Protein 5ZRD (pdb70)

Structure (mmCIF, N/CA/C/O backbone):
data_5ZRD
#
_entry.id   5ZRD
#
_cell.length_a   142.914
_cell.length_b   142.914
_cell.length_c   256.756
_cell.angle_alpha   90.000
_cell.angle_beta   90.000
_cell.angle_gamma   120.000
#
_symmetry.space_group_name_H-M   'P 31 2 1'
#
loop_
_entity.id
_entity.type
_entity.pdbx_description
1 polymer Tyrosinase
2 non-polymer 'CITRIC ACID'
3 non-polymer GLYCEROL
4 non-polymer 'COPPER (II) ION'
5 non-polymer 'OXYGEN ATOM'
6 water water
#
loop_
_atom_site.group_PDB
_atom_site.id
_atom_site.type_symbol
_atom_site.label_atom_id
_atom_site.label_alt_id
_atom_site.label_comp_id
_atom_site.label_asym_id
_atom_site.label_entity_id
_atom_site.label_seq_id
_atom_site.pdbx_PDB_ins_code
_atom_site.Cartn_x
_atom_site.Cartn_y
_atom_site.Cartn_z
_atom_site.occupancy
_atom_site.B_iso_or_equiv
_atom_site.auth_seq_id
_atom_site.auth_comp_id
_atom_site.auth_asym_id
_atom_site.auth_atom_id
_atom_site.pdbx_PDB_model_num
ATOM 1 N N . VAL A 1 5 ? 91.197 -34.739 33.759 1.00 76.84 4 VAL A N 1
ATOM 2 C CA . VAL A 1 5 ? 91.491 -35.900 34.660 1.00 80.97 4 VAL A CA 1
ATOM 3 C C . VAL A 1 5 ? 91.679 -37.132 33.755 1.00 88.72 4 VAL A C 1
ATOM 4 O O . VAL A 1 5 ? 92.796 -37.664 33.667 1.00 86.44 4 VAL A O 1
ATOM 8 N N . ASN A 1 6 ? 90.610 -37.553 33.049 1.00 83.64 5 ASN A N 1
ATOM 9 C CA . ASN A 1 6 ? 90.653 -38.724 32.110 1.00 75.04 5 ASN A CA 1
ATOM 10 C C . ASN A 1 6 ? 91.224 -38.303 30.747 1.00 65.27 5 ASN A C 1
ATOM 11 O O . ASN A 1 6 ? 91.127 -37.127 30.342 1.00 61.10 5 ASN A O 1
ATOM 16 N N . ALA A 1 7 ? 91.791 -39.278 30.036 1.00 55.97 6 ALA A N 1
ATOM 17 C CA . ALA A 1 7 ? 92.392 -39.039 28.728 1.00 55.05 6 ALA A CA 1
ATOM 18 C C . ALA A 1 7 ? 91.337 -38.484 27.756 1.00 55.92 6 ALA A C 1
ATOM 19 O O . ALA A 1 7 ? 90.257 -39.060 27.601 1.00 50.29 6 ALA A O 1
ATOM 21 N N . PRO A 1 8 ? 91.653 -37.359 27.086 1.00 54.60 7 PRO A N 1
ATOM 22 C CA . PRO A 1 8 ? 90.642 -36.729 26.207 1.00 51.01 7 PRO A CA 1
ATOM 23 C C . PRO A 1 8 ? 90.218 -37.626 25.032 1.00 41.34 7 PRO A C 1
ATOM 24 O O . PRO A 1 8 ? 91.075 -38.254 24.418 1.00 44.29 7 PRO A O 1
ATOM 28 N N . ARG A 1 9 ? 88.923 -37.671 24.710 1.00 42.44 8 ARG A N 1
ATOM 29 C CA . ARG A 1 9 ? 88.493 -38.077 23.341 1.00 43.03 8 ARG A CA 1
ATOM 30 C C . ARG A 1 9 ? 89.154 -37.188 22.281 1.00 39.84 8 ARG A C 1
ATOM 31 O O . ARG A 1 9 ? 89.377 -35.991 22.507 1.00 41.58 8 ARG A O 1
ATOM 39 N N . VAL A 1 10 ? 89.423 -37.760 21.126 1.00 38.84 9 VAL A N 1
ATOM 40 C CA . VAL A 1 10 ? 90.134 -37.079 20.077 1.00 41.01 9 VAL A CA 1
ATOM 41 C C . VAL A 1 10 ? 89.183 -36.795 18.907 1.00 43.15 9 VAL A C 1
ATOM 42 O O . VAL A 1 10 ? 88.860 -37.692 18.162 1.00 37.86 9 VAL A O 1
ATOM 46 N N . ARG A 1 11 ? 88.797 -35.517 18.761 1.00 43.56 10 ARG A N 1
ATOM 47 C CA . ARG A 1 11 ? 88.137 -34.993 17.553 1.00 37.76 10 ARG A CA 1
ATOM 48 C C . ARG A 1 11 ? 89.135 -35.055 16.408 1.00 35.97 10 ARG A C 1
ATOM 49 O O . ARG A 1 11 ? 90.204 -34.486 16.542 1.00 37.15 10 ARG A O 1
ATOM 57 N N . ARG A 1 12 ? 88.769 -35.729 15.311 1.00 34.48 11 ARG A N 1
ATOM 58 C CA . ARG A 1 12 ? 89.693 -35.956 14.205 1.00 37.15 11 ARG A CA 1
ATOM 59 C C . ARG A 1 12 ? 89.188 -35.300 12.902 1.00 36.17 11 ARG A C 1
ATOM 60 O O . ARG A 1 12 ? 88.008 -34.906 12.744 1.00 32.31 11 ARG A O 1
ATOM 68 N N . SER A 1 13 ? 90.118 -35.153 11.978 1.00 30.93 12 SER A N 1
ATOM 69 C CA . SER A 1 13 ? 89.819 -34.589 10.672 1.00 36.97 12 SER A CA 1
ATOM 70 C C . SER A 1 13 ? 88.879 -35.525 9.897 1.00 37.05 12 SER A C 1
ATOM 71 O O . SER A 1 13 ? 89.173 -36.713 9.765 1.00 38.70 12 SER A O 1
ATOM 74 N N . VAL A 1 14 ? 87.787 -34.966 9.359 1.00 39.13 13 VAL A N 1
ATOM 75 C CA . VAL A 1 14 ? 86.802 -35.726 8.601 1.00 43.17 13 VAL A CA 1
ATOM 76 C C . VAL A 1 14 ? 87.484 -36.367 7.389 1.00 40.38 13 VAL A C 1
ATOM 77 O O . VAL A 1 14 ? 87.156 -37.485 6.996 1.00 42.87 13 VAL A O 1
ATOM 81 N N . ARG A 1 15 ? 88.429 -35.665 6.809 1.00 38.13 14 ARG A N 1
ATOM 82 C CA . ARG A 1 15 ? 89.114 -36.181 5.669 1.00 41.65 14 ARG A CA 1
ATOM 83 C C . ARG A 1 15 ? 89.879 -37.446 6.072 1.00 50.57 14 ARG A C 1
ATOM 84 O O . ARG A 1 15 ? 89.937 -38.414 5.288 1.00 46.41 14 ARG A O 1
ATOM 92 N N . ASP A 1 16 ? 90.470 -37.426 7.268 1.00 48.70 15 ASP A N 1
ATOM 93 C CA . ASP A 1 16 ? 91.202 -38.579 7.770 1.00 51.10 15 ASP A CA 1
ATOM 94 C C . ASP A 1 16 ? 90.247 -39.773 7.994 1.00 49.92 15 ASP A C 1
ATOM 95 O O . ASP A 1 16 ? 90.657 -40.912 7.753 1.00 45.56 15 ASP A O 1
ATOM 100 N N . LEU A 1 17 ? 89.010 -39.523 8.463 1.00 44.91 16 LEU A N 1
ATOM 101 C CA . LEU A 1 17 ? 88.046 -40.604 8.702 1.00 46.12 16 LEU A CA 1
ATOM 102 C C . LEU A 1 17 ? 87.628 -41.245 7.367 1.00 51.30 16 LEU A C 1
ATOM 103 O O . LEU A 1 17 ? 87.316 -42.434 7.320 1.00 46.53 16 LEU A O 1
ATOM 108 N N . GLN A 1 18 ? 87.637 -40.469 6.284 1.00 49.84 17 GLN A N 1
ATOM 109 C CA . GLN A 1 18 ? 87.158 -40.942 5.007 1.00 52.34 17 GLN A CA 1
ATOM 110 C C . GLN A 1 18 ? 88.250 -41.779 4.342 1.00 55.70 17 GLN A C 1
ATOM 111 O O . GLN A 1 18 ? 87.955 -42.639 3.535 1.00 55.94 17 GLN A O 1
ATOM 117 N N . LYS A 1 19 ? 89.496 -41.478 4.656 1.00 55.89 18 LYS A N 1
ATOM 118 C CA . LYS A 1 19 ? 90.628 -42.198 4.107 1.00 55.44 18 LYS A CA 1
ATOM 119 C C . LYS A 1 19 ? 90.731 -43.561 4.803 1.00 55.41 18 LYS A C 1
ATOM 120 O O . LYS A 1 19 ? 90.942 -44.577 4.182 1.00 55.55 18 LYS A O 1
ATOM 126 N N . ARG A 1 20 ? 90.600 -43.559 6.117 1.00 60.24 19 ARG A N 1
ATOM 127 C CA . ARG A 1 20 ? 90.516 -44.803 6.872 1.00 56.82 19 ARG A CA 1
ATOM 128 C C . ARG A 1 20 ? 89.397 -45.680 6.275 1.00 58.75 19 ARG A C 1
ATOM 129 O O . ARG A 1 20 ? 89.658 -46.834 5.934 1.00 60.52 19 ARG A O 1
ATOM 137 N N . TYR A 1 21 ? 88.188 -45.142 6.071 1.00 58.08 20 TYR A N 1
ATOM 138 C CA . TYR A 1 21 ? 87.096 -45.895 5.399 1.00 53.91 20 TYR A CA 1
ATOM 139 C C . TYR A 1 21 ? 87.535 -46.405 4.013 1.00 56.79 20 TYR A C 1
ATOM 140 O O . TYR A 1 21 ? 87.290 -47.556 3.700 1.00 52.77 20 TYR A O 1
ATOM 149 N N . ASP A 1 22 ? 88.125 -45.539 3.176 1.00 61.81 21 ASP A N 1
ATOM 150 C CA . ASP A 1 22 ? 88.540 -45.875 1.820 1.00 60.82 21 ASP A CA 1
ATOM 151 C C . ASP A 1 22 ? 89.471 -47.127 1.883 1.00 73.82 21 ASP A C 1
ATOM 152 O O . ASP A 1 22 ? 89.537 -47.897 0.920 1.00 73.16 21 ASP A O 1
ATOM 157 N N . ASN A 1 23 ? 90.182 -47.324 3.005 1.00 65.47 22 ASN A N 1
ATOM 158 C CA . ASN A 1 23 ? 91.197 -48.372 3.135 1.00 66.38 22 ASN A CA 1
ATOM 159 C C . ASN A 1 23 ? 90.720 -49.511 4.052 1.00 66.00 22 ASN A C 1
ATOM 160 O O . ASN A 1 23 ? 91.545 -50.298 4.511 1.00 74.03 22 ASN A O 1
ATOM 165 N N . GLY A 1 24 ? 89.426 -49.606 4.351 1.00 62.64 23 GLY A N 1
ATOM 166 C CA . GLY A 1 24 ? 88.892 -50.789 5.041 1.00 61.12 23 GLY A CA 1
ATOM 167 C C . GLY A 1 24 ? 88.641 -50.578 6.524 1.00 62.62 23 GLY A C 1
ATOM 168 O O . GLY A 1 24 ? 88.033 -51.452 7.181 1.00 72.29 23 GLY A O 1
ATOM 169 N N . GLU A 1 25 ? 89.061 -49.453 7.082 1.00 58.76 24 GLU A N 1
ATOM 170 C CA . GLU A 1 25 ? 88.670 -49.148 8.475 1.00 61.16 24 GLU A CA 1
ATOM 171 C C . GLU A 1 25 ? 87.461 -48.192 8.446 1.00 58.48 24 GLU A C 1
ATOM 172 O O . GLU A 1 25 ? 87.575 -46.947 8.434 1.00 53.24 24 GLU A O 1
ATOM 178 N N . LYS A 1 26 ? 86.294 -48.819 8.468 1.00 56.03 25 LYS A N 1
ATOM 179 C CA . LYS A 1 26 ? 85.036 -48.162 8.194 1.00 54.11 25 LYS A CA 1
ATOM 180 C C . LYS A 1 26 ? 84.353 -47.778 9.513 1.00 48.56 25 LYS A C 1
ATOM 181 O O . LYS A 1 26 ? 83.578 -46.829 9.522 1.00 41.50 25 LYS A O 1
ATOM 187 N N . LYS A 1 27 ? 84.635 -48.450 10.626 1.00 47.55 26 LYS A N 1
ATOM 188 C CA . LYS A 1 27 ? 83.787 -48.242 11.843 1.00 55.05 26 LYS A CA 1
ATOM 189 C C . LYS A 1 27 ? 83.618 -46.734 12.167 1.00 57.52 26 LYS A C 1
ATOM 190 O O . LYS A 1 27 ? 82.467 -46.273 12.392 1.00 54.68 26 LYS A O 1
ATOM 196 N N . PRO A 1 28 ? 84.732 -45.945 12.215 1.00 51.12 27 PRO A N 1
ATOM 197 C CA . PRO A 1 28 ? 84.673 -44.506 12.571 1.00 51.52 27 PRO A CA 1
ATOM 198 C C . PRO A 1 28 ? 83.679 -43.689 11.716 1.00 51.65 27 PRO A C 1
ATOM 199 O O . PRO A 1 28 ? 82.788 -43.023 12.281 1.00 48.43 27 PRO A O 1
ATOM 203 N N . LEU A 1 29 ? 83.797 -43.744 10.385 1.00 43.40 28 LEU A N 1
ATOM 204 C CA . LEU A 1 29 ? 82.854 -43.023 9.539 1.00 45.33 28 LEU A CA 1
ATOM 205 C C . LEU A 1 29 ? 81.434 -43.563 9.738 1.00 47.15 28 LEU A C 1
ATOM 206 O O . LEU A 1 29 ? 80.491 -42.773 9.815 1.00 42.95 28 LEU A O 1
ATOM 211 N N . GLU A 1 30 ? 81.281 -44.875 9.868 1.00 42.81 29 GLU A N 1
ATOM 212 C CA . GLU A 1 30 ? 79.948 -45.452 10.030 1.00 42.71 29 GLU A CA 1
ATOM 213 C C . GLU A 1 30 ? 79.316 -44.967 11.350 1.00 46.20 29 GLU A C 1
ATOM 214 O O . GLU A 1 30 ? 78.094 -44.631 11.417 1.00 41.49 29 GLU A O 1
ATOM 220 N N . ASP A 1 31 ? 80.106 -44.903 12.414 1.00 44.86 30 ASP A N 1
ATOM 221 C CA . ASP A 1 31 ? 79.527 -44.437 13.695 1.00 50.03 30 ASP A CA 1
ATOM 222 C C . ASP A 1 31 ? 79.010 -42.994 13.582 1.00 47.98 30 ASP A C 1
ATOM 223 O O . ASP A 1 31 ? 77.914 -42.650 14.064 1.00 47.49 30 ASP A O 1
ATOM 228 N N . LEU A 1 32 ? 79.826 -42.150 12.960 1.00 46.96 31 LEU A N 1
ATOM 229 C CA . LEU A 1 32 ? 79.461 -40.759 12.761 1.00 45.93 31 LEU A CA 1
ATOM 230 C C . LEU A 1 32 ? 78.163 -40.684 11.943 1.00 39.11 31 LEU A C 1
ATOM 231 O O . LEU A 1 32 ? 77.212 -40.041 12.381 1.00 32.70 31 LEU A O 1
ATOM 236 N N . VAL A 1 33 ? 78.126 -41.347 10.786 1.00 36.03 32 VAL A N 1
ATOM 237 C CA . VAL A 1 33 ? 76.927 -41.319 9.942 1.00 37.56 32 VAL A CA 1
ATOM 238 C C . VAL A 1 33 ? 75.736 -41.876 10.729 1.00 38.41 32 VAL A C 1
ATOM 239 O O . VAL A 1 33 ? 74.664 -41.265 10.745 1.00 39.39 32 VAL A O 1
ATOM 243 N N . ARG A 1 34 ? 75.934 -42.999 11.419 1.00 43.89 33 ARG A N 1
ATOM 244 C CA . ARG A 1 34 ? 74.835 -43.634 12.141 1.00 41.82 33 ARG A CA 1
ATOM 245 C C . ARG A 1 34 ? 74.298 -42.672 13.194 1.00 36.95 33 ARG A C 1
ATOM 246 O O . ARG A 1 34 ? 73.112 -42.644 13.405 1.00 39.63 33 ARG A O 1
ATOM 254 N N . ALA A 1 35 ? 75.180 -41.917 13.856 1.00 37.39 34 ALA A N 1
ATOM 255 C CA . ALA A 1 35 ? 74.775 -40.937 14.895 1.00 37.23 34 ALA A CA 1
ATOM 256 C C . ALA A 1 35 ? 73.971 -39.786 14.277 1.00 35.50 34 ALA A C 1
ATOM 257 O O . ALA A 1 35 ? 72.995 -39.289 14.864 1.00 38.97 34 ALA A O 1
ATOM 259 N N . TRP A 1 36 ? 74.402 -39.344 13.098 1.00 31.22 35 TRP A N 1
ATOM 260 C CA . TRP A 1 36 ? 73.743 -38.249 12.430 1.00 34.02 35 TRP A CA 1
ATOM 261 C C . TRP A 1 36 ? 72.363 -38.713 11.931 1.00 37.72 35 TRP A C 1
ATOM 262 O O . TRP A 1 36 ? 71.358 -37.966 12.042 1.00 32.47 35 TRP A O 1
ATOM 273 N N . VAL A 1 37 ? 72.288 -39.945 11.405 1.00 37.22 36 VAL A N 1
ATOM 274 C CA . VAL A 1 37 ? 70.960 -40.504 11.051 1.00 39.73 36 VAL A CA 1
ATOM 275 C C . VAL A 1 37 ? 70.064 -40.479 12.299 1.00 38.32 36 VAL A C 1
ATOM 276 O O . VAL A 1 37 ? 68.947 -39.962 12.290 1.00 36.73 36 VAL A O 1
ATOM 280 N N . GLY A 1 38 ? 70.591 -40.949 13.415 1.00 38.53 37 GLY A N 1
ATOM 281 C CA . GLY A 1 38 ? 69.792 -41.006 14.637 1.00 39.81 37 GLY A CA 1
ATOM 282 C C . GLY A 1 38 ? 69.298 -39.652 15.116 1.00 38.05 37 GLY A C 1
ATOM 283 O O . GLY A 1 38 ? 68.124 -39.521 15.489 1.00 45.28 37 GLY A O 1
ATOM 284 N N . ILE A 1 39 ? 70.158 -38.626 15.146 1.00 44.92 38 ILE A N 1
ATOM 285 C CA . ILE A 1 39 ? 69.690 -37.299 15.676 1.00 39.76 38 ILE A CA 1
ATOM 286 C C . ILE A 1 39 ? 68.726 -36.660 14.674 1.00 33.85 38 ILE A C 1
ATOM 287 O O . ILE A 1 39 ? 67.819 -35.925 15.066 1.00 33.29 38 ILE A O 1
ATOM 292 N N . GLN A 1 40 ? 68.881 -36.970 13.390 1.00 32.78 39 GLN A N 1
ATOM 293 C CA . GLN A 1 40 ? 67.943 -36.442 12.376 1.00 34.59 39 GLN A CA 1
ATOM 294 C C . GLN A 1 40 ? 66.574 -37.117 12.530 1.00 39.50 39 GLN A C 1
ATOM 295 O O . GLN A 1 40 ? 65.585 -36.514 12.160 1.00 38.94 39 GLN A O 1
ATOM 301 N N . ALA A 1 41 ? 66.493 -38.316 13.131 1.00 38.28 40 ALA A N 1
ATOM 302 C CA . ALA A 1 41 ? 65.209 -39.028 13.175 1.00 40.28 40 ALA A CA 1
ATOM 303 C C . ALA A 1 41 ? 64.511 -38.788 14.512 1.00 46.20 40 ALA A C 1
ATOM 304 O O . ALA A 1 41 ? 63.395 -39.214 14.685 1.00 53.37 40 ALA A O 1
ATOM 306 N N . LEU A 1 42 ? 65.130 -38.112 15.464 1.00 45.75 41 LEU A N 1
ATOM 307 C CA . LEU A 1 42 ? 64.395 -37.857 16.690 1.00 46.49 41 LEU A CA 1
ATOM 308 C C . LEU A 1 42 ? 63.296 -36.839 16.405 1.00 45.13 41 LEU A C 1
ATOM 309 O O . LEU A 1 42 ? 63.471 -36.008 15.586 1.00 39.81 41 LEU A O 1
ATOM 314 N N . PRO A 1 43 ? 62.163 -36.922 17.102 1.00 50.14 42 PRO A N 1
ATOM 315 C CA . PRO A 1 43 ? 61.129 -35.910 16.914 1.00 48.61 42 PRO A CA 1
ATOM 316 C C . PRO A 1 43 ? 61.645 -34.480 17.153 1.00 50.08 42 PRO A C 1
ATOM 317 O O . PRO A 1 43 ? 62.520 -34.277 17.989 1.00 44.16 42 PRO A O 1
ATOM 321 N N . PRO A 1 44 ? 61.037 -33.496 16.485 1.00 49.68 43 PRO A N 1
ATOM 322 C CA . PRO A 1 44 ? 61.453 -32.097 16.582 1.00 52.10 43 PRO A CA 1
ATOM 323 C C . PRO A 1 44 ? 61.221 -31.453 17.966 1.00 54.62 43 PRO A C 1
ATOM 324 O O . PRO A 1 44 ? 61.884 -30.451 18.289 1.00 50.61 43 PRO A O 1
ATOM 328 N N . SER A 1 45 ? 60.372 -32.035 18.815 1.00 56.36 44 SER A N 1
ATOM 329 C CA . SER A 1 45 ? 60.149 -31.480 20.184 1.00 55.43 44 SER A CA 1
ATOM 330 C C . SER A 1 45 ? 61.245 -31.955 21.153 1.00 48.25 44 SER A C 1
ATOM 331 O O . SER A 1 45 ? 61.235 -31.568 22.286 1.00 43.94 44 SER A O 1
ATOM 334 N N . ASP A 1 46 ? 62.146 -32.826 20.704 1.00 44.71 45 ASP A N 1
ATOM 335 C CA . ASP A 1 46 ? 63.205 -33.386 21.527 1.00 44.60 45 ASP A CA 1
ATOM 336 C C . ASP A 1 46 ? 64.463 -32.453 21.487 1.00 45.91 45 ASP A C 1
ATOM 337 O O . ASP A 1 46 ? 65.015 -32.180 20.414 1.00 38.78 45 ASP A O 1
ATOM 342 N N . PRO A 1 47 ? 64.960 -32.022 22.662 1.00 49.23 46 PRO A N 1
ATOM 343 C CA . PRO A 1 47 ? 66.036 -31.016 22.682 1.00 46.39 46 PRO A CA 1
ATOM 344 C C . PRO A 1 47 ? 67.353 -31.495 22.057 1.00 43.56 46 PRO A C 1
ATOM 345 O O . PRO A 1 47 ? 68.239 -30.683 21.826 1.00 44.90 46 PRO A O 1
ATOM 349 N N . LYS A 1 48 ? 67.451 -32.791 21.785 1.00 39.63 47 LYS A N 1
ATOM 350 C CA . LYS A 1 48 ? 68.607 -33.387 21.131 1.00 39.58 47 LYS A CA 1
ATOM 351 C C . LYS A 1 48 ? 68.343 -33.765 19.653 1.00 35.65 47 LYS A C 1
ATOM 352 O O . LYS A 1 48 ? 69.237 -34.302 18.993 1.00 29.85 47 LYS A O 1
ATOM 358 N N . SER A 1 49 ? 67.141 -33.578 19.120 1.00 36.64 48 SER A N 1
ATOM 359 C CA . SER A 1 49 ? 66.948 -33.758 17.656 1.00 37.48 48 SER A CA 1
ATOM 360 C C . SER A 1 49 ? 67.803 -32.750 16.892 1.00 37.91 48 SER A C 1
ATOM 361 O O . SER A 1 49 ? 68.053 -31.649 17.364 1.00 38.91 48 SER A O 1
ATOM 364 N N . PHE A 1 50 ? 68.163 -33.086 15.673 1.00 41.14 49 PHE A N 1
ATOM 365 C CA . PHE A 1 50 ? 68.904 -32.142 14.874 1.00 37.41 49 PHE A CA 1
ATOM 366 C C . PHE A 1 50 ? 68.083 -30.867 14.640 1.00 38.53 49 PHE A C 1
ATOM 367 O O . PHE A 1 50 ? 68.649 -29.802 14.502 1.00 36.10 49 PHE A O 1
ATOM 375 N N . PHE A 1 51 ? 66.758 -30.971 14.577 1.00 39.66 50 PHE A N 1
ATOM 376 C CA . PHE A 1 51 ? 65.955 -29.812 14.216 1.00 39.08 50 PHE A CA 1
ATOM 377 C C . PHE A 1 51 ? 65.963 -28.773 15.340 1.00 36.63 50 PHE A C 1
ATOM 378 O O . PHE A 1 51 ? 66.005 -27.571 15.107 1.00 33.34 50 PHE A O 1
ATOM 386 N N . ALA A 1 52 ? 65.886 -29.267 16.560 1.00 36.65 51 ALA A N 1
ATOM 387 C CA . ALA A 1 52 ? 65.910 -28.420 17.723 1.00 37.49 51 ALA A CA 1
ATOM 388 C C . ALA A 1 52 ? 67.276 -27.721 17.828 1.00 36.24 51 ALA A C 1
ATOM 389 O O . ALA A 1 52 ? 67.326 -26.508 18.032 1.00 40.29 51 ALA A O 1
ATOM 391 N N . LEU A 1 53 ? 68.343 -28.525 17.689 1.00 34.04 52 LEU A N 1
ATOM 392 C CA . LEU A 1 53 ? 69.760 -28.120 17.803 1.00 34.24 52 LEU A CA 1
ATOM 393 C C . LEU A 1 53 ? 70.064 -27.078 16.730 1.00 32.63 52 LEU A C 1
ATOM 394 O O . LEU A 1 53 ? 70.538 -26.017 17.076 1.00 35.06 52 LEU A O 1
ATOM 399 N N . GLY A 1 54 ? 69.782 -27.400 15.463 1.00 28.87 53 GLY A N 1
ATOM 400 C CA . GLY A 1 54 ? 69.958 -26.449 14.357 1.00 27.69 53 GLY A CA 1
ATOM 401 C C . GLY A 1 54 ? 69.143 -25.198 14.580 1.00 28.73 53 GLY A C 1
ATOM 402 O O . GLY A 1 54 ? 69.598 -24.089 14.281 1.00 41.19 53 GLY A O 1
ATOM 403 N N . GLY A 1 55 ? 67.939 -25.370 15.134 1.00 27.24 54 GLY A N 1
ATOM 404 C CA . GLY A 1 55 ? 67.033 -24.238 15.518 1.00 29.48 54 GLY A CA 1
ATOM 405 C C . GLY A 1 55 ? 67.582 -23.331 16.613 1.00 29.33 54 GLY A C 1
ATOM 406 O O . GLY A 1 55 ? 67.134 -22.173 16.736 1.00 35.23 54 GLY A O 1
ATOM 407 N N . TYR A 1 56 ? 68.550 -23.804 17.405 1.00 30.98 55 TYR A N 1
ATOM 408 C CA . TYR A 1 56 ? 69.063 -22.952 18.500 1.00 34.48 55 TYR A CA 1
ATOM 409 C C . TYR A 1 56 ? 69.833 -21.738 17.930 1.00 34.37 55 TYR A C 1
ATOM 410 O O . TYR A 1 56 ? 69.785 -20.645 18.523 1.00 32.49 55 TYR A O 1
ATOM 419 N N . HIS A 1 57 ? 70.501 -21.917 16.778 1.00 28.89 56 HIS A N 1
ATOM 420 C CA . HIS A 1 57 ? 71.408 -20.958 16.206 1.00 27.43 56 HIS A CA 1
ATOM 421 C C . HIS A 1 57 ? 70.669 -19.662 15.885 1.00 27.93 56 HIS A C 1
ATOM 422 O O . HIS A 1 57 ? 71.027 -18.578 16.361 1.00 28.39 56 HIS A O 1
ATOM 429 N N . GLY A 1 58 ? 69.632 -19.814 15.083 1.00 27.03 57 GLY A N 1
ATOM 430 C CA . GLY A 1 58 ? 68.870 -18.730 14.494 1.00 29.14 57 GLY A CA 1
ATOM 431 C C . GLY A 1 58 ? 67.364 -18.979 14.613 1.00 32.96 57 GLY A C 1
ATOM 432 O O . GLY A 1 58 ? 66.800 -18.915 15.698 1.00 33.89 57 GLY A O 1
ATOM 433 N N . GLU A 1 59 ? 66.720 -19.244 13.478 1.00 32.90 58 GLU A N 1
ATOM 434 C CA . GLU A 1 59 ? 65.312 -19.525 13.448 1.00 32.86 58 GLU A CA 1
ATOM 435 C C . GLU A 1 59 ? 65.100 -20.969 13.891 1.00 30.22 58 GLU A C 1
ATOM 436 O O . GLU A 1 59 ? 65.893 -21.817 13.546 1.00 34.96 58 GLU A O 1
ATOM 442 N N . PRO A 1 60 ? 64.035 -21.269 14.618 1.00 33.77 59 PRO A N 1
ATOM 443 C CA . PRO A 1 60 ? 62.932 -20.369 14.928 1.00 34.67 59 PRO A CA 1
ATOM 444 C C . PRO A 1 60 ? 63.307 -19.345 15.997 1.00 34.55 59 PRO A C 1
ATOM 445 O O . PRO A 1 60 ? 64.035 -19.665 16.955 1.00 40.86 59 PRO A O 1
ATOM 449 N N . PHE A 1 61 ? 62.788 -18.147 15.765 1.00 33.40 60 PHE A N 1
ATOM 450 C CA . PHE A 1 61 ? 63.132 -16.982 16.515 1.00 34.07 60 PHE A CA 1
ATOM 451 C C . PHE A 1 61 ? 62.168 -16.789 17.695 1.00 34.96 60 PHE A C 1
ATOM 452 O O . PHE A 1 61 ? 61.045 -17.172 17.590 1.00 33.58 60 PHE A O 1
ATOM 460 N N . GLN A 1 62 ? 62.643 -16.143 18.770 1.00 34.53 61 GLN A N 1
ATOM 461 C CA . GLN A 1 62 ? 61.823 -15.361 19.662 1.00 36.81 61 GLN A CA 1
ATOM 462 C C . GLN A 1 62 ? 61.859 -13.882 19.255 1.00 34.97 61 GLN A C 1
ATOM 463 O O . GLN A 1 62 ? 62.858 -13.407 18.807 1.00 38.10 61 GLN A O 1
ATOM 469 N N . TYR A 1 63 ? 60.761 -13.165 19.440 1.00 35.08 62 TYR A N 1
ATOM 470 C CA . TYR A 1 63 ? 60.631 -11.810 19.010 1.00 34.86 62 TYR A CA 1
ATOM 471 C C . TYR A 1 63 ? 60.473 -10.873 20.206 1.00 38.09 62 TYR A C 1
ATOM 472 O O . TYR A 1 63 ? 60.136 -11.281 21.303 1.00 36.61 62 TYR A O 1
ATOM 481 N N . ARG A 1 64 ? 60.759 -9.613 19.924 1.00 39.95 63 ARG A N 1
ATOM 482 C CA . ARG A 1 64 ? 60.501 -8.491 20.803 1.00 40.91 63 ARG A CA 1
ATOM 483 C C . ARG A 1 64 ? 59.508 -7.574 20.073 1.00 40.29 63 ARG A C 1
ATOM 484 O O . ARG A 1 64 ? 59.876 -6.553 19.403 1.00 36.25 63 ARG A O 1
ATOM 492 N N . LYS A 1 65 ? 58.240 -7.987 20.187 1.00 42.51 64 LYS A N 1
ATOM 493 C CA . LYS A 1 65 ? 57.131 -7.351 19.486 1.00 43.84 64 LYS A CA 1
ATOM 494 C C . LYS A 1 65 ? 57.124 -5.843 19.758 1.00 39.76 64 LYS A C 1
ATOM 495 O O . LYS A 1 65 ? 56.887 -5.067 18.830 1.00 36.61 64 LYS A O 1
ATOM 501 N N . PRO A 1 66 ? 57.384 -5.422 21.022 1.00 35.04 65 PRO A N 1
ATOM 502 C CA . PRO A 1 66 ? 57.335 -3.981 21.244 1.00 34.99 65 PRO A CA 1
ATOM 503 C C . PRO A 1 66 ? 58.507 -3.275 20.550 1.00 37.11 65 PRO A C 1
ATOM 504 O O . PRO A 1 66 ? 58.329 -2.176 20.046 1.00 42.65 65 PRO A O 1
ATOM 508 N N . VAL A 1 67 ? 59.653 -3.926 20.427 1.00 39.48 66 VAL A N 1
ATOM 509 C CA . VAL A 1 67 ? 60.784 -3.345 19.656 1.00 38.48 66 VAL A CA 1
ATOM 510 C C . VAL A 1 67 ? 60.438 -3.319 18.159 1.00 34.92 66 VAL A C 1
ATOM 511 O O . VAL A 1 67 ? 60.717 -2.323 17.475 1.00 31.75 66 VAL A O 1
ATOM 515 N N . ASP A 1 68 ? 59.913 -4.411 17.623 1.00 36.99 67 ASP A N 1
ATOM 516 C CA . ASP A 1 68 ? 59.617 -4.450 16.165 1.00 37.83 67 ASP A CA 1
ATOM 517 C C . ASP A 1 68 ? 58.741 -3.308 15.730 1.00 40.72 67 ASP A C 1
ATOM 518 O O . ASP A 1 68 ? 58.839 -2.826 14.580 1.00 42.19 67 ASP A O 1
ATOM 523 N N . ALA A 1 69 ? 57.897 -2.859 16.664 1.00 39.92 68 ALA A N 1
ATOM 524 C CA . ALA A 1 69 ? 56.883 -1.846 16.396 1.00 41.52 68 ALA A CA 1
ATOM 525 C C . ALA A 1 69 ? 57.408 -0.422 16.593 1.00 39.71 68 ALA A C 1
ATOM 526 O O . ALA A 1 69 ? 56.684 0.523 16.254 1.00 40.15 68 ALA A O 1
ATOM 528 N N . LEU A 1 70 ? 58.613 -0.243 17.130 1.00 37.76 69 LEU A N 1
ATOM 529 C CA . LEU A 1 70 ? 59.150 1.123 17.376 1.00 40.75 69 LEU A CA 1
ATOM 530 C C . LEU A 1 70 ? 59.312 1.921 16.063 1.00 42.55 69 LEU A C 1
ATOM 531 O O . LEU A 1 70 ? 59.603 1.355 15.012 1.00 39.64 69 LEU A O 1
ATOM 536 N N . PRO A 1 71 ? 59.193 3.268 16.132 1.00 44.05 70 PRO A N 1
ATOM 537 C CA . PRO A 1 71 ? 59.509 4.101 14.983 1.00 43.98 70 PRO A CA 1
ATOM 538 C C . PRO A 1 71 ? 61.006 4.085 14.671 1.00 42.17 70 PRO A C 1
ATOM 539 O O . PRO A 1 71 ? 61.783 3.618 15.488 1.00 44.02 70 PRO A O 1
ATOM 543 N N . GLN A 1 72 ? 61.343 4.670 13.527 1.00 44.20 71 GLN A N 1
ATOM 544 C CA . GLN A 1 72 ? 62.662 4.616 12.855 1.00 47.67 71 GLN A CA 1
ATOM 545 C C . GLN A 1 72 ? 63.773 5.120 13.794 1.00 44.44 71 GLN A C 1
ATOM 546 O O . GLN A 1 72 ? 64.822 4.492 13.875 1.00 42.78 71 GLN A O 1
ATOM 552 N N . ASP A 1 73 ? 63.527 6.224 14.497 1.00 38.40 72 ASP A N 1
ATOM 553 C CA . ASP A 1 73 ? 64.492 6.829 15.391 1.00 44.34 72 ASP A CA 1
ATOM 554 C C . ASP A 1 73 ? 64.645 6.187 16.749 1.00 37.87 72 ASP A C 1
ATOM 555 O O . ASP A 1 73 ? 65.411 6.668 17.546 1.00 35.00 72 ASP A O 1
ATOM 560 N N . ASP A 1 74 ? 63.899 5.128 17.023 1.00 37.62 73 ASP A N 1
ATOM 561 C CA . ASP A 1 74 ? 63.861 4.549 18.351 1.00 34.50 73 ASP A CA 1
ATOM 562 C C . ASP A 1 74 ? 64.261 3.095 18.330 1.00 35.42 73 ASP A C 1
ATOM 563 O O . ASP A 1 74 ? 64.602 2.511 19.381 1.00 35.84 73 ASP A O 1
ATOM 568 N N . ILE A 1 75 ? 64.139 2.493 17.145 1.00 34.39 74 ILE A N 1
ATOM 569 C CA . ILE A 1 75 ? 64.285 1.033 16.948 1.00 33.31 74 ILE A CA 1
ATOM 570 C C . ILE A 1 75 ? 65.788 0.710 16.897 1.00 29.54 74 ILE A C 1
ATOM 571 O O . ILE A 1 75 ? 66.622 1.565 16.564 1.00 28.63 74 ILE A O 1
ATOM 576 N N . TYR A 1 76 ? 66.093 -0.535 17.202 1.00 27.16 75 TYR A N 1
ATOM 577 C CA . TYR A 1 76 ? 67.420 -1.015 17.307 1.00 30.89 75 TYR A CA 1
ATOM 578 C C . TYR A 1 76 ? 67.380 -2.497 16.959 1.00 32.88 75 TYR A C 1
ATOM 579 O O . TYR A 1 76 ? 66.375 -3.154 17.203 1.00 33.85 75 TYR A O 1
ATOM 588 N N . PRO A 1 77 ? 68.454 -2.988 16.346 1.00 36.76 76 PRO A N 1
ATOM 589 C CA . PRO A 1 77 ? 68.530 -4.368 15.901 1.00 31.81 76 PRO A CA 1
ATOM 590 C C . PRO A 1 77 ? 68.685 -5.323 17.084 1.00 30.41 76 PRO A C 1
ATOM 591 O O . PRO A 1 77 ? 69.276 -4.945 18.060 1.00 34.47 76 PRO A O 1
ATOM 595 N N . TYR A 1 78 ? 68.141 -6.526 16.977 1.00 29.96 77 TYR A N 1
ATOM 596 C CA . TYR A 1 78 ? 68.280 -7.567 17.990 1.00 32.44 77 TYR A CA 1
ATOM 597 C C . TYR A 1 78 ? 68.261 -8.923 17.280 1.00 31.94 77 TYR A C 1
ATOM 598 O O . TYR A 1 78 ? 67.926 -8.978 16.094 1.00 30.21 77 TYR A O 1
ATOM 607 N N . TRP A 1 79 ? 68.627 -9.983 18.009 1.00 31.18 78 TRP A N 1
ATOM 608 C CA . TRP A 1 79 ? 68.691 -11.334 17.422 1.00 33.92 78 TRP A CA 1
ATOM 609 C C . TRP A 1 79 ? 67.779 -12.289 18.189 1.00 35.02 78 TRP A C 1
ATOM 610 O O . TRP A 1 79 ? 67.928 -12.441 19.428 1.00 32.66 78 TRP A O 1
ATOM 621 N N . GLY A 1 80 ? 66.881 -12.941 17.430 1.00 31.65 79 GLY A N 1
ATOM 622 C CA . GLY A 1 80 ? 65.898 -13.867 17.979 1.00 31.10 79 GLY A CA 1
ATOM 623 C C . GLY A 1 80 ? 66.442 -15.272 18.074 1.00 31.83 79 GLY A C 1
ATOM 624 O O . GLY A 1 80 ? 65.725 -16.208 18.436 1.00 32.64 79 GLY A O 1
ATOM 625 N N . GLY A 1 81 ? 67.679 -15.466 17.640 1.00 31.93 80 GLY A N 1
ATOM 626 C CA . GLY A 1 81 ? 68.346 -16.748 17.867 1.00 32.03 80 GLY A CA 1
ATOM 627 C C . GLY A 1 81 ? 69.247 -16.625 19.078 1.00 31.65 80 GLY A C 1
ATOM 628 O O . GLY A 1 81 ? 69.344 -15.535 19.655 1.00 34.86 80 GLY A O 1
ATOM 629 N N . TYR A 1 82 ? 69.902 -17.720 19.447 1.00 33.67 81 TYR A N 1
ATOM 630 C CA . TYR A 1 82 ? 70.781 -17.760 20.600 1.00 29.56 81 TYR A CA 1
ATOM 631 C C . TYR A 1 82 ? 72.247 -17.496 20.201 1.00 31.12 81 TYR A C 1
ATOM 632 O O . TYR A 1 82 ? 73.102 -17.188 21.071 1.00 30.81 81 TYR A O 1
ATOM 641 N N . CYS A 1 83 ? 72.620 -17.678 18.921 1.00 27.84 82 CYS A N 1
ATOM 642 C CA . CYS A 1 83 ? 74.025 -17.654 18.593 1.00 24.99 82 CYS A CA 1
ATOM 643 C C . CYS A 1 83 ? 74.540 -16.232 18.838 1.00 27.24 82 CYS A C 1
ATOM 644 O O . CYS A 1 83 ? 73.777 -15.226 18.676 1.00 28.39 82 CYS A O 1
ATOM 647 N N . ASN A 1 84 ? 75.802 -16.167 19.302 1.00 25.27 83 ASN A N 1
ATOM 648 C CA . ASN A 1 84 ? 76.553 -14.929 19.515 1.00 25.57 83 ASN A CA 1
ATOM 649 C C . ASN A 1 84 ? 77.464 -14.666 18.305 1.00 24.79 83 ASN A C 1
ATOM 650 O O . ASN A 1 84 ? 78.291 -15.524 17.951 1.00 23.82 83 ASN A O 1
ATOM 655 N N . HIS A 1 85 ? 77.329 -13.465 17.729 1.00 24.83 84 HIS A N 1
ATOM 656 C CA . HIS A 1 85 ? 78.110 -12.986 16.565 1.00 25.58 84 HIS A CA 1
ATOM 657 C C . HIS A 1 85 ? 78.496 -11.523 16.743 1.00 25.88 84 HIS A C 1
ATOM 658 O O . HIS A 1 85 ? 77.793 -10.764 17.352 1.00 31.29 84 HIS A O 1
ATOM 665 N N . GLY A 1 86 ? 79.632 -11.150 16.223 1.00 27.95 85 GLY A N 1
ATOM 666 C CA . GLY A 1 86 ? 80.157 -9.823 16.400 1.00 28.84 85 GLY A CA 1
ATOM 667 C C . GLY A 1 86 ? 80.379 -9.473 17.865 1.00 29.35 85 GLY A C 1
ATOM 668 O O . GLY A 1 86 ? 80.370 -8.274 18.211 1.00 30.91 85 GLY A O 1
ATOM 669 N N . ASN A 1 87 ? 80.597 -10.459 18.737 1.00 26.87 86 ASN A N 1
ATOM 670 C CA . ASN A 1 87 ? 80.842 -10.118 20.125 1.00 27.57 86 ASN A CA 1
ATOM 671 C C . ASN A 1 87 ? 81.767 -11.161 20.762 1.00 27.05 86 ASN A C 1
ATOM 672 O O . ASN A 1 87 ? 82.060 -12.171 20.161 1.00 28.28 86 ASN A O 1
ATOM 677 N N . VAL A 1 88 ? 82.234 -10.905 21.981 1.00 26.15 87 VAL A N 1
ATOM 678 C CA . VAL A 1 88 ? 83.330 -11.734 22.553 1.00 28.79 87 VAL A CA 1
ATOM 679 C C . VAL A 1 88 ? 82.848 -13.148 22.917 1.00 28.07 87 VAL A C 1
ATOM 680 O O . VAL A 1 88 ? 83.660 -14.025 23.199 1.00 34.91 87 VAL A O 1
ATOM 684 N N . LEU A 1 89 ? 81.558 -13.394 22.908 1.00 29.84 88 LEU A N 1
ATOM 685 C CA . LEU A 1 89 ? 81.047 -14.743 23.144 1.00 30.98 88 LEU A CA 1
ATOM 686 C C . LEU A 1 89 ? 81.053 -15.569 21.850 1.00 32.57 88 LEU A C 1
ATOM 687 O O . LEU A 1 89 ? 80.664 -16.719 21.883 1.00 31.94 88 LEU A O 1
ATOM 692 N N . PHE A 1 90 ? 81.510 -15.034 20.723 1.00 27.66 89 PHE A N 1
ATOM 693 C CA . PHE A 1 90 ? 81.424 -15.830 19.484 1.00 27.95 89 PHE A CA 1
ATOM 694 C C . PHE A 1 90 ? 82.138 -17.196 19.651 1.00 25.28 89 PHE A C 1
ATOM 695 O O . PHE A 1 90 ? 81.581 -18.245 19.343 1.00 26.57 89 PHE A O 1
ATOM 703 N N . PRO A 1 91 ? 83.387 -17.207 20.065 1.00 25.27 90 PRO A N 1
ATOM 704 C CA . PRO A 1 91 ? 84.137 -18.471 20.099 1.00 25.65 90 PRO A CA 1
ATOM 705 C C . PRO A 1 91 ? 83.604 -19.496 21.114 1.00 28.42 90 PRO A C 1
ATOM 706 O O . PRO A 1 91 ? 83.527 -20.686 20.814 1.00 28.84 90 PRO A O 1
ATOM 710 N N . THR A 1 92 ? 83.299 -19.012 22.312 1.00 25.79 91 THR A N 1
ATOM 711 C CA . THR A 1 92 ? 82.907 -19.862 23.403 1.00 29.46 91 THR A CA 1
ATOM 712 C C . THR A 1 92 ? 81.471 -20.356 23.212 1.00 28.98 91 THR A C 1
ATOM 713 O O . THR A 1 92 ? 81.130 -21.439 23.617 1.00 27.73 91 THR A O 1
ATOM 717 N N . TRP A 1 93 ? 80.617 -19.511 22.665 1.00 30.16 92 TRP A N 1
ATOM 718 C CA . TRP A 1 93 ? 79.243 -19.928 22.439 1.00 29.42 92 TRP A CA 1
ATOM 719 C C . TRP A 1 93 ? 79.247 -21.063 21.435 1.00 28.47 92 TRP A C 1
ATOM 720 O O . TRP A 1 93 ? 78.554 -22.060 21.670 1.00 32.22 92 TRP A O 1
ATOM 731 N N . HIS A 1 94 ? 79.984 -20.880 20.333 1.00 27.87 93 HIS A N 1
ATOM 732 C CA . HIS A 1 94 ? 79.988 -21.914 19.298 1.00 28.02 93 HIS A CA 1
ATOM 733 C C . HIS A 1 94 ? 80.711 -23.150 19.817 1.00 28.81 93 HIS A C 1
ATOM 734 O O . HIS A 1 94 ? 80.370 -24.225 19.402 1.00 27.07 93 HIS A O 1
ATOM 741 N N . ARG A 1 95 ? 81.667 -22.993 20.733 1.00 28.98 94 ARG A N 1
ATOM 742 C CA . ARG A 1 95 ? 82.326 -24.153 21.333 1.00 28.58 94 ARG A CA 1
ATOM 743 C C . ARG A 1 95 ? 81.271 -25.032 22.003 1.00 29.02 94 ARG A C 1
ATOM 744 O O . ARG A 1 95 ? 81.285 -26.248 21.817 1.00 33.26 94 ARG A O 1
ATOM 752 N N . MET A 1 96 ? 80.392 -24.415 22.774 1.00 29.13 95 MET A N 1
ATOM 753 C CA . MET A 1 96 ? 79.414 -25.155 23.485 1.00 31.70 95 MET A CA 1
ATOM 754 C C . MET A 1 96 ? 78.368 -25.707 22.506 1.00 34.56 95 MET A C 1
ATOM 755 O O . MET A 1 96 ? 77.854 -26.843 22.692 1.00 31.94 95 MET A O 1
ATOM 760 N N . TYR A 1 97 ? 78.081 -24.943 21.452 1.00 35.22 96 TYR A N 1
ATOM 761 C CA . TYR A 1 97 ? 77.070 -25.369 20.477 1.00 31.44 96 TYR A CA 1
ATOM 762 C C . TYR A 1 97 ? 77.507 -26.686 19.865 1.00 29.41 96 TYR A C 1
ATOM 763 O O . TYR A 1 97 ? 76.708 -27.629 19.769 1.00 30.79 96 TYR A O 1
ATOM 772 N N . VAL A 1 98 ? 78.767 -26.744 19.493 1.00 30.91 97 VAL A N 1
ATOM 773 C CA . VAL A 1 98 ? 79.275 -27.926 18.819 1.00 33.28 97 VAL A CA 1
ATOM 774 C C . VAL A 1 98 ? 79.278 -29.089 19.804 1.00 36.11 97 VAL A C 1
ATOM 775 O O . VAL A 1 98 ? 78.989 -30.230 19.448 1.00 36.63 97 VAL A O 1
ATOM 779 N N . TYR A 1 99 ? 79.688 -28.775 21.022 1.00 40.35 98 TYR A N 1
ATOM 780 C CA . TYR A 1 99 ? 79.805 -29.778 22.059 1.00 40.93 98 TYR A CA 1
ATOM 781 C C . TYR A 1 99 ? 78.421 -30.351 22.352 1.00 35.03 98 TYR A C 1
ATOM 782 O O . TYR A 1 99 ? 78.307 -31.524 22.457 1.00 30.35 98 TYR A O 1
ATOM 791 N N . LYS A 1 100 ? 77.414 -29.487 22.464 1.00 32.79 99 LYS A N 1
ATOM 792 C CA . LYS A 1 100 ? 76.050 -29.897 22.738 1.00 33.19 99 LYS A CA 1
ATOM 793 C C . LYS A 1 100 ? 75.490 -30.788 21.610 1.00 35.99 99 LYS A C 1
ATOM 794 O O . LYS A 1 100 ? 74.781 -31.798 21.871 1.00 34.39 99 LYS A O 1
ATOM 800 N N . LEU A 1 101 ? 75.818 -30.491 20.365 1.00 35.91 100 LEU A N 1
ATOM 801 C CA . LEU A 1 101 ? 75.368 -31.371 19.275 1.00 38.40 100 LEU A CA 1
ATOM 802 C C . LEU A 1 101 ? 76.110 -32.705 19.388 1.00 36.36 100 LEU A C 1
ATOM 803 O O . LEU A 1 101 ? 75.582 -33.750 19.096 1.00 30.08 100 LEU A O 1
ATOM 808 N N . GLU A 1 102 ? 77.370 -32.628 19.748 1.00 36.04 101 GLU A N 1
ATOM 809 C CA . GLU A 1 102 ? 78.135 -33.842 19.942 1.00 37.12 101 GLU A CA 1
ATOM 810 C C . GLU A 1 102 ? 77.523 -34.657 21.098 1.00 40.28 101 GLU A C 1
ATOM 811 O O . GLU A 1 102 ? 77.550 -35.866 21.031 1.00 41.89 101 GLU A O 1
ATOM 817 N N . GLU A 1 103 ? 76.970 -34.025 22.137 1.00 35.67 102 GLU A N 1
ATOM 818 C CA . GLU A 1 103 ? 76.322 -34.797 23.248 1.00 43.26 102 GLU A CA 1
ATOM 819 C C . GLU A 1 103 ? 75.122 -35.570 22.684 1.00 42.45 102 GLU A C 1
ATOM 820 O O . GLU A 1 103 ? 74.905 -36.719 23.048 1.00 45.36 102 GLU A O 1
ATOM 826 N N . ALA A 1 104 ? 74.386 -34.932 21.769 1.00 44.38 103 ALA A N 1
ATOM 827 C CA . ALA A 1 104 ? 73.273 -35.534 21.030 1.00 39.36 103 ALA A CA 1
ATOM 828 C C . ALA A 1 104 ? 73.751 -36.673 20.131 1.00 38.40 103 ALA A C 1
ATOM 829 O O . ALA A 1 104 ? 73.095 -37.701 20.081 1.00 45.20 103 ALA A O 1
ATOM 831 N N . LEU A 1 105 ? 74.844 -36.519 19.408 1.00 34.56 104 LEU A N 1
ATOM 832 C CA . LEU A 1 105 ? 75.274 -37.635 18.582 1.00 39.40 104 LEU A CA 1
ATOM 833 C C . LEU A 1 105 ? 75.564 -38.846 19.495 1.00 42.47 104 LEU A C 1
ATOM 834 O O . LEU A 1 105 ? 75.384 -40.000 19.086 1.00 41.13 104 LEU A O 1
ATOM 839 N N . GLN A 1 106 ? 76.010 -38.571 20.717 1.00 39.49 105 GLN A N 1
ATOM 840 C CA . GLN A 1 106 ? 76.540 -39.600 21.625 1.00 40.72 105 GLN A CA 1
ATOM 841 C C . GLN A 1 106 ? 75.393 -40.416 22.248 1.00 41.23 105 GLN A C 1
ATOM 842 O O . GLN A 1 106 ? 75.574 -41.583 22.628 1.00 45.91 105 GLN A O 1
ATOM 848 N N . SER A 1 107 ? 74.227 -39.791 22.321 1.00 44.31 106 SER A N 1
ATOM 849 C CA . SER A 1 107 ? 72.985 -40.420 22.725 1.00 45.65 106 SER A CA 1
ATOM 850 C C . SER A 1 107 ? 72.536 -41.485 21.715 1.00 44.83 106 SER A C 1
ATOM 851 O O . SER A 1 107 ? 71.754 -42.322 22.084 1.00 46.99 106 SER A O 1
ATOM 854 N N . ILE A 1 108 ? 72.982 -41.428 20.472 1.00 42.90 107 ILE A N 1
ATOM 855 C CA . ILE A 1 108 ? 72.723 -42.459 19.507 1.00 39.17 107 ILE A CA 1
ATOM 856 C C . ILE A 1 108 ? 73.886 -43.445 19.533 1.00 44.76 107 ILE A C 1
ATOM 857 O O . ILE A 1 108 ? 73.676 -44.642 19.673 1.00 46.29 107 ILE A O 1
ATOM 862 N N . VAL A 1 109 ? 75.104 -42.945 19.321 1.00 44.54 108 VAL A N 1
ATOM 863 C CA . VAL A 1 109 ? 76.307 -43.794 19.306 1.00 41.32 108 VAL A CA 1
ATOM 864 C C . VAL A 1 109 ? 77.233 -43.354 20.452 1.00 50.76 108 VAL A C 1
ATOM 865 O O . VAL A 1 109 ? 77.926 -42.338 20.298 1.00 41.68 108 VAL A O 1
ATOM 869 N N . PRO A 1 110 ? 77.287 -44.138 21.577 1.00 51.97 109 PRO A N 1
ATOM 870 C CA . PRO A 1 110 ? 78.098 -43.696 22.733 1.00 46.38 109 PRO A CA 1
ATOM 871 C C . PRO A 1 110 ? 79.586 -43.466 22.422 1.00 44.73 109 PRO A C 1
ATOM 872 O O . PRO A 1 110 ? 80.201 -44.198 21.595 1.00 40.80 109 PRO A O 1
ATOM 876 N N . GLY A 1 111 ? 80.138 -42.400 23.053 1.00 43.47 110 GLY A N 1
ATOM 877 C CA . GLY A 1 111 ? 81.555 -42.021 22.865 1.00 45.82 110 GLY A CA 1
ATOM 878 C C . GLY A 1 111 ? 81.897 -41.650 21.418 1.00 43.88 110 GLY A C 1
ATOM 879 O O . GLY A 1 111 ? 83.082 -41.644 21.047 1.00 45.47 110 GLY A O 1
ATOM 880 N N . VAL A 1 112 ? 80.928 -41.326 20.560 1.00 39.82 111 VAL A N 1
ATOM 881 C CA . VAL A 1 112 ? 81.326 -40.852 19.209 1.00 43.41 111 VAL A CA 1
ATOM 882 C C . VAL A 1 112 ? 81.816 -39.396 19.373 1.00 42.13 111 VAL A C 1
ATOM 883 O O . VAL A 1 112 ? 81.392 -38.676 20.315 1.00 39.34 111 VAL A O 1
ATOM 887 N N . SER A 1 113 ? 82.708 -38.998 18.472 1.00 36.69 112 SER A N 1
ATOM 888 C CA . SER A 1 113 ? 83.296 -37.647 18.420 1.00 41.68 112 SER A CA 1
ATOM 889 C C . SER A 1 113 ? 82.937 -36.940 17.103 1.00 43.64 112 SER A C 1
ATOM 890 O O . SER A 1 113 ? 82.993 -37.516 15.982 1.00 42.80 112 SER A O 1
ATOM 893 N N . MET A 1 114 ? 82.634 -35.660 17.255 1.00 43.57 113 MET A N 1
ATOM 894 C CA . MET A 1 114 ? 82.343 -34.818 16.125 1.00 41.55 113 MET A CA 1
ATOM 895 C C . MET A 1 114 ? 83.667 -34.430 15.469 1.00 38.40 113 MET A C 1
ATOM 896 O O . MET A 1 114 ? 84.477 -33.773 16.091 1.00 40.80 113 MET A O 1
ATOM 901 N N . PRO A 1 115 ? 83.891 -34.842 14.221 1.00 35.82 114 PRO A N 1
ATOM 902 C CA . PRO A 1 115 ? 85.142 -34.479 13.585 1.00 34.42 114 PRO A CA 1
ATOM 903 C C . PRO A 1 115 ? 85.064 -33.066 13.005 1.00 35.64 114 PRO A C 1
ATOM 904 O O . PRO A 1 115 ? 83.991 -32.445 13.066 1.00 34.35 114 PRO A O 1
ATOM 908 N N . PHE A 1 116 ? 86.187 -32.618 12.444 1.00 31.61 115 PHE A N 1
ATOM 909 C CA . PHE A 1 116 ? 86.305 -31.275 11.886 1.00 33.07 115 PHE A CA 1
ATOM 910 C C . PHE A 1 116 ? 86.606 -31.382 10.387 1.00 33.10 115 PHE A C 1
ATOM 911 O O . PHE A 1 116 ? 87.382 -32.220 9.933 1.00 32.84 115 PHE A O 1
ATOM 919 N N . TRP A 1 117 ? 85.963 -30.529 9.614 1.00 33.17 116 TRP A N 1
ATOM 920 C CA . TRP A 1 117 ? 86.408 -30.299 8.245 1.00 31.89 116 TRP A CA 1
ATOM 921 C C . TRP A 1 117 ? 87.629 -29.403 8.301 1.00 31.37 116 TRP A C 1
ATOM 922 O O . TRP A 1 117 ? 87.511 -28.220 8.579 1.00 33.17 116 TRP A O 1
ATOM 933 N N . ASP A 1 118 ? 88.778 -30.004 8.055 1.00 35.89 117 ASP A N 1
ATOM 934 C CA . ASP A 1 118 ? 90.020 -29.275 7.999 1.00 38.00 117 ASP A CA 1
ATOM 935 C C . ASP A 1 118 ? 90.096 -28.433 6.719 1.00 37.29 117 ASP A C 1
ATOM 936 O O . ASP A 1 118 ? 90.581 -28.901 5.690 1.00 34.75 117 ASP A O 1
ATOM 941 N N . GLU A 1 119 ? 89.688 -27.170 6.859 1.00 38.58 118 GLU A N 1
ATOM 942 C CA . GLU A 1 119 ? 89.396 -26.257 5.725 1.00 37.10 118 GLU A CA 1
ATOM 943 C C . GLU A 1 119 ? 90.677 -25.785 5.028 1.00 33.27 118 GLU A C 1
ATOM 944 O O . GLU A 1 119 ? 90.610 -25.296 3.879 1.00 31.77 118 GLU A O 1
ATOM 950 N N . THR A 1 120 ? 91.793 -25.847 5.742 1.00 29.51 119 THR A N 1
ATOM 951 C CA . THR A 1 120 ? 93.071 -25.318 5.276 1.00 30.08 119 THR A CA 1
ATOM 952 C C . THR A 1 120 ? 94.119 -26.428 5.109 1.00 31.12 119 THR A C 1
ATOM 953 O O . THR A 1 120 ? 95.283 -26.141 4.955 1.00 32.70 119 THR A O 1
ATOM 957 N N . ASP A 1 121 ? 93.728 -27.687 5.154 1.00 33.56 120 ASP A N 1
ATOM 958 C CA . ASP A 1 121 ? 94.636 -28.778 4.813 1.00 35.92 120 ASP A CA 1
ATOM 959 C C . ASP A 1 121 ? 94.830 -28.824 3.291 1.00 36.40 120 ASP A C 1
ATOM 960 O O . ASP A 1 121 ? 94.152 -28.112 2.541 1.00 41.04 120 ASP A O 1
ATOM 965 N N . GLU A 1 122 ? 95.729 -29.706 2.872 1.00 36.39 121 GLU A N 1
ATOM 966 C CA . GLU A 1 122 ? 96.172 -29.862 1.489 1.00 41.78 121 GLU A CA 1
ATOM 967 C C . GLU A 1 122 ? 94.991 -30.341 0.623 1.00 37.39 121 GLU A C 1
ATOM 968 O O . GLU A 1 122 ? 94.813 -29.858 -0.513 1.00 32.75 121 GLU A O 1
ATOM 974 N N . TYR A 1 123 ? 94.185 -31.269 1.152 1.00 36.04 122 TYR A N 1
ATOM 975 C CA . TYR A 1 123 ? 93.062 -31.794 0.384 1.00 41.39 122 TYR A CA 1
ATOM 976 C C . TYR A 1 123 ? 92.112 -30.643 -0.000 1.00 39.61 122 TYR A C 1
ATOM 977 O O . TYR A 1 123 ? 91.796 -30.449 -1.201 1.00 38.86 122 TYR A O 1
ATOM 986 N N . THR A 1 124 ? 91.695 -29.871 0.996 1.00 35.80 123 THR A N 1
ATOM 987 C CA . THR A 1 124 ? 90.688 -28.869 0.742 1.00 36.05 123 THR A CA 1
ATOM 988 C C . THR A 1 124 ? 91.265 -27.848 -0.243 1.00 35.79 123 THR A C 1
ATOM 989 O O . THR A 1 124 ? 90.579 -27.421 -1.177 1.00 34.59 123 THR A O 1
ATOM 993 N N . LEU A 1 125 ? 92.527 -27.481 -0.076 1.00 34.15 124 LEU A N 1
ATOM 994 C CA . LEU A 1 125 ? 93.064 -26.464 -0.971 1.00 34.56 124 LEU A CA 1
ATOM 995 C C . LEU A 1 125 ? 93.039 -26.947 -2.426 1.00 38.69 124 LEU A C 1
ATOM 996 O O . LEU A 1 125 ? 92.929 -26.102 -3.341 1.00 36.65 124 LEU A O 1
ATOM 1001 N N . LYS A 1 126 ? 93.236 -28.253 -2.643 1.00 38.57 125 LYS A N 1
ATOM 1002 C CA . LYS A 1 126 ? 93.414 -28.777 -4.007 1.00 43.73 125 LYS A CA 1
ATOM 1003 C C . LYS A 1 126 ? 92.113 -29.386 -4.538 1.00 40.60 125 LYS A C 1
ATOM 1004 O O . LYS A 1 126 ? 92.017 -29.542 -5.714 1.00 40.16 125 LYS A O 1
ATOM 1010 N N . HIS A 1 127 ? 91.149 -29.736 -3.687 1.00 39.02 126 HIS A N 1
ATOM 1011 C CA . HIS A 1 127 ? 89.937 -30.436 -4.143 1.00 42.62 126 HIS A CA 1
ATOM 1012 C C . HIS A 1 127 ? 88.622 -29.924 -3.519 1.00 42.48 126 HIS A C 1
ATOM 1013 O O . HIS A 1 127 ? 87.558 -30.411 -3.887 1.00 39.97 126 HIS A O 1
ATOM 1020 N N . GLY A 1 128 ? 88.655 -28.999 -2.565 1.00 39.62 127 GLY A N 1
ATOM 1021 C CA . GLY A 1 128 ? 87.418 -28.497 -1.977 1.00 41.87 127 GLY A CA 1
ATOM 1022 C C . GLY A 1 128 ? 86.879 -29.416 -0.892 1.00 38.87 127 GLY A C 1
ATOM 1023 O O . GLY A 1 128 ? 87.633 -29.992 -0.128 1.00 40.22 127 GLY A O 1
ATOM 1024 N N . ILE A 1 129 ? 85.574 -29.574 -0.827 1.00 36.33 128 ILE A N 1
ATOM 1025 C CA . ILE A 1 129 ? 84.992 -30.201 0.351 1.00 36.50 128 ILE A CA 1
ATOM 1026 C C . ILE A 1 129 ? 85.141 -31.722 0.235 1.00 37.22 128 ILE A C 1
ATOM 1027 O O . ILE A 1 129 ? 84.869 -32.296 -0.797 1.00 41.16 128 ILE A O 1
ATOM 1032 N N . PRO A 1 130 ? 85.539 -32.377 1.320 1.00 38.68 129 PRO A N 1
ATOM 1033 C CA . PRO A 1 130 ? 85.572 -33.852 1.308 1.00 41.55 129 PRO A CA 1
ATOM 1034 C C . PRO A 1 130 ? 84.233 -34.429 0.833 1.00 38.50 129 PRO A C 1
ATOM 1035 O O . PRO A 1 130 ? 83.198 -33.945 1.291 1.00 40.46 129 PRO A O 1
ATOM 1039 N N . SER A 1 131 ? 84.254 -35.454 -0.027 1.00 40.83 130 SER A N 1
ATOM 1040 C CA . SER A 1 131 ? 82.993 -35.956 -0.654 1.00 42.26 130 SER A CA 1
ATOM 1041 C C . SER A 1 131 ? 82.062 -36.599 0.390 1.00 37.40 130 SER A C 1
ATOM 1042 O O . SER A 1 131 ? 80.866 -36.682 0.151 1.00 38.48 130 SER A O 1
ATOM 1045 N N . ILE A 1 132 ? 82.548 -37.006 1.561 1.00 34.05 131 ILE A N 1
ATOM 1046 C CA . ILE A 1 132 ? 81.607 -37.582 2.558 1.00 34.23 131 ILE A CA 1
ATOM 1047 C C . ILE A 1 132 ? 80.575 -36.521 2.943 1.00 32.20 131 ILE A C 1
ATOM 1048 O O . ILE A 1 132 ? 79.477 -36.888 3.297 1.00 35.22 131 ILE A O 1
ATOM 1053 N N . LEU A 1 133 ? 80.928 -35.231 2.897 1.00 37.83 132 LEU A N 1
ATOM 1054 C CA . LEU A 1 133 ? 79.999 -34.123 3.254 1.00 35.54 132 LEU A CA 1
ATOM 1055 C C . LEU A 1 133 ? 79.124 -33.725 2.059 1.00 34.58 132 LEU A C 1
ATOM 1056 O O . LEU A 1 133 ? 78.178 -32.984 2.258 1.00 37.38 132 LEU A O 1
ATOM 1061 N N . THR A 1 134 ? 79.446 -34.137 0.840 1.00 35.31 133 THR A N 1
ATOM 1062 C CA . THR A 1 134 ? 78.624 -33.710 -0.326 1.00 41.33 133 THR A CA 1
ATOM 1063 C C . THR A 1 134 ? 77.903 -34.875 -1.030 1.00 45.56 133 THR A C 1
ATOM 1064 O O . THR A 1 134 ? 76.896 -34.627 -1.684 1.00 43.67 133 THR A O 1
ATOM 1068 N N . GLN A 1 135 ? 78.384 -36.113 -0.905 1.00 43.17 134 GLN A N 1
ATOM 1069 C CA . GLN A 1 135 ? 77.860 -37.224 -1.724 1.00 47.69 134 GLN A CA 1
ATOM 1070 C C . GLN A 1 135 ? 76.423 -37.578 -1.314 1.00 44.60 134 GLN A C 1
ATOM 1071 O O . GLN A 1 135 ? 76.005 -37.355 -0.153 1.00 41.72 134 GLN A O 1
ATOM 1077 N N . GLU A 1 136 ? 75.717 -38.178 -2.290 1.00 43.70 135 GLU A N 1
ATOM 1078 C CA . GLU A 1 136 ? 74.261 -38.451 -2.253 1.00 44.74 135 GLU A CA 1
ATOM 1079 C C . GLU A 1 136 ? 73.937 -39.579 -1.286 1.00 40.37 135 GLU A C 1
ATOM 1080 O O . GLU A 1 136 ? 72.893 -39.541 -0.630 1.00 38.42 135 GLU A O 1
ATOM 1086 N N . LYS A 1 137 ? 74.838 -40.548 -1.208 1.00 41.84 136 LYS A N 1
ATOM 1087 C CA . LYS A 1 137 ? 74.537 -41.843 -0.606 1.00 48.63 136 LYS A CA 1
ATOM 1088 C C . LYS A 1 137 ? 75.603 -42.256 0.402 1.00 46.09 136 LYS A C 1
ATOM 1089 O O . LYS A 1 137 ? 76.720 -41.733 0.416 1.00 42.75 136 LYS A O 1
ATOM 1095 N N . PHE A 1 138 ? 75.226 -43.229 1.215 1.00 45.05 137 PHE A N 1
ATOM 1096 C CA . PHE A 1 138 ? 76.182 -43.907 2.072 1.00 45.50 137 PHE A CA 1
ATOM 1097 C C . PHE A 1 138 ? 75.729 -45.360 2.293 1.00 49.65 137 PHE A C 1
ATOM 1098 O O . PHE A 1 138 ? 74.528 -45.629 2.396 1.00 46.06 137 PHE A O 1
ATOM 1106 N N . GLU A 1 139 ? 76.684 -46.275 2.438 1.00 54.44 138 GLU A N 1
ATOM 1107 C CA . GLU A 1 139 ? 76.390 -47.672 2.814 1.00 53.51 138 GLU A CA 1
ATOM 1108 C C . GLU A 1 139 ? 76.498 -47.839 4.341 1.00 57.10 138 GLU A C 1
ATOM 1109 O O . GLU A 1 139 ? 77.593 -47.826 4.929 1.00 54.91 138 GLU A O 1
ATOM 1115 N N . LEU A 1 140 ? 75.349 -48.019 4.983 1.00 59.48 139 LEU A N 1
ATOM 1116 C CA . LEU A 1 140 ? 75.297 -48.358 6.395 1.00 60.57 139 LEU A CA 1
ATOM 1117 C C . LEU A 1 140 ? 74.454 -49.630 6.623 1.00 68.14 139 LEU A C 1
ATOM 1118 O O . LEU A 1 140 ? 73.309 -49.706 6.156 1.00 58.12 139 LEU A O 1
ATOM 1123 N N . ASP A 1 141 ? 74.984 -50.603 7.387 1.00 75.88 140 ASP A N 1
ATOM 1124 C CA . ASP A 1 141 ? 74.258 -51.866 7.680 1.00 76.70 140 ASP A CA 1
ATOM 1125 C C . ASP A 1 141 ? 73.898 -52.576 6.358 1.00 84.98 140 ASP A C 1
ATOM 1126 O O . ASP A 1 141 ? 72.733 -52.956 6.150 1.00 84.70 140 ASP A O 1
ATOM 1131 N N . GLY A 1 142 ? 74.877 -52.691 5.451 1.00 87.73 141 GLY A N 1
ATOM 1132 C CA . GLY A 1 142 ? 74.673 -53.190 4.075 1.00 79.29 141 GLY A CA 1
ATOM 1133 C C . GLY A 1 142 ? 73.363 -52.734 3.431 1.00 82.91 141 GLY A C 1
ATOM 1134 O O . GLY A 1 142 ? 72.750 -53.502 2.702 1.00 85.39 141 GLY A O 1
ATOM 1135 N N . LYS A 1 143 ? 72.909 -51.507 3.692 1.00 79.67 142 LYS A N 1
ATOM 1136 C CA . LYS A 1 143 ? 71.823 -50.874 2.916 1.00 80.32 142 LYS A CA 1
ATOM 1137 C C . LYS A 1 143 ? 72.308 -49.502 2.444 1.00 77.90 142 LYS A C 1
ATOM 1138 O O . LYS A 1 143 ? 73.035 -48.808 3.164 1.00 77.47 142 LYS A O 1
ATOM 1144 N N . GLN A 1 144 ? 71.937 -49.129 1.232 1.00 73.92 143 GLN A N 1
ATOM 1145 C CA . GLN A 1 144 ? 72.171 -47.768 0.787 1.00 67.62 143 GLN A CA 1
ATOM 1146 C C . GLN A 1 144 ? 71.225 -46.827 1.538 1.00 64.69 143 GLN A C 1
ATOM 1147 O O . GLN A 1 144 ? 70.051 -47.151 1.677 1.00 63.91 143 GLN A O 1
ATOM 1153 N N . ILE A 1 145 ? 71.741 -45.689 2.035 1.00 55.36 144 ILE A N 1
ATOM 1154 C CA . ILE A 1 145 ? 70.868 -44.624 2.570 1.00 48.26 144 ILE A CA 1
ATOM 1155 C C . ILE A 1 145 ? 71.252 -43.302 1.920 1.00 42.57 144 ILE A C 1
ATOM 1156 O O . ILE A 1 145 ? 72.329 -43.183 1.350 1.00 44.88 144 ILE A O 1
ATOM 1161 N N . ASP A 1 146 ? 70.354 -42.334 2.059 1.00 43.26 145 ASP A N 1
ATOM 1162 C CA . ASP A 1 146 ? 70.672 -40.920 1.837 1.00 46.15 145 ASP A CA 1
ATOM 1163 C C . ASP A 1 146 ? 71.748 -40.495 2.884 1.00 48.49 145 ASP A C 1
ATOM 1164 O O . ASP A 1 146 ? 71.620 -40.801 4.084 1.00 50.85 145 ASP A O 1
ATOM 1169 N N . ASN A 1 147 ? 72.814 -39.850 2.418 1.00 42.89 146 ASN A N 1
ATOM 1170 C CA . ASN A 1 147 ? 73.840 -39.293 3.277 1.00 37.93 146 ASN A CA 1
ATOM 1171 C C . ASN A 1 147 ? 73.204 -38.209 4.158 1.00 37.39 146 ASN A C 1
ATOM 1172 O O . ASN A 1 147 ? 72.791 -37.200 3.656 1.00 39.82 146 ASN A O 1
ATOM 1177 N N . PRO A 1 148 ? 73.110 -38.418 5.475 1.00 36.12 147 PRO A N 1
ATOM 1178 C CA . PRO A 1 148 ? 72.511 -37.383 6.309 1.00 33.81 147 PRO A CA 1
ATOM 1179 C C . PRO A 1 148 ? 73.303 -36.063 6.373 1.00 34.48 147 PRO A C 1
ATOM 1180 O O . PRO A 1 148 ? 72.766 -35.067 6.848 1.00 37.35 147 PRO A O 1
ATOM 1184 N N . LEU A 1 149 ? 74.552 -36.056 5.898 1.00 33.65 148 LEU A N 1
ATOM 1185 C CA . LEU A 1 149 ? 75.458 -34.893 6.016 1.00 34.63 148 LEU A CA 1
ATOM 1186 C C . LEU A 1 149 ? 75.336 -33.934 4.812 1.00 37.24 148 LEU A C 1
ATOM 1187 O O . LEU A 1 149 ? 75.782 -32.792 4.939 1.00 35.92 148 LEU A O 1
ATOM 1192 N N . ARG A 1 150 ? 74.749 -34.353 3.675 1.00 35.80 149 ARG A N 1
ATOM 1193 C CA . ARG A 1 150 ? 74.680 -33.487 2.502 1.00 38.94 149 ARG A CA 1
ATOM 1194 C C . ARG A 1 150 ? 73.622 -32.395 2.678 1.00 37.04 149 ARG A C 1
ATOM 1195 O O . ARG A 1 150 ? 73.749 -31.343 2.079 1.00 36.10 149 ARG A O 1
ATOM 1203 N N . SER A 1 151 ? 72.618 -32.612 3.510 1.00 31.92 150 SER A N 1
ATOM 1204 C CA . SER A 1 151 ? 71.527 -31.667 3.605 1.00 32.47 150 SER A CA 1
ATOM 1205 C C . SER A 1 151 ? 70.565 -32.188 4.658 1.00 32.87 150 SER A C 1
ATOM 1206 O O . SER A 1 151 ? 70.733 -33.294 5.213 1.00 36.53 150 SER A O 1
ATOM 1209 N N . PHE A 1 152 ? 69.559 -31.404 4.931 1.00 33.94 151 PHE A N 1
ATOM 1210 C CA . PHE A 1 152 ? 68.575 -31.832 5.929 1.00 34.07 151 PHE A CA 1
ATOM 1211 C C . PHE A 1 152 ? 67.214 -31.304 5.503 1.00 33.08 151 PHE A C 1
ATOM 1212 O O . PHE A 1 152 ? 67.107 -30.209 4.982 1.00 34.48 151 PHE A O 1
ATOM 1220 N N . VAL A 1 153 ? 66.235 -32.171 5.657 1.00 37.07 152 VAL A N 1
ATOM 1221 C CA . VAL A 1 153 ? 64.862 -31.939 5.284 1.00 34.63 152 VAL A CA 1
ATOM 1222 C C . VAL A 1 153 ? 64.154 -31.555 6.582 1.00 34.59 152 VAL A C 1
ATOM 1223 O O . VAL A 1 153 ? 64.267 -32.251 7.581 1.00 42.03 152 VAL A O 1
ATOM 1227 N N . LEU A 1 154 ? 63.418 -30.474 6.570 1.00 34.76 153 LEU A N 1
ATOM 1228 C CA . LEU A 1 154 ? 62.792 -29.996 7.766 1.00 34.46 153 LEU A CA 1
ATOM 1229 C C . LEU A 1 154 ? 61.593 -30.899 8.100 1.00 39.22 153 LEU A C 1
ATOM 1230 O O . LEU A 1 154 ? 60.776 -31.139 7.236 1.00 36.93 153 LEU A O 1
ATOM 1235 N N . PRO A 1 155 ? 61.496 -31.404 9.351 1.00 40.78 154 PRO A N 1
ATOM 1236 C CA . PRO A 1 155 ? 60.334 -32.238 9.758 1.00 39.98 154 PRO A CA 1
ATOM 1237 C C . PRO A 1 155 ? 59.032 -31.451 9.991 1.00 41.93 154 PRO A C 1
ATOM 1238 O O . PRO A 1 155 ? 57.946 -32.015 9.889 1.00 45.88 154 PRO A O 1
ATOM 1242 N N . VAL A 1 156 ? 59.170 -30.181 10.373 1.00 41.43 155 VAL A N 1
ATOM 1243 C CA . VAL A 1 156 ? 58.081 -29.246 10.511 1.00 38.87 155 VAL A CA 1
ATOM 1244 C C . VAL A 1 156 ? 58.542 -27.954 9.861 1.00 40.32 155 VAL A C 1
ATOM 1245 O O . VAL A 1 156 ? 59.726 -27.809 9.556 1.00 37.53 155 VAL A O 1
ATOM 1249 N N . ALA A 1 157 ? 57.606 -27.034 9.710 1.00 38.71 156 ALA A N 1
ATOM 1250 C CA . ALA A 1 157 ? 57.887 -25.784 9.046 1.00 41.81 156 ALA A CA 1
ATOM 1251 C C . ALA A 1 157 ? 58.534 -24.814 10.037 1.00 38.89 156 ALA A C 1
ATOM 1252 O O . ALA A 1 157 ? 58.284 -24.844 11.209 1.00 38.04 156 ALA A O 1
ATOM 1254 N N . LEU A 1 158 ? 59.391 -23.981 9.505 1.00 39.51 157 LEU A N 1
ATOM 1255 C CA . LEU A 1 158 ? 59.791 -22.779 10.156 1.00 40.03 157 LEU A CA 1
ATOM 1256 C C . LEU A 1 158 ? 58.732 -21.752 9.808 1.00 36.42 157 LEU A C 1
ATOM 1257 O O . LEU A 1 158 ? 58.680 -21.295 8.680 1.00 32.90 157 LEU A O 1
ATOM 1262 N N . SER A 1 159 ? 57.906 -21.415 10.764 1.00 32.88 158 SER A N 1
ATOM 1263 C CA . SER A 1 159 ? 56.831 -20.517 10.459 1.00 36.11 158 SER A CA 1
ATOM 1264 C C . SER A 1 159 ? 56.399 -19.757 11.716 1.00 33.71 158 SER A C 1
ATOM 1265 O O . SER A 1 159 ? 56.235 -20.351 12.737 1.00 36.43 158 SER A O 1
ATOM 1268 N N . ASP A 1 160 ? 56.109 -18.473 11.619 1.00 36.80 159 ASP A N 1
ATOM 1269 C CA . ASP A 1 160 ? 55.547 -17.762 12.778 1.00 39.95 159 ASP A CA 1
ATOM 1270 C C . ASP A 1 160 ? 54.025 -18.018 12.997 1.00 43.07 159 ASP A C 1
ATOM 1271 O O . ASP A 1 160 ? 53.432 -17.606 14.008 1.00 39.06 159 ASP A O 1
ATOM 1276 N N . ARG A 1 161 ? 53.387 -18.689 12.026 1.00 48.17 160 ARG A N 1
ATOM 1277 C CA . ARG A 1 161 ? 51.963 -19.069 12.108 1.00 50.88 160 ARG A CA 1
ATOM 1278 C C . ARG A 1 161 ? 51.138 -17.802 12.379 1.00 43.52 160 ARG A C 1
ATOM 1279 O O . ARG A 1 161 ? 50.286 -17.805 13.239 1.00 46.24 160 ARG A O 1
ATOM 1287 N N . LEU A 1 162 ? 51.448 -16.705 11.704 1.00 39.63 161 LEU A N 1
ATOM 1288 C CA . LEU A 1 162 ? 50.652 -15.494 11.815 1.00 42.33 161 LEU A CA 1
ATOM 1289 C C . LEU A 1 162 ? 49.598 -15.491 10.711 1.00 44.95 161 LEU A C 1
ATOM 1290 O O . LEU A 1 162 ? 49.970 -15.551 9.533 1.00 38.19 161 LEU A O 1
ATOM 1295 N N . PRO A 1 163 ? 48.313 -15.373 11.083 1.00 45.51 162 PRO A N 1
ATOM 1296 C CA . PRO A 1 163 ? 47.230 -15.395 10.093 1.00 46.89 162 PRO A CA 1
ATOM 1297 C C . PRO A 1 163 ? 47.414 -14.271 9.061 1.00 41.24 162 PRO A C 1
ATOM 1298 O O . PRO A 1 163 ? 47.597 -13.105 9.440 1.00 39.88 162 PRO A O 1
ATOM 1302 N N . GLY A 1 164 ? 47.430 -14.660 7.787 1.00 36.33 163 GLY A N 1
ATOM 1303 C CA . GLY A 1 164 ? 47.477 -13.718 6.685 1.00 35.62 163 GLY A CA 1
ATOM 1304 C C . GLY A 1 164 ? 48.887 -13.403 6.221 1.00 36.31 163 GLY A C 1
ATOM 1305 O O . GLY A 1 164 ? 49.045 -12.803 5.157 1.00 34.33 163 GLY A O 1
ATOM 1306 N N . ASP A 1 165 ? 49.918 -13.818 6.985 1.00 36.77 164 ASP A N 1
ATOM 1307 C CA . ASP A 1 165 ? 51.261 -13.323 6.767 1.00 35.96 164 ASP A CA 1
ATOM 1308 C C . ASP A 1 165 ? 52.232 -14.406 6.347 1.00 34.90 164 ASP A C 1
ATOM 1309 O O . ASP A 1 165 ? 52.181 -15.496 6.866 1.00 34.86 164 ASP A O 1
ATOM 1314 N N . GLY A 1 166 ? 53.107 -14.086 5.383 1.00 32.84 165 GLY A N 1
ATOM 1315 C CA . GLY A 1 166 ? 54.270 -14.929 5.026 1.00 33.37 165 GLY A CA 1
ATOM 1316 C C . GLY A 1 166 ? 55.541 -14.091 4.971 1.00 33.15 165 GLY A C 1
ATOM 1317 O O . GLY A 1 166 ? 55.465 -12.924 4.590 1.00 34.22 165 GLY A O 1
ATOM 1318 N N . ASN A 1 167 ? 56.714 -14.611 5.350 1.00 28.50 166 ASN A N 1
ATOM 1319 C CA . ASN A 1 167 ? 57.895 -13.750 5.190 1.00 29.01 166 ASN A CA 1
ATOM 1320 C C . ASN A 1 167 ? 59.132 -14.607 4.889 1.00 28.80 166 ASN A C 1
ATOM 1321 O O . ASN A 1 167 ? 59.057 -15.842 4.905 1.00 25.32 166 ASN A O 1
ATOM 1326 N N . ILE A 1 168 ? 60.272 -13.950 4.663 1.00 27.37 167 ILE A N 1
ATOM 1327 C CA . ILE A 1 168 ? 61.420 -14.637 4.100 1.00 28.34 167 ILE A CA 1
ATOM 1328 C C . ILE A 1 168 ? 62.120 -15.442 5.197 1.00 30.31 167 ILE A C 1
ATOM 1329 O O . ILE A 1 168 ? 62.972 -16.302 4.885 1.00 31.79 167 ILE A O 1
ATOM 1334 N N . TYR A 1 169 ? 61.734 -15.237 6.458 1.00 27.73 168 TYR A N 1
ATOM 1335 C CA . TYR A 1 169 ? 62.180 -16.161 7.492 1.00 30.99 168 TYR A CA 1
ATOM 1336 C C . TYR A 1 169 ? 61.605 -17.561 7.264 1.00 33.36 168 TYR A C 1
ATOM 1337 O O . TYR A 1 169 ? 62.212 -18.532 7.692 1.00 35.96 168 TYR A O 1
ATOM 1346 N N . GLU A 1 170 ? 60.434 -17.658 6.622 1.00 35.99 169 GLU A N 1
ATOM 1347 C CA . GLU A 1 170 ? 59.587 -18.872 6.709 1.00 34.77 169 GLU A CA 1
ATOM 1348 C C . GLU A 1 170 ? 59.995 -19.870 5.644 1.00 33.54 169 GLU A C 1
ATOM 1349 O O . GLU A 1 170 ? 60.376 -19.471 4.517 1.00 34.17 169 GLU A O 1
ATOM 1355 N N . LYS A 1 171 ? 59.921 -21.147 6.038 1.00 31.87 170 LYS A N 1
ATOM 1356 C CA . LYS A 1 171 ? 60.283 -22.246 5.184 1.00 31.81 170 LYS A CA 1
ATOM 1357 C C . LYS A 1 171 ? 59.378 -23.432 5.497 1.00 34.69 170 LYS A C 1
ATOM 1358 O O . LYS A 1 171 ? 59.233 -23.802 6.672 1.00 35.33 170 LYS A O 1
ATOM 1364 N N . PRO A 1 172 ? 58.766 -24.037 4.448 1.00 37.25 171 PRO A N 1
ATOM 1365 C CA . PRO A 1 172 ? 57.760 -25.067 4.696 1.00 37.31 171 PRO A CA 1
ATOM 1366 C C . PRO A 1 172 ? 58.327 -26.398 5.201 1.00 37.82 171 PRO A C 1
ATOM 1367 O O . PRO A 1 172 ? 59.521 -26.707 4.991 1.00 35.56 171 PRO A O 1
ATOM 1371 N N . LYS A 1 173 ? 57.437 -27.197 5.785 1.00 38.75 172 LYS A N 1
ATOM 1372 C CA . LYS A 1 173 ? 57.727 -28.596 6.057 1.00 38.45 172 LYS A CA 1
ATOM 1373 C C . LYS A 1 173 ? 58.216 -29.268 4.780 1.00 36.17 172 LYS A C 1
ATOM 1374 O O . LYS A 1 173 ? 57.674 -28.998 3.719 1.00 39.20 172 LYS A O 1
ATOM 1380 N N . GLY A 1 174 ? 59.242 -30.092 4.880 1.00 30.92 173 GLY A N 1
ATOM 1381 C CA . GLY A 1 174 ? 59.837 -30.723 3.676 1.00 34.71 173 GLY A CA 1
ATOM 1382 C C . GLY A 1 174 ? 60.891 -29.877 2.971 1.00 34.16 173 GLY A C 1
ATOM 1383 O O . GLY A 1 174 ? 61.501 -30.313 2.044 1.00 37.83 173 GLY A O 1
ATOM 1384 N N . TYR A 1 175 ? 61.139 -28.661 3.396 1.00 37.76 174 TYR A N 1
ATOM 1385 C CA . TYR A 1 175 ? 62.198 -27.873 2.790 1.00 36.33 174 TYR A CA 1
ATOM 1386 C C . TYR A 1 175 ? 63.546 -28.596 2.945 1.00 35.56 174 TYR A C 1
ATOM 1387 O O . TYR A 1 175 ? 63.815 -29.113 4.017 1.00 35.86 174 TYR A O 1
ATOM 1396 N N . VAL A 1 176 ? 64.391 -28.618 1.916 1.00 31.64 175 VAL A N 1
ATOM 1397 C CA . VAL A 1 176 ? 65.713 -29.261 2.032 1.00 33.46 175 VAL A CA 1
ATOM 1398 C C . VAL A 1 176 ? 66.801 -28.174 1.935 1.00 34.46 175 VAL A C 1
ATOM 1399 O O . VAL A 1 176 ? 66.743 -27.247 1.112 1.00 33.85 175 VAL A O 1
ATOM 1403 N N . THR A 1 177 ? 67.822 -28.279 2.791 1.00 31.91 176 THR A N 1
ATOM 1404 C CA . THR A 1 177 ? 68.806 -27.225 2.862 1.00 28.47 176 THR A CA 1
ATOM 1405 C C . THR A 1 177 ? 69.579 -27.265 1.560 1.00 30.89 176 THR A C 1
ATOM 1406 O O . THR A 1 177 ? 69.717 -28.379 1.010 1.00 30.67 176 THR A O 1
ATOM 1410 N N . VAL A 1 178 ? 70.052 -26.093 1.108 1.00 29.57 177 VAL A N 1
ATOM 1411 C CA . VAL A 1 178 ? 70.894 -26.027 -0.075 1.00 31.03 177 VAL A CA 1
ATOM 1412 C C . VAL A 1 178 ? 72.144 -25.191 0.181 1.00 30.47 177 VAL A C 1
ATOM 1413 O O . VAL A 1 178 ? 72.151 -24.303 0.977 1.00 32.93 177 VAL A O 1
ATOM 1417 N N . ARG A 1 179 ? 73.153 -25.502 -0.614 1.00 29.69 178 ARG A N 1
ATOM 1418 C CA . ARG A 1 179 ? 74.423 -24.850 -0.687 1.00 30.47 178 ARG A CA 1
ATOM 1419 C C . ARG A 1 179 ? 74.570 -24.238 -2.078 1.00 32.17 178 ARG A C 1
ATOM 1420 O O . ARG A 1 179 ? 73.787 -24.542 -2.990 1.00 29.95 178 ARG A O 1
ATOM 1428 N N . TYR A 1 180 ? 75.530 -23.336 -2.201 1.00 32.42 179 TYR A N 1
ATOM 1429 C CA . TYR A 1 180 ? 75.969 -22.851 -3.481 1.00 31.69 179 TYR A CA 1
ATOM 1430 C C . TYR A 1 180 ? 76.056 -24.046 -4.432 1.00 32.61 179 TYR A C 1
ATOM 1431 O O . TYR A 1 180 ? 76.598 -25.051 -4.044 1.00 30.59 179 TYR A O 1
ATOM 1440 N N . PRO A 1 181 ? 75.543 -23.931 -5.655 1.00 33.41 180 PRO A N 1
ATOM 1441 C CA . PRO A 1 181 ? 75.148 -22.630 -6.280 1.00 32.31 180 PRO A CA 1
ATOM 1442 C C . PRO A 1 181 ? 73.633 -22.417 -6.263 1.00 29.71 180 PRO A C 1
ATOM 1443 O O . PRO A 1 181 ? 73.120 -21.601 -7.016 1.00 30.52 180 PRO A O 1
ATOM 1447 N N . LEU A 1 182 ? 72.940 -23.120 -5.382 1.00 33.14 181 LEU A N 1
ATOM 1448 C CA . LEU A 1 182 ? 71.456 -23.061 -5.296 1.00 33.94 181 LEU A CA 1
ATOM 1449 C C . LEU A 1 182 ? 70.965 -22.011 -4.282 1.00 34.65 181 LEU A C 1
ATOM 1450 O O . LEU A 1 182 ? 71.694 -21.568 -3.369 1.00 29.93 181 LEU A O 1
ATOM 1455 N N . SER A 1 183 ? 69.686 -21.653 -4.464 1.00 32.39 182 SER A N 1
ATOM 1456 C CA . SER A 1 183 ? 68.957 -20.770 -3.602 1.00 31.10 182 SER A CA 1
ATOM 1457 C C . SER A 1 183 ? 67.859 -21.526 -2.845 1.00 32.15 182 SER A C 1
ATOM 1458 O O . SER A 1 183 ? 67.150 -22.409 -3.394 1.00 29.24 182 SER A O 1
ATOM 1461 N N . GLY A 1 184 ? 67.672 -21.156 -1.581 1.00 32.19 183 GLY A N 1
ATOM 1462 C CA . GLY A 1 184 ? 66.519 -21.687 -0.837 1.00 31.09 183 GLY A CA 1
ATOM 1463 C C . GLY A 1 184 ? 65.755 -20.639 -0.049 1.00 27.13 183 GLY A C 1
ATOM 1464 O O . GLY A 1 184 ? 65.207 -20.952 0.975 1.00 27.72 183 GLY A O 1
ATOM 1465 N N . LEU A 1 185 ? 65.634 -19.427 -0.548 1.00 27.93 184 LEU A N 1
ATOM 1466 C CA . LEU A 1 185 ? 64.809 -18.419 0.127 1.00 29.64 184 LEU A CA 1
ATOM 1467 C C . LEU A 1 185 ? 63.411 -18.465 -0.518 1.00 30.61 184 LEU A C 1
ATOM 1468 O O . LEU A 1 185 ? 63.297 -18.232 -1.708 1.00 31.00 184 LEU A O 1
ATOM 1473 N N . VAL A 1 186 ? 62.375 -18.810 0.237 1.00 31.05 185 VAL A N 1
ATOM 1474 C CA . VAL A 1 186 ? 61.099 -19.269 -0.358 1.00 30.39 185 VAL A CA 1
ATOM 1475 C C . VAL A 1 186 ? 59.852 -18.715 0.375 1.00 32.01 185 VAL A C 1
ATOM 1476 O O . VAL A 1 186 ? 58.721 -19.118 0.053 1.00 33.98 185 VAL A O 1
ATOM 1480 N N . GLY A 1 187 ? 59.987 -17.809 1.340 1.00 30.73 186 GLY A N 1
ATOM 1481 C CA . GLY A 1 187 ? 58.868 -17.514 2.224 1.00 33.02 186 GLY A CA 1
ATOM 1482 C C . GLY A 1 187 ? 57.924 -16.444 1.696 1.00 33.73 186 GLY A C 1
ATOM 1483 O O . GLY A 1 187 ? 56.883 -16.241 2.270 1.00 34.82 186 GLY A O 1
ATOM 1484 N N . THR A 1 188 ? 58.306 -15.720 0.652 1.00 34.22 187 THR A N 1
ATOM 1485 C CA . THR A 1 188 ? 57.395 -14.858 -0.053 1.00 36.08 187 THR A CA 1
ATOM 1486 C C . THR A 1 188 ? 57.275 -15.325 -1.509 1.00 37.65 187 THR A C 1
ATOM 1487 O O . THR A 1 188 ? 58.131 -16.065 -2.025 1.00 36.63 187 THR A O 1
ATOM 1491 N N . PRO A 1 189 ? 56.208 -14.881 -2.182 1.00 38.89 188 PRO A N 1
ATOM 1492 C CA . PRO A 1 189 ? 55.998 -15.317 -3.584 1.00 37.22 188 PRO A CA 1
ATOM 1493 C C . PRO A 1 189 ? 57.181 -14.905 -4.467 1.00 36.57 188 PRO A C 1
ATOM 1494 O O . PRO A 1 189 ? 57.654 -15.704 -5.224 1.00 37.20 188 PRO A O 1
ATOM 1498 N N . GLU A 1 190 ? 57.685 -13.696 -4.295 1.00 39.85 189 GLU A N 1
ATOM 1499 C CA . GLU A 1 190 ? 58.777 -13.214 -5.130 1.00 44.64 189 GLU A CA 1
ATOM 1500 C C . GLU A 1 190 ? 60.061 -13.980 -4.768 1.00 43.60 189 GLU A C 1
ATOM 1501 O O . GLU A 1 190 ? 60.762 -14.442 -5.665 1.00 44.74 189 GLU A O 1
ATOM 1507 N N . ALA A 1 191 ? 60.341 -14.208 -3.484 1.00 38.71 190 ALA A N 1
ATOM 1508 C CA . ALA A 1 191 ? 61.577 -14.929 -3.144 1.00 36.45 190 ALA A CA 1
ATOM 1509 C C . ALA A 1 191 ? 61.534 -16.318 -3.787 1.00 34.22 190 ALA A C 1
ATOM 1510 O O . ALA A 1 191 ? 62.526 -16.785 -4.373 1.00 32.99 190 ALA A O 1
ATOM 1512 N N . LEU A 1 192 ? 60.382 -16.958 -3.682 1.00 33.42 191 LEU A N 1
ATOM 1513 C CA . LEU A 1 192 ? 60.192 -18.307 -4.204 1.00 39.52 191 LEU A CA 1
ATOM 1514 C C . LEU A 1 192 ? 60.341 -18.307 -5.730 1.00 40.71 191 LEU A C 1
ATOM 1515 O O . LEU A 1 192 ? 61.049 -19.157 -6.297 1.00 39.64 191 LEU A O 1
ATOM 1520 N N . GLU A 1 193 ? 59.694 -17.346 -6.360 1.00 41.68 192 GLU A N 1
ATOM 1521 C CA . GLU A 1 193 ? 59.799 -17.171 -7.794 1.00 48.44 192 GLU A CA 1
ATOM 1522 C C . GLU A 1 193 ? 61.282 -17.046 -8.180 1.00 46.19 192 GLU A C 1
ATOM 1523 O O . GLU A 1 193 ? 61.737 -17.817 -9.032 1.00 48.41 192 GLU A O 1
ATOM 1529 N N . GLN A 1 194 ? 62.030 -16.134 -7.535 1.00 47.42 193 GLN A N 1
ATOM 1530 C CA . GLN A 1 194 ? 63.474 -15.882 -7.880 1.00 54.67 193 GLN A CA 1
ATOM 1531 C C . GLN A 1 194 ? 64.309 -17.144 -7.628 1.00 48.72 193 GLN A C 1
ATOM 1532 O O . GLN A 1 194 ? 65.188 -17.490 -8.399 1.00 44.07 193 GLN A O 1
ATOM 1538 N N . THR A 1 195 ? 63.998 -17.846 -6.562 1.00 42.07 194 THR A N 1
ATOM 1539 C CA . THR A 1 195 ? 64.637 -19.101 -6.276 1.00 42.74 194 THR A CA 1
ATOM 1540 C C . THR A 1 195 ? 64.435 -20.116 -7.411 1.00 45.19 194 THR A C 1
ATOM 1541 O O . THR A 1 195 ? 65.352 -20.866 -7.723 1.00 45.39 194 THR A O 1
ATOM 1545 N N . LYS A 1 196 ? 63.230 -20.207 -7.968 1.00 49.93 195 LYS A N 1
ATOM 1546 C CA . LYS A 1 196 ? 62.931 -21.245 -8.983 1.00 52.11 195 LYS A CA 1
ATOM 1547 C C . LYS A 1 196 ? 63.653 -20.937 -10.309 1.00 41.72 195 LYS A C 1
ATOM 1548 O O . LYS A 1 196 ? 64.168 -21.839 -10.943 1.00 37.79 195 LYS A O 1
ATOM 1554 N N . ILE A 1 197 ? 63.701 -19.661 -10.674 1.00 40.60 196 ILE A N 1
ATOM 1555 C CA . ILE A 1 197 ? 64.385 -19.181 -11.864 1.00 42.16 196 ILE A CA 1
ATOM 1556 C C . ILE A 1 197 ? 65.879 -19.489 -11.699 1.00 41.09 196 ILE A C 1
ATOM 1557 O O . ILE A 1 197 ? 66.449 -20.246 -12.490 1.00 42.06 196 ILE A O 1
ATOM 1562 N N . HIS A 1 198 ? 66.459 -18.988 -10.606 1.00 39.62 197 HIS A N 1
ATOM 1563 C CA . HIS A 1 198 ? 67.864 -19.208 -10.249 1.00 37.32 197 HIS A CA 1
ATOM 1564 C C . HIS A 1 198 ? 68.215 -20.705 -10.276 1.00 37.54 197 HIS A C 1
ATOM 1565 O O . HIS A 1 198 ? 69.216 -21.121 -10.921 1.00 38.45 197 HIS A O 1
ATOM 1572 N N . ASN A 1 199 ? 67.422 -21.535 -9.621 1.00 35.71 198 ASN A N 1
ATOM 1573 C CA . ASN A 1 199 ? 67.807 -22.949 -9.538 1.00 38.62 198 ASN A CA 1
ATOM 1574 C C . ASN A 1 199 ? 67.656 -23.661 -10.897 1.00 47.65 198 ASN A C 1
ATOM 1575 O O . ASN A 1 199 ? 68.361 -24.645 -11.147 1.00 41.66 198 ASN A O 1
ATOM 1580 N N . ALA A 1 200 ? 66.740 -23.198 -11.760 1.00 50.95 199 ALA A N 1
ATOM 1581 C CA . ALA A 1 200 ? 66.622 -23.769 -13.115 1.00 53.44 199 ALA A CA 1
ATOM 1582 C C . ALA A 1 200 ? 67.979 -23.677 -13.834 1.00 50.22 199 ALA A C 1
ATOM 1583 O O . ALA A 1 200 ? 68.302 -24.561 -14.604 1.00 46.89 199 ALA A O 1
ATOM 1585 N N . LYS A 1 201 ? 68.795 -22.659 -13.531 1.00 45.66 200 LYS A N 1
ATOM 1586 C CA . LYS A 1 201 ? 70.118 -22.535 -14.157 1.00 46.82 200 LYS A CA 1
ATOM 1587 C C . LYS A 1 201 ? 71.124 -23.566 -13.626 1.00 43.93 200 LYS A C 1
ATOM 1588 O O . LYS A 1 201 ? 72.255 -23.549 -14.075 1.00 43.81 200 LYS A O 1
ATOM 1594 N N . PHE A 1 202 ? 70.759 -24.459 -12.702 1.00 46.03 201 PHE A N 1
ATOM 1595 C CA . PHE A 1 202 ? 71.782 -25.288 -12.043 1.00 44.23 201 PHE A CA 1
ATOM 1596 C C . PHE A 1 202 ? 71.235 -26.681 -11.746 1.00 48.85 201 PHE A C 1
ATOM 1597 O O . PHE A 1 202 ? 71.285 -27.131 -10.594 1.00 51.81 201 PHE A O 1
ATOM 1605 N N . PRO A 1 203 ? 70.786 -27.387 -12.798 1.00 54.91 202 PRO A N 1
ATOM 1606 C CA . PRO A 1 203 ? 69.989 -28.622 -12.667 1.00 50.86 202 PRO A CA 1
ATOM 1607 C C . PRO A 1 203 ? 70.765 -29.905 -12.352 1.00 50.49 202 PRO A C 1
ATOM 1608 O O . PRO A 1 203 ? 70.151 -30.881 -12.005 1.00 50.83 202 PRO A O 1
ATOM 1612 N N . LEU A 1 204 ? 72.083 -29.905 -12.508 1.00 56.08 203 LEU A N 1
ATOM 1613 C CA . LEU A 1 204 ? 72.882 -31.131 -12.440 1.00 54.07 203 LEU A CA 1
ATOM 1614 C C . LEU A 1 204 ? 73.652 -31.188 -11.115 1.00 52.23 203 LEU A C 1
ATOM 1615 O O . LEU A 1 204 ? 74.679 -30.510 -10.972 1.00 50.74 203 LEU A O 1
ATOM 1620 N N . PRO A 1 205 ? 73.186 -32.009 -10.162 1.00 49.73 204 PRO A N 1
ATOM 1621 C CA . PRO A 1 205 ? 73.886 -32.255 -8.899 1.00 51.56 204 PRO A CA 1
ATOM 1622 C C . PRO A 1 205 ? 75.417 -32.357 -9.022 1.00 54.21 204 PRO A C 1
ATOM 1623 O O . PRO A 1 205 ? 76.105 -31.704 -8.238 1.00 57.24 204 PRO A O 1
ATOM 1627 N N . GLU A 1 206 ? 75.951 -33.131 -9.977 1.00 49.75 205 GLU A N 1
ATOM 1628 C CA . GLU A 1 206 ? 77.398 -33.393 -9.982 1.00 55.86 205 GLU A CA 1
ATOM 1629 C C . GLU A 1 206 ? 78.125 -32.104 -10.372 1.00 50.08 205 GLU A C 1
ATOM 1630 O O . GLU A 1 206 ? 79.168 -31.805 -9.825 1.00 54.96 205 GLU A O 1
ATOM 1636 N N . LYS A 1 207 ? 77.563 -31.359 -11.311 1.00 46.02 206 LYS A N 1
ATOM 1637 C CA . LYS A 1 207 ? 78.167 -30.122 -11.770 1.00 43.95 206 LYS A CA 1
ATOM 1638 C C . LYS A 1 207 ? 78.147 -29.083 -10.629 1.00 41.86 206 LYS A C 1
ATOM 1639 O O . LYS A 1 207 ? 79.130 -28.340 -10.414 1.00 38.80 206 LYS A O 1
ATOM 1645 N N . ASN A 1 208 ? 77.032 -29.070 -9.887 1.00 37.97 207 ASN A N 1
ATOM 1646 C CA . ASN A 1 208 ? 76.820 -28.201 -8.743 1.00 36.30 207 ASN A CA 1
ATOM 1647 C C . ASN A 1 208 ? 77.939 -28.425 -7.715 1.00 36.46 207 ASN A C 1
ATOM 1648 O O . ASN A 1 208 ? 78.572 -27.477 -7.326 1.00 32.76 207 ASN A O 1
ATOM 1653 N N . THR A 1 209 ? 78.205 -29.679 -7.340 1.00 37.99 208 THR A N 1
ATOM 1654 C CA . THR A 1 209 ? 79.310 -30.051 -6.434 1.00 40.93 208 THR A CA 1
ATOM 1655 C C . THR A 1 209 ? 80.675 -29.608 -6.980 1.00 42.35 208 THR A C 1
ATOM 1656 O O . THR A 1 209 ? 81.564 -29.206 -6.207 1.00 42.77 208 THR A O 1
ATOM 1660 N N . GLU A 1 210 ? 80.871 -29.714 -8.287 1.00 42.50 209 GLU A N 1
ATOM 1661 C CA . GLU A 1 210 ? 82.137 -29.206 -8.894 1.00 47.16 209 GLU A CA 1
ATOM 1662 C C . GLU A 1 210 ? 82.227 -27.687 -8.706 1.00 41.60 209 GLU A C 1
ATOM 1663 O O . GLU A 1 210 ? 83.284 -27.175 -8.298 1.00 42.62 209 GLU A O 1
ATOM 1669 N N . LEU A 1 211 ? 81.135 -26.983 -9.005 1.00 37.18 210 LEU A N 1
ATOM 1670 C CA . LEU A 1 211 ? 81.121 -25.541 -8.846 1.00 37.48 210 LEU A CA 1
ATOM 1671 C C . LEU A 1 211 ? 81.405 -25.161 -7.383 1.00 33.82 210 LEU A C 1
ATOM 1672 O O . LEU A 1 211 ? 82.165 -24.193 -7.107 1.00 34.14 210 LEU A O 1
ATOM 1677 N N . LEU A 1 212 ? 80.808 -25.897 -6.447 1.00 30.65 211 LEU A N 1
ATOM 1678 C CA . LEU A 1 212 ? 80.971 -25.553 -5.045 1.00 32.06 211 LEU A CA 1
ATOM 1679 C C . LEU A 1 212 ? 82.441 -25.796 -4.679 1.00 32.34 211 LEU A C 1
ATOM 1680 O O . LEU A 1 212 ? 83.069 -24.975 -4.031 1.00 33.83 211 LEU A O 1
ATOM 1685 N N . ASN A 1 213 ? 83.009 -26.893 -5.136 1.00 33.38 212 ASN A N 1
ATOM 1686 C CA . ASN A 1 213 ? 84.352 -27.249 -4.672 1.00 36.50 212 ASN A CA 1
ATOM 1687 C C . ASN A 1 213 ? 85.332 -26.211 -5.204 1.00 36.85 212 ASN A C 1
ATOM 1688 O O . ASN A 1 213 ? 86.270 -25.746 -4.525 1.00 41.44 212 ASN A O 1
ATOM 1693 N N . SER A 1 214 ? 85.025 -25.772 -6.398 1.00 36.33 213 SER A N 1
ATOM 1694 C CA . SER A 1 214 ? 85.886 -24.829 -7.074 1.00 33.93 213 SER A CA 1
ATOM 1695 C C . SER A 1 214 ? 85.793 -23.435 -6.413 1.00 32.38 213 SER A C 1
ATOM 1696 O O . SER A 1 214 ? 86.809 -22.741 -6.233 1.00 34.54 213 SER A O 1
ATOM 1699 N N . ASN A 1 215 ? 84.576 -23.019 -6.041 1.00 29.79 214 ASN A N 1
ATOM 1700 C CA . ASN A 1 215 ? 84.355 -21.784 -5.245 1.00 28.86 214 ASN A CA 1
ATOM 1701 C C . ASN A 1 215 ? 85.102 -21.910 -3.915 1.00 29.85 214 ASN A C 1
ATOM 1702 O O . ASN A 1 215 ? 85.829 -21.000 -3.543 1.00 30.17 214 ASN A O 1
ATOM 1707 N N . VAL A 1 216 ? 85.030 -23.056 -3.250 1.00 30.64 215 VAL A N 1
ATOM 1708 C CA . VAL A 1 216 ? 85.698 -23.130 -1.972 1.00 34.35 215 VAL A CA 1
ATOM 1709 C C . VAL A 1 216 ? 87.204 -22.989 -2.205 1.00 38.06 215 VAL A C 1
ATOM 1710 O O . VAL A 1 216 ? 87.888 -22.312 -1.408 1.00 31.49 215 VAL A O 1
ATOM 1714 N N . ARG A 1 217 ? 87.720 -23.577 -3.300 1.00 38.64 216 ARG A N 1
ATOM 1715 C CA . ARG A 1 217 ? 89.200 -23.523 -3.534 1.00 37.39 216 ARG A CA 1
ATOM 1716 C C . ARG A 1 217 ? 89.669 -22.084 -3.818 1.00 37.80 216 ARG A C 1
ATOM 1717 O O . ARG A 1 217 ? 90.763 -21.665 -3.412 1.00 39.05 216 ARG A O 1
ATOM 1725 N N . ALA A 1 218 ? 88.835 -21.338 -4.532 1.00 37.64 217 ALA A N 1
ATOM 1726 C CA . ALA A 1 218 ? 89.144 -19.964 -4.940 1.00 36.13 217 ALA A CA 1
ATOM 1727 C C . ALA A 1 218 ? 89.144 -19.053 -3.714 1.00 33.88 217 ALA A C 1
ATOM 1728 O O . ALA A 1 218 ? 89.991 -18.221 -3.574 1.00 34.73 217 ALA A O 1
ATOM 1730 N N . TRP A 1 219 ? 88.129 -19.178 -2.882 1.00 34.93 218 TRP A N 1
ATOM 1731 C CA . TRP A 1 219 ? 88.080 -18.436 -1.628 1.00 34.48 218 TRP A CA 1
ATOM 1732 C C . TRP A 1 219 ? 89.329 -18.721 -0.788 1.00 32.69 218 TRP A C 1
ATOM 1733 O O . TRP A 1 219 ? 89.955 -17.794 -0.263 1.00 30.06 218 TRP A O 1
ATOM 1744 N N . LEU A 1 220 ? 89.695 -19.996 -0.668 1.00 34.02 219 LEU A N 1
ATOM 1745 C CA . LEU A 1 220 ? 90.896 -20.362 0.119 1.00 33.48 219 LEU A CA 1
ATOM 1746 C C . LEU A 1 220 ? 92.174 -19.803 -0.522 1.00 32.92 219 LEU A C 1
ATOM 1747 O O . LEU A 1 220 ? 93.047 -19.261 0.165 1.00 31.42 219 LEU A O 1
ATOM 1752 N N . LYS A 1 221 ? 92.271 -19.929 -1.837 1.00 37.19 220 LYS A N 1
ATOM 1753 C CA . LYS A 1 221 ? 93.402 -19.382 -2.552 1.00 38.69 220 LYS A CA 1
ATOM 1754 C C . LYS A 1 221 ? 93.458 -17.857 -2.432 1.00 33.27 220 LYS A C 1
ATOM 1755 O O . LYS A 1 221 ? 94.499 -17.348 -2.102 1.00 32.53 220 LYS A O 1
ATOM 1761 N N . GLY A 1 222 ? 92.357 -17.136 -2.685 1.00 32.10 221 GLY A N 1
ATOM 1762 C CA . GLY A 1 222 ? 92.416 -15.658 -2.854 1.00 34.66 221 GLY A CA 1
ATOM 1763 C C . GLY A 1 222 ? 92.575 -15.250 -4.323 1.00 41.74 221 GLY A C 1
ATOM 1764 O O . GLY A 1 222 ? 92.842 -14.087 -4.660 1.00 40.37 221 GLY A O 1
ATOM 1765 N N . ASP A 1 223 ? 92.383 -16.219 -5.217 1.00 50.58 222 ASP A N 1
ATOM 1766 C CA . ASP A 1 223 ? 92.443 -16.006 -6.659 1.00 62.65 222 ASP A CA 1
ATOM 1767 C C . ASP A 1 223 ? 91.791 -17.244 -7.301 1.00 62.91 222 ASP A C 1
ATOM 1768 O O . ASP A 1 223 ? 91.432 -18.156 -6.536 1.00 56.12 222 ASP A O 1
ATOM 1773 N N . SER A 1 224 ? 91.618 -17.292 -8.640 1.00 61.25 223 SER A N 1
ATOM 1774 C CA . SER A 1 224 ? 91.088 -18.533 -9.284 1.00 63.96 223 SER A CA 1
ATOM 1775 C C . SER A 1 224 ? 92.113 -19.654 -9.068 1.00 66.78 223 SER A C 1
ATOM 1776 O O . SER A 1 224 ? 93.331 -19.421 -9.208 1.00 59.78 223 SER A O 1
ATOM 1779 N N . PRO A 1 225 ? 91.627 -20.866 -8.727 1.00 69.96 224 PRO A N 1
ATOM 1780 C CA . PRO A 1 225 ? 92.509 -21.987 -8.353 1.00 76.20 224 PRO A CA 1
ATOM 1781 C C . PRO A 1 225 ? 93.325 -22.553 -9.537 1.00 82.48 224 PRO A C 1
ATOM 1782 O O . PRO A 1 225 ? 92.756 -22.901 -10.591 1.00 67.53 224 PRO A O 1
ATOM 1786 N N . THR A 1 226 ? 94.653 -22.610 -9.352 1.00 91.31 225 THR A N 1
ATOM 1787 C CA . THR A 1 226 ? 95.598 -23.207 -10.316 1.00 93.50 225 THR A CA 1
ATOM 1788 C C . THR A 1 226 ? 95.776 -24.694 -9.982 1.00 91.67 225 THR A C 1
ATOM 1789 O O . THR A 1 226 ? 95.819 -25.037 -8.797 1.00 75.06 225 THR A O 1
ATOM 1793 N N . PRO A 1 227 ? 95.905 -25.571 -11.017 1.00 100.92 226 PRO A N 1
ATOM 1794 C CA . PRO A 1 227 ? 96.321 -26.969 -10.807 1.00 96.16 226 PRO A CA 1
ATOM 1795 C C . PRO A 1 227 ? 97.831 -26.989 -10.514 1.00 92.52 226 PRO A C 1
ATOM 1796 O O . PRO A 1 227 ? 98.513 -26.019 -10.845 1.00 86.34 226 PRO A O 1
ATOM 1800 N N . GLY A 1 228 ? 98.334 -28.063 -9.894 1.00 89.05 227 GLY A N 1
ATOM 1801 C CA . GLY A 1 228 ? 99.735 -28.161 -9.431 1.00 86.35 227 GLY A CA 1
ATOM 1802 C C . GLY A 1 228 ? 99.797 -28.068 -7.916 1.00 90.83 227 GLY A C 1
ATOM 1803 O O . GLY A 1 228 ? 98.945 -28.638 -7.232 1.00 87.80 227 GLY A O 1
ATOM 1804 N N . ASP A 1 229 ? 100.784 -27.347 -7.380 1.00 94.53 228 ASP A N 1
ATOM 1805 C CA . ASP A 1 229 ? 100.667 -26.811 -6.005 1.00 95.59 228 ASP A CA 1
ATOM 1806 C C . ASP A 1 229 ? 99.493 -25.772 -5.924 1.00 95.00 228 ASP A C 1
ATOM 1807 O O . ASP A 1 229 ? 99.237 -24.979 -6.868 1.00 75.75 228 ASP A O 1
ATOM 1812 N N . PRO A 1 230 ? 98.764 -25.780 -4.790 1.00 97.92 229 PRO A N 1
ATOM 1813 C CA . PRO A 1 230 ? 97.575 -24.910 -4.668 1.00 88.73 229 PRO A CA 1
ATOM 1814 C C . PRO A 1 230 ? 97.915 -23.405 -4.654 1.00 75.15 229 PRO A C 1
ATOM 1815 O O . PRO A 1 230 ? 97.150 -22.616 -5.216 1.00 67.42 229 PRO A O 1
ATOM 1819 N N . ASP A 1 231 ? 99.058 -23.054 -4.037 1.00 62.87 230 ASP A N 1
ATOM 1820 C CA . ASP A 1 231 ? 99.601 -21.679 -3.910 1.00 65.04 230 ASP A CA 1
ATOM 1821 C C . ASP A 1 231 ? 98.641 -20.653 -3.298 1.00 49.52 230 ASP A C 1
ATOM 1822 O O . ASP A 1 231 ? 98.112 -19.833 -4.003 1.00 45.58 230 ASP A O 1
ATOM 1827 N N . PRO A 1 232 ? 98.414 -20.711 -1.980 1.00 44.19 231 PRO A N 1
ATOM 1828 C CA . PRO A 1 232 ? 97.548 -19.681 -1.394 1.00 41.11 231 PRO A CA 1
ATOM 1829 C C . PRO A 1 232 ? 98.237 -18.308 -1.420 1.00 39.42 231 PRO A C 1
ATOM 1830 O O . PRO A 1 232 ? 99.372 -18.195 -0.971 1.00 41.57 231 PRO A O 1
ATOM 1834 N N . THR A 1 233 ? 97.564 -17.308 -1.986 1.00 34.73 232 THR A N 1
ATOM 1835 C CA . THR A 1 233 ? 97.964 -15.897 -1.871 1.00 32.93 232 THR A CA 1
ATOM 1836 C C . THR A 1 233 ? 97.728 -15.401 -0.435 1.00 37.33 232 THR A C 1
ATOM 1837 O O . THR A 1 233 ? 97.208 -16.139 0.440 1.00 39.47 232 THR A O 1
ATOM 1841 N N . ARG A 1 234 ? 98.095 -14.141 -0.214 1.00 37.36 233 ARG A N 1
ATOM 1842 C CA . ARG A 1 234 ? 98.000 -13.466 1.089 1.00 43.66 233 ARG A CA 1
ATOM 1843 C C . ARG A 1 234 ? 96.577 -12.935 1.301 1.00 39.35 233 ARG A C 1
ATOM 1844 O O . ARG A 1 234 ? 96.306 -12.420 2.358 1.00 36.27 233 ARG A O 1
ATOM 1852 N N . ASN A 1 235 ? 95.695 -13.035 0.314 1.00 37.97 234 ASN A N 1
ATOM 1853 C CA . ASN A 1 235 ? 94.342 -12.475 0.429 1.00 39.54 234 ASN A CA 1
ATOM 1854 C C . ASN A 1 235 ? 93.253 -13.507 0.727 1.00 36.42 234 ASN A C 1
ATOM 1855 O O . ASN A 1 235 ? 92.113 -13.098 0.971 1.00 39.15 234 ASN A O 1
ATOM 1860 N N . GLY A 1 236 ? 93.552 -14.788 0.577 1.00 32.83 235 GLY A N 1
ATOM 1861 C CA . GLY A 1 236 ? 92.531 -15.821 0.631 1.00 34.88 235 GLY A CA 1
ATOM 1862 C C . GLY A 1 236 ? 92.140 -16.193 2.065 1.00 35.73 235 GLY A C 1
ATOM 1863 O O . GLY A 1 236 ? 92.632 -15.622 3.023 1.00 31.26 235 GLY A O 1
ATOM 1864 N N . VAL A 1 237 ? 91.230 -17.157 2.194 1.00 35.82 236 VAL A N 1
ATOM 1865 C CA . VAL A 1 237 ? 90.788 -17.589 3.501 1.00 35.11 236 VAL A CA 1
ATOM 1866 C C . VAL A 1 237 ? 91.926 -18.326 4.202 1.00 33.25 236 VAL A C 1
ATOM 1867 O O . VAL A 1 237 ? 92.006 -18.277 5.415 1.00 31.34 236 VAL A O 1
ATOM 1871 N N . TYR A 1 238 ? 92.810 -18.966 3.444 1.00 28.07 237 TYR A N 1
ATOM 1872 C CA . TYR A 1 238 ? 93.926 -19.647 4.060 1.00 30.73 237 TYR A CA 1
ATOM 1873 C C . TYR A 1 238 ? 94.794 -18.660 4.855 1.00 31.61 237 TYR A C 1
ATOM 1874 O O . TYR A 1 238 ? 95.065 -18.849 6.098 1.00 27.67 237 TYR A O 1
ATOM 1883 N N . ALA A 1 239 ? 95.219 -17.614 4.152 1.00 29.58 238 ALA A N 1
ATOM 1884 C CA . ALA A 1 239 ? 95.971 -16.520 4.782 1.00 32.66 238 ALA A CA 1
ATOM 1885 C C . ALA A 1 239 ? 95.201 -15.931 5.971 1.00 32.08 238 ALA A C 1
ATOM 1886 O O . ALA A 1 239 ? 95.822 -15.557 6.954 1.00 29.10 238 ALA A O 1
ATOM 1888 N N . LYS A 1 240 ? 93.887 -15.736 5.832 1.00 29.19 239 LYS A N 1
ATOM 1889 C CA . LYS A 1 240 ? 93.144 -15.080 6.898 1.00 32.20 239 LYS A CA 1
ATOM 1890 C C . LYS A 1 240 ? 93.124 -15.965 8.163 1.00 29.90 239 LYS A C 1
ATOM 1891 O O . LYS A 1 240 ? 93.233 -15.468 9.267 1.00 26.29 239 LYS A O 1
ATOM 1897 N N . TYR A 1 241 ? 93.030 -17.292 8.007 1.00 29.82 240 TYR A N 1
ATOM 1898 C CA . TYR A 1 241 ? 93.071 -18.224 9.151 1.00 28.60 240 TYR A CA 1
ATOM 1899 C C . TYR A 1 241 ? 94.459 -18.218 9.806 1.00 29.23 240 TYR A C 1
ATOM 1900 O O . TYR A 1 241 ? 94.562 -18.190 11.030 1.00 25.66 240 TYR A O 1
ATOM 1909 N N . VAL A 1 242 ? 95.519 -18.178 8.998 1.00 29.73 241 VAL A N 1
ATOM 1910 C CA . VAL A 1 242 ? 96.894 -18.052 9.520 1.00 30.28 241 VAL A CA 1
ATOM 1911 C C . VAL A 1 242 ? 97.012 -16.753 10.314 1.00 31.47 241 VAL A C 1
ATOM 1912 O O . VAL A 1 242 ? 97.436 -16.777 11.471 1.00 32.38 241 VAL A O 1
ATOM 1916 N N . ARG A 1 243 ? 96.552 -15.642 9.755 1.00 35.00 242 ARG A N 1
ATOM 1917 C CA . ARG A 1 243 ? 96.582 -14.338 10.482 1.00 36.12 242 ARG A CA 1
ATOM 1918 C C . ARG A 1 243 ? 95.891 -14.432 11.852 1.00 34.92 242 ARG A C 1
ATOM 1919 O O . ARG A 1 243 ? 96.377 -13.835 12.838 1.00 35.95 242 ARG A O 1
ATOM 1927 N N . CYS A 1 244 ? 94.719 -15.087 11.919 1.00 31.82 243 CYS A N 1
ATOM 1928 C CA . CYS A 1 244 ? 93.944 -15.012 13.153 1.00 28.92 243 CYS A CA 1
ATOM 1929 C C . CYS A 1 244 ? 94.725 -15.662 14.298 1.00 29.14 243 CYS A C 1
ATOM 1930 O O . CYS A 1 244 ? 94.573 -15.224 15.438 1.00 27.32 243 CYS A O 1
ATOM 1933 N N . LEU A 1 245 ? 95.646 -16.584 13.977 1.00 29.58 244 LEU A N 1
ATOM 1934 C CA . LEU A 1 245 ? 96.405 -17.314 14.998 1.00 31.76 244 LEU A CA 1
ATOM 1935 C C . LEU A 1 245 ? 97.408 -16.381 15.681 1.00 32.46 244 LEU A C 1
ATOM 1936 O O . LEU A 1 245 ? 97.886 -16.701 16.768 1.00 36.59 244 LEU A O 1
ATOM 1941 N N . SER A 1 246 ? 97.649 -15.222 15.103 1.00 32.87 245 SER A N 1
ATOM 1942 C CA . SER A 1 246 ? 98.555 -14.218 15.686 1.00 36.20 245 SER A CA 1
ATOM 1943 C C . SER A 1 246 ? 97.769 -13.103 16.389 1.00 32.91 245 SER A C 1
ATOM 1944 O O . SER A 1 246 ? 98.368 -12.106 16.790 1.00 31.66 245 SER A O 1
ATOM 1947 N N . ALA A 1 247 ? 96.458 -13.173 16.455 1.00 31.34 246 ALA A N 1
ATOM 1948 C CA . ALA A 1 247 ? 95.757 -12.050 17.090 1.00 33.25 246 ALA A CA 1
ATOM 1949 C C . ALA A 1 247 ? 96.274 -11.910 18.528 1.00 32.07 246 ALA A C 1
ATOM 1950 O O . ALA A 1 247 ? 96.436 -12.893 19.188 1.00 32.07 246 ALA A O 1
ATOM 1952 N N . PRO A 1 248 ? 96.589 -10.682 18.968 1.00 31.28 247 PRO A N 1
ATOM 1953 C CA . PRO A 1 248 ? 97.357 -10.512 20.200 1.00 30.86 247 PRO A CA 1
ATOM 1954 C C . PRO A 1 248 ? 96.600 -10.730 21.515 1.00 33.25 247 PRO A C 1
ATOM 1955 O O . PRO A 1 248 ? 97.229 -10.833 22.548 1.00 37.07 247 PRO A O 1
ATOM 1959 N N . ASN A 1 249 ? 95.283 -10.708 21.526 1.00 34.97 248 ASN A N 1
ATOM 1960 C CA . ASN A 1 249 ? 94.564 -10.957 22.779 1.00 30.40 248 ASN A CA 1
ATOM 1961 C C . ASN A 1 249 ? 93.203 -11.574 22.424 1.00 32.22 248 ASN A C 1
ATOM 1962 O O . ASN A 1 249 ? 92.776 -11.505 21.282 1.00 33.63 248 ASN A O 1
ATOM 1967 N N . TYR A 1 250 ? 92.522 -12.133 23.405 1.00 30.47 249 TYR A N 1
ATOM 1968 C CA . TYR A 1 250 ? 91.284 -12.833 23.201 1.00 30.73 249 TYR A CA 1
ATOM 1969 C C . TYR A 1 250 ? 90.192 -11.862 22.722 1.00 29.91 249 TYR A C 1
ATOM 1970 O O . TYR A 1 250 ? 89.414 -12.190 21.849 1.00 28.49 249 TYR A O 1
ATOM 1979 N N . THR A 1 251 ? 90.131 -10.675 23.273 1.00 30.10 250 THR A N 1
ATOM 1980 C CA . THR A 1 251 ? 89.075 -9.751 22.845 1.00 30.96 250 THR A CA 1
ATOM 1981 C C . THR A 1 251 ? 89.091 -9.592 21.313 1.00 30.45 250 THR A C 1
ATOM 1982 O O . THR A 1 251 ? 88.045 -9.764 20.687 1.00 29.74 250 THR A O 1
ATOM 1986 N N . VAL A 1 252 ? 90.244 -9.349 20.690 1.00 28.50 251 VAL A N 1
ATOM 1987 C CA . VAL A 1 252 ? 90.233 -9.012 19.288 1.00 29.53 251 VAL A CA 1
ATOM 1988 C C . VAL A 1 252 ? 90.358 -10.278 18.447 1.00 30.53 251 VAL A C 1
ATOM 1989 O O . VAL A 1 252 ? 90.019 -10.254 17.256 1.00 27.27 251 VAL A O 1
ATOM 1993 N N . PHE A 1 253 ? 90.806 -11.374 19.078 1.00 29.26 252 PHE A N 1
ATOM 1994 C CA . PHE A 1 253 ? 90.753 -12.656 18.438 1.00 26.74 252 PHE A CA 1
ATOM 1995 C C . PHE A 1 253 ? 89.295 -13.079 18.233 1.00 27.90 252 PHE A C 1
ATOM 1996 O O . PHE A 1 253 ? 88.969 -13.732 17.236 1.00 26.39 252 PHE A O 1
ATOM 2004 N N . SER A 1 254 ? 88.436 -12.706 19.180 1.00 28.45 253 SER A N 1
ATOM 2005 C CA . SER A 1 254 ? 87.142 -13.325 19.308 1.00 26.81 253 SER A CA 1
ATOM 2006 C C . SER A 1 254 ? 86.169 -12.876 18.214 1.00 28.75 253 SER A C 1
ATOM 2007 O O . SER A 1 254 ? 85.301 -13.649 17.898 1.00 28.88 253 SER A O 1
ATOM 2010 N N . ASN A 1 255 ? 86.249 -11.668 17.667 1.00 28.95 254 ASN A N 1
ATOM 2011 C CA . ASN A 1 255 ? 85.066 -11.159 16.940 1.00 29.99 254 ASN A CA 1
ATOM 2012 C C . ASN A 1 255 ? 85.399 -9.936 16.074 1.00 29.34 254 ASN A C 1
ATOM 2013 O O . ASN A 1 255 ? 86.361 -9.233 16.325 1.00 35.07 254 ASN A O 1
ATOM 2018 N N . THR A 1 256 ? 84.536 -9.662 15.106 1.00 27.37 255 THR A N 1
ATOM 2019 C CA . THR A 1 256 ? 84.771 -8.615 14.095 1.00 25.64 255 THR A CA 1
ATOM 2020 C C . THR A 1 256 ? 84.589 -7.217 14.674 1.00 24.67 255 THR A C 1
ATOM 2021 O O . THR A 1 256 ? 85.192 -6.258 14.171 1.00 27.34 255 THR A O 1
ATOM 2025 N N . THR A 1 257 ? 83.734 -7.049 15.667 1.00 23.76 256 THR A N 1
ATOM 2026 C CA . THR A 1 257 ? 83.533 -5.682 16.197 1.00 25.03 256 THR A CA 1
ATOM 2027 C C . THR A 1 257 ? 84.809 -5.252 16.940 1.00 27.43 256 THR A C 1
ATOM 2028 O O . THR A 1 257 ? 85.363 -4.147 16.711 1.00 28.77 256 THR A O 1
ATOM 2032 N N . SER A 1 258 ? 85.262 -6.108 17.846 1.00 27.56 257 SER A N 1
ATOM 2033 C CA . SER A 1 258 ? 86.467 -5.804 18.626 1.00 26.74 257 SER A CA 1
ATOM 2034 C C . SER A 1 258 ? 87.662 -5.568 17.683 1.00 25.48 257 SER A C 1
ATOM 2035 O O . SER A 1 258 ? 88.393 -4.607 17.835 1.00 23.77 257 SER A O 1
ATOM 2038 N N . ALA A 1 259 ? 87.834 -6.419 16.692 1.00 24.28 258 ALA A N 1
ATOM 2039 C CA . ALA A 1 259 ? 89.010 -6.347 15.839 1.00 25.20 258 ALA A CA 1
ATOM 2040 C C . ALA A 1 259 ? 88.988 -5.029 15.034 1.00 26.04 258 ALA A C 1
ATOM 2041 O O . ALA A 1 259 ? 89.979 -4.361 14.900 1.00 26.79 258 ALA A O 1
ATOM 2043 N N . SER A 1 260 ? 87.824 -4.633 14.550 1.00 28.63 259 SER A N 1
ATOM 2044 C CA . SER A 1 260 ? 87.698 -3.431 13.725 1.00 31.84 259 SER A CA 1
ATOM 2045 C C . SER A 1 260 ? 88.170 -2.200 14.512 1.00 30.90 259 SER A C 1
ATOM 2046 O O . SER A 1 260 ? 88.991 -1.365 13.988 1.00 29.90 259 SER A O 1
ATOM 2049 N N . VAL A 1 261 ? 87.697 -2.100 15.751 1.00 28.62 260 VAL A N 1
ATOM 2050 C CA . VAL A 1 261 ? 88.018 -0.944 16.575 1.00 30.48 260 VAL A CA 1
ATOM 2051 C C . VAL A 1 261 ? 89.513 -0.995 16.948 1.00 28.50 260 VAL A C 1
ATOM 2052 O O . VAL A 1 261 ? 90.238 0.041 16.916 1.00 27.25 260 VAL A O 1
ATOM 2056 N N . TRP A 1 262 ? 89.998 -2.179 17.277 1.00 28.17 261 TRP A N 1
ATOM 2057 C CA . TRP A 1 262 ? 91.437 -2.363 17.515 1.00 29.37 261 TRP A CA 1
ATOM 2058 C C . TRP A 1 262 ? 92.236 -1.893 16.287 1.00 28.04 261 TRP A C 1
ATOM 2059 O O . TRP A 1 262 ? 93.260 -1.206 16.412 1.00 28.14 261 TRP A O 1
ATOM 2070 N N . ASN A 1 263 ? 91.800 -2.300 15.103 1.00 29.03 262 ASN A N 1
ATOM 2071 C CA . ASN A 1 263 ? 92.499 -1.930 13.875 1.00 30.02 262 ASN A CA 1
ATOM 2072 C C . ASN A 1 263 ? 92.406 -0.411 13.619 1.00 34.13 262 ASN A C 1
ATOM 2073 O O . ASN A 1 263 ? 93.231 0.135 12.877 1.00 34.76 262 ASN A O 1
ATOM 2078 N N . SER A 1 264 ? 91.409 0.292 14.173 1.00 33.11 263 SER A N 1
ATOM 2079 C CA . SER A 1 264 ? 91.327 1.751 13.953 1.00 35.63 263 SER A CA 1
ATOM 2080 C C . SER A 1 264 ? 92.204 2.505 14.968 1.00 36.14 263 SER A C 1
ATOM 2081 O O . SER A 1 264 ? 92.396 3.677 14.778 1.00 37.38 263 SER A O 1
ATOM 2084 N N . SER A 1 265 ? 92.758 1.846 15.995 1.00 33.37 264 SER A N 1
ATOM 2085 C CA . SER A 1 265 ? 93.414 2.517 17.134 1.00 28.75 264 SER A CA 1
ATOM 2086 C C . SER A 1 265 ? 94.812 1.948 17.407 1.00 30.67 264 SER A C 1
ATOM 2087 O O . SER A 1 265 ? 95.414 2.332 18.397 1.00 37.78 264 SER A O 1
ATOM 2090 N N . ASN A 1 266 ? 95.292 1.003 16.593 1.00 30.81 265 ASN A N 1
ATOM 2091 C CA . ASN A 1 266 ? 96.593 0.341 16.745 1.00 32.06 265 ASN A CA 1
ATOM 2092 C C . ASN A 1 266 ? 97.218 0.155 15.360 1.00 34.81 265 ASN A C 1
ATOM 2093 O O . ASN A 1 266 ? 96.519 -0.072 14.389 1.00 30.51 265 ASN A O 1
ATOM 2098 N N . PRO A 1 267 ? 98.534 0.249 15.272 1.00 40.54 266 PRO A N 1
ATOM 2099 C CA . PRO A 1 267 ? 99.175 0.006 13.973 1.00 40.30 266 PRO A CA 1
ATOM 2100 C C . PRO A 1 267 ? 99.124 -1.476 13.568 1.00 36.28 266 PRO A C 1
ATOM 2101 O O . PRO A 1 267 ? 99.115 -2.345 14.412 1.00 31.91 266 PRO A O 1
ATOM 2105 N N . GLY A 1 268 ? 99.063 -1.742 12.265 1.00 40.14 267 GLY A N 1
ATOM 2106 C CA . GLY A 1 268 ? 98.930 -3.105 11.772 1.00 35.14 267 GLY A CA 1
ATOM 2107 C C . GLY A 1 268 ? 97.477 -3.525 11.677 1.00 36.58 267 GLY A C 1
ATOM 2108 O O . GLY A 1 268 ? 96.560 -2.703 11.897 1.00 32.29 267 GLY A O 1
ATOM 2109 N N . LEU A 1 269 ? 97.283 -4.813 11.403 1.00 32.48 268 LEU A N 1
ATOM 2110 C CA . LEU A 1 269 ? 95.987 -5.393 11.127 1.00 33.88 268 LEU A CA 1
ATOM 2111 C C . LEU A 1 269 ? 95.859 -6.670 11.934 1.00 32.77 268 LEU A C 1
ATOM 2112 O O . LEU A 1 269 ? 96.646 -7.583 11.731 1.00 32.40 268 LEU A O 1
ATOM 2117 N N . VAL A 1 270 ? 94.873 -6.747 12.817 1.00 35.97 269 VAL A N 1
ATOM 2118 C CA . VAL A 1 270 ? 94.552 -8.039 13.416 1.00 35.02 269 VAL A CA 1
ATOM 2119 C C . VAL A 1 270 ? 93.320 -8.631 12.718 1.00 32.66 269 VAL A C 1
ATOM 2120 O O . VAL A 1 270 ? 92.434 -7.922 12.254 1.00 31.12 269 VAL A O 1
ATOM 2124 N N . THR A 1 271 ? 93.299 -9.951 12.666 1.00 33.77 270 THR A N 1
ATOM 2125 C CA . THR A 1 271 ? 92.215 -10.699 12.091 1.00 32.06 270 THR A CA 1
ATOM 2126 C C . THR A 1 271 ? 91.624 -11.626 13.158 1.00 31.31 270 THR A C 1
ATOM 2127 O O . THR A 1 271 ? 92.321 -12.502 13.631 1.00 27.32 270 THR A O 1
ATOM 2131 N N . PRO A 1 272 ? 90.345 -11.449 13.487 1.00 29.76 271 PRO A N 1
ATOM 2132 C CA . PRO A 1 272 ? 89.635 -12.319 14.385 1.00 31.69 271 PRO A CA 1
ATOM 2133 C C . PRO A 1 272 ? 89.309 -13.657 13.711 1.00 31.68 271 PRO A C 1
ATOM 2134 O O . PRO A 1 272 ? 89.167 -13.746 12.474 1.00 31.20 271 PRO A O 1
ATOM 2138 N N . VAL A 1 273 ? 89.180 -14.697 14.517 1.00 28.30 272 VAL A N 1
ATOM 2139 C CA . VAL A 1 273 ? 88.837 -15.984 13.946 1.00 27.09 272 VAL A CA 1
ATOM 2140 C C . VAL A 1 273 ? 87.470 -15.896 13.253 1.00 26.95 272 VAL A C 1
ATOM 2141 O O . VAL A 1 273 ? 87.201 -16.654 12.334 1.00 27.64 272 VAL A O 1
ATOM 2145 N N . GLU A 1 274 ? 86.616 -14.975 13.708 1.00 26.35 273 GLU A N 1
ATOM 2146 C CA . GLU A 1 274 ? 85.278 -14.798 13.160 1.00 27.26 273 GLU A CA 1
ATOM 2147 C C . GLU A 1 274 ? 85.311 -14.448 11.656 1.00 27.60 273 GLU A C 1
ATOM 2148 O O . GLU A 1 274 ? 84.334 -14.707 10.964 1.00 26.45 273 GLU A O 1
ATOM 2154 N N . SER A 1 275 ? 86.397 -13.840 11.200 1.00 27.44 274 SER A N 1
ATOM 2155 C CA . SER A 1 275 ? 86.504 -13.292 9.845 1.00 28.44 274 SER A CA 1
ATOM 2156 C C . SER A 1 275 ? 86.587 -14.415 8.801 1.00 28.90 274 SER A C 1
ATOM 2157 O O . SER A 1 275 ? 85.725 -14.534 7.959 1.00 29.58 274 SER A O 1
ATOM 2160 N N . PRO A 1 276 ? 87.632 -15.237 8.849 1.00 29.86 275 PRO A N 1
ATOM 2161 C CA . PRO A 1 276 ? 87.726 -16.350 7.932 1.00 29.11 275 PRO A CA 1
ATOM 2162 C C . PRO A 1 276 ? 86.535 -17.302 8.044 1.00 30.92 275 PRO A C 1
ATOM 2163 O O . PRO A 1 276 ? 86.105 -17.895 7.028 1.00 29.78 275 PRO A O 1
ATOM 2167 N N . HIS A 1 277 ? 86.006 -17.410 9.260 1.00 32.34 276 HIS A N 1
ATOM 2168 C CA . HIS A 1 277 ? 84.749 -18.129 9.538 1.00 28.67 276 HIS A CA 1
ATOM 2169 C C . HIS A 1 277 ? 83.620 -17.589 8.655 1.00 27.37 276 HIS A C 1
ATOM 2170 O O . HIS A 1 277 ? 82.977 -18.353 7.947 1.00 25.90 276 HIS A O 1
ATOM 2177 N N . ASN A 1 278 ? 83.400 -16.286 8.730 1.00 27.49 277 ASN A N 1
ATOM 2178 C CA . ASN A 1 278 ? 82.457 -15.586 7.872 1.00 27.12 277 ASN A CA 1
ATOM 2179 C C . ASN A 1 278 ? 82.673 -15.986 6.404 1.00 27.29 277 ASN A C 1
ATOM 2180 O O . ASN A 1 278 ? 81.688 -16.312 5.704 1.00 29.54 277 ASN A O 1
ATOM 2185 N N . ASP A 1 279 ? 83.924 -16.016 5.948 1.00 26.75 278 ASP A N 1
ATOM 2186 C CA . ASP A 1 279 ? 84.212 -16.352 4.535 1.00 29.39 278 ASP A CA 1
ATOM 2187 C C . ASP A 1 279 ? 83.643 -17.705 4.132 1.00 30.92 278 ASP A C 1
ATOM 2188 O O . ASP A 1 279 ? 83.071 -17.841 3.045 1.00 33.27 278 ASP A O 1
ATOM 2193 N N . ILE A 1 280 ? 83.778 -18.702 5.010 1.00 28.88 279 ILE A N 1
ATOM 2194 C CA . ILE A 1 280 ? 83.454 -20.064 4.671 1.00 26.91 279 ILE A CA 1
ATOM 2195 C C . ILE A 1 280 ? 81.931 -20.141 4.568 1.00 27.87 279 ILE A C 1
ATOM 2196 O O . ILE A 1 280 ? 81.411 -20.781 3.697 1.00 30.13 279 ILE A O 1
ATOM 2201 N N . HIS A 1 281 ? 81.226 -19.517 5.488 1.00 27.45 280 HIS A N 1
ATOM 2202 C CA . HIS A 1 281 ? 79.808 -19.399 5.380 1.00 26.60 280 HIS A CA 1
ATOM 2203 C C . HIS A 1 281 ? 79.415 -18.793 4.024 1.00 27.79 280 HIS A C 1
ATOM 2204 O O . HIS A 1 281 ? 78.487 -19.246 3.427 1.00 26.96 280 HIS A O 1
ATOM 2211 N N . LEU A 1 282 ? 80.048 -17.709 3.579 1.00 27.35 281 LEU A N 1
ATOM 2212 C CA . LEU A 1 282 ? 79.578 -17.085 2.368 1.00 28.90 281 LEU A CA 1
ATOM 2213 C C . LEU A 1 282 ? 79.919 -17.959 1.149 1.00 28.89 281 LEU A C 1
ATOM 2214 O O . LEU A 1 282 ? 79.154 -18.033 0.210 1.00 30.21 281 LEU A O 1
ATOM 2219 N N . ALA A 1 283 ? 81.077 -18.588 1.133 1.00 30.07 282 ALA A N 1
ATOM 2220 C CA . ALA A 1 283 ? 81.469 -19.427 0.002 1.00 26.84 282 ALA A CA 1
ATOM 2221 C C . ALA A 1 283 ? 80.502 -20.611 -0.138 1.00 31.34 282 ALA A C 1
ATOM 2222 O O . ALA A 1 283 ? 79.896 -20.852 -1.199 1.00 32.52 282 ALA A O 1
ATOM 2224 N N . VAL A 1 284 ? 80.336 -21.350 0.951 1.00 32.15 283 VAL A N 1
ATOM 2225 C CA . VAL A 1 284 ? 79.442 -22.488 0.978 1.00 28.94 283 VAL A CA 1
ATOM 2226 C C . VAL A 1 284 ? 77.986 -22.040 0.799 1.00 29.91 283 VAL A C 1
ATOM 2227 O O . VAL A 1 284 ? 77.175 -22.774 0.237 1.00 35.09 283 VAL A O 1
ATOM 2231 N N . GLY A 1 285 ? 77.629 -20.859 1.288 1.00 30.15 284 GLY A N 1
ATOM 2232 C CA . GLY A 1 285 ? 76.207 -20.415 1.352 1.00 29.11 284 GLY A CA 1
ATOM 2233 C C . GLY A 1 285 ? 75.770 -19.461 0.231 1.00 30.20 284 GLY A C 1
ATOM 2234 O O . GLY A 1 285 ? 74.662 -18.894 0.328 1.00 28.97 284 GLY A O 1
ATOM 2235 N N . GLY A 1 286 ? 76.602 -19.228 -0.794 1.00 29.70 285 GLY A N 1
ATOM 2236 C CA . GLY A 1 286 ? 76.110 -18.708 -2.087 1.00 32.40 285 GLY A CA 1
ATOM 2237 C C . GLY A 1 286 ? 76.909 -17.584 -2.745 1.00 31.55 285 GLY A C 1
ATOM 2238 O O . GLY A 1 286 ? 76.484 -17.098 -3.823 1.00 34.09 285 GLY A O 1
ATOM 2239 N N . PHE A 1 287 ? 78.033 -17.138 -2.173 1.00 32.91 286 PHE A N 1
ATOM 2240 C CA . PHE A 1 287 ? 78.847 -16.081 -2.798 1.00 30.89 286 PHE A CA 1
ATOM 2241 C C . PHE A 1 287 ? 80.032 -16.676 -3.585 1.00 35.13 286 PHE A C 1
ATOM 2242 O O . PHE A 1 287 ? 80.915 -17.392 -3.030 1.00 33.24 286 PHE A O 1
ATOM 2250 N N . ASP A 1 288 ? 80.027 -16.398 -4.887 1.00 37.18 287 ASP A N 1
ATOM 2251 C CA . ASP A 1 288 ? 81.159 -16.617 -5.799 1.00 42.62 287 ASP A CA 1
ATOM 2252 C C . ASP A 1 288 ? 82.310 -15.765 -5.342 1.00 43.28 287 ASP A C 1
ATOM 2253 O O . ASP A 1 288 ? 82.082 -14.576 -5.199 1.00 41.81 287 ASP A O 1
ATOM 2258 N N . TYR A 1 289 ? 83.536 -16.286 -5.125 1.00 46.45 288 TYR A N 1
ATOM 2259 C CA . TYR A 1 289 ? 84.677 -15.345 -4.811 1.00 51.77 288 TYR A CA 1
ATOM 2260 C C . TYR A 1 289 ? 84.774 -14.268 -5.904 1.00 53.86 288 TYR A C 1
ATOM 2261 O O . TYR A 1 289 ? 85.093 -13.097 -5.616 1.00 57.56 288 TYR A O 1
ATOM 2270 N N . GLY A 1 290 ? 84.471 -14.672 -7.138 1.00 54.38 289 GLY A N 1
ATOM 2271 C CA . GLY A 1 290 ? 84.228 -13.729 -8.220 1.00 63.12 289 GLY A CA 1
ATOM 2272 C C . GLY A 1 290 ? 85.513 -13.023 -8.597 1.00 67.63 289 GLY A C 1
ATOM 2273 O O . GLY A 1 290 ? 86.603 -13.587 -8.448 1.00 63.74 289 GLY A O 1
ATOM 2274 N N . GLY A 1 291 ? 85.397 -11.788 -9.064 1.00 76.30 290 GLY A N 1
ATOM 2275 C CA . GLY A 1 291 ? 86.584 -11.046 -9.459 1.00 73.90 290 GLY A CA 1
ATOM 2276 C C . GLY A 1 291 ? 86.405 -9.539 -9.358 1.00 82.20 290 GLY A C 1
ATOM 2277 O O . GLY A 1 291 ? 85.926 -8.981 -8.334 1.00 66.66 290 GLY A O 1
ATOM 2278 N N . ASP A 1 292 ? 86.743 -8.920 -10.491 1.00 91.93 291 ASP A N 1
ATOM 2279 C CA . ASP A 1 292 ? 87.169 -7.530 -10.637 1.00 84.50 291 ASP A CA 1
ATOM 2280 C C . ASP A 1 292 ? 86.026 -6.513 -10.960 1.00 78.97 291 ASP A C 1
ATOM 2281 O O . ASP A 1 292 ? 86.251 -5.289 -11.052 1.00 63.76 291 ASP A O 1
ATOM 2286 N N . GLU A 1 293 ? 84.812 -7.052 -11.112 1.00 80.18 292 GLU A N 1
ATOM 2287 C CA . GLU A 1 293 ? 83.590 -6.306 -11.498 1.00 81.03 292 GLU A CA 1
ATOM 2288 C C . GLU A 1 293 ? 83.328 -5.142 -10.529 1.00 81.01 292 GLU A C 1
ATOM 2289 O O . GLU A 1 293 ? 83.939 -5.040 -9.456 1.00 74.77 292 GLU A O 1
ATOM 2295 N N . ILE A 1 294 ? 82.417 -4.256 -10.933 1.00 82.44 293 ILE A N 1
ATOM 2296 C CA . ILE A 1 294 ? 82.081 -3.047 -10.152 1.00 80.81 293 ILE A CA 1
ATOM 2297 C C . ILE A 1 294 ? 81.202 -3.476 -8.964 1.00 70.83 293 ILE A C 1
ATOM 2298 O O . ILE A 1 294 ? 81.370 -2.998 -7.841 1.00 60.27 293 ILE A O 1
ATOM 2303 N N . GLY A 1 295 ? 80.293 -4.406 -9.229 1.00 69.83 294 GLY A N 1
ATOM 2304 C CA . GLY A 1 295 ? 79.374 -4.952 -8.235 1.00 70.32 294 GLY A CA 1
ATOM 2305 C C . GLY A 1 295 ? 78.651 -6.172 -8.785 1.00 71.99 294 GLY A C 1
ATOM 2306 O O . GLY A 1 295 ? 78.706 -6.425 -9.987 1.00 85.08 294 GLY A O 1
ATOM 2307 N N . GLN A 1 296 ? 77.961 -6.914 -7.921 1.00 68.25 295 GLN A N 1
ATOM 2308 C CA . GLN A 1 296 ? 77.451 -8.247 -8.249 1.00 66.08 295 GLN A CA 1
ATOM 2309 C C . GLN A 1 296 ? 76.385 -8.655 -7.224 1.00 61.13 295 GLN A C 1
ATOM 2310 O O . GLN A 1 296 ? 76.511 -8.384 -6.027 1.00 49.06 295 GLN A O 1
ATOM 2316 N N . ILE A 1 297 ? 75.364 -9.339 -7.721 1.00 57.04 296 ILE A N 1
ATOM 2317 C CA . ILE A 1 297 ? 74.307 -9.912 -6.917 1.00 49.94 296 ILE A CA 1
ATOM 2318 C C . ILE A 1 297 ? 74.606 -11.399 -6.734 1.00 48.51 296 ILE A C 1
ATOM 2319 O O . ILE A 1 297 ? 74.781 -12.099 -7.726 1.00 46.31 296 ILE A O 1
ATOM 2324 N N . ALA A 1 298 ? 74.674 -11.872 -5.487 1.00 42.94 297 ALA A N 1
ATOM 2325 C CA . ALA A 1 298 ? 74.749 -13.307 -5.202 1.00 39.60 297 ALA A CA 1
ATOM 2326 C C . ALA A 1 298 ? 73.330 -13.850 -4.973 1.00 40.62 297 ALA A C 1
ATOM 2327 O O . ALA A 1 298 ? 72.799 -13.859 -3.811 1.00 36.33 297 ALA A O 1
ATOM 2329 N N . GLY A 1 299 ? 72.752 -14.369 -6.067 1.00 37.82 298 GLY A N 1
ATOM 2330 C CA . GLY A 1 299 ? 71.388 -14.916 -6.074 1.00 33.33 298 GLY A CA 1
ATOM 2331 C C . GLY A 1 299 ? 71.300 -16.322 -5.498 1.00 34.55 298 GLY A C 1
ATOM 2332 O O . GLY A 1 299 ? 70.177 -16.824 -5.317 1.00 38.12 298 GLY A O 1
ATOM 2333 N N . ALA A 1 300 ? 72.445 -16.970 -5.191 1.00 33.76 299 ALA A N 1
ATOM 2334 C CA . ALA A 1 300 ? 72.409 -18.283 -4.511 1.00 31.21 299 ALA A CA 1
ATOM 2335 C C . ALA A 1 300 ? 72.182 -18.113 -2.994 1.00 28.93 299 ALA A C 1
ATOM 2336 O O . ALA A 1 300 ? 73.100 -17.969 -2.207 1.00 26.85 299 ALA A O 1
ATOM 2338 N N . ASN A 1 301 ? 70.932 -18.118 -2.590 1.00 27.74 300 ASN A N 1
ATOM 2339 C CA . ASN A 1 301 ? 70.582 -17.807 -1.200 1.00 29.59 300 ASN A CA 1
ATOM 2340 C C . ASN A 1 301 ? 70.556 -19.107 -0.374 1.00 28.70 300 ASN A C 1
ATOM 2341 O O . ASN A 1 301 ? 69.508 -19.551 0.140 1.00 29.14 300 ASN A O 1
ATOM 2346 N N . GLY A 1 302 ? 71.726 -19.692 -0.235 1.00 25.06 301 GLY A N 1
ATOM 2347 C CA . GLY A 1 302 ? 71.883 -20.945 0.485 1.00 28.92 301 GLY A CA 1
ATOM 2348 C C . GLY A 1 302 ? 71.784 -20.766 1.992 1.00 27.34 301 GLY A C 1
ATOM 2349 O O . GLY A 1 302 ? 71.955 -19.682 2.516 1.00 25.48 301 GLY A O 1
ATOM 2350 N N . ASP A 1 303 ? 71.480 -21.838 2.695 1.00 27.77 302 ASP A N 1
ATOM 2351 C CA . ASP A 1 303 ? 71.190 -21.687 4.096 1.00 30.07 302 ASP A CA 1
ATOM 2352 C C . ASP A 1 303 ? 72.391 -21.169 4.887 1.00 28.18 302 ASP A C 1
ATOM 2353 O O . ASP A 1 303 ? 72.230 -20.309 5.733 1.00 28.08 302 ASP A O 1
ATOM 2358 N N . MET A 1 304 ? 73.588 -21.637 4.546 1.00 30.64 303 MET A N 1
ATOM 2359 C CA . MET A 1 304 ? 74.841 -21.275 5.240 1.00 30.16 303 MET A CA 1
ATOM 2360 C C . MET A 1 304 ? 75.202 -19.787 5.054 1.00 28.91 303 MET A C 1
ATOM 2361 O O . MET A 1 304 ? 76.045 -19.283 5.772 1.00 29.25 303 MET A O 1
ATOM 2366 N N . GLY A 1 305 ? 74.572 -19.078 4.117 1.00 29.63 304 GLY A N 1
ATOM 2367 C CA . GLY A 1 305 ? 75.003 -17.745 3.706 1.00 26.13 304 GLY A CA 1
ATOM 2368 C C . GLY A 1 305 ? 74.584 -16.633 4.642 1.00 28.72 304 GLY A C 1
ATOM 2369 O O . GLY A 1 305 ? 75.086 -15.542 4.494 1.00 28.13 304 GLY A O 1
ATOM 2370 N N . GLU A 1 306 ? 73.675 -16.913 5.584 1.00 27.40 305 GLU A N 1
ATOM 2371 C CA . GLU A 1 306 ? 73.152 -15.970 6.539 1.00 26.25 305 GLU A CA 1
ATOM 2372 C C . GLU A 1 306 ? 72.913 -16.740 7.856 1.00 30.45 305 GLU A C 1
ATOM 2373 O O . GLU A 1 306 ? 72.887 -17.988 7.887 1.00 28.16 305 GLU A O 1
ATOM 2379 N N . ASN A 1 307 ? 72.749 -16.028 8.961 1.00 27.30 306 ASN A N 1
ATOM 2380 C CA . ASN A 1 307 ? 72.717 -16.700 10.226 1.00 28.63 306 ASN A CA 1
ATOM 2381 C C . ASN A 1 307 ? 71.332 -17.343 10.442 1.00 31.78 306 ASN A C 1
ATOM 2382 O O . ASN A 1 307 ? 71.169 -18.189 11.316 1.00 29.89 306 ASN A O 1
ATOM 2387 N N . ASN A 1 308 ? 70.336 -16.985 9.632 1.00 33.38 307 ASN A N 1
ATOM 2388 C CA . ASN A 1 308 ? 68.929 -17.359 9.911 1.00 30.39 307 ASN A CA 1
ATOM 2389 C C . ASN A 1 308 ? 68.756 -18.879 10.024 1.00 29.39 307 ASN A C 1
ATOM 2390 O O . ASN A 1 308 ? 68.235 -19.368 11.017 1.00 25.52 307 ASN A O 1
ATOM 2395 N N . THR A 1 309 ? 69.233 -19.622 9.027 1.00 30.07 308 THR A N 1
ATOM 2396 C CA . THR A 1 309 ? 69.011 -21.065 8.967 1.00 30.24 308 THR A CA 1
ATOM 2397 C C . THR A 1 309 ? 70.304 -21.828 8.666 1.00 30.74 308 THR A C 1
ATOM 2398 O O . THR A 1 309 ? 70.276 -23.022 8.402 1.00 32.61 308 THR A O 1
ATOM 2402 N N . ALA A 1 310 ? 71.455 -21.194 8.761 1.00 33.14 309 ALA A N 1
ATOM 2403 C CA . ALA A 1 310 ? 72.730 -21.918 8.544 1.00 29.40 309 ALA A CA 1
ATOM 2404 C C . ALA A 1 310 ? 72.840 -23.142 9.453 1.00 27.33 309 ALA A C 1
ATOM 2405 O O . ALA A 1 310 ? 73.441 -24.144 9.096 1.00 25.49 309 ALA A O 1
ATOM 2407 N N . GLY A 1 311 ? 72.312 -23.041 10.661 1.00 32.55 310 GLY A N 1
ATOM 2408 C CA . GLY A 1 311 ? 72.423 -24.170 11.606 1.00 33.27 310 GLY A CA 1
ATOM 2409 C C . GLY A 1 311 ? 71.660 -25.409 11.144 1.00 33.19 310 GLY A C 1
ATOM 2410 O O . GLY A 1 311 ? 71.882 -26.475 11.696 1.00 30.09 310 GLY A O 1
ATOM 2411 N N . MET A 1 312 ? 70.785 -25.296 10.136 1.00 32.55 311 MET A N 1
ATOM 2412 C CA . MET A 1 312 ? 70.017 -26.470 9.675 1.00 30.01 311 MET A CA 1
ATOM 2413 C C . MET A 1 312 ? 70.835 -27.245 8.651 1.00 28.53 311 MET A C 1
ATOM 2414 O O . MET A 1 312 ? 70.448 -28.325 8.295 1.00 30.12 311 MET A O 1
ATOM 2419 N N . ASP A 1 313 ? 71.939 -26.707 8.171 1.00 28.70 312 ASP A N 1
ATOM 2420 C CA . ASP A 1 313 ? 72.794 -27.466 7.262 1.00 30.10 312 ASP A CA 1
ATOM 2421 C C . ASP A 1 313 ? 73.864 -28.215 8.060 1.00 30.05 312 ASP A C 1
ATOM 2422 O O . ASP A 1 313 ? 74.688 -27.587 8.686 1.00 32.35 312 ASP A O 1
ATOM 2427 N N . PRO A 1 314 ? 73.884 -29.552 7.997 1.00 34.05 313 PRO A N 1
ATOM 2428 C CA . PRO A 1 314 ? 74.853 -30.363 8.768 1.00 33.85 313 PRO A CA 1
ATOM 2429 C C . PRO A 1 314 ? 76.306 -29.879 8.658 1.00 33.84 313 PRO A C 1
ATOM 2430 O O . PRO A 1 314 ? 77.064 -30.077 9.642 1.00 30.92 313 PRO A O 1
ATOM 2434 N N . ILE A 1 315 ? 76.673 -29.247 7.520 1.00 30.92 314 ILE A N 1
ATOM 2435 C CA . ILE A 1 315 ? 78.046 -28.807 7.292 1.00 31.38 314 ILE A CA 1
ATOM 2436 C C . ILE A 1 315 ? 78.376 -27.692 8.279 1.00 30.33 314 ILE A C 1
ATOM 2437 O O . ILE A 1 315 ? 79.557 -27.447 8.561 1.00 29.98 314 ILE A O 1
ATOM 2442 N N . PHE A 1 316 ? 77.355 -26.977 8.732 1.00 29.12 315 PHE A N 1
ATOM 2443 C CA . PHE A 1 316 ? 77.590 -25.977 9.788 1.00 29.90 315 PHE A CA 1
ATOM 2444 C C . PHE A 1 316 ? 78.477 -26.536 10.907 1.00 28.84 315 PHE A C 1
ATOM 2445 O O . PHE A 1 316 ? 79.379 -25.872 11.347 1.00 32.88 315 PHE A O 1
ATOM 2453 N N . PHE A 1 317 ? 78.267 -27.767 11.315 1.00 31.01 316 PHE A N 1
ATOM 2454 C CA . PHE A 1 317 ? 78.903 -28.291 12.536 1.00 30.69 316 PHE A CA 1
ATOM 2455 C C . PHE A 1 317 ? 80.318 -28.794 12.237 1.00 33.99 316 PHE A C 1
ATOM 2456 O O . PHE A 1 317 ? 81.211 -28.676 13.101 1.00 31.86 316 PHE A O 1
ATOM 2464 N N . PHE A 1 318 ? 80.535 -29.308 11.031 1.00 30.24 317 PHE A N 1
ATOM 2465 C CA . PHE A 1 318 ? 81.882 -29.728 10.610 1.00 29.30 317 PHE A CA 1
ATOM 2466 C C . PHE A 1 318 ? 82.806 -28.501 10.501 1.00 31.48 317 PHE A C 1
ATOM 2467 O O . PHE A 1 318 ? 83.998 -28.535 10.841 1.00 31.17 317 PHE A O 1
ATOM 2475 N N . HIS A 1 319 ? 82.235 -27.420 9.986 1.00 30.92 318 HIS A N 1
ATOM 2476 C CA . HIS A 1 319 ? 82.906 -26.158 9.831 1.00 30.04 318 HIS A CA 1
ATOM 2477 C C . HIS A 1 319 ? 83.238 -25.550 11.199 1.00 30.21 318 HIS A C 1
ATOM 2478 O O . HIS A 1 319 ? 84.366 -25.129 11.440 1.00 29.41 318 HIS A O 1
ATOM 2485 N N . HIS A 1 320 ? 82.227 -25.464 12.039 1.00 29.10 319 HIS A N 1
ATOM 2486 C CA . HIS A 1 320 ? 82.375 -24.888 13.335 1.00 32.75 319 HIS A CA 1
ATOM 2487 C C . HIS A 1 320 ? 83.243 -25.746 14.247 1.00 33.11 319 HIS A C 1
ATOM 2488 O O . HIS A 1 320 ? 83.803 -25.204 15.187 1.00 34.04 319 HIS A O 1
ATOM 2495 N N . CYS A 1 321 ? 83.430 -27.017 13.941 1.00 35.17 320 CYS A N 1
ATOM 2496 C CA . CYS A 1 321 ? 84.370 -27.819 14.722 1.00 35.61 320 CYS A CA 1
ATOM 2497 C C . CYS A 1 321 ? 85.795 -27.413 14.304 1.00 34.70 320 CYS A C 1
ATOM 2498 O O . CYS A 1 321 ? 86.732 -27.321 15.130 1.00 26.95 320 CYS A O 1
ATOM 2501 N N . ASN A 1 322 ? 85.940 -27.059 13.027 1.00 31.98 321 ASN A N 1
AT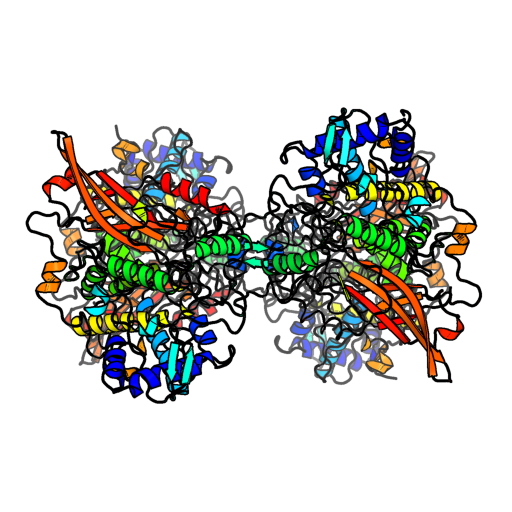OM 2502 C CA . ASN A 1 322 ? 87.230 -26.531 12.594 1.00 32.08 321 ASN A CA 1
ATOM 2503 C C . ASN A 1 322 ? 87.492 -25.138 13.193 1.00 28.92 321 ASN A C 1
ATOM 2504 O O . ASN A 1 322 ? 88.599 -24.831 13.518 1.00 29.92 321 ASN A O 1
ATOM 2509 N N . VAL A 1 323 ? 86.488 -24.300 13.320 1.00 28.18 322 VAL A N 1
ATOM 2510 C CA . VAL A 1 323 ? 86.670 -22.994 13.883 1.00 30.62 322 VAL A CA 1
ATOM 2511 C C . VAL A 1 323 ? 87.072 -23.150 15.358 1.00 30.76 322 VAL A C 1
ATOM 2512 O O . VAL A 1 323 ? 87.846 -22.357 15.916 1.00 29.72 322 VAL A O 1
ATOM 2516 N N . ASP A 1 324 ? 86.525 -24.177 15.995 1.00 33.32 323 ASP A N 1
ATOM 2517 C CA . ASP A 1 324 ? 86.795 -24.423 17.414 1.00 33.75 323 ASP A CA 1
ATOM 2518 C C . ASP A 1 324 ? 88.210 -24.930 17.564 1.00 34.82 323 ASP A C 1
ATOM 2519 O O . ASP A 1 324 ? 88.883 -24.588 18.510 1.00 30.89 323 ASP A O 1
ATOM 2524 N N . ARG A 1 325 ? 88.656 -25.744 16.614 1.00 31.17 324 ARG A N 1
ATOM 2525 C CA . ARG A 1 325 ? 90.031 -26.210 16.610 1.00 33.50 324 ARG A CA 1
ATOM 2526 C C . ARG A 1 325 ? 91.008 -25.033 16.464 1.00 34.36 324 ARG A C 1
ATOM 2527 O O . ARG A 1 325 ? 92.065 -24.981 17.139 1.00 37.86 324 ARG A O 1
ATOM 2535 N N . MET A 1 326 ? 90.663 -24.080 15.608 1.00 34.43 325 MET A N 1
ATOM 2536 C CA . MET A 1 326 ? 91.508 -22.871 15.421 1.00 31.54 325 MET A CA 1
ATOM 2537 C C . MET A 1 326 ? 91.522 -22.063 16.728 1.00 27.67 325 MET A C 1
ATOM 2538 O O . MET A 1 326 ? 92.556 -21.583 17.154 1.00 27.48 325 MET A O 1
ATOM 2543 N N . PHE A 1 327 ? 90.380 -21.931 17.360 1.00 25.89 326 PHE A N 1
ATOM 2544 C CA . PHE A 1 327 ? 90.309 -21.295 18.675 1.00 27.34 326 PHE A CA 1
ATOM 2545 C C . PHE A 1 327 ? 91.253 -22.016 19.650 1.00 30.54 326 PHE A C 1
ATOM 2546 O O . PHE A 1 327 ? 91.966 -21.377 20.410 1.00 33.82 326 PHE A O 1
ATOM 2554 N N . TRP A 1 328 ? 91.293 -23.341 19.601 1.00 31.57 327 TRP A N 1
ATOM 2555 C CA . TRP A 1 328 ? 92.113 -24.136 20.535 1.00 34.60 327 TRP A CA 1
ATOM 2556 C C . TRP A 1 328 ? 93.610 -23.997 20.192 1.00 32.40 327 TRP A C 1
ATOM 2557 O O . TRP A 1 328 ? 94.446 -23.886 21.091 1.00 31.56 327 TRP A O 1
ATOM 2568 N N . VAL A 1 329 ? 93.929 -23.972 18.899 1.00 28.78 328 VAL A N 1
ATOM 2569 C CA . VAL A 1 329 ? 95.290 -23.717 18.466 1.00 30.28 328 VAL A CA 1
ATOM 2570 C C . VAL A 1 329 ? 95.763 -22.334 18.922 1.00 29.69 328 VAL A C 1
ATOM 2571 O O . VAL A 1 329 ? 96.882 -22.216 19.329 1.00 29.34 328 VAL A O 1
ATOM 2575 N N . TRP A 1 330 ? 94.914 -21.310 18.852 1.00 30.65 329 TRP A N 1
ATOM 2576 C CA . TRP A 1 330 ? 95.286 -19.992 19.245 1.00 28.84 329 TRP A CA 1
ATOM 2577 C C . TRP A 1 330 ? 95.528 -19.998 20.754 1.00 30.06 329 TRP A C 1
ATOM 2578 O O . TRP A 1 330 ? 96.430 -19.315 21.225 1.00 26.71 329 TRP A O 1
ATOM 2589 N N . GLN A 1 331 ? 94.682 -20.718 21.483 1.00 32.33 330 GLN A N 1
ATOM 2590 C CA . GLN A 1 331 ? 94.820 -20.808 22.965 1.00 32.65 330 GLN A CA 1
ATOM 2591 C C . GLN A 1 331 ? 96.180 -21.417 23.278 1.00 33.92 330 GLN A C 1
ATOM 2592 O O . GLN A 1 331 ? 96.883 -20.876 24.088 1.00 29.08 330 GLN A O 1
ATOM 2598 N N . LYS A 1 332 ? 96.573 -22.441 22.521 1.00 38.51 331 LYS A N 1
ATOM 2599 C CA . LYS A 1 332 ? 97.861 -23.159 22.758 1.00 38.95 331 LYS A CA 1
ATOM 2600 C C . LYS A 1 332 ? 99.059 -22.282 22.373 1.00 40.46 331 LYS A C 1
ATOM 2601 O O . LYS A 1 332 ? 99.993 -22.156 23.152 1.00 37.55 331 LYS A O 1
ATOM 2607 N N . GLN A 1 333 ? 99.031 -21.705 21.160 1.00 38.89 332 GLN A N 1
ATOM 2608 C CA . GLN A 1 333 ? 100.138 -20.923 20.649 1.00 33.23 332 GLN A CA 1
ATOM 2609 C C . GLN A 1 333 ? 100.267 -19.620 21.450 1.00 32.50 332 GLN A C 1
ATOM 2610 O O . GLN A 1 333 ? 101.315 -19.031 21.371 1.00 33.66 332 GLN A O 1
ATOM 2616 N N . THR A 1 334 ? 99.272 -19.147 22.210 1.00 29.57 333 THR A N 1
ATOM 2617 C CA . THR A 1 334 ? 99.403 -17.817 22.807 1.00 32.06 333 THR A CA 1
ATOM 2618 C C . THR A 1 334 ? 99.322 -17.868 24.335 1.00 30.40 333 THR A C 1
ATOM 2619 O O . THR A 1 334 ? 99.340 -16.820 24.954 1.00 30.36 333 THR A O 1
ATOM 2623 N N . GLY A 1 335 ? 99.148 -19.040 24.929 1.00 32.85 334 GLY A N 1
ATOM 2624 C CA . GLY A 1 335 ? 99.175 -19.168 26.377 1.00 33.89 334 GLY A CA 1
ATOM 2625 C C . GLY A 1 335 ? 97.815 -19.030 27.013 1.00 33.34 334 GLY A C 1
ATOM 2626 O O . GLY A 1 335 ? 97.754 -18.727 28.213 1.00 34.61 334 GLY A O 1
ATOM 2627 N N . HIS A 1 336 ? 96.734 -19.332 26.274 1.00 32.29 335 HIS A N 1
ATOM 2628 C CA . HIS A 1 336 ? 95.376 -19.108 26.814 1.00 34.59 335 HIS A CA 1
ATOM 2629 C C . HIS A 1 336 ? 94.586 -20.416 26.925 1.00 34.01 335 HIS A C 1
ATOM 2630 O O . HIS A 1 336 ? 93.362 -20.368 26.904 1.00 31.75 335 HIS A O 1
ATOM 2637 N N . THR A 1 337 ? 95.257 -21.562 27.060 1.00 33.59 336 THR A N 1
ATOM 2638 C CA . THR A 1 337 ? 94.539 -22.822 27.297 1.00 37.09 336 THR A CA 1
ATOM 2639 C C . THR A 1 337 ? 93.805 -22.805 28.645 1.00 36.08 336 THR A C 1
ATOM 2640 O O . THR A 1 337 ? 92.802 -23.543 28.768 1.00 34.71 336 THR A O 1
ATOM 2644 N N . ASP A 1 338 ? 94.213 -21.975 29.615 1.00 34.42 337 ASP A N 1
ATOM 2645 C CA . ASP A 1 338 ? 93.508 -22.017 30.923 1.00 36.20 337 ASP A CA 1
ATOM 2646 C C . ASP A 1 338 ? 92.986 -20.698 31.429 1.00 39.30 337 ASP A C 1
ATOM 2647 O O . ASP A 1 338 ? 92.378 -20.627 32.477 1.00 42.81 337 ASP A O 1
ATOM 2652 N N . ARG A 1 339 ? 93.198 -19.630 30.705 1.00 44.83 338 ARG A N 1
ATOM 2653 C CA . ARG A 1 339 ? 92.623 -18.371 31.118 1.00 45.27 338 ARG A CA 1
ATOM 2654 C C . ARG A 1 339 ? 92.374 -17.535 29.869 1.00 41.59 338 ARG A C 1
ATOM 2655 O O . ARG A 1 339 ? 93.106 -17.616 28.875 1.00 39.14 338 ARG A O 1
ATOM 2663 N N . LEU A 1 340 ? 91.307 -16.774 29.969 1.00 37.43 339 LEU A N 1
ATOM 2664 C CA . LEU A 1 340 ? 90.947 -15.787 28.998 1.00 42.76 339 LEU A CA 1
ATOM 2665 C C . LEU A 1 340 ? 90.711 -14.494 29.770 1.00 41.87 339 LEU A C 1
ATOM 2666 O O . LEU A 1 340 ? 90.386 -14.528 30.956 1.00 47.66 339 LEU A O 1
ATOM 2671 N N . ASP A 1 341 ? 90.876 -13.381 29.094 1.00 42.01 340 ASP A N 1
ATOM 2672 C CA . ASP A 1 341 ? 90.458 -12.123 29.639 1.00 46.30 340 ASP A CA 1
ATOM 2673 C C . ASP A 1 341 ? 89.766 -11.379 28.496 1.00 44.68 340 ASP A C 1
ATOM 2674 O O . ASP A 1 341 ? 90.009 -11.635 27.336 1.00 42.28 340 ASP A O 1
ATOM 2679 N N . ILE A 1 342 ? 88.907 -10.459 28.887 1.00 44.20 341 ILE A N 1
ATOM 2680 C CA . ILE A 1 342 ? 88.130 -9.634 28.046 1.00 39.95 341 ILE A CA 1
ATOM 2681 C C . ILE A 1 342 ? 88.326 -8.195 28.512 1.00 40.90 341 ILE A C 1
ATOM 2682 O O . ILE A 1 342 ? 88.289 -7.932 29.690 1.00 41.80 341 ILE A O 1
ATOM 2687 N N . ILE A 1 343 ? 88.592 -7.274 27.594 1.00 40.59 342 ILE A N 1
ATOM 2688 C CA . ILE A 1 343 ? 88.725 -5.864 27.965 1.00 35.43 342 ILE A CA 1
ATOM 2689 C C . ILE A 1 343 ? 87.356 -5.301 28.305 1.00 35.28 342 ILE A C 1
ATOM 2690 O O . ILE A 1 343 ? 86.512 -5.211 27.428 1.00 36.67 342 ILE A O 1
ATOM 2695 N N . ARG A 1 344 ? 87.150 -4.914 29.557 1.00 41.77 343 ARG A N 1
ATOM 2696 C CA . ARG A 1 344 ? 85.841 -4.431 29.998 1.00 46.62 343 ARG A CA 1
ATOM 2697 C C . ARG A 1 344 ? 85.402 -3.248 29.119 1.00 39.25 343 ARG A C 1
ATOM 2698 O O . ARG A 1 344 ? 86.112 -2.280 28.942 1.00 42.99 343 ARG A O 1
ATOM 2706 N N . ASN A 1 345 ? 84.228 -3.367 28.555 1.00 34.10 344 ASN A N 1
ATOM 2707 C CA . ASN A 1 345 ? 83.509 -2.283 27.880 1.00 33.60 344 ASN A CA 1
ATOM 2708 C C . ASN A 1 345 ? 84.126 -1.953 26.520 1.00 32.41 344 ASN A C 1
ATOM 2709 O O . ASN A 1 345 ? 83.773 -0.897 25.949 1.00 29.72 344 ASN A O 1
ATOM 2714 N N . TYR A 1 346 ? 85.018 -2.817 26.024 1.00 26.67 345 TYR A N 1
ATOM 2715 C CA . TYR A 1 346 ? 85.520 -2.708 24.672 1.00 30.62 345 TYR A CA 1
ATOM 2716 C C . TYR A 1 346 ? 84.394 -3.040 23.684 1.00 29.78 345 TYR A C 1
ATOM 2717 O O . TYR A 1 346 ? 83.586 -3.890 23.941 1.00 31.93 345 TYR A O 1
ATOM 2726 N N . PRO A 1 347 ? 84.371 -2.375 22.534 1.00 30.47 346 PRO A N 1
ATOM 2727 C CA . PRO A 1 347 ? 83.373 -2.748 21.539 1.00 31.63 346 PRO A CA 1
ATOM 2728 C C . PRO A 1 347 ? 83.458 -4.254 21.292 1.00 30.05 346 PRO A C 1
ATOM 2729 O O . PRO A 1 347 ? 84.562 -4.786 21.165 1.00 31.33 346 PRO A O 1
ATOM 2733 N N . GLY A 1 348 ? 82.302 -4.907 21.227 1.00 31.42 347 GLY A N 1
ATOM 2734 C CA . GLY A 1 348 ? 82.238 -6.383 21.191 1.00 31.52 347 GLY A CA 1
ATOM 2735 C C . GLY A 1 348 ? 81.827 -6.971 22.541 1.00 29.80 347 GLY A C 1
ATOM 2736 O O . GLY A 1 348 ? 81.508 -8.130 22.602 1.00 29.04 347 GLY A O 1
ATOM 2737 N N . THR A 1 349 ? 81.813 -6.178 23.608 1.00 31.17 348 THR A N 1
ATOM 2738 C CA . THR A 1 349 ? 81.463 -6.696 24.949 1.00 33.73 348 THR A CA 1
ATOM 2739 C C . THR A 1 349 ? 80.073 -6.221 25.355 1.00 34.05 348 THR A C 1
ATOM 2740 O O . THR A 1 349 ? 79.729 -6.357 26.522 1.00 36.27 348 THR A O 1
ATOM 2744 N N . ASN A 1 350 ? 79.294 -5.707 24.401 1.00 35.92 349 ASN A N 1
ATOM 2745 C CA . ASN A 1 350 ? 77.940 -5.307 24.682 1.00 33.45 349 ASN A CA 1
ATOM 2746 C C . ASN A 1 350 ? 76.882 -6.127 23.908 1.00 36.61 349 ASN A C 1
ATOM 2747 O O . ASN A 1 350 ? 76.989 -6.466 22.713 1.00 32.60 349 ASN A O 1
ATOM 2752 N N . ALA A 1 351 ? 75.792 -6.406 24.603 1.00 31.69 350 ALA A N 1
ATOM 2753 C CA . ALA A 1 351 ? 74.660 -7.051 23.999 1.00 32.05 350 ALA A CA 1
ATOM 2754 C C . ALA A 1 351 ? 74.134 -6.242 22.810 1.00 32.39 350 ALA A C 1
ATOM 2755 O O . ALA A 1 351 ? 73.530 -6.838 21.889 1.00 27.52 350 ALA A O 1
ATOM 2757 N N . SER A 1 352 ? 74.301 -4.917 22.822 1.00 31.37 351 SER A N 1
ATOM 2758 C CA . SER A 1 352 ? 73.749 -4.074 21.741 1.00 34.72 351 SER A CA 1
ATOM 2759 C C . SER A 1 352 ? 74.601 -4.206 20.475 1.00 33.90 351 SER A C 1
ATOM 2760 O O . SER A 1 352 ? 74.182 -3.772 19.426 1.00 41.71 351 SER A O 1
ATOM 2763 N N . ASP A 1 353 ? 75.802 -4.740 20.595 1.00 35.44 352 ASP A N 1
ATOM 2764 C CA . ASP A 1 353 ? 76.742 -4.732 19.509 1.00 38.18 352 ASP A CA 1
ATOM 2765 C C . ASP A 1 353 ? 76.341 -5.648 18.392 1.00 37.70 352 ASP A C 1
ATOM 2766 O O . ASP A 1 353 ? 75.830 -6.746 18.599 1.00 36.73 352 ASP A O 1
ATOM 2771 N N . SER A 1 354 ? 76.626 -5.171 17.198 1.00 38.33 353 SER A N 1
ATOM 2772 C CA . SER A 1 354 ? 76.496 -5.943 15.977 1.00 36.82 353 SER A CA 1
ATOM 2773 C C . SER A 1 354 ? 75.042 -6.426 15.762 1.00 32.49 353 SER A C 1
ATOM 2774 O O . SER A 1 354 ? 74.180 -5.630 15.437 1.00 40.69 353 SER A O 1
ATOM 2777 N N . GLN A 1 355 ? 74.778 -7.720 15.921 1.00 27.72 354 GLN A N 1
ATOM 2778 C CA . GLN A 1 355 ? 73.465 -8.360 15.736 1.00 28.47 354 GLN A CA 1
ATOM 2779 C C . GLN A 1 355 ? 72.426 -7.871 16.762 1.00 31.74 354 GLN A C 1
ATOM 2780 O O . GLN A 1 355 ? 71.231 -8.008 16.540 1.00 28.66 354 GLN A O 1
ATOM 2786 N N . GLY A 1 356 ? 72.875 -7.354 17.909 1.00 32.24 355 GLY A N 1
ATOM 2787 C CA . GLY A 1 356 ? 71.958 -6.918 18.934 1.00 29.74 355 GLY A CA 1
ATOM 2788 C C . GLY A 1 356 ? 71.666 -8.049 19.893 1.00 29.96 355 GLY A C 1
ATOM 2789 O O . GLY A 1 356 ? 72.153 -9.148 19.700 1.00 29.81 355 GLY A O 1
ATOM 2790 N N . PRO A 1 357 ? 70.884 -7.772 20.945 1.00 29.94 356 PRO A N 1
ATOM 2791 C CA . PRO A 1 357 ? 70.723 -8.687 22.041 1.00 27.59 356 PRO A CA 1
ATOM 2792 C C . PRO A 1 357 ? 69.965 -9.968 21.676 1.00 29.75 356 PRO A C 1
ATOM 2793 O O . PRO A 1 357 ? 69.001 -9.977 20.906 1.00 33.09 356 PRO A O 1
ATOM 2797 N N . THR A 1 358 ? 70.466 -11.064 22.217 1.00 32.08 357 THR A N 1
ATOM 2798 C CA . THR A 1 358 ? 69.838 -12.354 22.088 1.00 31.95 357 THR A CA 1
ATOM 2799 C C . THR A 1 358 ? 68.731 -12.457 23.153 1.00 36.11 357 THR A C 1
ATOM 2800 O O . THR A 1 358 ? 68.666 -11.622 24.035 1.00 36.47 357 THR A O 1
ATOM 2804 N N . PRO A 1 359 ? 67.821 -13.433 23.040 1.00 34.96 358 PRO A N 1
ATOM 2805 C CA . PRO A 1 359 ? 66.660 -13.551 23.939 1.00 39.15 358 PRO A CA 1
ATOM 2806 C C . PRO A 1 359 ? 67.002 -13.443 25.434 1.00 35.14 358 PRO A C 1
ATOM 2807 O O . PRO A 1 359 ? 67.918 -14.092 25.888 1.00 36.35 358 PRO A O 1
ATOM 2811 N N . GLY A 1 360 ? 66.305 -12.568 26.144 1.00 37.68 359 GLY A N 1
ATOM 2812 C CA . GLY A 1 360 ? 66.500 -12.365 27.585 1.00 40.97 359 GLY A CA 1
ATOM 2813 C C . GLY A 1 360 ? 67.588 -11.333 27.908 1.00 47.83 359 GLY A C 1
ATOM 2814 O O . GLY A 1 360 ? 67.747 -11.001 29.073 1.00 42.46 359 GLY A O 1
ATOM 2815 N N . PHE A 1 361 ? 68.371 -10.859 26.919 1.00 41.33 360 PHE A N 1
ATOM 2816 C CA . PHE A 1 361 ? 69.337 -9.810 27.143 1.00 38.48 360 PHE A CA 1
ATOM 2817 C C . PHE A 1 361 ? 68.663 -8.478 26.877 1.00 39.02 360 PHE A C 1
ATOM 2818 O O . PHE A 1 361 ? 67.738 -8.408 26.087 1.00 47.00 360 PHE A O 1
ATOM 2826 N N . ALA A 1 362 ? 69.167 -7.455 27.560 1.00 38.33 361 ALA A N 1
ATOM 2827 C CA . ALA A 1 362 ? 68.707 -6.095 27.412 1.00 40.22 361 ALA A CA 1
ATOM 2828 C C . ALA A 1 362 ? 69.761 -5.270 26.677 1.00 38.80 361 ALA A C 1
ATOM 2829 O O . ALA A 1 362 ? 70.926 -5.570 26.763 1.00 44.70 361 ALA A O 1
ATOM 2831 N N . PRO A 1 363 ? 69.340 -4.236 25.958 1.00 41.65 362 PRO A N 1
ATOM 2832 C CA . PRO A 1 363 ? 70.242 -3.253 25.383 1.00 41.71 362 PRO A CA 1
ATOM 2833 C C . PRO A 1 363 ? 71.228 -2.740 26.435 1.00 39.88 362 PRO A C 1
ATOM 2834 O O . PRO A 1 363 ? 70.880 -2.579 27.583 1.00 42.35 362 PRO A O 1
ATOM 2838 N N . GLY A 1 364 ? 72.465 -2.521 26.041 1.00 43.32 363 GLY A N 1
ATOM 2839 C CA . GLY A 1 364 ? 73.439 -1.988 26.991 1.00 40.28 363 GLY A CA 1
ATOM 2840 C C . GLY A 1 364 ? 74.036 -3.038 27.914 1.00 40.18 363 GLY A C 1
ATOM 2841 O O . GLY A 1 364 ? 75.053 -2.781 28.545 1.00 37.16 363 GLY A O 1
ATOM 2842 N N . GLU A 1 365 ? 73.474 -4.238 27.965 1.00 37.80 364 GLU A N 1
ATOM 2843 C CA . GLU A 1 365 ? 73.938 -5.222 28.915 1.00 36.47 364 GLU A CA 1
ATOM 2844 C C . GLU A 1 365 ? 75.350 -5.715 28.555 1.00 39.18 364 GLU A C 1
ATOM 2845 O O . GLU A 1 365 ? 75.718 -5.940 27.387 1.00 39.70 364 GLU A O 1
ATOM 2851 N N . SER A 1 366 ? 76.148 -5.933 29.593 1.00 40.12 365 SER A N 1
ATOM 2852 C CA . SER A 1 366 ? 77.530 -6.334 29.427 1.00 38.86 365 SER A CA 1
ATOM 2853 C C . SER A 1 366 ? 77.618 -7.844 29.196 1.00 37.61 365 SER A C 1
ATOM 2854 O O . SER A 1 366 ? 76.952 -8.622 29.870 1.00 43.20 365 SER A O 1
ATOM 2857 N N . LEU A 1 367 ? 78.470 -8.225 28.239 1.00 36.23 366 LEU A N 1
ATOM 2858 C CA . LEU A 1 367 ? 78.858 -9.586 27.995 1.00 34.30 366 LEU A CA 1
ATOM 2859 C C . LEU A 1 367 ? 80.273 -9.798 28.533 1.00 35.95 366 LEU A C 1
ATOM 2860 O O . LEU A 1 367 ? 81.183 -8.985 28.249 1.00 37.20 366 LEU A O 1
ATOM 2865 N N . ASN A 1 368 ? 80.454 -10.907 29.256 1.00 34.61 367 ASN A N 1
ATOM 2866 C CA . ASN A 1 368 ? 81.740 -11.249 29.870 1.00 38.29 367 ASN A CA 1
ATOM 2867 C C . ASN A 1 368 ? 81.847 -12.784 30.041 1.00 36.44 367 ASN A C 1
ATOM 2868 O O . ASN A 1 368 ? 81.040 -13.537 29.477 1.00 35.87 367 ASN A O 1
ATOM 2873 N N . LEU A 1 369 ? 82.837 -13.271 30.787 1.00 35.24 368 LEU A N 1
ATOM 2874 C CA . LEU A 1 369 ? 83.112 -14.744 30.847 1.00 38.48 368 LEU A CA 1
ATOM 2875 C C . LEU A 1 369 ? 82.096 -15.458 31.742 1.00 38.86 368 LEU A C 1
ATOM 2876 O O . LEU A 1 369 ? 82.042 -16.691 31.761 1.00 41.45 368 LEU A O 1
ATOM 2881 N N . THR A 1 370 ? 81.300 -14.653 32.444 1.00 39.93 369 THR A N 1
ATOM 2882 C CA . THR A 1 370 ? 80.231 -15.047 33.369 1.00 41.05 369 THR A CA 1
ATOM 2883 C C . THR A 1 370 ? 78.893 -15.160 32.631 1.00 38.40 369 THR A C 1
ATOM 2884 O O . THR A 1 370 ? 77.952 -15.733 33.149 1.00 36.51 369 THR A O 1
ATOM 2888 N N . THR A 1 371 ? 78.782 -14.562 31.447 1.00 40.33 370 THR A N 1
ATOM 2889 C CA . THR A 1 371 ? 77.481 -14.498 30.769 1.00 36.81 370 THR A CA 1
ATOM 2890 C C . THR A 1 371 ? 77.042 -15.913 30.382 1.00 33.28 370 THR A C 1
ATOM 2891 O O . THR A 1 371 ? 77.821 -16.654 29.790 1.00 30.04 370 THR A O 1
ATOM 2895 N N . PRO A 1 372 ? 75.793 -16.284 30.739 1.00 33.75 371 PRO A N 1
ATOM 2896 C CA . PRO A 1 372 ? 75.113 -17.503 30.311 1.00 34.64 371 PRO A CA 1
ATOM 2897 C C . PRO A 1 372 ? 75.224 -17.684 28.788 1.00 36.76 371 PRO A C 1
ATOM 2898 O O . PRO A 1 372 ? 74.919 -16.742 28.027 1.00 33.42 371 PRO A O 1
ATOM 2902 N N . LEU A 1 373 ? 75.684 -18.848 28.366 1.00 34.37 372 LEU A N 1
ATOM 2903 C CA . LEU A 1 373 ? 75.690 -19.205 26.944 1.00 36.35 372 LEU A CA 1
ATOM 2904 C C . LEU A 1 373 ? 74.403 -19.975 26.646 1.00 35.41 372 LEU A C 1
ATOM 2905 O O . LEU A 1 373 ? 74.444 -21.171 26.426 1.00 32.01 372 LEU A O 1
ATOM 2910 N N . ASN A 1 374 ? 73.283 -19.249 26.651 1.00 38.44 373 ASN A N 1
ATOM 2911 C CA . ASN A 1 374 ? 71.932 -19.815 26.447 1.00 37.87 373 ASN A CA 1
ATOM 2912 C C . ASN A 1 374 ? 71.837 -20.502 25.081 1.00 42.62 373 ASN A C 1
ATOM 2913 O O . ASN A 1 374 ? 72.403 -20.030 24.115 1.00 44.34 373 ASN A O 1
ATOM 2918 N N . PRO A 1 375 ? 71.132 -21.614 24.986 1.00 42.41 374 PRO A N 1
ATOM 2919 C CA . PRO A 1 375 ? 70.344 -22.237 26.056 1.00 39.78 374 PRO A CA 1
ATOM 2920 C C . PRO A 1 375 ? 71.022 -23.445 26.732 1.00 41.07 374 PRO A C 1
ATOM 2921 O O . PRO A 1 375 ? 70.345 -24.297 27.330 1.00 42.78 374 PRO A O 1
ATOM 2925 N N . PHE A 1 376 ? 72.342 -23.511 26.630 1.00 39.09 375 PHE A N 1
ATOM 2926 C CA . PHE A 1 376 ? 73.104 -24.675 27.055 1.00 42.20 375 PHE A CA 1
ATOM 2927 C C . PHE A 1 376 ? 73.200 -24.752 28.587 1.00 43.71 375 PHE A C 1
ATOM 2928 O O . PHE A 1 376 ? 73.556 -23.777 29.240 1.00 37.52 375 PHE A O 1
ATOM 2936 N N . LYS A 1 377 ? 72.926 -25.947 29.126 1.00 47.16 376 LYS A N 1
ATOM 2937 C CA . LYS A 1 377 ? 72.816 -26.178 30.573 1.00 48.22 376 LYS A CA 1
ATOM 2938 C C . LYS A 1 377 ? 73.707 -27.352 30.990 1.00 44.18 376 LYS A C 1
ATOM 2939 O O . LYS A 1 377 ? 73.853 -28.309 30.247 1.00 40.67 376 LYS A O 1
ATOM 2945 N N . LYS A 1 378 ? 74.334 -27.241 32.164 1.00 44.56 377 LYS A N 1
ATOM 2946 C CA . LYS A 1 378 ? 75.049 -28.398 32.772 1.00 55.11 377 LYS A CA 1
ATOM 2947 C C . LYS A 1 378 ? 74.018 -29.401 33.328 1.00 52.76 377 LYS A C 1
ATOM 2948 O O . LYS A 1 378 ? 72.839 -29.066 33.425 1.00 45.20 377 LYS A O 1
ATOM 2954 N N . ALA A 1 379 ? 74.447 -30.621 33.682 1.00 61.30 378 ALA A N 1
ATOM 2955 C CA . ALA A 1 379 ? 73.578 -31.632 34.378 1.00 58.91 378 ALA A CA 1
ATOM 2956 C C . ALA A 1 379 ? 72.830 -30.994 35.559 1.00 57.54 378 ALA A C 1
ATOM 2957 O O . ALA A 1 379 ? 71.685 -31.304 35.800 1.00 58.09 378 ALA A O 1
ATOM 2959 N N . SER A 1 380 ? 73.474 -30.080 36.283 1.00 59.64 379 SER A N 1
ATOM 2960 C CA . SER A 1 380 ? 72.832 -29.326 37.362 1.00 61.72 379 SER A CA 1
ATOM 2961 C C . SER A 1 380 ? 71.500 -28.705 36.925 1.00 62.64 379 SER A C 1
ATOM 2962 O O . SER A 1 380 ? 70.683 -28.439 37.780 1.00 68.32 379 SER A O 1
ATOM 2965 N N . GLY A 1 381 ? 71.325 -28.383 35.638 1.00 60.08 380 GLY A N 1
ATOM 2966 C CA . GLY A 1 381 ? 70.274 -27.450 35.184 1.00 58.79 380 GLY A CA 1
ATOM 2967 C C . GLY A 1 381 ? 70.768 -26.003 35.171 1.00 57.61 380 GLY A C 1
ATOM 2968 O O . GLY A 1 381 ? 70.028 -25.068 34.863 1.00 54.68 380 GLY A O 1
ATOM 2969 N N . GLU A 1 382 ? 72.042 -25.814 35.480 1.00 60.23 381 GLU A N 1
ATOM 2970 C CA . GLU A 1 382 ? 72.661 -24.479 35.515 1.00 65.23 381 GLU A CA 1
ATOM 2971 C C . GLU A 1 382 ? 73.260 -24.142 34.129 1.00 56.56 381 GLU A C 1
ATOM 2972 O O . GLU A 1 382 ? 73.834 -24.997 33.420 1.00 46.49 381 GLU A O 1
ATOM 2978 N N . ALA A 1 383 ? 73.129 -22.866 33.760 1.00 49.01 382 ALA A N 1
ATOM 2979 C CA . ALA A 1 383 ? 73.588 -22.360 32.482 1.00 43.46 382 ALA A CA 1
ATOM 2980 C C . ALA A 1 383 ? 75.117 -22.464 32.369 1.00 40.32 382 ALA A C 1
ATOM 2981 O O . ALA A 1 383 ? 75.856 -21.995 33.232 1.00 41.42 382 ALA A O 1
ATOM 2983 N N . TYR A 1 384 ? 75.593 -23.091 31.305 1.00 37.49 383 TYR A N 1
ATOM 2984 C CA . TYR A 1 384 ? 77.006 -22.951 30.915 1.00 35.58 383 TYR A CA 1
ATOM 2985 C C . TYR A 1 384 ? 77.363 -21.469 30.726 1.00 35.75 383 TYR A C 1
ATOM 2986 O O . TYR A 1 384 ? 76.531 -20.670 30.285 1.00 37.94 383 TYR A O 1
ATOM 2995 N N . THR A 1 385 ? 78.609 -21.135 31.091 1.00 38.19 384 THR A N 1
ATOM 2996 C CA . THR A 1 385 ? 79.274 -19.880 30.785 1.00 38.16 384 THR A CA 1
ATOM 2997 C C . THR A 1 385 ? 80.594 -20.176 30.078 1.00 33.94 384 THR A C 1
ATOM 2998 O O . THR A 1 385 ? 81.033 -21.309 30.021 1.00 33.02 384 THR A O 1
ATOM 3002 N N . SER A 1 386 ? 81.225 -19.112 29.599 1.00 34.80 385 SER A N 1
ATOM 3003 C CA . SER A 1 386 ? 82.518 -19.199 28.984 1.00 37.68 385 SER A CA 1
ATOM 3004 C C . SER A 1 386 ? 83.536 -19.781 29.973 1.00 39.77 385 SER A C 1
ATOM 3005 O O . SER A 1 386 ? 84.487 -20.428 29.542 1.00 39.24 385 SER A O 1
ATOM 3008 N N . GLU A 1 387 ? 83.328 -19.579 31.278 1.00 44.13 386 GLU A N 1
ATOM 3009 C CA . GLU A 1 387 ? 84.327 -19.976 32.308 1.00 47.38 386 GLU A CA 1
ATOM 3010 C C . GLU A 1 387 ? 84.376 -21.507 32.371 1.00 41.07 386 GLU A C 1
ATOM 3011 O O . GLU A 1 387 ? 85.403 -22.065 32.658 1.00 36.83 386 GLU A O 1
ATOM 3017 N N . ASP A 1 388 ? 83.276 -22.157 31.991 1.00 38.28 387 ASP A N 1
ATOM 3018 C CA . ASP A 1 388 ? 83.158 -23.603 31.937 1.00 35.63 387 ASP A CA 1
ATOM 3019 C C . ASP A 1 388 ? 83.767 -24.283 30.700 1.00 37.89 387 ASP A C 1
ATOM 3020 O O . ASP A 1 388 ? 83.783 -25.511 30.691 1.00 37.32 387 ASP A O 1
ATOM 3025 N N . CYS A 1 389 ? 84.277 -23.542 29.687 1.00 36.90 388 CYS A N 1
ATOM 3026 C CA . CYS A 1 389 ? 84.774 -24.201 28.415 1.00 38.13 388 CYS A CA 1
ATOM 3027 C C . CYS A 1 389 ? 86.032 -23.524 27.862 1.00 37.93 388 CYS A C 1
ATOM 3028 O O . CYS A 1 389 ? 86.303 -23.495 26.620 1.00 41.25 388 CYS A O 1
ATOM 3031 N N . ILE A 1 390 ? 86.875 -23.067 28.778 1.00 35.54 389 ILE A N 1
ATOM 3032 C CA . ILE A 1 390 ? 88.173 -22.529 28.366 1.00 34.82 389 ILE A CA 1
ATOM 3033 C C . ILE A 1 390 ? 89.103 -23.679 27.943 1.00 33.54 389 ILE A C 1
ATOM 3034 O O . ILE A 1 390 ? 89.727 -23.664 26.868 1.00 31.19 389 ILE A O 1
ATOM 3039 N N . ASN A 1 391 ? 89.187 -24.707 28.757 1.00 34.40 390 ASN A N 1
ATOM 3040 C CA . ASN A 1 391 ? 90.128 -25.748 28.479 1.00 34.13 390 ASN A CA 1
ATOM 3041 C C . ASN A 1 391 ? 89.346 -26.973 28.028 1.00 35.25 390 ASN A C 1
ATOM 3042 O O . ASN A 1 391 ? 88.702 -27.636 28.859 1.00 33.53 390 ASN A O 1
ATOM 3047 N N . ILE A 1 392 ? 89.419 -27.280 26.739 1.00 31.85 391 ILE A N 1
ATOM 3048 C CA . ILE A 1 392 ? 88.571 -28.358 26.251 1.00 36.66 391 ILE A CA 1
ATOM 3049 C C . ILE A 1 392 ? 88.987 -29.713 26.877 1.00 37.39 391 ILE A C 1
ATOM 3050 O O . ILE A 1 392 ? 88.129 -30.568 27.010 1.00 33.46 391 ILE A O 1
ATOM 3055 N N . GLU A 1 393 ? 90.268 -29.940 27.202 1.00 39.18 392 GLU A N 1
ATOM 3056 C CA . GLU A 1 393 ? 90.742 -31.250 27.727 1.00 40.58 392 GLU A CA 1
ATOM 3057 C C . GLU A 1 393 ? 90.306 -31.391 29.201 1.00 40.44 392 GLU A C 1
ATOM 3058 O O . GLU A 1 393 ? 89.581 -32.320 29.548 1.00 41.39 392 GLU A O 1
ATOM 3064 N N . ARG A 1 394 ? 90.594 -30.396 30.030 1.00 40.38 393 ARG A N 1
ATOM 3065 C CA . ARG A 1 394 ? 90.310 -30.472 31.485 1.00 40.01 393 ARG A CA 1
ATOM 3066 C C . ARG A 1 394 ? 88.833 -30.256 31.786 1.00 40.03 393 ARG A C 1
ATOM 3067 O O . ARG A 1 394 ? 88.363 -30.807 32.756 1.00 43.85 393 ARG A O 1
ATOM 3075 N N . GLN A 1 395 ? 88.101 -29.435 31.037 1.00 42.54 394 GLN A N 1
ATOM 3076 C CA . GLN A 1 395 ? 86.711 -29.165 31.446 1.00 38.11 394 GLN A CA 1
ATOM 3077 C C . GLN A 1 395 ? 85.694 -29.947 30.585 1.00 38.02 394 GLN A C 1
ATOM 3078 O O . GLN A 1 395 ? 84.576 -30.190 31.054 1.00 43.46 394 GLN A O 1
ATOM 3084 N N . LEU A 1 396 ? 86.005 -30.315 29.341 1.00 35.31 395 LEU A N 1
ATOM 3085 C CA . LEU A 1 396 ? 84.974 -30.900 28.436 1.00 39.39 395 LEU A CA 1
ATOM 3086 C C . LEU A 1 396 ? 85.372 -32.319 27.972 1.00 37.88 395 LEU A C 1
ATOM 3087 O O . LEU A 1 396 ? 84.583 -33.004 27.330 1.00 38.82 395 LEU A O 1
ATOM 3092 N N . GLY A 1 397 ? 86.585 -32.766 28.264 1.00 37.72 396 GLY A N 1
ATOM 3093 C CA . GLY A 1 397 ? 86.934 -34.167 28.073 1.00 39.49 396 GLY A CA 1
ATOM 3094 C C . GLY A 1 397 ? 87.336 -34.487 26.637 1.00 43.24 396 GLY A C 1
ATOM 3095 O O . GLY A 1 397 ? 87.262 -35.653 26.252 1.00 44.49 396 GLY A O 1
ATOM 3096 N N . PHE A 1 398 ? 87.779 -33.502 25.832 1.00 39.65 397 PHE A N 1
ATOM 3097 C CA . PHE A 1 398 ? 88.201 -33.811 24.441 1.00 36.81 397 PHE A CA 1
ATOM 3098 C C . PHE A 1 398 ? 89.344 -32.885 23.994 1.00 35.66 397 PHE A C 1
ATOM 3099 O O . PHE A 1 398 ? 89.639 -31.866 24.605 1.00 33.48 397 PHE A O 1
ATOM 3107 N N . THR A 1 399 ? 89.967 -33.288 22.911 1.00 34.36 398 THR A N 1
ATOM 3108 C CA . THR A 1 399 ? 91.054 -32.581 22.316 1.00 33.48 398 THR A CA 1
ATOM 3109 C C . THR A 1 399 ? 90.936 -32.703 20.791 1.00 34.54 398 THR A C 1
ATOM 3110 O O . THR A 1 399 ? 90.078 -33.437 20.268 1.00 34.60 398 THR A O 1
ATOM 3114 N N . TYR A 1 400 ? 91.803 -31.988 20.094 1.00 35.32 399 TYR A N 1
ATOM 3115 C CA . TYR A 1 400 ? 91.815 -31.959 18.642 1.00 35.01 399 TYR A CA 1
ATOM 3116 C C . TYR A 1 400 ? 93.003 -32.804 18.230 1.00 36.53 399 TYR A C 1
ATOM 3117 O O . TYR A 1 400 ? 94.073 -32.643 18.754 1.00 36.32 399 TYR A O 1
ATOM 3126 N N . GLY A 1 401 ? 92.755 -33.736 17.336 1.00 38.04 400 GLY A N 1
ATOM 3127 C CA . GLY A 1 401 ? 93.834 -34.424 16.719 1.00 41.46 400 GLY A CA 1
ATOM 3128 C C . GLY A 1 401 ? 94.661 -33.456 15.908 1.00 41.49 400 GLY A C 1
ATOM 3129 O O . GLY A 1 401 ? 94.418 -32.281 15.930 1.00 38.74 400 GLY A O 1
ATOM 3130 N N . PRO A 1 402 ? 95.640 -33.974 15.201 1.00 46.08 401 PRO A N 1
ATOM 3131 C CA . PRO A 1 402 ? 96.494 -33.169 14.370 1.00 47.38 401 PRO A CA 1
ATOM 3132 C C . PRO A 1 402 ? 95.780 -32.664 13.109 1.00 45.09 401 PRO A C 1
ATOM 3133 O O . PRO A 1 402 ? 95.003 -33.400 12.495 1.00 52.70 401 PRO A O 1
ATOM 3137 N N . GLY A 1 403 ? 96.083 -31.431 12.720 1.00 43.88 402 GLY A N 1
ATOM 3138 C CA . GLY A 1 403 ? 95.639 -30.903 11.443 1.00 40.46 402 GLY A CA 1
ATOM 3139 C C . GLY A 1 403 ? 96.393 -29.652 11.049 1.00 39.61 402 GLY A C 1
ATOM 3140 O O . GLY A 1 403 ? 97.288 -29.200 11.758 1.00 38.81 402 GLY A O 1
ATOM 3141 N N . SER A 1 404 ? 95.995 -29.086 9.921 1.00 35.79 403 SER A N 1
ATOM 3142 C CA . SER A 1 404 ? 96.686 -27.958 9.315 1.00 34.75 403 SER A CA 1
ATOM 3143 C C . SER A 1 404 ? 96.833 -26.800 10.322 1.00 35.40 403 SER A C 1
ATOM 3144 O O . SER A 1 404 ? 95.944 -26.530 11.144 1.00 39.80 403 SER A O 1
ATOM 3147 N N . LEU A 1 405 ? 97.972 -26.129 10.245 1.00 34.87 404 LEU A N 1
ATOM 3148 C CA . LEU A 1 405 ? 98.248 -24.886 10.939 1.00 35.62 404 LEU A CA 1
ATOM 3149 C C . LEU A 1 405 ? 98.423 -25.079 12.451 1.00 34.26 404 LEU A C 1
ATOM 3150 O O . LEU A 1 405 ? 98.408 -24.071 13.181 1.00 35.54 404 LEU A O 1
ATOM 3155 N N . ASP A 1 406 ? 98.617 -26.284 12.953 1.00 32.86 405 ASP A N 1
ATOM 3156 C CA . ASP A 1 406 ? 98.913 -26.426 14.402 1.00 37.40 405 ASP A CA 1
ATOM 3157 C C . ASP A 1 406 ? 100.167 -25.602 14.832 1.00 37.83 405 ASP A C 1
ATOM 3158 O O . ASP A 1 406 ? 100.252 -25.074 15.941 1.00 40.04 405 ASP A O 1
ATOM 3163 N N . ASP A 1 407 ? 101.132 -25.482 13.941 1.00 41.57 406 ASP A N 1
ATOM 3164 C CA . ASP A 1 407 ? 102.442 -24.973 14.307 1.00 46.57 406 ASP A CA 1
ATOM 3165 C C . ASP A 1 407 ? 102.738 -23.660 13.565 1.00 46.95 406 ASP A C 1
ATOM 3166 O O . ASP A 1 407 ? 102.541 -23.576 12.360 1.00 47.71 406 ASP A O 1
ATOM 3171 N N . ALA A 1 408 ? 103.197 -22.660 14.319 1.00 53.86 407 ALA A N 1
ATOM 3172 C CA . ALA A 1 408 ? 103.771 -21.409 13.815 1.00 51.64 407 ALA A CA 1
ATOM 3173 C C . ALA A 1 408 ? 105.112 -21.741 13.174 1.00 54.35 407 ALA A C 1
ATOM 3174 O O . ALA A 1 408 ? 105.996 -22.169 13.889 1.00 62.84 407 ALA A O 1
ATOM 3176 N N . THR A 1 409 ? 105.230 -21.595 11.861 1.00 51.00 408 THR A N 1
ATOM 3177 C CA . THR A 1 409 ? 106.474 -21.899 11.144 1.00 57.79 408 THR A CA 1
ATOM 3178 C C . THR A 1 409 ? 106.993 -20.642 10.423 1.00 63.96 408 THR A C 1
ATOM 3179 O O . THR A 1 409 ? 106.328 -19.599 10.418 1.00 69.57 408 THR A O 1
ATOM 3183 N N . PRO A 1 410 ? 108.181 -20.746 9.789 1.00 64.51 409 PRO A N 1
ATOM 3184 C CA . PRO A 1 410 ? 108.739 -19.634 9.019 1.00 59.44 409 PRO A CA 1
ATOM 3185 C C . PRO A 1 410 ? 108.002 -19.432 7.686 1.00 52.58 409 PRO A C 1
ATOM 3186 O O . PRO A 1 410 ? 107.829 -18.302 7.252 1.00 48.57 409 PRO A O 1
ATOM 3190 N N . GLU A 1 411 ? 107.575 -20.525 7.076 1.00 55.59 410 GLU A N 1
ATOM 3191 C CA . GLU A 1 411 ? 106.859 -20.498 5.813 1.00 64.52 410 GLU A CA 1
ATOM 3192 C C . GLU A 1 411 ? 105.577 -19.663 5.966 1.00 64.00 410 GLU A C 1
ATOM 3193 O O . GLU A 1 411 ? 105.164 -18.984 5.035 1.00 58.90 410 GLU A O 1
ATOM 3199 N N . LEU A 1 412 ? 104.954 -19.724 7.145 1.00 59.47 411 LEU A N 1
ATOM 3200 C CA . LEU A 1 412 ? 103.682 -19.053 7.389 1.00 57.21 411 LEU A CA 1
ATOM 3201 C C . LEU A 1 412 ? 103.919 -17.577 7.737 1.00 59.83 411 LEU A C 1
ATOM 3202 O O . LEU A 1 412 ? 103.124 -16.753 7.293 1.00 55.48 411 LEU A O 1
ATOM 3207 N N . LYS A 1 413 ? 104.932 -17.269 8.575 1.00 60.68 412 LYS A N 1
ATOM 3208 C CA . LYS A 1 413 ? 105.424 -15.879 8.854 1.00 61.72 412 LYS A CA 1
ATOM 3209 C C . LYS A 1 413 ? 105.538 -15.039 7.572 1.00 57.32 412 LYS A C 1
ATOM 3210 O O . LYS A 1 413 ? 105.127 -13.873 7.515 1.00 52.89 412 LYS A O 1
ATOM 3216 N N . SER A 1 414 ? 106.151 -15.635 6.566 1.00 50.74 413 SER A N 1
ATOM 3217 C CA . SER A 1 414 ? 106.522 -14.916 5.409 1.00 52.55 413 SER A CA 1
ATOM 3218 C C . SER A 1 414 ? 105.313 -14.768 4.492 1.00 54.67 413 SER A C 1
ATOM 3219 O O . SER A 1 414 ? 105.189 -13.750 3.814 1.00 55.91 413 SER A O 1
ATOM 3222 N N . LEU A 1 415 ? 104.428 -15.751 4.452 1.00 54.22 414 LEU A N 1
ATOM 3223 C CA . LEU A 1 415 ? 103.230 -15.566 3.642 1.00 51.37 414 LEU A CA 1
ATOM 3224 C C . LEU A 1 415 ? 102.517 -14.273 4.065 1.00 51.87 414 LEU A C 1
ATOM 3225 O O . LEU A 1 415 ? 102.015 -13.559 3.209 1.00 56.87 414 LEU A O 1
ATOM 3230 N N . LEU A 1 416 ? 102.508 -13.984 5.375 1.00 47.81 415 LEU A N 1
ATOM 3231 C CA . LEU A 1 416 ? 101.939 -12.761 5.969 1.00 54.25 415 LEU A CA 1
ATOM 3232 C C . LEU A 1 416 ? 102.885 -11.543 5.866 1.00 54.48 415 LEU A C 1
ATOM 3233 O O . LEU A 1 416 ? 102.499 -10.441 6.288 1.00 56.71 415 LEU A O 1
ATOM 3238 N N . ALA A 1 417 ? 104.126 -11.709 5.420 1.00 45.34 416 ALA A N 1
ATOM 3239 C CA . ALA A 1 417 ? 105.113 -10.608 5.428 1.00 45.03 416 ALA A CA 1
ATOM 3240 C C . ALA A 1 417 ? 104.869 -9.662 4.249 1.00 40.40 416 ALA A C 1
ATOM 3241 O O . ALA A 1 417 ? 104.587 -10.081 3.114 1.00 41.52 416 ALA A O 1
ATOM 3243 N N . VAL A 1 418 ? 105.066 -8.391 4.532 1.00 41.10 417 VAL A N 1
ATOM 3244 C CA . VAL A 1 418 ? 105.100 -7.380 3.487 1.00 38.86 417 VAL A CA 1
ATOM 3245 C C . VAL A 1 418 ? 106.345 -7.622 2.623 1.00 38.19 417 VAL A C 1
ATOM 3246 O O . VAL A 1 418 ? 107.461 -7.527 3.121 1.00 38.05 417 VAL A O 1
ATOM 3250 N N . PRO A 1 419 ? 106.166 -7.950 1.336 1.00 37.95 418 PRO A N 1
ATOM 3251 C CA . PRO A 1 419 ? 107.334 -8.000 0.455 1.00 42.09 418 PRO A CA 1
ATOM 3252 C C . PRO A 1 419 ? 108.117 -6.679 0.553 1.00 48.68 418 PRO A C 1
ATOM 3253 O O . PRO A 1 419 ? 107.481 -5.624 0.619 1.00 48.74 418 PRO A O 1
ATOM 3257 N N . SER A 1 420 ? 109.460 -6.745 0.577 1.00 51.06 419 SER A N 1
ATOM 3258 C CA . SER A 1 420 ? 110.342 -5.553 0.665 1.00 52.39 419 SER A CA 1
ATOM 3259 C C . SER A 1 420 ? 110.053 -4.580 -0.495 1.00 44.19 419 SER A C 1
ATOM 3260 O O . SER A 1 420 ? 110.003 -4.985 -1.651 1.00 38.26 419 SER A O 1
ATOM 3263 N N . GLY A 1 421 ? 109.881 -3.300 -0.160 1.00 44.88 420 GLY A N 1
ATOM 3264 C CA . GLY A 1 421 ? 109.540 -2.240 -1.114 1.00 43.35 420 GLY A CA 1
ATOM 3265 C C . GLY A 1 421 ? 108.044 -2.109 -1.349 1.00 43.76 420 GLY A C 1
ATOM 3266 O O . GLY A 1 421 ? 107.610 -1.177 -2.004 1.00 49.04 420 GLY A O 1
ATOM 3267 N N . ASN A 1 422 ? 107.242 -3.043 -0.839 1.00 41.91 421 ASN A N 1
ATOM 3268 C CA . ASN A 1 422 ? 105.796 -2.936 -0.940 1.00 39.39 421 ASN A CA 1
ATOM 3269 C C . ASN A 1 422 ? 105.276 -2.149 0.282 1.00 34.93 421 ASN A C 1
ATOM 3270 O O . ASN A 1 422 ? 106.003 -1.973 1.254 1.00 35.09 421 ASN A O 1
ATOM 3275 N N . SER A 1 423 ? 104.065 -1.602 0.235 1.00 35.33 422 SER A N 1
ATOM 3276 C CA . SER A 1 423 ? 103.612 -0.659 1.331 1.00 34.24 422 SER A CA 1
ATOM 3277 C C . SER A 1 423 ? 103.338 -1.403 2.641 1.00 34.65 422 SER A C 1
ATOM 3278 O O . SER A 1 423 ? 102.715 -2.469 2.630 1.00 34.01 422 SER A O 1
ATOM 3281 N N . THR A 1 424 ? 103.746 -0.807 3.752 1.00 33.73 423 THR A N 1
ATOM 3282 C CA . THR A 1 424 ? 103.468 -1.327 5.069 1.00 36.18 423 THR A CA 1
ATOM 3283 C C . THR A 1 424 ? 102.223 -0.656 5.672 1.00 41.32 423 THR A C 1
ATOM 3284 O O . THR A 1 424 ? 101.937 -0.864 6.864 1.00 38.07 423 THR A O 1
ATOM 3288 N N . LYS A 1 425 ? 101.513 0.151 4.866 1.00 37.96 424 LYS A N 1
ATOM 3289 C CA . LYS A 1 425 ? 100.415 1.008 5.336 1.00 34.32 424 LYS A CA 1
ATOM 3290 C C . LYS A 1 425 ? 99.069 0.272 5.225 1.00 34.54 424 LYS A C 1
ATOM 3291 O O . LYS A 1 425 ? 98.972 -0.821 4.618 1.00 31.15 424 LYS A O 1
ATOM 3297 N N . LYS A 1 426 ? 98.020 0.887 5.791 1.00 31.10 425 LYS A N 1
ATOM 3298 C CA . LYS A 1 426 ? 96.725 0.286 5.692 1.00 32.80 425 LYS A CA 1
ATOM 3299 C C . LYS A 1 426 ? 95.709 1.290 5.168 1.00 30.02 425 LYS A C 1
ATOM 3300 O O . LYS A 1 426 ? 95.842 2.466 5.401 1.00 27.65 425 LYS A O 1
ATOM 3306 N N . LEU A 1 427 ? 94.699 0.752 4.478 1.00 30.74 426 LEU A N 1
ATOM 3307 C CA . LEU A 1 427 ? 93.577 1.520 3.929 1.00 31.36 426 LEU A CA 1
ATOM 3308 C C . LEU A 1 427 ? 92.375 1.398 4.870 1.00 33.49 426 LEU A C 1
ATOM 3309 O O . LEU A 1 427 ? 91.954 0.287 5.184 1.00 30.64 426 LEU A O 1
ATOM 3314 N N . THR A 1 428 ? 91.797 2.522 5.269 1.00 33.32 427 THR A N 1
ATOM 3315 C CA . THR A 1 428 ? 90.575 2.511 6.001 1.00 31.19 427 THR A CA 1
ATOM 3316 C C . THR A 1 428 ? 89.467 2.984 5.048 1.00 32.93 427 THR A C 1
ATOM 3317 O O . THR A 1 428 ? 89.563 4.041 4.442 1.00 34.34 427 THR A O 1
ATOM 3321 N N . VAL A 1 429 ? 88.426 2.184 4.932 1.00 32.22 428 VAL A N 1
ATOM 3322 C CA . VAL A 1 429 ? 87.286 2.495 4.102 1.00 38.21 428 VAL A CA 1
ATOM 3323 C C . VAL A 1 429 ? 86.109 2.814 5.023 1.00 37.47 428 VAL A C 1
ATOM 3324 O O . VAL A 1 429 ? 85.745 1.995 5.858 1.00 35.68 428 VAL A O 1
ATOM 3328 N N . THR A 1 430 ? 85.541 4.001 4.833 1.00 42.54 429 THR A N 1
ATOM 3329 C CA . THR A 1 430 ? 84.333 4.416 5.543 1.00 51.00 429 THR A CA 1
ATOM 3330 C C . THR A 1 430 ? 83.323 4.968 4.535 1.00 59.84 429 THR A C 1
ATOM 3331 O O . THR A 1 430 ? 83.519 6.002 3.962 1.00 62.38 429 THR A O 1
ATOM 3335 N N . GLY A 1 431 ? 82.279 4.206 4.287 1.00 88.77 430 GLY A N 1
ATOM 3336 C CA . GLY A 1 431 ? 81.029 4.745 3.786 1.00 98.97 430 GLY A CA 1
ATOM 3337 C C . GLY A 1 431 ? 79.987 4.602 4.870 1.00 103.03 430 GLY A C 1
ATOM 3338 O O . GLY A 1 431 ? 79.024 3.861 4.704 1.00 101.23 430 GLY A O 1
ATOM 3339 N N . ILE A 1 432 ? 80.250 5.287 5.990 1.00 116.96 431 ILE A N 1
ATOM 3340 C CA . ILE A 1 432 ? 79.480 5.166 7.258 1.00 129.57 431 ILE A CA 1
ATOM 3341 C C . ILE A 1 432 ? 77.976 5.363 6.979 1.00 128.66 431 ILE A C 1
ATOM 3342 O O . ILE A 1 432 ? 77.134 4.826 7.708 1.00 119.36 431 ILE A O 1
ATOM 3347 N N . ASP A 1 433 ? 77.636 6.107 5.923 1.00 132.60 432 ASP A N 1
ATOM 3348 C CA . ASP A 1 433 ? 76.233 6.359 5.548 1.00 131.30 432 ASP A CA 1
ATOM 3349 C C . ASP A 1 433 ? 75.440 5.169 4.926 1.00 130.41 432 ASP A C 1
ATOM 3350 O O . ASP A 1 433 ? 76.010 4.188 4.436 1.00 113.01 432 ASP A O 1
ATOM 3355 N N . ARG A 1 434 ? 74.108 5.327 4.974 1.00 147.79 433 ARG A N 1
ATOM 3356 C CA . ARG A 1 434 ? 73.061 4.347 4.589 1.00 135.48 433 ARG A CA 1
ATOM 3357 C C . ARG A 1 434 ? 73.256 3.062 5.407 1.00 125.86 433 ARG A C 1
ATOM 3358 O O . ARG A 1 434 ? 72.987 3.091 6.609 1.00 113.19 433 ARG A O 1
ATOM 3366 N N . ALA A 1 435 ? 73.736 1.980 4.780 1.00 125.58 434 ALA A N 1
ATOM 3367 C CA . ALA A 1 435 ? 73.731 0.613 5.353 1.00 132.31 434 ALA A CA 1
ATOM 3368 C C . ALA A 1 435 ? 72.298 0.148 5.685 1.00 138.60 434 ALA A C 1
ATOM 3369 O O . ALA A 1 435 ? 72.014 -0.177 6.839 1.00 156.09 434 ALA A O 1
ATOM 3371 N N . GLN A 1 436 ? 71.412 0.076 4.677 1.00 133.18 435 GLN A N 1
ATOM 3372 C CA . GLN A 1 436 ? 69.999 -0.361 4.853 1.00 119.68 435 GLN A CA 1
ATOM 3373 C C . GLN A 1 436 ? 69.784 -1.710 4.153 1.00 110.01 435 GLN A C 1
ATOM 3374 O O . GLN A 1 436 ? 68.981 -1.813 3.218 1.00 100.82 435 GLN A O 1
ATOM 3380 N N . ILE A 1 437 ? 70.428 -2.749 4.693 1.00 94.76 436 ILE A N 1
ATOM 3381 C CA . ILE A 1 437 ? 70.850 -3.916 3.904 1.00 87.74 436 ILE A CA 1
ATOM 3382 C C . ILE A 1 437 ? 70.123 -5.208 4.351 1.00 74.59 436 ILE A C 1
ATOM 3383 O O . ILE A 1 437 ? 69.842 -5.458 5.528 1.00 80.98 436 ILE A O 1
ATOM 3388 N N . GLN A 1 438 ? 69.857 -6.035 3.350 1.00 51.51 437 GLN A N 1
ATOM 3389 C CA . GLN A 1 438 ? 69.188 -7.297 3.438 1.00 42.78 437 GLN A CA 1
ATOM 3390 C C . GLN A 1 438 ? 70.242 -8.395 3.206 1.00 39.86 437 GLN A C 1
ATOM 3391 O O . GLN A 1 438 ? 70.792 -8.513 2.100 1.00 37.85 437 GLN A O 1
ATOM 3397 N N . GLY A 1 439 ? 70.599 -9.170 4.228 1.00 30.94 438 GLY A N 1
ATOM 3398 C CA . GLY A 1 439 ? 71.462 -10.329 4.020 1.00 29.50 438 GLY A CA 1
ATOM 3399 C C . GLY A 1 439 ? 72.963 -10.025 4.060 1.00 30.15 438 GLY A C 1
ATOM 3400 O O . GLY A 1 439 ? 73.391 -8.888 4.200 1.00 27.55 438 GLY A O 1
ATOM 3401 N N . SER A 1 440 ? 73.762 -11.068 3.866 1.00 28.74 439 SER A N 1
ATOM 3402 C CA . SER A 1 440 ? 75.227 -11.000 3.952 1.00 30.88 439 SER A CA 1
ATOM 3403 C C . SER A 1 440 ? 75.790 -10.250 2.744 1.00 31.08 439 SER A C 1
ATOM 3404 O O . SER A 1 440 ? 75.073 -10.090 1.742 1.00 33.56 439 SER A O 1
ATOM 3407 N N . PHE A 1 441 ? 77.040 -9.774 2.851 1.00 30.03 440 PHE A N 1
ATOM 3408 C CA . PHE A 1 441 ? 77.692 -9.043 1.749 1.00 29.30 440 PHE A CA 1
ATOM 3409 C C . PHE A 1 441 ? 79.215 -9.051 1.903 1.00 28.91 440 PHE A C 1
ATOM 3410 O O . PHE A 1 441 ? 79.760 -9.300 2.967 1.00 26.54 440 PHE A O 1
ATOM 3418 N N . ILE A 1 442 ? 79.885 -8.842 0.768 1.00 31.64 441 ILE A N 1
ATOM 3419 C CA . ILE A 1 442 ? 81.323 -8.835 0.695 1.00 31.77 441 ILE A CA 1
ATOM 3420 C C . ILE A 1 442 ? 81.771 -7.474 0.167 1.00 34.75 441 ILE A C 1
ATOM 3421 O O . ILE A 1 442 ? 81.127 -6.920 -0.709 1.00 30.00 441 ILE A O 1
ATOM 3426 N N . MET A 1 443 ? 82.841 -6.943 0.777 1.00 37.28 442 MET A N 1
ATOM 3427 C CA . MET A 1 443 ? 83.546 -5.768 0.301 1.00 37.13 442 MET A CA 1
ATOM 3428 C C . MET A 1 443 ? 84.889 -6.253 -0.253 1.00 39.08 442 MET A C 1
ATOM 3429 O O . MET A 1 443 ? 85.572 -7.008 0.426 1.00 40.73 442 MET A O 1
ATOM 3434 N N . LYS A 1 444 ? 85.205 -5.878 -1.494 1.00 36.05 443 LYS A N 1
ATOM 3435 C CA . LYS A 1 444 ? 86.469 -6.213 -2.155 1.00 36.25 443 LYS A CA 1
ATOM 3436 C C . LYS A 1 444 ? 87.157 -4.893 -2.501 1.00 37.64 443 LYS A C 1
ATOM 3437 O O . LYS A 1 444 ? 86.514 -4.008 -3.044 1.00 40.89 443 LYS A O 1
ATOM 3443 N N . ALA A 1 445 ? 88.402 -4.701 -2.090 1.00 38.38 444 ALA A N 1
ATOM 3444 C CA . ALA A 1 445 ? 89.041 -3.392 -2.262 1.00 35.18 444 ALA A CA 1
ATOM 3445 C C . ALA A 1 445 ? 90.099 -3.486 -3.362 1.00 35.75 444 ALA A C 1
ATOM 3446 O O . ALA A 1 445 ? 90.804 -4.484 -3.457 1.00 38.89 444 ALA A O 1
ATOM 3448 N N . TYR A 1 446 ? 90.178 -2.436 -4.179 1.00 39.43 445 TYR A N 1
ATOM 3449 C CA . TYR A 1 446 ? 91.133 -2.333 -5.278 1.00 38.98 445 TYR A CA 1
ATOM 3450 C C . TYR A 1 446 ? 91.828 -0.965 -5.269 1.00 36.40 445 TYR A C 1
ATOM 3451 O O . TYR A 1 446 ? 91.265 0.069 -4.887 1.00 35.59 445 TYR A O 1
ATOM 3460 N N . ALA A 1 447 ? 93.061 -0.968 -5.741 1.00 37.70 446 ALA A N 1
ATOM 3461 C CA . ALA A 1 447 ? 93.783 0.277 -6.037 1.00 40.66 446 ALA A CA 1
ATOM 3462 C C . ALA A 1 447 ? 94.235 0.250 -7.512 1.00 42.93 446 ALA A C 1
ATOM 3463 O O . ALA A 1 447 ? 94.806 -0.751 -8.012 1.00 36.30 446 ALA A O 1
ATOM 3465 N N . SER A 1 448 ? 93.941 1.315 -8.235 1.00 42.51 447 SER A N 1
ATOM 3466 C CA . SER A 1 448 ? 94.462 1.396 -9.594 1.00 49.67 447 SER A CA 1
ATOM 3467 C C . SER A 1 448 ? 95.363 2.634 -9.743 1.00 51.28 447 SER A C 1
ATOM 3468 O O . SER A 1 448 ? 95.067 3.723 -9.193 1.00 42.08 447 SER A O 1
ATOM 3471 N N . VAL A 1 449 ? 96.489 2.414 -10.438 1.00 47.07 448 VAL A N 1
ATOM 3472 C CA . VAL A 1 449 ? 97.440 3.466 -10.732 1.00 52.41 448 VAL A CA 1
ATOM 3473 C C . VAL A 1 449 ? 97.708 3.496 -12.244 1.00 54.91 448 VAL A C 1
ATOM 3474 O O . VAL A 1 449 ? 98.030 2.494 -12.879 1.00 51.35 448 VAL A O 1
ATOM 3478 N N . THR A 1 450 ? 97.526 4.693 -12.781 1.00 59.59 449 THR A N 1
ATOM 3479 C CA . THR A 1 450 ? 97.743 5.036 -14.161 1.00 62.07 449 THR A CA 1
ATOM 3480 C C . THR A 1 450 ? 99.110 5.720 -14.272 1.00 64.46 449 THR A C 1
ATOM 3481 O O . THR A 1 450 ? 99.254 6.845 -13.822 1.00 57.38 449 THR A O 1
ATOM 3485 N N . ASP A 1 451 ? 100.106 5.018 -14.822 1.00 71.14 450 ASP A N 1
ATOM 3486 C CA . ASP A 1 451 ? 101.444 5.593 -15.122 1.00 75.22 450 ASP A CA 1
ATOM 3487 C C . ASP A 1 451 ? 101.343 6.676 -16.242 1.00 72.09 450 ASP A C 1
ATOM 3488 O O . ASP A 1 451 ? 100.242 7.120 -16.600 1.00 74.39 450 ASP A O 1
ATOM 3493 N N . ALA A 1 452 ? 102.475 7.084 -16.805 1.00 77.79 451 ALA A N 1
ATOM 3494 C CA . ALA A 1 452 ? 102.515 8.231 -17.744 1.00 84.69 451 ALA A CA 1
ATOM 3495 C C . ALA A 1 452 ? 101.884 7.877 -19.100 1.00 87.10 451 ALA A C 1
ATOM 3496 O O . ALA A 1 452 ? 101.201 8.720 -19.706 1.00 79.61 451 ALA A O 1
ATOM 3498 N N . ASN A 1 453 ? 102.093 6.638 -19.560 1.00 82.54 452 ASN A N 1
ATOM 3499 C CA . ASN A 1 453 ? 101.696 6.218 -20.910 1.00 84.73 452 ASN A CA 1
ATOM 3500 C C . ASN A 1 453 ? 100.167 6.077 -21.007 1.00 85.56 452 ASN A C 1
ATOM 3501 O O . ASN A 1 453 ? 99.616 5.942 -22.107 1.00 81.29 452 ASN A O 1
ATOM 3506 N N . GLY A 1 454 ? 99.482 6.129 -19.869 1.00 81.27 453 GLY A N 1
ATOM 3507 C CA . GLY A 1 454 ? 98.055 5.856 -19.817 1.00 81.20 453 GLY A CA 1
ATOM 3508 C C . GLY A 1 454 ? 97.769 4.385 -19.540 1.00 74.33 453 GLY A C 1
ATOM 3509 O O . GLY A 1 454 ? 96.628 3.952 -19.712 1.00 70.51 453 GLY A O 1
ATOM 3510 N N . LYS A 1 455 ? 98.784 3.625 -19.105 1.00 62.40 454 LYS A N 1
ATOM 3511 C CA . LYS A 1 455 ? 98.610 2.201 -18.750 1.00 72.51 454 LYS A CA 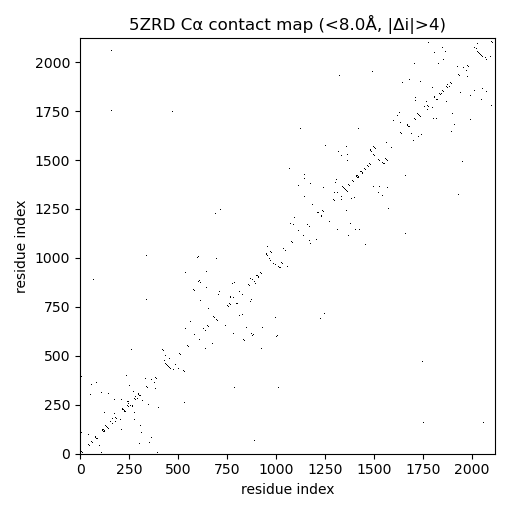1
ATOM 3512 C C . LYS A 1 455 ? 98.214 2.045 -17.261 1.00 68.90 454 LYS A C 1
ATOM 3513 O O . LYS A 1 455 ? 99.036 2.309 -16.359 1.00 52.54 454 LYS A O 1
ATOM 3519 N N . THR A 1 456 ? 96.975 1.564 -17.021 1.00 63.45 455 THR A N 1
ATOM 3520 C CA . THR A 1 456 ? 96.404 1.336 -15.667 1.00 62.76 455 THR A CA 1
ATOM 3521 C C . THR A 1 456 ? 96.797 -0.058 -15.142 1.00 57.77 455 THR A C 1
ATOM 3522 O O . THR A 1 456 ? 96.561 -1.061 -15.804 1.00 57.73 455 THR A O 1
ATOM 3526 N N . ARG A 1 457 ? 97.431 -0.092 -13.962 1.00 55.69 456 ARG A N 1
ATOM 3527 C CA . ARG A 1 457 ? 97.624 -1.323 -13.158 1.00 57.27 456 ARG A CA 1
ATOM 3528 C C . ARG A 1 457 ? 96.566 -1.382 -12.042 1.00 55.40 456 ARG A C 1
ATOM 3529 O O . ARG A 1 457 ? 96.299 -0.373 -11.376 1.00 50.72 456 ARG A O 1
ATOM 3537 N N . GLU A 1 458 ? 95.989 -2.559 -11.815 1.00 51.63 457 GLU A N 1
ATOM 3538 C CA . GLU A 1 458 ? 95.056 -2.766 -10.697 1.00 49.05 457 GLU A CA 1
ATOM 3539 C C . GLU A 1 458 ? 95.668 -3.625 -9.575 1.00 45.69 457 GLU A C 1
ATOM 3540 O O . GLU A 1 458 ? 96.166 -4.717 -9.805 1.00 43.98 457 GLU A O 1
ATOM 3546 N N . TYR A 1 459 ? 95.586 -3.147 -8.338 1.00 40.48 458 TYR A N 1
ATOM 3547 C CA . TYR A 1 459 ? 96.029 -3.967 -7.221 1.00 40.61 458 TYR A CA 1
ATOM 3548 C C . TYR A 1 459 ? 94.797 -4.449 -6.437 1.00 39.72 458 TYR A C 1
ATOM 3549 O O . TYR A 1 459 ? 93.923 -3.654 -6.071 1.00 37.45 458 TYR A O 1
ATOM 3558 N N . TYR A 1 460 ? 94.719 -5.759 -6.214 1.00 38.30 459 TYR A N 1
ATOM 3559 C CA . TYR A 1 460 ? 93.663 -6.338 -5.401 1.00 39.53 459 TYR A CA 1
ATOM 3560 C C . TYR A 1 460 ? 94.123 -6.307 -3.949 1.00 33.36 459 TYR A C 1
ATOM 3561 O O . TYR A 1 460 ? 95.115 -6.921 -3.645 1.00 36.09 459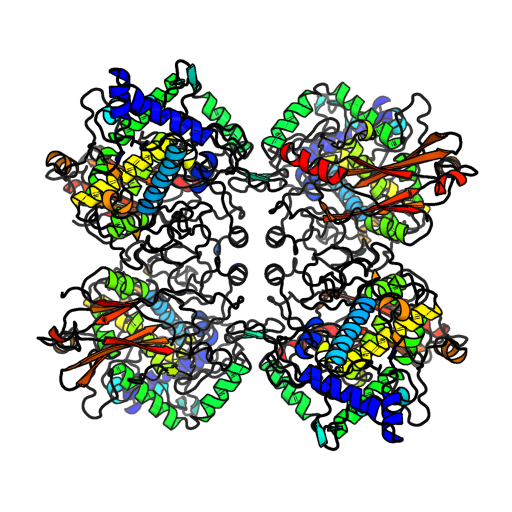 TYR A O 1
ATOM 3570 N N . LEU A 1 461 ? 93.429 -5.566 -3.081 1.00 33.63 460 LEU A N 1
ATOM 3571 C CA . LEU A 1 461 ? 93.892 -5.388 -1.666 1.00 31.72 460 LEU A CA 1
ATOM 3572 C C . LEU A 1 461 ? 93.277 -6.422 -0.711 1.00 33.12 460 LEU A C 1
ATOM 3573 O O . LEU A 1 461 ? 93.771 -6.591 0.395 1.00 31.40 460 LEU A O 1
ATOM 3578 N N . GLY A 1 462 ? 92.179 -7.068 -1.113 1.00 34.98 461 GLY A N 1
ATOM 3579 C CA . GLY A 1 462 ? 91.576 -8.133 -0.329 1.00 37.94 461 GLY A CA 1
ATOM 3580 C C . GLY A 1 462 ? 90.060 -8.018 -0.225 1.00 37.16 461 GLY A C 1
ATOM 3581 O O . GLY A 1 462 ? 89.458 -7.169 -0.882 1.00 36.26 461 GLY A O 1
ATOM 3582 N N . HIS A 1 463 ? 89.465 -8.930 0.573 1.00 32.45 462 HIS A N 1
ATOM 3583 C CA . HIS A 1 463 ? 88.026 -9.010 0.824 1.00 29.68 462 HIS A CA 1
ATOM 3584 C C . HIS A 1 463 ? 87.717 -8.876 2.335 1.00 29.36 462 HIS A C 1
ATOM 3585 O O . HIS A 1 463 ? 88.559 -9.058 3.199 1.00 27.78 462 HIS A O 1
ATOM 3592 N N . LYS A 1 464 ? 86.474 -8.525 2.612 1.00 30.24 463 LYS A N 1
ATOM 3593 C CA . LYS A 1 464 ? 85.884 -8.560 3.921 1.00 32.44 463 LYS A CA 1
ATOM 3594 C C . LYS A 1 464 ? 84.462 -9.095 3.761 1.00 31.08 463 LYS A C 1
ATOM 3595 O O . LYS A 1 464 ? 83.674 -8.537 3.020 1.00 29.66 463 LYS A O 1
ATOM 3601 N N . SER A 1 465 ? 84.181 -10.155 4.511 1.00 29.68 464 SER A N 1
ATOM 3602 C CA . SER A 1 465 ? 82.922 -10.839 4.525 1.00 28.86 464 SER A CA 1
ATOM 3603 C C . SER A 1 465 ? 82.098 -10.384 5.735 1.00 28.70 464 SER A C 1
ATOM 3604 O O . SER A 1 465 ? 82.495 -10.589 6.867 1.00 31.99 464 SER A O 1
ATOM 3607 N N . ILE A 1 466 ? 80.941 -9.805 5.489 1.00 28.65 465 ILE A N 1
ATOM 3608 C CA . ILE A 1 466 ? 79.978 -9.491 6.552 1.00 29.47 465 ILE A CA 1
ATOM 3609 C C . ILE A 1 466 ? 78.868 -10.556 6.518 1.00 31.61 465 ILE A C 1
ATOM 3610 O O . ILE A 1 466 ? 77.925 -10.534 5.682 1.00 29.94 465 ILE A O 1
ATOM 3615 N N . LEU A 1 467 ? 79.014 -11.530 7.389 1.00 28.62 466 LEU A N 1
ATOM 3616 C CA . LEU A 1 467 ? 77.975 -12.532 7.589 1.00 29.91 466 LEU A CA 1
ATOM 3617 C C . LEU A 1 467 ? 76.864 -11.874 8.371 1.00 30.59 466 LEU A C 1
ATOM 3618 O O . LEU A 1 467 ? 77.104 -11.419 9.483 1.00 28.03 466 LEU A O 1
ATOM 3623 N N . SER A 1 468 ? 75.707 -11.771 7.756 1.00 31.69 467 SER A N 1
ATOM 3624 C CA . SER A 1 468 ? 74.634 -11.074 8.411 1.00 31.12 467 SER A CA 1
ATOM 3625 C C . SER A 1 468 ? 73.386 -11.966 8.394 1.00 32.42 467 SER A C 1
ATOM 3626 O O . SER A 1 468 ? 73.492 -13.189 8.522 1.00 30.22 467 SER A O 1
ATOM 3629 N N . ARG A 1 469 ? 72.226 -11.380 8.177 1.00 35.39 468 ARG A N 1
ATOM 3630 C CA . ARG A 1 469 ? 70.962 -12.046 8.448 1.00 34.72 468 ARG A CA 1
ATOM 3631 C C . ARG A 1 469 ? 69.919 -11.535 7.446 1.00 31.94 468 ARG A C 1
ATOM 3632 O O . ARG A 1 469 ? 70.043 -10.388 6.968 1.00 26.96 468 ARG A O 1
ATOM 3640 N N . TRP A 1 470 ? 68.916 -12.341 7.113 1.00 29.43 469 TRP A N 1
ATOM 3641 C CA . TRP A 1 470 ? 67.749 -11.787 6.451 1.00 33.07 469 TRP A CA 1
ATOM 3642 C C . TRP A 1 470 ? 66.949 -10.988 7.477 1.00 31.73 469 TRP A C 1
ATOM 3643 O O . TRP A 1 470 ? 66.866 -11.431 8.608 1.00 29.14 469 TRP A O 1
ATOM 3654 N N . ASN A 1 471 ? 66.321 -9.892 7.052 1.00 34.64 470 ASN A N 1
ATOM 3655 C CA . ASN A 1 471 ? 65.479 -9.057 7.919 1.00 39.95 470 ASN A CA 1
ATOM 3656 C C . ASN A 1 471 ? 64.066 -8.878 7.372 1.00 39.52 470 ASN A C 1
ATOM 3657 O O . ASN A 1 471 ? 63.872 -8.575 6.190 1.00 40.47 470 ASN A O 1
ATOM 3662 N N . VAL A 1 472 ? 63.117 -8.992 8.284 1.00 39.12 471 VAL A N 1
ATOM 3663 C CA . VAL A 1 472 ? 61.719 -8.608 8.059 1.00 43.22 471 VAL A CA 1
ATOM 3664 C C . VAL A 1 472 ? 61.415 -7.406 8.950 1.00 39.91 471 VAL A C 1
ATOM 3665 O O . VAL A 1 472 ? 61.457 -7.535 10.165 1.00 37.86 471 VAL A O 1
ATOM 3669 N N . VAL A 1 473 ? 61.098 -6.284 8.351 1.00 46.75 472 VAL A N 1
ATOM 3670 C CA . VAL A 1 473 ? 60.985 -5.039 9.099 1.00 55.17 472 VAL A CA 1
ATOM 3671 C C . VAL A 1 473 ? 59.618 -4.389 8.847 1.00 57.88 472 VAL A C 1
ATOM 3672 O O . VAL A 1 473 ? 59.125 -4.369 7.698 1.00 50.82 472 VAL A O 1
ATOM 3676 N N . GLN A 1 474 ? 59.060 -3.802 9.914 1.00 57.63 473 GLN A N 1
ATOM 3677 C CA . GLN A 1 474 ? 57.696 -3.267 9.906 1.00 63.86 473 GLN A CA 1
ATOM 3678 C C . GLN A 1 474 ? 57.607 -1.825 9.372 1.00 63.46 473 GLN A C 1
ATOM 3679 O O . GLN A 1 474 ? 56.493 -1.376 9.170 1.00 69.34 473 GLN A O 1
ATOM 3685 N N . CYS A 1 475 ? 58.691 -1.086 9.147 1.00 65.03 474 CYS A N 1
ATOM 3686 C CA . CYS A 1 475 ? 58.587 0.269 8.538 1.00 74.84 474 CYS A CA 1
ATOM 3687 C C . CYS A 1 475 ? 59.432 0.311 7.253 1.00 82.86 474 CYS A C 1
ATOM 3688 O O . CYS A 1 475 ? 60.518 -0.258 7.223 1.00 100.17 474 CYS A O 1
ATOM 3691 N N . ALA A 1 476 ? 58.939 0.949 6.181 1.00 88.62 475 ALA A N 1
ATOM 3692 C CA . ALA A 1 476 ? 59.665 0.984 4.872 1.00 101.06 475 ALA A CA 1
ATOM 3693 C C . ALA A 1 476 ? 60.941 1.840 4.968 1.00 112.40 475 ALA A C 1
ATOM 3694 O O . ALA A 1 476 ? 61.829 1.742 4.110 1.00 105.05 475 ALA A O 1
ATOM 3696 N N . ASN A 1 477 ? 61.037 2.641 6.032 1.00 123.19 476 ASN A N 1
ATOM 3697 C CA . ASN A 1 477 ? 62.039 3.708 6.184 1.00 124.50 476 ASN A CA 1
ATOM 3698 C C . ASN A 1 477 ? 63.371 3.176 6.751 1.00 125.80 476 ASN A C 1
ATOM 3699 O O . ASN A 1 477 ? 64.416 3.433 6.144 1.00 108.00 476 ASN A O 1
ATOM 3704 N N . CYS A 1 478 ? 63.348 2.483 7.909 1.00 135.82 477 CYS A N 1
ATOM 3705 C CA . CYS A 1 478 ? 64.580 2.060 8.673 1.00 128.63 477 CYS A CA 1
ATOM 3706 C C . CYS A 1 478 ? 64.629 0.533 8.842 1.00 122.65 477 CYS A C 1
ATOM 3707 O O . CYS A 1 478 ? 63.861 -0.065 9.618 1.00 105.38 477 CYS A O 1
ATOM 3710 N N . LEU A 1 479 ? 65.586 -0.067 8.139 1.00 120.62 478 LEU A N 1
ATOM 3711 C CA . LEU A 1 479 ? 65.913 -1.484 8.274 1.00 117.64 478 LEU A CA 1
ATOM 3712 C C . LEU A 1 479 ? 66.787 -1.683 9.530 1.00 122.82 478 LEU A C 1
ATOM 3713 O O . LEU A 1 479 ? 66.304 -2.229 10.531 1.00 122.29 478 LEU A O 1
ATOM 3718 N N . THR A 1 480 ? 68.040 -1.206 9.492 1.00 123.08 479 THR A N 1
ATOM 3719 C CA . THR A 1 480 ? 69.007 -1.264 10.628 1.00 123.84 479 THR A CA 1
ATOM 3720 C C . THR A 1 480 ? 70.281 -0.499 10.226 1.00 121.68 479 THR A C 1
ATOM 3721 O O . THR A 1 480 ? 71.075 -1.017 9.446 1.00 110.83 479 THR A O 1
ATOM 3725 N N . HIS A 1 481 ? 70.484 0.721 10.746 1.00 119.22 480 HIS A N 1
ATOM 3726 C CA . HIS A 1 481 ? 71.561 1.621 10.251 1.00 119.87 480 HIS A CA 1
ATOM 3727 C C . HIS A 1 481 ? 72.925 1.245 10.854 1.00 121.27 480 HIS A C 1
ATOM 3728 O O . HIS A 1 481 ? 73.045 1.050 12.073 1.00 105.89 480 HIS A O 1
ATOM 3735 N N . LEU A 1 482 ? 73.954 1.179 9.992 1.00 121.79 481 LEU A N 1
ATOM 3736 C CA . LEU A 1 482 ? 75.274 0.624 10.373 1.00 117.94 481 LEU A CA 1
ATOM 3737 C C . LEU A 1 482 ? 76.426 1.415 9.715 1.00 112.51 481 LEU A C 1
ATOM 3738 O O . LEU A 1 482 ? 76.361 1.850 8.540 1.00 80.65 481 LEU A O 1
ATOM 3743 N N . ASP A 1 483 ? 77.464 1.626 10.543 1.00 106.92 482 ASP A N 1
ATOM 3744 C CA . ASP A 1 483 ? 78.815 2.051 10.142 1.00 92.69 482 ASP A CA 1
ATOM 3745 C C . ASP A 1 483 ? 79.418 1.010 9.198 1.00 77.50 482 ASP A C 1
ATOM 3746 O O . ASP A 1 483 ? 79.648 -0.137 9.597 1.00 84.01 482 ASP A O 1
ATOM 3751 N N . ILE A 1 484 ? 79.691 1.397 7.960 1.00 62.57 483 ILE A N 1
ATOM 3752 C CA . ILE A 1 484 ? 80.637 0.635 7.147 1.00 60.61 483 ILE A CA 1
ATOM 3753 C C . ILE A 1 484 ? 82.051 1.116 7.527 1.00 50.39 483 ILE A C 1
ATOM 3754 O O . ILE A 1 484 ? 82.420 2.259 7.265 1.00 51.16 483 ILE A O 1
ATOM 3759 N N . VAL A 1 485 ? 82.831 0.277 8.184 1.00 42.66 484 VAL A N 1
ATOM 3760 C CA . VAL A 1 485 ? 84.250 0.584 8.390 1.00 45.32 484 VAL A CA 1
ATOM 3761 C C . VAL A 1 485 ? 85.043 -0.695 8.114 1.00 39.72 484 VAL A C 1
ATOM 3762 O O . VAL A 1 485 ? 84.720 -1.715 8.636 1.00 39.54 484 VAL A O 1
ATOM 3766 N N . ALA A 1 486 ? 86.021 -0.632 7.222 1.00 36.86 485 ALA A N 1
ATOM 3767 C CA . ALA A 1 486 ? 86.754 -1.814 6.811 1.00 36.75 485 ALA A CA 1
ATOM 3768 C C . ALA A 1 486 ? 88.216 -1.419 6.618 1.00 38.75 485 ALA A C 1
ATOM 3769 O O . ALA A 1 486 ? 88.468 -0.328 6.120 1.00 37.93 485 ALA A O 1
ATOM 3771 N N . HIS A 1 487 ? 89.151 -2.276 7.029 1.00 33.96 486 HIS A N 1
ATOM 3772 C CA . HIS A 1 487 ? 90.552 -2.005 6.812 1.00 34.58 486 HIS A CA 1
ATOM 3773 C C . HIS A 1 487 ? 91.140 -3.034 5.846 1.00 37.27 486 HIS A C 1
ATOM 3774 O O . HIS A 1 487 ? 90.716 -4.189 5.835 1.00 37.32 486 HIS A O 1
ATOM 3781 N N . PHE A 1 488 ? 92.145 -2.604 5.071 1.00 36.56 487 PHE A N 1
ATOM 3782 C CA . PHE A 1 488 ? 92.797 -3.496 4.110 1.00 33.77 487 PHE A CA 1
ATOM 3783 C C . PHE A 1 488 ? 94.283 -3.193 4.125 1.00 32.08 487 PHE A C 1
ATOM 3784 O O . PHE A 1 488 ? 94.666 -2.041 4.234 1.00 33.56 487 PHE A O 1
ATOM 3792 N N . PRO A 1 489 ? 95.105 -4.242 4.070 1.00 33.50 488 PRO A N 1
ATOM 3793 C CA . PRO A 1 489 ? 96.518 -3.990 3.813 1.00 34.49 488 PRO A CA 1
ATOM 3794 C C . PRO A 1 489 ? 96.696 -3.375 2.415 1.00 31.72 488 PRO A C 1
ATOM 3795 O O . PRO A 1 489 ? 95.902 -3.630 1.508 1.00 30.56 488 PRO A O 1
ATOM 3799 N N . LEU A 1 490 ? 97.733 -2.571 2.279 1.00 37.42 489 LEU A N 1
ATOM 3800 C CA . LEU A 1 490 ? 98.218 -2.050 0.976 1.00 38.49 489 LEU A CA 1
ATOM 3801 C C . LEU A 1 490 ? 99.508 -2.782 0.560 1.00 38.35 489 LEU A C 1
ATOM 3802 O O . LEU A 1 490 ? 100.215 -2.336 -0.339 1.00 37.21 489 LEU A O 1
ATOM 3807 N N . SER A 1 491 ? 99.765 -3.956 1.140 1.00 36.64 490 SER A N 1
ATOM 3808 C CA . SER A 1 491 ? 100.983 -4.731 0.915 1.00 37.18 490 SER A CA 1
ATOM 3809 C C . SER A 1 491 ? 101.029 -5.331 -0.498 1.00 37.95 490 SER A C 1
ATOM 3810 O O . SER A 1 491 ? 102.046 -5.875 -0.854 1.00 34.81 490 SER A O 1
ATOM 3813 N N . ALA A 1 492 ? 99.927 -5.337 -1.254 1.00 36.50 491 ALA A N 1
ATOM 3814 C CA . ALA A 1 492 ? 100.022 -5.781 -2.627 1.00 40.29 491 ALA A CA 1
ATOM 3815 C C . ALA A 1 492 ? 100.756 -4.708 -3.445 1.00 40.05 491 ALA A C 1
ATOM 3816 O O . ALA A 1 492 ? 101.177 -5.012 -4.527 1.00 40.38 491 ALA A O 1
ATOM 3818 N N . MET A 1 493 ? 100.941 -3.486 -2.941 1.00 43.69 492 MET A N 1
ATOM 3819 C CA . MET A 1 493 ? 101.458 -2.464 -3.843 1.00 41.18 492 MET A CA 1
ATOM 3820 C C . MET A 1 493 ? 102.826 -1.924 -3.411 1.00 40.90 492 MET A C 1
ATOM 3821 O O . MET A 1 493 ? 103.208 -1.924 -2.245 1.00 39.34 492 MET A O 1
ATOM 3826 N N . PRO A 1 494 ? 103.602 -1.495 -4.424 1.00 43.81 493 PRO A N 1
ATOM 3827 C CA . PRO A 1 494 ? 104.859 -0.793 -4.209 1.00 40.67 493 PRO A CA 1
ATOM 3828 C C . PRO A 1 494 ? 104.611 0.449 -3.346 1.00 36.25 493 PRO A C 1
ATOM 3829 O O . PRO A 1 494 ? 103.615 1.143 -3.530 1.00 31.59 493 PRO A O 1
ATOM 3833 N N . ALA A 1 495 ? 105.494 0.681 -2.383 1.00 37.92 494 ALA A N 1
ATOM 3834 C CA . ALA A 1 495 ? 105.245 1.677 -1.356 1.00 37.24 494 ALA A CA 1
ATOM 3835 C C . ALA A 1 495 ? 105.047 3.057 -1.993 1.00 39.12 494 ALA A C 1
ATOM 3836 O O . ALA A 1 495 ? 104.179 3.825 -1.571 1.00 42.56 494 ALA A O 1
ATOM 3838 N N . ASP A 1 496 ? 105.842 3.353 -3.009 1.00 37.01 495 ASP A N 1
ATOM 3839 C CA . ASP A 1 496 ? 105.831 4.644 -3.636 1.00 36.40 495 ASP A CA 1
ATOM 3840 C C . ASP A 1 496 ? 104.620 4.839 -4.531 1.00 35.35 495 ASP A C 1
ATOM 3841 O O . ASP A 1 496 ? 104.312 5.952 -4.905 1.00 39.86 495 ASP A O 1
ATOM 3846 N N . ASP A 1 497 ? 103.920 3.773 -4.884 1.00 36.67 496 ASP A N 1
ATOM 3847 C CA . ASP A 1 497 ? 102.702 3.883 -5.681 1.00 36.09 496 ASP A CA 1
ATOM 3848 C C . ASP A 1 497 ? 101.443 4.283 -4.880 1.00 36.87 496 ASP A C 1
ATOM 3849 O O . ASP A 1 497 ? 100.435 4.678 -5.479 1.00 37.37 496 ASP A O 1
ATOM 3854 N N . VAL A 1 498 ? 101.483 4.219 -3.544 1.00 36.71 497 VAL A N 1
ATOM 3855 C CA . VAL A 1 498 ? 100.277 4.506 -2.739 1.00 35.33 497 VAL A CA 1
ATOM 3856 C C . VAL A 1 498 ? 99.725 5.891 -3.055 1.00 34.67 497 VAL A C 1
ATOM 3857 O O . VAL A 1 498 ? 98.530 6.001 -3.307 1.00 34.88 497 VAL A O 1
ATOM 3861 N N . PRO A 1 499 ? 100.575 6.933 -3.076 1.00 37.56 498 PRO A N 1
ATOM 3862 C CA . PRO A 1 499 ? 100.012 8.257 -3.337 1.00 36.02 498 PRO A CA 1
ATOM 3863 C C . PRO A 1 499 ? 99.384 8.420 -4.728 1.00 36.57 498 PRO A C 1
ATOM 3864 O O . PRO A 1 499 ? 98.611 9.317 -4.904 1.00 39.79 498 PRO A O 1
ATOM 3868 N N . LYS A 1 500 ? 99.676 7.558 -5.678 1.00 35.22 499 LYS A N 1
ATOM 3869 C CA . LYS A 1 500 ? 99.121 7.720 -7.004 1.00 40.10 499 LYS A CA 1
ATOM 3870 C C . LYS A 1 500 ? 97.857 6.864 -7.186 1.00 44.46 499 LYS A C 1
ATOM 3871 O O . LYS A 1 500 ? 97.343 6.765 -8.308 1.00 43.00 499 LYS A O 1
ATOM 3877 N N . ALA A 1 501 ? 97.362 6.238 -6.117 1.00 40.51 500 ALA A N 1
ATOM 3878 C CA . ALA A 1 501 ? 96.328 5.192 -6.249 1.00 41.83 500 ALA A CA 1
ATOM 3879 C C . ALA A 1 501 ? 94.931 5.805 -6.193 1.00 41.01 500 ALA A C 1
ATOM 3880 O O . ALA A 1 501 ? 94.686 6.780 -5.453 1.00 38.45 500 ALA A O 1
ATOM 3882 N N . LYS A 1 502 ? 94.064 5.275 -7.061 1.00 43.07 501 LYS A N 1
ATOM 3883 C CA . LYS A 1 502 ? 92.633 5.551 -6.996 1.00 48.27 501 LYS A CA 1
ATOM 3884 C C . LYS A 1 502 ? 91.977 4.279 -6.462 1.00 43.04 501 LYS A C 1
ATOM 3885 O O . LYS A 1 502 ? 92.174 3.198 -7.011 1.00 36.19 501 LYS A O 1
ATOM 3891 N N . PHE A 1 503 ? 91.322 4.423 -5.319 1.00 38.34 502 PHE A N 1
ATOM 3892 C CA . PHE A 1 503 ? 90.768 3.290 -4.609 1.00 39.49 502 PHE A CA 1
ATOM 3893 C C . PHE A 1 503 ? 89.291 3.119 -4.976 1.00 37.91 502 PHE A C 1
ATOM 3894 O O . PHE A 1 503 ? 88.592 4.079 -5.214 1.00 40.05 502 PHE A O 1
ATOM 3902 N N . ARG A 1 504 ? 88.828 1.873 -4.941 1.00 39.19 503 ARG A N 1
ATOM 3903 C CA . ARG A 1 504 ? 87.404 1.590 -5.037 1.00 41.68 503 ARG A CA 1
ATOM 3904 C C . ARG A 1 504 ? 87.094 0.319 -4.233 1.00 40.93 503 ARG A C 1
ATOM 3905 O O . ARG A 1 504 ? 87.969 -0.510 -4.003 1.00 35.21 503 ARG A O 1
ATOM 3913 N N . VAL A 1 505 ? 85.829 0.156 -3.853 1.00 46.12 504 VAL A N 1
ATOM 3914 C CA . VAL A 1 505 ? 85.368 -1.082 -3.251 1.00 46.92 504 VAL A CA 1
ATOM 3915 C C . VAL A 1 505 ? 84.254 -1.641 -4.138 1.00 41.48 504 VAL A C 1
ATOM 3916 O O . VAL A 1 505 ? 83.391 -0.925 -4.524 1.00 39.27 504 VAL A O 1
ATOM 3920 N N . GLU A 1 506 ? 84.303 -2.924 -4.414 1.00 40.04 505 GLU A N 1
ATOM 3921 C CA . GLU A 1 506 ? 83.244 -3.682 -5.071 1.00 43.02 505 GLU A CA 1
ATOM 3922 C C . GLU A 1 506 ? 82.428 -4.342 -3.951 1.00 44.91 505 GLU A C 1
ATOM 3923 O O . GLU A 1 506 ? 82.992 -5.075 -3.128 1.00 47.73 505 GLU A O 1
ATOM 3929 N N . PHE A 1 507 ? 81.133 -4.039 -3.881 1.00 42.83 506 PHE A N 1
ATOM 3930 C CA . PHE A 1 507 ? 80.215 -4.775 -3.017 1.00 39.40 506 PHE A CA 1
ATOM 3931 C C . PHE A 1 507 ? 79.619 -5.971 -3.758 1.00 41.35 506 PHE A C 1
ATOM 3932 O O . PHE A 1 507 ? 79.206 -5.862 -4.917 1.00 46.88 506 PHE A O 1
ATOM 3940 N N . ILE A 1 508 ? 79.605 -7.117 -3.099 1.00 36.65 507 ILE A N 1
ATOM 3941 C CA . ILE A 1 508 ? 78.863 -8.244 -3.602 1.00 39.77 507 ILE A CA 1
ATOM 3942 C C . ILE A 1 508 ? 77.770 -8.552 -2.576 1.00 39.74 507 ILE A C 1
ATOM 3943 O O . ILE A 1 508 ? 78.088 -8.886 -1.430 1.00 37.25 507 ILE A O 1
ATOM 3948 N N . HIS A 1 509 ? 76.511 -8.441 -2.981 1.00 35.27 508 HIS A N 1
ATOM 3949 C CA . HIS A 1 509 ? 75.439 -8.435 -2.015 1.00 40.17 508 HIS A CA 1
ATOM 3950 C C . HIS A 1 509 ? 74.252 -9.262 -2.521 1.00 38.26 508 HIS A C 1
ATOM 3951 O O . HIS A 1 509 ? 74.223 -9.708 -3.658 1.00 34.38 508 HIS A O 1
ATOM 3958 N N . ARG A 1 510 ? 73.288 -9.483 -1.646 1.00 36.00 509 ARG A N 1
ATOM 3959 C CA . ARG A 1 510 ? 72.094 -10.260 -2.014 1.00 38.19 509 ARG A CA 1
ATOM 3960 C C . ARG A 1 510 ? 71.118 -9.423 -2.862 1.00 40.88 509 ARG A C 1
ATOM 3961 O O . ARG A 1 510 ? 70.268 -9.973 -3.578 1.00 44.95 509 ARG A O 1
ATOM 3969 N N . GLY A 1 511 ? 71.210 -8.106 -2.773 1.00 50.90 510 GLY A N 1
ATOM 3970 C CA . GLY A 1 511 ? 70.235 -7.198 -3.429 1.00 78.10 510 GLY A CA 1
ATOM 3971 C C . GLY A 1 511 ? 68.777 -7.559 -3.129 1.00 89.62 510 GLY A C 1
ATOM 3972 O O . GLY A 1 511 ? 67.963 -7.652 -4.052 1.00 85.84 510 GLY A O 1
ATOM 3973 N N . GLY A 1 512 ? 68.447 -7.780 -1.852 1.00 95.78 511 GLY A N 1
ATOM 3974 C CA . GLY A 1 512 ? 67.080 -8.137 -1.436 1.00 106.84 511 GLY A CA 1
ATOM 3975 C C . GLY A 1 512 ? 66.750 -9.618 -1.623 1.00 120.25 511 GLY A C 1
ATOM 3976 O O . GLY A 1 512 ? 65.861 -10.147 -0.936 1.00 112.03 511 GLY A O 1
ATOM 3977 N N . GLY A 1 513 ? 67.432 -10.300 -2.550 1.00 132.80 512 GLY A N 1
ATOM 3978 C CA . GLY A 1 513 ? 67.106 -11.692 -2.908 1.00 139.29 512 GLY A CA 1
ATOM 3979 C C . GLY A 1 513 ? 65.785 -11.793 -3.659 1.00 153.51 512 GLY A C 1
ATOM 3980 O O . GLY A 1 513 ? 65.167 -12.866 -3.691 1.00 138.42 512 GLY A O 1
ATOM 3981 N N . VAL A 1 514 ? 65.377 -10.679 -4.284 1.00 164.98 513 VAL A N 1
ATOM 3982 C CA . VAL A 1 514 ? 64.005 -10.471 -4.794 1.00 162.23 513 VAL A CA 1
ATOM 3983 C C . VAL A 1 514 ? 64.064 -9.515 -6.006 1.00 166.12 513 VAL A C 1
ATOM 3984 O O . VAL A 1 514 ? 65.117 -8.920 -6.258 1.00 161.77 513 VAL A O 1
ATOM 3988 N N . PRO A 1 515 ? 62.954 -9.374 -6.789 1.00 169.52 514 PRO A N 1
ATOM 3989 C CA . PRO A 1 515 ? 62.843 -8.377 -7.877 1.00 166.13 514 PRO A CA 1
ATOM 3990 C C . PRO A 1 515 ? 62.119 -7.070 -7.497 1.00 169.64 514 PRO A C 1
ATOM 3991 O O . PRO A 1 515 ? 62.027 -6.165 -8.330 1.00 164.69 514 PRO A O 1
ATOM 3995 N N . SER A 1 516 ? 61.608 -6.978 -6.266 1.00 169.76 515 SER A N 1
ATOM 3996 C CA . SER A 1 516 ? 60.984 -5.755 -5.735 1.00 162.93 515 SER A CA 1
ATOM 3997 C C . SER A 1 516 ? 61.999 -4.959 -4.897 1.00 167.32 515 SER A C 1
ATOM 3998 O O . SER A 1 516 ? 61.681 -3.868 -4.411 1.00 158.24 515 SER A O 1
ATOM 4001 N N . ALA A 1 517 ? 63.208 -5.510 -4.731 1.00 169.05 516 ALA A N 1
ATOM 4002 C CA . ALA A 1 517 ? 64.290 -4.884 -3.953 1.00 160.86 516 ALA A CA 1
ATOM 4003 C C . ALA A 1 517 ? 65.614 -4.959 -4.730 1.00 161.81 516 ALA A C 1
ATOM 4004 O O . ALA A 1 517 ? 66.690 -5.001 -4.125 1.00 160.37 516 ALA A O 1
ATOM 4006 N N . ALA A 1 518 ? 65.531 -4.971 -6.065 1.00 162.56 517 ALA A N 1
ATOM 4007 C CA . ALA A 1 518 ? 66.710 -4.987 -6.947 1.00 158.44 517 ALA A CA 1
ATOM 4008 C C . ALA A 1 518 ? 66.771 -3.702 -7.793 1.00 163.63 517 ALA A C 1
ATOM 4009 O O . ALA A 1 518 ? 67.591 -3.608 -8.711 1.00 167.04 517 ALA A O 1
ATOM 4011 N N . LYS A 1 519 ? 65.908 -2.723 -7.491 1.00 165.35 518 LYS A N 1
ATOM 4012 C CA . LYS A 1 519 ? 65.922 -1.393 -8.142 1.00 155.96 518 LYS A CA 1
ATOM 4013 C C . LYS A 1 519 ? 66.455 -0.338 -7.153 1.00 159.37 518 LYS A C 1
ATOM 4014 O O . LYS A 1 519 ? 66.723 0.803 -7.547 1.00 171.69 518 LYS A O 1
ATOM 4020 N N . ALA A 1 520 ? 66.597 -0.715 -5.874 1.00 150.13 519 ALA A N 1
ATOM 4021 C CA . ALA A 1 520 ? 67.280 0.098 -4.859 1.00 144.89 519 ALA A CA 1
ATOM 4022 C C . ALA A 1 520 ? 68.609 -0.570 -4.470 1.00 157.22 519 ALA A C 1
ATOM 4023 O O . ALA A 1 520 ? 69.143 -0.305 -3.390 1.00 157.94 519 ALA A O 1
ATOM 4025 N N . ALA A 1 521 ? 69.128 -1.437 -5.347 1.00 166.98 520 ALA A N 1
ATOM 4026 C CA . ALA A 1 521 ? 70.433 -2.100 -5.165 1.00 163.10 520 ALA A CA 1
ATOM 4027 C C . ALA A 1 521 ? 71.380 -1.787 -6.341 1.00 171.91 520 ALA A C 1
ATOM 4028 O O . ALA A 1 521 ? 72.596 -1.741 -6.138 1.00 161.27 520 ALA A O 1
ATOM 4030 N N . ILE A 1 522 ? 70.846 -1.582 -7.559 1.00 184.49 521 ILE A N 1
ATOM 4031 C CA . ILE A 1 522 ? 71.640 -1.116 -8.736 1.00 179.54 521 ILE A CA 1
ATOM 4032 C C . ILE A 1 522 ? 71.995 0.370 -8.552 1.00 182.98 521 ILE A C 1
ATOM 4033 O O . ILE A 1 522 ? 73.111 0.786 -8.882 1.00 173.42 521 ILE A O 1
ATOM 4038 N N . ASP A 1 523 ? 71.041 1.163 -8.047 1.00 181.35 522 ASP A N 1
ATOM 4039 C CA . ASP A 1 523 ? 71.145 2.634 -8.025 1.00 168.47 522 ASP A CA 1
ATOM 4040 C C . ASP A 1 523 ? 71.355 3.283 -6.617 1.00 165.40 522 ASP A C 1
ATOM 4041 O O . ASP A 1 523 ? 71.527 4.509 -6.546 1.00 162.67 522 ASP A O 1
ATOM 4046 N N . LYS A 1 524 ? 71.339 2.495 -5.523 1.00 155.29 523 LYS A N 1
ATOM 4047 C CA . LYS A 1 524 ? 71.658 3.013 -4.152 1.00 145.29 523 LYS A CA 1
ATOM 4048 C C . LYS A 1 524 ? 73.018 2.480 -3.657 1.00 143.33 523 LYS A C 1
ATOM 4049 O O . LYS A 1 524 ? 73.607 3.102 -2.773 1.00 147.33 523 LYS A O 1
ATOM 4055 N N . VAL A 1 525 ? 73.519 1.348 -4.176 1.00 136.20 524 VAL A N 1
ATOM 4056 C CA . VAL A 1 525 ? 74.926 0.915 -3.929 1.00 123.02 524 VAL A CA 1
ATOM 4057 C C . VAL A 1 525 ? 75.865 1.713 -4.850 1.00 117.84 524 VAL A C 1
ATOM 4058 O O . VAL A 1 525 ? 77.028 1.911 -4.503 1.00 115.66 524 VAL A O 1
ATOM 4062 N N . SER A 1 526 ? 75.357 2.163 -6.010 1.00 117.37 525 SER A N 1
ATOM 4063 C CA . SER A 1 526 ? 76.099 3.015 -6.982 1.00 111.79 525 SER A CA 1
ATOM 4064 C C . SER A 1 526 ? 76.055 4.504 -6.592 1.00 112.44 525 SER A C 1
ATOM 4065 O O . SER A 1 526 ? 76.862 5.283 -7.107 1.00 94.92 525 SER A O 1
ATOM 4068 N N . ALA A 1 527 ? 75.095 4.902 -5.741 1.00 123.55 526 ALA A N 1
ATOM 4069 C CA . ALA A 1 527 ? 75.034 6.258 -5.140 1.00 123.35 526 ALA A CA 1
ATOM 4070 C C . ALA A 1 527 ? 75.464 6.188 -3.664 1.00 125.57 526 ALA A C 1
ATOM 4071 O O . ALA A 1 527 ? 74.724 6.605 -2.766 1.00 112.81 526 ALA A O 1
ATOM 4073 N N . LEU A 1 528 ? 76.664 5.636 -3.445 1.00 127.50 527 LEU A N 1
ATOM 4074 C CA . LEU A 1 528 ? 77.340 5.530 -2.132 1.00 115.10 527 LEU A CA 1
ATOM 4075 C C . LEU A 1 528 ? 78.837 5.778 -2.369 1.00 108.68 527 LEU A C 1
ATOM 4076 O O . LEU A 1 528 ? 79.513 4.935 -2.964 1.00 107.05 527 LEU A O 1
ATOM 4081 N N . GLN A 1 529 ? 79.328 6.952 -1.966 1.00 103.74 528 GLN A N 1
ATOM 4082 C CA . GLN A 1 529 ? 80.743 7.329 -2.167 1.00 101.38 528 GLN A CA 1
ATOM 4083 C C . GLN A 1 529 ? 81.515 6.993 -0.882 1.00 87.50 528 GLN A C 1
ATOM 4084 O O . GLN A 1 529 ? 81.361 7.663 0.146 1.00 87.10 528 GLN A O 1
ATOM 4090 N N . PRO A 1 530 ? 82.331 5.932 -0.918 1.00 73.66 529 PRO A N 1
ATOM 4091 C CA . PRO A 1 530 ? 83.103 5.627 0.277 1.00 66.75 529 PRO A CA 1
ATOM 4092 C C . PRO A 1 530 ? 84.220 6.661 0.451 1.00 56.80 529 PRO A C 1
ATOM 4093 O O . PRO A 1 530 ? 84.696 7.225 -0.528 1.00 63.73 529 PRO A O 1
ATOM 4097 N N . LYS A 1 531 ? 84.586 6.926 1.688 1.00 54.42 530 LYS A N 1
ATOM 4098 C CA . LYS A 1 531 ? 85.797 7.670 1.996 1.00 55.08 530 LYS A CA 1
ATOM 4099 C C . LYS A 1 531 ? 86.935 6.666 2.153 1.00 46.29 530 LYS A C 1
ATOM 4100 O O . LYS A 1 531 ? 86.763 5.594 2.717 1.00 44.73 530 LYS A O 1
ATOM 4106 N N . PHE A 1 532 ? 88.096 7.063 1.698 1.00 43.78 531 PHE A N 1
ATOM 4107 C CA . PHE A 1 532 ? 89.283 6.277 1.809 1.00 41.17 531 PHE A CA 1
ATOM 4108 C C . PHE A 1 532 ? 90.354 7.056 2.566 1.00 43.30 531 PHE A C 1
ATOM 4109 O O . PHE A 1 532 ? 90.597 8.195 2.252 1.00 43.48 531 PHE A O 1
ATOM 4117 N N . GLU A 1 533 ? 91.048 6.396 3.480 1.00 41.19 532 GLU A N 1
ATOM 4118 C CA . GLU A 1 533 ? 92.075 7.043 4.266 1.00 41.43 532 GLU A CA 1
ATOM 4119 C C . GLU A 1 533 ? 93.243 6.063 4.388 1.00 37.52 532 GLU A C 1
ATOM 4120 O O . GLU A 1 533 ? 93.049 4.856 4.470 1.00 33.79 532 GLU A O 1
ATOM 4126 N N . VAL A 1 534 ? 94.446 6.606 4.388 1.00 37.66 533 VAL A N 1
ATOM 4127 C CA . VAL A 1 534 ? 95.671 5.840 4.365 1.00 36.75 533 VAL A CA 1
ATOM 4128 C C . VAL A 1 534 ? 96.452 6.210 5.614 1.00 40.92 533 VAL A C 1
ATOM 4129 O O . VAL A 1 534 ? 96.665 7.392 5.854 1.00 37.20 533 VAL A O 1
ATOM 4133 N N . SER A 1 535 ? 96.869 5.194 6.367 1.00 39.41 534 SER A N 1
ATOM 4134 C CA . SER A 1 535 ? 97.623 5.372 7.598 1.00 42.81 534 SER A CA 1
ATOM 4135 C C . SER A 1 535 ? 99.070 5.824 7.343 1.00 48.61 534 SER A C 1
ATOM 4136 O O . SER A 1 535 ? 99.553 5.935 6.206 1.00 46.99 534 SER A O 1
ATOM 4139 N N . ASP A 1 536 ? 99.760 6.018 8.466 1.00 57.77 535 ASP A N 1
ATOM 4140 C CA . ASP A 1 536 ? 101.214 6.012 8.540 1.00 64.66 535 ASP A CA 1
ATOM 4141 C C . ASP A 1 536 ? 101.758 4.614 8.244 1.00 63.88 535 ASP A C 1
ATOM 4142 O O . ASP A 1 536 ? 101.101 3.589 8.508 1.00 59.37 535 ASP A O 1
ATOM 4147 N N . LYS A 1 537 ? 102.970 4.599 7.702 1.00 63.08 536 LYS A N 1
ATOM 4148 C CA . LYS A 1 537 ? 103.844 3.413 7.704 1.00 70.32 536 LYS A CA 1
ATOM 4149 C C . LYS A 1 537 ? 104.114 2.957 9.154 1.00 69.48 536 LYS A C 1
ATOM 4150 O O . LYS A 1 537 ? 103.962 3.730 10.130 1.00 72.69 536 LYS A O 1
ATOM 4156 N N . LEU A 1 538 ? 104.539 1.699 9.284 1.00 67.92 537 LEU A N 1
ATOM 4157 C CA . LEU A 1 538 ? 104.493 0.945 10.550 1.00 74.18 537 LEU A CA 1
ATOM 4158 C C . LEU A 1 538 ? 105.359 1.603 11.649 1.00 76.21 537 LEU A C 1
ATOM 4159 O O . LEU A 1 538 ? 106.575 1.834 11.517 1.00 68.18 537 LEU A O 1
ATOM 4164 N N . ALA B 1 7 ? 94.263 41.140 19.721 1.00 102.15 6 ALA B N 1
ATOM 4165 C CA . ALA B 1 7 ? 93.507 39.993 20.306 1.00 112.45 6 ALA B CA 1
ATOM 4166 C C . ALA B 1 7 ? 92.101 39.900 19.681 1.00 111.13 6 ALA B C 1
ATOM 4167 O O . ALA B 1 7 ? 91.753 40.623 18.729 1.00 100.05 6 ALA B O 1
ATOM 4169 N N . PRO B 1 8 ? 91.305 38.947 20.177 1.00 99.61 7 PRO B N 1
ATOM 4170 C CA . PRO B 1 8 ? 89.856 39.015 20.182 1.00 89.16 7 PRO B CA 1
ATOM 4171 C C . PRO B 1 8 ? 89.412 39.281 21.636 1.00 75.87 7 PRO B C 1
ATOM 4172 O O . PRO B 1 8 ? 90.258 39.595 22.498 1.00 78.13 7 PRO B O 1
ATOM 4176 N N . ARG B 1 9 ? 88.118 39.189 21.925 1.00 58.40 8 ARG B N 1
ATOM 4177 C CA . ARG B 1 9 ? 87.640 39.451 23.284 1.00 54.77 8 ARG B CA 1
ATOM 4178 C C . ARG B 1 9 ? 88.323 38.485 24.258 1.00 49.62 8 ARG B C 1
ATOM 4179 O O . ARG B 1 9 ? 88.660 37.354 23.898 1.00 47.49 8 ARG B O 1
ATOM 4187 N N . VAL B 1 10 ? 88.451 38.921 25.499 1.00 41.30 9 VAL B N 1
ATOM 4188 C CA . VAL B 1 10 ? 89.187 38.180 26.476 1.00 41.43 9 VAL B CA 1
ATOM 4189 C C . VAL B 1 10 ? 88.238 37.783 27.610 1.00 48.15 9 VAL B C 1
ATOM 4190 O O . VAL B 1 10 ? 87.809 38.648 28.396 1.00 49.01 9 VAL B O 1
ATOM 4194 N N . ARG B 1 11 ? 87.913 36.490 27.711 1.00 42.28 10 ARG B N 1
ATOM 4195 C CA . ARG B 1 11 ? 87.227 36.030 28.896 1.00 41.40 10 ARG B CA 1
ATOM 4196 C C . ARG B 1 11 ? 88.215 36.048 30.072 1.00 38.04 10 ARG B C 1
ATOM 4197 O O . ARG B 1 11 ? 89.320 35.564 29.930 1.00 42.87 10 ARG B O 1
ATOM 4205 N N . ARG B 1 12 ? 87.792 36.532 31.241 1.00 37.36 11 ARG B N 1
ATOM 4206 C CA . ARG B 1 12 ? 88.674 36.675 32.390 1.00 36.04 11 ARG B CA 1
ATOM 4207 C C . ARG B 1 12 ? 88.067 35.998 33.609 1.00 34.12 11 ARG B C 1
ATOM 4208 O O . ARG B 1 12 ? 86.888 35.656 33.667 1.00 36.50 11 ARG B O 1
ATOM 4216 N N . SER B 1 13 ? 88.914 35.841 34.593 1.00 33.45 12 SER B N 1
ATOM 4217 C CA . SER B 1 13 ? 88.546 35.257 35.830 1.00 39.48 12 SER B CA 1
ATOM 4218 C C . SER B 1 13 ? 87.503 36.118 36.579 1.00 45.86 12 SER B C 1
ATOM 4219 O O . SER B 1 13 ? 87.719 37.292 36.823 1.00 49.10 12 SER B O 1
ATOM 4222 N N . VAL B 1 14 ? 86.398 35.533 37.021 1.00 47.14 13 VAL B N 1
ATOM 4223 C CA . VAL B 1 14 ? 85.380 36.316 37.737 1.00 49.34 13 VAL B CA 1
ATOM 4224 C C . VAL B 1 14 ? 85.972 36.865 39.049 1.00 51.37 13 VAL B C 1
ATOM 4225 O O . VAL B 1 14 ? 85.560 37.942 39.540 1.00 50.11 13 VAL B O 1
ATOM 4229 N N . ARG B 1 15 ? 86.933 36.151 39.627 1.00 48.91 14 ARG B N 1
ATOM 4230 C CA . ARG B 1 15 ? 87.618 36.650 40.819 1.00 50.59 14 ARG B CA 1
ATOM 4231 C C . ARG B 1 15 ? 88.370 37.940 40.465 1.00 52.88 14 ARG B C 1
ATOM 4232 O O . ARG B 1 15 ? 88.447 38.858 41.266 1.00 49.55 14 ARG B O 1
ATOM 4240 N N . ASP B 1 16 ? 88.922 38.000 39.259 1.00 57.11 15 ASP B N 1
ATOM 4241 C CA . ASP B 1 16 ? 89.696 39.153 38.844 1.00 58.10 15 ASP B CA 1
ATOM 4242 C C . ASP B 1 16 ? 88.716 40.321 38.803 1.00 58.40 15 ASP B C 1
ATOM 4243 O O . ASP B 1 16 ? 89.003 41.379 39.354 1.00 55.00 15 ASP B O 1
ATOM 4248 N N . LEU B 1 17 ? 87.533 40.095 38.235 1.00 53.69 16 LEU B N 1
ATOM 4249 C CA . LEU B 1 17 ? 86.550 41.165 38.034 1.00 50.94 16 LEU B CA 1
ATOM 4250 C C . LEU B 1 17 ? 86.006 41.661 39.378 1.00 49.74 16 LEU B C 1
ATOM 4251 O O . LEU B 1 17 ? 85.649 42.811 39.504 1.00 60.39 16 LEU B O 1
ATOM 4256 N N . GLN B 1 18 ? 85.999 40.804 40.381 1.00 56.30 17 GLN B N 1
ATOM 4257 C CA . GLN B 1 18 ? 85.546 41.165 41.723 1.00 59.71 17 GLN B CA 1
ATOM 4258 C C . GLN B 1 18 ? 86.643 41.955 42.460 1.00 66.65 17 GLN B C 1
ATOM 4259 O O . GLN B 1 18 ? 86.305 42.877 43.186 1.00 67.21 17 GLN B O 1
ATOM 4265 N N . LYS B 1 19 ? 87.931 41.617 42.295 1.00 69.09 18 LYS B N 1
ATOM 4266 C CA . LYS B 1 19 ? 89.044 42.382 42.935 1.00 67.82 18 LYS B CA 1
ATOM 4267 C C . LYS B 1 19 ? 89.090 43.821 42.393 1.00 67.93 18 LYS B C 1
ATOM 4268 O O . LYS B 1 19 ? 89.328 44.765 43.168 1.00 57.07 18 LYS B O 1
ATOM 4274 N N . ARG B 1 20 ? 88.891 43.950 41.071 1.00 60.26 19 ARG B N 1
ATOM 4275 C CA . ARG B 1 20 ? 88.936 45.215 40.324 1.00 62.90 19 ARG B CA 1
ATOM 4276 C C . ARG B 1 20 ? 87.745 46.101 40.757 1.00 68.88 19 ARG B C 1
ATOM 4277 O O . ARG B 1 20 ? 87.926 47.285 41.021 1.00 72.68 19 ARG B O 1
ATOM 4285 N N . TYR B 1 21 ? 86.540 45.544 40.881 1.00 66.80 20 TYR B N 1
ATOM 4286 C CA . TYR B 1 21 ? 85.374 46.292 41.411 1.00 65.20 20 TYR B CA 1
ATOM 4287 C C . TYR B 1 21 ? 85.632 46.768 42.852 1.00 66.16 20 TYR B C 1
ATOM 4288 O O . TYR B 1 21 ? 85.181 47.842 43.216 1.00 69.35 20 TYR B O 1
ATOM 4297 N N . ASP B 1 22 ? 86.307 45.965 43.677 1.00 63.99 21 ASP B N 1
ATOM 4298 C CA . ASP B 1 22 ? 86.627 46.337 45.067 1.00 64.17 21 ASP B CA 1
ATOM 4299 C C . ASP B 1 22 ? 87.754 47.399 45.104 1.00 69.18 21 ASP B C 1
ATOM 4300 O O . ASP B 1 22 ? 88.019 47.987 46.151 1.00 68.07 21 ASP B O 1
ATOM 4305 N N . ASN B 1 23 ? 88.410 47.631 43.964 1.00 68.43 22 ASN B N 1
ATOM 4306 C CA . ASN B 1 23 ? 89.537 48.566 43.865 1.00 70.08 22 ASN B CA 1
ATOM 4307 C C . ASN B 1 23 ? 89.102 49.804 43.077 1.00 67.51 22 ASN B C 1
ATOM 4308 O O . ASN B 1 23 ? 89.952 50.540 42.537 1.00 65.57 22 ASN B O 1
ATOM 4313 N N . GLY B 1 24 ? 87.787 49.986 42.973 1.00 62.12 23 GLY B N 1
ATOM 4314 C CA . GLY B 1 24 ? 87.240 51.158 42.341 1.00 60.94 23 GLY B CA 1
ATOM 4315 C C . GLY B 1 24 ? 86.961 50.991 40.858 1.00 56.34 23 GLY B C 1
ATOM 4316 O O . GLY B 1 24 ? 86.226 51.817 40.317 1.00 73.36 23 GLY B O 1
ATOM 4317 N N . GLU B 1 25 ? 87.513 49.998 40.164 1.00 55.12 24 GLU B N 1
ATOM 4318 C CA . GLU B 1 25 ? 87.135 49.798 38.741 1.00 59.00 24 GLU B CA 1
ATOM 4319 C C . GLU B 1 25 ? 85.925 48.857 38.683 1.00 61.84 24 GLU B C 1
ATOM 4320 O O . GLU B 1 25 ? 86.064 47.628 38.754 1.00 62.17 24 GLU B O 1
ATOM 4326 N N . LYS B 1 26 ? 84.750 49.469 38.542 1.00 67.15 25 LYS B N 1
ATOM 4327 C CA . LYS B 1 26 ? 83.461 48.818 38.814 1.00 65.19 25 LYS B CA 1
ATOM 4328 C C . LYS B 1 26 ? 82.813 48.360 37.508 1.00 55.41 25 LYS B C 1
ATOM 4329 O O . LYS B 1 26 ? 82.112 47.369 37.518 1.00 55.35 25 LYS B O 1
ATOM 4335 N N . LYS B 1 27 ? 83.062 49.058 36.404 1.00 58.76 26 LYS B N 1
ATOM 4336 C CA . LYS B 1 27 ? 82.264 48.897 35.168 1.00 64.37 26 LYS B CA 1
ATOM 4337 C C . LYS B 1 27 ? 82.239 47.437 34.659 1.00 69.40 26 LYS B C 1
ATOM 4338 O O . LYS B 1 27 ? 81.163 46.956 34.245 1.00 61.29 26 LYS B O 1
ATOM 4344 N N . PRO B 1 28 ? 83.405 46.724 34.626 1.00 76.89 27 PRO B N 1
ATOM 4345 C CA . PRO B 1 28 ? 83.489 45.330 34.056 1.00 67.02 27 PRO B CA 1
ATOM 4346 C C . PRO B 1 28 ? 82.476 44.360 34.688 1.00 54.68 27 PRO B C 1
ATOM 4347 O O . PRO B 1 28 ? 81.675 43.732 33.981 1.00 45.78 27 PRO B O 1
ATOM 4351 N N . LEU B 1 29 ? 82.498 44.300 36.012 1.00 47.44 28 LEU B N 1
ATOM 4352 C CA . LEU B 1 29 ? 81.539 43.525 36.759 1.00 50.59 28 LEU B CA 1
ATOM 4353 C C . LEU B 1 29 ? 80.123 44.100 36.596 1.00 59.91 28 LEU B C 1
ATOM 4354 O O . LEU B 1 29 ? 79.130 43.353 36.563 1.00 65.37 28 LEU B O 1
ATOM 4359 N N . GLU B 1 30 ? 80.006 45.427 36.544 1.00 60.56 29 GLU B N 1
ATOM 4360 C CA . GLU B 1 30 ? 78.692 46.024 36.461 1.00 56.08 29 GLU B CA 1
ATOM 4361 C C . GLU B 1 30 ? 78.093 45.627 35.114 1.00 48.74 29 GLU B C 1
ATOM 4362 O O . GLU B 1 30 ? 76.932 45.296 35.054 1.00 45.26 29 GLU B O 1
ATOM 4368 N N . ASP B 1 31 ? 78.896 45.650 34.054 1.00 49.88 30 ASP B N 1
ATOM 4369 C CA . ASP B 1 31 ? 78.426 45.223 32.738 1.00 50.37 30 ASP B CA 1
ATOM 4370 C C . ASP B 1 31 ? 77.940 43.750 32.804 1.00 53.02 30 ASP B C 1
ATOM 4371 O O . ASP B 1 31 ? 76.928 43.384 32.166 1.00 51.33 30 ASP B O 1
ATOM 4376 N N . LEU B 1 32 ? 78.660 42.906 33.559 1.00 48.98 31 LEU B N 1
ATOM 4377 C CA . LEU B 1 32 ? 78.312 41.491 33.624 1.00 51.26 31 LEU B CA 1
ATOM 4378 C C . LEU B 1 32 ? 76.941 41.302 34.284 1.00 50.12 31 LEU B C 1
ATOM 4379 O O . LEU B 1 32 ? 76.053 40.590 33.728 1.00 43.28 31 LEU B O 1
ATOM 4384 N N . VAL B 1 33 ? 76.795 41.888 35.475 1.00 45.58 32 VAL B N 1
ATOM 4385 C CA . VAL B 1 33 ? 75.545 41.743 36.208 1.00 46.11 32 VAL B CA 1
ATOM 4386 C C . VAL B 1 33 ? 74.379 42.318 35.383 1.00 49.38 32 VAL B C 1
ATOM 4387 O O . VAL B 1 33 ? 73.318 41.704 35.289 1.00 45.31 32 VAL B O 1
ATOM 4391 N N . ARG B 1 34 ? 74.591 43.467 34.761 1.00 49.83 33 ARG B N 1
ATOM 4392 C CA . ARG B 1 34 ? 73.584 44.095 33.886 1.00 55.78 33 ARG B CA 1
ATOM 4393 C C . ARG B 1 34 ? 73.141 43.086 32.817 1.00 51.57 33 ARG B C 1
ATOM 4394 O O . ARG B 1 34 ? 71.933 42.893 32.574 1.00 50.47 33 ARG B O 1
ATOM 4402 N N . ALA B 1 35 ? 74.113 42.425 32.179 1.00 55.08 34 ALA B N 1
ATOM 4403 C CA . ALA B 1 35 ? 73.797 41.503 31.055 1.00 50.04 34 ALA B CA 1
ATOM 4404 C C . ALA B 1 35 ? 72.934 40.335 31.545 1.00 48.43 34 ALA B C 1
ATOM 4405 O O . ALA B 1 35 ? 72.023 39.873 30.827 1.00 47.38 34 ALA B O 1
ATOM 4407 N N . TRP B 1 36 ? 73.214 39.909 32.775 1.00 40.99 35 TRP B N 1
ATOM 4408 C CA . TRP B 1 36 ? 72.563 38.774 33.362 1.00 47.88 35 TRP B CA 1
ATOM 4409 C C . TRP B 1 36 ? 71.127 39.118 33.782 1.00 54.51 35 TRP B C 1
ATOM 4410 O O . TRP B 1 36 ? 70.252 38.248 33.650 1.00 50.25 35 TRP B O 1
ATOM 4421 N N . VAL B 1 37 ? 70.861 40.335 34.288 1.00 56.35 36 VAL B N 1
ATOM 4422 C CA . VAL B 1 37 ? 69.478 40.666 34.656 1.00 52.64 36 VAL B CA 1
ATOM 4423 C C . VAL B 1 37 ? 68.642 40.782 33.373 1.00 50.84 36 VAL B C 1
ATOM 4424 O O . VAL B 1 37 ? 67.521 40.245 33.307 1.00 49.40 36 VAL B O 1
ATOM 4428 N N . GLY B 1 38 ? 69.209 41.411 32.346 1.00 50.89 37 GLY B N 1
ATOM 4429 C CA . GLY B 1 38 ? 68.582 41.441 31.028 1.00 48.31 37 GLY B CA 1
ATOM 4430 C C . GLY B 1 38 ? 68.096 40.067 30.570 1.00 51.96 37 GLY B C 1
ATOM 4431 O O . GLY B 1 38 ? 66.905 39.898 30.253 1.00 52.91 37 GLY B O 1
ATOM 4432 N N . ILE B 1 39 ? 68.974 39.055 30.531 1.00 49.44 38 ILE B N 1
ATOM 4433 C CA . ILE B 1 39 ? 68.528 37.766 29.957 1.00 44.10 38 ILE B CA 1
ATOM 4434 C C . ILE B 1 39 ? 67.628 37.035 30.960 1.00 38.50 38 ILE B C 1
ATOM 4435 O O . ILE B 1 39 ? 66.764 36.314 30.537 1.00 37.41 38 ILE B O 1
ATOM 4440 N N . GLN B 1 40 ? 67.747 37.277 32.262 1.00 39.63 39 GLN B N 1
ATOM 4441 C CA . GLN B 1 40 ? 66.807 36.675 33.206 1.00 44.61 39 GLN B CA 1
ATOM 4442 C C . GLN B 1 40 ? 65.402 37.303 33.035 1.00 49.02 39 GLN B C 1
ATOM 4443 O O . GLN B 1 40 ? 64.418 36.660 33.391 1.00 54.75 39 GLN B O 1
ATOM 4449 N N . ALA B 1 41 ? 65.280 38.527 32.491 1.00 51.38 40 ALA B N 1
ATOM 4450 C CA . ALA B 1 41 ? 63.986 39.251 32.397 1.00 48.47 40 ALA B CA 1
ATOM 4451 C C . ALA B 1 41 ? 63.304 39.014 31.039 1.00 52.36 40 ALA B C 1
ATOM 4452 O O . ALA B 1 41 ? 62.090 39.197 30.913 1.00 43.12 40 ALA B O 1
ATOM 4454 N N . LEU B 1 42 ? 64.054 38.621 30.013 1.00 50.22 41 LEU B N 1
ATOM 4455 C CA . LEU B 1 42 ? 63.409 38.293 28.741 1.00 53.20 41 LEU B CA 1
ATOM 4456 C C . LEU B 1 42 ? 62.294 37.236 28.950 1.00 53.46 41 LEU B C 1
ATOM 4457 O O . LEU B 1 42 ? 62.330 36.401 29.868 1.00 54.69 41 LEU B O 1
ATOM 4462 N N . PRO B 1 43 ? 61.248 37.272 28.111 1.00 53.14 42 PRO B N 1
ATOM 4463 C CA . PRO B 1 43 ? 60.182 36.304 28.356 1.00 52.00 42 PRO B CA 1
ATOM 4464 C C . PRO B 1 43 ? 60.635 34.859 28.062 1.00 50.01 42 PRO B C 1
ATOM 4465 O O . PRO B 1 43 ? 61.509 34.630 27.248 1.00 48.93 42 PRO B O 1
ATOM 4469 N N . PRO B 1 44 ? 59.993 33.875 28.677 1.00 50.43 43 PRO B N 1
ATOM 4470 C CA . PRO B 1 44 ? 60.452 32.502 28.506 1.00 48.43 43 PRO B CA 1
ATOM 4471 C C . PRO B 1 44 ? 60.427 31.939 27.070 1.00 55.33 43 PRO B C 1
ATOM 4472 O O . PRO B 1 44 ? 61.119 30.963 26.784 1.00 54.79 43 PRO B O 1
ATOM 4476 N N . SER B 1 45 ? 59.687 32.541 26.155 1.00 55.02 44 SER B N 1
ATOM 4477 C CA . SER B 1 45 ? 59.627 32.046 24.778 1.00 47.92 44 SER B CA 1
ATOM 4478 C C . SER B 1 45 ? 60.705 32.714 23.922 1.00 50.40 44 SER B C 1
ATOM 4479 O O . SER B 1 45 ? 60.838 32.397 22.730 1.00 47.38 44 SER B O 1
ATOM 4482 N N . ASP B 1 46 ? 61.436 33.672 24.489 1.00 46.22 45 ASP B N 1
ATOM 4483 C CA . ASP B 1 46 ? 62.584 34.212 23.764 1.00 49.27 45 ASP B CA 1
ATOM 4484 C C . ASP B 1 46 ? 63.753 33.182 23.899 1.00 46.54 45 ASP B C 1
ATOM 4485 O O . ASP B 1 46 ? 64.158 32.830 25.023 1.00 45.81 45 ASP B O 1
ATOM 4490 N N . PRO B 1 47 ? 64.312 32.721 22.760 1.00 47.83 46 PRO B N 1
ATOM 4491 C CA . PRO B 1 47 ? 65.461 31.791 22.784 1.00 49.12 46 PRO B CA 1
ATOM 4492 C C . PRO B 1 47 ? 66.749 32.365 23.418 1.00 48.16 46 PRO B C 1
ATOM 4493 O O . PRO B 1 47 ? 67.718 31.629 23.596 1.00 48.18 46 PRO B O 1
ATOM 4497 N N . LYS B 1 48 ? 66.787 33.668 23.719 1.00 47.16 47 LYS B N 1
ATOM 4498 C CA . LYS B 1 48 ? 67.907 34.280 24.384 1.00 42.23 47 LYS B CA 1
ATOM 4499 C C . LYS B 1 48 ? 67.536 34.528 25.855 1.00 39.66 47 LYS B C 1
ATOM 4500 O O . LYS B 1 48 ? 68.332 35.073 26.610 1.00 36.82 47 LYS B O 1
ATOM 4506 N N . SER B 1 49 ? 66.337 34.180 26.294 1.00 40.64 48 SER B N 1
ATOM 4507 C CA . SER B 1 49 ? 66.075 34.323 27.758 1.00 43.83 48 SER B CA 1
ATOM 4508 C C . SER B 1 49 ? 66.906 33.287 28.516 1.00 42.49 48 SER B C 1
ATOM 4509 O O . SER B 1 49 ? 67.256 32.267 27.950 1.00 44.96 48 SER B O 1
ATOM 4512 N N . PHE B 1 50 ? 67.168 33.532 29.785 1.00 40.00 49 PHE B N 1
ATOM 4513 C CA . PHE B 1 50 ? 67.914 32.577 30.544 1.00 40.74 49 PHE B CA 1
ATOM 4514 C C . PHE B 1 50 ? 67.121 31.276 30.719 1.00 40.90 49 PHE B C 1
ATOM 4515 O O . PHE B 1 50 ? 67.700 30.172 30.759 1.00 40.08 49 PHE B O 1
ATOM 4523 N N . PHE B 1 51 ? 65.808 31.399 30.845 1.00 37.20 50 PHE B N 1
ATOM 4524 C CA . PHE B 1 51 ? 64.976 30.220 31.062 1.00 38.52 50 PHE B CA 1
ATOM 4525 C C . PHE B 1 51 ? 65.071 29.291 29.840 1.00 39.55 50 PHE B C 1
ATOM 4526 O O . PHE B 1 51 ? 65.102 28.070 30.007 1.00 37.10 50 PHE B O 1
ATOM 4534 N N . ALA B 1 52 ? 65.071 29.846 28.626 1.00 34.86 51 ALA B N 1
ATOM 4535 C CA . ALA B 1 52 ? 65.138 28.974 27.430 1.00 39.64 51 ALA B CA 1
ATOM 4536 C C . ALA B 1 52 ? 66.542 28.346 27.322 1.00 38.95 51 ALA B C 1
ATOM 4537 O O . ALA B 1 52 ? 66.661 27.170 26.980 1.00 39.83 51 ALA B O 1
ATOM 4539 N N . LEU B 1 53 ? 67.576 29.157 27.579 1.00 39.38 52 LEU B N 1
ATOM 4540 C CA . LEU B 1 53 ? 68.984 28.729 27.494 1.00 42.52 52 LEU B CA 1
ATOM 4541 C C . LEU B 1 53 ? 69.235 27.603 28.517 1.00 37.23 52 LEU B C 1
ATOM 4542 O O . LEU B 1 53 ? 69.675 26.552 28.123 1.00 38.08 52 LEU B O 1
ATOM 4547 N N . GLY B 1 54 ? 68.883 27.803 29.785 1.00 33.61 53 GLY B N 1
ATOM 4548 C CA . GLY B 1 54 ? 69.048 26.800 30.833 1.00 35.24 53 GLY B CA 1
ATOM 4549 C C . GLY B 1 54 ? 68.289 25.528 30.519 1.00 34.45 53 GLY B C 1
ATOM 4550 O O . GLY B 1 54 ? 68.729 24.425 30.865 1.00 38.15 53 GLY B O 1
ATOM 4551 N N . GLY B 1 55 ? 67.155 25.699 29.829 1.00 34.65 54 GLY B N 1
ATOM 4552 C CA . GLY B 1 55 ? 66.244 24.593 29.500 1.00 33.56 54 GLY B CA 1
ATOM 4553 C C . GLY B 1 55 ? 66.760 23.719 28.370 1.00 36.63 54 GLY B C 1
ATOM 4554 O O . GLY B 1 55 ? 66.269 22.569 28.192 1.00 43.02 54 GLY B O 1
ATOM 4555 N N . TYR B 1 56 ? 67.719 24.246 27.597 1.00 34.92 55 TYR B N 1
ATOM 4556 C CA . TYR B 1 56 ? 68.307 23.492 26.516 1.00 38.13 55 TYR B CA 1
ATOM 4557 C C . TYR B 1 56 ? 69.159 22.323 27.037 1.00 41.51 55 TYR B C 1
ATOM 4558 O O . TYR B 1 56 ? 69.214 21.282 26.365 1.00 38.73 55 TYR B O 1
ATOM 4567 N N . HIS B 1 57 ? 69.827 22.521 28.184 1.00 34.83 56 HIS B N 1
ATOM 4568 C CA . HIS B 1 57 ? 70.712 21.535 28.785 1.00 32.62 56 HIS B CA 1
ATOM 4569 C C . HIS B 1 57 ? 69.991 20.207 28.975 1.00 35.41 56 HIS B C 1
ATOM 4570 O O . HIS B 1 57 ? 70.360 19.158 28.406 1.00 32.40 56 HIS B O 1
ATOM 4577 N N . GLY B 1 58 ? 68.950 20.277 29.778 1.00 37.64 57 GLY B N 1
ATOM 4578 C CA . GLY B 1 58 ? 68.189 19.116 30.158 1.00 36.90 57 GLY B CA 1
ATOM 4579 C C . GLY B 1 58 ? 66.711 19.384 30.023 1.00 38.09 57 GLY B C 1
ATOM 4580 O O . GLY B 1 58 ? 66.175 19.432 28.891 1.00 41.04 57 GLY B O 1
ATOM 4581 N N . GLU B 1 59 ? 66.057 19.556 31.179 1.00 38.04 58 GLU B N 1
ATOM 4582 C CA . GLU B 1 59 ? 64.612 19.831 31.221 1.00 37.79 58 GLU B CA 1
ATOM 4583 C C . GLU B 1 59 ? 64.381 21.287 30.786 1.00 35.91 58 GLU B C 1
ATOM 4584 O O . GLU B 1 59 ? 65.204 22.143 31.147 1.00 42.02 58 GLU B O 1
ATOM 4590 N N . PRO B 1 60 ? 63.294 21.592 30.054 1.00 35.34 59 PRO B N 1
ATOM 4591 C CA . PRO B 1 60 ? 62.197 20.643 29.691 1.00 36.11 59 PRO B CA 1
ATOM 4592 C C . PRO B 1 60 ? 62.571 19.578 28.652 1.00 35.49 59 PRO B C 1
ATOM 4593 O O . PRO B 1 60 ? 63.190 19.902 27.671 1.00 34.90 59 PRO B O 1
ATOM 4597 N N . PHE B 1 61 ? 62.121 18.354 28.869 1.00 34.50 60 PHE B N 1
ATOM 4598 C CA . PHE B 1 61 ? 62.541 17.224 28.082 1.00 37.73 60 PHE B CA 1
ATOM 4599 C C . PHE B 1 61 ? 61.604 17.000 26.886 1.00 36.68 60 PHE B C 1
ATOM 4600 O O . PHE B 1 61 ? 60.381 17.142 26.974 1.00 38.96 60 PHE B O 1
ATOM 4608 N N . GLN B 1 62 ? 62.181 16.571 25.781 1.00 36.55 61 GLN B N 1
ATOM 4609 C CA . GLN B 1 62 ? 61.441 15.858 24.757 1.00 35.80 61 GLN B CA 1
ATOM 4610 C C . GLN B 1 62 ? 61.481 14.353 25.049 1.00 34.22 61 GLN B C 1
ATOM 4611 O O . GLN B 1 62 ? 62.511 13.802 25.398 1.00 42.60 61 GLN B O 1
ATOM 4617 N N . TYR B 1 63 ? 60.359 13.697 24.865 1.00 32.76 62 TYR B N 1
ATOM 4618 C CA . TYR B 1 63 ? 60.208 12.325 25.229 1.00 37.17 62 TYR B CA 1
ATOM 4619 C C . TYR B 1 63 ? 60.201 11.474 23.959 1.00 36.60 62 TYR B C 1
ATOM 4620 O O . TYR B 1 63 ? 60.064 12.014 22.902 1.00 36.55 62 TYR B O 1
ATOM 4629 N N . ARG B 1 64 ? 60.456 10.173 24.122 1.00 38.51 63 ARG B N 1
ATOM 4630 C CA . ARG B 1 64 ? 60.172 9.136 23.159 1.00 39.53 63 ARG B CA 1
ATOM 4631 C C . ARG B 1 64 ? 59.171 8.180 23.816 1.00 39.12 63 ARG B C 1
ATOM 4632 O O . ARG B 1 64 ? 59.565 7.218 24.510 1.00 39.26 63 ARG B O 1
ATOM 4640 N N . LYS B 1 65 ? 57.872 8.432 23.626 1.00 44.18 64 LYS B N 1
ATOM 4641 C CA . LYS B 1 65 ? 56.846 7.663 24.366 1.00 45.92 64 LYS B CA 1
ATOM 4642 C C . LYS B 1 65 ? 56.921 6.158 24.042 1.00 42.91 64 LYS B C 1
ATOM 4643 O O . LYS B 1 65 ? 56.809 5.316 24.931 1.00 47.55 64 LYS B O 1
ATOM 4649 N N . PRO B 1 66 ? 57.134 5.791 22.777 1.00 43.25 65 PRO B N 1
ATOM 4650 C CA . PRO B 1 66 ? 57.242 4.353 22.496 1.00 41.23 65 PRO B CA 1
ATOM 4651 C C . PRO B 1 66 ? 58.350 3.660 23.312 1.00 41.45 65 PRO B C 1
ATOM 4652 O O . PRO B 1 66 ? 58.155 2.552 23.828 1.00 43.13 65 PRO B O 1
ATOM 4656 N N . VAL B 1 67 ? 59.475 4.345 23.491 1.00 42.91 66 VAL B N 1
ATOM 4657 C CA . VAL B 1 67 ? 60.618 3.798 24.275 1.00 39.90 66 VAL B CA 1
ATOM 4658 C C . VAL B 1 67 ? 60.231 3.750 25.758 1.00 38.93 66 VAL B C 1
ATOM 4659 O O . VAL B 1 67 ? 60.541 2.761 26.442 1.00 35.01 66 VAL B O 1
ATOM 4663 N N . ASP B 1 68 ? 59.543 4.801 26.239 1.00 38.28 67 ASP B N 1
ATOM 4664 C CA . ASP B 1 68 ? 59.140 4.860 27.670 1.00 46.95 67 ASP B CA 1
ATOM 4665 C C . ASP B 1 68 ? 58.230 3.714 28.053 1.00 44.53 67 ASP B C 1
ATOM 4666 O O . ASP B 1 68 ? 58.262 3.246 29.201 1.00 41.05 67 ASP B O 1
ATOM 4671 N N . ALA B 1 69 ? 57.454 3.240 27.068 1.00 44.79 68 ALA B N 1
ATOM 4672 C CA . ALA B 1 69 ? 56.507 2.124 27.269 1.00 45.54 68 ALA B CA 1
ATOM 4673 C C . ALA B 1 69 ? 57.174 0.735 27.196 1.00 42.34 68 ALA B C 1
ATOM 4674 O O . ALA B 1 69 ? 56.505 -0.235 27.570 1.00 42.28 68 ALA B O 1
ATOM 4676 N N . LEU B 1 70 ? 58.423 0.579 26.720 1.00 38.02 69 LEU B N 1
ATOM 4677 C CA . LEU B 1 70 ? 58.998 -0.787 26.485 1.00 39.06 69 LEU B CA 1
ATOM 4678 C C . LEU B 1 70 ? 59.121 -1.550 27.802 1.00 40.54 69 LEU B C 1
ATOM 4679 O O . LEU B 1 70 ? 59.344 -0.941 28.833 1.00 47.75 69 LEU B O 1
ATOM 4684 N N . PRO B 1 71 ? 59.023 -2.891 27.759 1.00 42.08 70 PRO B N 1
ATOM 4685 C CA . PRO B 1 71 ? 59.218 -3.677 28.983 1.00 45.16 70 PRO B CA 1
ATOM 4686 C C . PRO B 1 71 ? 60.668 -3.738 29.457 1.00 49.16 70 PRO B C 1
ATOM 4687 O O . PRO B 1 71 ? 61.569 -3.370 28.715 1.00 48.56 70 PRO B O 1
ATOM 4691 N N . GLN B 1 72 ? 60.827 -4.290 30.659 1.00 57.42 71 GLN B N 1
ATOM 4692 C CA . GLN B 1 72 ? 62.095 -4.404 31.378 1.00 60.73 71 GLN B CA 1
ATOM 4693 C C . GLN B 1 72 ? 63.252 -4.729 30.407 1.00 55.04 71 GLN B C 1
ATOM 4694 O O . GLN B 1 72 ? 64.252 -4.016 30.367 1.00 55.51 71 GLN B O 1
ATOM 4700 N N . ASP B 1 73 ? 63.139 -5.797 29.632 1.00 48.71 72 ASP B N 1
ATOM 4701 C CA . ASP B 1 73 ? 64.251 -6.268 28.775 1.00 49.94 72 ASP B CA 1
ATOM 4702 C C . ASP B 1 73 ? 64.487 -5.512 27.456 1.00 38.26 72 ASP B C 1
ATOM 4703 O O . ASP B 1 73 ? 65.447 -5.758 26.809 1.00 34.67 72 ASP B O 1
ATOM 4708 N N . ASP B 1 74 ? 63.592 -4.647 27.023 1.00 36.30 73 ASP B N 1
ATOM 4709 C CA . ASP B 1 74 ? 63.690 -4.021 25.718 1.00 34.47 73 ASP B CA 1
ATOM 4710 C C . ASP B 1 74 ? 64.095 -2.576 25.853 1.00 36.30 73 ASP B C 1
ATOM 4711 O O . ASP B 1 74 ? 64.430 -1.917 24.870 1.00 29.12 73 ASP B O 1
ATOM 4716 N N . ILE B 1 75 ? 64.057 -2.052 27.081 1.00 40.47 74 ILE B N 1
ATOM 4717 C CA . ILE B 1 75 ? 64.073 -0.592 27.256 1.00 36.46 74 ILE B CA 1
ATOM 4718 C C . ILE B 1 75 ? 65.537 -0.159 27.248 1.00 32.55 74 ILE B C 1
ATOM 4719 O O . ILE B 1 75 ? 66.394 -0.942 27.600 1.00 30.68 74 ILE B O 1
ATOM 4724 N N . TYR B 1 76 ? 65.788 1.079 26.848 1.00 32.35 75 TYR B N 1
ATOM 4725 C CA . TYR B 1 76 ? 67.126 1.651 26.939 1.00 35.71 75 TYR B CA 1
ATOM 4726 C C . TYR B 1 76 ? 67.054 3.106 27.414 1.00 33.24 75 TYR B C 1
ATOM 4727 O O . TYR B 1 76 ? 66.061 3.794 27.194 1.00 34.82 75 TYR B O 1
ATOM 4736 N N . PRO B 1 77 ? 68.160 3.591 27.978 1.00 33.80 76 PRO B N 1
ATOM 4737 C CA . PRO B 1 77 ? 68.276 5.019 28.327 1.00 32.81 76 PRO B CA 1
ATOM 4738 C C . PRO B 1 77 ? 68.401 5.980 27.134 1.00 31.18 76 PRO B C 1
ATOM 4739 O O . PRO B 1 77 ? 69.069 5.708 26.131 1.00 33.42 76 PRO B O 1
ATOM 4743 N N . TYR B 1 78 ? 67.820 7.139 27.290 1.00 31.69 77 TYR B N 1
ATOM 4744 C CA . TYR B 1 78 ? 68.037 8.217 26.357 1.00 34.68 77 TYR B CA 1
ATOM 4745 C C . TYR B 1 78 ? 67.902 9.513 27.148 1.00 33.78 77 TYR B C 1
ATOM 4746 O O . TYR B 1 78 ? 67.464 9.466 28.296 1.00 28.33 77 TYR B O 1
ATOM 4755 N N . TRP B 1 79 ? 68.197 10.625 26.488 1.00 33.09 78 TRP B N 1
ATOM 4756 C CA . TRP B 1 79 ? 68.251 11.919 27.128 1.00 34.16 78 TRP B CA 1
ATOM 4757 C C . TRP B 1 79 ? 67.334 12.889 26.387 1.00 36.21 78 TRP B C 1
ATOM 4758 O O . TRP B 1 79 ? 67.494 13.092 25.162 1.00 34.18 78 TRP B O 1
ATOM 4769 N N . GLY B 1 80 ? 66.405 13.489 27.165 1.00 34.48 79 GLY B N 1
ATOM 4770 C CA . GLY B 1 80 ? 65.405 14.418 26.664 1.00 34.02 79 GLY B CA 1
ATOM 4771 C C . GLY B 1 80 ? 65.957 15.822 26.537 1.00 35.20 79 GLY B C 1
ATOM 4772 O O . GLY B 1 80 ? 65.278 16.718 26.018 1.00 36.31 79 GLY B O 1
ATOM 4773 N N . GLY B 1 81 ? 67.188 16.044 26.985 1.00 32.28 80 GLY B N 1
ATOM 4774 C CA . GLY B 1 81 ? 67.816 17.346 26.744 1.00 34.37 80 GLY B CA 1
ATOM 4775 C C . GLY B 1 81 ? 68.763 17.294 25.562 1.00 36.13 80 GLY B C 1
ATOM 4776 O O . GLY B 1 81 ? 68.994 16.206 24.988 1.00 39.80 80 GLY B O 1
ATOM 4777 N N . TYR B 1 82 ? 69.354 18.450 25.246 1.00 33.53 81 TYR B N 1
ATOM 4778 C CA . TYR B 1 82 ? 70.311 18.539 24.185 1.00 33.13 81 TYR B CA 1
ATOM 4779 C C . TYR B 1 82 ? 71.754 18.326 24.673 1.00 35.39 81 TYR B C 1
ATOM 4780 O O . TYR B 1 82 ? 72.659 18.131 23.835 1.00 36.17 81 TYR B O 1
ATOM 4789 N N . CYS B 1 83 ? 72.047 18.392 25.963 1.00 34.14 82 CYS B N 1
ATOM 4790 C CA . CYS B 1 83 ? 73.487 18.376 26.318 1.00 34.10 82 CYS B CA 1
ATOM 4791 C C . CYS B 1 83 ? 74.077 16.981 26.077 1.00 33.98 82 CYS B C 1
ATOM 4792 O O . CYS B 1 83 ? 73.406 15.962 26.248 1.00 36.84 82 CYS B O 1
ATOM 4795 N N . ASN B 1 84 ? 75.342 16.966 25.661 1.00 33.14 83 ASN B N 1
ATOM 4796 C CA . ASN B 1 84 ? 76.095 15.730 25.392 1.00 30.48 83 ASN B CA 1
ATOM 4797 C C . ASN B 1 84 ? 76.984 15.428 26.593 1.00 29.28 83 ASN B C 1
ATOM 4798 O O . ASN B 1 84 ? 77.812 16.259 26.957 1.00 33.66 83 ASN B O 1
ATOM 4803 N N . HIS B 1 85 ? 76.818 14.253 27.177 1.00 27.57 84 HIS B N 1
ATOM 4804 C CA . HIS B 1 85 ? 77.534 13.823 28.356 1.00 27.12 84 HIS B CA 1
ATOM 4805 C C . HIS B 1 85 ? 78.036 12.405 28.111 1.00 30.67 84 HIS B C 1
ATOM 4806 O O . HIS B 1 85 ? 77.296 11.572 27.588 1.00 30.70 84 HIS B O 1
ATOM 4813 N N . GLY B 1 86 ? 79.260 12.113 28.534 1.00 31.12 85 GLY B N 1
ATOM 4814 C CA . GLY B 1 86 ? 79.755 10.751 28.421 1.00 30.27 85 GLY B CA 1
ATOM 4815 C C . GLY B 1 86 ? 80.019 10.359 26.981 1.00 27.32 85 GLY B C 1
ATOM 4816 O O . GLY B 1 86 ? 80.020 9.179 26.676 1.00 25.16 85 GLY B O 1
ATOM 4817 N N . ASN B 1 87 ? 80.292 11.345 26.134 1.00 25.54 86 ASN B N 1
ATOM 4818 C CA . ASN B 1 87 ? 80.577 11.076 24.745 1.00 28.43 86 ASN B CA 1
ATOM 4819 C C . ASN B 1 87 ? 81.524 12.163 24.216 1.00 27.56 86 ASN B C 1
ATOM 4820 O O . ASN B 1 87 ? 81.818 13.169 24.889 1.00 29.93 86 ASN B O 1
ATOM 4825 N N . VAL B 1 88 ? 82.003 11.959 23.004 1.00 27.26 87 VAL B N 1
ATOM 4826 C CA . VAL B 1 88 ? 83.092 12.790 22.436 1.00 28.62 87 VAL B CA 1
ATOM 4827 C C . VAL B 1 88 ? 82.614 14.229 22.161 1.00 27.01 87 VAL B C 1
ATOM 4828 O O . VAL B 1 88 ? 83.459 15.130 21.967 1.00 30.71 87 VAL B O 1
ATOM 4832 N N . LEU B 1 89 ? 81.304 14.505 22.208 1.00 28.14 88 LEU B N 1
ATOM 4833 C CA . LEU B 1 89 ? 80.821 15.890 22.004 1.00 28.63 88 LEU B CA 1
ATOM 4834 C C . LEU B 1 89 ? 80.697 16.654 23.340 1.00 28.91 88 LEU B C 1
ATOM 4835 O O . LEU B 1 89 ? 80.334 17.848 23.309 1.00 27.03 88 LEU B O 1
ATOM 4840 N N . PHE B 1 90 ? 81.014 16.052 24.498 1.00 26.21 89 PHE B N 1
ATOM 4841 C CA . PHE B 1 90 ? 80.903 16.830 25.769 1.00 27.30 89 PHE B CA 1
ATOM 4842 C C . PHE B 1 90 ? 81.672 18.156 25.684 1.00 26.98 89 PHE B C 1
ATOM 4843 O O . PHE B 1 90 ? 81.117 19.186 25.991 1.00 28.54 89 PHE B O 1
ATOM 4851 N N . PRO B 1 91 ? 82.952 18.147 25.261 1.00 28.44 90 PRO B N 1
ATOM 4852 C CA . PRO B 1 91 ? 83.700 19.391 25.306 1.00 28.26 90 PRO B CA 1
ATOM 4853 C C . PRO B 1 91 ? 83.155 20.438 24.328 1.00 29.30 90 PRO B C 1
ATOM 4854 O O . PRO B 1 91 ? 82.930 21.560 24.713 1.00 31.40 90 PRO B O 1
ATOM 4858 N N . THR B 1 92 ? 82.883 20.048 23.109 1.00 28.46 91 THR B N 1
ATOM 4859 C CA . THR B 1 92 ? 82.496 20.996 22.081 1.00 29.51 91 THR B CA 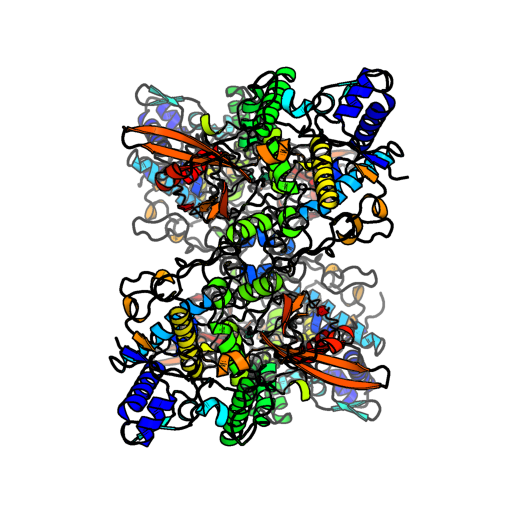1
ATOM 4860 C C . THR B 1 92 ? 81.034 21.432 22.237 1.00 32.14 91 THR B C 1
ATOM 4861 O O . THR B 1 92 ? 80.729 22.584 22.002 1.00 34.11 91 THR B O 1
ATOM 4865 N N . TRP B 1 93 ? 80.133 20.524 22.613 1.00 34.97 92 TRP B N 1
ATOM 4866 C CA . TRP B 1 93 ? 78.772 20.920 22.879 1.00 32.80 92 TRP B CA 1
ATOM 4867 C C . TRP B 1 93 ? 78.735 21.964 23.991 1.00 32.34 92 TRP B C 1
ATOM 4868 O O . TRP B 1 93 ? 78.037 22.926 23.870 1.00 33.60 92 TRP B O 1
ATOM 4879 N N . HIS B 1 94 ? 79.472 21.766 25.068 1.00 34.23 93 HIS B N 1
ATOM 4880 C CA . HIS B 1 94 ? 79.411 22.700 26.189 1.00 31.76 93 HIS B CA 1
ATOM 4881 C C . HIS B 1 94 ? 80.081 24.029 25.827 1.00 32.68 93 HIS B C 1
ATOM 4882 O O . HIS B 1 94 ? 79.693 25.057 26.360 1.00 32.75 93 HIS B O 1
ATOM 4889 N N . ARG B 1 95 ? 81.066 24.010 24.932 1.00 34.75 94 ARG B N 1
ATOM 4890 C CA . ARG B 1 95 ? 81.756 25.203 24.448 1.00 34.05 94 ARG B CA 1
ATOM 4891 C C . ARG B 1 95 ? 80.738 26.098 23.720 1.00 35.92 94 ARG B C 1
ATOM 4892 O O . ARG B 1 95 ? 80.646 27.309 23.988 1.00 37.91 94 ARG B O 1
ATOM 4900 N N . MET B 1 96 ? 79.978 25.483 22.823 1.00 36.12 95 MET B N 1
ATOM 4901 C CA . MET B 1 96 ? 78.955 26.193 22.057 1.00 37.88 95 MET B CA 1
ATOM 4902 C C . MET B 1 96 ? 77.847 26.679 23.008 1.00 34.53 95 MET B C 1
ATOM 4903 O O . MET B 1 96 ? 77.348 27.746 22.835 1.00 36.00 95 MET B O 1
ATOM 4908 N N . TYR B 1 97 ? 77.483 25.901 24.017 1.00 35.48 96 TYR B N 1
ATOM 4909 C CA . TYR B 1 97 ? 76.445 26.302 24.941 1.00 34.78 96 TYR B CA 1
ATOM 4910 C C . TYR B 1 97 ? 76.835 27.603 25.631 1.00 35.94 96 TYR B C 1
ATOM 4911 O O . TYR B 1 97 ? 76.074 28.549 25.646 1.00 39.16 96 TYR B O 1
ATOM 4920 N N . VAL B 1 98 ? 78.026 27.630 26.194 1.00 37.09 97 VAL B N 1
ATOM 4921 C CA . VAL B 1 98 ? 78.543 28.828 26.881 1.00 36.72 97 VAL B CA 1
ATOM 4922 C C . VAL B 1 98 ? 78.610 29.978 25.873 1.00 39.58 97 VAL B C 1
ATOM 4923 O O . VAL B 1 98 ? 78.326 31.113 26.201 1.00 36.01 97 VAL B O 1
ATOM 4927 N N . TYR B 1 99 ? 79.031 29.690 24.660 1.00 39.16 98 TYR B N 1
ATOM 4928 C CA . TYR B 1 99 ? 79.181 30.753 23.700 1.00 42.52 98 TYR B CA 1
ATOM 4929 C C . TYR B 1 99 ? 77.805 31.354 23.407 1.00 43.75 98 TYR B C 1
ATOM 4930 O O . TYR B 1 99 ? 77.678 32.568 23.378 1.00 43.35 98 TYR B O 1
ATOM 4939 N N . LYS B 1 100 ? 76.802 30.481 23.198 1.00 43.09 99 LYS B N 1
ATOM 4940 C CA . LYS B 1 100 ? 75.444 30.921 22.869 1.00 46.48 99 LYS B CA 1
ATOM 4941 C C . LYS B 1 100 ? 74.852 31.730 24.042 1.00 43.73 99 LYS B C 1
ATOM 4942 O O . LYS B 1 100 ? 74.249 32.765 23.807 1.00 48.91 99 LYS B O 1
ATOM 4948 N N . LEU B 1 101 ? 75.074 31.339 25.288 1.00 37.77 100 LEU B N 1
ATOM 4949 C CA . LEU B 1 101 ? 74.596 32.155 26.359 1.00 38.31 100 LEU B CA 1
ATOM 4950 C C . LEU B 1 101 ? 75.360 33.472 26.385 1.00 38.43 100 LEU B C 1
ATOM 4951 O O . LEU B 1 101 ? 74.812 34.477 26.834 1.00 45.43 100 LEU B O 1
ATOM 4956 N N . GLU B 1 102 ? 76.618 33.457 25.967 1.00 38.09 101 GLU B N 1
ATOM 4957 C CA . GLU B 1 102 ? 77.395 34.694 25.900 1.00 35.83 101 GLU B CA 1
ATOM 4958 C C . GLU B 1 102 ? 76.789 35.569 24.793 1.00 38.94 101 GLU B C 1
ATOM 4959 O O . GLU B 1 102 ? 76.744 36.762 24.974 1.00 38.14 101 GLU B O 1
ATOM 4965 N N . GLU B 1 103 ? 76.366 34.991 23.660 1.00 38.89 102 GLU B N 1
ATOM 4966 C CA . GLU B 1 103 ? 75.759 35.762 22.570 1.00 46.71 102 GLU B CA 1
ATOM 4967 C C . GLU B 1 103 ? 74.533 36.495 23.150 1.00 51.50 102 GLU B C 1
ATOM 4968 O O . GLU B 1 103 ? 74.300 37.673 22.855 1.00 51.33 102 GLU B O 1
ATOM 4974 N N . ALA B 1 104 ? 73.784 35.801 24.015 1.00 47.74 103 ALA B N 1
ATOM 4975 C CA . ALA B 1 104 ? 72.585 36.344 24.668 1.00 51.72 103 ALA B CA 1
ATOM 4976 C C . ALA B 1 104 ? 72.941 37.475 25.639 1.00 50.27 103 ALA B C 1
ATOM 4977 O O . ALA B 1 104 ? 72.206 38.453 25.716 1.00 56.44 103 ALA B O 1
ATOM 4979 N N . LEU B 1 105 ? 74.030 37.364 26.386 1.00 48.61 104 LEU B N 1
ATOM 4980 C CA . LEU B 1 105 ? 74.449 38.482 27.240 1.00 45.94 104 LEU B CA 1
ATOM 4981 C C . LEU B 1 105 ? 74.786 39.705 26.373 1.00 49.77 104 LEU B C 1
ATOM 4982 O O . LEU B 1 105 ? 74.599 40.822 26.791 1.00 54.55 104 LEU B O 1
ATOM 4987 N N . GLN B 1 106 ? 75.291 39.492 25.171 1.00 51.68 105 GLN B N 1
ATOM 4988 C CA . GLN B 1 106 ? 75.643 40.588 24.275 1.00 53.32 105 GLN B CA 1
ATOM 4989 C C . GLN B 1 106 ? 74.397 41.236 23.639 1.00 55.84 105 GLN B C 1
ATOM 4990 O O . GLN B 1 106 ? 74.514 42.339 23.115 1.00 65.49 105 GLN B O 1
ATOM 4996 N N . SER B 1 107 ? 73.227 40.582 23.681 1.00 55.08 106 SER B N 1
ATOM 4997 C CA . SER B 1 107 ? 71.909 41.227 23.407 1.00 55.45 106 SER B CA 1
ATOM 4998 C C . SER B 1 107 ? 71.715 42.458 24.288 1.00 56.79 106 SER B C 1
ATOM 4999 O O . SER B 1 107 ? 71.136 43.433 23.855 1.00 54.19 106 SER B O 1
ATOM 5002 N N . ILE B 1 108 ? 72.135 42.333 25.539 1.00 52.20 107 ILE B N 1
ATOM 5003 C CA . ILE B 1 108 ? 71.880 43.308 26.547 1.00 50.23 107 ILE B CA 1
ATOM 5004 C C . ILE B 1 108 ? 73.017 44.334 26.548 1.00 52.89 107 ILE B C 1
ATOM 5005 O O . ILE B 1 108 ? 72.789 45.532 26.328 1.00 60.92 107 ILE B O 1
ATOM 5010 N N . VAL B 1 109 ? 74.230 43.874 26.805 1.00 52.06 108 VAL B N 1
ATOM 5011 C CA . VAL B 1 109 ? 75.387 44.748 26.865 1.00 49.23 108 VAL B CA 1
ATOM 5012 C C . VAL B 1 109 ? 76.394 44.298 25.803 1.00 53.43 108 VAL B C 1
ATOM 5013 O O . VAL B 1 109 ? 77.125 43.329 26.020 1.00 48.56 108 VAL B O 1
ATOM 5017 N N . PRO B 1 110 ? 76.426 45.007 24.661 1.00 60.55 109 PRO B N 1
ATOM 5018 C CA . PRO B 1 110 ? 77.320 44.696 23.538 1.00 60.04 109 PRO B CA 1
ATOM 5019 C C . PRO B 1 110 ? 78.776 44.458 23.971 1.00 59.41 109 PRO B C 1
ATOM 5020 O O . PRO B 1 110 ? 79.292 45.107 24.893 1.00 54.97 109 PRO B O 1
ATOM 5024 N N . GLY B 1 111 ? 79.396 43.462 23.352 1.00 58.06 110 GLY B N 1
ATOM 5025 C CA . GLY B 1 111 ? 80.809 43.190 23.556 1.00 59.54 110 GLY B CA 1
ATOM 5026 C C . GLY B 1 111 ? 81.173 42.711 24.963 1.00 56.30 110 GLY B C 1
ATOM 5027 O O . GLY B 1 111 ? 82.370 42.541 25.218 1.00 54.65 110 GLY B O 1
ATOM 5028 N N . VAL B 1 112 ? 80.215 42.488 25.881 1.00 54.07 111 VAL B N 1
ATOM 5029 C CA . VAL B 1 112 ? 80.529 41.858 27.194 1.00 52.09 111 VAL B CA 1
ATOM 5030 C C . VAL B 1 112 ? 81.025 40.415 26.956 1.00 54.12 111 VAL B C 1
ATOM 5031 O O . VAL B 1 112 ? 80.752 39.758 25.883 1.00 48.29 111 VAL B O 1
ATOM 5035 N N . SER B 1 113 ? 81.768 39.926 27.950 1.00 49.03 112 SER B N 1
ATOM 5036 C CA . SER B 1 113 ? 82.360 38.597 27.867 1.00 53.06 112 SER B CA 1
ATOM 5037 C C . SER B 1 113 ? 82.038 37.775 29.122 1.00 53.31 112 SER B C 1
ATOM 5038 O O . SER B 1 113 ? 82.146 38.257 30.260 1.00 57.47 112 SER B O 1
ATOM 5041 N N . MET B 1 114 ? 81.671 36.513 28.885 1.00 50.22 113 MET B N 1
ATOM 5042 C CA . MET B 1 114 ? 81.340 35.588 29.967 1.00 44.12 113 MET B CA 1
ATOM 5043 C C . MET B 1 114 ? 82.637 35.214 30.688 1.00 41.71 113 MET B C 1
ATOM 5044 O O . MET B 1 114 ? 83.509 34.578 30.084 1.00 44.03 113 MET B O 1
ATOM 5049 N N . PRO B 1 115 ? 82.784 35.626 31.957 1.00 37.31 114 PRO B N 1
ATOM 5050 C CA . PRO B 1 115 ? 83.973 35.287 32.689 1.00 38.68 114 PRO B CA 1
ATOM 5051 C C . PRO B 1 115 ? 83.928 33.844 33.221 1.00 38.35 114 PRO B C 1
ATOM 5052 O O . PRO B 1 115 ? 82.847 33.254 33.270 1.00 38.88 114 PRO B O 1
ATOM 5056 N N . PHE B 1 116 ? 85.092 33.320 33.638 1.00 33.90 115 PHE B N 1
ATOM 5057 C CA . PHE B 1 116 ? 85.189 31.967 34.173 1.00 34.43 115 PHE B CA 1
ATOM 5058 C C . PHE B 1 116 ? 85.344 31.988 35.698 1.00 35.39 115 PHE B C 1
ATOM 5059 O O . PHE B 1 116 ? 85.996 32.851 36.254 1.00 38.42 115 PHE B O 1
ATOM 5067 N N . TRP B 1 117 ? 84.711 31.036 36.391 1.00 35.49 116 TRP B N 1
ATOM 5068 C CA . TRP B 1 117 ? 85.081 30.802 37.763 1.00 34.32 116 TRP B CA 1
ATOM 5069 C C . TRP B 1 117 ? 86.337 29.946 37.733 1.00 38.02 116 TRP B C 1
ATOM 5070 O O . TRP B 1 117 ? 86.294 28.781 37.329 1.00 39.63 116 TRP B O 1
ATOM 5081 N N . ASP B 1 118 ? 87.444 30.542 38.124 1.00 40.03 117 ASP B N 1
ATOM 5082 C CA . ASP B 1 118 ? 88.705 29.827 38.175 1.00 38.42 117 ASP B CA 1
ATOM 5083 C C . ASP B 1 118 ? 88.727 28.952 39.429 1.00 36.67 117 ASP B C 1
ATOM 5084 O O . ASP B 1 118 ? 89.137 29.381 40.497 1.00 37.71 117 ASP B O 1
ATOM 5089 N N . GLU B 1 119 ? 88.361 27.687 39.256 1.00 38.97 118 GLU B N 1
ATOM 5090 C CA . GLU B 1 119 ? 88.119 26.772 40.394 1.00 36.80 118 GLU B CA 1
ATOM 5091 C C . GLU B 1 119 ? 89.416 26.274 41.038 1.00 36.12 118 GLU B C 1
ATOM 5092 O O . GLU B 1 119 ? 89.359 25.692 42.152 1.00 34.28 118 GLU B O 1
ATOM 5098 N N . THR B 1 120 ? 90.555 26.440 40.347 1.00 39.21 119 THR B N 1
ATOM 5099 C CA . THR B 1 120 ? 91.829 25.882 40.811 1.00 37.82 119 THR B CA 1
ATOM 5100 C C . THR B 1 120 ? 92.816 27.000 41.180 1.00 38.50 119 THR B C 1
ATOM 5101 O O . THR B 1 120 ? 93.989 26.707 41.407 1.00 39.46 119 THR B O 1
ATOM 5105 N N . ASP B 1 121 ? 92.370 28.263 41.227 1.00 38.62 120 ASP B N 1
ATOM 5106 C CA . ASP B 1 121 ? 93.241 29.356 41.706 1.00 38.14 120 ASP B CA 1
ATOM 5107 C C . ASP B 1 121 ? 93.377 29.334 43.227 1.00 36.77 120 ASP B C 1
ATOM 5108 O O . ASP B 1 121 ? 92.720 28.538 43.930 1.00 34.06 120 ASP B O 1
ATOM 5113 N N . GLU B 1 122 ? 94.304 30.143 43.714 1.00 38.16 121 GLU B N 1
ATOM 5114 C CA . GLU B 1 122 ? 94.596 30.208 45.143 1.00 44.73 121 GLU B CA 1
ATOM 5115 C C . GLU B 1 122 ? 93.315 30.657 45.863 1.00 38.77 121 GLU B C 1
ATOM 5116 O O . GLU B 1 122 ? 92.949 30.062 46.894 1.00 35.16 121 GLU B O 1
ATOM 5122 N N . TYR B 1 123 ? 92.595 31.638 45.318 1.00 38.56 122 TYR B N 1
ATOM 5123 C CA . TYR B 1 123 ? 91.425 32.139 46.074 1.00 44.70 122 TYR B CA 1
ATOM 5124 C C . TYR B 1 123 ? 90.484 30.984 46.435 1.00 40.21 122 TYR B C 1
ATOM 5125 O O . TYR B 1 123 ? 90.123 30.773 47.660 1.00 35.26 122 TYR B O 1
ATOM 5134 N N . THR B 1 124 ? 90.089 30.255 45.374 1.00 36.90 123 THR B N 1
ATOM 5135 C CA . THR B 1 124 ? 89.120 29.183 45.520 1.00 36.75 123 THR B CA 1
ATOM 5136 C C . THR B 1 124 ? 89.722 28.120 46.423 1.00 33.91 123 THR B C 1
ATOM 5137 O O . THR B 1 124 ? 89.065 27.638 47.326 1.00 38.58 123 THR B O 1
ATOM 5141 N N . LEU B 1 125 ? 90.970 27.771 46.216 1.00 35.28 124 LEU B N 1
ATOM 5142 C CA . LEU B 1 125 ? 91.514 26.737 47.076 1.00 36.68 124 LEU B CA 1
ATOM 5143 C C . LEU B 1 125 ? 91.404 27.142 48.551 1.00 38.09 124 LEU B C 1
ATOM 5144 O O . LEU B 1 125 ? 91.146 26.297 49.406 1.00 33.34 124 LEU B O 1
ATOM 5149 N N . LYS B 1 126 ? 91.598 28.423 48.844 1.00 43.19 125 LYS B N 1
ATOM 5150 C CA . LYS B 1 126 ? 91.682 28.875 50.243 1.00 50.69 125 LYS B CA 1
ATOM 5151 C C . LYS B 1 126 ? 90.313 29.353 50.755 1.00 49.19 125 LYS B C 1
ATOM 5152 O O . LYS B 1 126 ? 90.116 29.331 51.965 1.00 47.03 125 LYS B O 1
ATOM 5158 N N . HIS B 1 127 ? 89.375 29.781 49.887 1.00 48.36 126 HIS B N 1
ATOM 5159 C CA . HIS B 1 127 ? 88.119 30.458 50.384 1.00 48.69 126 HIS B CA 1
ATOM 5160 C C . HIS B 1 127 ? 86.808 29.932 49.764 1.00 45.83 126 HIS B C 1
ATOM 5161 O O . HIS B 1 127 ? 85.745 30.394 50.165 1.00 45.54 126 HIS B O 1
ATOM 5168 N N . GLY B 1 128 ? 86.845 29.041 48.781 1.00 39.67 127 GLY B N 1
ATOM 5169 C CA . GLY B 1 128 ? 85.634 28.581 48.120 1.00 38.43 127 GLY B CA 1
ATOM 5170 C C . GLY B 1 128 ? 85.203 29.538 47.027 1.00 38.98 127 GLY B C 1
ATOM 5171 O O . GLY B 1 128 ? 86.032 30.219 46.419 1.00 35.46 127 GLY B O 1
ATOM 5172 N N . ILE B 1 129 ? 83.893 29.645 46.835 1.00 34.63 128 ILE B N 1
ATOM 5173 C CA . ILE B 1 129 ? 83.379 30.360 45.704 1.00 35.44 128 ILE B CA 1
ATOM 5174 C C . ILE B 1 129 ? 83.543 31.876 45.916 1.00 38.24 128 ILE B C 1
ATOM 5175 O O . ILE B 1 129 ? 83.310 32.401 47.020 1.00 46.93 128 ILE B O 1
ATOM 5180 N N . PRO B 1 130 ? 83.972 32.600 44.851 1.00 40.81 129 PRO B N 1
ATOM 5181 C CA . PRO B 1 130 ? 83.985 34.067 44.878 1.00 40.66 129 PRO B CA 1
ATOM 5182 C C . PRO B 1 130 ? 82.582 34.567 45.257 1.00 47.66 129 PRO B C 1
ATOM 5183 O O . PRO B 1 130 ? 81.582 33.988 44.794 1.00 46.19 129 PRO B O 1
ATOM 5187 N N . SER B 1 131 ? 82.493 35.610 46.086 1.00 46.38 130 SER B N 1
ATOM 5188 C CA . SER B 1 131 ? 81.211 35.944 46.720 1.00 44.89 130 SER B CA 1
ATOM 5189 C C . SER B 1 131 ? 80.284 36.592 45.696 1.00 39.40 130 SER B C 1
ATOM 5190 O O . SER B 1 131 ? 79.087 36.506 45.840 1.00 46.08 130 SER B O 1
ATOM 5193 N N . ILE B 1 132 ? 80.811 37.099 44.598 1.00 35.51 131 ILE B N 1
ATOM 5194 C CA . ILE B 1 132 ? 79.927 37.591 43.544 1.00 40.33 131 ILE B CA 1
ATOM 5195 C C . ILE B 1 132 ? 78.981 36.479 43.045 1.00 40.30 131 ILE B C 1
ATOM 5196 O O . ILE B 1 132 ? 77.977 36.752 42.404 1.00 44.27 131 ILE B O 1
ATOM 5201 N N . LEU B 1 133 ? 79.269 35.218 43.281 1.00 40.28 132 LEU B N 1
ATOM 5202 C CA . LEU B 1 133 ? 78.362 34.197 42.777 1.00 43.67 132 LEU B CA 1
ATOM 5203 C C . LEU B 1 133 ? 77.392 33.743 43.874 1.00 40.44 132 LEU B C 1
ATOM 5204 O O . LEU B 1 133 ? 76.450 33.070 43.548 1.00 41.56 132 LEU B O 1
ATOM 5209 N N . THR B 1 134 ? 77.681 34.025 45.142 1.00 39.97 133 THR B N 1
ATOM 5210 C CA . THR B 1 134 ? 76.860 33.554 46.269 1.00 41.41 133 THR B CA 1
ATOM 5211 C C . THR B 1 134 ? 76.129 34.698 47.007 1.00 42.96 133 THR B C 1
ATOM 5212 O O . THR B 1 134 ? 75.266 34.418 47.790 1.00 52.56 133 THR B O 1
ATOM 5216 N N . GLN B 1 135 ? 76.478 35.967 46.842 1.00 51.59 134 GLN B N 1
ATOM 5217 C CA . GLN B 1 135 ? 75.935 37.055 47.734 1.00 50.24 134 GLN B CA 1
ATOM 5218 C C . GLN B 1 135 ? 74.526 37.441 47.256 1.00 48.25 134 GLN B C 1
ATOM 5219 O O . GLN B 1 135 ? 74.214 37.390 46.045 1.00 42.55 134 GLN B O 1
ATOM 5225 N N . GLU B 1 136 ? 73.694 37.852 48.214 1.00 50.86 135 GLU B N 1
ATOM 5226 C CA . GLU B 1 136 ? 72.250 38.127 47.974 1.00 52.57 135 GLU B CA 1
ATOM 5227 C C . GLU B 1 136 ? 72.060 39.308 47.024 1.00 48.17 135 GLU B C 1
ATOM 5228 O O . GLU B 1 136 ? 71.229 39.215 46.112 1.00 53.96 135 GLU B O 1
ATOM 5234 N N . LYS B 1 137 ? 72.835 40.378 47.186 1.00 51.19 136 LYS B N 1
ATOM 5235 C CA . LYS B 1 137 ? 72.501 41.658 46.535 1.00 53.51 136 LYS B CA 1
ATOM 5236 C C . LYS B 1 137 ? 73.656 42.142 45.668 1.00 52.34 136 LYS B C 1
ATOM 5237 O O . LYS B 1 137 ? 74.730 41.591 45.699 1.00 61.33 136 LYS B O 1
ATOM 5243 N N . PHE B 1 138 ? 73.394 43.208 44.927 1.00 52.22 137 PHE B N 1
ATOM 5244 C CA . PHE B 1 138 ? 74.401 43.882 44.153 1.00 55.06 137 PHE B CA 1
ATOM 5245 C C . PHE B 1 138 ? 73.962 45.337 43.885 1.00 62.02 137 PHE B C 1
ATOM 5246 O O . PHE B 1 138 ? 72.774 45.626 43.843 1.00 62.40 137 PHE B O 1
ATOM 5254 N N . GLU B 1 139 ? 74.917 46.248 43.678 1.00 66.97 138 GLU B N 1
ATOM 5255 C CA . GLU B 1 139 ? 74.617 47.659 43.420 1.00 63.56 138 GLU B CA 1
ATOM 5256 C C . GLU B 1 139 ? 74.820 47.953 41.934 1.00 61.01 138 GLU B C 1
ATOM 5257 O O . GLU B 1 139 ? 75.948 47.989 41.418 1.00 60.16 138 GLU B O 1
ATOM 5263 N N . LEU B 1 140 ? 73.705 48.164 41.260 1.00 64.94 139 LEU B N 1
ATOM 5264 C CA . LEU B 1 140 ? 73.718 48.567 39.874 1.00 73.56 139 LEU B CA 1
ATOM 5265 C C . LEU B 1 140 ? 72.868 49.831 39.737 1.00 80.41 139 LEU B C 1
ATOM 5266 O O . LEU B 1 140 ? 71.656 49.788 40.022 1.00 68.26 139 LEU B O 1
ATOM 5271 N N . ASP B 1 141 ? 73.516 50.930 39.321 1.00 88.53 140 ASP B N 1
ATOM 5272 C CA . ASP B 1 141 ? 72.881 52.260 39.218 1.00 94.71 140 ASP B CA 1
ATOM 5273 C C . ASP B 1 141 ? 72.254 52.718 40.553 1.00 97.50 140 ASP B C 1
ATOM 5274 O O . ASP B 1 141 ? 71.055 53.060 40.593 1.00 84.26 140 ASP B O 1
ATOM 5279 N N . GLY B 1 142 ? 73.046 52.686 41.634 1.00 92.94 141 GLY B N 1
ATOM 5280 C CA . GLY B 1 142 ? 72.591 53.118 42.968 1.00 90.74 141 GLY B CA 1
ATOM 5281 C C . GLY B 1 142 ? 71.241 52.526 43.376 1.00 90.63 141 GLY B C 1
ATOM 5282 O O . GLY B 1 142 ? 70.467 53.176 44.086 1.00 88.15 141 GLY B O 1
ATOM 5283 N N . LYS B 1 143 ? 70.942 51.309 42.917 1.00 90.39 142 LYS B N 1
ATOM 5284 C CA . LYS B 1 143 ? 69.793 50.506 43.376 1.00 87.00 142 LYS B CA 1
ATOM 5285 C C . LYS B 1 143 ? 70.343 49.185 43.915 1.00 80.78 142 LYS B C 1
ATOM 5286 O O . LYS B 1 143 ? 71.168 48.551 43.265 1.00 77.77 142 LYS B O 1
ATOM 5292 N N . GLN B 1 144 ? 69.864 48.751 45.061 1.00 78.27 143 GLN B N 1
ATOM 5293 C CA . GLN B 1 144 ? 70.319 47.491 45.614 1.00 76.90 143 GLN B CA 1
ATOM 5294 C C . GLN B 1 144 ? 69.415 46.351 45.098 1.00 76.12 143 GLN B C 1
ATOM 5295 O O . GLN B 1 144 ? 68.417 45.974 45.729 1.00 80.10 143 GLN B O 1
ATOM 5301 N N . ILE B 1 145 ? 69.782 45.793 43.940 1.00 69.22 144 ILE B N 1
ATOM 5302 C CA . ILE B 1 145 ? 69.021 44.712 43.294 1.00 64.20 144 ILE B CA 1
ATOM 5303 C C . ILE B 1 145 ? 69.485 43.355 43.832 1.00 61.19 144 ILE B C 1
ATOM 5304 O O . ILE B 1 145 ? 70.611 43.202 44.303 1.00 66.13 144 ILE B O 1
ATOM 5309 N N . ASP B 1 146 ? 68.594 42.376 43.707 1.00 61.23 145 ASP B N 1
ATOM 5310 C CA . ASP B 1 146 ? 68.920 40.950 43.850 1.00 61.71 145 ASP B CA 1
ATOM 5311 C C . ASP B 1 146 ? 69.999 40.491 42.840 1.00 54.97 145 ASP B C 1
ATOM 5312 O O . ASP B 1 146 ? 69.947 40.824 41.631 1.00 52.98 145 ASP B O 1
ATOM 5317 N N . ASN B 1 147 ? 71.004 39.801 43.389 1.00 50.32 146 ASN B N 1
ATOM 5318 C CA . ASN B 1 147 ? 72.164 39.268 42.630 1.00 48.52 146 ASN B CA 1
ATOM 5319 C C . ASN B 1 147 ? 71.647 38.205 41.666 1.00 39.75 146 ASN B C 1
ATOM 5320 O O . ASN B 1 147 ? 71.313 37.127 42.109 1.00 39.25 146 ASN B O 1
ATOM 5325 N N . PRO B 1 148 ? 71.572 38.509 40.385 1.00 35.58 147 PRO B N 1
ATOM 5326 C CA . PRO B 1 148 ? 71.147 37.496 39.414 1.00 39.34 147 PRO B CA 1
ATOM 5327 C C . PRO B 1 148 ? 72.016 36.223 39.296 1.00 40.04 147 PRO B C 1
ATOM 5328 O O . PRO B 1 148 ? 71.615 35.307 38.561 1.00 42.74 147 PRO B O 1
ATOM 5332 N N . LEU B 1 149 ? 73.151 36.129 39.999 1.00 42.21 148 LEU B N 1
ATOM 5333 C CA . LEU B 1 149 ? 74.081 34.952 39.861 1.00 46.71 148 LEU B CA 1
ATOM 5334 C C . LEU B 1 149 ? 73.892 33.961 41.024 1.00 44.35 148 LEU B C 1
ATOM 5335 O O . LEU B 1 149 ? 74.329 32.798 40.941 1.00 41.11 148 LEU B O 1
ATOM 5340 N N . ARG B 1 150 ? 73.260 34.424 42.105 1.00 41.91 149 ARG B N 1
ATOM 5341 C CA . ARG B 1 150 ? 73.049 33.645 43.308 1.00 41.21 149 ARG B CA 1
ATOM 5342 C C . ARG B 1 150 ? 72.207 32.406 42.984 1.00 43.04 149 ARG B C 1
ATOM 5343 O O . ARG B 1 150 ? 72.375 31.341 43.579 1.00 45.02 149 ARG B O 1
ATOM 5351 N N . SER B 1 151 ? 71.262 32.579 42.068 1.00 42.25 150 SER B N 1
ATOM 5352 C CA . SER B 1 151 ? 70.138 31.650 41.877 1.00 43.02 150 SER B CA 1
ATOM 5353 C C . SER B 1 151 ? 69.212 32.210 40.795 1.00 37.12 150 SER B C 1
ATOM 5354 O O . SER B 1 151 ? 69.391 33.317 40.342 1.00 39.51 150 SER B O 1
ATOM 5357 N N . PHE B 1 152 ? 68.246 31.406 40.389 1.00 36.01 151 PHE B N 1
ATOM 5358 C CA . PHE B 1 152 ? 67.250 31.776 39.370 1.00 39.41 151 PHE B CA 1
ATOM 5359 C C . PHE B 1 152 ? 65.860 31.309 39.837 1.00 38.13 151 PHE B C 1
ATOM 5360 O O . PHE B 1 152 ? 65.702 30.204 40.406 1.00 33.62 151 PHE B O 1
ATOM 5368 N N . VAL B 1 153 ? 64.891 32.199 39.589 1.00 39.00 152 VAL B N 1
ATOM 5369 C CA . VAL B 1 153 ? 63.463 31.963 39.800 1.00 40.31 152 VAL B CA 1
ATOM 5370 C C . VAL B 1 153 ? 62.841 31.533 38.469 1.00 39.08 152 VAL B C 1
ATOM 5371 O O . VAL B 1 153 ? 62.987 32.205 37.454 1.00 42.02 152 VAL B O 1
ATOM 5375 N N . LEU B 1 154 ? 62.185 30.390 38.457 1.00 42.05 153 LEU B N 1
ATOM 5376 C CA . LEU B 1 154 ? 61.519 29.929 37.237 1.00 42.80 153 LEU B CA 1
ATOM 5377 C C . LEU B 1 154 ? 60.336 30.861 36.919 1.00 43.28 153 LEU B C 1
ATOM 5378 O O . LEU B 1 154 ? 59.392 30.910 37.682 1.00 42.72 153 LEU B O 1
ATOM 5383 N N . PRO B 1 155 ? 60.372 31.560 35.777 1.00 40.90 154 PRO B N 1
ATOM 5384 C CA . PRO B 1 155 ? 59.257 32.377 35.318 1.00 42.68 154 PRO B CA 1
ATOM 5385 C C . PRO B 1 155 ? 58.021 31.557 34.895 1.00 50.53 154 PRO B C 1
ATOM 5386 O O . PRO B 1 155 ? 56.935 32.126 34.782 1.00 53.94 154 PRO B O 1
ATOM 5390 N N . VAL B 1 156 ? 58.173 30.259 34.619 1.00 51.21 155 VAL B N 1
ATOM 5391 C CA . VAL B 1 156 ? 57.030 29.367 34.349 1.00 46.26 155 VAL B CA 1
ATOM 5392 C C . VAL B 1 156 ? 57.402 28.004 34.902 1.00 47.62 155 VAL B C 1
ATOM 5393 O O . VAL B 1 156 ? 58.577 27.753 35.129 1.00 45.49 155 VAL B O 1
ATOM 5397 N N . ALA B 1 157 ? 56.413 27.151 35.115 1.00 43.85 156 ALA B N 1
ATOM 5398 C CA . ALA B 1 157 ? 56.700 25.836 35.640 1.00 43.66 156 ALA B CA 1
ATOM 5399 C C . ALA B 1 157 ? 57.513 25.018 34.617 1.00 40.90 156 ALA B C 1
ATOM 5400 O O . ALA B 1 157 ? 57.489 25.266 33.415 1.00 39.39 156 ALA B O 1
ATOM 5402 N N . LEU B 1 158 ? 58.294 24.087 35.139 1.00 38.05 157 LEU B N 1
ATOM 5403 C CA . LEU B 1 158 ? 58.773 22.959 34.377 1.00 35.40 157 LEU B CA 1
ATOM 5404 C C . LEU B 1 158 ? 57.748 21.851 34.578 1.00 33.75 157 LEU B C 1
ATOM 5405 O O . LEU B 1 158 ? 57.667 21.276 35.656 1.00 34.54 157 LEU B O 1
ATOM 5410 N N . SER B 1 159 ? 56.933 21.622 33.556 1.00 33.96 158 SER B N 1
ATOM 5411 C CA . SER B 1 159 ? 55.799 20.752 33.704 1.00 35.50 158 SER B CA 1
ATOM 5412 C C . SER B 1 159 ? 55.598 19.965 32.417 1.00 37.58 158 SER B C 1
ATOM 5413 O O . SER B 1 159 ? 55.600 20.536 31.344 1.00 32.05 158 SER B O 1
ATOM 5416 N N . ASP B 1 160 ? 55.401 18.659 32.547 1.00 39.06 159 ASP B N 1
ATOM 5417 C CA . ASP B 1 160 ? 54.934 17.904 31.394 1.00 42.21 159 ASP B CA 1
ATOM 5418 C C . ASP B 1 160 ? 53.464 18.173 31.035 1.00 47.18 159 ASP B C 1
ATOM 5419 O O . ASP B 1 160 ? 53.066 17.856 29.913 1.00 40.15 159 ASP B O 1
ATOM 5424 N N . ARG B 1 161 ? 52.670 18.717 31.980 1.00 47.63 160 ARG B N 1
ATOM 5425 C CA . ARG B 1 161 ? 51.272 19.059 31.720 1.00 50.24 160 ARG B CA 1
ATOM 5426 C C . ARG B 1 161 ? 50.520 17.800 31.273 1.00 48.78 160 ARG B C 1
ATOM 5427 O O . ARG B 1 161 ? 49.759 17.857 30.316 1.00 48.04 160 ARG B O 1
ATOM 5435 N N . LEU B 1 162 ? 50.790 16.665 31.933 1.00 42.54 161 LEU B N 1
ATOM 5436 C CA . LEU B 1 162 ? 49.993 15.467 31.765 1.00 43.01 161 LEU B CA 1
ATOM 5437 C C . LEU B 1 162 ? 48.862 15.461 32.806 1.00 45.34 161 LEU B C 1
ATOM 5438 O O . LEU B 1 162 ? 49.135 15.459 34.001 1.00 45.85 161 LEU B O 1
ATOM 5443 N N . PRO B 1 163 ? 47.593 15.374 32.367 1.00 49.14 162 PRO B N 1
ATOM 5444 C CA . PRO B 1 163 ? 46.447 15.337 33.282 1.00 43.00 162 PRO B CA 1
ATOM 5445 C C . PRO B 1 163 ? 46.571 14.243 34.337 1.00 38.60 162 PRO B C 1
ATOM 5446 O O . PRO B 1 163 ? 46.751 13.074 33.999 1.00 38.11 162 PRO B O 1
ATOM 5450 N N . GLY B 1 164 ? 46.509 14.661 35.588 1.00 34.13 163 GLY B N 1
ATOM 5451 C CA . GLY B 1 164 ? 46.462 13.732 36.703 1.00 34.54 163 GLY B CA 1
ATOM 5452 C C . GLY B 1 164 ? 47.841 13.355 37.227 1.00 37.32 163 GLY B C 1
ATOM 5453 O O . GLY B 1 164 ? 47.922 12.674 38.301 1.00 39.28 163 GLY B O 1
ATOM 5454 N N . ASP B 1 165 ? 48.913 13.811 36.546 1.00 34.76 164 ASP B N 1
ATOM 5455 C CA . ASP B 1 165 ? 50.278 13.353 36.862 1.00 37.35 164 ASP B CA 1
ATOM 5456 C C . ASP B 1 165 ? 51.271 14.403 37.353 1.00 37.36 164 ASP B C 1
ATOM 5457 O O . ASP B 1 165 ? 51.310 15.509 36.877 1.00 36.65 164 ASP B O 1
ATOM 5462 N N . GLY B 1 166 ? 52.101 14.017 38.303 1.00 39.23 165 GLY B N 1
ATOM 5463 C CA . GLY B 1 166 ? 53.241 14.813 38.730 1.00 41.54 165 GLY B CA 1
ATOM 5464 C C . GLY B 1 166 ? 54.452 13.924 38.973 1.00 44.08 165 GLY B C 1
ATOM 5465 O O . GLY B 1 166 ? 54.293 12.803 39.484 1.00 53.37 165 GLY B O 1
ATOM 5466 N N . ASN B 1 167 ? 55.652 14.404 38.613 1.00 37.31 166 ASN B N 1
ATOM 5467 C CA . ASN B 1 167 ? 56.847 13.626 38.812 1.00 33.67 166 ASN B CA 1
ATOM 5468 C C . ASN B 1 167 ? 58.013 14.549 39.217 1.00 35.80 166 ASN B C 1
ATOM 5469 O O . ASN B 1 167 ? 57.903 15.786 39.195 1.00 35.45 166 ASN B O 1
ATOM 5474 N N . ILE B 1 168 ? 59.138 13.933 39.581 1.00 36.35 167 ILE B N 1
ATOM 5475 C CA . ILE B 1 168 ? 60.288 14.646 40.186 1.00 37.15 167 ILE B CA 1
ATOM 5476 C C . ILE B 1 168 ? 61.020 15.475 39.141 1.00 31.05 167 ILE B C 1
ATOM 5477 O O . ILE B 1 168 ? 61.846 16.303 39.505 1.00 33.50 167 ILE B O 1
ATOM 5482 N N . TYR B 1 169 ? 60.717 15.296 37.863 1.00 32.18 168 TYR B N 1
ATOM 5483 C CA . TYR B 1 169 ? 61.250 16.257 36.917 1.00 32.93 168 TYR B CA 1
ATOM 5484 C C . TYR B 1 169 ? 60.625 17.628 37.186 1.00 33.92 168 TYR B C 1
ATOM 5485 O O . TYR B 1 169 ? 61.233 18.622 36.883 1.00 33.36 168 TYR B O 1
ATOM 5494 N N . GLU B 1 170 ? 59.413 17.676 37.744 1.00 36.96 169 GLU B N 1
ATOM 5495 C CA . GLU B 1 170 ? 58.588 18.898 37.652 1.00 41.20 169 GLU B CA 1
ATOM 5496 C C . GLU B 1 170 ? 58.860 19.827 38.834 1.00 35.13 169 GLU B C 1
ATOM 5497 O O . GLU B 1 170 ? 59.066 19.401 39.972 1.00 38.31 169 GLU B O 1
ATOM 5503 N N . LYS B 1 171 ? 58.865 21.098 38.491 1.00 34.99 170 LYS B N 1
ATOM 5504 C CA . LYS B 1 171 ? 59.165 22.179 39.412 1.00 39.67 170 LYS B CA 1
ATOM 5505 C C . LYS B 1 171 ? 58.263 23.357 39.040 1.00 38.13 170 LYS B C 1
ATOM 5506 O O . LYS B 1 171 ? 58.192 23.741 37.857 1.00 40.40 170 LYS B O 1
ATOM 5512 N N . PRO B 1 172 ? 57.535 23.890 40.034 1.00 38.04 171 PRO B N 1
ATOM 5513 C CA . PRO B 1 172 ? 56.507 24.859 39.774 1.00 36.30 171 PRO B CA 1
ATOM 5514 C C . PRO B 1 172 ? 57.105 26.221 39.434 1.00 37.20 171 PRO B C 1
ATOM 5515 O O . PRO B 1 172 ? 58.294 26.478 39.735 1.00 35.23 171 PRO B O 1
ATOM 5519 N N . LYS B 1 173 ? 56.235 27.074 38.895 1.00 41.84 172 LYS B N 1
ATOM 5520 C CA . LYS B 1 173 ? 56.519 28.491 38.702 1.00 41.37 172 LYS B CA 1
ATOM 5521 C C . LYS B 1 173 ? 56.935 29.102 40.043 1.00 39.48 172 LYS B C 1
ATOM 5522 O O . LYS B 1 173 ? 56.483 28.700 41.103 1.00 36.53 172 LYS B O 1
ATOM 5528 N N . GLY B 1 174 ? 57.876 30.018 39.992 1.00 39.60 173 GLY B N 1
ATOM 5529 C CA . GLY B 1 174 ? 58.350 30.589 41.212 1.00 42.87 173 GLY B CA 1
ATOM 5530 C C . GLY B 1 174 ? 59.422 29.756 41.900 1.00 42.08 173 GLY B C 1
ATOM 5531 O O . GLY B 1 174 ? 60.018 30.270 42.809 1.00 35.64 173 GLY B O 1
ATOM 5532 N N . TYR B 1 175 ? 59.685 28.504 41.497 1.00 46.96 174 TYR B N 1
ATOM 5533 C CA . TYR B 1 175 ? 60.798 27.716 42.091 1.00 41.09 174 TYR B CA 1
ATOM 5534 C C . TYR B 1 175 ? 62.114 28.485 41.943 1.00 38.73 174 TYR B C 1
ATOM 5535 O O . TYR B 1 175 ? 62.409 29.083 40.868 1.00 34.10 174 TYR B O 1
ATOM 5544 N N . VAL B 1 176 ? 62.871 28.495 43.040 1.00 37.64 175 VAL B N 1
ATOM 5545 C CA . VAL B 1 176 ? 64.204 29.131 43.086 1.00 39.47 175 VAL B CA 1
ATOM 5546 C C . VAL B 1 176 ? 65.257 28.015 43.174 1.00 39.53 175 VAL B C 1
ATOM 5547 O O . VAL B 1 176 ? 65.146 27.116 44.043 1.00 30.50 175 VAL B O 1
ATOM 5551 N N . THR B 1 177 ? 66.261 28.086 42.278 1.00 33.15 176 THR B N 1
ATOM 5552 C CA . THR B 1 177 ? 67.373 27.131 42.319 1.00 33.08 176 THR B CA 1
ATOM 5553 C C . THR B 1 177 ? 68.091 27.219 43.675 1.00 34.49 176 THR B C 1
ATOM 5554 O O . THR B 1 177 ? 68.260 28.305 44.265 1.00 30.71 176 THR B O 1
ATOM 5558 N N . VAL B 1 178 ? 68.562 26.062 44.107 1.00 31.83 177 VAL B N 1
ATOM 5559 C CA . VAL B 1 178 ? 69.305 25.917 45.339 1.00 35.70 177 VAL B CA 1
ATOM 5560 C C . VAL B 1 178 ? 70.583 25.099 45.100 1.00 38.38 177 VAL B C 1
ATOM 5561 O O . VAL B 1 178 ? 70.647 24.259 44.172 1.00 37.73 177 VAL B O 1
ATOM 5565 N N . ARG B 1 179 ? 71.536 25.303 46.025 1.00 37.98 178 ARG B N 1
ATOM 5566 C CA . ARG B 1 179 ? 72.845 24.650 46.044 1.00 34.68 178 ARG B CA 1
ATOM 5567 C C . ARG B 1 179 ? 73.014 23.958 47.384 1.00 36.50 178 ARG B C 1
ATOM 5568 O O . ARG B 1 179 ? 72.271 24.210 48.331 1.00 34.99 178 ARG B O 1
ATOM 5576 N N . TYR B 1 180 ? 73.949 23.021 47.410 1.00 38.97 179 TYR B N 1
ATOM 5577 C CA . TYR B 1 180 ? 74.390 22.442 48.648 1.00 39.27 179 TYR B CA 1
ATOM 5578 C C . TYR B 1 180 ? 74.401 23.555 49.707 1.00 36.18 179 TYR B C 1
ATOM 5579 O O . TYR B 1 180 ? 74.951 24.616 49.427 1.00 30.22 179 TYR B O 1
ATOM 5588 N N . PRO B 1 181 ? 73.850 23.350 50.895 1.00 35.40 180 PRO B N 1
ATOM 5589 C CA . PRO B 1 181 ? 73.363 22.081 51.443 1.00 36.78 180 PRO B CA 1
ATOM 5590 C C . PRO B 1 181 ? 71.846 21.868 51.359 1.00 30.82 180 PRO B C 1
ATOM 5591 O O . PRO B 1 181 ? 71.332 20.975 52.055 1.00 31.68 180 PRO B O 1
ATOM 5595 N N . LEU B 1 182 ? 71.169 22.609 50.484 1.00 31.97 181 LEU B N 1
ATOM 5596 C CA . LEU B 1 182 ? 69.691 22.492 50.308 1.00 34.85 181 LEU B CA 1
ATOM 5597 C C . LEU B 1 182 ? 69.293 21.475 49.221 1.00 39.55 181 LEU B C 1
ATOM 5598 O O . LEU B 1 182 ? 70.064 21.136 48.281 1.00 36.68 181 LEU B O 1
ATOM 5603 N N . SER B 1 183 ? 68.041 21.022 49.336 1.00 40.17 182 SER B N 1
ATOM 5604 C CA . SER B 1 183 ? 67.390 20.177 48.324 1.00 37.18 182 SER B CA 1
ATOM 5605 C C . SER B 1 183 ? 66.341 20.995 47.567 1.00 38.70 182 SER B C 1
ATOM 5606 O O . SER B 1 183 ? 65.759 21.891 48.127 1.00 38.63 182 SER B O 1
ATOM 5609 N N . GLY B 1 184 ? 66.110 20.644 46.304 1.00 38.19 183 GLY B N 1
ATOM 5610 C CA . GLY B 1 184 ? 65.128 21.291 45.414 1.00 36.55 183 GLY B CA 1
ATOM 5611 C C . GLY B 1 184 ? 64.249 20.265 44.689 1.00 33.39 183 GLY B C 1
ATOM 5612 O O . GLY B 1 184 ? 63.649 20.563 43.718 1.00 37.20 183 GLY B O 1
ATOM 5613 N N . LEU B 1 185 ? 64.131 19.045 45.162 1.00 34.91 184 LEU B N 1
ATOM 5614 C CA . LEU B 1 185 ? 63.286 18.097 44.476 1.00 34.87 184 LEU B CA 1
ATOM 5615 C C . LEU B 1 185 ? 61.862 18.186 45.042 1.00 32.06 184 LEU B C 1
ATOM 5616 O O . LEU B 1 185 ? 61.663 17.896 46.195 1.00 30.21 184 LEU B O 1
ATOM 5621 N N . VAL B 1 186 ? 60.882 18.548 44.214 1.00 35.28 185 VAL B N 1
ATOM 5622 C CA . VAL B 1 186 ? 59.616 19.037 44.730 1.00 37.59 185 VAL B CA 1
ATOM 5623 C C . VAL B 1 186 ? 58.396 18.521 43.940 1.00 42.26 185 VAL B C 1
ATOM 5624 O O . VAL B 1 186 ? 57.269 18.976 44.217 1.00 43.80 185 VAL B O 1
ATOM 5628 N N . GLY B 1 187 ? 58.529 17.548 43.036 1.00 40.82 186 GLY B N 1
ATOM 5629 C CA . GLY B 1 187 ? 57.467 17.342 42.026 1.00 35.51 186 GLY B CA 1
ATOM 5630 C C . GLY B 1 187 ? 56.458 16.271 42.427 1.00 35.51 186 GLY B C 1
ATOM 5631 O O . GLY B 1 187 ? 55.422 16.152 41.782 1.00 37.06 186 GLY B O 1
ATOM 5632 N N . THR B 1 188 ? 56.755 15.499 43.478 1.00 31.52 187 THR B N 1
ATOM 5633 C CA . THR B 1 188 ? 55.831 14.602 44.087 1.00 34.05 187 THR B CA 1
ATOM 5634 C C . THR B 1 188 ? 55.733 14.960 45.576 1.00 37.17 187 THR B C 1
ATOM 5635 O O . THR B 1 188 ? 56.581 15.670 46.082 1.00 41.54 187 THR B O 1
ATOM 5639 N N . PRO B 1 189 ? 54.689 14.501 46.269 1.00 33.35 188 PRO B N 1
ATOM 5640 C CA . PRO B 1 189 ? 54.507 14.884 47.678 1.00 36.35 188 PRO B CA 1
ATOM 5641 C C . PRO B 1 189 ? 55.640 14.340 48.551 1.00 40.44 188 PRO B C 1
ATOM 5642 O O . PRO B 1 189 ? 56.169 15.031 49.426 1.00 35.16 188 PRO B O 1
ATOM 5646 N N . GLU B 1 190 ? 55.978 13.093 48.281 1.00 39.83 189 GLU B N 1
ATOM 5647 C CA . GLU B 1 190 ? 57.010 12.441 49.018 1.00 49.24 189 GLU B CA 1
ATOM 5648 C C . GLU B 1 190 ? 58.327 13.224 48.867 1.00 47.36 189 GLU B C 1
ATOM 5649 O O . GLU B 1 190 ? 59.011 13.464 49.861 1.00 47.85 189 GLU B O 1
ATOM 5655 N N . ALA B 1 191 ? 58.675 13.650 47.659 1.00 41.26 190 ALA B N 1
ATOM 5656 C CA . ALA B 1 191 ? 59.923 14.382 47.470 1.00 41.13 190 ALA B CA 1
ATOM 5657 C C . ALA B 1 191 ? 59.837 15.759 48.146 1.00 41.60 190 ALA B C 1
ATOM 5658 O O . ALA B 1 191 ? 60.797 16.207 48.749 1.00 43.24 190 ALA B O 1
ATOM 5660 N N . LEU B 1 192 ? 58.708 16.444 48.004 1.00 37.49 191 LEU B N 1
ATOM 5661 C CA . LEU B 1 192 ? 58.518 17.779 48.619 1.00 39.48 191 LEU B CA 1
ATOM 5662 C C . LEU B 1 192 ? 58.640 17.726 50.146 1.00 40.33 191 LEU B C 1
ATOM 5663 O O . LEU B 1 192 ? 59.239 18.618 50.739 1.00 43.55 191 LEU B O 1
ATOM 5668 N N . GLU B 1 193 ? 58.057 16.692 50.746 1.00 40.93 192 GLU B N 1
ATOM 5669 C CA . GLU B 1 193 ? 58.122 16.412 52.189 1.00 47.52 192 GLU B CA 1
ATOM 5670 C C . GLU B 1 193 ? 59.577 16.229 52.619 1.00 48.41 192 GLU B C 1
ATOM 5671 O O . GLU B 1 193 ? 60.013 16.917 53.525 1.00 55.47 192 GLU B O 1
ATOM 5677 N N . GLN B 1 194 ? 60.318 15.322 51.977 1.00 49.72 193 GLN B N 1
ATOM 5678 C CA . GLN B 1 194 ? 61.742 15.108 52.336 1.00 51.76 193 GLN B CA 1
ATOM 5679 C C . GLN B 1 194 ? 62.536 16.411 52.168 1.00 43.83 193 GLN B C 1
ATOM 5680 O O . GLN B 1 194 ? 63.248 16.808 53.080 1.00 42.52 193 GLN B O 1
ATOM 5686 N N . THR B 1 195 ? 62.373 17.106 51.057 1.00 36.84 194 THR B N 1
ATOM 5687 C CA . THR B 1 195 ? 63.058 18.371 50.857 1.00 39.68 194 THR B CA 1
ATOM 5688 C C . THR B 1 195 ? 62.815 19.309 52.045 1.00 42.58 194 THR B C 1
ATOM 5689 O O . THR B 1 195 ? 63.762 19.768 52.673 1.00 42.15 194 THR B O 1
ATOM 5693 N N . LYS B 1 196 ? 61.542 19.576 52.342 1.00 52.47 195 LYS B N 1
ATOM 5694 C CA . LYS B 1 196 ? 61.136 20.495 53.437 1.00 53.04 195 LYS B CA 1
ATOM 5695 C C . LYS B 1 196 ? 61.822 20.122 54.769 1.00 48.06 195 LYS B C 1
ATOM 5696 O O . LYS B 1 196 ? 62.306 20.998 55.482 1.00 48.96 195 LYS B O 1
ATOM 5702 N N . ILE B 1 197 ? 61.837 18.841 55.094 1.00 43.93 196 ILE B N 1
ATOM 5703 C CA . ILE B 1 197 ? 62.422 18.314 56.329 1.00 47.82 196 ILE B CA 1
ATOM 5704 C C . ILE B 1 197 ? 63.939 18.480 56.270 1.00 48.89 196 ILE B C 1
ATOM 5705 O O . ILE B 1 197 ? 64.574 18.722 57.313 1.00 49.80 196 ILE B O 1
ATOM 5710 N N . HIS B 1 198 ? 64.511 18.270 55.072 1.00 45.06 197 HIS B N 1
ATOM 5711 C CA . HIS B 1 198 ? 65.938 18.347 54.929 1.00 43.10 197 HIS B CA 1
ATOM 5712 C C . HIS B 1 198 ? 66.336 19.808 55.063 1.00 40.48 197 HIS B C 1
ATOM 5713 O O . HIS B 1 198 ? 67.324 20.113 55.691 1.00 41.51 197 HIS B O 1
ATOM 5720 N N . ASN B 1 199 ? 65.555 20.679 54.440 1.00 38.55 198 ASN B N 1
ATOM 5721 C CA . ASN B 1 199 ? 65.945 22.058 54.346 1.00 37.97 198 ASN B CA 1
ATOM 5722 C C . ASN B 1 199 ? 65.805 22.762 55.696 1.00 41.98 198 ASN B C 1
ATOM 5723 O O . ASN B 1 199 ? 66.493 23.732 55.928 1.00 37.66 198 ASN B O 1
ATOM 5728 N N . ALA B 1 200 ? 64.914 22.255 56.537 1.00 46.06 199 ALA B N 1
ATOM 5729 C CA . ALA B 1 200 ? 64.706 22.749 57.880 1.00 52.62 199 ALA B CA 1
ATOM 5730 C C . ALA B 1 200 ? 66.003 22.596 58.698 1.00 51.59 199 ALA B C 1
ATOM 5731 O O . ALA B 1 200 ? 66.263 23.397 59.579 1.00 49.85 199 ALA B O 1
ATOM 5733 N N . LYS B 1 201 ? 66.831 21.597 58.389 1.00 50.49 200 LYS B N 1
ATOM 5734 C CA . LYS B 1 201 ? 68.090 21.413 59.099 1.00 43.10 200 LYS B CA 1
ATOM 5735 C C . LYS B 1 201 ? 69.143 22.443 58.654 1.00 42.85 200 LYS B C 1
ATOM 5736 O O . LYS B 1 201 ? 70.185 22.492 59.266 1.00 40.76 200 LYS B O 1
ATOM 5742 N N . PHE B 1 202 ? 68.875 23.266 57.636 1.00 40.22 201 PHE B N 1
ATOM 5743 C CA . PHE B 1 202 ? 69.843 24.235 57.090 1.00 44.16 201 PHE B CA 1
ATOM 5744 C C . PHE B 1 202 ? 69.149 25.571 56.806 1.00 46.60 201 PHE B C 1
ATOM 5745 O O . PHE B 1 202 ? 69.085 26.010 55.671 1.00 45.93 201 PHE B O 1
ATOM 5753 N N . PRO B 1 203 ? 68.682 26.254 57.866 1.00 53.78 202 PRO B N 1
ATOM 5754 C CA . PRO B 1 203 ? 67.860 27.459 57.676 1.00 48.49 202 PRO B CA 1
ATOM 5755 C C . PRO B 1 203 ? 68.631 28.782 57.676 1.00 47.89 202 PRO B C 1
ATOM 5756 O O . PRO B 1 203 ? 68.046 29.801 57.310 1.00 55.24 202 PRO B O 1
ATOM 5760 N N . LEU B 1 204 ? 69.899 28.784 58.068 1.00 46.11 203 LEU B N 1
ATOM 5761 C CA . LEU B 1 204 ? 70.683 30.033 58.067 1.00 47.02 203 LEU B CA 1
ATOM 5762 C C . LEU B 1 204 ? 71.440 30.159 56.732 1.00 55.10 203 LEU B C 1
ATOM 5763 O O . LEU B 1 204 ? 72.383 29.389 56.481 1.00 55.48 203 LEU B O 1
ATOM 5768 N N . PRO B 1 205 ? 71.023 31.102 55.847 1.00 52.79 204 PRO B N 1
ATOM 5769 C CA . PRO B 1 205 ? 71.689 31.346 54.574 1.00 51.26 204 PRO B CA 1
ATOM 5770 C C . PRO B 1 205 ? 73.199 31.577 54.710 1.00 50.73 204 PRO B C 1
ATOM 5771 O O . PRO B 1 205 ? 73.953 31.177 53.831 1.00 52.52 204 PRO B O 1
ATOM 5775 N N . GLU B 1 206 ? 73.630 32.246 55.771 1.00 51.61 205 GLU B N 1
ATOM 5776 C CA . GLU B 1 206 ? 75.048 32.599 55.893 1.00 50.74 205 GLU B CA 1
ATOM 5777 C C . GLU B 1 206 ? 75.840 31.342 56.255 1.00 45.33 205 GLU B C 1
ATOM 5778 O O . GLU B 1 206 ? 76.915 31.087 55.701 1.00 43.71 205 GLU B O 1
ATOM 5784 N N . LYS B 1 207 ? 75.275 30.553 57.153 1.00 39.83 206 LYS B N 1
ATOM 5785 C CA . LYS B 1 207 ? 75.899 29.322 57.539 1.00 43.03 206 LYS B CA 1
ATOM 5786 C C . LYS B 1 207 ? 76.007 28.414 56.299 1.00 43.99 206 LYS B C 1
ATOM 5787 O O . LYS B 1 207 ? 76.965 27.623 56.144 1.00 38.49 206 LYS B O 1
ATOM 5793 N N . ASN B 1 208 ? 75.041 28.581 55.400 1.00 39.67 207 ASN B N 1
ATOM 5794 C CA . ASN B 1 208 ? 74.878 27.732 54.231 1.00 40.79 207 ASN B CA 1
ATOM 5795 C C . ASN B 1 208 ? 76.004 28.041 53.223 1.00 38.78 207 ASN B C 1
ATOM 5796 O O . ASN B 1 208 ? 76.640 27.130 52.728 1.00 36.29 207 ASN B O 1
ATOM 5801 N N . THR B 1 209 ? 76.246 29.310 52.933 1.00 37.71 208 THR B N 1
ATOM 5802 C CA . THR B 1 209 ? 77.392 29.738 52.145 1.00 40.38 208 THR B CA 1
ATOM 5803 C C . THR B 1 209 ? 78.712 29.235 52.773 1.00 45.29 208 THR B C 1
ATOM 5804 O O . THR B 1 209 ? 79.617 28.871 52.059 1.00 47.11 208 THR B O 1
ATOM 5808 N N . GLU B 1 210 ? 78.835 29.132 54.084 1.00 47.57 209 GLU B N 1
ATOM 5809 C CA . GLU B 1 210 ? 80.108 28.660 54.659 1.00 47.96 209 GLU B CA 1
ATOM 5810 C C . GLU B 1 210 ? 80.264 27.160 54.413 1.00 44.65 209 GLU B C 1
ATOM 5811 O O . GLU B 1 210 ? 81.342 26.697 54.053 1.00 43.25 209 GLU B O 1
ATOM 5817 N N . LEU B 1 211 ? 79.203 26.411 54.658 1.00 43.81 210 LEU B N 1
ATOM 5818 C CA . LEU B 1 211 ? 79.220 24.994 54.384 1.00 42.50 210 LEU B CA 1
ATOM 5819 C C . LEU B 1 211 ? 79.553 24.774 52.901 1.00 37.64 210 LEU B C 1
ATOM 5820 O O . LEU B 1 211 ? 80.369 23.949 52.612 1.00 36.01 210 LEU B O 1
ATOM 5825 N N . LEU B 1 212 ? 78.987 25.559 51.991 1.00 35.01 211 LEU B N 1
ATOM 5826 C CA . LEU B 1 212 ? 79.203 25.351 50.558 1.00 39.00 211 LEU B CA 1
ATOM 5827 C C . LEU B 1 212 ? 80.673 25.625 50.221 1.00 42.25 211 LEU B C 1
ATOM 5828 O O . LEU B 1 212 ? 81.317 24.849 49.517 1.00 41.25 211 LEU B O 1
ATOM 5833 N N . ASN B 1 213 ? 81.175 26.742 50.729 1.00 44.71 212 ASN B N 1
ATOM 5834 C CA . ASN B 1 213 ? 82.536 27.188 50.443 1.00 42.07 212 ASN B CA 1
ATOM 5835 C C . ASN B 1 213 ? 83.516 26.162 51.017 1.00 39.44 212 ASN B C 1
ATOM 5836 O O . ASN B 1 213 ? 84.526 25.832 50.437 1.00 35.13 212 ASN B O 1
ATOM 5841 N N . SER B 1 214 ? 83.143 25.607 52.132 1.00 39.31 213 SER B N 1
ATOM 5842 C CA . SER B 1 214 ? 83.993 24.689 52.818 1.00 38.10 213 SER B CA 1
ATOM 5843 C C . SER B 1 214 ? 83.954 23.306 52.128 1.00 38.47 213 SER B C 1
ATOM 5844 O O . SER B 1 214 ? 84.964 22.606 52.013 1.00 37.54 213 SER B O 1
ATOM 5847 N N . ASN B 1 215 ? 82.786 22.893 51.649 1.00 39.51 214 ASN B N 1
ATOM 5848 C CA . ASN B 1 215 ? 82.654 21.686 50.797 1.00 37.48 214 ASN B CA 1
ATOM 5849 C C . ASN B 1 215 ? 83.534 21.840 49.555 1.00 33.01 214 ASN B C 1
ATOM 5850 O O . ASN B 1 215 ? 84.277 20.951 49.277 1.00 28.07 214 ASN B O 1
ATOM 5855 N N . VAL B 1 216 ? 83.444 22.971 48.860 1.00 33.33 215 VAL B N 1
ATOM 5856 C CA . VAL B 1 216 ? 84.198 23.182 47.612 1.00 36.48 215 VAL B CA 1
ATOM 5857 C C . VAL B 1 216 ? 85.691 23.057 47.919 1.00 38.30 215 VAL B C 1
ATOM 5858 O O . VAL B 1 216 ? 86.399 22.384 47.181 1.00 39.55 215 VAL B O 1
ATOM 5862 N N . ARG B 1 217 ? 86.140 23.628 49.043 1.00 39.86 216 ARG B N 1
ATOM 5863 C CA . ARG B 1 217 ? 87.544 23.590 49.429 1.00 40.60 216 ARG B CA 1
ATOM 5864 C C . ARG B 1 217 ? 88.002 22.134 49.650 1.00 38.73 216 ARG B C 1
ATOM 5865 O O . ARG B 1 217 ? 89.110 21.725 49.243 1.00 34.00 216 ARG B O 1
ATOM 5873 N N . ALA B 1 218 ? 87.165 21.338 50.283 1.00 37.09 217 ALA B N 1
ATOM 5874 C CA . ALA B 1 218 ? 87.574 19.973 50.612 1.00 36.97 217 ALA B CA 1
ATOM 5875 C C . ALA B 1 218 ? 87.680 19.124 49.342 1.00 38.55 217 ALA B C 1
ATOM 5876 O O . ALA B 1 218 ? 88.557 18.252 49.225 1.00 36.24 217 ALA B O 1
ATOM 5878 N N . TRP B 1 219 ? 86.737 19.348 48.443 1.00 36.94 218 TRP B N 1
ATOM 5879 C CA . TRP B 1 219 ? 86.709 18.622 47.201 1.00 39.57 218 TRP B CA 1
ATOM 5880 C C . TRP B 1 219 ? 88.003 18.916 46.442 1.00 33.86 218 TRP B C 1
ATOM 5881 O O . TRP B 1 219 ? 88.655 18.005 45.970 1.00 35.94 218 TRP B O 1
ATOM 5892 N N . LEU B 1 220 ? 88.375 20.175 46.373 1.00 32.98 219 LEU B N 1
ATOM 5893 C CA . LEU B 1 220 ? 89.552 20.549 45.614 1.00 34.14 219 LEU B CA 1
ATOM 5894 C C . LEU B 1 220 ? 90.807 19.998 46.291 1.00 33.09 219 LEU B C 1
ATOM 5895 O O . LEU B 1 220 ? 91.736 19.559 45.613 1.00 31.18 219 LEU B O 1
ATOM 5900 N N . LYS B 1 221 ? 90.819 20.005 47.608 1.00 35.72 220 LYS B N 1
ATOM 5901 C CA . LYS B 1 221 ? 91.993 19.531 48.320 1.00 38.49 220 LYS B CA 1
ATOM 5902 C C . LYS B 1 221 ? 92.130 18.011 48.195 1.00 34.62 220 LYS B C 1
ATOM 5903 O O . LYS B 1 221 ? 93.220 17.569 47.941 1.00 38.88 220 LYS B O 1
ATOM 5909 N N . GLY B 1 222 ? 91.051 17.244 48.330 1.00 37.60 221 GLY B N 1
ATOM 5910 C CA . GLY B 1 222 ? 91.088 15.774 48.485 1.00 36.59 221 GLY B CA 1
ATOM 5911 C C . GLY B 1 222 ? 91.129 15.348 49.958 1.00 43.44 221 GLY B C 1
ATOM 5912 O O . GLY B 1 222 ? 91.493 14.180 50.309 1.00 42.54 221 GLY B O 1
ATOM 5913 N N . ASP B 1 223 ? 90.749 16.267 50.849 1.00 49.69 222 ASP B N 1
ATOM 5914 C CA . ASP B 1 223 ? 90.782 16.000 52.302 1.00 64.27 222 ASP B CA 1
ATOM 5915 C C . ASP B 1 223 ? 90.014 17.116 53.050 1.00 67.67 222 ASP B C 1
ATOM 5916 O O . ASP B 1 223 ? 89.466 18.041 52.422 1.00 57.83 222 ASP B O 1
ATOM 5921 N N . SER B 1 224 ? 90.003 17.034 54.388 1.00 76.41 223 SER B N 1
ATOM 5922 C CA . SER B 1 224 ? 89.566 18.164 55.244 1.00 80.29 223 SER B CA 1
ATOM 5923 C C . SER B 1 224 ? 90.456 19.386 54.960 1.00 78.11 223 SER B C 1
ATOM 5924 O O . SER B 1 224 ? 91.691 19.297 55.087 1.00 80.91 223 SER B O 1
ATOM 5927 N N . PRO B 1 225 ? 89.848 20.519 54.554 1.00 76.41 224 PRO B N 1
ATOM 5928 C CA . PRO B 1 225 ? 90.649 21.725 54.260 1.00 82.20 224 PRO B CA 1
ATOM 5929 C C . PRO B 1 225 ? 91.311 22.289 55.535 1.00 81.74 224 PRO B C 1
ATOM 5930 O O . PRO B 1 225 ? 90.655 22.347 56.569 1.00 76.43 224 PRO B O 1
ATOM 5934 N N . THR B 1 226 ? 92.603 22.649 55.469 1.00 89.19 225 THR B N 1
ATOM 5935 C CA . THR B 1 226 ? 93.356 23.202 56.631 1.00 100.54 225 THR B CA 1
ATOM 5936 C C . THR B 1 226 ? 93.579 24.709 56.420 1.00 98.85 225 THR B C 1
ATOM 5937 O O . THR B 1 226 ? 93.484 25.194 55.290 1.00 88.29 225 THR B O 1
ATOM 5941 N N . PRO B 1 227 ? 93.879 25.460 57.508 1.00 98.77 226 PRO B N 1
ATOM 5942 C CA . PRO B 1 227 ? 94.303 26.856 57.339 1.00 92.14 226 PRO B CA 1
ATOM 5943 C C . PRO B 1 227 ? 95.737 26.847 56.784 1.00 92.01 226 PRO B C 1
ATOM 5944 O O . PRO B 1 227 ? 96.488 25.907 57.051 1.00 83.00 226 PRO B O 1
ATOM 5948 N N . GLY B 1 228 ? 96.114 27.845 55.990 1.00 88.60 227 GLY B N 1
ATOM 5949 C CA . GLY B 1 228 ? 97.393 27.761 55.292 1.00 91.78 227 GLY B CA 1
ATOM 5950 C C . GLY B 1 228 ? 97.403 28.535 53.980 1.00 94.17 227 GLY B C 1
ATOM 5951 O O . GLY B 1 228 ? 96.601 29.464 53.819 1.00 93.40 227 GLY B O 1
ATOM 5952 N N . ASP B 1 229 ? 98.244 28.160 52.995 1.00 98.23 228 ASP B N 1
ATOM 5953 C CA . ASP B 1 229 ? 98.904 26.821 52.786 1.00 99.65 228 ASP B CA 1
ATOM 5954 C C . ASP B 1 229 ? 97.860 25.742 52.408 1.00 86.07 228 ASP B C 1
ATOM 5955 O O . ASP B 1 229 ? 97.641 24.773 53.170 1.00 72.97 228 ASP B O 1
ATOM 5960 N N . PRO B 1 230 ? 97.220 25.905 51.220 1.00 78.27 229 PRO B N 1
ATOM 5961 C CA . PRO B 1 230 ? 96.046 25.087 50.820 1.00 73.72 229 PRO B CA 1
ATOM 5962 C C . PRO B 1 230 ? 96.391 23.597 50.646 1.00 64.59 229 PRO B C 1
ATOM 5963 O O . PRO B 1 230 ? 95.590 22.769 51.021 1.00 55.45 229 PRO B O 1
ATOM 5967 N N . ASP B 1 231 ? 97.575 23.297 50.099 1.00 61.52 230 ASP B N 1
ATOM 5968 C CA . ASP B 1 231 ? 98.136 21.950 50.021 1.00 59.24 230 ASP B CA 1
ATOM 5969 C C . ASP B 1 231 ? 97.214 20.937 49.364 1.00 50.86 230 ASP B C 1
ATOM 5970 O O . ASP B 1 231 ? 96.815 19.951 49.976 1.00 45.09 230 ASP B O 1
ATOM 5975 N N . PRO B 1 232 ? 96.880 21.159 48.108 1.00 44.28 231 PRO B N 1
ATOM 5976 C CA . PRO B 1 232 ? 96.081 20.138 47.467 1.00 41.63 231 PRO B CA 1
ATOM 5977 C C . PRO B 1 232 ? 96.775 18.763 47.514 1.00 41.79 231 PRO B C 1
ATOM 5978 O O . PRO B 1 232 ? 97.964 18.682 47.364 1.00 39.82 231 PRO B O 1
ATOM 5982 N N . THR B 1 233 ? 96.038 17.694 47.757 1.00 40.64 232 THR B N 1
ATOM 5983 C CA . THR B 1 233 ? 96.583 16.344 47.687 1.00 38.20 232 THR B CA 1
ATOM 5984 C C . THR B 1 233 ? 96.503 15.781 46.254 1.00 39.76 232 THR B C 1
ATOM 5985 O O . THR B 1 233 ? 96.046 16.442 45.350 1.00 41.77 232 THR B O 1
ATOM 5989 N N . ARG B 1 234 ? 96.944 14.537 46.076 1.00 39.83 233 ARG B N 1
ATOM 5990 C CA . ARG B 1 234 ? 96.940 13.828 44.790 1.00 43.08 233 ARG B CA 1
ATOM 5991 C C . ARG B 1 234 ? 95.532 13.410 44.411 1.00 38.36 233 ARG B C 1
ATOM 5992 O O . ARG B 1 234 ? 95.356 13.009 43.296 1.00 34.44 233 ARG B O 1
ATOM 6000 N N . ASN B 1 235 ? 94.591 13.458 45.345 1.00 35.79 234 ASN B N 1
ATOM 6001 C CA . ASN B 1 235 ? 93.276 12.858 45.179 1.00 40.18 234 ASN B CA 1
ATOM 6002 C C . ASN B 1 235 ? 92.166 13.853 44.854 1.00 36.82 234 ASN B C 1
ATOM 6003 O O . ASN B 1 235 ? 91.099 13.392 44.538 1.00 30.40 234 ASN B O 1
ATOM 6008 N N . GLY B 1 236 ? 92.370 15.150 45.077 1.00 37.65 235 GLY B N 1
ATOM 6009 C CA . GLY B 1 236 ? 91.302 16.144 44.984 1.00 38.11 235 GLY B CA 1
ATOM 6010 C C . GLY B 1 236 ? 91.030 16.588 43.552 1.00 41.13 235 GLY B C 1
ATOM 6011 O O . GLY B 1 236 ? 91.642 16.095 42.591 1.00 44.22 235 GLY B O 1
ATOM 6012 N N . VAL B 1 237 ? 90.121 17.545 43.416 1.00 35.67 236 VAL B N 1
ATOM 6013 C CA . VAL B 1 237 ? 89.667 17.977 42.138 1.00 33.49 236 VAL B CA 1
ATOM 6014 C C . VAL B 1 237 ? 90.781 18.789 41.475 1.00 34.82 236 VAL B C 1
ATOM 6015 O O . VAL B 1 237 ? 90.895 18.813 40.227 1.00 33.34 236 VAL B O 1
ATOM 6019 N N . TYR B 1 238 ? 91.567 19.484 42.299 1.00 32.94 237 TYR B N 1
ATOM 6020 C CA . TYR B 1 238 ? 92.739 20.214 41.774 1.00 33.53 237 TYR B CA 1
ATOM 6021 C C . TYR B 1 238 ? 93.652 19.241 41.019 1.00 33.41 237 TYR B C 1
ATOM 6022 O O . TYR B 1 238 ? 93.941 19.442 39.831 1.00 30.91 237 TYR B O 1
ATOM 6031 N N . ALA B 1 239 ? 94.038 18.157 41.686 1.00 31.12 238 ALA B N 1
ATOM 6032 C CA . ALA B 1 239 ? 94.858 17.142 41.044 1.00 35.22 238 ALA B CA 1
ATOM 6033 C C . ALA B 1 239 ? 94.170 16.579 39.793 1.00 37.86 238 ALA B C 1
ATOM 6034 O O . ALA B 1 239 ? 94.860 16.364 38.777 1.00 33.24 238 ALA B O 1
ATOM 6036 N N . LYS B 1 240 ? 92.854 16.323 39.854 1.00 33.27 239 LYS B N 1
ATOM 6037 C CA . LYS B 1 240 ? 92.172 15.738 38.674 1.00 36.51 239 LYS B CA 1
ATOM 6038 C C . LYS B 1 240 ? 92.182 16.715 37.482 1.00 31.40 239 LYS B C 1
ATOM 6039 O O . LYS B 1 240 ? 92.392 16.288 36.375 1.00 30.38 239 LYS B O 1
ATOM 6045 N N . TYR B 1 241 ? 91.949 18.009 37.704 1.00 29.00 240 TYR B N 1
ATOM 6046 C CA . TYR B 1 241 ? 92.059 19.019 36.614 1.00 29.09 240 TYR B CA 1
ATOM 6047 C C . TYR B 1 241 ? 93.491 19.062 36.031 1.00 31.99 240 TYR B C 1
ATOM 6048 O O . TYR B 1 241 ? 93.685 19.090 34.794 1.00 28.10 240 TYR B O 1
ATOM 6057 N N . VAL B 1 242 ? 94.511 19.047 36.888 1.00 32.44 241 VAL B N 1
ATOM 6058 C CA . VAL B 1 242 ? 95.899 18.984 36.410 1.00 34.74 241 VAL B CA 1
ATOM 6059 C C . VAL B 1 242 ? 96.073 17.722 35.558 1.00 35.80 241 VAL B C 1
ATOM 6060 O O . VAL B 1 242 ? 96.537 17.822 34.417 1.00 34.13 241 VAL B O 1
ATOM 6064 N N . ARG B 1 243 ? 95.658 16.564 36.089 1.00 32.59 242 ARG B N 1
ATOM 6065 C CA . ARG B 1 243 ? 95.829 15.321 35.363 1.00 34.99 242 ARG B CA 1
ATOM 6066 C C . ARG B 1 243 ? 95.127 15.392 33.992 1.00 34.91 242 ARG B C 1
ATOM 6067 O O . ARG B 1 243 ? 95.662 14.866 33.029 1.00 37.77 242 ARG B O 1
ATOM 6075 N N . CYS B 1 244 ? 93.958 16.009 33.865 1.00 34.19 243 CYS B N 1
ATOM 6076 C CA . CYS B 1 244 ? 93.242 15.952 32.546 1.00 34.71 243 CYS B CA 1
ATOM 6077 C C . CYS B 1 244 ? 94.030 16.710 31.465 1.00 31.06 243 CYS B C 1
ATOM 6078 O O . CYS B 1 244 ? 93.938 16.374 30.315 1.00 29.19 243 CYS B O 1
ATOM 6081 N N . LEU B 1 245 ? 94.832 17.691 31.841 1.00 31.82 244 LEU B N 1
ATOM 6082 C CA . LEU B 1 245 ? 95.639 18.439 30.867 1.00 32.87 244 LEU B CA 1
ATOM 6083 C C . LEU B 1 245 ? 96.740 17.571 30.236 1.00 32.19 244 LEU B C 1
ATOM 6084 O O . LEU B 1 245 ? 97.214 17.921 29.171 1.00 34.62 244 LEU B O 1
ATOM 6089 N N . SER B 1 246 ? 97.039 16.401 30.795 1.00 31.44 245 SER B N 1
ATOM 6090 C CA . SER B 1 246 ? 98.001 15.438 30.197 1.00 36.10 245 SER B CA 1
ATOM 6091 C C . SER B 1 246 ? 97.291 14.358 29.368 1.00 34.70 245 SER B C 1
ATOM 6092 O O . SER B 1 246 ? 97.942 13.446 28.902 1.00 33.86 245 SER B O 1
ATOM 6095 N N . ALA B 1 247 ? 95.971 14.370 29.255 1.00 32.27 246 ALA B N 1
ATOM 6096 C CA . ALA B 1 247 ? 95.317 13.314 28.541 1.00 30.23 246 ALA B CA 1
ATOM 6097 C C . ALA B 1 247 ? 95.951 13.248 27.145 1.00 32.41 246 ALA B C 1
ATOM 6098 O O . ALA B 1 247 ? 96.271 14.282 26.619 1.00 30.44 246 ALA B O 1
ATOM 6100 N N . PRO B 1 248 ? 96.233 12.042 26.601 1.00 34.83 247 PRO B N 1
ATOM 6101 C CA . PRO B 1 248 ? 97.056 11.953 25.362 1.00 34.77 247 PRO B CA 1
ATOM 6102 C C . PRO B 1 248 ? 96.334 12.115 24.023 1.00 34.08 247 PRO B C 1
ATOM 6103 O O . PRO B 1 248 ? 96.990 12.094 23.012 1.00 36.10 247 PRO B O 1
ATOM 6107 N N . ASN B 1 249 ? 95.007 12.139 23.983 1.00 36.96 248 ASN B N 1
ATOM 6108 C CA . ASN B 1 249 ? 94.305 12.316 22.706 1.00 31.45 248 ASN B CA 1
ATOM 6109 C C . ASN B 1 249 ? 92.927 12.891 23.016 1.00 35.87 248 ASN B C 1
ATOM 6110 O O . ASN B 1 249 ? 92.511 12.823 24.166 1.00 32.06 248 ASN B O 1
ATOM 6115 N N . TYR B 1 250 ? 92.243 13.448 22.004 1.00 33.57 249 TYR B N 1
ATOM 6116 C CA . TYR B 1 250 ? 90.983 14.135 22.225 1.00 32.80 249 TYR B CA 1
ATOM 6117 C C . TYR B 1 250 ? 89.896 13.154 22.682 1.00 31.75 249 TYR B C 1
ATOM 6118 O O . TYR B 1 250 ? 89.101 13.471 23.538 1.00 27.53 249 TYR B O 1
ATOM 6127 N N . THR B 1 251 ? 89.848 11.995 22.055 1.00 33.04 250 THR B N 1
ATOM 6128 C CA . THR B 1 251 ? 88.840 11.021 22.377 1.00 31.94 250 THR B CA 1
ATOM 6129 C C . THR B 1 251 ? 88.819 10.792 23.888 1.00 30.05 250 THR B C 1
ATOM 6130 O O . THR B 1 251 ? 87.735 10.817 24.478 1.00 29.05 250 THR B O 1
ATOM 6134 N N . VAL B 1 252 ? 89.958 10.571 24.516 1.00 26.60 251 VAL B N 1
ATOM 6135 C CA . VAL B 1 252 ? 89.893 10.151 25.929 1.00 27.94 251 VAL B CA 1
ATOM 6136 C C . VAL B 1 252 ? 89.929 11.377 26.847 1.00 28.62 251 VAL B C 1
ATOM 6137 O O . VAL B 1 252 ? 89.585 11.254 28.027 1.00 30.51 251 VAL B O 1
ATOM 6141 N N . PHE B 1 253 ? 90.365 12.531 26.325 1.00 27.40 252 PHE B N 1
ATOM 6142 C CA . PHE B 1 253 ? 90.284 13.783 27.059 1.00 28.28 252 PHE B CA 1
ATOM 6143 C C . PHE B 1 253 ? 88.818 14.177 27.253 1.00 28.80 252 PHE B C 1
ATOM 6144 O O . PHE B 1 253 ? 88.451 14.794 28.280 1.00 24.50 252 PHE B O 1
ATOM 6152 N N . SER B 1 254 ? 87.997 13.780 26.274 1.00 28.36 253 SER B N 1
ATOM 6153 C CA . SER B 1 254 ? 86.749 14.434 26.057 1.00 29.24 253 SER B CA 1
ATOM 6154 C C . SER B 1 254 ? 85.683 13.924 27.034 1.00 30.14 253 SER B C 1
ATOM 6155 O O . SER B 1 254 ? 84.758 14.674 27.299 1.00 29.18 253 SER B O 1
ATOM 6158 N N . ASN B 1 255 ? 85.759 12.681 27.525 1.00 29.11 254 ASN B N 1
ATOM 6159 C CA . ASN B 1 255 ? 84.592 12.124 28.194 1.00 29.55 254 ASN B CA 1
ATOM 6160 C C . ASN B 1 255 ? 84.927 10.850 29.007 1.00 29.07 254 ASN B C 1
ATOM 6161 O O . ASN B 1 255 ? 85.874 10.133 28.722 1.00 27.06 254 ASN B O 1
ATOM 6166 N N . THR B 1 256 ? 84.029 10.500 29.925 1.00 25.10 255 THR B N 1
ATOM 6167 C CA . THR B 1 256 ? 84.276 9.432 30.869 1.00 25.98 255 THR B CA 1
ATOM 6168 C C . THR B 1 256 ? 84.084 8.035 30.260 1.00 26.47 255 THR B C 1
ATOM 6169 O O . THR B 1 256 ? 84.657 7.061 30.779 1.00 28.45 255 THR B O 1
ATOM 6173 N N . THR B 1 257 ? 83.285 7.885 29.225 1.00 25.17 256 THR B N 1
ATOM 6174 C CA . THR B 1 257 ? 83.142 6.584 28.592 1.00 25.46 256 THR B CA 1
ATOM 6175 C C . THR B 1 257 ? 84.464 6.186 27.900 1.00 27.15 256 THR B C 1
ATOM 6176 O O . THR B 1 257 ? 84.975 5.061 28.085 1.00 27.44 256 THR B O 1
ATOM 6180 N N . SER B 1 258 ? 85.013 7.098 27.102 1.00 27.36 257 SER B N 1
ATOM 6181 C CA . SER B 1 258 ? 86.217 6.858 26.321 1.00 27.31 257 SER B CA 1
ATOM 6182 C C . SER B 1 258 ? 87.395 6.594 27.290 1.00 30.48 257 SER B C 1
ATOM 6183 O O . SER B 1 258 ? 88.154 5.637 27.159 1.00 26.21 257 SER B O 1
ATOM 6186 N N . ALA B 1 259 ? 87.503 7.406 28.328 1.00 28.41 258 ALA B N 1
ATOM 6187 C CA . ALA B 1 259 ? 88.661 7.346 29.226 1.00 27.61 258 ALA B CA 1
ATOM 6188 C C . ALA B 1 259 ? 88.652 6.037 30.002 1.00 26.49 258 ALA B C 1
ATOM 6189 O O . ALA B 1 259 ? 89.693 5.461 30.235 1.00 29.44 258 ALA B O 1
ATOM 6191 N N . SER B 1 260 ? 87.465 5.558 30.316 1.00 27.09 259 SER B N 1
ATOM 6192 C CA . SER B 1 260 ? 87.301 4.364 31.114 1.00 29.26 259 SER B CA 1
ATOM 6193 C C . SER B 1 260 ? 87.838 3.159 30.336 1.00 27.33 259 SER B C 1
ATOM 6194 O O . SER B 1 260 ? 88.613 2.374 30.866 1.00 26.33 259 SER B O 1
ATOM 6197 N N . VAL B 1 261 ? 87.383 3.013 29.102 1.00 27.51 260 VAL B N 1
ATOM 6198 C CA . VAL B 1 261 ? 87.824 1.930 28.283 1.00 29.51 260 VAL B CA 1
ATOM 6199 C C . VAL B 1 261 ? 89.338 2.064 28.032 1.00 29.64 260 VAL B C 1
ATOM 6200 O O . VAL B 1 261 ? 90.081 1.063 28.091 1.00 31.92 260 VAL B O 1
ATOM 6204 N N . TRP B 1 262 ? 89.824 3.260 27.760 1.00 27.03 261 TRP B N 1
ATOM 6205 C CA . TRP B 1 262 ? 91.252 3.421 27.535 1.00 29.41 261 TRP B CA 1
ATOM 6206 C C . TRP B 1 262 ? 92.027 2.983 28.799 1.00 29.45 261 TRP B C 1
ATOM 6207 O O . TRP B 1 262 ? 93.066 2.307 28.735 1.00 33.10 261 TRP B O 1
ATOM 6218 N N . ASN B 1 263 ? 91.519 3.312 29.962 1.00 30.95 262 ASN B N 1
ATOM 6219 C CA . ASN B 1 263 ? 92.161 2.911 31.240 1.00 30.77 262 ASN B CA 1
ATOM 6220 C C . ASN B 1 263 ? 92.079 1.383 31.462 1.00 28.99 262 ASN B C 1
ATOM 6221 O O . ASN B 1 263 ? 92.979 0.833 32.086 1.00 23.79 262 ASN B O 1
ATOM 6226 N N . SER B 1 264 ? 91.096 0.670 30.876 1.00 30.09 263 SER B N 1
ATOM 6227 C CA . SER B 1 264 ? 91.054 -0.827 30.933 1.00 30.67 263 SER B CA 1
ATOM 6228 C C . SER B 1 264 ? 91.994 -1.480 29.905 1.00 31.17 263 SER B C 1
ATOM 6229 O O . SER B 1 264 ? 92.142 -2.670 29.943 1.00 31.70 263 SER B O 1
ATOM 6232 N N . SER B 1 265 ? 92.614 -0.724 29.002 1.00 29.52 264 SER B N 1
ATOM 6233 C CA . SER B 1 265 ? 93.323 -1.281 27.839 1.00 30.88 264 SER B CA 1
ATOM 6234 C C . SER B 1 265 ? 94.697 -0.621 27.634 1.00 32.61 264 SER B C 1
ATOM 6235 O O . SER B 1 265 ? 95.321 -0.892 26.633 1.00 32.02 264 SER B O 1
ATOM 6238 N N . ASN B 1 266 ? 95.139 0.286 28.507 1.00 32.73 265 ASN B N 1
ATOM 6239 C CA . ASN B 1 266 ? 96.447 0.936 28.378 1.00 34.68 265 ASN B CA 1
ATOM 6240 C C . ASN B 1 266 ? 97.055 1.097 29.759 1.00 36.87 265 ASN B C 1
ATOM 6241 O O . ASN B 1 266 ? 96.342 1.243 30.721 1.00 42.03 265 ASN B O 1
ATOM 6246 N N . PRO B 1 267 ? 98.382 1.068 29.840 1.00 43.39 266 PRO B N 1
ATOM 6247 C CA . PRO B 1 267 ? 99.021 1.279 31.152 1.00 39.48 266 PRO B CA 1
ATOM 6248 C C . PRO B 1 267 ? 98.844 2.744 31.583 1.00 39.02 266 PRO B C 1
ATOM 6249 O O . PRO B 1 267 ? 98.831 3.657 30.736 1.00 38.25 266 PRO B O 1
ATOM 6253 N N . GLY B 1 268 ? 98.704 2.963 32.885 1.00 34.78 267 GLY B N 1
ATOM 6254 C CA . GLY B 1 268 ? 98.552 4.315 33.381 1.00 31.52 267 GLY B CA 1
ATOM 6255 C C . GLY B 1 268 ? 97.094 4.668 33.549 1.00 32.66 267 GLY B C 1
ATOM 6256 O O . GLY B 1 268 ? 96.189 3.852 33.300 1.00 35.54 267 GLY B O 1
ATOM 6257 N N . LEU B 1 269 ? 96.861 5.896 33.962 1.00 34.90 268 LEU B N 1
ATOM 6258 C CA . LEU B 1 269 ? 95.525 6.378 34.205 1.00 36.62 268 LEU B CA 1
ATOM 6259 C C . LEU B 1 269 ? 95.326 7.701 33.471 1.00 35.33 268 LEU B C 1
ATOM 6260 O O . LEU B 1 269 ? 95.983 8.668 33.821 1.00 33.78 268 LEU B O 1
ATOM 6265 N N . VAL B 1 270 ? 94.379 7.773 32.537 1.00 33.75 269 VAL B N 1
ATOM 6266 C CA . VAL B 1 270 ? 93.987 9.111 32.049 1.00 34.04 269 VAL B CA 1
ATOM 6267 C C . VAL B 1 270 ? 92.676 9.568 32.717 1.00 33.12 269 VAL B C 1
ATOM 6268 O O . VAL B 1 270 ? 91.779 8.784 33.086 1.00 31.49 269 VAL B O 1
ATOM 6272 N N . THR B 1 271 ? 92.616 10.878 32.914 1.00 32.65 270 THR B N 1
ATOM 6273 C CA . THR B 1 271 ? 91.484 11.565 33.442 1.00 32.71 270 THR B CA 1
ATOM 6274 C C . THR B 1 271 ? 90.903 12.454 32.346 1.00 31.49 270 THR B C 1
ATOM 6275 O O . THR B 1 271 ? 91.614 13.285 31.793 1.00 29.98 270 THR B O 1
ATOM 6279 N N . PRO B 1 272 ? 89.616 12.304 32.040 1.00 27.69 271 PRO B N 1
ATOM 6280 C CA . PRO B 1 272 ? 89.097 13.244 31.057 1.00 27.85 271 PRO B CA 1
ATOM 6281 C C . PRO B 1 272 ? 88.639 14.513 31.770 1.00 26.24 271 PRO B C 1
ATOM 6282 O O . PRO B 1 272 ? 88.379 14.489 32.968 1.00 27.97 271 PRO B O 1
ATOM 6286 N N . VAL B 1 273 ? 88.517 15.589 31.027 1.00 26.51 272 VAL B N 1
ATOM 6287 C CA . VAL B 1 273 ? 88.114 16.876 31.609 1.00 27.37 272 VAL B CA 1
ATOM 6288 C C . VAL B 1 273 ? 86.724 16.728 32.242 1.00 29.59 272 VAL B C 1
ATOM 6289 O O . VAL B 1 273 ? 86.433 17.384 33.231 1.00 31.57 272 VAL B O 1
ATOM 6293 N N . GLU B 1 274 ? 85.879 15.852 31.699 1.00 28.44 273 GLU B N 1
ATOM 6294 C CA . GLU B 1 274 ? 84.518 15.656 32.209 1.00 28.69 273 GLU B CA 1
ATOM 6295 C C . GLU B 1 274 ? 84.563 15.144 33.665 1.00 31.07 273 GLU B C 1
ATOM 6296 O O . GLU B 1 274 ? 83.557 15.248 34.383 1.00 27.98 273 GLU B O 1
ATOM 6302 N N . SER B 1 275 ? 85.685 14.564 34.105 1.00 27.78 274 SER B N 1
ATOM 6303 C CA . SER B 1 275 ? 85.706 13.934 35.417 1.00 28.74 274 SER B CA 1
ATOM 6304 C C . SER B 1 275 ? 85.775 14.991 36.527 1.00 29.43 274 SER B C 1
ATOM 6305 O O . SER B 1 275 ? 84.927 14.996 37.393 1.00 29.08 274 SER B O 1
ATOM 6308 N N . PRO B 1 276 ? 86.813 15.868 36.526 1.00 31.00 275 PRO B N 1
ATOM 6309 C CA . PRO B 1 276 ? 86.804 16.934 37.520 1.00 30.29 275 PRO B CA 1
ATOM 6310 C C . PRO B 1 276 ? 85.564 17.852 37.384 1.00 30.30 275 PRO B C 1
ATOM 6311 O O . PRO B 1 276 ? 85.076 18.416 38.372 1.00 25.67 275 PRO B O 1
ATOM 6315 N N . HIS B 1 277 ? 85.056 17.998 36.171 1.00 30.56 276 HIS B N 1
ATOM 6316 C CA . HIS B 1 277 ? 83.820 18.708 35.924 1.00 27.30 276 HIS B CA 1
ATOM 6317 C C . HIS B 1 277 ? 82.668 18.068 36.680 1.00 29.74 276 HIS B C 1
ATOM 6318 O O . HIS B 1 277 ? 81.883 18.783 37.370 1.00 33.98 276 HIS B O 1
ATOM 6325 N N . ASN B 1 278 ? 82.562 16.755 36.553 1.00 25.85 277 ASN B N 1
ATOM 6326 C CA . ASN B 1 278 ? 81.581 15.998 37.335 1.00 26.48 277 ASN B CA 1
ATOM 6327 C C . ASN B 1 278 ? 81.724 16.320 38.840 1.00 29.42 277 ASN B C 1
ATOM 6328 O O . ASN B 1 278 ? 80.709 16.507 39.549 1.00 28.96 277 ASN B O 1
ATOM 6333 N N . ASP B 1 279 ? 82.948 16.338 39.345 1.00 30.30 278 ASP B N 1
ATOM 6334 C CA . ASP B 1 279 ? 83.194 16.606 40.770 1.00 32.03 278 ASP B CA 1
ATOM 6335 C C . ASP B 1 279 ? 82.600 17.937 41.192 1.00 32.60 278 ASP B C 1
ATOM 6336 O O . ASP B 1 279 ? 81.961 18.001 42.247 1.00 27.40 278 ASP B O 1
ATOM 6341 N N . ILE B 1 280 ? 82.768 18.984 40.370 1.00 32.25 279 ILE B N 1
ATOM 6342 C CA . ILE B 1 280 ? 82.308 20.326 40.778 1.00 34.06 279 ILE B CA 1
ATOM 6343 C C . ILE B 1 280 ? 80.766 20.345 40.883 1.00 33.89 279 ILE B C 1
ATOM 6344 O O . ILE B 1 280 ? 80.199 20.908 41.862 1.00 31.57 279 ILE B O 1
ATOM 6349 N N . HIS B 1 281 ? 80.098 19.732 39.904 1.00 27.04 280 HIS B N 1
ATOM 6350 C CA . HIS B 1 281 ? 78.677 19.551 39.925 1.00 30.49 280 HIS B CA 1
ATOM 6351 C C . HIS B 1 281 ? 78.244 18.897 41.242 1.00 31.76 280 HIS B C 1
ATOM 6352 O O . HIS B 1 281 ? 77.232 19.337 41.822 1.00 28.62 280 HIS B O 1
ATOM 6359 N N . LEU B 1 282 ? 78.920 17.829 41.664 1.00 27.08 281 LEU B N 1
ATOM 6360 C CA . LEU B 1 282 ? 78.437 17.152 42.850 1.00 31.26 281 LEU B CA 1
ATOM 6361 C C . LEU B 1 282 ? 78.745 17.992 44.100 1.00 34.60 281 LEU B C 1
ATOM 6362 O O . LEU B 1 282 ? 77.947 17.976 45.019 1.00 39.29 281 LEU B O 1
ATOM 6367 N N . ALA B 1 283 ? 79.875 18.711 44.142 1.00 34.21 282 ALA B N 1
ATOM 6368 C CA . ALA B 1 283 ? 80.247 19.516 45.308 1.00 34.78 282 ALA B CA 1
ATOM 6369 C C . ALA B 1 283 ? 79.211 20.629 45.508 1.00 35.43 282 ALA B C 1
ATOM 6370 O O . ALA B 1 283 ? 78.621 20.786 46.573 1.00 40.34 282 ALA B O 1
ATOM 6372 N N . VAL B 1 284 ? 78.963 21.346 44.440 1.00 32.44 283 VAL B N 1
ATOM 6373 C CA . VAL B 1 284 ? 78.063 22.484 44.445 1.00 33.02 283 VAL B CA 1
ATOM 6374 C C . VAL B 1 284 ? 76.598 22.017 44.582 1.00 35.81 283 VAL B C 1
ATOM 6375 O O . VAL B 1 284 ? 75.787 22.741 45.141 1.00 37.27 283 VAL B O 1
ATOM 6379 N N . GLY B 1 285 ? 76.291 20.799 44.137 1.00 34.27 284 GLY B N 1
ATOM 6380 C CA . GLY B 1 285 ? 74.941 20.340 43.892 1.00 31.15 284 GLY B CA 1
ATOM 6381 C C . GLY B 1 285 ? 74.481 19.279 44.880 1.00 29.43 284 GLY B C 1
ATOM 6382 O O . GLY B 1 285 ? 73.368 18.720 44.716 1.00 30.06 284 GLY B O 1
ATOM 6383 N N . GLY B 1 286 ? 75.281 18.959 45.895 1.00 28.90 285 GLY B N 1
ATOM 6384 C CA . GLY B 1 286 ? 74.689 18.286 47.034 1.00 31.00 285 GLY B CA 1
ATOM 6385 C C . GLY B 1 286 ? 75.536 17.280 47.800 1.00 31.65 285 GLY B C 1
ATOM 6386 O O . GLY B 1 286 ? 75.050 16.772 48.811 1.00 33.44 285 GLY B O 1
ATOM 6387 N N . PHE B 1 287 ? 76.746 16.972 47.361 1.00 33.09 286 PHE B N 1
ATOM 6388 C CA . PHE B 1 287 ? 77.528 15.893 47.933 1.00 33.10 286 PHE B CA 1
ATOM 6389 C C . PHE B 1 287 ? 78.692 16.450 48.763 1.00 32.52 286 PHE B C 1
ATOM 6390 O O . PHE B 1 287 ? 79.529 17.195 48.264 1.00 31.17 286 PHE B O 1
ATOM 6398 N N . ASP B 1 288 ? 78.718 16.068 50.022 1.00 34.63 287 ASP B N 1
ATOM 6399 C CA . ASP B 1 288 ? 79.728 16.464 50.981 1.00 41.05 287 ASP B CA 1
ATOM 6400 C C . ASP B 1 288 ? 80.914 15.581 50.715 1.00 46.29 287 ASP B C 1
ATOM 6401 O O . ASP B 1 288 ? 80.714 14.351 50.724 1.00 50.11 287 ASP B O 1
ATOM 6406 N N . TYR B 1 289 ? 82.133 16.124 50.509 1.00 46.64 288 TYR B N 1
ATOM 6407 C CA . TYR B 1 289 ? 83.289 15.234 50.196 1.00 49.82 288 TYR B CA 1
ATOM 6408 C C . TYR B 1 289 ? 83.455 14.122 51.244 1.00 52.25 288 TYR B C 1
ATOM 6409 O O . TYR B 1 289 ? 83.791 12.998 50.866 1.00 45.99 288 TYR B O 1
ATOM 6418 N N . GLY B 1 290 ? 83.166 14.419 52.513 1.00 60.96 289 GLY B N 1
ATOM 6419 C CA . GLY B 1 290 ? 83.737 13.713 53.675 1.00 74.18 289 GLY B CA 1
ATOM 6420 C C . GLY B 1 290 ? 83.619 12.198 53.622 1.00 87.02 289 GLY B C 1
ATOM 6421 O O . GLY B 1 290 ? 82.760 11.639 52.934 1.00 100.40 289 GLY B O 1
ATOM 6422 N N . GLY B 1 291 ? 84.500 11.541 54.379 1.00 93.21 290 GLY B N 1
ATOM 6423 C CA . GLY B 1 291 ? 84.488 10.085 54.564 1.00 103.88 290 GLY B CA 1
ATOM 6424 C C . GLY B 1 291 ? 84.595 9.731 56.041 1.00 117.14 290 GLY B C 1
ATOM 6425 O O . GLY B 1 291 ? 84.547 10.631 56.883 1.00 131.63 290 GLY B O 1
ATOM 6426 N N . ASP B 1 292 ? 84.761 8.453 56.397 1.00 120.87 291 ASP B N 1
ATOM 6427 C CA . ASP B 1 292 ? 84.900 7.331 55.459 1.00 115.57 291 ASP B CA 1
ATOM 6428 C C . ASP B 1 292 ? 84.079 6.109 55.917 1.00 111.45 291 ASP B C 1
ATOM 6429 O O . ASP B 1 292 ? 84.634 5.027 56.128 1.00 105.57 291 ASP B O 1
ATOM 6434 N N . GLU B 1 293 ? 82.762 6.291 56.056 1.00 109.50 292 GLU B N 1
ATOM 6435 C CA . GLU B 1 293 ? 81.822 5.176 56.331 1.00 117.03 292 GLU B CA 1
ATOM 6436 C C . GLU B 1 293 ? 81.794 4.238 55.105 1.00 114.64 292 GLU B C 1
ATOM 6437 O O . GLU B 1 293 ? 82.467 4.496 54.087 1.00 99.64 292 GLU B O 1
ATOM 6443 N N . ILE B 1 294 ? 81.063 3.122 55.203 1.00 112.80 293 ILE B N 1
ATOM 6444 C CA . ILE B 1 294 ? 80.908 2.193 54.072 1.00 117.35 293 ILE B CA 1
ATOM 6445 C C . ILE B 1 294 ? 79.757 2.672 53.159 1.00 109.94 293 ILE B C 1
ATOM 6446 O O . ILE B 1 294 ? 79.492 2.055 52.127 1.00 116.84 293 ILE B O 1
ATOM 6451 N N . GLY B 1 295 ? 79.105 3.793 53.495 1.00 100.54 294 GLY B N 1
ATOM 6452 C CA . GLY B 1 295 ? 77.973 4.316 52.711 1.00 92.53 294 GLY B CA 1
ATOM 6453 C C . GLY B 1 295 ? 77.367 5.551 53.360 1.00 90.15 294 GLY B C 1
ATOM 6454 O O . GLY B 1 295 ? 77.608 5.802 54.548 1.00 86.96 294 GLY B O 1
ATOM 6455 N N . GLN B 1 296 ? 76.596 6.328 52.586 1.00 83.12 295 GLN B N 1
ATOM 6456 C CA . GLN B 1 296 ? 75.975 7.588 53.074 1.00 79.16 295 GLN B CA 1
ATOM 6457 C C . GLN B 1 296 ? 74.970 8.132 52.030 1.00 73.30 295 GLN B C 1
ATOM 6458 O O . GLN B 1 296 ? 75.098 7.864 50.826 1.00 65.07 295 GLN B O 1
ATOM 6464 N N . ILE B 1 297 ? 73.963 8.891 52.498 1.00 61.37 296 ILE B N 1
ATOM 6465 C CA . ILE B 1 297 ? 72.939 9.508 51.640 1.00 58.22 296 ILE B CA 1
ATOM 6466 C C . ILE B 1 297 ? 73.265 11.000 51.515 1.00 51.47 296 ILE B C 1
ATOM 6467 O O . ILE B 1 297 ? 73.481 11.655 52.504 1.00 50.84 296 ILE B O 1
ATOM 6472 N N . ALA B 1 298 ? 73.316 11.515 50.292 1.00 48.13 297 ALA B N 1
ATOM 6473 C CA . ALA B 1 298 ? 73.375 12.937 50.046 1.00 43.25 297 ALA B CA 1
ATOM 6474 C C . ALA B 1 298 ? 71.949 13.419 49.741 1.00 41.36 297 ALA B C 1
ATOM 6475 O O . ALA B 1 298 ? 71.436 13.250 48.608 1.00 39.91 297 ALA B O 1
ATOM 6477 N N . GLY B 1 299 ? 71.341 14.025 50.770 1.00 41.56 298 GLY B N 1
ATOM 6478 C CA . GLY B 1 299 ? 69.927 14.410 50.802 1.00 37.06 298 GLY B CA 1
ATOM 6479 C C . GLY B 1 299 ? 69.687 15.792 50.217 1.00 38.43 298 GLY B C 1
ATOM 6480 O O . GLY B 1 299 ? 68.549 16.184 50.048 1.00 41.49 298 GLY B O 1
ATOM 6481 N N . ALA B 1 300 ? 70.772 16.514 49.908 1.00 38.32 299 ALA B N 1
ATOM 6482 C CA . ALA B 1 300 ? 70.727 17.835 49.355 1.00 35.02 299 ALA B CA 1
ATOM 6483 C C . ALA B 1 300 ? 70.663 17.748 47.819 1.00 37.46 299 ALA B C 1
ATOM 6484 O O . ALA B 1 300 ? 71.704 17.779 47.084 1.00 32.65 299 ALA B O 1
ATOM 6486 N N . ASN B 1 301 ? 69.429 17.634 47.354 1.00 32.43 300 ASN B N 1
ATOM 6487 C CA . ASN B 1 301 ? 69.119 17.402 45.975 1.00 31.50 300 ASN B CA 1
ATOM 6488 C C . ASN B 1 301 ? 69.114 18.735 45.245 1.00 29.85 300 ASN B C 1
ATOM 6489 O O . ASN B 1 301 ? 68.082 19.163 44.758 1.00 33.45 300 ASN B O 1
ATOM 6494 N N . GLY B 1 302 ? 70.273 19.332 45.097 1.00 29.05 301 GLY B N 1
ATOM 6495 C CA . GLY B 1 302 ? 70.355 20.620 44.486 1.00 26.77 301 GLY B CA 1
ATOM 6496 C C . GLY B 1 302 ? 70.391 20.518 42.978 1.00 29.06 301 GLY B C 1
ATOM 6497 O O . GLY B 1 302 ? 70.702 19.479 42.446 1.00 30.25 301 GLY B O 1
ATOM 6498 N N . ASP B 1 303 ? 70.131 21.628 42.307 1.00 29.34 302 ASP B N 1
ATOM 6499 C CA . ASP B 1 303 ? 69.936 21.622 40.876 1.00 34.38 302 ASP B CA 1
ATOM 6500 C C . ASP B 1 303 ? 71.208 21.168 40.133 1.00 35.77 302 ASP B C 1
ATOM 6501 O O . ASP B 1 303 ? 71.136 20.304 39.229 1.00 40.33 302 ASP B O 1
ATOM 6506 N N . MET B 1 304 ? 72.364 21.697 40.555 1.00 36.05 303 MET B N 1
ATOM 6507 C CA . MET B 1 304 ? 73.654 21.387 39.921 1.00 33.44 303 MET B CA 1
ATOM 6508 C C . MET B 1 304 ? 74.034 19.910 40.098 1.00 30.29 303 MET B C 1
ATOM 6509 O O . MET B 1 304 ? 74.907 19.445 39.384 1.00 32.18 303 MET B O 1
ATOM 6514 N N . GLY B 1 305 ? 73.395 19.164 41.007 1.00 32.76 304 GLY B N 1
ATOM 6515 C CA . GLY B 1 305 ? 73.848 17.793 41.371 1.00 30.79 304 GLY B CA 1
ATOM 6516 C C . GLY B 1 305 ? 73.518 16.734 40.318 1.00 31.71 304 GLY B C 1
ATOM 6517 O O . GLY B 1 305 ? 73.929 15.589 40.445 1.00 30.27 304 GLY B O 1
ATOM 6518 N N . GLU B 1 306 ? 72.736 17.091 39.302 1.00 32.22 305 GLU B N 1
ATOM 6519 C CA . GLU B 1 306 ? 72.218 16.158 38.307 1.00 31.35 305 GLU B CA 1
ATOM 6520 C C . GLU B 1 306 ? 72.021 16.933 37.000 1.00 31.30 305 GLU B C 1
ATOM 6521 O O . GLU B 1 306 ? 71.967 18.146 37.006 1.00 32.31 305 GLU B O 1
ATOM 6527 N N . ASN B 1 307 ? 71.921 16.252 35.863 1.00 33.79 306 ASN B N 1
ATOM 6528 C CA . ASN B 1 307 ? 71.832 16.982 34.596 1.00 33.32 306 ASN B CA 1
ATOM 6529 C C . ASN B 1 307 ? 70.418 17.556 34.379 1.00 33.62 306 ASN B C 1
ATOM 6530 O O . ASN B 1 307 ? 70.253 18.392 33.507 1.00 30.96 306 ASN B O 1
ATOM 6535 N N . ASN B 1 308 ? 69.420 17.157 35.182 1.00 34.83 307 ASN B N 1
ATOM 6536 C CA . ASN B 1 308 ? 67.991 17.526 34.949 1.00 36.23 307 ASN B CA 1
ATOM 6537 C C . ASN B 1 308 ? 67.808 19.047 34.901 1.00 33.11 307 ASN B C 1
ATOM 6538 O O . ASN B 1 308 ? 67.181 19.541 33.970 1.00 32.39 307 ASN B O 1
ATOM 6543 N N . THR B 1 309 ? 68.363 19.796 35.848 1.00 33.68 308 THR B N 1
ATOM 6544 C CA . THR B 1 309 ? 68.043 21.232 35.951 1.00 33.32 308 THR B CA 1
ATOM 6545 C C . THR B 1 309 ? 69.273 22.061 36.317 1.00 35.29 308 THR B C 1
ATOM 6546 O O . THR B 1 309 ? 69.148 23.226 36.699 1.00 36.89 308 THR B O 1
ATOM 6550 N N . ALA B 1 310 ? 70.459 21.486 36.193 1.00 39.01 309 ALA B N 1
ATOM 6551 C CA . ALA B 1 310 ? 71.706 22.169 36.533 1.00 29.52 309 ALA B CA 1
ATOM 6552 C C . ALA B 1 310 ? 71.862 23.416 35.675 1.00 28.75 309 ALA B C 1
ATOM 6553 O O . ALA B 1 310 ? 72.355 24.478 36.128 1.00 26.62 309 ALA B O 1
ATOM 6555 N N . GLY B 1 311 ? 71.392 23.326 34.441 1.00 30.57 310 GLY B N 1
ATOM 6556 C CA . GLY B 1 311 ? 71.502 24.495 33.549 1.00 37.08 310 GLY B CA 1
ATOM 6557 C C . GLY B 1 311 ? 70.684 25.709 33.992 1.00 37.06 310 GLY B C 1
ATOM 6558 O O . GLY B 1 311 ? 70.874 26.824 33.457 1.00 33.93 310 GLY B O 1
ATOM 6559 N N . MET B 1 312 ? 69.763 25.518 34.936 1.00 35.50 311 MET B N 1
ATOM 6560 C CA . MET B 1 312 ? 68.947 26.637 35.438 1.00 39.17 311 MET B CA 1
ATOM 6561 C C . MET B 1 312 ? 69.679 27.401 36.551 1.00 38.15 311 MET B C 1
ATOM 6562 O O . MET B 1 312 ? 69.242 28.493 36.886 1.00 40.69 311 MET B O 1
ATOM 6567 N N . ASP B 1 313 ? 70.727 26.833 37.152 1.00 38.55 312 ASP B N 1
ATOM 6568 C CA . ASP B 1 313 ? 71.574 27.581 38.129 1.00 34.60 312 ASP B CA 1
ATOM 6569 C C . ASP B 1 313 ? 72.648 28.385 37.386 1.00 37.38 312 ASP B C 1
ATOM 6570 O O . ASP B 1 313 ? 73.454 27.810 36.691 1.00 39.93 312 ASP B O 1
ATOM 6575 N N . PRO B 1 314 ? 72.655 29.730 37.510 1.00 40.41 313 PRO B N 1
ATOM 6576 C CA . PRO B 1 314 ? 73.607 30.567 36.756 1.00 42.14 313 PRO B CA 1
ATOM 6577 C C . PRO B 1 314 ? 75.084 30.173 36.942 1.00 40.70 313 PRO B C 1
ATOM 6578 O O . PRO B 1 314 ? 75.894 30.391 36.034 1.00 37.15 313 PRO B O 1
ATOM 6582 N N . ILE B 1 315 ? 75.419 29.572 38.079 1.00 34.43 314 ILE B N 1
ATOM 6583 C CA . ILE B 1 315 ? 76.794 29.153 38.312 1.00 35.15 314 ILE B CA 1
ATOM 6584 C C . ILE B 1 315 ? 77.211 28.064 37.319 1.00 33.70 314 ILE B C 1
ATOM 6585 O O . ILE B 1 315 ? 78.404 27.938 37.027 1.00 34.16 314 ILE B O 1
ATOM 6590 N N . PHE B 1 316 ? 76.258 27.256 36.870 1.00 29.64 315 PHE B N 1
ATOM 6591 C CA . PHE B 1 316 ? 76.515 26.320 35.786 1.00 32.12 315 PHE B CA 1
ATOM 6592 C C . PHE B 1 316 ? 77.449 26.943 34.734 1.00 32.98 315 PHE B C 1
ATOM 6593 O O . PHE B 1 316 ? 78.352 26.261 34.255 1.00 34.22 315 PHE B O 1
ATOM 6601 N N . PHE B 1 317 ? 77.250 28.205 34.376 1.00 33.42 316 PHE B N 1
ATOM 6602 C CA . PHE B 1 317 ? 77.906 28.772 33.195 1.00 34.50 316 PHE B CA 1
ATOM 6603 C C . PHE B 1 317 ? 79.274 29.327 33.574 1.00 34.70 316 PHE B C 1
ATOM 6604 O O . PHE B 1 317 ? 80.141 29.412 32.700 1.00 35.26 316 PHE B O 1
ATOM 6612 N N . PHE B 1 318 ? 79.443 29.746 34.824 1.00 32.21 317 PHE B N 1
ATOM 6613 C CA . PHE B 1 318 ? 80.741 30.194 35.305 1.00 33.37 317 PHE B CA 1
ATOM 6614 C C . PHE B 1 318 ? 81.641 28.962 35.439 1.00 35.88 317 PHE B C 1
ATOM 6615 O O . PHE B 1 318 ? 82.806 29.017 35.048 1.00 37.70 317 PHE B O 1
ATOM 6623 N N . HIS B 1 319 ? 81.075 27.840 35.884 1.00 34.62 318 HIS B N 1
ATOM 6624 C CA . HIS B 1 319 ? 81.789 26.567 35.915 1.00 33.46 318 HIS B CA 1
ATOM 6625 C C . HIS B 1 319 ? 82.141 26.115 34.495 1.00 35.80 318 HIS B C 1
ATOM 6626 O O . HIS B 1 319 ? 83.297 25.785 34.209 1.00 37.00 318 HIS B O 1
ATOM 6633 N N . HIS B 1 320 ? 81.154 26.078 33.606 1.00 32.43 319 HIS B N 1
ATOM 6634 C CA . HIS B 1 320 ? 81.433 25.554 32.273 1.00 34.59 319 HIS B CA 1
ATOM 6635 C C . HIS B 1 320 ? 82.382 26.450 31.501 1.00 32.11 319 HIS B C 1
ATOM 6636 O O . HIS B 1 320 ? 83.035 25.988 30.583 1.00 33.21 319 HIS B O 1
ATOM 6643 N N . CYS B 1 321 ? 82.465 27.703 31.881 1.00 37.69 320 CYS B N 1
ATOM 6644 C CA . CYS B 1 321 ? 83.409 28.575 31.221 1.00 35.93 320 CYS B CA 1
ATOM 6645 C C . CYS B 1 321 ? 84.818 28.148 31.644 1.00 32.34 320 CYS B C 1
ATOM 6646 O O . CYS B 1 321 ? 85.706 28.143 30.845 1.00 33.85 320 CYS B O 1
ATOM 6649 N N . ASN B 1 322 ? 84.999 27.783 32.896 1.00 32.34 321 ASN B N 1
ATOM 6650 C CA . ASN B 1 322 ? 86.269 27.301 33.335 1.00 30.55 321 ASN B CA 1
ATOM 6651 C C . ASN B 1 322 ? 86.582 25.960 32.657 1.00 30.08 321 ASN B C 1
ATOM 6652 O O . ASN B 1 322 ? 87.692 25.707 32.292 1.00 29.94 321 ASN B O 1
ATOM 6657 N N . VAL B 1 323 ? 85.586 25.106 32.510 1.00 28.08 322 VAL B N 1
ATOM 6658 C CA . VAL B 1 323 ? 85.772 23.836 31.861 1.00 28.63 322 VAL B CA 1
ATOM 6659 C C . VAL B 1 323 ? 86.214 24.038 30.407 1.00 29.43 322 VAL B C 1
ATOM 6660 O O . VAL B 1 323 ? 87.027 23.260 29.915 1.00 30.04 322 VAL B O 1
ATOM 6664 N N . ASP B 1 324 ? 85.672 25.059 29.759 1.00 31.14 323 ASP B N 1
ATOM 6665 C CA . ASP B 1 324 ? 85.992 25.412 28.363 1.00 33.16 323 ASP B CA 1
ATOM 6666 C C . ASP B 1 324 ? 87.391 25.949 28.258 1.00 33.04 323 ASP B C 1
ATOM 6667 O O . ASP B 1 324 ? 88.133 25.655 27.305 1.00 33.40 323 ASP B O 1
ATOM 6672 N N . ARG B 1 325 ? 87.759 26.695 29.286 1.00 34.21 324 ARG B N 1
ATOM 6673 C CA . ARG B 1 325 ? 89.108 27.196 29.455 1.00 34.95 324 ARG B CA 1
ATOM 6674 C C . ARG B 1 325 ? 90.105 26.028 29.541 1.00 35.54 324 ARG B C 1
ATOM 6675 O O . ARG B 1 325 ? 91.127 26.038 28.845 1.00 34.59 324 ARG B O 1
ATOM 6683 N N . MET B 1 326 ? 89.802 25.025 30.361 1.00 32.67 325 MET B N 1
ATOM 6684 C CA . MET B 1 326 ? 90.688 23.834 30.536 1.00 32.82 325 MET B CA 1
ATOM 6685 C C . MET B 1 326 ? 90.749 23.001 29.250 1.00 29.26 325 MET B C 1
ATOM 6686 O O . MET B 1 326 ? 91.793 22.547 28.881 1.00 30.69 325 MET B O 1
ATOM 6691 N N . PHE B 1 327 ? 89.641 22.846 28.554 1.00 29.37 326 PHE B N 1
ATOM 6692 C CA . PHE B 1 327 ? 89.675 22.336 27.188 1.00 30.59 326 PHE B CA 1
ATOM 6693 C C . PHE B 1 327 ? 90.722 23.129 26.390 1.00 30.05 326 PHE B C 1
ATOM 6694 O O . PHE B 1 327 ? 91.579 22.566 25.758 1.00 32.07 326 PHE B O 1
ATOM 6702 N N . TRP B 1 328 ? 90.699 24.449 26.468 1.00 33.48 327 TRP B N 1
ATOM 6703 C CA . TRP B 1 328 ? 91.524 25.286 25.556 1.00 35.57 327 TRP B CA 1
ATOM 6704 C C . TRP B 1 328 ? 93.017 25.167 25.905 1.00 35.92 327 TRP B C 1
ATOM 6705 O O . TRP B 1 328 ? 93.888 25.052 25.015 1.00 28.72 327 TRP B O 1
ATOM 6716 N N . VAL B 1 329 ? 93.278 25.173 27.213 1.00 34.32 328 VAL B N 1
ATOM 6717 C CA . VAL B 1 329 ? 94.581 24.909 27.764 1.00 36.58 328 VAL B CA 1
ATOM 6718 C C . VAL B 1 329 ? 95.102 23.542 27.299 1.00 36.49 328 VAL B C 1
ATOM 6719 O O . VAL B 1 329 ? 96.197 23.497 26.815 1.00 38.79 328 VAL B O 1
ATOM 6723 N N . TRP B 1 330 ? 94.337 22.460 27.475 1.00 33.49 329 TRP B N 1
ATOM 6724 C CA . TRP B 1 330 ? 94.672 21.180 26.903 1.00 29.38 329 TRP B CA 1
ATOM 6725 C C . TRP B 1 330 ? 95.045 21.333 25.422 1.00 30.90 329 TRP B C 1
ATOM 6726 O O . TRP B 1 330 ? 95.960 20.677 24.937 1.00 31.64 329 TRP B O 1
ATOM 6737 N N . GLN B 1 331 ? 94.261 22.114 24.690 1.00 36.71 330 GLN B N 1
ATOM 6738 C CA . GLN B 1 331 ? 94.400 22.216 23.237 1.00 37.46 330 GLN B CA 1
ATOM 6739 C C . GLN B 1 331 ? 95.752 22.839 22.881 1.00 37.63 330 GLN B C 1
ATOM 6740 O O . GLN B 1 331 ? 96.401 22.365 21.945 1.00 34.21 330 GLN B O 1
ATOM 6746 N N . LYS B 1 332 ? 96.151 23.850 23.656 1.00 35.56 331 LYS B N 1
ATOM 6747 C CA . LYS B 1 332 ? 97.438 24.554 23.517 1.00 40.56 331 LYS B CA 1
ATOM 6748 C C . LYS B 1 332 ? 98.581 23.606 23.902 1.00 40.08 331 LYS B C 1
ATOM 6749 O O . LYS B 1 332 ? 99.463 23.338 23.088 1.00 38.10 331 LYS B O 1
ATOM 6755 N N . GLN B 1 333 ? 98.539 23.062 25.114 1.00 35.26 332 GLN B N 1
ATOM 6756 C CA . GLN B 1 333 ? 99.651 22.295 25.623 1.00 32.49 332 GLN B CA 1
ATOM 6757 C C . GLN B 1 333 ? 99.909 21.098 24.693 1.00 33.31 332 GLN B C 1
ATOM 6758 O O . GLN B 1 333 ? 101.056 20.738 24.501 1.00 35.50 332 GLN B O 1
ATOM 6764 N N . THR B 1 334 ? 98.881 20.526 24.064 1.00 31.93 333 THR B N 1
ATOM 6765 C CA . THR B 1 334 ? 99.048 19.265 23.356 1.00 32.00 333 THR B CA 1
ATOM 6766 C C . THR B 1 334 ? 98.910 19.462 21.846 1.00 31.35 333 THR B C 1
ATOM 6767 O O . THR B 1 334 ? 98.912 18.504 21.129 1.00 31.68 333 THR B O 1
ATOM 6771 N N . GLY B 1 335 ? 98.746 20.672 21.365 1.00 31.42 334 GLY B N 1
ATOM 6772 C CA . GLY B 1 335 ? 98.833 20.888 19.926 1.00 34.04 334 GLY B CA 1
ATOM 6773 C C . GLY B 1 335 ? 97.537 20.679 19.174 1.00 35.97 334 GLY B C 1
ATOM 6774 O O . GLY B 1 335 ? 97.599 20.325 17.987 1.00 37.54 334 GLY B O 1
ATOM 6775 N N . HIS B 1 336 ? 96.379 20.969 19.797 1.00 34.51 335 HIS B N 1
ATOM 6776 C CA . HIS B 1 336 ? 95.078 20.657 19.175 1.00 37.71 335 HIS B CA 1
ATOM 6777 C C . HIS B 1 336 ? 94.202 21.906 19.053 1.00 36.75 335 HIS B C 1
ATOM 6778 O O . HIS B 1 336 ? 93.001 21.789 18.974 1.00 35.01 335 HIS B O 1
ATOM 6785 N N . THR B 1 337 ? 94.799 23.084 18.941 1.00 37.27 336 THR B N 1
ATOM 6786 C CA . THR B 1 337 ? 94.002 24.289 18.777 1.00 36.95 336 THR B CA 1
ATOM 6787 C C . THR B 1 337 ? 93.419 24.380 17.361 1.00 37.57 336 THR B C 1
ATOM 6788 O O . THR B 1 337 ? 92.472 25.118 17.176 1.00 43.52 336 THR B O 1
ATOM 6792 N N . ASP B 1 338 ? 93.936 23.648 16.374 1.00 37.59 337 ASP B N 1
ATOM 6793 C CA . ASP B 1 338 ? 93.301 23.657 15.026 1.00 39.76 337 ASP B CA 1
ATOM 6794 C C . ASP B 1 338 ? 92.766 22.319 14.530 1.00 43.27 337 ASP B C 1
ATOM 6795 O O . ASP B 1 338 ? 92.050 22.287 13.541 1.00 44.82 337 ASP B O 1
ATOM 6800 N N . ARG B 1 339 ? 93.045 21.219 15.239 1.00 43.56 338 ARG B N 1
ATOM 6801 C CA . ARG B 1 339 ? 92.598 19.934 14.769 1.00 43.48 338 ARG B CA 1
ATOM 6802 C C . ARG B 1 339 ? 92.319 19.006 15.966 1.00 43.13 338 ARG B C 1
ATOM 6803 O O . ARG B 1 339 ? 93.077 18.973 16.933 1.00 41.55 338 ARG B O 1
ATOM 6811 N N . LEU B 1 340 ? 91.183 18.298 15.879 1.00 41.29 339 LEU B N 1
ATOM 6812 C CA . LEU B 1 340 ? 90.743 17.232 16.779 1.00 43.90 339 LEU B CA 1
ATOM 6813 C C . LEU B 1 340 ? 90.577 15.968 15.938 1.00 46.64 339 LEU B C 1
ATOM 6814 O O . LEU B 1 340 ? 90.247 16.055 14.761 1.00 62.17 339 LEU B O 1
ATOM 6819 N N . ASP B 1 341 ? 90.852 14.832 16.546 1.00 46.66 340 ASP B N 1
ATOM 6820 C CA . ASP B 1 341 ? 90.874 13.524 15.908 1.00 50.27 340 ASP B CA 1
ATOM 6821 C C . ASP B 1 341 ? 89.877 12.772 16.778 1.00 44.61 340 ASP B C 1
ATOM 6822 O O . ASP B 1 341 ? 89.877 12.990 18.013 1.00 38.91 340 ASP B O 1
ATOM 6827 N N . ILE B 1 342 ? 89.033 11.928 16.184 1.00 41.24 341 ILE B N 1
ATOM 6828 C CA . ILE B 1 342 ? 88.179 10.985 16.946 1.00 40.94 341 ILE B CA 1
ATOM 6829 C C . ILE B 1 342 ? 88.603 9.557 16.572 1.00 38.00 341 ILE B C 1
ATOM 6830 O O . ILE B 1 342 ? 88.847 9.268 15.417 1.00 39.26 341 ILE B O 1
ATOM 6835 N N . ILE B 1 343 ? 88.694 8.673 17.540 1.00 34.46 342 ILE B N 1
ATOM 6836 C CA . ILE B 1 343 ? 88.968 7.261 17.266 1.00 35.58 342 ILE B CA 1
ATOM 6837 C C . ILE B 1 343 ? 87.669 6.613 16.796 1.00 36.37 342 ILE B C 1
ATOM 6838 O O . ILE B 1 343 ? 86.740 6.513 17.575 1.00 40.44 342 ILE B O 1
ATOM 6843 N N . ARG B 1 344 ? 87.611 6.127 15.562 1.00 38.68 343 ARG B N 1
ATOM 6844 C CA . ARG B 1 344 ? 86.329 5.696 15.011 1.00 39.39 343 ARG B CA 1
ATOM 6845 C C . ARG B 1 344 ? 85.808 4.475 15.779 1.00 36.28 343 ARG B C 1
ATOM 6846 O O . ARG B 1 344 ? 86.535 3.534 16.022 1.00 36.86 343 ARG B O 1
ATOM 6854 N N . ASN B 1 345 ? 84.539 4.533 16.167 1.00 33.26 344 ASN B N 1
ATOM 6855 C CA . ASN B 1 345 ? 83.829 3.448 16.837 1.00 34.48 344 ASN B CA 1
ATOM 6856 C C . ASN B 1 345 ? 84.378 3.185 18.253 1.00 30.32 344 ASN B C 1
ATOM 6857 O O . ASN B 1 345 ? 84.027 2.183 18.859 1.00 27.52 344 ASN B O 1
ATOM 6862 N N . TYR B 1 346 ? 85.307 3.986 18.744 1.00 27.73 345 TYR B N 1
ATOM 6863 C CA . TYR B 1 346 ? 85.721 3.844 20.151 1.00 31.71 345 TYR B CA 1
ATOM 6864 C C . TYR B 1 346 ? 84.503 4.078 21.050 1.00 30.21 345 TYR B C 1
ATOM 6865 O O . TYR B 1 346 ? 83.668 4.890 20.724 1.00 27.80 345 TYR B O 1
ATOM 6874 N N . PRO B 1 347 ? 84.426 3.417 22.212 1.00 32.66 346 PRO B N 1
ATOM 6875 C CA . PRO B 1 347 ? 83.334 3.818 23.167 1.00 30.46 346 PRO B CA 1
ATOM 6876 C C . PRO B 1 347 ? 83.383 5.322 23.500 1.00 31.12 346 PRO B C 1
ATOM 6877 O O . PRO B 1 347 ? 84.484 5.883 23.651 1.00 29.46 346 PRO B O 1
ATOM 6881 N N . GLY B 1 348 ? 82.190 5.947 23.574 1.00 30.84 347 GLY B N 1
ATOM 6882 C CA . GLY B 1 348 ? 82.011 7.382 23.658 1.00 29.48 347 GLY B CA 1
ATOM 6883 C C . GLY B 1 348 ? 81.699 8.018 22.301 1.00 31.52 347 GLY B C 1
ATOM 6884 O O . GLY B 1 348 ? 81.422 9.208 22.254 1.00 29.86 347 GLY B O 1
ATOM 6885 N N . THR B 1 349 ? 81.777 7.283 21.187 1.00 29.56 348 THR B N 1
ATOM 6886 C CA . THR B 1 349 ? 81.422 7.866 19.869 1.00 32.30 348 THR B CA 1
ATOM 6887 C C . THR B 1 349 ? 80.043 7.378 19.427 1.00 33.23 348 THR B C 1
ATOM 6888 O O . THR B 1 349 ? 79.717 7.494 18.248 1.00 32.45 348 THR B O 1
ATOM 6892 N N . ASN B 1 350 ? 79.276 6.803 20.358 1.00 35.60 349 ASN B N 1
ATOM 6893 C CA . ASN B 1 350 ? 77.963 6.298 20.034 1.00 36.84 349 ASN B CA 1
ATOM 6894 C C . ASN B 1 350 ? 76.860 7.078 20.772 1.00 36.14 349 ASN B C 1
ATOM 6895 O O . ASN B 1 350 ? 76.969 7.445 21.930 1.00 36.99 349 ASN B O 1
ATOM 6900 N N . ALA B 1 351 ? 75.779 7.305 20.057 1.00 33.34 350 ALA B N 1
ATOM 6901 C CA . ALA B 1 351 ? 74.590 7.965 20.601 1.00 34.53 350 ALA B CA 1
ATOM 6902 C C . ALA B 1 351 ? 73.967 7.122 21.713 1.00 33.68 350 ALA B C 1
ATOM 6903 O O . ALA B 1 351 ? 73.342 7.707 22.589 1.00 35.22 350 ALA B O 1
ATOM 6905 N N . SER B 1 352 ? 74.165 5.795 21.693 1.00 32.05 351 SER B N 1
ATOM 6906 C CA . SER B 1 352 ? 73.655 4.893 22.754 1.00 36.79 351 SER B CA 1
ATOM 6907 C C . SER B 1 352 ? 74.535 4.936 24.013 1.00 42.04 351 SER B C 1
ATOM 6908 O O . SER B 1 352 ? 74.169 4.374 25.047 1.00 46.08 351 SER B O 1
ATOM 6911 N N . ASP B 1 353 ? 75.699 5.557 23.933 1.00 39.81 352 ASP B N 1
ATOM 6912 C CA . ASP B 1 353 ? 76.583 5.606 25.088 1.00 39.57 352 ASP B CA 1
ATOM 6913 C C . ASP B 1 353 ? 76.039 6.497 26.226 1.00 35.23 352 ASP B C 1
ATOM 6914 O O . ASP B 1 353 ? 75.482 7.563 25.986 1.00 34.63 352 ASP B O 1
ATOM 6919 N N . SER B 1 354 ? 76.237 6.031 27.462 1.00 34.35 353 SER B N 1
ATOM 6920 C CA . SER B 1 354 ? 76.101 6.845 28.681 1.00 31.60 353 SER B CA 1
ATOM 6921 C C . SER B 1 354 ? 74.624 7.241 28.880 1.00 31.19 353 SER B C 1
ATOM 6922 O O . SER B 1 354 ? 73.757 6.385 29.000 1.00 30.58 353 SER B O 1
ATOM 6925 N N . GLN B 1 355 ? 74.328 8.527 28.810 1.00 30.82 354 GLN B N 1
ATOM 6926 C CA . GLN B 1 355 ? 72.987 9.065 28.921 1.00 32.58 354 GLN B CA 1
ATOM 6927 C C . GLN B 1 355 ? 72.088 8.519 27.794 1.00 33.24 354 GLN B C 1
ATOM 6928 O O . GLN B 1 355 ? 70.869 8.478 27.943 1.00 32.27 354 GLN B O 1
ATOM 6934 N N . GLY B 1 356 ? 72.660 8.133 26.663 1.00 31.58 355 GLY B N 1
ATOM 6935 C CA . GLY B 1 356 ? 71.834 7.626 25.570 1.00 30.07 355 GLY B CA 1
ATOM 6936 C C . GLY B 1 356 ? 71.420 8.753 24.636 1.00 30.63 355 GLY B C 1
ATOM 6937 O O . GLY B 1 356 ? 71.830 9.896 24.813 1.00 29.50 355 GLY B O 1
ATOM 6938 N N . PRO B 1 357 ? 70.623 8.439 23.615 1.00 31.35 356 PRO B N 1
ATOM 6939 C CA . PRO B 1 357 ? 70.520 9.402 22.523 1.00 33.92 356 PRO B CA 1
ATOM 6940 C C . PRO B 1 357 ? 69.779 10.708 22.879 1.00 34.04 356 PRO B C 1
ATOM 6941 O O . PRO B 1 357 ? 68.898 10.706 23.709 1.00 35.01 356 PRO B O 1
ATOM 6945 N N . THR B 1 358 ? 70.213 11.818 22.280 1.00 36.28 357 THR B N 1
ATOM 6946 C CA . THR B 1 358 ? 69.579 13.111 22.412 1.00 36.59 357 THR B CA 1
ATOM 6947 C C . THR B 1 358 ? 68.481 13.245 21.344 1.00 38.78 357 THR B C 1
ATOM 6948 O O . THR B 1 358 ? 68.396 12.444 20.414 1.00 37.75 357 THR B O 1
ATOM 6952 N N . PRO B 1 359 ? 67.587 14.208 21.531 1.00 37.21 358 PRO B N 1
ATOM 6953 C CA . PRO B 1 359 ? 66.474 14.345 20.609 1.00 40.99 358 PRO B CA 1
ATOM 6954 C C . PRO B 1 359 ? 66.928 14.309 19.144 1.00 37.78 358 PRO B C 1
ATOM 6955 O O . PRO B 1 359 ? 67.852 15.057 18.767 1.00 34.42 358 PRO B O 1
ATOM 6959 N N . GLY B 1 360 ? 66.321 13.398 18.384 1.00 38.03 359 GLY B N 1
ATOM 6960 C CA . GLY B 1 360 ? 66.553 13.304 16.940 1.00 41.49 359 GLY B CA 1
ATOM 6961 C C . GLY B 1 360 ? 67.628 12.282 16.595 1.00 46.94 359 GLY B C 1
ATOM 6962 O O . GLY B 1 360 ? 67.792 11.962 15.403 1.00 47.01 359 GLY B O 1
ATOM 6963 N N . PHE B 1 361 ? 68.362 11.758 17.593 1.00 39.17 360 PHE B N 1
ATOM 6964 C CA . PHE B 1 361 ? 69.372 10.721 17.304 1.00 38.24 360 PHE B CA 1
ATOM 6965 C C . PHE B 1 361 ? 68.764 9.340 17.495 1.00 38.36 360 PHE B C 1
ATOM 6966 O O . PHE B 1 361 ? 67.778 9.186 18.185 1.00 45.55 360 PHE B O 1
ATOM 6974 N N . ALA B 1 362 ? 69.362 8.359 16.823 1.00 38.05 361 ALA B N 1
ATOM 6975 C CA . ALA B 1 362 ? 68.884 6.991 16.846 1.00 38.34 361 ALA B CA 1
ATOM 6976 C C . ALA B 1 362 ? 69.852 6.165 17.685 1.00 37.03 361 ALA B C 1
ATOM 6977 O O . ALA B 1 362 ? 70.992 6.531 17.737 1.00 33.36 361 ALA B O 1
ATOM 6979 N N . PRO B 1 363 ? 69.385 5.087 18.332 1.00 35.09 362 PRO B N 1
ATOM 6980 C CA . PRO B 1 363 ? 70.297 4.136 18.951 1.00 38.11 362 PRO B CA 1
ATOM 6981 C C . PRO B 1 363 ? 71.307 3.614 17.921 1.00 38.17 362 PRO B C 1
ATOM 6982 O O . PRO B 1 363 ? 70.925 3.310 16.789 1.00 43.21 362 PRO B O 1
ATOM 6986 N N . GLY B 1 364 ? 72.573 3.518 18.331 1.00 41.03 363 GLY B N 1
ATOM 6987 C CA . GLY B 1 364 ? 73.649 3.025 17.468 1.00 38.31 363 GLY B CA 1
ATOM 6988 C C . GLY B 1 364 ? 74.231 4.123 16.595 1.00 40.44 363 GLY B C 1
ATOM 6989 O O . GLY B 1 364 ? 75.229 3.933 15.943 1.00 39.87 363 GLY B O 1
ATOM 6990 N N . GLU B 1 365 ? 73.612 5.290 16.554 1.00 41.80 364 GLU B N 1
ATOM 6991 C CA . GLU B 1 365 ? 74.080 6.286 15.631 1.00 41.13 364 GLU B CA 1
ATOM 6992 C C . GLU B 1 365 ? 75.406 6.867 16.155 1.00 44.47 364 GLU B C 1
ATOM 6993 O O . GLU B 1 365 ? 75.592 7.114 17.378 1.00 38.94 364 GLU B O 1
ATOM 6999 N N . SER B 1 366 ? 76.327 7.120 15.229 1.00 38.81 365 SER B N 1
ATOM 7000 C CA . SER B 1 366 ? 77.657 7.517 15.616 1.00 37.67 365 SER B CA 1
ATOM 7001 C C . SER B 1 366 ? 77.760 9.036 15.657 1.00 35.00 365 SER B C 1
ATOM 7002 O O . SER B 1 366 ? 77.039 9.757 14.973 1.00 41.31 365 SER B O 1
ATOM 7005 N N . LEU B 1 367 ? 78.689 9.482 16.481 1.00 35.26 366 LEU B N 1
ATOM 7006 C CA . LEU B 1 367 ? 78.912 10.867 16.813 1.00 34.93 366 LEU B CA 1
ATOM 7007 C C . LEU B 1 367 ? 80.329 11.238 16.370 1.00 36.82 366 LEU B C 1
ATOM 7008 O O . LEU B 1 367 ? 81.280 10.567 16.755 1.00 40.69 366 LEU B O 1
ATOM 7013 N N . ASN B 1 368 ? 80.472 12.325 15.624 1.00 37.49 367 ASN B N 1
ATOM 7014 C CA . ASN B 1 368 ? 81.783 12.757 15.143 1.00 36.34 367 ASN B CA 1
ATOM 7015 C C . ASN B 1 368 ? 81.828 14.287 15.103 1.00 33.98 367 ASN B C 1
ATOM 7016 O O . ASN B 1 368 ? 80.908 14.947 15.572 1.00 42.41 367 ASN B O 1
ATOM 7021 N N . LEU B 1 369 ? 82.894 14.852 14.552 1.00 35.99 368 LEU B N 1
ATOM 7022 C CA . LEU B 1 369 ? 83.124 16.302 14.608 1.00 38.94 368 LEU B CA 1
ATOM 7023 C C . LEU B 1 369 ? 82.202 17.062 13.642 1.00 43.86 368 LEU B C 1
ATOM 7024 O O . LEU B 1 369 ? 82.221 18.314 13.629 1.00 42.57 368 LEU B O 1
ATOM 7029 N N . THR B 1 370 ? 81.459 16.298 12.832 1.00 43.42 369 THR B N 1
ATOM 7030 C CA . THR B 1 370 ? 80.458 16.763 11.864 1.00 48.79 369 THR B CA 1
ATOM 7031 C C . THR B 1 370 ? 79.058 16.742 12.494 1.00 46.25 369 THR B C 1
ATOM 7032 O O . THR B 1 370 ? 78.110 17.239 11.927 1.00 42.67 369 THR B O 1
ATOM 7036 N N . THR B 1 371 ? 78.913 16.118 13.650 1.00 43.99 370 THR B N 1
ATOM 7037 C CA . THR B 1 371 ? 77.596 15.941 14.228 1.00 38.92 370 THR B CA 1
ATOM 7038 C C . THR B 1 371 ? 77.034 17.298 14.655 1.00 36.86 370 THR B C 1
ATOM 7039 O O . THR B 1 371 ? 77.757 18.115 15.225 1.00 38.25 370 THR B O 1
ATOM 7043 N N . PRO B 1 372 ? 75.761 17.562 14.331 1.00 38.16 371 PRO B N 1
ATOM 7044 C CA . PRO B 1 372 ? 75.153 18.827 14.714 1.00 38.81 371 PRO B CA 1
ATOM 7045 C C . PRO B 1 372 ? 75.065 18.923 16.241 1.00 36.79 371 PRO B C 1
ATOM 7046 O O . PRO B 1 372 ? 74.565 18.019 16.874 1.00 36.95 371 PRO B O 1
ATOM 7050 N N . LEU B 1 373 ? 75.591 20.003 16.784 1.00 36.03 372 LEU B N 1
ATOM 7051 C CA . LEU B 1 373 ? 75.476 20.324 18.215 1.00 37.09 372 LEU B CA 1
ATOM 7052 C C . LEU B 1 373 ? 74.139 21.041 18.486 1.00 38.88 372 LEU B C 1
ATOM 7053 O O . LEU B 1 373 ? 74.093 22.281 18.636 1.00 37.95 372 LEU B O 1
ATOM 7058 N N . ASN B 1 374 ? 73.042 20.282 18.507 1.00 40.83 373 ASN B N 1
ATOM 7059 C CA . ASN B 1 374 ? 71.708 20.879 18.687 1.00 39.63 373 ASN B CA 1
ATOM 7060 C C . ASN B 1 374 ? 71.583 21.430 20.111 1.00 46.16 373 ASN B C 1
ATOM 7061 O O . ASN B 1 374 ? 72.031 20.781 21.052 1.00 46.74 373 ASN B O 1
ATOM 7066 N N . PRO B 1 375 ? 70.902 22.566 20.269 1.00 44.86 374 PRO B N 1
ATOM 7067 C CA . PRO B 1 375 ? 70.090 23.172 19.191 1.00 46.46 374 PRO B CA 1
ATOM 7068 C C . PRO B 1 375 ? 70.761 24.368 18.510 1.00 45.64 374 PRO B C 1
ATOM 7069 O O . PRO B 1 375 ? 70.085 25.138 17.868 1.00 50.54 374 PRO B O 1
ATOM 7073 N N . PHE B 1 376 ? 72.069 24.528 18.680 1.00 44.89 375 PHE B N 1
ATOM 7074 C CA . PHE B 1 376 ? 72.714 25.794 18.370 1.00 44.43 375 PHE B CA 1
ATOM 7075 C C . PHE B 1 376 ? 72.850 25.950 16.845 1.00 42.21 375 PHE B C 1
ATOM 7076 O O . PHE B 1 376 ? 73.090 24.974 16.129 1.00 45.60 375 PHE B O 1
ATOM 7084 N N . LYS B 1 377 ? 72.667 27.188 16.381 1.00 46.00 376 LYS B N 1
ATOM 7085 C CA . LYS B 1 377 ? 72.596 27.520 14.947 1.00 50.49 376 LYS B CA 1
ATOM 7086 C C . LYS B 1 377 ? 73.417 28.783 14.664 1.00 50.36 376 LYS B C 1
ATOM 7087 O O . LYS B 1 377 ? 73.535 29.675 15.515 1.00 42.93 376 LYS B O 1
ATOM 7093 N N . LYS B 1 378 ? 74.058 28.797 13.493 1.00 53.94 377 LYS B N 1
ATOM 7094 C CA . LYS B 1 378 ? 74.747 30.001 12.976 1.00 56.92 377 LYS B CA 1
ATOM 7095 C C . LYS B 1 378 ? 73.679 30.959 12.455 1.00 59.01 377 LYS B C 1
ATOM 7096 O O . LYS B 1 378 ? 72.578 30.480 12.165 1.00 62.22 377 LYS B O 1
ATOM 7102 N N . ALA B 1 379 ? 73.986 32.247 12.281 1.00 65.31 378 ALA B N 1
ATOM 7103 C CA . ALA B 1 379 ? 72.986 33.202 11.687 1.00 71.45 378 ALA B CA 1
ATOM 7104 C C . ALA B 1 379 ? 72.486 32.686 10.318 1.00 68.80 378 ALA B C 1
ATOM 7105 O O . ALA B 1 379 ? 71.316 32.859 9.989 1.00 66.47 378 ALA B O 1
ATOM 7107 N N . SER B 1 380 ? 73.334 31.990 9.553 1.00 64.97 379 SER B N 1
ATOM 7108 C CA . SER B 1 380 ? 72.908 31.320 8.303 1.00 66.24 379 SER B CA 1
ATOM 7109 C C . SER B 1 380 ? 71.776 30.294 8.518 1.00 68.83 379 SER B C 1
ATOM 7110 O O . SER B 1 380 ? 71.206 29.808 7.538 1.00 69.68 379 SER B O 1
ATOM 7113 N N . GLY B 1 381 ? 71.482 29.878 9.751 1.00 66.71 380 GLY B N 1
ATOM 7114 C CA . GLY B 1 381 ? 70.456 28.846 9.985 1.00 64.29 380 GLY B CA 1
ATOM 7115 C C . GLY B 1 381 ? 71.006 27.421 9.939 1.00 60.05 380 GLY B C 1
ATOM 7116 O O . GLY B 1 381 ? 70.302 26.467 10.270 1.00 52.88 380 GLY B O 1
ATOM 7117 N N . GLU B 1 382 ? 72.253 27.231 9.543 1.00 60.41 381 GLU B N 1
ATOM 7118 C CA . GLU B 1 382 ? 72.850 25.884 9.600 1.00 65.77 381 GLU B CA 1
ATOM 7119 C C . GLU B 1 382 ? 73.259 25.553 11.048 1.00 55.91 381 GLU B C 1
ATOM 7120 O O . GLU B 1 382 ? 73.608 26.438 11.860 1.00 51.08 381 GLU B O 1
ATOM 7126 N N . ALA B 1 383 ? 73.209 24.256 11.353 1.00 53.12 382 ALA B N 1
ATOM 7127 C CA . ALA B 1 383 ? 73.569 23.734 12.669 1.00 52.29 382 ALA B CA 1
ATOM 7128 C C . ALA B 1 383 ? 75.075 23.901 12.913 1.00 49.97 382 ALA B C 1
ATOM 7129 O O . ALA B 1 383 ? 75.860 23.594 12.045 1.00 46.60 382 ALA B O 1
ATOM 7131 N N . TYR B 1 384 ? 75.461 24.429 14.073 1.00 47.60 383 TYR B N 1
ATOM 7132 C CA . TYR B 1 384 ? 76.876 24.322 14.527 1.00 47.17 383 TYR B CA 1
ATOM 7133 C C . TYR B 1 384 ? 77.286 22.847 14.627 1.00 42.21 383 TYR B C 1
ATOM 7134 O O . TYR B 1 384 ? 76.495 22.020 15.079 1.00 42.45 383 TYR B O 1
ATOM 7143 N N . THR B 1 385 ? 78.515 22.540 14.202 1.00 39.74 384 THR B N 1
ATOM 7144 C CA . THR B 1 385 ? 79.151 21.234 14.446 1.00 38.54 384 THR B CA 1
ATOM 7145 C C . THR B 1 385 ? 80.410 21.474 15.264 1.00 38.85 384 THR B C 1
ATOM 7146 O O . THR B 1 385 ? 80.701 22.626 15.527 1.00 40.52 384 THR B O 1
ATOM 7150 N N . SER B 1 386 ? 81.133 20.413 15.638 1.00 40.83 385 SER B N 1
ATOM 7151 C CA . SER B 1 386 ? 82.357 20.558 16.473 1.00 41.72 385 SER B CA 1
ATOM 7152 C C . SER B 1 386 ? 83.483 21.178 15.629 1.00 40.30 385 SER B C 1
ATOM 7153 O O . SER B 1 386 ? 84.367 21.861 16.138 1.00 40.54 385 SER B O 1
ATOM 7156 N N . GLU B 1 387 ? 83.428 20.979 14.330 1.00 40.64 386 GLU B N 1
ATOM 7157 C CA . GLU B 1 387 ? 84.430 21.623 13.438 1.00 46.79 386 GLU B CA 1
ATOM 7158 C C . GLU B 1 387 ? 84.322 23.153 13.473 1.00 42.41 386 GLU B C 1
ATOM 7159 O O . GLU B 1 387 ? 85.259 23.813 13.056 1.00 48.89 386 GLU B O 1
ATOM 7165 N N . ASP B 1 388 ? 83.200 23.720 13.939 1.00 39.47 387 ASP B N 1
ATOM 7166 C CA . ASP B 1 388 ? 83.019 25.160 13.919 1.00 38.98 387 ASP B CA 1
ATOM 7167 C C . ASP B 1 388 ? 83.523 25.771 15.204 1.00 41.88 387 ASP B C 1
ATOM 7168 O O . ASP B 1 388 ? 83.379 26.959 15.387 1.00 38.48 387 ASP B O 1
ATOM 7173 N N . CYS B 1 389 ? 84.123 25.007 16.113 1.00 42.24 388 CYS B N 1
ATOM 7174 C CA . CYS B 1 389 ? 84.538 25.638 17.374 1.00 40.89 388 CYS B CA 1
ATOM 7175 C C . CYS B 1 389 ? 85.816 25.006 17.935 1.00 41.66 388 CYS B C 1
ATOM 7176 O O . CYS B 1 389 ? 86.003 25.003 19.161 1.00 47.71 388 CYS B O 1
ATOM 7179 N N . ILE B 1 390 ? 86.707 24.528 17.056 1.00 39.83 389 ILE B N 1
ATOM 7180 C CA . ILE B 1 390 ? 87.982 23.962 17.493 1.00 37.61 389 ILE B CA 1
ATOM 7181 C C . ILE B 1 390 ? 88.877 25.085 18.009 1.00 38.49 389 ILE B C 1
ATOM 7182 O O . ILE B 1 390 ? 89.322 25.017 19.140 1.00 35.81 389 ILE B O 1
ATOM 7187 N N . ASN B 1 391 ? 89.114 26.111 17.197 1.00 41.33 390 ASN B N 1
ATOM 7188 C CA . ASN B 1 391 ? 90.019 27.218 17.578 1.00 39.82 390 ASN B CA 1
ATOM 7189 C C . ASN B 1 391 ? 89.152 28.393 18.063 1.00 43.62 390 ASN B C 1
ATOM 7190 O O . ASN B 1 391 ? 88.468 29.066 17.246 1.00 41.19 390 ASN B O 1
ATOM 7195 N N . ILE B 1 392 ? 89.135 28.667 19.368 1.00 39.09 391 ILE B N 1
ATOM 7196 C CA . ILE B 1 392 ? 88.192 29.670 19.862 1.00 39.19 391 ILE B CA 1
ATOM 7197 C C . ILE B 1 392 ? 88.540 31.073 19.318 1.00 44.35 391 ILE B C 1
ATOM 7198 O O . ILE B 1 392 ? 87.649 31.922 19.208 1.00 40.55 391 ILE B O 1
ATOM 7203 N N . GLU B 1 393 ? 89.812 31.351 19.017 1.00 47.79 392 GLU B N 1
ATOM 7204 C CA . GLU B 1 393 ? 90.258 32.698 18.609 1.00 46.52 392 GLU B CA 1
ATOM 7205 C C . GLU B 1 393 ? 89.902 32.923 17.142 1.00 46.58 392 GLU B C 1
ATOM 7206 O O . GLU B 1 393 ? 89.182 33.843 16.794 1.00 48.25 392 GLU B O 1
ATOM 7212 N N . ARG B 1 394 ? 90.355 32.029 16.303 1.00 45.27 393 ARG B N 1
ATOM 7213 C CA . ARG B 1 394 ? 90.149 32.186 14.878 1.00 47.26 393 ARG B CA 1
ATOM 7214 C C . ARG B 1 394 ? 88.654 32.028 14.559 1.00 47.04 393 ARG B C 1
ATOM 7215 O O . ARG B 1 394 ? 88.131 32.809 13.773 1.00 56.32 393 ARG B O 1
ATOM 7223 N N . GLN B 1 395 ? 87.941 31.079 15.157 1.00 44.52 394 GLN B N 1
ATOM 7224 C CA . GLN B 1 395 ? 86.610 30.717 14.646 1.00 40.20 394 GLN B CA 1
ATOM 7225 C C . GLN B 1 395 ? 85.470 31.371 15.456 1.00 42.88 394 GLN B C 1
ATOM 7226 O O . GLN B 1 395 ? 84.317 31.338 15.017 1.00 39.84 394 GLN B O 1
ATOM 7232 N N . LEU B 1 396 ? 85.735 31.882 16.662 1.00 44.60 395 LEU B N 1
ATOM 7233 C CA . LEU B 1 396 ? 84.661 32.359 17.542 1.00 44.11 395 LEU B CA 1
ATOM 7234 C C . LEU B 1 396 ? 85.017 33.741 18.121 1.00 47.27 395 LEU B C 1
ATOM 7235 O O . LEU B 1 396 ? 84.229 34.327 18.872 1.00 51.10 395 LEU B O 1
ATOM 7240 N N . GLY B 1 397 ? 86.205 34.251 17.821 1.00 48.02 396 GLY B N 1
ATOM 7241 C CA . GLY B 1 397 ? 86.536 35.620 18.123 1.00 46.26 396 GLY B CA 1
ATOM 7242 C C . GLY B 1 397 ? 86.732 35.866 19.605 1.00 48.89 396 GLY B C 1
ATOM 7243 O O . GLY B 1 397 ? 86.622 37.031 20.026 1.00 52.00 396 GLY B O 1
ATOM 7244 N N . PHE B 1 398 ? 87.045 34.827 20.400 1.00 46.13 397 PHE B N 1
ATOM 7245 C CA . PHE B 1 398 ? 87.450 35.070 21.802 1.00 43.61 397 PHE B CA 1
ATOM 7246 C C . PHE B 1 398 ? 88.636 34.187 22.180 1.00 41.52 397 PHE B C 1
ATOM 7247 O O . PHE B 1 398 ? 88.958 33.206 21.498 1.00 35.21 397 PHE B O 1
ATOM 7255 N N . THR B 1 399 ? 89.216 34.577 23.309 1.00 40.03 398 THR B N 1
ATOM 7256 C CA . THR B 1 399 ? 90.367 33.929 23.908 1.00 41.35 398 THR B CA 1
ATOM 7257 C C . THR B 1 399 ? 90.158 33.841 25.422 1.00 40.47 398 THR B C 1
ATOM 7258 O O . THR B 1 399 ? 89.204 34.436 25.939 1.00 46.21 398 THR B O 1
ATOM 7262 N N . TYR B 1 400 ? 91.005 33.086 26.121 1.00 38.50 399 TYR B N 1
ATOM 7263 C CA . TYR B 1 400 ? 90.944 33.072 27.588 1.00 39.20 399 TYR B CA 1
ATOM 7264 C C . TYR B 1 400 ? 92.113 33.885 28.118 1.00 40.91 399 TYR B C 1
ATOM 7265 O O . TYR B 1 400 ? 93.227 33.716 27.678 1.00 39.94 399 TYR B O 1
ATOM 7274 N N . GLY B 1 401 ? 91.819 34.745 29.079 1.00 45.82 400 GLY B N 1
ATOM 7275 C CA . GLY B 1 401 ? 92.873 35.455 29.781 1.00 48.13 400 GLY B CA 1
ATOM 7276 C C . GLY B 1 401 ? 93.626 34.513 30.688 1.00 49.54 400 GLY B C 1
ATOM 7277 O O . GLY B 1 401 ? 93.161 33.427 30.952 1.00 47.35 400 GLY B O 1
ATOM 7278 N N . PRO B 1 402 ? 94.787 34.942 31.173 1.00 59.72 401 PRO B N 1
ATOM 7279 C CA . PRO B 1 402 ? 95.572 34.147 32.148 1.00 51.07 401 PRO B CA 1
ATOM 7280 C C . PRO B 1 402 ? 94.763 33.633 33.354 1.00 45.45 401 PRO B C 1
ATOM 7281 O O . PRO B 1 402 ? 93.881 34.316 33.859 1.00 43.88 401 PRO B O 1
ATOM 7285 N N . GLY B 1 403 ? 95.083 32.423 33.815 1.00 45.25 402 GLY B N 1
ATOM 7286 C CA . GLY B 1 403 ? 94.448 31.812 35.005 1.00 40.65 402 GLY B CA 1
ATOM 7287 C C . GLY B 1 403 ? 95.209 30.587 35.476 1.00 38.53 402 GLY B C 1
ATOM 7288 O O . GLY B 1 403 ? 96.216 30.240 34.878 1.00 37.42 402 GLY B O 1
ATOM 7289 N N . SER B 1 404 ? 94.717 29.912 36.516 1.00 34.89 403 SER B N 1
ATOM 7290 C CA . SER B 1 404 ? 95.431 28.768 37.095 1.00 34.72 403 SER B CA 1
ATOM 7291 C C . SER B 1 404 ? 95.635 27.661 36.047 1.00 37.51 403 SER B C 1
ATOM 7292 O O . SER B 1 404 ? 94.849 27.533 35.091 1.00 39.10 403 SER B O 1
ATOM 7295 N N . LEU B 1 405 ? 96.726 26.900 36.239 1.00 38.41 404 LEU B N 1
ATOM 7296 C CA . LEU B 1 405 ? 97.137 25.704 35.487 1.00 37.27 404 LEU B CA 1
ATOM 7297 C C . LEU B 1 405 ? 97.371 26.008 34.006 1.00 42.19 404 LEU B C 1
ATOM 7298 O O . LEU B 1 405 ? 97.372 25.059 33.182 1.00 44.18 404 LEU B O 1
ATOM 7303 N N . ASP B 1 406 ? 97.596 27.269 33.657 1.00 40.30 405 ASP B N 1
ATOM 7304 C CA . ASP B 1 406 ? 97.936 27.618 32.262 1.00 43.10 405 ASP B CA 1
ATOM 7305 C C . ASP B 1 406 ? 99.160 26.897 31.729 1.00 42.04 405 ASP B C 1
ATOM 7306 O O . ASP B 1 406 ? 99.153 26.465 30.595 1.00 43.49 405 ASP B O 1
ATOM 7311 N N . ASP B 1 407 ? 100.218 26.830 32.525 1.00 40.92 406 ASP B N 1
ATOM 7312 C CA . ASP B 1 407 ? 101.486 26.245 32.090 1.00 45.88 406 ASP B CA 1
ATOM 7313 C C . ASP B 1 407 ? 101.780 24.891 32.739 1.00 47.52 406 ASP B C 1
ATOM 7314 O O . ASP B 1 407 ? 101.480 24.680 33.892 1.00 41.49 406 ASP B O 1
ATOM 7319 N N . ALA B 1 408 ? 102.390 23.978 31.983 1.00 57.82 407 ALA B N 1
ATOM 7320 C CA . ALA B 1 408 ? 103.004 22.752 32.549 1.00 57.24 407 ALA B CA 1
ATOM 7321 C C . ALA B 1 408 ? 104.220 23.134 33.387 1.00 56.71 407 ALA B C 1
ATOM 7322 O O . ALA B 1 408 ? 105.142 23.732 32.870 1.00 57.29 407 ALA B O 1
ATOM 7324 N N . THR B 1 409 ? 104.232 22.800 34.663 1.00 55.86 408 THR B N 1
ATOM 7325 C CA . THR B 1 409 ? 105.397 23.104 35.462 1.00 53.69 408 THR B CA 1
ATOM 7326 C C . THR B 1 409 ? 105.908 21.821 36.115 1.00 56.76 408 THR B C 1
ATOM 7327 O O . THR B 1 409 ? 105.178 20.829 36.194 1.00 56.52 408 THR B O 1
ATOM 7331 N N . PRO B 1 410 ? 107.155 21.864 36.600 1.00 62.55 409 PRO B N 1
ATOM 7332 C CA . PRO B 1 410 ? 107.721 20.734 37.350 1.00 62.89 409 PRO B CA 1
ATOM 7333 C C . PRO B 1 410 ? 107.003 20.447 38.683 1.00 59.25 409 PRO B C 1
ATOM 7334 O O . PRO B 1 410 ? 107.006 19.301 39.114 1.00 65.79 409 PRO B O 1
ATOM 7338 N N . GLU B 1 411 ? 106.386 21.437 39.332 1.00 55.90 410 GLU B N 1
ATOM 7339 C CA . GLU B 1 411 ? 105.676 21.168 40.607 1.00 59.41 410 GLU B CA 1
ATOM 7340 C C . GLU B 1 411 ? 104.333 20.468 40.291 1.00 58.77 410 GLU B C 1
ATOM 7341 O O . GLU B 1 411 ? 103.882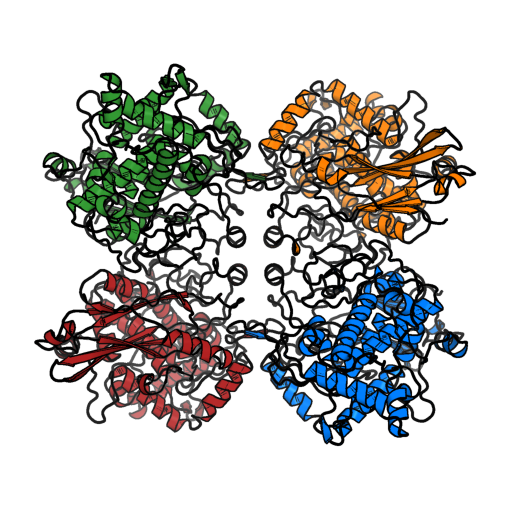 19.616 41.062 1.00 54.61 410 GLU B O 1
ATOM 7347 N N . LEU B 1 412 ? 103.714 20.767 39.140 1.00 53.54 411 LEU B N 1
ATOM 7348 C CA . LEU B 1 412 ? 102.491 20.046 38.707 1.00 54.60 411 LEU B CA 1
ATOM 7349 C C . LEU B 1 412 ? 102.817 18.594 38.285 1.00 52.23 411 LEU B C 1
ATOM 7350 O O . LEU B 1 412 ? 102.062 17.700 38.592 1.00 47.49 411 LEU B O 1
ATOM 7355 N N . LYS B 1 413 ? 103.927 18.342 37.601 1.00 56.98 412 LYS B N 1
ATOM 7356 C CA . LYS B 1 413 ? 104.372 16.970 37.324 1.00 58.42 412 LYS B CA 1
ATOM 7357 C C . LYS B 1 413 ? 104.601 16.215 38.642 1.00 51.97 412 LYS B C 1
ATOM 7358 O O . LYS B 1 413 ? 104.175 15.088 38.800 1.00 51.45 412 LYS B O 1
ATOM 7364 N N . SER B 1 414 ? 105.295 16.831 39.575 1.00 49.88 413 SER B N 1
ATOM 7365 C CA . SER B 1 414 ? 105.600 16.192 40.831 1.00 57.11 413 SER B CA 1
ATOM 7366 C C . SER B 1 414 ? 104.336 15.854 41.636 1.00 61.74 413 SER B C 1
ATOM 7367 O O . SER B 1 414 ? 104.333 14.857 42.360 1.00 60.91 413 SER B O 1
ATOM 7370 N N . LEU B 1 415 ? 103.298 16.692 41.566 1.00 59.03 414 LEU B N 1
ATOM 7371 C CA . LEU B 1 415 ? 101.991 16.379 42.189 1.00 53.24 414 LEU B CA 1
ATOM 7372 C C . LEU B 1 415 ? 101.426 15.069 41.620 1.00 50.08 414 LEU B C 1
ATOM 7373 O O . LEU B 1 415 ? 100.845 14.288 42.366 1.00 43.93 414 LEU B O 1
ATOM 7378 N N . LEU B 1 416 ? 101.567 14.828 40.316 1.00 43.54 415 LEU B N 1
ATOM 7379 C CA . LEU B 1 416 ? 101.001 13.618 39.717 1.00 49.50 415 LEU B CA 1
ATOM 7380 C C . LEU B 1 416 ? 102.003 12.450 39.759 1.00 52.21 415 LEU B C 1
ATOM 7381 O O . LEU B 1 416 ? 101.678 11.366 39.255 1.00 53.71 415 LEU B O 1
ATOM 7386 N N . ALA B 1 417 ? 103.216 12.655 40.284 1.00 46.93 416 ALA B N 1
ATOM 7387 C CA . ALA B 1 417 ? 104.279 11.614 40.235 1.00 44.04 416 ALA B CA 1
ATOM 7388 C C . ALA B 1 417 ? 104.015 10.548 41.308 1.00 36.23 416 ALA B C 1
ATOM 7389 O O . ALA B 1 417 ? 103.485 10.819 42.368 1.00 40.25 416 ALA B O 1
ATOM 7391 N N . VAL B 1 418 ? 104.335 9.324 40.994 1.00 37.82 417 VAL B N 1
ATOM 7392 C CA . VAL B 1 418 ? 104.304 8.295 42.005 1.00 38.98 417 VAL B CA 1
ATOM 7393 C C . VAL B 1 418 ? 105.524 8.490 42.920 1.00 37.59 417 VAL B C 1
ATOM 7394 O O . VAL B 1 418 ? 106.678 8.401 42.461 1.00 33.22 417 VAL B O 1
ATOM 7398 N N . PRO B 1 419 ? 105.287 8.790 44.213 1.00 33.72 418 PRO B N 1
ATOM 7399 C CA . PRO B 1 419 ? 106.423 8.801 45.174 1.00 38.36 418 PRO B CA 1
ATOM 7400 C C . PRO B 1 419 ? 107.349 7.583 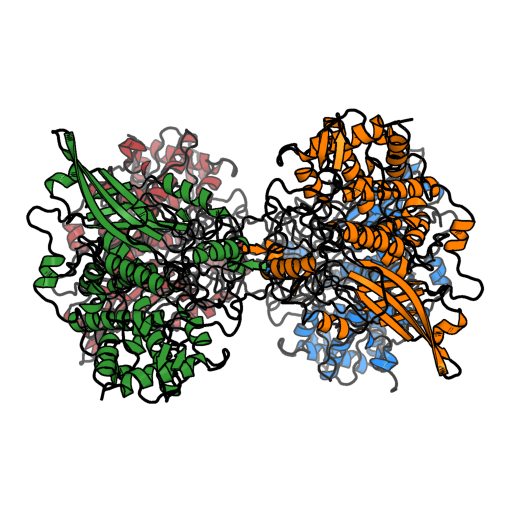45.001 1.00 42.54 418 PRO B C 1
ATOM 7401 O O . PRO B 1 419 ? 106.852 6.471 44.748 1.00 38.75 418 PRO B O 1
ATOM 7405 N N . SER B 1 420 ? 108.664 7.783 45.112 1.00 45.83 419 SER B N 1
ATOM 7406 C CA . SER B 1 420 ? 109.658 6.665 45.104 1.00 48.82 419 SER B CA 1
ATOM 7407 C C . SER B 1 420 ? 109.192 5.515 46.009 1.00 45.25 419 SER B C 1
ATOM 7408 O O . SER B 1 420 ? 108.847 5.735 47.182 1.00 42.37 419 SER B O 1
ATOM 7411 N N . GLY B 1 421 ? 109.144 4.291 45.477 1.00 43.49 420 GLY B N 1
ATOM 7412 C CA . GLY B 1 421 ? 108.832 3.152 46.328 1.00 40.15 420 GLY B CA 1
ATOM 7413 C C . GLY B 1 421 ? 107.336 2.929 46.503 1.00 43.28 420 GLY B C 1
ATOM 7414 O O . GLY B 1 421 ? 106.955 1.921 47.069 1.00 40.77 420 GLY B O 1
ATOM 7415 N N . ASN B 1 422 ? 106.461 3.815 46.020 1.00 40.77 421 ASN B N 1
ATOM 7416 C CA . ASN B 1 422 ? 105.009 3.533 46.124 1.00 38.22 421 ASN B CA 1
ATOM 7417 C C . ASN B 1 422 ? 104.559 2.878 44.817 1.00 35.14 421 ASN B C 1
ATOM 7418 O O . ASN B 1 422 ? 105.327 2.904 43.874 1.00 32.73 421 ASN B O 1
ATOM 7423 N N . SER B 1 423 ? 103.328 2.340 44.769 1.00 34.79 422 SER B N 1
ATOM 7424 C CA . SER B 1 423 ? 102.858 1.496 43.653 1.00 31.70 422 SER B CA 1
ATOM 7425 C C . SER B 1 423 ? 102.555 2.323 42.399 1.00 32.99 422 SER B C 1
ATOM 7426 O O . SER B 1 423 ? 101.882 3.324 42.462 1.00 35.30 422 SER B O 1
ATOM 7429 N N . THR B 1 424 ? 103.036 1.854 41.260 1.00 31.06 423 THR B N 1
ATOM 7430 C CA . THR B 1 424 ? 102.699 2.390 39.979 1.00 34.23 423 THR B CA 1
ATOM 7431 C C . THR B 1 424 ? 101.495 1.652 39.369 1.00 34.69 423 THR B C 1
ATOM 7432 O O . THR B 1 424 ? 101.161 1.887 38.223 1.00 40.77 423 THR B O 1
ATOM 7436 N N . LYS B 1 425 ? 100.856 0.766 40.112 1.00 33.36 424 LYS B N 1
ATOM 7437 C CA . LYS B 1 425 ? 99.760 0.000 39.612 1.00 35.15 424 LYS B CA 1
ATOM 7438 C C . LYS B 1 425 ? 98.451 0.746 39.823 1.00 34.22 424 LYS B C 1
ATOM 7439 O O . LYS B 1 425 ? 98.396 1.835 40.386 1.00 35.24 424 LYS B O 1
ATOM 7445 N N . LYS B 1 426 ? 97.397 0.107 39.349 1.00 39.23 425 LYS B N 1
ATOM 7446 C CA . LYS B 1 426 ? 96.097 0.658 39.481 1.00 40.54 425 LYS B CA 1
ATOM 7447 C C . LYS B 1 426 ? 95.101 -0.468 39.772 1.00 35.16 425 LYS B C 1
ATOM 7448 O O . LYS B 1 426 ? 95.302 -1.633 39.415 1.00 31.71 425 LYS B O 1
ATOM 7454 N N . LEU B 1 427 ? 94.052 -0.060 40.464 1.00 32.52 426 LEU B N 1
ATOM 7455 C CA . LEU B 1 427 ? 93.001 -0.940 40.902 1.00 34.43 426 LEU B CA 1
ATOM 7456 C C . LEU B 1 427 ? 91.797 -0.797 39.971 1.00 36.32 426 LEU B C 1
ATOM 7457 O O . LEU B 1 427 ? 91.362 0.323 39.670 1.00 34.92 426 LEU B O 1
ATOM 7462 N N . THR B 1 428 ? 91.219 -1.922 39.570 1.00 39.36 427 THR B N 1
ATOM 7463 C CA . THR B 1 428 ? 90.008 -1.909 38.765 1.00 35.01 427 THR B CA 1
ATOM 7464 C C . THR B 1 428 ? 88.856 -2.486 39.577 1.00 36.87 427 THR B C 1
ATOM 7465 O O . THR B 1 428 ? 88.933 -3.618 40.058 1.00 43.74 427 THR B O 1
ATOM 7469 N N . VAL B 1 429 ? 87.812 -1.676 39.728 1.00 40.74 428 VAL B N 1
ATOM 7470 C CA . VAL B 1 429 ? 86.614 -2.067 40.468 1.00 41.06 428 VAL B CA 1
ATOM 7471 C C . VAL B 1 429 ? 85.460 -2.311 39.493 1.00 40.93 428 VAL B C 1
ATOM 7472 O O . VAL B 1 429 ? 85.039 -1.392 38.738 1.00 39.76 428 VAL B O 1
ATOM 7476 N N . THR B 1 430 ? 84.954 -3.532 39.527 1.00 42.55 429 THR B N 1
ATOM 7477 C CA . THR B 1 430 ? 83.821 -3.920 38.708 1.00 46.96 429 THR B CA 1
ATOM 7478 C C . THR B 1 430 ? 82.780 -4.597 39.591 1.00 52.93 429 THR B C 1
ATOM 7479 O O . THR B 1 430 ? 83.090 -5.256 40.539 1.00 53.37 429 THR B O 1
ATOM 7483 N N . GLY B 1 431 ? 81.548 -4.333 39.229 1.00 65.52 430 GLY B N 1
ATOM 7484 C CA . GLY B 1 431 ? 80.386 -4.670 39.971 1.00 75.88 430 GLY B CA 1
ATOM 7485 C C . GLY B 1 431 ? 79.212 -4.416 39.065 1.00 93.66 430 GLY B C 1
ATOM 7486 O O . GLY B 1 431 ? 78.435 -3.472 39.247 1.00 94.41 430 GLY B O 1
ATOM 7487 N N . ILE B 1 432 ? 79.219 -5.211 37.998 1.00 125.03 431 ILE B N 1
ATOM 7488 C CA . ILE B 1 432 ? 78.118 -5.312 37.039 1.00 145.08 431 ILE B CA 1
ATOM 7489 C C . ILE B 1 432 ? 76.922 -5.932 37.776 1.00 153.02 431 ILE B C 1
ATOM 7490 O O . ILE B 1 432 ? 76.380 -6.960 37.373 1.00 166.69 431 ILE B O 1
ATOM 7495 N N . ASP B 1 433 ? 76.532 -5.284 38.874 1.00 148.27 432 ASP B N 1
ATOM 7496 C CA . ASP B 1 433 ? 75.414 -5.712 39.690 1.00 140.68 432 ASP B CA 1
ATOM 7497 C C . ASP B 1 433 ? 74.368 -4.610 39.544 1.00 141.60 432 ASP B C 1
ATOM 7498 O O . ASP B 1 433 ? 73.855 -4.097 40.536 1.00 145.95 432 ASP B O 1
ATOM 7503 N N . ARG B 1 434 ? 74.117 -4.230 38.285 1.00 148.32 433 ARG B N 1
ATOM 7504 C CA . ARG B 1 434 ? 73.030 -3.326 37.856 1.00 145.52 433 ARG B CA 1
ATOM 7505 C C . ARG B 1 434 ? 72.107 -2.984 39.036 1.00 148.82 433 ARG B C 1
ATOM 7506 O O . ARG B 1 434 ? 70.940 -3.407 39.068 1.00 154.13 433 ARG B O 1
ATOM 7514 N N . ALA B 1 435 ? 72.627 -2.224 40.004 1.00 139.76 434 ALA B N 1
ATOM 7515 C CA . ALA B 1 435 ? 71.804 -1.725 41.103 1.00 130.67 434 ALA B CA 1
ATOM 7516 C C . ALA B 1 435 ? 70.891 -0.629 40.541 1.00 136.49 434 ALA B C 1
ATOM 7517 O O . ALA B 1 435 ? 71.309 0.142 39.669 1.00 131.89 434 ALA B O 1
ATOM 7519 N N . GLN B 1 436 ? 69.648 -0.592 41.015 1.00 137.59 435 GLN B N 1
ATOM 7520 C CA . GLN B 1 436 ? 68.625 0.316 40.470 1.00 135.25 435 GLN B CA 1
ATOM 7521 C C . GLN B 1 436 ? 68.907 1.743 40.969 1.00 124.79 435 GLN B C 1
ATOM 7522 O O . GLN B 1 436 ? 68.465 2.125 42.061 1.00 115.62 435 GLN B O 1
ATOM 7528 N N . ILE B 1 437 ? 69.641 2.530 40.178 1.00 106.21 436 ILE B N 1
ATOM 7529 C CA . ILE B 1 437 ? 70.174 3.804 40.679 1.00 94.59 436 ILE B CA 1
ATOM 7530 C C . ILE B 1 437 ? 69.330 4.983 40.157 1.00 86.56 436 ILE B C 1
ATOM 7531 O O . ILE B 1 437 ? 68.807 5.000 39.017 1.00 82.71 436 ILE B O 1
ATOM 7536 N N . GLN B 1 438 ? 69.227 5.975 41.044 1.00 65.12 437 GLN B N 1
ATOM 7537 C CA . GLN B 1 438 ? 68.457 7.181 40.854 1.00 49.28 437 GLN B CA 1
ATOM 7538 C C . GLN B 1 438 ? 69.377 8.355 41.234 1.00 40.46 437 GLN B C 1
ATOM 7539 O O . GLN B 1 438 ? 69.812 8.460 42.346 1.00 38.56 437 GLN B O 1
ATOM 7545 N N . GLY B 1 439 ? 69.740 9.180 40.256 1.00 36.03 438 GLY B N 1
ATOM 7546 C CA . GLY B 1 439 ? 70.552 10.334 40.457 1.00 34.65 438 GLY B CA 1
ATOM 7547 C C . GLY B 1 439 ? 72.031 10.001 40.535 1.00 32.41 438 GLY B C 1
ATOM 7548 O O . GLY B 1 439 ? 72.425 8.841 40.455 1.00 31.75 438 GLY B O 1
ATOM 7549 N N . SER B 1 440 ? 72.826 11.050 40.754 1.00 30.73 439 SER B N 1
ATOM 7550 C CA . SER B 1 440 ? 74.284 10.977 40.783 1.00 28.62 439 SER B CA 1
ATOM 7551 C C . SER B 1 440 ? 74.747 10.206 42.015 1.00 32.33 439 SER B C 1
ATOM 7552 O O . SER B 1 440 ? 73.964 9.985 42.947 1.00 33.25 439 SER B O 1
ATOM 7555 N N . PHE B 1 441 ? 76.000 9.760 41.954 1.00 33.42 440 PHE B N 1
ATOM 7556 C CA . PHE B 1 441 ? 76.634 9.062 43.048 1.00 33.34 440 PHE B CA 1
ATOM 7557 C C . PHE B 1 441 ? 78.161 9.166 42.941 1.00 32.83 440 PHE B C 1
ATOM 7558 O O . PHE B 1 441 ? 78.724 9.532 41.886 1.00 31.62 440 PHE B O 1
ATOM 7566 N N . ILE B 1 442 ? 78.813 8.874 44.061 1.00 33.43 441 ILE B N 1
ATOM 7567 C CA . ILE B 1 442 ? 80.285 8.943 44.193 1.00 32.99 441 ILE B CA 1
ATOM 7568 C C . ILE B 1 442 ? 80.803 7.569 44.629 1.00 35.36 441 ILE B C 1
ATOM 7569 O O . ILE B 1 442 ? 80.158 6.885 45.453 1.00 37.28 441 ILE B O 1
ATOM 7574 N N . MET B 1 443 ? 81.940 7.153 44.055 1.00 35.24 442 MET B N 1
ATOM 7575 C CA . MET B 1 443 ? 82.646 5.964 44.524 1.00 35.61 442 MET B CA 1
ATOM 7576 C C . MET B 1 443 ? 83.976 6.406 45.143 1.00 36.97 442 MET B C 1
ATOM 7577 O O . MET B 1 443 ? 84.744 7.115 44.506 1.00 35.71 442 MET B O 1
ATOM 7582 N N . LYS B 1 444 ? 84.202 6.010 46.383 1.00 36.17 443 LYS B N 1
ATOM 7583 C CA . LYS B 1 444 ? 85.463 6.243 47.094 1.00 37.41 443 LYS B CA 1
ATOM 7584 C C . LYS B 1 444 ? 86.095 4.881 47.394 1.00 36.58 443 LYS B C 1
ATOM 7585 O O . LYS B 1 444 ? 85.403 3.969 47.837 1.00 38.51 443 LYS B O 1
ATOM 7591 N N . ALA B 1 445 ? 87.373 4.730 47.089 1.00 34.99 444 ALA B N 1
ATOM 7592 C CA . ALA B 1 445 ? 88.033 3.428 47.160 1.00 34.92 444 ALA B CA 1
ATOM 7593 C C . ALA B 1 445 ? 89.067 3.477 48.280 1.00 34.24 444 ALA B C 1
ATOM 7594 O O . ALA B 1 445 ? 89.791 4.466 48.408 1.00 35.06 444 ALA B O 1
ATOM 7596 N N . TYR B 1 446 ? 89.149 2.390 49.034 1.00 36.25 445 TYR B N 1
ATOM 7597 C CA . TYR B 1 446 ? 90.093 2.282 50.154 1.00 37.72 445 TYR B CA 1
ATOM 7598 C C . TYR B 1 446 ? 90.823 0.941 50.066 1.00 37.36 445 TYR B C 1
ATOM 7599 O O . TYR B 1 446 ? 90.232 -0.033 49.604 1.00 32.82 445 TYR B O 1
ATOM 7608 N N . ALA B 1 447 ? 92.092 0.939 50.483 1.00 33.22 446 ALA B N 1
ATOM 7609 C CA . ALA B 1 447 ? 92.875 -0.275 50.740 1.00 37.30 446 ALA B CA 1
ATOM 7610 C C . ALA B 1 447 ? 93.200 -0.351 52.235 1.00 40.20 446 ALA B C 1
ATOM 7611 O O . ALA B 1 447 ? 93.575 0.673 52.859 1.00 39.99 446 ALA B O 1
ATOM 7613 N N . SER B 1 448 ? 93.037 -1.533 52.807 1.00 38.02 447 SER B N 1
ATOM 7614 C CA . SER B 1 448 ? 93.441 -1.734 54.199 1.00 43.69 447 SER B CA 1
ATOM 7615 C C . SER B 1 448 ? 94.508 -2.836 54.262 1.00 42.44 447 SER B C 1
ATOM 7616 O O . SER B 1 448 ? 94.371 -3.875 53.616 1.00 41.29 447 SER B O 1
ATOM 7619 N N . VAL B 1 449 ? 95.590 -2.553 54.988 1.00 46.37 448 VAL B N 1
ATOM 7620 C CA . VAL B 1 449 ? 96.755 -3.448 55.140 1.00 48.83 448 VAL B CA 1
ATOM 7621 C C . VAL B 1 449 ? 96.978 -3.719 56.625 1.00 53.08 448 VAL B C 1
ATOM 7622 O O . VAL B 1 449 ? 97.195 -2.780 57.393 1.00 51.73 448 VAL B O 1
ATOM 7626 N N . THR B 1 450 ? 96.980 -4.989 56.996 1.00 62.02 449 THR B N 1
ATOM 7627 C CA . THR B 1 450 ? 97.262 -5.380 58.364 1.00 65.12 449 THR B CA 1
ATOM 7628 C C . THR B 1 450 ? 98.725 -5.804 58.486 1.00 72.69 449 THR B C 1
ATOM 7629 O O . THR B 1 450 ? 99.299 -6.404 57.585 1.00 75.98 449 THR B O 1
ATOM 7633 N N . ASP B 1 451 ? 99.302 -5.453 59.624 1.00 79.52 450 ASP B N 1
ATOM 7634 C CA . ASP B 1 451 ? 100.731 -5.614 59.854 1.00 81.86 450 ASP B CA 1
ATOM 7635 C C . ASP B 1 451 ? 101.152 -7.021 60.220 1.00 88.59 450 ASP B C 1
ATOM 7636 O O . ASP B 1 451 ? 100.326 -7.881 60.641 1.00 70.19 450 ASP B O 1
ATOM 7641 N N . ALA B 1 452 ? 102.465 -7.204 60.027 1.00 95.53 451 ALA B N 1
ATOM 7642 C CA . ALA B 1 452 ? 103.301 -8.164 60.751 1.00 108.67 451 ALA B CA 1
ATOM 7643 C C . ALA B 1 452 ? 103.853 -7.493 62.024 1.00 106.17 451 ALA B C 1
ATOM 7644 O O . ALA B 1 452 ? 105.030 -7.144 62.041 1.00 102.01 451 ALA B O 1
ATOM 7646 N N . ASN B 1 453 ? 103.059 -7.305 63.091 1.00 101.71 452 ASN B N 1
ATOM 7647 C CA . ASN B 1 453 ? 101.681 -7.820 63.227 1.00 99.91 452 ASN B CA 1
ATOM 7648 C C . ASN B 1 453 ? 100.871 -6.891 64.144 1.00 90.91 452 ASN B C 1
ATOM 7649 O O . ASN B 1 453 ? 101.419 -6.249 65.057 1.00 70.35 452 ASN B O 1
ATOM 7654 N N . GLY B 1 454 ? 99.565 -6.844 63.875 1.00 88.02 453 GLY B N 1
ATOM 7655 C CA . GLY B 1 454 ? 98.599 -6.170 64.724 1.00 81.02 453 GLY B CA 1
ATOM 7656 C C . GLY B 1 454 ? 97.935 -5.002 64.010 1.00 71.13 453 GLY B C 1
ATOM 7657 O O . GLY B 1 454 ? 96.723 -4.997 63.857 1.00 70.63 453 GLY B O 1
ATOM 7658 N N . LYS B 1 455 ? 98.727 -4.020 63.572 1.00 68.24 454 LYS B N 1
ATOM 7659 C CA . LYS B 1 455 ? 98.182 -2.696 63.173 1.00 71.54 454 LYS B CA 1
ATOM 7660 C C . LYS B 1 455 ? 97.559 -2.757 61.755 1.00 71.22 454 LYS B C 1
ATOM 7661 O O . LYS B 1 455 ? 98.204 -3.179 60.778 1.00 65.41 454 LYS B O 1
ATOM 7667 N N . THR B 1 456 ? 96.303 -2.310 61.622 1.00 66.23 455 THR B N 1
ATOM 7668 C CA . THR B 1 456 ? 95.716 -2.003 60.296 1.00 62.40 455 THR B CA 1
ATOM 7669 C C . THR B 1 456 ? 95.953 -0.539 59.911 1.00 60.20 455 THR B C 1
ATOM 7670 O O . THR B 1 456 ? 95.643 0.342 60.693 1.00 59.57 455 THR B O 1
ATOM 7674 N N . ARG B 1 457 ? 96.467 -0.298 58.701 1.00 60.44 456 ARG B N 1
ATOM 7675 C CA . ARG B 1 457 ? 96.557 1.068 58.110 1.00 61.54 456 ARG B CA 1
ATOM 7676 C C . ARG B 1 457 ? 95.540 1.180 56.966 1.00 56.01 456 ARG B C 1
ATOM 7677 O O . ARG B 1 457 ? 95.451 0.279 56.127 1.00 52.53 456 ARG B O 1
ATOM 7685 N N . GLU B 1 458 ? 94.791 2.273 56.891 1.00 57.13 457 GLU B N 1
ATOM 7686 C CA . GLU B 1 458 ? 93.870 2.466 55.741 1.00 57.01 457 GLU B CA 1
ATOM 7687 C C . GLU B 1 458 ? 94.493 3.509 54.806 1.00 47.56 457 GLU B C 1
ATOM 7688 O O . GLU B 1 458 ? 95.052 4.487 55.269 1.00 45.91 457 GLU B O 1
ATOM 7694 N N . TYR B 1 459 ? 94.468 3.208 53.505 1.00 40.33 458 TYR B N 1
ATOM 7695 C CA . TYR B 1 459 ? 94.942 4.084 52.439 1.00 38.43 458 TYR B CA 1
ATOM 7696 C C . TYR B 1 459 ? 93.741 4.508 51.598 1.00 36.81 458 TYR B C 1
ATOM 7697 O O . TYR B 1 459 ? 92.945 3.653 51.226 1.00 35.82 458 TYR B O 1
ATOM 7706 N N . TYR B 1 460 ? 93.655 5.797 51.283 1.00 37.32 459 TYR B N 1
ATOM 7707 C CA . TYR B 1 460 ? 92.599 6.331 50.477 1.00 36.39 459 TYR B CA 1
ATOM 7708 C C . TYR B 1 460 ? 93.109 6.424 49.030 1.00 35.07 459 TYR B C 1
ATOM 7709 O O . TYR B 1 460 ? 94.059 7.135 48.750 1.00 39.57 459 TYR B O 1
ATOM 7718 N N . LEU B 1 461 ? 92.430 5.761 48.109 1.00 32.21 460 LEU B N 1
ATOM 7719 C CA . LEU B 1 461 ? 92.934 5.674 46.742 1.00 34.54 460 LEU B CA 1
ATOM 7720 C C . LEU B 1 461 ? 92.326 6.753 45.850 1.00 34.22 460 LEU B C 1
ATOM 7721 O O . LEU B 1 461 ? 92.857 7.036 44.770 1.00 37.29 460 LEU B O 1
ATOM 7726 N N . GLY B 1 462 ? 91.207 7.329 46.286 1.00 33.80 461 GLY B N 1
ATOM 7727 C CA . GLY B 1 462 ? 90.584 8.447 45.574 1.00 31.26 461 GLY B CA 1
ATOM 7728 C C . GLY B 1 462 ? 89.106 8.223 45.337 1.00 30.83 461 GLY B C 1
ATOM 7729 O O . GLY B 1 462 ? 88.475 7.303 45.892 1.00 35.68 461 GLY B O 1
ATOM 7730 N N . HIS B 1 463 ? 88.560 9.101 44.523 1.00 30.42 462 HIS B N 1
ATOM 7731 C CA . HIS B 1 463 ? 87.105 9.189 44.300 1.00 33.33 462 HIS B CA 1
ATOM 7732 C C . HIS B 1 463 ? 86.788 9.182 42.795 1.00 32.44 462 HIS B C 1
ATOM 7733 O O . HIS B 1 463 ? 87.629 9.483 42.017 1.00 27.83 462 HIS B O 1
ATOM 7740 N N . LYS B 1 464 ? 85.527 8.928 42.472 1.00 35.46 463 LYS B N 1
ATOM 7741 C CA . LYS B 1 464 ? 84.975 8.991 41.134 1.00 34.01 463 LYS B CA 1
ATOM 7742 C C . LYS B 1 464 ? 83.508 9.427 41.234 1.00 33.25 463 LYS B C 1
ATOM 7743 O O . LYS B 1 464 ? 82.694 8.753 41.875 1.00 31.40 463 LYS B O 1
ATOM 7749 N N . SER B 1 465 ? 83.210 10.545 40.583 1.00 30.85 464 SER B N 1
ATOM 7750 C CA . SER B 1 465 ? 81.901 11.109 40.543 1.00 31.14 464 SER B CA 1
ATOM 7751 C C . SER B 1 465 ? 81.187 10.666 39.255 1.00 33.47 464 SER B C 1
ATOM 7752 O O . SER B 1 465 ? 81.680 10.962 38.151 1.00 34.19 464 SER B O 1
ATOM 7755 N N . ILE B 1 466 ? 80.027 10.020 39.407 1.00 30.46 465 ILE B N 1
ATOM 7756 C CA . ILE B 1 466 ? 79.127 9.763 38.295 1.00 31.38 465 ILE B CA 1
ATOM 7757 C C . ILE B 1 466 ? 77.992 10.807 38.334 1.00 29.88 465 ILE B C 1
ATOM 7758 O O . ILE B 1 466 ? 77.086 10.727 39.179 1.00 27.66 465 ILE B O 1
ATOM 7763 N N . LEU B 1 467 ? 78.096 11.809 37.457 1.00 26.15 466 LEU B N 1
ATOM 7764 C CA . LEU B 1 467 ? 77.073 12.806 37.253 1.00 28.97 466 LEU B CA 1
ATOM 7765 C C . LEU B 1 467 ? 75.986 12.164 36.401 1.00 33.23 466 LEU B C 1
ATOM 7766 O O . LEU B 1 467 ? 76.252 11.745 35.287 1.00 30.47 466 LEU B O 1
ATOM 7771 N N . SER B 1 468 ? 74.820 12.007 37.004 1.00 33.08 467 SER B N 1
ATOM 7772 C CA . SER B 1 468 ? 73.732 11.346 36.351 1.00 33.55 467 SER B CA 1
ATOM 7773 C C . SER B 1 468 ? 72.479 12.234 36.392 1.00 32.43 467 SER B C 1
ATOM 7774 O O . SER B 1 468 ? 72.567 13.489 36.247 1.00 29.88 467 SER B O 1
ATOM 7777 N N . ARG B 1 469 ? 71.328 11.595 36.575 1.00 33.92 468 ARG B N 1
ATOM 7778 C CA . ARG B 1 469 ? 70.055 12.273 36.469 1.00 33.84 468 ARG B CA 1
ATOM 7779 C C . ARG B 1 469 ? 68.979 11.547 37.269 1.00 32.18 468 ARG B C 1
ATOM 7780 O O . ARG B 1 469 ? 69.065 10.371 37.606 1.00 35.13 468 ARG B O 1
ATOM 7788 N N . TRP B 1 470 ? 67.969 12.316 37.603 1.00 31.96 469 TRP B N 1
ATOM 7789 C CA . TRP B 1 470 ? 66.698 11.736 38.015 1.00 33.55 469 TRP B CA 1
ATOM 7790 C C . TRP B 1 470 ? 66.007 11.045 36.814 1.00 35.16 469 TRP B C 1
ATOM 7791 O O . TRP B 1 470 ? 66.007 11.584 35.670 1.00 35.14 469 TRP B O 1
ATOM 7802 N N . ASN B 1 471 ? 65.398 9.907 37.123 1.00 35.59 470 ASN B N 1
ATOM 7803 C CA . ASN B 1 471 ? 64.572 9.106 36.243 1.00 45.32 470 ASN B CA 1
ATOM 7804 C C . ASN B 1 471 ? 63.155 8.877 36.808 1.00 42.62 470 ASN B C 1
ATOM 7805 O O . ASN B 1 471 ? 62.942 8.552 37.984 1.00 32.53 470 ASN B O 1
ATOM 7810 N N . VAL B 1 472 ? 62.200 9.032 35.917 1.00 40.43 471 VAL B N 1
ATOM 7811 C CA . VAL B 1 472 ? 60.834 8.665 36.159 1.00 43.92 471 VAL B CA 1
ATOM 7812 C C . VAL B 1 472 ? 60.551 7.462 35.272 1.00 44.74 471 VAL B C 1
ATOM 7813 O O . VAL B 1 472 ? 60.583 7.571 34.038 1.00 41.35 471 VAL B O 1
ATOM 7817 N N . VAL B 1 473 ? 60.295 6.330 35.875 1.00 47.46 472 VAL B N 1
ATOM 7818 C CA . VAL B 1 473 ? 60.208 5.161 35.038 1.00 59.39 472 VAL B CA 1
ATOM 7819 C C . VAL B 1 473 ? 58.778 4.594 35.097 1.00 60.07 472 VAL B C 1
ATOM 7820 O O . VAL B 1 473 ? 58.133 4.586 36.165 1.00 53.02 472 VAL B O 1
ATOM 7824 N N . GLN B 1 474 ? 58.296 4.157 33.930 1.00 56.39 473 GLN B N 1
ATOM 7825 C CA . GLN B 1 474 ? 56.989 3.517 33.794 1.00 57.36 473 GLN B CA 1
ATOM 7826 C C . GLN B 1 474 ? 57.031 2.084 34.350 1.00 58.91 473 GLN B C 1
ATOM 7827 O O . GLN B 1 474 ? 56.225 1.761 35.189 1.00 74.88 473 GLN B O 1
ATOM 7833 N N . CYS B 1 475 ? 57.911 1.198 33.900 1.00 78.19 474 CYS B N 1
ATOM 7834 C CA . CYS B 1 475 ? 57.972 -0.130 34.560 1.00 88.07 474 CYS B CA 1
ATOM 7835 C C . CYS B 1 475 ? 58.257 0.117 36.045 1.00 74.30 474 CYS B C 1
ATOM 7836 O O . CYS B 1 475 ? 59.108 0.923 36.375 1.00 80.92 474 CYS B O 1
ATOM 7839 N N . ALA B 1 476 ? 57.500 -0.510 36.930 1.00 77.08 475 ALA B N 1
ATOM 7840 C CA . ALA B 1 476 ? 57.843 -0.444 38.351 1.00 87.12 475 ALA B CA 1
ATOM 7841 C C . ALA B 1 476 ? 59.276 -0.960 38.515 1.00 91.11 475 ALA B C 1
ATOM 7842 O O . ALA B 1 476 ? 60.024 -0.452 39.355 1.00 77.19 475 ALA B O 1
ATOM 7844 N N . ASN B 1 477 ? 59.635 -1.945 37.676 1.00 101.92 476 ASN B N 1
ATOM 7845 C CA . ASN B 1 477 ? 60.960 -2.552 37.686 1.00 108.48 476 ASN B CA 1
ATOM 7846 C C . ASN B 1 477 ? 61.594 -2.408 36.300 1.00 121.33 476 ASN B C 1
ATOM 7847 O O . ASN B 1 477 ? 61.270 -3.173 35.386 1.00 122.09 476 ASN B O 1
ATOM 7852 N N . CYS B 1 478 ? 62.389 -1.335 36.169 1.00 133.98 477 CYS B N 1
ATOM 7853 C CA . CYS B 1 478 ? 63.629 -1.223 35.328 1.00 138.15 477 CYS B CA 1
ATOM 7854 C C . CYS B 1 478 ? 63.917 0.251 34.983 1.00 126.89 477 CYS B C 1
ATOM 7855 O O . CYS B 1 478 ? 63.495 0.767 33.929 1.00 94.23 477 CYS B O 1
ATOM 7858 N N . LEU B 1 479 ? 64.634 0.900 35.914 1.00 126.15 478 LEU B N 1
ATOM 7859 C CA . LEU B 1 479 ? 65.456 2.114 35.677 1.00 121.77 478 LEU B CA 1
ATOM 7860 C C . LEU B 1 479 ? 66.606 1.766 34.710 1.00 124.10 478 LEU B C 1
ATOM 7861 O O . LEU B 1 479 ? 66.622 0.669 34.132 1.00 123.29 478 LEU B O 1
ATOM 7866 N N . THR B 1 480 ? 67.565 2.676 34.511 1.00 129.03 479 THR B N 1
ATOM 7867 C CA . THR B 1 480 ? 68.703 2.409 33.586 1.00 131.31 479 THR B CA 1
ATOM 7868 C C . THR B 1 480 ? 69.686 1.431 34.262 1.00 137.29 479 THR B C 1
ATOM 7869 O O . THR B 1 480 ? 70.499 1.854 35.113 1.00 120.44 479 THR B O 1
ATOM 7873 N N . HIS B 1 481 ? 69.612 0.137 33.886 1.00 134.38 480 HIS B N 1
ATOM 7874 C CA . HIS B 1 481 ? 70.431 -0.945 34.507 1.00 131.24 480 HIS B CA 1
ATOM 7875 C C . HIS B 1 481 ? 71.920 -0.682 34.223 1.00 126.87 480 HIS B C 1
ATOM 7876 O O . HIS B 1 481 ? 72.290 -0.471 33.065 1.00 118.43 480 HIS B O 1
ATOM 7883 N N . LEU B 1 482 ? 72.760 -0.708 35.271 1.00 117.48 481 LEU B N 1
ATOM 7884 C CA . LEU B 1 482 ? 74.054 0.010 35.257 1.00 116.25 481 LEU B CA 1
ATOM 7885 C C . LEU B 1 482 ? 75.251 -0.920 35.541 1.00 107.23 481 LEU B C 1
ATOM 7886 O O . LEU B 1 482 ? 75.344 -1.577 36.605 1.00 92.18 481 LEU B O 1
ATOM 7891 N N . ASP B 1 483 ? 76.173 -0.908 34.562 1.00 89.70 482 ASP B N 1
ATOM 7892 C CA . ASP B 1 483 ? 77.490 -1.562 34.598 1.00 83.37 482 ASP B CA 1
ATOM 7893 C C . ASP B 1 483 ? 78.607 -0.655 35.216 1.00 73.60 482 ASP B C 1
ATOM 7894 O O . ASP B 1 483 ? 79.132 0.268 34.565 1.00 60.30 482 ASP B O 1
ATOM 7899 N N . ILE B 1 484 ? 78.964 -0.950 36.470 1.00 70.86 483 ILE B N 1
ATOM 7900 C CA . ILE B 1 484 ? 79.903 -0.130 37.298 1.00 67.81 483 ILE B CA 1
ATOM 7901 C C . ILE B 1 484 ? 81.356 -0.457 36.891 1.00 60.40 483 ILE B C 1
ATOM 7902 O O . ILE B 1 484 ? 81.829 -1.570 37.200 1.00 58.68 483 ILE B O 1
ATOM 7907 N N . VAL B 1 485 ? 82.093 0.454 36.237 1.00 49.04 484 VAL B N 1
ATOM 7908 C CA . VAL B 1 485 ? 83.548 0.237 36.044 1.00 44.50 484 VAL B CA 1
ATOM 7909 C C . VAL B 1 485 ? 84.334 1.458 36.539 1.00 41.68 484 VAL B C 1
ATOM 7910 O O . VAL B 1 485 ? 84.070 2.553 36.096 1.00 51.73 484 VAL B O 1
ATOM 7914 N N . ALA B 1 486 ? 85.339 1.262 37.408 1.00 36.99 485 ALA B N 1
ATOM 7915 C CA . ALA B 1 486 ? 86.094 2.376 37.990 1.00 34.93 485 ALA B CA 1
ATOM 7916 C C . ALA B 1 486 ? 87.569 2.011 38.233 1.00 38.61 485 ALA B C 1
ATOM 7917 O O . ALA B 1 486 ? 87.895 0.925 38.725 1.00 42.05 485 ALA B O 1
ATOM 7919 N N . HIS B 1 487 ? 88.462 2.944 37.917 1.00 35.82 486 HIS B N 1
ATOM 7920 C CA . HIS B 1 487 ? 89.870 2.753 38.165 1.00 34.70 486 HIS B CA 1
ATOM 7921 C C . HIS B 1 487 ? 90.374 3.764 39.190 1.00 36.74 486 HIS B C 1
ATOM 7922 O O . HIS B 1 487 ? 89.979 4.919 39.194 1.00 34.48 486 HIS B O 1
ATOM 7929 N N . PHE B 1 488 ? 91.330 3.296 39.984 1.00 35.97 487 PHE B N 1
ATOM 7930 C CA . PHE B 1 488 ? 91.957 4.072 41.017 1.00 33.59 487 PHE B CA 1
ATOM 7931 C C . PHE B 1 488 ? 93.467 3.820 41.024 1.00 30.79 487 PHE B C 1
ATOM 7932 O O . PHE B 1 488 ? 93.917 2.676 40.990 1.00 34.16 487 PHE B O 1
ATOM 7940 N N . PRO B 1 489 ? 94.241 4.874 41.132 1.00 30.15 488 PRO B N 1
ATOM 7941 C CA . PRO B 1 489 ? 95.663 4.670 41.375 1.00 30.25 488 PRO B CA 1
ATOM 7942 C C . PRO B 1 489 ? 95.952 4.082 42.761 1.00 31.51 488 PRO B C 1
ATOM 7943 O O . PRO B 1 489 ? 95.153 4.304 43.701 1.00 31.34 488 PRO B O 1
ATOM 7947 N N . LEU B 1 490 ? 97.061 3.340 42.843 1.00 32.54 489 LEU B N 1
ATOM 7948 C CA . LEU B 1 490 ? 97.580 2.723 44.078 1.00 34.17 489 LEU B CA 1
ATOM 7949 C C . LEU B 1 490 ? 98.837 3.475 44.542 1.00 34.23 489 LEU B C 1
ATOM 7950 O O . LEU B 1 490 ? 99.510 3.035 45.446 1.00 34.35 489 LEU B O 1
ATOM 7955 N N . SER B 1 491 ? 99.050 4.675 44.016 1.00 32.08 490 SER B N 1
ATOM 7956 C CA . SER B 1 491 ? 100.227 5.457 44.283 1.00 33.02 490 SER B CA 1
ATOM 7957 C C . SER B 1 491 ? 100.277 5.992 45.727 1.00 34.78 490 SER B C 1
ATOM 7958 O O . SER B 1 491 ? 101.281 6.538 46.117 1.00 38.70 490 SER B O 1
ATOM 7961 N N . ALA B 1 492 ? 99.220 5.874 46.513 1.00 33.58 491 ALA B N 1
ATOM 7962 C CA . ALA B 1 492 ? 99.268 6.224 47.939 1.00 35.26 491 ALA B CA 1
ATOM 7963 C C . ALA B 1 492 ? 99.893 5.097 48.777 1.00 38.97 491 ALA B C 1
ATOM 7964 O O . ALA B 1 492 ? 100.185 5.293 49.990 1.00 40.10 491 ALA B O 1
ATOM 7966 N N . MET B 1 493 ? 100.028 3.905 48.197 1.00 36.95 492 MET B N 1
ATOM 7967 C CA . MET B 1 493 ? 100.530 2.759 48.956 1.00 39.29 492 MET B CA 1
ATOM 7968 C C . MET B 1 493 ? 101.980 2.445 48.574 1.00 38.86 492 MET B C 1
ATOM 7969 O O . MET B 1 493 ? 102.411 2.534 47.375 1.00 36.96 492 MET B O 1
ATOM 7974 N N . PRO B 1 494 ? 102.717 1.963 49.571 1.00 41.25 493 PRO B N 1
ATOM 7975 C CA . PRO B 1 494 ? 103.996 1.310 49.329 1.00 37.21 493 PRO B CA 1
ATOM 7976 C C . PRO B 1 494 ? 103.831 0.151 48.340 1.00 34.47 493 PRO B C 1
ATOM 7977 O O . PRO B 1 494 ? 102.908 -0.664 48.472 1.00 35.33 493 PRO B O 1
ATOM 7981 N N . ALA B 1 495 ? 104.717 0.100 47.359 1.00 34.06 494 ALA B N 1
ATOM 7982 C CA . ALA B 1 495 ? 104.604 -0.816 46.213 1.00 35.28 494 ALA B CA 1
ATOM 7983 C C . ALA B 1 495 ? 104.484 -2.292 46.665 1.00 39.52 494 ALA B C 1
ATOM 7984 O O . ALA B 1 495 ? 103.759 -3.110 46.031 1.00 37.59 494 ALA B O 1
ATOM 7986 N N . ASP B 1 496 ? 105.209 -2.656 47.724 1.00 35.94 495 ASP B N 1
ATOM 7987 C CA . ASP B 1 496 ? 105.239 -4.039 48.212 1.00 37.64 495 ASP B CA 1
ATOM 7988 C C . ASP B 1 496 ? 104.101 -4.314 49.177 1.00 36.10 495 ASP B C 1
ATOM 7989 O O . ASP B 1 496 ? 103.894 -5.449 49.565 1.00 38.20 495 ASP B O 1
ATOM 7994 N N . ASP B 1 497 ? 103.334 -3.298 49.538 1.00 35.44 496 ASP B N 1
ATOM 7995 C CA . ASP B 1 497 ? 102.096 -3.547 50.252 1.00 39.01 496 ASP B CA 1
ATOM 7996 C C . ASP B 1 497 ? 100.855 -3.920 49.378 1.00 40.52 496 ASP B C 1
ATOM 7997 O O . ASP B 1 497 ? 99.821 -4.328 49.933 1.00 36.81 496 ASP B O 1
ATOM 8002 N N . VAL B 1 498 ? 100.931 -3.803 48.040 1.00 35.42 497 VAL B N 1
ATOM 8003 C CA . VAL B 1 498 ? 99.736 -4.016 47.218 1.00 34.02 497 VAL B CA 1
ATOM 8004 C C . VAL B 1 498 ? 99.231 -5.462 47.372 1.00 35.00 497 VAL B C 1
ATOM 8005 O O . VAL B 1 498 ? 98.046 -5.697 47.566 1.00 36.18 497 VAL B O 1
ATOM 8009 N N . PRO B 1 499 ? 100.119 -6.451 47.312 1.00 37.06 498 PRO B N 1
ATOM 8010 C CA . PRO B 1 499 ? 99.578 -7.786 47.492 1.00 35.74 498 PRO B CA 1
ATOM 8011 C C . PRO B 1 499 ? 98.972 -8.060 48.874 1.00 34.83 498 PRO B C 1
ATOM 8012 O O . PRO B 1 499 ? 98.305 -9.035 49.006 1.00 33.40 498 PRO B O 1
ATOM 8016 N N . LYS B 1 500 ? 99.197 -7.250 49.886 1.00 36.36 499 LYS B N 1
ATOM 8017 C CA . LYS B 1 500 ? 98.605 -7.551 51.190 1.00 40.71 499 LYS B CA 1
ATOM 8018 C C . LYS B 1 500 ? 97.233 -6.878 51.361 1.00 45.81 499 LYS B C 1
ATOM 8019 O O . LYS B 1 500 ? 96.552 -7.101 52.377 1.00 44.45 499 LYS B O 1
ATOM 8025 N N . ALA B 1 501 ? 96.813 -6.060 50.395 1.00 42.11 500 ALA B N 1
ATOM 8026 C CA . ALA B 1 501 ? 95.684 -5.109 50.568 1.00 43.87 500 ALA B CA 1
ATOM 8027 C C . ALA B 1 501 ? 94.306 -5.784 50.516 1.00 40.76 500 ALA B C 1
ATOM 8028 O O . ALA B 1 501 ? 94.021 -6.636 49.679 1.00 42.67 500 ALA B O 1
ATOM 8030 N N . LYS B 1 502 ? 93.426 -5.341 51.397 1.00 44.72 501 LYS B N 1
ATOM 8031 C CA . LYS B 1 502 ? 91.984 -5.630 51.279 1.00 47.45 501 LYS B CA 1
ATOM 8032 C C . LYS B 1 502 ? 91.323 -4.365 50.743 1.00 39.70 501 LYS B C 1
ATOM 8033 O O . LYS B 1 502 ? 91.552 -3.276 51.248 1.00 42.11 501 LYS B O 1
ATOM 8039 N N . PHE B 1 503 ? 90.513 -4.501 49.729 1.00 40.56 502 PHE B N 1
ATOM 8040 C CA . PHE B 1 503 ? 89.959 -3.318 49.106 1.00 42.93 502 PHE B CA 1
ATOM 8041 C C . PHE B 1 503 ? 88.489 -3.178 49.465 1.00 40.95 502 PHE B C 1
ATOM 8042 O O . PHE B 1 503 ? 87.860 -4.186 49.667 1.00 42.62 502 PHE B O 1
ATOM 8050 N N . ARG B 1 504 ? 87.978 -1.937 49.510 1.00 40.83 503 ARG B N 1
ATOM 8051 C CA . ARG B 1 504 ? 86.544 -1.724 49.512 1.00 40.59 503 ARG B CA 1
ATOM 8052 C C . ARG B 1 504 ? 86.196 -0.391 48.841 1.00 41.34 503 ARG B C 1
ATOM 8053 O O . ARG B 1 504 ? 87.037 0.518 48.744 1.00 40.15 503 ARG B O 1
ATOM 8061 N N . VAL B 1 505 ? 84.936 -0.272 48.432 1.00 40.00 504 VAL B N 1
ATOM 8062 C CA . VAL B 1 505 ? 84.412 0.982 47.904 1.00 45.89 504 VAL B CA 1
ATOM 8063 C C . VAL B 1 505 ? 83.220 1.430 48.759 1.00 42.50 504 VAL B C 1
ATOM 8064 O O . VAL B 1 505 ? 82.459 0.643 49.240 1.00 40.61 504 VAL B O 1
ATOM 8068 N N . GLU B 1 506 ? 83.120 2.728 48.932 1.00 47.20 505 GLU B N 1
ATOM 8069 C CA . GLU B 1 506 ? 82.041 3.401 49.624 1.00 47.06 505 GLU B CA 1
ATOM 8070 C C . GLU B 1 506 ? 81.267 4.152 48.534 1.00 48.38 505 GLU B C 1
ATOM 8071 O O . GLU B 1 506 ? 81.853 4.818 47.658 1.00 46.21 505 GLU B O 1
ATOM 8077 N N . PHE B 1 507 ? 79.962 3.978 48.578 1.00 45.02 506 PHE B N 1
ATOM 8078 C CA . PHE B 1 507 ? 79.064 4.631 47.716 1.00 40.64 506 PHE B CA 1
ATOM 8079 C C . PHE B 1 507 ? 78.392 5.773 48.481 1.00 42.06 506 PHE B C 1
ATOM 8080 O O . PHE B 1 507 ? 77.790 5.557 49.504 1.00 46.18 506 PHE B O 1
ATOM 8088 N N . ILE B 1 508 ? 78.516 6.992 47.986 1.00 43.97 507 ILE B N 1
ATOM 8089 C CA . ILE B 1 508 ? 77.651 8.074 48.398 1.00 41.63 507 ILE B CA 1
ATOM 8090 C C . ILE B 1 508 ? 76.609 8.265 47.290 1.00 43.76 507 ILE B C 1
ATOM 8091 O O . ILE B 1 508 ? 76.988 8.416 46.125 1.00 37.66 507 ILE B O 1
ATOM 8096 N N . HIS B 1 509 ? 75.313 8.183 47.641 1.00 40.34 508 HIS B N 1
ATOM 8097 C CA . HIS B 1 509 ? 74.257 8.172 46.660 1.00 40.22 508 HIS B CA 1
ATOM 8098 C C . HIS B 1 509 ? 73.061 9.000 47.148 1.00 41.32 508 HIS B C 1
ATOM 8099 O O . HIS B 1 509 ? 73.036 9.465 48.267 1.00 37.27 508 HIS B O 1
ATOM 8106 N N . ARG B 1 510 ? 72.097 9.207 46.247 1.00 42.40 509 ARG B N 1
ATOM 8107 C CA . ARG B 1 510 ? 70.851 9.930 46.541 1.00 43.41 509 ARG B CA 1
ATOM 8108 C C . ARG B 1 510 ? 69.859 9.077 47.350 1.00 39.95 509 ARG B C 1
ATOM 8109 O O . ARG B 1 510 ? 68.895 9.600 47.928 1.00 36.47 509 ARG B O 1
ATOM 8117 N N . GLY B 1 511 ? 70.078 7.787 47.375 1.00 46.60 510 GLY B N 1
ATOM 8118 C CA . GLY B 1 511 ? 69.197 6.870 48.129 1.00 73.83 510 GLY B CA 1
ATOM 8119 C C . GLY B 1 511 ? 67.719 7.050 47.783 1.00 89.20 510 GLY B C 1
ATOM 8120 O O . GLY B 1 511 ? 66.878 7.148 48.682 1.00 101.95 510 GLY B O 1
ATOM 8121 N N . GLY B 1 512 ? 67.397 7.114 46.489 1.00 99.52 511 GLY B N 1
ATOM 8122 C CA . GLY B 1 512 ? 66.019 7.310 46.028 1.00 99.81 511 GLY B CA 1
ATOM 8123 C C . GLY B 1 512 ? 65.663 8.780 45.831 1.00 104.82 511 GLY B C 1
ATOM 8124 O O . GLY B 1 512 ? 64.967 9.108 44.872 1.00 108.08 511 GLY B O 1
ATOM 8125 N N . GLY B 1 513 ? 66.120 9.661 46.734 1.00 111.30 512 GLY B N 1
ATOM 8126 C CA . GLY B 1 513 ? 65.656 11.071 46.814 1.00 115.40 512 GLY B CA 1
ATOM 8127 C C . GLY B 1 513 ? 64.351 11.197 47.594 1.00 130.05 512 GLY B C 1
ATOM 8128 O O . GLY B 1 513 ? 63.837 12.308 47.825 1.00 118.67 512 GLY B O 1
ATOM 8129 N N . VAL B 1 514 ? 63.857 10.036 48.039 1.00 144.56 513 VAL B N 1
ATOM 8130 C CA . VAL B 1 514 ? 62.482 9.812 48.502 1.00 140.20 513 VAL B CA 1
ATOM 8131 C C . VAL B 1 514 ? 62.504 8.598 49.457 1.00 140.21 513 VAL B C 1
ATOM 8132 O O . VAL B 1 514 ? 63.344 7.707 49.276 1.00 128.58 513 VAL B O 1
ATOM 8136 N N . PRO B 1 515 ? 61.627 8.557 50.502 1.00 139.98 514 PRO B N 1
ATOM 8137 C CA . PRO B 1 515 ? 61.451 7.354 51.401 1.00 135.78 514 PRO B CA 1
ATOM 8138 C C . PRO B 1 515 ? 60.671 6.130 50.863 1.00 127.28 514 PRO B C 1
ATOM 8139 O O . PRO B 1 515 ? 60.367 5.227 51.654 1.00 113.53 514 PRO B O 1
ATOM 8143 N N . SER B 1 516 ? 60.340 6.081 49.563 1.00 123.00 515 SER B N 1
ATOM 8144 C CA . SER B 1 516 ? 59.890 4.837 48.876 1.00 117.27 515 SER B CA 1
ATOM 8145 C C . SER B 1 516 ? 61.086 3.910 48.637 1.00 132.90 515 SER B C 1
ATOM 8146 O O . SER B 1 516 ? 61.089 2.755 49.076 1.00 130.30 515 SER B O 1
ATOM 8149 N N . ALA B 1 517 ? 62.075 4.446 47.907 1.00 145.61 516 ALA B N 1
ATOM 8150 C CA . ALA B 1 517 ? 63.256 3.708 47.431 1.00 152.61 516 ALA B CA 1
ATOM 8151 C C . ALA B 1 517 ? 64.505 4.097 48.243 1.00 168.74 516 ALA B C 1
ATOM 8152 O O . ALA B 1 517 ? 65.570 4.328 47.657 1.00 185.50 516 ALA B O 1
ATOM 8154 N N . ALA B 1 518 ? 64.370 4.175 49.578 1.00 171.57 517 ALA B N 1
ATOM 8155 C CA . ALA B 1 518 ? 65.497 4.409 50.528 1.00 151.34 517 ALA B CA 1
ATOM 8156 C C . ALA B 1 518 ? 65.730 3.175 51.419 1.00 145.04 517 ALA B C 1
ATOM 8157 O O . ALA B 1 518 ? 66.781 3.062 52.064 1.00 135.05 517 ALA B O 1
ATOM 8159 N N . LYS B 1 519 ? 64.744 2.273 51.470 1.00 146.36 518 LYS B N 1
ATOM 8160 C CA . LYS B 1 519 ? 64.836 0.985 52.180 1.00 142.82 518 LYS B CA 1
ATOM 8161 C C . LYS B 1 519 ? 65.304 -0.119 51.214 1.00 148.26 518 LYS B C 1
ATOM 8162 O O . LYS B 1 519 ? 65.618 -1.228 51.659 1.00 152.67 518 LYS B O 1
ATOM 8168 N N . ALA B 1 520 ? 65.325 0.167 49.904 1.00 145.42 519 ALA B N 1
ATOM 8169 C CA . ALA B 1 520 ? 65.889 -0.743 48.883 1.00 129.31 519 ALA B CA 1
ATOM 8170 C C . ALA B 1 520 ? 67.088 -0.079 48.185 1.00 124.08 519 ALA B C 1
ATOM 8171 O O . ALA B 1 520 ? 67.510 -0.532 47.125 1.00 116.75 519 ALA B O 1
ATOM 8173 N N . ALA B 1 521 ? 67.633 0.990 48.778 1.00 129.03 520 ALA B N 1
ATOM 8174 C CA . ALA B 1 521 ? 68.853 1.659 48.276 1.00 124.95 520 ALA B CA 1
ATOM 8175 C C . ALA B 1 521 ? 70.054 1.345 49.190 1.00 119.49 520 ALA B C 1
ATOM 8176 O O . ALA B 1 521 ? 71.167 1.140 48.702 1.00 116.64 520 ALA B O 1
ATOM 8178 N N . ILE B 1 522 ? 69.840 1.307 50.509 1.00 117.43 521 ILE B N 1
ATOM 8179 C CA . ILE B 1 522 ? 70.865 0.836 51.455 1.00 113.70 521 ILE B CA 1
ATOM 8180 C C . ILE B 1 522 ? 70.910 -0.703 51.405 1.00 119.06 521 ILE B C 1
ATOM 8181 O O . ILE B 1 522 ? 71.917 -1.303 51.798 1.00 122.78 521 ILE B O 1
ATOM 8186 N N . ASP B 1 523 ? 69.826 -1.336 50.925 1.00 125.49 522 ASP B N 1
ATOM 8187 C CA . ASP B 1 523 ? 69.723 -2.813 50.758 1.00 125.50 522 ASP B CA 1
ATOM 8188 C C . ASP B 1 523 ? 70.363 -3.336 49.449 1.00 123.83 522 ASP B C 1
ATOM 8189 O O . ASP B 1 523 ? 70.827 -4.476 49.414 1.00 124.49 522 ASP B O 1
ATOM 8194 N N . LYS B 1 524 ? 70.361 -2.526 48.382 1.00 123.15 523 LYS B N 1
ATOM 8195 C CA . LYS B 1 524 ? 70.883 -2.948 47.061 1.00 127.38 523 LYS B CA 1
ATOM 8196 C C . LYS B 1 524 ? 72.193 -2.208 46.736 1.00 135.60 523 LYS B C 1
ATOM 8197 O O . LYS B 1 524 ? 72.626 -2.198 45.573 1.00 147.28 523 LYS B O 1
ATOM 8203 N N . VAL B 1 525 ? 72.795 -1.558 47.741 1.00 133.07 524 VAL B N 1
ATOM 8204 C CA . VAL B 1 525 ? 74.185 -1.039 47.675 1.00 122.09 524 VAL B CA 1
ATOM 8205 C C . VAL B 1 525 ? 75.083 -1.944 48.540 1.00 125.07 524 VAL B C 1
ATOM 8206 O O . VAL B 1 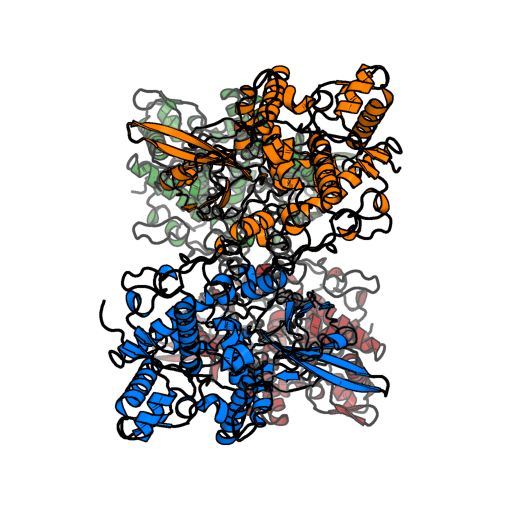525 ? 76.242 -2.201 48.185 1.00 117.86 524 VAL B O 1
ATOM 8210 N N . SER B 1 526 ? 74.533 -2.427 49.665 1.00 134.48 525 SER B N 1
ATOM 8211 C CA . SER B 1 526 ? 75.200 -3.384 50.578 1.00 131.76 525 SER B CA 1
ATOM 8212 C C . SER B 1 526 ? 75.116 -4.821 50.032 1.00 126.60 525 SER B C 1
ATOM 8213 O O . SER B 1 526 ? 76.068 -5.579 50.181 1.00 122.14 525 SER B O 1
ATOM 8216 N N . ALA B 1 527 ? 73.997 -5.199 49.406 1.00 128.76 526 ALA B N 1
ATOM 8217 C CA . ALA B 1 527 ? 73.843 -6.547 48.825 1.00 128.07 526 ALA B CA 1
ATOM 8218 C C . ALA B 1 527 ? 74.318 -6.570 47.359 1.00 135.90 526 ALA B C 1
ATOM 8219 O O . ALA B 1 527 ? 73.726 -7.273 46.534 1.00 146.58 526 ALA B O 1
ATOM 8221 N N . LEU B 1 528 ? 75.365 -5.800 47.023 1.00 130.26 527 LEU B N 1
ATOM 8222 C CA . LEU B 1 528 ? 76.188 -6.044 45.811 1.00 119.69 527 LEU B CA 1
ATOM 8223 C C . LEU B 1 528 ? 77.654 -6.202 46.254 1.00 114.81 527 LEU B C 1
ATOM 8224 O O . LEU B 1 528 ? 78.080 -5.562 47.231 1.00 107.11 527 LEU B O 1
ATOM 8229 N N . GLN B 1 529 ? 78.395 -7.102 45.593 1.00 98.58 528 GLN B N 1
ATOM 8230 C CA . GLN B 1 529 ? 79.817 -7.333 45.914 1.00 99.22 528 GLN B CA 1
ATOM 8231 C C . GLN B 1 529 ? 80.682 -6.808 44.759 1.00 84.38 528 GLN B C 1
ATOM 8232 O O . GLN B 1 529 ? 80.629 -7.313 43.643 1.00 80.45 528 GLN B O 1
ATOM 8238 N N . PRO B 1 530 ? 81.477 -5.775 45.028 1.00 75.53 529 PRO B N 1
ATOM 8239 C CA . PRO B 1 530 ? 82.469 -5.362 44.044 1.00 72.61 529 PRO B CA 1
ATOM 8240 C C . PRO B 1 530 ? 83.572 -6.410 43.825 1.00 63.91 529 PRO B C 1
ATOM 8241 O O . PRO B 1 530 ? 84.064 -6.998 44.776 1.00 65.17 529 PRO B O 1
ATOM 8245 N N . LYS B 1 531 ? 83.923 -6.644 42.569 1.00 58.02 530 LYS B N 1
ATOM 8246 C CA . LYS B 1 531 ? 85.137 -7.370 42.224 1.00 59.85 530 LYS B CA 1
ATOM 8247 C C . LYS B 1 531 ? 86.300 -6.358 42.124 1.00 54.20 530 LYS B C 1
ATOM 8248 O O . LYS B 1 531 ? 86.115 -5.194 41.719 1.00 45.49 530 LYS B O 1
ATOM 8254 N N . PHE B 1 532 ? 87.494 -6.790 42.532 1.00 45.80 531 PHE B N 1
ATOM 8255 C CA . PHE B 1 532 ? 88.699 -5.947 42.532 1.00 42.70 531 PHE B CA 1
ATOM 8256 C C . PHE B 1 532 ? 89.832 -6.627 41.760 1.00 41.44 531 PHE B C 1
ATOM 8257 O O . PHE B 1 532 ? 90.100 -7.812 41.944 1.00 42.41 531 PHE B O 1
ATOM 8265 N N . GLU B 1 533 ? 90.502 -5.852 40.916 1.00 40.20 532 GLU B N 1
ATOM 8266 C CA . GLU B 1 533 ? 91.578 -6.355 40.110 1.00 41.36 532 GLU B CA 1
ATOM 8267 C C . GLU B 1 533 ? 92.750 -5.369 40.180 1.00 40.80 532 GLU B C 1
ATOM 8268 O O . GLU B 1 533 ? 92.565 -4.159 40.155 1.00 41.03 532 GLU B O 1
ATOM 8274 N N . VAL B 1 534 ? 93.949 -5.913 40.290 1.00 38.14 533 VAL B N 1
ATOM 8275 C CA . VAL B 1 534 ? 95.171 -5.165 40.295 1.00 39.14 533 VAL B CA 1
ATOM 8276 C C . VAL B 1 534 ? 95.929 -5.409 38.989 1.00 41.11 533 VAL B C 1
ATOM 8277 O O . VAL B 1 534 ? 96.041 -6.534 38.560 1.00 39.05 533 VAL B O 1
ATOM 8281 N N . SER B 1 535 ? 96.500 -4.337 38.429 1.00 44.76 534 SER B N 1
ATOM 8282 C CA . SER B 1 535 ? 97.215 -4.378 37.146 1.00 50.18 534 SER B CA 1
ATOM 8283 C C . SER B 1 535 ? 98.699 -4.746 37.340 1.00 57.39 534 SER B C 1
ATOM 8284 O O . SER B 1 535 ? 99.136 -5.107 38.451 1.00 59.76 534 SER B O 1
ATOM 8287 N N . ASP B 1 536 ? 99.451 -4.645 36.235 1.00 67.28 535 ASP B N 1
ATOM 8288 C CA . ASP B 1 536 ? 100.931 -4.548 36.214 1.00 77.11 535 ASP B CA 1
ATOM 8289 C C . ASP B 1 536 ? 101.356 -3.049 36.108 1.00 81.27 535 ASP B C 1
ATOM 8290 O O . ASP B 1 536 ? 100.576 -2.169 36.478 1.00 68.70 535 ASP B O 1
ATOM 8295 N N . LYS B 1 537 ? 102.549 -2.761 35.555 1.00 95.64 536 LYS B N 1
ATOM 8296 C CA . LYS B 1 537 ? 103.045 -1.382 35.338 1.00 95.55 536 LYS B CA 1
ATOM 8297 C C . LYS B 1 537 ? 103.437 -1.215 33.862 1.00 99.35 536 LYS B C 1
ATOM 8298 O O . LYS B 1 537 ? 104.107 -0.247 33.492 1.00 105.73 536 LYS B O 1
ATOM 8304 N N . ALA C 1 7 ? 13.600 -19.471 55.751 1.00 91.77 6 ALA C N 1
ATOM 8305 C CA . ALA C 1 7 ? 13.956 -18.490 56.821 1.00 93.91 6 ALA C CA 1
ATOM 8306 C C . ALA C 1 7 ? 14.857 -17.396 56.230 1.00 90.04 6 ALA C C 1
ATOM 8307 O O . ALA C 1 7 ? 16.023 -17.277 56.623 1.00 92.58 6 ALA C O 1
ATOM 8309 N N . PRO C 1 8 ? 14.319 -16.587 55.288 1.00 88.65 7 PRO C N 1
ATOM 8310 C CA . PRO C 1 8 ? 15.144 -15.557 54.616 1.00 84.82 7 PRO C CA 1
ATOM 8311 C C . PRO C 1 8 ? 15.515 -14.389 55.560 1.00 77.26 7 PRO C C 1
ATOM 8312 O O . PRO C 1 8 ? 14.626 -13.753 56.135 1.00 65.92 7 PRO C O 1
ATOM 8316 N N . ARG C 1 9 ? 16.821 -14.120 55.733 1.00 77.49 8 ARG C N 1
ATOM 8317 C CA . ARG C 1 9 ? 17.333 -13.008 56.590 1.00 68.88 8 ARG C CA 1
ATOM 8318 C C . ARG C 1 9 ? 16.728 -11.666 56.158 1.00 65.59 8 ARG C C 1
ATOM 8319 O O . ARG C 1 9 ? 16.329 -11.495 55.008 1.00 63.50 8 ARG C O 1
ATOM 8327 N N . VAL C 1 10 ? 16.697 -10.701 57.063 1.00 62.97 9 VAL C N 1
ATOM 8328 C CA . VAL C 1 10 ? 16.015 -9.446 56.779 1.00 64.29 9 VAL C CA 1
ATOM 8329 C C . VAL C 1 10 ? 17.010 -8.281 56.916 1.00 62.47 9 VAL C C 1
ATOM 8330 O O . VAL C 1 10 ? 17.414 -7.935 58.032 1.00 57.60 9 VAL C O 1
ATOM 8334 N N . ARG C 1 11 ? 17.394 -7.704 55.764 1.00 55.44 10 ARG C N 1
ATOM 8335 C CA . ARG C 1 11 ? 18.135 -6.429 55.686 1.00 52.55 10 ARG C CA 1
ATOM 8336 C C . ARG C 1 11 ? 17.191 -5.293 56.086 1.00 51.58 10 ARG C C 1
ATOM 8337 O O . ARG C 1 11 ? 16.140 -5.152 55.483 1.00 52.76 10 ARG C O 1
ATOM 8345 N N . ARG C 1 12 ? 17.533 -4.484 57.079 1.00 49.35 11 ARG C N 1
ATOM 8346 C CA . ARG C 1 12 ? 16.574 -3.443 57.474 1.00 57.36 11 ARG C CA 1
ATOM 8347 C C . ARG C 1 12 ? 17.143 -2.040 57.231 1.00 50.41 11 ARG C C 1
ATOM 8348 O O . ARG C 1 12 ? 18.312 -1.862 56.954 1.00 53.62 11 ARG C O 1
ATOM 8356 N N . SER C 1 13 ? 16.252 -1.065 57.352 1.00 54.64 12 SER C N 1
ATOM 8357 C CA . SER C 1 13 ? 16.573 0.363 57.388 1.00 54.21 12 SER C CA 1
ATOM 8358 C C . SER C 1 13 ? 17.496 0.662 58.579 1.00 56.59 12 SER C C 1
ATOM 8359 O O . SER C 1 13 ? 17.153 0.378 59.722 1.00 59.02 12 SER C O 1
ATOM 8362 N N . VAL C 1 14 ? 18.668 1.226 58.300 1.00 61.54 13 VAL C N 1
ATOM 8363 C CA . VAL C 1 14 ? 19.650 1.528 59.335 1.00 58.13 13 VAL C CA 1
ATOM 8364 C C . VAL C 1 14 ? 19.067 2.578 60.291 1.00 56.82 13 VAL C C 1
ATOM 8365 O O . VAL C 1 14 ? 19.422 2.598 61.475 1.00 54.18 13 VAL C O 1
ATOM 8369 N N . ARG C 1 15 ? 18.201 3.450 59.756 1.00 57.27 14 ARG C N 1
ATOM 8370 C CA . ARG C 1 15 ? 17.405 4.434 60.529 1.00 58.69 14 ARG C CA 1
ATOM 8371 C C . ARG C 1 15 ? 16.504 3.708 61.547 1.00 64.99 14 ARG C C 1
ATOM 8372 O O . ARG C 1 15 ? 16.470 4.083 62.724 1.00 63.97 14 ARG C O 1
ATOM 8380 N N . ASP C 1 16 ? 15.768 2.691 61.094 1.00 65.59 15 ASP C N 1
ATOM 8381 C CA . ASP C 1 16 ? 15.033 1.782 61.986 1.00 69.91 15 ASP C CA 1
ATOM 8382 C C . ASP C 1 16 ? 15.941 1.198 63.108 1.00 67.45 15 ASP C C 1
ATOM 8383 O O . ASP C 1 16 ? 15.545 1.229 64.266 1.00 68.96 15 ASP C O 1
ATOM 8388 N N . LEU C 1 17 ? 17.138 0.702 62.763 1.00 62.43 16 LEU C N 1
ATOM 8389 C CA . LEU C 1 17 ? 18.126 0.133 63.740 1.00 65.28 16 LEU C CA 1
ATOM 8390 C C . LEU C 1 17 ? 18.600 1.183 64.764 1.00 65.59 16 LEU C C 1
ATOM 8391 O O . LEU C 1 17 ? 18.992 0.847 65.884 1.00 61.27 16 LEU C O 1
ATOM 8396 N N . GLN C 1 18 ? 18.620 2.445 64.369 1.00 70.06 17 GLN C N 1
ATOM 8397 C CA . GLN C 1 18 ? 19.021 3.510 65.268 1.00 75.51 17 GLN C CA 1
ATOM 8398 C C . GLN C 1 18 ? 17.835 3.878 66.171 1.00 74.12 17 GLN C C 1
ATOM 8399 O O . GLN C 1 18 ? 18.046 4.165 67.351 1.00 68.59 17 GLN C O 1
ATOM 8405 N N . LYS C 1 19 ? 16.610 3.901 65.624 1.00 73.74 18 LYS C N 1
ATOM 8406 C CA . LYS C 1 19 ? 15.381 4.121 66.440 1.00 76.51 18 LYS C CA 1
ATOM 8407 C C . LYS C 1 19 ? 15.353 3.086 67.579 1.00 76.54 18 LYS C C 1
ATOM 8408 O O . LYS C 1 19 ? 15.153 3.417 68.753 1.00 77.80 18 LYS C O 1
ATOM 8414 N N . ARG C 1 20 ? 15.629 1.839 67.230 1.00 71.45 19 ARG C N 1
ATOM 8415 C CA . ARG C 1 20 ? 15.602 0.753 68.182 1.00 75.50 19 ARG C CA 1
ATOM 8416 C C . ARG C 1 20 ? 16.789 0.879 69.156 1.00 82.21 19 ARG C C 1
ATOM 8417 O O . ARG C 1 20 ? 16.627 0.605 70.350 1.00 78.56 19 ARG C O 1
ATOM 8425 N N . TYR C 1 21 ? 17.969 1.312 68.701 1.00 78.22 20 TYR C N 1
ATOM 8426 C CA . TYR C 1 21 ? 19.082 1.516 69.650 1.00 73.97 20 TYR C CA 1
ATOM 8427 C C . TYR C 1 21 ? 18.683 2.544 70.722 1.00 77.77 20 TYR C C 1
ATOM 8428 O O . TYR C 1 21 ? 19.059 2.396 71.889 1.00 66.70 20 TYR C O 1
ATOM 8437 N N . ASP C 1 22 ? 17.921 3.572 70.323 1.00 78.66 21 ASP C N 1
ATOM 8438 C CA . ASP C 1 22 ? 17.622 4.699 71.198 1.00 74.73 21 ASP C CA 1
ATOM 8439 C C . ASP C 1 22 ? 16.554 4.369 72.203 1.00 78.36 21 ASP C C 1
ATOM 8440 O O . ASP C 1 22 ? 16.464 5.048 73.212 1.00 82.61 21 ASP C O 1
ATOM 8445 N N . ASN C 1 23 ? 15.752 3.340 71.927 1.00 82.07 22 ASN C N 1
ATOM 8446 C CA . ASN C 1 23 ? 14.678 2.916 72.833 1.00 79.02 22 ASN C CA 1
ATOM 8447 C C . ASN C 1 23 ? 15.157 1.738 73.688 1.00 77.80 22 ASN C C 1
ATOM 8448 O O . ASN C 1 23 ? 14.357 1.113 74.357 1.00 88.14 22 ASN C O 1
ATOM 8453 N N . GLY C 1 24 ? 16.456 1.454 73.685 1.00 79.20 23 GLY C N 1
ATOM 8454 C CA . GLY C 1 24 ? 17.030 0.470 74.601 1.00 81.79 23 GLY C CA 1
ATOM 8455 C C . GLY C 1 24 ? 17.297 -0.885 73.955 1.00 85.65 23 GLY C C 1
ATOM 8456 O O . GLY C 1 24 ? 17.839 -1.776 74.622 1.00 91.80 23 GLY C O 1
ATOM 8457 N N . GLU C 1 25 ? 16.943 -1.075 72.681 1.00 84.37 24 GLU C N 1
ATOM 8458 C CA . GLU C 1 25 ? 17.233 -2.351 71.971 1.00 85.27 24 GLU C CA 1
ATOM 8459 C C . GLU C 1 25 ? 18.481 -2.159 71.090 1.00 87.87 24 GLU C C 1
ATOM 8460 O O . GLU C 1 25 ? 18.407 -1.749 69.921 1.00 91.62 24 GLU C O 1
ATOM 8466 N N . LYS C 1 26 ? 19.631 -2.492 71.657 1.00 87.49 25 LYS C N 1
ATOM 8467 C CA . LYS C 1 26 ? 20.913 -2.038 71.136 1.00 88.72 25 LYS C CA 1
ATOM 8468 C C . LYS C 1 26 ? 21.704 -3.198 70.520 1.00 82.66 25 LYS C C 1
ATOM 8469 O O . LYS C 1 26 ? 22.764 -2.975 69.951 1.00 80.66 25 LYS C O 1
ATOM 8475 N N . LYS C 1 27 ? 21.200 -4.420 70.611 1.00 90.11 26 LYS C N 1
ATOM 8476 C CA . LYS C 1 27 ? 22.011 -5.591 70.226 1.00 101.34 26 LYS C CA 1
ATOM 8477 C C . LYS C 1 27 ? 22.078 -5.719 68.688 1.00 100.84 26 LYS C C 1
ATOM 8478 O O . LYS C 1 27 ? 22.930 -6.467 68.192 1.00 106.99 26 LYS C O 1
ATOM 8484 N N . PRO C 1 28 ? 21.200 -5.018 67.914 1.00 87.94 27 PRO C N 1
ATOM 8485 C CA . PRO C 1 28 ? 21.354 -5.084 66.442 1.00 81.95 27 PRO C CA 1
ATOM 8486 C C . PRO C 1 28 ? 22.389 -4.071 65.933 1.00 80.01 27 PRO C C 1
ATOM 8487 O O . PRO C 1 28 ? 23.256 -4.431 65.142 1.00 68.91 27 PRO C O 1
ATOM 8491 N N . LEU C 1 29 ? 22.308 -2.823 66.391 1.00 77.42 28 LEU C N 1
ATOM 8492 C CA . LEU C 1 29 ? 23.274 -1.838 65.942 1.00 69.82 28 LEU C CA 1
ATOM 8493 C C . LEU C 1 29 ? 24.662 -2.130 66.536 1.00 66.22 28 LEU C C 1
ATOM 8494 O O . LEU C 1 29 ? 25.651 -1.796 65.900 1.00 63.91 28 LEU C O 1
ATOM 8499 N N . GLU C 1 30 ? 24.759 -2.763 67.711 1.00 64.52 29 GLU C N 1
ATOM 8500 C CA . GLU C 1 30 ? 26.097 -3.095 68.296 1.00 65.67 29 GLU C CA 1
ATOM 8501 C C . GLU C 1 30 ? 26.754 -4.217 67.479 1.00 61.19 29 GLU C C 1
ATOM 8502 O O . GLU C 1 30 ? 27.981 -4.278 67.362 1.00 52.79 29 GLU C O 1
ATOM 8508 N N . ASP C 1 31 ? 25.937 -5.106 66.920 1.00 65.14 30 ASP C N 1
ATOM 8509 C CA . ASP C 1 31 ? 26.445 -6.205 66.080 1.00 70.49 30 ASP C CA 1
ATOM 8510 C C . ASP C 1 31 ? 27.053 -5.626 64.769 1.00 67.68 30 ASP C C 1
ATOM 8511 O O . ASP C 1 31 ? 28.195 -5.955 64.367 1.00 62.06 30 ASP C O 1
ATOM 8516 N N . LEU C 1 32 ? 26.282 -4.756 64.119 1.00 60.46 31 LEU C N 1
ATOM 8517 C CA . LEU C 1 32 ? 26.719 -4.080 62.909 1.00 60.40 31 LEU C CA 1
ATOM 8518 C C . LEU C 1 32 ? 28.102 -3.459 63.124 1.00 57.53 31 LEU C C 1
ATOM 8519 O O . LEU C 1 32 ? 29.051 -3.718 62.389 1.00 54.64 31 LEU C O 1
ATOM 8524 N N . VAL C 1 33 ? 28.191 -2.629 64.150 1.00 57.29 32 VAL C N 1
ATOM 8525 C CA . VAL C 1 33 ? 29.385 -1.842 64.386 1.00 58.24 32 VAL C CA 1
ATOM 8526 C C . VAL C 1 33 ? 30.537 -2.793 64.723 1.00 55.63 32 VAL C C 1
ATOM 8527 O O . VAL C 1 33 ? 31.637 -2.639 64.208 1.00 56.27 32 VAL C O 1
ATOM 8531 N N . ARG C 1 34 ? 30.256 -3.786 65.566 1.00 57.77 33 ARG C N 1
ATOM 8532 C CA . ARG C 1 34 ? 31.248 -4.806 65.957 1.00 59.14 33 ARG C CA 1
ATOM 8533 C C . ARG C 1 34 ? 31.828 -5.449 64.692 1.00 52.07 33 ARG C C 1
ATOM 8534 O O . ARG C 1 34 ? 33.049 -5.601 64.560 1.00 51.03 33 ARG C O 1
ATOM 8542 N N . ALA C 1 35 ? 30.937 -5.789 63.757 1.00 55.49 34 ALA C N 1
ATOM 8543 C CA . ALA C 1 35 ? 31.313 -6.486 62.510 1.00 53.26 34 ALA C CA 1
ATOM 8544 C C . ALA C 1 35 ? 32.182 -5.585 61.614 1.00 54.19 34 ALA C C 1
ATOM 8545 O O . ALA C 1 35 ? 33.238 -6.015 61.090 1.00 49.56 34 ALA C O 1
ATOM 8547 N N . TRP C 1 36 ? 31.734 -4.342 61.438 1.00 51.28 35 TRP C N 1
ATOM 8548 C CA . TRP C 1 36 ? 32.507 -3.361 60.684 1.00 50.19 35 TRP C CA 1
ATOM 8549 C C . TRP C 1 36 ? 33.860 -3.128 61.376 1.00 53.50 35 TRP C C 1
ATOM 8550 O O . TRP C 1 36 ? 34.901 -3.034 60.694 1.00 49.92 35 TRP C O 1
ATOM 8561 N N . VAL C 1 37 ? 33.916 -3.105 62.715 1.00 56.28 36 VAL C N 1
ATOM 8562 C CA . VAL C 1 37 ? 35.258 -2.972 63.337 1.00 53.22 36 VAL C CA 1
ATOM 8563 C C . VAL C 1 37 ? 36.106 -4.188 62.932 1.00 46.75 36 VAL C C 1
ATOM 8564 O O . VAL C 1 37 ? 37.227 -4.037 62.459 1.00 49.92 36 VAL C O 1
ATOM 8568 N N . GLY C 1 38 ? 35.565 -5.387 63.050 1.00 52.56 37 GLY C N 1
ATOM 8569 C CA . GLY C 1 38 ? 36.374 -6.580 62.795 1.00 54.08 37 GLY C CA 1
ATOM 8570 C C . GLY C 1 38 ? 36.862 -6.630 61.359 1.00 56.98 37 GLY C C 1
ATOM 8571 O O . GLY C 1 38 ? 37.999 -7.021 61.077 1.00 58.46 37 GLY C O 1
ATOM 8572 N N . ILE C 1 39 ? 35.997 -6.212 60.443 1.00 57.79 38 ILE C N 1
ATOM 8573 C CA . ILE C 1 39 ? 36.359 -6.241 59.038 1.00 58.06 38 ILE C CA 1
ATOM 8574 C C . ILE C 1 39 ? 37.433 -5.178 58.783 1.00 53.45 38 ILE C C 1
ATOM 8575 O O . ILE C 1 39 ? 38.384 -5.447 58.055 1.00 43.10 38 ILE C O 1
ATOM 8580 N N . GLN C 1 40 ? 37.347 -4.015 59.436 1.00 49.91 39 GLN C N 1
ATOM 8581 C CA . GLN C 1 40 ? 38.345 -2.952 59.172 1.00 52.22 39 GLN C CA 1
ATOM 8582 C C . GLN C 1 40 ? 39.708 -3.295 59.794 1.00 50.06 39 GLN C C 1
ATOM 8583 O O . GLN C 1 40 ? 40.692 -2.656 59.428 1.00 52.96 39 GLN C O 1
ATOM 8589 N N . ALA C 1 41 ? 39.784 -4.271 60.707 1.00 51.30 40 ALA C N 1
ATOM 8590 C CA . ALA C 1 41 ? 41.041 -4.594 61.439 1.00 53.09 40 ALA C CA 1
ATOM 8591 C C . ALA C 1 41 ? 41.764 -5.783 60.802 1.00 55.17 40 ALA C C 1
ATOM 8592 O O . ALA C 1 41 ? 42.951 -6.010 61.080 1.00 50.57 40 ALA C O 1
ATOM 8594 N N . LEU C 1 42 ? 41.062 -6.566 59.985 1.00 55.52 41 LEU C N 1
ATOM 8595 C CA . LEU C 1 42 ? 41.748 -7.602 59.197 1.00 54.98 41 LEU C CA 1
ATOM 8596 C C . LEU C 1 42 ? 42.867 -6.947 58.384 1.00 54.45 41 LEU C C 1
ATOM 8597 O O . LEU C 1 42 ? 42.735 -5.785 58.004 1.00 47.93 41 LEU C O 1
ATOM 8602 N N . PRO C 1 43 ? 43.976 -7.682 58.151 1.00 56.20 42 PRO C N 1
ATOM 8603 C CA . PRO C 1 43 ? 45.084 -7.140 57.385 1.00 54.76 42 PRO C CA 1
ATOM 8604 C C . PRO C 1 43 ? 44.711 -7.092 55.896 1.00 57.25 42 PRO C C 1
ATOM 8605 O O . PRO C 1 43 ? 43.822 -7.824 55.460 1.00 54.54 42 PRO C O 1
ATOM 8609 N N . PRO C 1 44 ? 45.379 -6.230 55.129 1.00 57.58 43 PRO C N 1
ATOM 8610 C CA . PRO C 1 44 ? 44.993 -5.865 53.766 1.00 58.06 43 PRO C CA 1
ATOM 8611 C C . PRO C 1 44 ? 45.061 -6.999 52.733 1.00 61.94 43 PRO C C 1
ATOM 8612 O O . PRO C 1 44 ? 44.309 -6.991 51.745 1.00 68.83 43 PRO C O 1
ATOM 8616 N N . SER C 1 45 ? 45.943 -7.959 52.971 1.00 68.58 44 SER C N 1
ATOM 8617 C CA . SER C 1 45 ? 46.100 -9.134 52.090 1.00 66.17 44 SER C CA 1
ATOM 8618 C C . SER C 1 45 ? 44.921 -10.107 52.243 1.00 61.74 44 SER C C 1
ATOM 8619 O O . SER C 1 45 ? 44.822 -11.038 51.472 1.00 63.78 44 SER C O 1
ATOM 8622 N N . ASP C 1 46 ? 44.042 -9.903 53.225 1.00 57.15 45 ASP C N 1
ATOM 8623 C CA . ASP C 1 46 ? 42.949 -10.816 53.491 1.00 60.15 45 ASP C CA 1
ATOM 8624 C C . ASP C 1 46 ? 41.714 -10.382 52.677 1.00 66.62 45 ASP C C 1
ATOM 8625 O O . ASP C 1 46 ? 41.234 -9.248 52.820 1.00 65.22 45 ASP C O 1
ATOM 8630 N N . PRO C 1 47 ? 41.166 -11.284 51.830 1.00 66.47 46 PRO C N 1
ATOM 8631 C CA . PRO C 1 47 ? 40.164 -10.817 50.864 1.00 59.21 46 PRO C CA 1
ATOM 8632 C C . PRO C 1 47 ? 38.841 -10.446 51.548 1.00 56.02 46 PRO C C 1
ATOM 8633 O O . PRO C 1 47 ? 37.864 -10.077 50.877 1.00 51.37 46 PRO C O 1
ATOM 8637 N N . LYS C 1 48 ? 38.817 -10.572 52.867 1.00 57.52 47 LYS C N 1
ATOM 8638 C CA . LYS C 1 48 ? 37.648 -10.190 53.664 1.00 58.42 47 LYS C CA 1
ATOM 8639 C C . LYS C 1 48 ? 37.924 -8.875 54.410 1.00 51.46 47 LYS C C 1
ATOM 8640 O O . LYS C 1 48 ? 37.014 -8.336 55.026 1.00 54.32 47 LYS C O 1
ATOM 8646 N N . SER C 1 49 ? 39.141 -8.334 54.326 1.00 51.41 48 SER C N 1
ATOM 8647 C CA . SER C 1 49 ? 39.457 -7.000 54.913 1.00 51.44 48 SER C CA 1
ATOM 8648 C C . SER C 1 49 ? 38.719 -5.909 54.140 1.00 48.68 48 SER C C 1
ATOM 8649 O O . SER C 1 49 ? 38.673 -5.942 52.907 1.00 53.21 48 SER C O 1
ATOM 8652 N N . PHE C 1 50 ? 38.228 -4.915 54.871 1.00 48.00 49 PHE C N 1
ATOM 8653 C CA . PHE C 1 50 ? 37.554 -3.822 54.235 1.00 48.58 49 PHE C CA 1
ATOM 8654 C C . PHE C 1 50 ? 38.473 -3.175 53.198 1.00 45.73 49 PHE C C 1
ATOM 8655 O O . PHE C 1 50 ? 37.965 -2.676 52.177 1.00 49.45 49 PHE C O 1
ATOM 8663 N N . PHE C 1 51 ? 39.790 -3.218 53.411 1.00 40.98 50 PHE C N 1
ATOM 8664 C CA . PHE C 1 51 ? 40.690 -2.619 52.430 1.00 40.13 50 PHE C CA 1
ATOM 8665 C C . PHE C 1 51 ? 40.608 -3.366 51.096 1.00 47.52 50 PHE C C 1
ATOM 8666 O O . PHE C 1 51 ? 40.627 -2.739 50.003 1.00 45.20 50 PHE C O 1
ATOM 8674 N N . ALA C 1 52 ? 40.564 -4.693 51.172 1.00 46.24 51 ALA C N 1
ATOM 8675 C CA . ALA C 1 52 ? 40.550 -5.463 49.931 1.00 49.22 51 ALA C CA 1
ATOM 8676 C C . ALA C 1 52 ? 39.161 -5.341 49.297 1.00 42.52 51 ALA C C 1
ATOM 8677 O O . ALA C 1 52 ? 39.078 -5.157 48.127 1.00 43.43 51 ALA C O 1
ATOM 8679 N N . LEU C 1 53 ? 38.102 -5.396 50.088 1.00 41.81 52 LEU C N 1
ATOM 8680 C CA . LEU C 1 53 ? 36.739 -5.269 49.583 1.00 44.58 52 LEU C CA 1
ATOM 8681 C C . LEU C 1 53 ? 36.546 -3.897 48.919 1.00 46.19 52 LEU C C 1
ATOM 8682 O O . LEU C 1 53 ? 36.133 -3.808 47.748 1.00 44.39 52 LEU C O 1
ATOM 8687 N N . GLY C 1 54 ? 36.873 -2.833 49.652 1.00 43.53 53 GLY C N 1
ATOM 8688 C CA . GLY C 1 54 ? 36.816 -1.487 49.102 1.00 40.07 53 GLY C CA 1
ATOM 8689 C C . GLY C 1 54 ? 37.630 -1.387 47.834 1.00 40.20 53 GLY C C 1
ATOM 8690 O O . GLY C 1 54 ? 37.245 -0.683 46.908 1.00 42.31 53 GLY C O 1
ATOM 8691 N N . GLY C 1 55 ? 38.742 -2.122 47.828 1.00 36.96 54 GLY C N 1
ATOM 8692 C CA . GLY C 1 55 ? 39.715 -2.131 46.741 1.00 37.22 54 GLY C CA 1
ATOM 8693 C C . GLY C 1 55 ? 39.164 -2.715 45.445 1.00 37.87 54 GLY C C 1
ATOM 8694 O O . GLY C 1 55 ? 39.644 -2.353 44.345 1.00 35.87 54 GLY C O 1
ATOM 8695 N N . TYR C 1 56 ? 38.147 -3.567 45.542 1.00 36.07 55 TYR C N 1
ATOM 8696 C CA . TYR C 1 56 ? 37.720 -4.325 44.371 1.00 41.86 55 TYR C CA 1
ATOM 8697 C C . TYR C 1 56 ? 37.045 -3.361 43.394 1.00 42.72 55 TYR C C 1
ATOM 8698 O O . TYR C 1 56 ? 37.182 -3.521 42.182 1.00 43.06 55 TYR C O 1
ATOM 8707 N N . HIS C 1 57 ? 36.376 -2.350 43.946 1.00 39.83 56 HIS C N 1
ATOM 8708 C CA . HIS C 1 57 ? 35.493 -1.494 43.180 1.00 38.13 56 HIS C CA 1
ATOM 8709 C C . HIS C 1 57 ? 36.273 -0.723 42.128 1.00 34.62 56 HIS C C 1
ATOM 8710 O O . HIS C 1 57 ? 35.916 -0.745 40.973 1.00 40.70 56 HIS C O 1
ATOM 8717 N N . GLY C 1 58 ? 37.324 -0.050 42.566 1.00 36.53 57 GLY C N 1
ATOM 8718 C CA . GLY C 1 58 ? 38.195 0.702 41.704 1.00 32.29 57 GLY C CA 1
ATOM 8719 C C . GLY C 1 58 ? 39.652 0.452 42.034 1.00 34.00 57 GLY C C 1
ATOM 8720 O O . GLY C 1 58 ? 40.204 -0.632 41.768 1.00 38.38 57 GLY C O 1
ATOM 8721 N N . GLU C 1 59 ? 40.294 1.483 42.584 1.00 35.40 58 GLU C N 1
ATOM 8722 C CA . GLU C 1 59 ? 41.690 1.411 42.949 1.00 31.98 58 GLU C CA 1
ATOM 8723 C C . GLU C 1 59 ? 41.792 0.508 44.169 1.00 34.91 58 GLU C C 1
ATOM 8724 O O . GLU C 1 59 ? 40.886 0.557 45.024 1.00 35.04 58 GLU C O 1
ATOM 8730 N N . PRO C 1 60 ? 42.848 -0.309 44.269 1.00 38.41 59 PRO C N 1
ATOM 8731 C CA . PRO C 1 60 ? 44.034 -0.280 43.392 1.00 39.66 59 PRO C CA 1
ATOM 8732 C C . PRO C 1 60 ? 43.760 -0.869 42.000 1.00 40.04 59 PRO C C 1
ATOM 8733 O O . PRO C 1 60 ? 43.008 -1.844 41.848 1.00 35.45 59 PRO C O 1
ATOM 8737 N N . PHE C 1 61 ? 44.330 -0.227 41.002 1.00 37.91 60 PHE C N 1
ATOM 8738 C CA . PHE C 1 61 ? 43.987 -0.519 39.643 1.00 41.22 60 PHE C CA 1
ATOM 8739 C C . PHE C 1 61 ? 44.876 -1.643 39.121 1.00 46.85 60 PHE C C 1
ATOM 8740 O O . PHE C 1 61 ? 45.994 -1.800 39.588 1.00 48.31 60 PHE C O 1
ATOM 8748 N N . GLN C 1 62 ? 44.320 -2.410 38.178 1.00 49.85 61 GLN C N 1
ATOM 8749 C CA . GLN C 1 62 ? 45.084 -3.192 37.178 1.00 48.99 61 GLN C CA 1
ATOM 8750 C C . GLN C 1 62 ? 45.147 -2.367 35.888 1.00 42.56 61 GLN C C 1
ATOM 8751 O O . GLN C 1 62 ? 44.139 -1.816 35.466 1.00 45.59 61 GLN C O 1
ATOM 8757 N N . TYR C 1 63 ? 46.320 -2.270 35.285 1.00 41.15 62 TYR C N 1
ATOM 8758 C CA . TYR C 1 63 ? 46.525 -1.400 34.157 1.00 44.54 62 TYR C CA 1
ATOM 8759 C C . TYR C 1 63 ? 46.637 -2.232 32.880 1.00 45.01 62 TYR C C 1
ATOM 8760 O O . TYR C 1 63 ? 46.746 -3.437 32.912 1.00 47.29 62 TYR C O 1
ATOM 8769 N N . ARG C 1 64 ? 46.505 -1.530 31.775 1.00 45.47 63 ARG C N 1
ATOM 8770 C CA . ARG C 1 64 ? 46.719 -2.058 30.434 1.00 43.69 63 ARG C CA 1
ATOM 8771 C C . ARG C 1 64 ? 47.760 -1.138 29.802 1.00 42.14 63 ARG C C 1
ATOM 8772 O O . ARG C 1 64 ? 47.406 -0.234 29.056 1.00 39.82 63 ARG C O 1
ATOM 8780 N N . LYS C 1 65 ? 49.025 -1.363 30.161 1.00 54.03 64 LYS C N 1
ATOM 8781 C CA . LYS C 1 65 ? 50.159 -0.458 29.857 1.00 50.73 64 LYS C CA 1
ATOM 8782 C C . LYS C 1 65 ? 50.215 -0.180 28.349 1.00 47.49 64 LYS C C 1
ATOM 8783 O O . LYS C 1 65 ? 50.470 0.946 27.940 1.00 53.48 64 LYS C O 1
ATOM 8789 N N . PRO C 1 66 ? 49.947 -1.181 27.504 1.00 47.04 65 PRO C N 1
ATOM 8790 C CA . PRO C 1 66 ? 50.002 -0.899 26.040 1.00 48.34 65 PRO C CA 1
ATOM 8791 C C . PRO C 1 66 ? 48.860 0.006 25.543 1.00 43.19 65 PRO C C 1
ATOM 8792 O O . PRO C 1 66 ? 49.044 0.784 24.597 1.00 39.68 65 PRO C O 1
ATOM 8796 N N . VAL C 1 67 ? 47.702 -0.063 26.193 1.00 41.18 66 VAL C N 1
ATOM 8797 C CA . VAL C 1 67 ? 46.603 0.871 25.872 1.00 42.54 66 VAL C CA 1
ATOM 8798 C C . VAL C 1 67 ? 46.928 2.286 26.370 1.00 43.64 66 VAL C C 1
ATOM 8799 O O . VAL C 1 67 ? 46.664 3.271 25.654 1.00 43.12 66 VAL C O 1
ATOM 8803 N N . ASP C 1 68 ? 47.462 2.400 27.596 1.00 45.95 67 ASP C N 1
ATOM 8804 C CA . ASP C 1 68 ? 47.890 3.727 28.158 1.00 44.42 67 ASP C CA 1
ATOM 8805 C C . ASP C 1 68 ? 48.855 4.446 27.244 1.00 40.34 67 ASP C C 1
ATOM 8806 O O . ASP C 1 68 ? 48.824 5.652 27.112 1.00 47.70 67 ASP C O 1
ATOM 8811 N N . ALA C 1 69 ? 49.664 3.682 26.524 1.00 46.51 68 ALA C N 1
ATOM 8812 C CA . ALA C 1 69 ? 50.697 4.234 25.617 1.00 45.29 68 ALA C CA 1
ATOM 8813 C C . ALA C 1 69 ? 50.149 4.664 24.251 1.00 43.79 68 ALA C C 1
ATOM 8814 O O . ALA C 1 69 ? 50.917 5.143 23.456 1.00 46.75 68 ALA C O 1
ATOM 8816 N N . LEU C 1 70 ? 48.865 4.521 23.949 1.00 46.31 69 LEU C N 1
ATOM 8817 C CA . LEU C 1 70 ? 48.409 4.659 22.542 1.00 46.60 69 LEU C CA 1
ATOM 8818 C C . LEU C 1 70 ? 48.374 6.135 22.142 1.00 46.15 69 LEU C C 1
ATOM 8819 O O . LEU C 1 70 ? 48.086 6.961 22.954 1.00 48.04 69 LEU C O 1
ATOM 8824 N N . PRO C 1 71 ? 48.626 6.463 20.868 1.00 48.65 70 PRO C N 1
ATOM 8825 C CA . PRO C 1 71 ? 48.403 7.841 20.448 1.00 50.25 70 PRO C CA 1
ATOM 8826 C C . PRO C 1 71 ? 46.935 8.269 20.613 1.00 52.42 70 PRO C C 1
ATOM 8827 O O . PRO C 1 71 ? 46.065 7.402 20.749 1.00 58.73 70 PRO C O 1
ATOM 8831 N N . GLN C 1 72 ? 46.662 9.575 20.539 1.00 53.10 71 GLN C N 1
ATOM 8832 C CA . GLN C 1 72 ? 45.336 10.122 20.886 1.00 57.58 71 GLN C CA 1
ATOM 8833 C C . GLN C 1 72 ? 44.229 9.559 19.959 1.00 61.76 71 GLN C C 1
ATOM 8834 O O . GLN C 1 72 ? 43.070 9.409 20.395 1.00 56.99 71 GLN C O 1
ATOM 8840 N N . ASP C 1 73 ? 44.555 9.232 18.698 1.00 58.15 72 ASP C N 1
ATOM 8841 C CA . ASP C 1 73 ? 43.567 8.706 17.740 1.00 54.88 72 ASP C CA 1
ATOM 8842 C C . ASP C 1 73 ? 43.168 7.248 17.986 1.00 43.97 72 ASP C C 1
ATOM 8843 O O . ASP C 1 73 ? 42.202 6.769 17.394 1.00 46.84 72 ASP C O 1
ATOM 8848 N N . ASP C 1 74 ? 43.934 6.528 18.790 1.00 35.83 73 ASP C N 1
ATOM 8849 C CA . ASP C 1 74 ? 43.823 5.098 18.868 1.00 34.97 73 ASP C CA 1
ATOM 8850 C C . ASP C 1 74 ? 43.381 4.664 20.234 1.00 38.64 73 ASP C C 1
ATOM 8851 O O . ASP C 1 74 ? 42.966 3.515 20.405 1.00 38.92 73 ASP C O 1
ATOM 8856 N N . ILE C 1 75 ? 43.504 5.562 21.215 1.00 40.02 74 ILE C N 1
ATOM 8857 C CA . ILE C 1 75 ? 43.347 5.187 22.629 1.00 39.95 74 ILE C CA 1
ATOM 8858 C C . ILE C 1 75 ? 41.851 5.027 22.902 1.00 34.94 74 ILE C C 1
ATOM 8859 O O . ILE C 1 75 ? 41.035 5.513 22.144 1.00 35.75 74 ILE C O 1
ATOM 8864 N N . TYR C 1 76 ? 41.509 4.299 23.944 1.00 32.11 75 TYR C N 1
ATOM 8865 C CA . TYR C 1 76 ? 40.107 4.128 24.281 1.00 34.04 75 TYR C CA 1
ATOM 8866 C C . TYR C 1 76 ? 40.036 4.013 25.795 1.00 33.86 75 TYR C C 1
ATOM 8867 O O . TYR C 1 76 ? 41.013 3.658 26.446 1.00 36.08 75 TYR C O 1
ATOM 8876 N N . PRO C 1 77 ? 38.880 4.300 26.346 1.00 36.69 76 PRO C N 1
ATOM 8877 C CA . PRO C 1 77 ? 38.802 4.204 27.780 1.00 34.41 76 PRO C CA 1
ATOM 8878 C C . PRO C 1 77 ? 38.665 2.750 28.269 1.00 36.91 76 PRO C C 1
ATOM 8879 O O . PRO C 1 77 ? 38.124 1.897 27.547 1.00 37.54 76 PRO C O 1
ATOM 8883 N N . TYR C 1 78 ? 39.136 2.488 29.494 1.00 32.00 77 TYR C N 1
ATOM 8884 C CA . TYR C 1 78 ? 39.026 1.192 30.123 1.00 33.89 77 TYR C CA 1
ATOM 8885 C C . TYR C 1 78 ? 39.020 1.347 31.650 1.00 32.80 77 TYR C C 1
ATOM 8886 O O . TYR C 1 78 ? 39.390 2.346 32.139 1.00 29.75 77 TYR C O 1
ATOM 8895 N N . TRP C 1 79 ? 38.635 0.338 32.401 1.00 33.76 78 TRP C N 1
ATOM 8896 C CA . TRP C 1 79 ? 38.497 0.510 33.830 1.00 32.96 78 TRP C CA 1
ATOM 8897 C C . TRP C 1 79 ? 39.278 -0.599 34.544 1.00 35.06 78 TRP C C 1
ATOM 8898 O O . TRP C 1 79 ? 39.039 -1.797 34.329 1.00 39.95 78 TRP C O 1
ATOM 8909 N N . GLY C 1 80 ? 40.206 -0.155 35.387 1.00 32.03 79 GLY C N 1
ATOM 8910 C CA . GLY C 1 80 ? 41.155 -0.989 36.082 1.00 30.72 79 GLY C CA 1
ATOM 8911 C C . GLY C 1 80 ? 40.584 -1.508 37.380 1.00 30.58 79 GLY C C 1
ATOM 8912 O O . GLY C 1 80 ? 41.224 -2.276 38.072 1.00 35.02 79 GLY C O 1
ATOM 8913 N N . GLY C 1 81 ? 39.353 -1.132 37.679 1.00 31.92 80 GLY C N 1
ATOM 8914 C CA . GLY C 1 81 ? 38.645 -1.718 38.817 1.00 35.07 80 GLY C CA 1
ATOM 8915 C C . GLY C 1 81 ? 37.695 -2.778 38.311 1.00 37.38 80 GLY C C 1
ATOM 8916 O O . GLY C 1 81 ? 37.522 -2.900 37.084 1.00 31.43 80 GLY C O 1
ATOM 8917 N N . TYR C 1 82 ? 37.037 -3.478 39.222 1.00 36.28 81 TYR C N 1
ATOM 8918 C CA . TYR C 1 82 ? 36.126 -4.526 38.837 1.00 39.18 81 TYR C CA 1
ATOM 8919 C C . TYR C 1 82 ? 34.691 -4.019 38.641 1.00 44.03 81 TYR C C 1
ATOM 8920 O O . TYR C 1 82 ? 33.895 -4.721 37.979 1.00 49.46 81 TYR C O 1
ATOM 8929 N N . CYS C 1 83 ? 34.302 -2.862 39.205 1.00 39.76 82 CYS C N 1
ATOM 8930 C CA . CYS C 1 83 ? 32.875 -2.512 39.190 1.00 34.57 82 CYS C CA 1
ATOM 8931 C C . CYS C 1 83 ? 32.430 -2.236 37.748 1.00 32.48 82 CYS C C 1
ATOM 8932 O O . CYS C 1 83 ? 33.238 -1.834 36.904 1.00 30.08 82 CYS C O 1
ATOM 8935 N N . ASN C 1 84 ? 31.149 -2.514 37.517 1.00 30.05 83 ASN C N 1
ATOM 8936 C CA . ASN C 1 84 ? 30.459 -2.291 36.244 1.00 34.96 83 ASN C CA 1
ATOM 8937 C C . ASN C 1 84 ? 29.527 -1.085 36.373 1.00 33.63 83 ASN C C 1
ATOM 8938 O O . ASN C 1 84 ? 28.657 -1.018 37.254 1.00 35.60 83 ASN C O 1
ATOM 8943 N N . HIS C 1 85 ? 29.729 -0.125 35.492 1.00 34.51 84 HIS C N 1
ATOM 8944 C CA . HIS C 1 85 ? 28.907 1.083 35.456 1.00 32.90 84 HIS C CA 1
ATOM 8945 C C . HIS C 1 85 ? 28.596 1.361 33.984 1.00 31.65 84 HIS C C 1
ATOM 8946 O O . HIS C 1 85 ? 29.450 1.123 33.126 1.00 33.33 84 HIS C O 1
ATOM 8953 N N . GLY C 1 86 ? 27.398 1.851 33.721 1.00 29.95 85 GLY C N 1
ATOM 8954 C CA . GLY C 1 86 ? 26.981 2.230 32.371 1.00 31.32 85 GLY C CA 1
ATOM 8955 C C . GLY C 1 86 ? 26.834 1.000 31.479 1.00 32.89 85 GLY C C 1
ATOM 8956 O O . GLY C 1 86 ? 27.003 1.089 30.257 1.00 34.66 85 GLY C O 1
ATOM 8957 N N . ASN C 1 87 ? 26.537 -0.140 32.104 1.00 33.16 86 ASN C N 1
ATOM 8958 C CA . ASN C 1 87 ? 26.304 -1.378 31.394 1.00 34.86 86 ASN C CA 1
ATOM 8959 C C . ASN C 1 87 ? 25.321 -2.219 32.193 1.00 37.22 86 ASN C C 1
ATOM 8960 O O . ASN C 1 87 ? 24.986 -1.896 33.344 1.00 36.00 86 ASN C O 1
ATOM 8965 N N . VAL C 1 88 ? 24.869 -3.290 31.543 1.00 38.55 87 VAL C N 1
ATOM 8966 C CA . VAL C 1 88 ? 23.748 -4.074 32.022 1.00 38.00 87 VAL C CA 1
ATOM 8967 C C . VAL C 1 88 ? 24.172 -4.853 33.268 1.00 36.86 87 VAL C C 1
ATOM 8968 O O . VAL C 1 88 ? 23.344 -5.437 33.957 1.00 35.49 87 VAL C O 1
ATOM 8972 N N . LEU C 1 89 ? 25.438 -4.822 33.614 1.00 37.92 88 LEU C N 1
ATOM 8973 C CA . LEU C 1 89 ? 25.837 -5.561 34.818 1.00 41.40 88 LEU C CA 1
ATOM 8974 C C . LEU C 1 89 ? 25.848 -4.649 36.051 1.00 37.34 88 LEU C C 1
ATOM 8975 O O . LEU C 1 89 ? 26.254 -5.096 37.118 1.00 41.01 88 LEU C O 1
ATOM 8980 N N . PHE C 1 90 ? 25.404 -3.405 35.937 1.00 37.76 89 PHE C N 1
ATOM 8981 C CA . PHE C 1 90 ? 25.573 -2.469 37.052 1.00 37.66 89 PHE C CA 1
ATOM 8982 C C . PHE C 1 90 ? 24.790 -2.995 38.258 1.00 39.22 89 PHE C C 1
ATOM 8983 O O . PHE C 1 90 ? 25.354 -3.093 39.342 1.00 35.44 89 PHE C O 1
ATOM 8991 N N . PRO C 1 91 ? 23.495 -3.353 38.061 1.00 40.65 90 PRO C N 1
ATOM 8992 C CA . PRO C 1 91 ? 22.645 -3.765 39.186 1.00 40.18 90 PRO C CA 1
ATOM 8993 C C . PRO C 1 91 ? 23.048 -5.110 39.793 1.00 42.52 90 PRO C C 1
ATOM 8994 O O . PRO C 1 91 ? 22.924 -5.282 40.990 1.00 47.34 90 PRO C O 1
ATOM 8998 N N . THR C 1 92 ? 23.577 -6.011 38.989 1.00 41.41 91 THR C N 1
ATOM 8999 C CA . THR C 1 92 ? 23.860 -7.355 39.480 1.00 43.04 91 THR C CA 1
ATOM 9000 C C . THR C 1 92 ? 25.292 -7.413 40.028 1.00 42.60 91 THR C C 1
ATOM 9001 O O . THR C 1 92 ? 25.548 -8.127 40.999 1.00 37.96 91 THR C O 1
ATOM 9005 N N . TRP C 1 93 ? 26.238 -6.698 39.415 1.00 40.38 92 TRP C N 1
ATOM 9006 C CA . TRP C 1 93 ? 27.603 -6.711 39.968 1.00 40.63 92 TRP C CA 1
ATOM 9007 C C . TRP C 1 93 ? 27.593 -6.128 41.398 1.00 40.14 92 TRP C C 1
ATOM 9008 O O . TRP C 1 93 ? 28.249 -6.647 42.306 1.00 38.74 92 TRP C O 1
ATOM 9019 N N . HIS C 1 94 ? 26.809 -5.082 41.610 1.00 39.62 93 HIS C N 1
ATOM 9020 C CA . HIS C 1 94 ? 26.817 -4.346 42.873 1.00 43.64 93 HIS C CA 1
ATOM 9021 C C . HIS C 1 94 ? 26.034 -5.123 43.928 1.00 44.38 93 HIS C C 1
ATOM 9022 O O . HIS C 1 94 ? 26.404 -5.060 45.104 1.00 46.69 93 HIS C O 1
ATOM 9029 N N . ARG C 1 95 ? 24.961 -5.810 43.492 1.00 47.58 94 ARG C N 1
ATOM 9030 C CA . ARG C 1 95 ? 24.234 -6.821 44.310 1.00 47.27 94 ARG C CA 1
ATOM 9031 C C . ARG C 1 95 ? 25.221 -7.810 44.941 1.00 44.43 94 ARG C C 1
ATOM 9032 O O . ARG C 1 95 ? 25.184 -8.026 46.160 1.00 41.92 94 ARG C O 1
ATOM 9040 N N . MET C 1 96 ? 26.095 -8.390 44.118 1.00 39.83 95 MET C N 1
ATOM 9041 C CA . MET C 1 96 ? 27.088 -9.360 44.602 1.00 44.93 95 MET C CA 1
ATOM 9042 C C . MET C 1 96 ? 28.192 -8.696 45.452 1.00 45.12 95 MET C C 1
ATOM 9043 O O . MET C 1 96 ? 28.801 -9.346 46.320 1.00 49.78 95 MET C O 1
ATOM 9048 N N . TYR C 1 97 ? 28.467 -7.421 45.219 1.00 43.73 96 TYR C N 1
ATOM 9049 C CA . TYR C 1 97 ? 29.489 -6.718 45.971 1.00 41.66 96 TYR C CA 1
ATOM 9050 C C . TYR C 1 97 ? 29.003 -6.516 47.404 1.00 38.99 96 TYR C C 1
ATOM 9051 O O . TYR C 1 97 ? 29.706 -6.839 48.357 1.00 39.34 96 TYR C O 1
ATOM 9060 N N . VAL C 1 98 ? 27.790 -6.019 47.527 1.00 37.76 97 VAL C N 1
ATOM 9061 C CA . VAL C 1 98 ? 27.186 -5.874 48.831 1.00 45.30 97 VAL C CA 1
ATOM 9062 C C . VAL C 1 98 ? 27.086 -7.259 49.486 1.00 53.80 97 VAL C C 1
ATOM 9063 O O . VAL C 1 98 ? 27.440 -7.399 50.649 1.00 55.11 97 VAL C O 1
ATOM 9067 N N . TYR C 1 99 ? 26.653 -8.291 48.753 1.00 61.56 98 TYR C N 1
ATOM 9068 C CA . TYR C 1 99 ? 26.519 -9.633 49.350 1.00 60.65 98 TYR C CA 1
ATOM 9069 C C . TYR C 1 99 ? 27.850 -10.088 49.953 1.00 55.71 98 TYR C C 1
ATOM 9070 O O . TYR C 1 99 ? 27.887 -10.647 51.054 1.00 46.25 98 TYR C O 1
ATOM 9079 N N . LYS C 1 100 ? 28.917 -9.875 49.193 1.00 54.83 99 LYS C N 1
ATOM 9080 C CA . LYS C 1 100 ? 30.252 -10.350 49.559 1.00 54.97 99 LYS C CA 1
ATOM 9081 C C . LYS C 1 100 ? 30.835 -9.553 50.742 1.00 52.80 99 LYS C C 1
ATOM 9082 O O . LYS C 1 100 ? 31.561 -10.107 51.555 1.00 55.09 99 LYS C O 1
ATOM 9088 N N . LEU C 1 101 ? 30.549 -8.260 50.819 1.00 52.26 100 LEU C N 1
ATOM 9089 C CA . LEU C 1 101 ? 30.889 -7.465 52.001 1.00 57.16 100 LEU C CA 1
ATOM 9090 C C . LEU C 1 101 ? 30.121 -8.023 53.202 1.00 54.17 100 LEU C C 1
ATOM 9091 O O . LEU C 1 101 ? 30.670 -8.210 54.281 1.00 55.76 100 LEU C O 1
ATOM 9096 N N . GLU C 1 102 ? 28.840 -8.286 52.999 1.00 56.95 101 GLU C N 1
ATOM 9097 C CA . GLU C 1 102 ? 28.011 -8.863 54.055 1.00 58.63 101 GLU C CA 1
ATOM 9098 C C . GLU C 1 102 ? 28.650 -10.167 54.558 1.00 60.39 101 GLU C C 1
ATOM 9099 O O . GLU C 1 102 ? 28.808 -10.310 55.758 1.00 64.46 101 GLU C O 1
ATOM 9105 N N . GLU C 1 103 ? 29.059 -11.074 53.663 1.00 58.30 102 GLU C N 1
ATOM 9106 C CA . GLU C 1 103 ? 29.754 -12.338 54.058 1.00 61.19 102 GLU C CA 1
ATOM 9107 C C . GLU C 1 103 ? 30.935 -12.023 54.989 1.00 59.84 102 GLU C C 1
ATOM 9108 O O . GLU C 1 103 ? 31.131 -12.670 56.015 1.00 61.66 102 GLU C O 1
ATOM 9114 N N . ALA C 1 104 ? 31.735 -11.040 54.611 1.00 61.34 103 ALA C N 1
ATOM 9115 C CA . ALA C 1 104 ? 32.873 -10.658 55.410 1.00 57.90 103 ALA C CA 1
ATOM 9116 C C . ALA C 1 104 ? 32.390 -10.258 56.810 1.00 57.05 103 ALA C C 1
ATOM 9117 O O . ALA C 1 104 ? 32.960 -10.668 57.834 1.00 52.83 103 ALA C O 1
ATOM 9119 N N . LEU C 1 105 ? 31.321 -9.477 56.869 1.00 54.57 104 LEU C N 1
ATOM 9120 C CA . LEU C 1 105 ? 30.847 -9.018 58.163 1.00 54.09 104 LEU C CA 1
ATOM 9121 C C . LEU C 1 105 ? 30.485 -10.233 59.029 1.00 60.97 104 LEU C C 1
ATOM 9122 O O . LEU C 1 105 ? 30.879 -10.293 60.211 1.00 52.03 104 LEU C O 1
ATOM 9127 N N . GLN C 1 106 ? 29.803 -11.204 58.406 1.00 68.61 105 GLN C N 1
ATOM 9128 C CA . GLN C 1 106 ? 29.303 -12.448 59.051 1.00 66.74 105 GLN C CA 1
ATOM 9129 C C . GLN C 1 106 ? 30.467 -13.282 59.608 1.00 63.72 105 GLN C C 1
ATOM 9130 O O . GLN C 1 106 ? 30.312 -13.933 60.634 1.00 62.92 105 GLN C O 1
ATOM 9136 N N . SER C 1 107 ? 31.627 -13.227 58.950 1.00 60.67 106 SER C N 1
ATOM 9137 C CA . SER C 1 107 ? 32.854 -13.874 59.432 1.00 58.49 106 SER C CA 1
ATOM 9138 C C . SER C 1 107 ? 33.336 -13.277 60.768 1.00 63.82 106 SER C C 1
ATOM 9139 O O . SER C 1 107 ? 34.143 -13.908 61.456 1.00 62.69 106 SER C O 1
ATOM 9142 N N . ILE C 1 108 ? 32.908 -12.054 61.101 1.00 64.55 107 ILE C N 1
ATOM 9143 C CA . ILE C 1 108 ? 33.229 -11.419 62.376 1.00 62.11 107 ILE C CA 1
ATOM 9144 C C . ILE C 1 108 ? 32.051 -11.610 63.331 1.00 59.93 107 ILE C C 1
ATOM 9145 O O . ILE C 1 108 ? 32.302 -11.933 64.472 1.00 68.28 107 ILE C O 1
ATOM 9150 N N . VAL C 1 109 ? 30.810 -11.376 62.887 1.00 56.18 108 VAL C N 1
ATOM 9151 C CA . VAL C 1 109 ? 29.601 -11.565 63.736 1.00 61.85 108 VAL C CA 1
ATOM 9152 C C . VAL C 1 109 ? 28.580 -12.426 62.978 1.00 68.31 108 VAL C C 1
ATOM 9153 O O . VAL C 1 109 ? 27.745 -11.880 62.224 1.00 65.98 108 VAL C O 1
ATOM 9157 N N . PRO C 1 110 ? 28.595 -13.757 63.220 1.00 72.38 109 PRO C N 1
ATOM 9158 C CA . PRO C 1 110 ? 27.630 -14.714 62.650 1.00 67.99 109 PRO C CA 1
ATOM 9159 C C . PRO C 1 110 ? 26.197 -14.180 62.510 1.00 61.55 109 PRO C C 1
ATOM 9160 O O . PRO C 1 110 ? 25.618 -13.647 63.468 1.00 58.75 109 PRO C O 1
ATOM 9164 N N . GLY C 1 111 ? 25.648 -14.284 61.310 1.00 54.50 110 GLY C N 1
ATOM 9165 C CA . GLY C 1 111 ? 24.226 -14.056 61.130 1.00 58.00 110 GLY C CA 1
ATOM 9166 C C . GLY C 1 111 ? 23.856 -12.605 60.859 1.00 63.05 110 GLY C C 1
ATOM 9167 O O . GLY C 1 111 ? 22.713 -12.354 60.453 1.00 67.97 110 GLY C O 1
ATOM 9168 N N . VAL C 1 112 ? 24.773 -11.646 61.044 1.00 69.37 111 VAL C N 1
ATOM 9169 C CA . VAL C 1 112 ? 24.419 -10.204 60.892 1.00 68.78 111 VAL C CA 1
ATOM 9170 C C . VAL C 1 112 ? 23.975 -9.897 59.449 1.00 65.62 111 VAL C C 1
ATOM 9171 O O . VAL C 1 112 ? 24.450 -10.505 58.464 1.00 55.31 111 VAL C O 1
ATOM 9175 N N . SER C 1 113 ? 23.052 -8.935 59.374 1.00 61.02 112 SER C N 1
ATOM 9176 C CA . SER C 1 113 ? 22.495 -8.420 58.148 1.00 62.86 112 SER C CA 1
ATOM 9177 C C . SER C 1 113 ? 23.087 -7.030 57.856 1.00 67.42 112 SER C C 1
ATOM 9178 O O . SER C 1 113 ? 23.192 -6.215 58.764 1.00 59.97 112 SER C O 1
ATOM 9181 N N . MET C 1 114 ? 23.476 -6.771 56.598 1.00 66.99 113 MET C N 1
ATOM 9182 C CA . MET C 1 114 ? 23.860 -5.427 56.155 1.00 52.01 113 MET C CA 1
ATOM 9183 C C . MET C 1 114 ? 22.593 -4.624 55.880 1.00 48.14 113 MET C C 1
ATOM 9184 O O . MET C 1 114 ? 21.845 -4.945 54.971 1.00 54.19 113 MET C O 1
ATOM 9189 N N . PRO C 1 115 ? 22.363 -3.576 56.647 1.00 41.92 114 PRO C N 1
ATOM 9190 C CA . PRO C 1 115 ? 21.215 -2.742 56.409 1.00 47.17 114 PRO C CA 1
ATOM 9191 C C . PRO C 1 115 ? 21.422 -1.712 55.285 1.00 47.26 114 PRO C C 1
ATOM 9192 O O . PRO C 1 115 ? 22.522 -1.583 54.746 1.00 45.68 114 PRO C O 1
ATOM 9196 N N . PHE C 1 116 ? 20.349 -0.998 54.975 1.00 43.71 115 PHE C N 1
ATOM 9197 C CA . PHE C 1 116 ? 20.337 -0.029 53.908 1.00 48.49 115 PHE C CA 1
ATOM 9198 C C . PHE C 1 116 ? 20.025 1.350 54.479 1.00 49.78 115 PHE C C 1
ATOM 9199 O O . PHE C 1 116 ? 19.152 1.488 55.342 1.00 56.57 115 PHE C O 1
ATOM 9207 N N . TRP C 1 117 ? 20.763 2.340 53.995 1.00 45.57 116 TRP C N 1
ATOM 9208 C CA . TRP C 1 117 ? 20.360 3.705 54.143 1.00 45.75 116 TRP C CA 1
ATOM 9209 C C . TRP C 1 117 ? 19.160 3.950 53.231 1.00 51.51 116 TRP C C 1
ATOM 9210 O O . TRP C 1 117 ? 19.280 3.989 52.004 1.00 47.58 116 TRP C O 1
ATOM 9221 N N . ASP C 1 118 ? 18.000 4.115 53.853 1.00 52.72 117 ASP C N 1
ATOM 9222 C CA . ASP C 1 118 ? 16.804 4.483 53.125 1.00 49.21 117 ASP C CA 1
ATOM 9223 C C . ASP C 1 118 ? 16.868 5.969 52.759 1.00 50.00 117 ASP C C 1
ATOM 9224 O O . ASP C 1 118 ? 16.457 6.884 53.518 1.00 46.05 117 ASP C O 1
ATOM 9229 N N . GLU C 1 119 ? 17.357 6.203 51.558 1.00 45.62 118 GLU C N 1
ATOM 9230 C CA . GLU C 1 119 ? 17.629 7.556 51.097 1.00 46.77 118 GLU C CA 1
ATOM 9231 C C . GLU C 1 119 ? 16.336 8.350 50.857 1.00 47.71 118 GLU C C 1
ATOM 9232 O O . GLU C 1 119 ? 16.365 9.579 50.718 1.00 49.34 118 GLU C O 1
ATOM 9238 N N . THR C 1 120 ? 15.212 7.653 50.751 1.00 47.36 119 THR C N 1
ATOM 9239 C CA . THR C 1 120 ? 13.993 8.280 50.316 1.00 46.27 119 THR C CA 1
ATOM 9240 C C . THR C 1 120 ? 12.925 8.253 51.433 1.00 45.30 119 THR C C 1
ATOM 9241 O O . THR C 1 120 ? 11.807 8.686 51.193 1.00 47.65 119 THR C O 1
ATOM 9245 N N . ASP C 1 121 ? 13.228 7.790 52.641 1.00 45.16 120 ASP C N 1
ATOM 9246 C CA . ASP C 1 121 ? 12.237 7.855 53.750 1.00 50.55 120 ASP C CA 1
ATOM 9247 C C . ASP C 1 121 ? 12.008 9.294 54.261 1.00 50.89 120 ASP C C 1
ATOM 9248 O O . ASP C 1 121 ? 12.594 10.245 53.768 1.00 49.73 120 ASP C O 1
ATOM 9253 N N . GLU C 1 122 ? 11.148 9.461 55.255 1.00 56.43 121 GLU C N 1
ATOM 9254 C CA . GLU C 1 122 ? 10.807 10.807 55.736 1.00 60.09 121 GLU C CA 1
ATOM 9255 C C . GLU C 1 122 ? 12.001 11.388 56.524 1.00 50.72 121 GLU C C 1
ATOM 9256 O O . GLU C 1 122 ? 12.273 12.589 56.441 1.00 50.65 121 GLU C O 1
ATOM 9262 N N . TYR C 1 123 ? 12.730 10.565 57.273 1.00 42.03 122 TYR C N 1
ATOM 9263 C CA . TYR C 1 123 ? 13.942 11.066 57.954 1.00 51.34 122 TYR C CA 1
ATOM 9264 C C . TYR C 1 123 ? 14.919 11.728 56.957 1.00 47.45 122 TYR C C 1
ATOM 9265 O O . TYR C 1 123 ? 15.199 12.931 57.039 1.00 43.85 122 TYR C O 1
ATOM 9274 N N . THR C 1 124 ? 15.438 10.962 56.010 1.00 44.71 123 THR C N 1
ATOM 9275 C CA . THR C 1 124 ? 16.420 11.505 55.068 1.00 44.61 123 THR C CA 1
ATOM 9276 C C . THR C 1 124 ? 15.845 12.774 54.407 1.00 41.85 123 THR C C 1
ATOM 9277 O O . THR C 1 124 ? 16.565 13.744 54.226 1.00 43.83 123 THR C O 1
ATOM 9281 N N . LEU C 1 125 ? 14.549 12.848 54.129 1.00 39.08 124 LEU C N 1
ATOM 9282 C CA . LEU C 1 125 ? 14.080 13.977 53.351 1.00 44.38 124 LEU C CA 1
ATOM 9283 C C . LEU C 1 125 ? 14.136 15.223 54.220 1.00 43.54 124 LEU C C 1
ATOM 9284 O O . LEU C 1 125 ? 14.282 16.310 53.702 1.00 51.19 124 LEU C O 1
ATOM 9289 N N . LYS C 1 126 ? 13.984 15.043 55.521 1.00 52.60 125 LYS C N 1
ATOM 9290 C CA . LYS C 1 126 ? 13.820 16.160 56.448 1.00 56.91 125 LYS C CA 1
ATOM 9291 C C . LYS C 1 126 ? 15.128 16.451 57.198 1.00 50.04 125 LYS C C 1
ATOM 9292 O O . LYS C 1 126 ? 15.329 17.594 57.565 1.00 53.61 125 LYS C O 1
ATOM 9298 N N . HIS C 1 127 ? 15.981 15.445 57.440 1.00 49.51 126 HIS C N 1
ATOM 9299 C CA . HIS C 1 127 ? 17.190 15.577 58.326 1.00 52.68 126 HIS C CA 1
ATOM 9300 C C . HIS C 1 127 ? 18.489 15.035 57.679 1.00 51.01 126 HIS C C 1
ATOM 9301 O O . HIS C 1 127 ? 19.521 14.995 58.349 1.00 52.35 126 HIS C O 1
ATOM 9308 N N . GLY C 1 128 ? 18.467 14.603 56.416 1.00 45.89 127 GLY C N 1
ATOM 9309 C CA . GLY C 1 128 ? 19.656 14.046 55.735 1.00 43.97 127 GLY C CA 1
ATOM 9310 C C . GLY C 1 128 ? 20.061 12.690 56.284 1.00 42.26 127 GLY C C 1
ATOM 9311 O O . GLY C 1 128 ? 19.209 11.885 56.602 1.00 46.29 127 GLY C O 1
ATOM 9312 N N . ILE C 1 129 ? 21.370 12.467 56.445 1.00 39.18 128 ILE C N 1
ATOM 9313 C CA . ILE C 1 129 ? 21.921 11.152 56.700 1.00 39.53 128 ILE C CA 1
ATOM 9314 C C . ILE C 1 129 ? 21.697 10.798 58.166 1.00 45.73 128 ILE C C 1
ATOM 9315 O O . ILE C 1 129 ? 21.969 11.635 59.031 1.00 54.52 128 ILE C O 1
ATOM 9320 N N . PRO C 1 130 ? 21.285 9.552 58.436 1.00 46.64 129 PRO C N 1
ATOM 9321 C CA . PRO C 1 130 ? 21.191 9.042 59.810 1.00 45.16 129 PRO C CA 1
ATOM 9322 C C . PRO C 1 130 ? 22.546 9.156 60.520 1.00 45.69 129 PRO C C 1
ATOM 9323 O O . PRO C 1 130 ? 23.532 8.692 60.017 1.00 45.83 129 PRO C O 1
ATOM 9327 N N . SER C 1 131 ? 22.551 9.763 61.702 1.00 48.01 130 SER C N 1
ATOM 9328 C CA . SER C 1 131 ? 23.767 10.189 62.353 1.00 46.25 130 SER C CA 1
ATOM 9329 C C . SER C 1 131 ? 24.646 8.993 62.726 1.00 44.53 130 SER C C 1
ATOM 9330 O O . SER C 1 131 ? 25.866 9.169 62.942 1.00 44.91 130 SER C O 1
ATOM 9333 N N . ILE C 1 132 ? 24.087 7.785 62.765 1.00 41.77 131 ILE C N 1
ATOM 9334 C CA . ILE C 1 132 ? 24.947 6.602 62.982 1.00 44.67 131 ILE C CA 1
ATOM 9335 C C . ILE C 1 132 ? 26.047 6.517 61.908 1.00 44.77 131 ILE C C 1
ATOM 9336 O O . ILE C 1 132 ? 27.123 5.988 62.189 1.00 45.33 131 ILE C O 1
ATOM 9341 N N . LEU C 1 133 ? 25.798 7.055 60.710 1.00 42.48 132 LEU C N 1
ATOM 9342 C CA . LEU C 1 133 ? 26.755 6.970 59.595 1.00 45.21 132 LEU C CA 1
ATOM 9343 C C . LEU C 1 133 ? 27.719 8.166 59.566 1.00 42.72 132 LEU C C 1
ATOM 9344 O O . LEU C 1 133 ? 28.677 8.100 58.772 1.00 42.65 132 LEU C O 1
ATOM 9349 N N . THR C 1 134 ? 27.461 9.237 60.347 1.00 43.06 133 THR C N 1
ATOM 9350 C CA . THR C 1 134 ? 28.293 10.490 60.360 1.00 45.40 133 THR C CA 1
ATOM 9351 C C . THR C 1 134 ? 28.946 10.781 61.729 1.00 46.06 133 THR C C 1
ATOM 9352 O O . THR C 1 134 ? 30.008 11.372 61.759 1.00 48.97 133 THR C O 1
ATOM 9356 N N . GLN C 1 135 ? 28.271 10.471 62.831 1.00 48.95 134 GLN C N 1
ATOM 9357 C CA . GLN C 1 135 ? 28.819 10.385 64.218 1.00 48.61 134 GLN C CA 1
ATOM 9358 C C . GLN C 1 135 ? 30.303 10.009 64.317 1.00 45.62 134 GLN C C 1
ATOM 9359 O O . GLN C 1 135 ? 30.723 8.970 63.770 1.00 39.85 134 GLN C O 1
ATOM 9365 N N . GLU C 1 136 ? 31.023 10.735 65.173 1.00 40.10 135 GLU C N 1
ATOM 9366 C CA . GLU C 1 136 ? 32.439 10.453 65.450 1.00 46.69 135 GLU C CA 1
ATOM 9367 C C . GLU C 1 136 ? 32.621 9.178 66.291 1.00 47.68 135 GLU C C 1
ATOM 9368 O O . GLU C 1 136 ? 33.632 8.488 66.148 1.00 46.76 135 GLU C O 1
ATOM 9374 N N . LYS C 1 137 ? 31.684 8.858 67.184 1.00 54.10 136 LYS C N 1
ATOM 9375 C CA . LYS C 1 137 ? 31.973 7.880 68.230 1.00 59.38 136 LYS C CA 1
ATOM 9376 C C . LYS C 1 137 ? 30.816 6.893 68.400 1.00 61.00 136 LYS C C 1
ATOM 9377 O O . LYS C 1 137 ? 29.676 7.132 68.010 1.00 59.80 136 LYS C O 1
ATOM 9383 N N . PHE C 1 138 ? 31.137 5.782 69.033 1.00 62.83 137 PHE C N 1
ATOM 9384 C CA . PHE C 1 138 ? 30.136 4.794 69.287 1.00 65.40 137 PHE C CA 1
ATOM 9385 C C . PHE C 1 138 ? 30.508 3.961 70.519 1.00 72.94 137 PHE C C 1
ATOM 9386 O O . PHE C 1 138 ? 31.681 3.604 70.709 1.00 65.70 137 PHE C O 1
ATOM 9394 N N . GLU C 1 139 ? 29.472 3.626 71.299 1.00 76.53 138 GLU C N 1
ATOM 9395 C CA . GLU C 1 139 ? 29.602 2.970 72.595 1.00 76.49 138 GLU C CA 1
ATOM 9396 C C . GLU C 1 139 ? 29.454 1.458 72.406 1.00 67.29 138 GLU C C 1
ATOM 9397 O O . GLU C 1 139 ? 28.338 0.976 72.213 1.00 65.12 138 GLU C O 1
ATOM 9403 N N . LEU C 1 140 ? 30.581 0.738 72.457 1.00 68.99 139 LEU C N 1
ATOM 9404 C CA . LEU C 1 140 ? 30.620 -0.728 72.260 1.00 71.29 139 LEU C CA 1
ATOM 9405 C C . LEU C 1 140 ? 31.446 -1.428 73.360 1.00 80.58 139 LEU C C 1
ATOM 9406 O O . LEU C 1 140 ? 32.656 -1.188 73.471 1.00 77.04 139 LEU C O 1
ATOM 9411 N N . ASP C 1 141 ? 30.817 -2.341 74.120 1.00 88.59 140 ASP C N 1
ATOM 9412 C CA . ASP C 1 141 ? 31.488 -3.132 75.195 1.00 88.86 140 ASP C CA 1
ATOM 9413 C C . ASP C 1 141 ? 32.081 -2.288 76.336 1.00 90.68 140 ASP C C 1
ATOM 9414 O O . ASP C 1 141 ? 33.053 -2.722 76.956 1.00 93.54 140 ASP C O 1
ATOM 9419 N N . GLY C 1 142 ? 31.537 -1.094 76.597 1.00 90.18 141 GLY C N 1
ATOM 9420 C CA . GLY C 1 142 ? 32.035 -0.243 77.688 1.00 91.26 141 GLY C CA 1
ATOM 9421 C C . GLY C 1 142 ? 32.951 0.883 77.222 1.00 94.18 141 GLY C C 1
ATOM 9422 O O . GLY C 1 142 ? 32.763 2.024 77.637 1.00 92.54 141 GLY C O 1
ATOM 9423 N N . LYS C 1 143 ? 33.948 0.593 76.383 1.00 101.27 142 LYS C N 1
ATOM 9424 C CA . LYS C 1 143 ? 34.848 1.659 75.880 1.00 100.88 142 LYS C CA 1
ATOM 9425 C C . LYS C 1 143 ? 34.170 2.335 74.679 1.00 93.32 142 LYS C C 1
ATOM 9426 O O . LYS C 1 143 ? 33.641 1.657 73.802 1.00 94.62 142 LYS C O 1
ATOM 9432 N N . GLN C 1 144 ? 34.180 3.665 74.633 1.00 85.18 143 GLN C N 1
ATOM 9433 C CA . GLN C 1 144 ? 33.685 4.370 73.455 1.00 86.38 143 GLN C CA 1
ATOM 9434 C C . GLN C 1 144 ? 34.774 4.341 72.365 1.00 80.97 143 GLN C C 1
ATOM 9435 O O . GLN C 1 144 ? 35.912 4.739 72.602 1.00 73.97 143 GLN C O 1
ATOM 9441 N N . ILE C 1 145 ? 34.426 3.833 71.179 1.00 72.68 144 ILE C N 1
ATOM 9442 C CA . ILE C 1 145 ? 35.399 3.643 70.088 1.00 64.83 144 ILE C CA 1
ATOM 9443 C C . ILE C 1 145 ? 35.145 4.673 68.987 1.00 60.07 144 ILE C C 1
ATOM 9444 O O . ILE C 1 145 ? 34.091 5.329 68.941 1.00 60.47 144 ILE C O 1
ATOM 9449 N N . ASP C 1 146 ? 36.148 4.802 68.126 1.00 56.79 145 ASP C N 1
ATOM 9450 C CA . ASP C 1 146 ? 35.977 5.437 66.836 1.00 54.14 145 ASP C CA 1
ATOM 9451 C C . ASP C 1 146 ? 34.893 4.672 66.030 1.00 55.45 145 ASP C C 1
ATOM 9452 O O . ASP C 1 146 ? 34.931 3.444 65.905 1.00 53.27 145 ASP C O 1
ATOM 9457 N N . ASN C 1 147 ? 33.919 5.426 65.531 1.00 49.60 146 ASN C N 1
ATOM 9458 C CA . ASN C 1 147 ? 32.860 4.924 64.676 1.00 47.41 146 ASN C CA 1
ATOM 9459 C C . ASN C 1 147 ? 33.420 4.513 63.304 1.00 44.37 146 ASN C C 1
ATOM 9460 O O . ASN C 1 147 ? 33.677 5.367 62.471 1.00 42.73 146 ASN C O 1
ATOM 9465 N N . PRO C 1 148 ? 33.498 3.209 63.030 1.00 44.57 147 PRO C N 1
ATOM 9466 C CA . PRO C 1 148 ? 34.055 2.745 61.769 1.00 44.74 147 PRO C CA 1
ATOM 9467 C C . PRO C 1 148 ? 33.220 3.092 60.525 1.00 42.38 147 PRO C C 1
ATOM 9468 O O . PRO C 1 148 ? 33.729 2.950 59.424 1.00 41.64 147 PRO C O 1
ATOM 9472 N N . LEU C 1 149 ? 31.975 3.531 60.694 1.00 42.38 148 LEU C N 1
ATOM 9473 C CA . LEU C 1 149 ? 31.077 3.787 59.549 1.00 43.47 148 LEU C CA 1
ATOM 9474 C C . LEU C 1 149 ? 31.273 5.199 58.956 1.00 45.61 148 LEU C C 1
ATOM 9475 O O . LEU C 1 149 ? 30.914 5.433 57.799 1.00 45.36 148 LEU C O 1
ATOM 9480 N N . ARG C 1 150 ? 31.855 6.144 59.705 1.00 50.68 149 ARG C N 1
ATOM 9481 C CA . ARG C 1 150 ? 31.921 7.560 59.286 1.00 46.72 149 ARG C CA 1
ATOM 9482 C C . ARG C 1 150 ? 33.026 7.810 58.255 1.00 41.92 149 ARG C C 1
ATOM 9483 O O . ARG C 1 150 ? 32.985 8.820 57.548 1.00 44.57 149 ARG C O 1
ATOM 9491 N N . SER C 1 151 ? 34.022 6.937 58.205 1.00 40.76 150 SER C N 1
ATOM 9492 C CA . SER C 1 151 ? 35.216 7.145 57.377 1.00 44.62 150 SER C CA 1
ATOM 9493 C C . SER C 1 151 ? 36.121 5.923 57.537 1.00 44.60 150 SER C C 1
ATOM 9494 O O . SER C 1 151 ? 35.873 5.088 58.399 1.00 45.80 150 SER C O 1
ATOM 9497 N N . PHE C 1 152 ? 37.145 5.800 56.704 1.00 44.42 151 PHE C N 1
ATOM 9498 C CA . PHE C 1 152 ? 38.057 4.664 56.845 1.00 42.64 151 PHE C CA 1
ATOM 9499 C C . PHE C 1 152 ? 39.492 5.145 56.663 1.00 38.73 151 PHE C C 1
ATOM 9500 O O . PHE C 1 152 ? 39.749 5.927 55.775 1.00 41.69 151 PHE C O 1
ATOM 9508 N N . VAL C 1 153 ? 40.407 4.624 57.483 1.00 37.93 152 VAL C N 1
ATOM 9509 C CA . VAL C 1 153 ? 41.832 4.951 57.386 1.00 38.38 152 VAL C CA 1
ATOM 9510 C C . VAL C 1 153 ? 42.501 3.883 56.533 1.00 37.54 152 VAL C C 1
ATOM 9511 O O . VAL C 1 153 ? 42.348 2.703 56.824 1.00 42.40 152 VAL C O 1
ATOM 9515 N N . LEU C 1 154 ? 43.233 4.290 55.494 1.00 38.46 153 LEU C N 1
ATOM 9516 C CA . LEU C 1 154 ? 43.932 3.315 54.665 1.00 37.34 153 LEU C CA 1
ATOM 9517 C C . LEU C 1 154 ? 45.067 2.715 55.510 1.00 43.51 153 LEU C C 1
ATOM 9518 O O . LEU C 1 154 ? 45.839 3.472 56.091 1.00 43.20 153 LEU C O 1
ATOM 9523 N N . PRO C 1 155 ? 45.158 1.368 55.604 1.00 47.25 154 PRO C N 1
ATOM 9524 C CA . PRO C 1 155 ? 46.277 0.738 56.325 1.00 49.63 154 PRO C CA 1
ATOM 9525 C C . PRO C 1 155 ? 47.560 0.612 55.481 1.00 52.22 154 PRO C C 1
ATOM 9526 O O . PRO C 1 155 ? 48.642 0.358 56.031 1.00 55.13 154 PRO C O 1
ATOM 9530 N N . VAL C 1 156 ? 47.436 0.735 54.160 1.00 47.97 155 VAL C N 1
ATOM 9531 C CA . VAL C 1 156 ? 48.580 0.799 53.265 1.00 44.77 155 VAL C CA 1
ATOM 9532 C C . VAL C 1 156 ? 48.258 1.810 52.155 1.00 41.98 155 VAL C C 1
ATOM 9533 O O . VAL C 1 156 ? 47.137 2.126 51.885 1.00 41.04 155 VAL C O 1
ATOM 9537 N N . ALA C 1 157 ? 49.275 2.271 51.483 1.00 39.87 156 ALA C N 1
ATOM 9538 C CA . ALA C 1 157 ? 49.133 3.284 50.466 1.00 38.52 156 ALA C CA 1
ATOM 9539 C C . ALA C 1 157 ? 48.343 2.762 49.251 1.00 38.98 156 ALA C C 1
ATOM 9540 O O . ALA C 1 157 ? 48.382 1.593 48.946 1.00 44.01 156 ALA C O 1
ATOM 9542 N N . LEU C 1 158 ? 47.584 3.624 48.587 1.00 37.01 157 LEU C N 1
ATOM 9543 C CA . LEU C 1 158 ? 47.223 3.381 47.199 1.00 37.25 157 LEU C CA 1
ATOM 9544 C C . LEU C 1 158 ? 48.325 4.009 46.350 1.00 36.48 157 LEU C C 1
ATOM 9545 O O . LEU C 1 158 ? 48.423 5.221 46.222 1.00 39.95 157 LEU C O 1
ATOM 9550 N N . SER C 1 159 ? 49.196 3.165 45.835 1.00 38.14 158 SER C N 1
ATOM 9551 C CA . SER C 1 159 ? 50.346 3.636 45.127 1.00 37.30 158 SER C CA 1
ATOM 9552 C C . SER C 1 159 ? 50.694 2.680 43.999 1.00 37.85 158 SER C C 1
ATOM 9553 O O . SER C 1 159 ? 50.776 1.499 44.238 1.00 37.49 158 SER C O 1
ATOM 9556 N N . ASP C 1 160 ? 51.017 3.239 42.836 1.00 39.67 159 ASP C N 1
ATOM 9557 C CA . ASP C 1 160 ? 51.593 2.478 41.740 1.00 43.37 159 ASP C CA 1
ATOM 9558 C C . ASP C 1 160 ? 53.061 2.108 41.989 1.00 45.06 159 ASP C C 1
ATOM 9559 O O . ASP C 1 160 ? 53.674 1.487 41.136 1.00 47.10 159 ASP C O 1
ATOM 9564 N N . ARG C 1 161 ? 53.646 2.544 43.107 1.00 47.76 160 ARG C N 1
ATOM 9565 C CA . ARG C 1 161 ? 55.099 2.352 43.428 1.00 49.19 160 ARG C CA 1
ATOM 9566 C C . ARG C 1 161 ? 56.005 2.583 42.193 1.00 45.89 160 ARG C C 1
ATOM 9567 O O . ARG C 1 161 ? 56.938 1.813 41.957 1.00 45.32 160 ARG C O 1
ATOM 9575 N N . LEU C 1 162 ? 55.759 3.623 41.394 1.00 41.21 161 LEU C N 1
ATOM 9576 C CA . LEU C 1 162 ? 56.660 4.005 40.319 1.00 45.17 161 LEU C CA 1
ATOM 9577 C C . LEU C 1 162 ? 57.707 5.028 40.828 1.00 54.42 161 LEU C C 1
ATOM 9578 O O . LEU C 1 162 ? 57.351 6.043 41.456 1.00 46.72 161 LEU C O 1
ATOM 9583 N N . PRO C 1 163 ? 59.023 4.753 40.578 1.00 58.60 162 PRO C N 1
ATOM 9584 C CA . PRO C 1 163 ? 60.159 5.654 40.825 1.00 54.16 162 PRO C CA 1
ATOM 9585 C C . PRO C 1 163 ? 59.929 7.032 40.197 1.00 46.45 162 PRO C C 1
ATOM 9586 O O . PRO C 1 163 ? 59.782 7.111 38.977 1.00 42.45 162 PRO C O 1
ATOM 9590 N N . GLY C 1 164 ? 59.825 8.053 41.049 1.00 39.32 163 GLY C N 1
ATOM 9591 C CA . GLY C 1 164 ? 59.894 9.430 40.635 1.00 39.79 163 GLY C CA 1
ATOM 9592 C C . GLY C 1 164 ? 58.540 10.010 40.269 1.00 39.96 163 GLY C C 1
ATOM 9593 O O . GLY C 1 164 ? 58.484 11.172 39.822 1.00 36.77 163 GLY C O 1
ATOM 9594 N N . ASP C 1 165 ? 57.464 9.229 40.449 1.00 37.60 164 ASP C N 1
ATOM 9595 C CA . ASP C 1 165 ? 56.130 9.593 39.921 1.00 40.61 164 ASP C CA 1
ATOM 9596 C C . ASP C 1 165 ? 55.097 9.614 41.034 1.00 36.73 164 ASP C C 1
ATOM 9597 O O . ASP C 1 165 ? 55.157 8.818 41.967 1.00 32.19 164 ASP C O 1
ATOM 9602 N N . GLY C 1 166 ? 54.163 10.547 40.949 1.00 38.07 165 GLY C N 1
ATOM 9603 C CA . GLY C 1 166 ? 52.992 10.560 41.839 1.00 38.30 165 GLY C CA 1
ATOM 9604 C C . GLY C 1 166 ? 51.811 11.197 41.120 1.00 41.59 165 GLY C C 1
ATOM 9605 O O . GLY C 1 166 ? 51.967 12.225 40.456 1.00 41.46 165 GLY C O 1
ATOM 9606 N N . ASN C 1 167 ? 50.644 10.593 41.221 1.00 36.13 166 ASN C N 1
ATOM 9607 C CA . ASN C 1 167 ? 49.514 11.019 40.401 1.00 35.45 166 ASN C CA 1
ATOM 9608 C C . ASN C 1 167 ? 48.246 11.039 41.268 1.00 36.60 166 ASN C C 1
ATOM 9609 O O . ASN C 1 167 ? 48.234 10.527 42.391 1.00 33.61 166 ASN C O 1
ATOM 9614 N N . ILE C 1 168 ? 47.152 11.573 40.726 1.00 38.43 167 ILE C N 1
ATOM 9615 C CA . ILE C 1 168 ? 45.980 11.838 41.562 1.00 36.49 167 ILE C CA 1
ATOM 9616 C C . ILE C 1 168 ? 45.291 10.535 41.984 1.00 39.16 167 ILE C C 1
ATOM 9617 O O . ILE C 1 168 ? 44.380 10.564 42.842 1.00 43.46 167 ILE C O 1
ATOM 9622 N N . TYR C 1 169 ? 45.705 9.403 41.435 1.00 38.00 168 TYR C N 1
ATOM 9623 C CA . TYR C 1 169 ? 45.208 8.118 41.938 1.00 38.66 168 TYR C CA 1
ATOM 9624 C C . TYR C 1 169 ? 45.757 7.788 43.340 1.00 38.45 168 TYR C C 1
ATOM 9625 O O . TYR C 1 169 ? 45.175 6.958 44.068 1.00 35.58 168 TYR C O 1
ATOM 9634 N N . GLU C 1 170 ? 46.896 8.356 43.719 1.00 38.70 169 GLU C N 1
ATOM 9635 C CA . GLU C 1 170 ? 47.627 7.797 44.829 1.00 37.50 169 GLU C CA 1
ATOM 9636 C C . GLU C 1 170 ? 47.221 8.507 46.104 1.00 35.21 169 GLU C C 1
ATOM 9637 O O . GLU C 1 170 ? 46.959 9.702 46.096 1.00 34.31 169 GLU C O 1
ATOM 9643 N N . LYS C 1 171 ? 47.172 7.726 47.174 1.00 37.74 170 LYS C N 1
ATOM 9644 C CA . LYS C 1 171 ? 46.835 8.245 48.500 1.00 40.43 170 LYS C CA 1
ATOM 9645 C C . LYS C 1 171 ? 47.686 7.519 49.552 1.00 40.73 170 LYS C C 1
ATOM 9646 O O . LYS C 1 171 ? 47.713 6.290 49.601 1.00 39.46 170 LYS C O 1
ATOM 9652 N N . PRO C 1 172 ? 48.371 8.287 50.413 1.00 42.90 171 PRO C N 1
ATOM 9653 C CA . PRO C 1 172 ? 49.326 7.748 51.386 1.00 45.96 171 PRO C CA 1
ATOM 9654 C C . PRO C 1 172 ? 48.695 6.791 52.401 1.00 42.88 171 PRO C C 1
ATOM 9655 O O . PRO C 1 172 ? 47.479 6.811 52.620 1.00 43.15 171 PRO C O 1
ATOM 9659 N N . LYS C 1 173 ? 49.531 5.960 52.993 1.00 43.01 172 LYS C N 1
ATOM 9660 C CA . LYS C 1 173 ? 49.095 5.185 54.105 1.00 45.83 172 LYS C CA 1
ATOM 9661 C C . LYS C 1 173 ? 48.592 6.169 55.163 1.00 46.44 172 LYS C C 1
ATOM 9662 O O . LYS C 1 173 ? 49.196 7.221 55.329 1.00 42.76 172 LYS C O 1
ATOM 9668 N N . GLY C 1 174 ? 47.486 5.852 55.827 1.00 43.03 173 GLY C N 1
ATOM 9669 C CA . GLY C 1 174 ? 46.950 6.714 56.869 1.00 45.09 173 GLY C CA 1
ATOM 9670 C C . GLY C 1 174 ? 45.960 7.746 56.339 1.00 45.48 173 GLY C C 1
ATOM 9671 O O . GLY C 1 174 ? 45.341 8.431 57.147 1.00 47.60 173 GLY C O 1
ATOM 9672 N N . TYR C 1 175 ? 45.791 7.854 55.011 1.00 39.78 174 TYR C N 1
ATOM 9673 C CA . TYR C 1 175 ? 44.759 8.712 54.393 1.00 38.20 174 TYR C CA 1
ATOM 9674 C C . TYR C 1 175 ? 43.370 8.371 54.920 1.00 37.12 174 TYR C C 1
ATOM 9675 O O . TYR C 1 175 ? 43.039 7.176 55.043 1.00 40.21 174 TYR C O 1
ATOM 9684 N N . VAL C 1 176 ? 42.567 9.392 55.230 1.00 34.11 175 VAL C N 1
ATOM 9685 C CA . VAL C 1 176 ? 41.255 9.120 55.803 1.00 36.80 175 VAL C CA 1
ATOM 9686 C C . VAL C 1 176 ? 40.221 9.601 54.790 1.00 35.39 175 VAL C C 1
ATOM 9687 O O . VAL C 1 176 ? 40.363 10.659 54.166 1.00 36.28 175 VAL C O 1
ATOM 9691 N N . THR C 1 177 ? 39.233 8.761 54.544 1.00 35.82 176 THR C N 1
ATOM 9692 C CA . THR C 1 177 ? 38.257 9.110 53.532 1.00 35.92 176 THR C CA 1
ATOM 9693 C C . THR C 1 177 ? 37.452 10.296 54.040 1.00 38.02 176 THR C C 1
ATOM 9694 O O . THR C 1 177 ? 37.317 10.508 55.280 1.00 39.23 176 THR C O 1
ATOM 9698 N N . VAL C 1 178 ? 36.924 11.040 53.074 1.00 37.18 177 VAL C N 1
ATOM 9699 C CA . VAL C 1 178 ? 36.162 12.237 53.350 1.00 36.04 177 VAL C CA 1
ATOM 9700 C C . VAL C 1 178 ? 34.952 12.352 52.414 1.00 36.27 177 VAL C C 1
ATOM 9701 O O . VAL C 1 178 ? 34.922 11.843 51.289 1.00 45.93 177 VAL C O 1
ATOM 9705 N N . ARG C 1 179 ? 33.973 13.087 52.935 1.00 39.26 178 ARG C N 1
ATOM 9706 C CA . ARG C 1 179 ? 32.706 13.402 52.316 1.00 36.95 178 ARG C CA 1
ATOM 9707 C C . ARG C 1 179 ? 32.595 14.919 52.174 1.00 33.05 178 ARG C C 1
ATOM 9708 O O . ARG C 1 179 ? 33.319 15.682 52.800 1.00 29.08 178 ARG C O 1
ATOM 9716 N N . TYR C 1 180 ? 31.688 15.354 51.315 1.00 37.10 179 TYR C N 1
ATOM 9717 C CA . TYR C 1 180 ? 31.289 16.744 51.287 1.00 35.37 179 TYR C CA 1
ATOM 9718 C C . TYR C 1 180 ? 31.133 17.254 52.731 1.00 38.54 179 TYR C C 1
ATOM 9719 O O . TYR C 1 180 ? 30.554 16.543 53.560 1.00 40.88 179 TYR C O 1
ATOM 9728 N N . PRO C 1 181 ? 31.652 18.434 53.060 1.00 34.72 180 PRO C N 1
ATOM 9729 C CA . PRO C 1 181 ? 32.298 19.370 52.115 1.00 34.35 180 PRO C CA 1
ATOM 9730 C C . PRO C 1 181 ? 33.827 19.285 51.960 1.00 34.00 180 PRO C C 1
ATOM 9731 O O . PRO C 1 181 ? 34.385 20.212 51.408 1.00 28.86 180 PRO C O 1
ATOM 9735 N N . LEU C 1 182 ? 34.488 18.204 52.398 1.00 34.80 181 LEU C N 1
ATOM 9736 C CA . LEU C 1 182 ? 35.974 18.127 52.385 1.00 35.04 181 LEU C CA 1
ATOM 9737 C C . LEU C 1 182 ? 36.487 17.578 51.039 1.00 35.43 181 LEU C C 1
ATOM 9738 O O . LEU C 1 182 ? 35.741 17.114 50.165 1.00 34.38 181 LEU C O 1
ATOM 9743 N N . SER C 1 183 ? 37.792 17.654 50.869 1.00 36.01 182 SER C N 1
ATOM 9744 C CA . SER C 1 183 ? 38.422 17.221 49.627 1.00 36.73 182 SER C CA 1
ATOM 9745 C C . SER C 1 183 ? 39.480 16.197 49.971 1.00 36.38 182 SER C C 1
ATOM 9746 O O . SER C 1 183 ? 40.036 16.266 51.035 1.00 39.62 182 SER C O 1
ATOM 9749 N N . GLY C 1 184 ? 39.780 15.314 49.032 1.00 41.11 183 GLY C N 1
ATOM 9750 C CA . GLY C 1 184 ? 40.646 14.164 49.308 1.00 35.15 183 GLY C CA 1
ATOM 9751 C C . GLY C 1 184 ? 41.641 13.841 48.197 1.00 34.54 183 GLY C C 1
ATOM 9752 O O . GLY C 1 184 ? 42.284 12.800 48.288 1.00 36.10 183 GLY C O 1
ATOM 9753 N N . LEU C 1 185 ? 41.774 14.642 47.149 1.00 28.91 184 LEU C N 1
ATOM 9754 C CA . LEU C 1 185 ? 42.863 14.424 46.178 1.00 29.46 184 LEU C CA 1
ATOM 9755 C C . LEU C 1 185 ? 44.189 14.906 46.767 1.00 31.25 184 LEU C C 1
ATOM 9756 O O . LEU C 1 185 ? 44.332 16.111 46.946 1.00 32.18 184 LEU C O 1
ATOM 9761 N N . VAL C 1 186 ? 45.179 14.021 46.884 1.00 30.87 185 VAL C N 1
ATOM 9762 C CA . VAL C 1 186 ? 46.399 14.314 47.579 1.00 32.51 185 VAL C CA 1
ATOM 9763 C C . VAL C 1 186 ? 47.655 13.832 46.833 1.00 34.63 185 VAL C C 1
ATOM 9764 O O . VAL C 1 186 ? 48.744 13.979 47.365 1.00 36.41 185 VAL C O 1
ATOM 9768 N N . GLY C 1 187 ? 47.544 13.269 45.637 1.00 38.58 186 GLY C N 1
ATOM 9769 C CA . GLY C 1 187 ? 48.649 12.469 45.063 1.00 36.15 186 GLY C CA 1
ATOM 9770 C C . GLY C 1 187 ? 49.634 13.283 44.220 1.00 33.64 186 GLY C C 1
ATOM 9771 O O . GLY C 1 187 ? 50.673 12.764 43.838 1.00 39.99 186 GLY C O 1
ATOM 9772 N N . THR C 1 188 ? 49.324 14.527 43.900 1.00 31.38 187 THR C N 1
ATOM 9773 C CA . THR C 1 188 ? 50.318 15.489 43.425 1.00 36.11 187 THR C CA 1
ATOM 9774 C C . THR C 1 188 ? 50.416 16.680 44.395 1.00 36.26 187 THR C C 1
ATOM 9775 O O . THR C 1 188 ? 49.516 16.926 45.161 1.00 42.70 187 THR C O 1
ATOM 9779 N N . PRO C 1 189 ? 51.495 17.449 44.328 1.00 39.32 188 PRO C N 1
ATOM 9780 C CA . PRO C 1 189 ? 51.717 18.533 45.309 1.00 39.82 188 PRO C CA 1
ATOM 9781 C C . PRO C 1 189 ? 50.653 19.638 45.233 1.00 38.02 188 PRO C C 1
ATOM 9782 O O . PRO C 1 189 ? 50.090 20.048 46.259 1.00 33.63 188 PRO C O 1
ATOM 9786 N N . GLU C 1 190 ? 50.388 20.090 44.025 1.00 35.49 189 GLU C N 1
ATOM 9787 C CA . GLU C 1 190 ? 49.257 20.990 43.723 1.00 37.80 189 GLU C CA 1
ATOM 9788 C C . GLU C 1 190 ? 47.950 20.461 44.342 1.00 39.11 189 GLU C C 1
ATOM 9789 O O . GLU C 1 190 ? 47.210 21.218 44.948 1.00 40.78 189 GLU C O 1
ATOM 9795 N N . ALA C 1 191 ? 47.645 19.169 44.176 1.00 36.66 190 ALA C N 1
ATOM 9796 C CA . ALA C 1 191 ? 46.374 18.668 44.644 1.00 35.12 190 ALA C CA 1
ATOM 9797 C C . ALA C 1 191 ? 46.369 18.640 46.167 1.00 36.64 190 ALA C C 1
ATOM 9798 O O . ALA C 1 191 ? 45.322 18.937 46.798 1.00 37.99 190 ALA C O 1
ATOM 9800 N N . LEU C 1 192 ? 47.487 18.216 46.750 1.00 35.79 191 LEU C N 1
ATOM 9801 C CA . LEU C 1 192 ? 47.562 18.139 48.218 1.00 38.50 191 LEU C CA 1
ATOM 9802 C C . LEU C 1 192 ? 47.499 19.565 48.780 1.00 39.04 191 LEU C C 1
ATOM 9803 O O . LEU C 1 192 ? 46.867 19.777 49.776 1.00 42.12 191 LEU C O 1
ATOM 9808 N N . GLU C 1 193 ? 48.098 20.535 48.104 1.00 43.45 192 GLU C N 1
ATOM 9809 C CA . GLU C 1 193 ? 48.078 21.899 48.605 1.00 49.42 192 GLU C CA 1
ATOM 9810 C C . GLU C 1 193 ? 46.625 22.386 48.600 1.00 49.28 192 GLU C C 1
ATOM 9811 O O . GLU C 1 193 ? 46.151 22.933 49.591 1.00 45.93 192 GLU C O 1
ATOM 9817 N N . GLN C 1 194 ? 45.918 22.157 47.503 1.00 42.66 193 GLN C N 1
ATOM 9818 C CA . GLN C 1 194 ? 44.566 22.670 47.393 1.00 42.43 193 GLN C CA 1
ATOM 9819 C C . GLN C 1 194 ? 43.648 21.993 48.418 1.00 38.93 193 GLN C C 1
ATOM 9820 O O . GLN C 1 194 ? 42.712 22.585 48.896 1.00 37.68 193 GLN C O 1
ATOM 9826 N N . THR C 1 195 ? 43.883 20.730 48.688 1.00 35.58 194 THR C N 1
ATOM 9827 C CA . THR C 1 195 ? 43.077 19.996 49.587 1.00 35.03 194 THR C CA 1
ATOM 9828 C C . THR C 1 195 ? 43.243 20.546 51.009 1.00 37.46 194 THR C C 1
ATOM 9829 O O . THR C 1 195 ? 42.264 20.574 51.755 1.00 36.63 194 THR C O 1
ATOM 9833 N N . LYS C 1 196 ? 44.487 20.878 51.395 1.00 37.90 195 LYS C N 1
ATOM 9834 C CA . LYS C 1 196 ? 44.792 21.403 52.730 1.00 39.72 195 LYS C CA 1
ATOM 9835 C C . LYS C 1 196 ? 44.120 22.763 52.910 1.00 37.39 195 LYS C C 1
ATOM 9836 O O . LYS C 1 196 ? 43.482 22.986 53.933 1.00 29.92 195 LYS C O 1
ATOM 9842 N N . ILE C 1 197 ? 44.255 23.629 51.915 1.00 33.69 196 ILE C N 1
ATOM 9843 C CA . ILE C 1 197 ? 43.678 24.964 52.008 1.00 40.40 196 ILE C CA 1
ATOM 9844 C C . ILE C 1 197 ? 42.151 24.833 52.096 1.00 43.74 196 ILE C C 1
ATOM 9845 O O . ILE C 1 197 ? 41.519 25.287 53.088 1.00 42.31 196 ILE C O 1
ATOM 9850 N N . HIS C 1 198 ? 41.592 24.123 51.100 1.00 38.87 197 HIS C N 1
ATOM 9851 C CA . HIS C 1 198 ? 40.163 23.835 51.011 1.00 31.40 197 HIS C CA 1
ATOM 9852 C C . HIS C 1 198 ? 39.651 23.234 52.326 1.00 28.39 197 HIS C C 1
ATOM 9853 O O . HIS C 1 198 ? 38.684 23.689 52.876 1.00 29.67 197 HIS C O 1
ATOM 9860 N N . ASN C 1 199 ? 40.240 22.203 52.844 1.00 30.07 198 ASN C N 1
ATOM 9861 C CA . ASN C 1 199 ? 39.654 21.591 54.027 1.00 31.05 198 ASN C CA 1
ATOM 9862 C C . ASN C 1 199 ? 39.802 22.487 55.269 1.00 34.59 198 ASN C C 1
ATOM 9863 O O . ASN C 1 199 ? 39.056 22.314 56.257 1.00 35.18 198 ASN C O 1
ATOM 9868 N N . ALA C 1 200 ? 40.754 23.416 55.261 1.00 38.32 199 ALA C N 1
ATOM 9869 C CA . ALA C 1 200 ? 40.952 24.278 56.453 1.00 42.63 199 ALA C CA 1
ATOM 9870 C C . ALA C 1 200 ? 39.817 25.314 56.558 1.00 39.87 199 ALA C C 1
ATOM 9871 O O . ALA C 1 200 ? 39.607 25.847 57.628 1.00 37.66 199 ALA C O 1
ATOM 9873 N N . LYS C 1 201 ? 39.113 25.602 55.457 1.00 41.15 200 LYS C N 1
ATOM 9874 C CA . LYS C 1 201 ? 37.893 26.396 55.511 1.00 40.86 200 LYS C CA 1
ATOM 9875 C C . LYS C 1 201 ? 36.784 25.619 56.256 1.00 36.60 200 LYS C C 1
ATOM 9876 O O . LYS C 1 201 ? 35.818 26.200 56.644 1.00 38.59 200 LYS C O 1
ATOM 9882 N N . PHE C 1 202 ? 36.913 24.319 56.492 1.00 34.01 201 PHE C N 1
ATOM 9883 C CA . PHE C 1 202 ? 35.844 23.533 57.085 1.00 32.81 201 PHE C CA 1
ATOM 9884 C C . PHE C 1 202 ? 36.374 22.694 58.256 1.00 35.98 201 PHE C C 1
ATOM 9885 O O . PHE C 1 202 ? 36.271 21.472 58.257 1.00 35.77 201 PHE C O 1
ATOM 9893 N N . PRO C 1 203 ? 36.837 23.352 59.320 1.00 39.66 202 PRO C N 1
ATOM 9894 C CA . PRO C 1 203 ? 37.445 22.630 60.467 1.00 40.05 202 PRO C CA 1
ATOM 9895 C C . PRO C 1 203 ? 36.496 21.979 61.480 1.00 37.46 202 PRO C C 1
ATOM 9896 O O . PRO C 1 203 ? 36.955 21.229 62.317 1.00 42.17 202 PRO C O 1
ATOM 9900 N N . LEU C 1 204 ? 35.212 22.292 61.466 1.00 41.64 203 LEU C N 1
ATOM 9901 C CA . LEU C 1 204 ? 34.315 21.738 62.501 1.00 45.41 203 LEU C CA 1
ATOM 9902 C C . LEU C 1 204 ? 33.497 20.548 61.964 1.00 49.28 203 LEU C C 1
ATOM 9903 O O . LEU C 1 204 ? 32.651 20.712 61.065 1.00 42.19 203 LEU C O 1
ATOM 9908 N N . PRO C 1 205 ? 33.692 19.354 62.566 1.00 47.38 204 PRO C N 1
ATOM 9909 C CA . PRO C 1 205 ? 32.903 18.183 62.211 1.00 47.51 204 PRO C CA 1
ATOM 9910 C C . PRO C 1 205 ? 31.382 18.398 62.275 1.00 48.59 204 PRO C C 1
ATOM 9911 O O . PRO C 1 205 ? 30.659 17.937 61.381 1.00 45.11 204 PRO C O 1
ATOM 9915 N N . GLU C 1 206 ? 30.902 19.079 63.306 1.00 49.24 205 GLU C N 1
ATOM 9916 C CA . GLU C 1 206 ? 29.463 19.283 63.466 1.00 50.21 205 GLU C CA 1
ATOM 9917 C C . GLU C 1 206 ? 28.943 20.151 62.306 1.00 44.32 205 GLU C C 1
ATOM 9918 O O . GLU C 1 206 ? 27.926 19.877 61.711 1.00 38.56 205 GLU C O 1
ATOM 9924 N N . LYS C 1 207 ? 29.635 21.226 62.006 1.00 41.50 206 LYS C N 1
ATOM 9925 C CA . LYS C 1 207 ? 29.251 22.051 60.917 1.00 44.25 206 LYS C CA 1
ATOM 9926 C C . LYS C 1 207 ? 29.335 21.229 59.615 1.00 42.92 206 LYS C C 1
ATOM 9927 O O . LYS C 1 207 ? 28.431 21.316 58.777 1.00 34.10 206 LYS C O 1
ATOM 9933 N N . ASN C 1 208 ? 30.378 20.412 59.460 1.00 37.90 207 ASN C N 1
ATOM 9934 C CA . ASN C 1 208 ? 30.576 19.705 58.193 1.00 41.54 207 ASN C CA 1
ATOM 9935 C C . ASN C 1 208 ? 29.371 18.802 57.939 1.00 38.73 207 ASN C C 1
ATOM 9936 O O . ASN C 1 208 ? 28.776 18.890 56.887 1.00 37.87 207 ASN C O 1
ATOM 9941 N N . THR C 1 209 ? 28.985 18.035 58.956 1.00 38.96 208 THR C N 1
ATOM 9942 C CA . THR C 1 209 ? 27.783 17.171 58.931 1.00 41.12 208 THR C CA 1
ATOM 9943 C C . THR C 1 209 ? 26.516 17.956 58.542 1.00 42.11 208 THR C C 1
ATOM 9944 O O . THR C 1 209 ? 25.671 17.473 57.783 1.00 43.53 208 THR C O 1
ATOM 9948 N N . GLU C 1 210 ? 26.372 19.167 59.044 1.00 43.22 209 GLU C N 1
ATOM 9949 C CA . GLU C 1 210 ? 25.186 19.973 58.745 1.00 42.98 209 GLU C CA 1
ATOM 9950 C C . GLU C 1 210 ? 25.202 20.359 57.267 1.00 37.70 209 GLU C C 1
ATOM 9951 O O . GLU C 1 210 ? 24.168 20.383 56.624 1.00 38.15 209 GLU C O 1
ATOM 9957 N N . LEU C 1 211 ? 26.362 20.691 56.741 1.00 36.33 210 LEU C N 1
ATOM 9958 C CA . LEU C 1 211 ? 26.437 21.081 55.345 1.00 38.93 210 LEU C CA 1
ATOM 9959 C C . LEU C 1 211 ? 26.080 19.880 54.456 1.00 40.20 210 LEU C C 1
ATOM 9960 O O . LEU C 1 211 ? 25.331 20.037 53.467 1.00 36.96 210 LEU C O 1
ATOM 9965 N N . LEU C 1 212 ? 26.570 18.698 54.844 1.00 38.54 211 LEU C N 1
ATOM 9966 C CA . LEU C 1 212 ? 26.328 17.463 54.122 1.00 41.24 211 LEU C CA 1
ATOM 9967 C C . LEU C 1 212 ? 24.827 17.153 54.155 1.00 42.31 211 LEU C C 1
ATOM 9968 O O . LEU C 1 212 ? 24.208 16.945 53.125 1.00 44.31 211 LEU C O 1
ATOM 9973 N N . ASN C 1 213 ? 24.248 17.139 55.341 1.00 40.64 212 ASN C N 1
ATOM 9974 C CA . ASN C 1 213 ? 22.826 16.845 55.497 1.00 37.15 212 ASN C CA 1
ATOM 9975 C C . ASN C 1 213 ? 21.968 17.821 54.693 1.00 37.56 212 ASN C C 1
ATOM 9976 O O . ASN C 1 213 ? 20.979 17.440 54.115 1.00 36.73 212 ASN C O 1
ATOM 9981 N N . SER C 1 214 ? 22.346 19.081 54.677 1.00 36.24 213 SER C N 1
ATOM 9982 C CA . SER C 1 214 ? 21.630 20.104 53.927 1.00 36.50 213 SER C CA 1
ATOM 9983 C C . SER C 1 214 ? 21.692 19.836 52.395 1.00 39.81 213 SER C C 1
ATOM 9984 O O . SER C 1 214 ? 20.731 20.057 51.631 1.00 38.52 213 SER C O 1
ATOM 9987 N N . ASN C 1 215 ? 22.830 19.350 51.926 1.00 39.87 214 ASN C N 1
ATOM 9988 C CA . ASN C 1 215 ? 23.095 19.165 50.493 1.00 39.03 214 ASN C CA 1
ATOM 9989 C C . ASN C 1 215 ? 22.370 17.889 50.056 1.00 35.30 214 ASN C C 1
ATOM 9990 O O . ASN C 1 215 ? 21.668 17.852 49.045 1.00 34.63 214 ASN C O 1
ATOM 9995 N N . VAL C 1 216 ? 22.487 16.873 50.872 1.00 31.41 215 VAL C N 1
ATOM 9996 C CA . VAL C 1 216 ? 21.721 15.674 50.645 1.00 37.39 215 VAL C CA 1
ATOM 9997 C C . VAL C 1 216 ? 20.222 16.007 50.542 1.00 40.10 215 VAL C C 1
ATOM 9998 O O . VAL C 1 216 ? 19.551 15.549 49.617 1.00 41.05 215 VAL C O 1
ATOM 10002 N N . ARG C 1 217 ? 19.700 16.774 51.489 1.00 39.68 216 ARG C N 1
ATOM 10003 C CA . ARG C 1 217 ? 18.284 17.103 51.513 1.00 42.45 216 ARG C CA 1
ATOM 10004 C C . ARG C 1 217 ? 17.927 17.916 50.261 1.00 38.23 216 ARG C C 1
ATOM 10005 O O . ARG C 1 217 ? 16.843 17.760 49.730 1.00 43.52 216 ARG C O 1
ATOM 10013 N N . ALA C 1 218 ? 18.811 18.799 49.824 1.00 35.81 217 ALA C N 1
ATOM 10014 C CA . ALA C 1 218 ? 18.547 19.616 48.604 1.00 39.61 217 ALA C CA 1
ATOM 10015 C C . ALA C 1 218 ? 18.456 18.719 47.364 1.00 35.73 217 ALA C C 1
ATOM 10016 O O . ALA C 1 218 ? 17.536 18.830 46.572 1.00 35.05 217 ALA C O 1
ATOM 10018 N N . TRP C 1 219 ? 19.420 17.841 47.223 1.00 38.68 218 TRP C N 1
ATOM 10019 C CA . TRP C 1 219 ? 19.396 16.841 46.162 1.00 41.77 218 TRP C CA 1
ATOM 10020 C C . TRP C 1 219 ? 18.061 16.088 46.189 1.00 42.80 218 TRP C C 1
ATOM 10021 O O . TRP C 1 219 ? 17.407 15.956 45.158 1.00 40.85 218 TRP C O 1
ATOM 10032 N N . LEU C 1 220 ? 17.684 15.580 47.360 1.00 43.11 219 LEU C N 1
ATOM 10033 C CA . LEU C 1 220 ? 16.526 14.688 47.448 1.00 44.28 219 LEU C CA 1
ATOM 10034 C C . LEU C 1 220 ? 15.298 15.468 46.964 1.00 45.51 219 LEU C C 1
ATOM 10035 O O . LEU C 1 220 ? 14.469 14.942 46.252 1.00 49.23 219 LEU C O 1
ATOM 10040 N N . LYS C 1 221 ? 15.239 16.746 47.313 1.00 45.99 220 LYS C N 1
ATOM 10041 C CA . LYS C 1 221 ? 14.066 17.569 47.080 1.00 45.58 220 LYS C CA 1
ATOM 10042 C C . LYS C 1 221 ? 14.026 18.114 45.636 1.00 43.48 220 LYS C C 1
ATOM 10043 O O . LYS C 1 221 ? 12.960 18.128 44.995 1.00 37.11 220 LYS C O 1
ATOM 10049 N N . GLY C 1 222 ? 15.137 18.641 45.132 1.00 43.85 221 GLY C N 1
ATOM 10050 C CA . GLY C 1 222 ? 15.119 19.335 43.824 1.00 45.46 221 GLY C CA 1
ATOM 10051 C C . GLY C 1 222 ? 15.105 20.849 43.951 1.00 46.06 221 GLY C C 1
ATOM 10052 O O . GLY C 1 222 ? 14.972 21.567 42.956 1.00 47.60 221 GLY C O 1
ATOM 10053 N N . ASP C 1 223 ? 15.271 21.321 45.181 1.00 54.50 222 ASP C N 1
ATOM 10054 C CA . ASP C 1 223 ? 15.300 22.737 45.500 1.00 59.03 222 ASP C CA 1
ATOM 10055 C C . ASP C 1 223 ? 15.963 22.894 46.897 1.00 63.06 222 ASP C C 1
ATOM 10056 O O . ASP C 1 223 ? 16.340 21.889 47.542 1.00 54.40 222 ASP C O 1
ATOM 10061 N N . SER C 1 224 ? 16.116 24.141 47.353 1.00 65.27 223 SER C N 1
ATOM 10062 C CA . SER C 1 224 ? 16.593 24.412 48.720 1.00 64.22 223 SER C CA 1
ATOM 10063 C C . SER C 1 224 ? 15.650 23.735 49.712 1.00 61.22 223 SER C C 1
ATOM 10064 O O . SER C 1 224 ? 14.442 23.909 49.563 1.00 60.38 223 SER C O 1
ATOM 10067 N N . PRO C 1 225 ? 16.196 22.986 50.706 1.00 63.85 224 PRO C N 1
ATOM 10068 C CA . PRO C 1 225 ? 15.377 22.258 51.690 1.00 67.24 224 PRO C CA 1
ATOM 10069 C C . PRO C 1 225 ? 14.526 23.241 52.506 1.00 67.86 224 PRO C C 1
ATOM 10070 O O . PRO C 1 225 ? 15.065 24.226 52.987 1.00 76.00 224 PRO C O 1
ATOM 10074 N N . THR C 1 226 ? 13.215 22.989 52.590 1.00 74.77 225 THR C N 1
ATOM 10075 C CA . THR C 1 226 ? 12.232 23.862 53.287 1.00 77.38 225 THR C CA 1
ATOM 10076 C C . THR C 1 226 ? 11.845 23.183 54.607 1.00 78.99 225 THR C C 1
ATOM 10077 O O . THR C 1 226 ? 11.854 21.962 54.688 1.00 68.19 225 THR C O 1
ATOM 10081 N N . PRO C 1 227 ? 11.528 23.967 55.650 1.00 91.78 226 PRO C N 1
ATOM 10082 C CA . PRO C 1 227 ? 11.121 23.375 56.952 1.00 92.29 226 PRO C CA 1
ATOM 10083 C C . PRO C 1 227 ? 9.708 22.752 56.949 1.00 90.70 226 PRO C C 1
ATOM 10084 O O . PRO C 1 227 ? 8.801 23.303 56.312 1.00 82.91 226 PRO C O 1
ATOM 10088 N N . GLY C 1 228 ? 9.535 21.602 57.623 1.00 81.98 227 GLY C N 1
ATOM 10089 C CA . GLY C 1 228 ? 8.207 21.018 57.883 1.00 84.88 227 GLY C CA 1
ATOM 10090 C C . GLY C 1 228 ? 7.898 19.820 56.998 1.00 81.76 227 GLY C C 1
ATOM 10091 O O . GLY C 1 228 ? 8.462 18.742 57.191 1.00 80.69 227 GLY C O 1
ATOM 10092 N N . ASP C 1 229 ? 6.963 19.993 56.059 1.00 90.98 228 ASP C N 1
ATOM 10093 C CA . ASP C 1 229 ? 6.700 18.972 55.023 1.00 94.69 228 ASP C CA 1
ATOM 10094 C C . ASP C 1 229 ? 7.815 19.098 53.985 1.00 90.27 228 ASP C C 1
ATOM 10095 O O . ASP C 1 229 ? 7.942 20.137 53.324 1.00 90.56 228 ASP C O 1
ATOM 10100 N N . PRO C 1 230 ? 8.646 18.046 53.858 1.00 83.49 229 PRO C N 1
ATOM 10101 C CA . PRO C 1 230 ? 9.846 18.118 53.006 1.00 78.07 229 PRO C CA 1
ATOM 10102 C C . PRO C 1 230 ? 9.505 18.545 51.566 1.00 69.85 229 PRO C C 1
ATOM 10103 O O . PRO C 1 230 ? 10.259 19.311 50.983 1.00 60.89 229 PRO C O 1
ATOM 10107 N N . ASP C 1 231 ? 8.369 18.081 51.031 1.00 66.20 230 ASP C N 1
ATOM 10108 C CA . ASP C 1 231 ? 7.820 18.562 49.743 1.00 61.90 230 ASP C CA 1
ATOM 10109 C C . ASP C 1 231 ? 8.724 18.245 48.522 1.00 51.08 230 ASP C C 1
ATOM 10110 O O . ASP C 1 231 ? 9.187 19.139 47.824 1.00 44.08 230 ASP C O 1
ATOM 10115 N N . PRO C 1 232 ? 8.954 16.975 48.227 1.00 46.99 231 PRO C N 1
ATOM 10116 C CA . PRO C 1 232 ? 9.848 16.745 47.077 1.00 52.34 231 PRO C CA 1
ATOM 10117 C C . PRO C 1 232 ? 9.269 17.273 45.756 1.00 50.12 231 PRO C C 1
ATOM 10118 O O . PRO C 1 232 ? 8.091 17.144 45.542 1.00 55.92 231 PRO C O 1
ATOM 10122 N N . THR C 1 233 ? 10.089 17.878 44.903 1.00 46.81 232 THR C N 1
ATOM 10123 C CA . THR C 1 233 ? 9.635 18.275 43.591 1.00 43.43 232 THR C CA 1
ATOM 10124 C C . THR C 1 233 ? 9.791 17.109 42.602 1.00 45.61 232 THR C C 1
ATOM 10125 O O . THR C 1 233 ? 10.293 16.014 42.925 1.00 43.16 232 THR C O 1
ATOM 10129 N N . ARG C 1 234 ? 9.361 17.395 41.373 1.00 47.39 233 ARG C N 1
ATOM 10130 C CA . ARG C 1 234 ? 9.475 16.481 40.248 1.00 50.68 233 ARG C CA 1
ATOM 10131 C C . ARG C 1 234 ? 10.942 16.317 39.822 1.00 46.38 233 ARG C C 1
ATOM 10132 O O . ARG C 1 234 ? 11.222 15.363 39.140 1.00 45.66 233 ARG C O 1
ATOM 10140 N N . ASN C 1 235 ? 11.854 17.205 40.232 1.00 42.31 234 ASN C N 1
ATOM 10141 C CA . ASN C 1 235 ? 13.247 17.203 39.781 1.00 40.13 234 ASN C CA 1
ATOM 10142 C C . ASN C 1 235 ? 14.200 16.492 40.750 1.00 40.93 234 ASN C C 1
ATOM 10143 O O . ASN C 1 235 ? 15.301 16.101 40.310 1.00 41.47 234 ASN C O 1
ATOM 10148 N N . GLY C 1 236 ? 13.853 16.359 42.040 1.00 38.64 235 GLY C N 1
ATOM 10149 C CA . GLY C 1 236 ? 14.790 15.781 43.047 1.00 36.12 235 GLY C CA 1
ATOM 10150 C C . GLY C 1 236 ? 15.115 14.306 42.799 1.00 38.98 235 GLY C C 1
ATOM 10151 O O . GLY C 1 236 ? 14.573 13.652 41.903 1.00 40.47 235 GLY C O 1
ATOM 10152 N N . VAL C 1 237 ? 15.988 13.776 43.642 1.00 38.37 236 VAL C N 1
ATOM 10153 C CA . VAL C 1 237 ? 16.439 12.403 43.601 1.00 35.85 236 VAL C CA 1
ATOM 10154 C C . VAL C 1 237 ? 15.321 11.489 44.116 1.00 39.47 236 VAL C C 1
ATOM 10155 O O . VAL C 1 237 ? 15.219 10.338 43.671 1.00 39.51 236 VAL C O 1
ATOM 10159 N N . TYR C 1 238 ? 14.466 11.994 45.006 1.00 40.33 237 TYR C N 1
ATOM 10160 C CA . TYR C 1 238 ? 13.210 11.290 45.353 1.00 41.34 237 TYR C CA 1
ATOM 10161 C C . TYR C 1 238 ? 12.376 11.016 44.091 1.00 38.18 237 TYR C C 1
ATOM 10162 O O . TYR C 1 238 ? 12.065 9.865 43.777 1.00 36.50 237 TYR C O 1
ATOM 10171 N N . ALA C 1 239 ? 11.964 12.058 43.402 1.00 35.38 238 ALA C N 1
ATOM 10172 C CA . ALA C 1 239 ? 11.266 11.860 42.154 1.00 38.37 238 ALA C CA 1
ATOM 10173 C C . ALA C 1 239 ? 12.037 10.892 41.237 1.00 41.53 238 ALA C C 1
ATOM 10174 O O . ALA C 1 239 ? 11.405 10.139 40.513 1.00 38.47 238 ALA C O 1
ATOM 10176 N N . LYS C 1 240 ? 13.373 10.900 41.236 1.00 43.05 239 LYS C N 1
ATOM 10177 C CA . LYS C 1 240 ? 14.098 10.108 40.222 1.00 43.39 239 LYS C CA 1
ATOM 10178 C C . LYS C 1 240 ? 14.073 8.641 40.628 1.00 39.44 239 LYS C C 1
ATOM 10179 O O . LYS C 1 240 ? 13.932 7.767 39.768 1.00 34.73 239 LYS C O 1
ATOM 10185 N N . TYR C 1 241 ? 14.201 8.373 41.921 1.00 40.91 240 TYR C N 1
ATOM 10186 C CA . TYR C 1 241 ? 14.114 6.983 42.357 1.00 45.25 240 TYR C CA 1
ATOM 10187 C C . TYR C 1 241 ? 12.700 6.440 42.069 1.00 45.25 240 TYR C C 1
ATOM 10188 O O . TYR C 1 241 ? 12.537 5.278 41.679 1.00 47.85 240 TYR C O 1
ATOM 10197 N N . VAL C 1 242 ? 11.689 7.281 42.253 1.00 43.35 241 VAL C N 1
ATOM 10198 C CA . VAL C 1 242 ? 10.324 6.877 42.029 1.00 47.63 241 VAL C CA 1
ATOM 10199 C C . VAL C 1 242 ? 10.172 6.504 40.551 1.00 51.34 241 VAL C C 1
ATOM 10200 O O . VAL C 1 242 ? 9.586 5.474 40.239 1.00 51.05 241 VAL C O 1
ATOM 10204 N N . ARG C 1 243 ? 10.729 7.324 39.666 1.00 48.06 242 ARG C N 1
ATOM 10205 C CA . ARG C 1 243 ? 10.596 7.133 38.236 1.00 50.49 242 ARG C CA 1
ATOM 10206 C C . ARG C 1 243 ? 11.308 5.845 37.813 1.00 47.81 242 ARG C C 1
ATOM 10207 O O . ARG C 1 243 ? 10.879 5.188 36.873 1.00 47.19 242 ARG C O 1
ATOM 10215 N N . CYS C 1 244 ? 12.374 5.460 38.508 1.00 46.43 243 CYS C N 1
ATOM 10216 C CA . CYS C 1 244 ? 13.151 4.330 38.041 1.00 44.61 243 CYS C CA 1
ATOM 10217 C C . CYS C 1 244 ? 12.363 3.032 38.248 1.00 45.18 243 CYS C C 1
ATOM 10218 O O . CYS C 1 244 ? 12.655 2.012 37.609 1.00 42.27 243 CYS C O 1
ATOM 10221 N N . LEU C 1 245 ? 11.387 3.044 39.135 1.00 45.12 244 LEU C N 1
ATOM 10222 C CA . LEU C 1 245 ? 10.611 1.817 39.353 1.00 48.03 244 LEU C CA 1
ATOM 10223 C C . LEU C 1 245 ? 9.635 1.573 38.176 1.00 47.67 244 LEU C C 1
ATOM 10224 O O . LEU C 1 245 ? 9.291 0.428 37.940 1.00 46.58 244 LEU C O 1
ATOM 10229 N N . SER C 1 246 ? 9.301 2.592 37.364 1.00 46.44 245 SER C N 1
ATOM 10230 C CA . SER C 1 246 ? 8.516 2.428 36.104 1.00 44.49 245 SER C CA 1
ATOM 10231 C C . SER C 1 246 ? 9.377 2.041 34.887 1.00 46.24 245 SER C C 1
ATOM 10232 O O . SER C 1 246 ? 8.872 2.070 33.741 1.00 45.18 245 SER C O 1
ATOM 10235 N N . ALA C 1 247 ? 10.650 1.709 35.044 1.00 48.00 246 ALA C N 1
ATOM 10236 C CA . ALA C 1 247 ? 11.439 1.406 33.829 1.00 46.88 246 ALA C CA 1
ATOM 10237 C C . ALA C 1 247 ? 10.836 0.177 33.128 1.00 47.95 246 ALA C C 1
ATOM 10238 O O . ALA C 1 247 ? 10.643 -0.847 33.756 1.00 51.44 246 ALA C O 1
ATOM 10240 N N . PRO C 1 248 ? 10.544 0.274 31.819 1.00 44.28 247 PRO C N 1
ATOM 10241 C CA . PRO C 1 248 ? 9.777 -0.777 31.126 1.00 48.29 247 PRO C CA 1
ATOM 10242 C C . PRO C 1 248 ? 10.434 -2.168 31.079 1.00 47.87 247 PRO C C 1
ATOM 10243 O O . PRO C 1 248 ? 9.691 -3.138 30.992 1.00 50.57 247 PRO C O 1
ATOM 10247 N N . ASN C 1 249 ? 11.769 -2.267 31.139 1.00 44.65 248 ASN C N 1
ATOM 10248 C CA . ASN C 1 249 ? 12.480 -3.550 31.074 1.00 43.01 248 ASN C CA 1
ATOM 10249 C C . ASN C 1 249 ? 13.770 -3.458 31.900 1.00 43.71 248 ASN C C 1
ATOM 10250 O O . ASN C 1 249 ? 14.142 -2.376 32.317 1.00 45.88 248 ASN C O 1
ATOM 10255 N N . TYR C 1 250 ? 14.464 -4.580 32.088 1.00 42.94 249 TYR C N 1
ATOM 10256 C CA . TYR C 1 250 ? 15.712 -4.619 32.870 1.00 45.19 249 TYR C CA 1
ATOM 10257 C C . TYR C 1 250 ? 16.844 -3.878 32.139 1.00 47.41 249 TYR C C 1
ATOM 10258 O O . TYR C 1 250 ? 17.621 -3.164 32.797 1.00 45.69 249 TYR C O 1
ATOM 10267 N N . THR C 1 251 ? 16.952 -4.037 30.817 1.00 40.27 250 THR C N 1
ATOM 10268 C CA . THR C 1 251 ? 18.030 -3.394 30.076 1.00 40.32 250 THR C CA 1
ATOM 10269 C C . THR C 1 251 ? 18.112 -1.892 30.417 1.00 39.41 250 THR C C 1
ATOM 10270 O O . THR C 1 251 ? 19.173 -1.404 30.800 1.00 38.53 250 THR C O 1
ATOM 10274 N N . VAL C 1 252 ? 17.014 -1.162 30.291 1.00 36.46 251 VAL C N 1
ATOM 10275 C CA . VAL C 1 252 ? 17.034 0.261 30.507 1.00 39.21 251 VAL C CA 1
ATOM 10276 C C . VAL C 1 252 ? 16.833 0.613 31.989 1.00 39.85 251 VAL C C 1
ATOM 10277 O O . VAL C 1 252 ? 17.032 1.755 32.365 1.00 40.10 251 VAL C O 1
ATOM 10281 N N . PHE C 1 253 ? 16.379 -0.314 32.809 1.00 39.53 252 PHE C N 1
ATOM 10282 C CA . PHE C 1 253 ? 16.338 -0.068 34.242 1.00 37.04 252 PHE C CA 1
ATOM 10283 C C . PHE C 1 253 ? 17.778 -0.021 34.743 1.00 40.81 252 PHE C C 1
ATOM 10284 O O . PHE C 1 253 ? 18.093 0.682 35.702 1.00 40.95 252 PHE C O 1
ATOM 10292 N N . SER C 1 254 ? 18.629 -0.812 34.087 1.00 35.86 253 SER C N 1
ATOM 10293 C CA . SER C 1 254 ? 19.862 -1.245 34.698 1.00 36.11 253 SER C CA 1
ATOM 10294 C C . SER C 1 254 ? 20.936 -0.157 34.620 1.00 33.77 253 SER C C 1
ATOM 10295 O O . SER C 1 254 ? 21.778 -0.129 35.491 1.00 37.35 253 SER C O 1
ATOM 10298 N N . ASN C 1 255 ? 20.990 0.654 33.570 1.00 32.29 254 ASN C N 1
ATOM 10299 C CA . ASN C 1 255 ? 22.141 1.511 33.412 1.00 32.65 254 ASN C CA 1
ATOM 10300 C C . ASN C 1 255 ? 21.825 2.734 32.552 1.00 32.80 254 ASN C C 1
ATOM 10301 O O . ASN C 1 255 ? 20.829 2.769 31.849 1.00 31.97 254 ASN C O 1
ATOM 10306 N N . THR C 1 256 ? 22.724 3.723 32.636 1.00 31.21 255 THR C N 1
ATOM 10307 C CA . THR C 1 256 ? 22.538 5.015 31.992 1.00 34.16 255 THR C CA 1
ATOM 10308 C C . THR C 1 256 ? 22.736 4.898 30.468 1.00 32.87 255 THR C C 1
ATOM 10309 O O . THR C 1 256 ? 22.182 5.713 29.700 1.00 32.59 255 THR C O 1
ATOM 10313 N N . THR C 1 257 ? 23.576 3.975 30.018 1.00 32.18 256 THR C N 1
ATOM 10314 C CA . THR C 1 257 ? 23.833 3.917 28.562 1.00 34.17 256 THR C CA 1
ATOM 10315 C C . THR C 1 257 ? 22.563 3.439 27.851 1.00 31.49 256 THR C C 1
ATOM 10316 O O . THR C 1 257 ? 22.061 4.126 26.980 1.00 33.94 256 THR C O 1
ATOM 10320 N N . SER C 1 258 ? 22.042 2.304 28.282 1.00 28.88 257 SER C N 1
ATOM 10321 C CA . SER C 1 258 ? 20.771 1.730 27.739 1.00 32.18 257 SER C CA 1
ATOM 10322 C C . SER C 1 258 ? 19.596 2.719 27.838 1.00 38.79 257 SER C C 1
ATOM 10323 O O . SER C 1 258 ? 18.952 3.014 26.829 1.00 37.43 257 SER C O 1
ATOM 10326 N N . ALA C 1 259 ? 19.363 3.283 29.031 1.00 36.94 258 ALA C N 1
ATOM 10327 C CA . ALA C 1 259 ? 18.280 4.223 29.230 1.00 36.15 258 ALA C CA 1
ATOM 10328 C C . ALA C 1 259 ? 18.407 5.408 28.278 1.00 33.96 258 ALA C C 1
ATOM 10329 O O . ALA C 1 259 ? 17.414 5.826 27.716 1.00 36.98 258 ALA C O 1
ATOM 10331 N N . SER C 1 260 ? 19.614 5.934 28.096 1.00 35.56 259 SER C N 1
ATOM 10332 C CA . SER C 1 260 ? 19.847 7.106 27.221 1.00 35.37 259 SER C CA 1
ATOM 10333 C C . SER C 1 260 ? 19.392 6.841 25.786 1.00 33.75 259 SER C C 1
ATOM 10334 O O . SER C 1 260 ? 18.766 7.673 25.199 1.00 36.92 259 SER C O 1
ATOM 10337 N N . VAL C 1 261 ? 19.807 5.725 25.200 1.00 38.11 260 VAL C N 1
ATOM 10338 C CA . VAL C 1 261 ? 19.494 5.408 23.778 1.00 42.52 260 VAL C CA 1
ATOM 10339 C C . VAL C 1 261 ? 17.991 5.108 23.658 1.00 39.94 260 VAL C C 1
ATOM 10340 O O . VAL C 1 261 ? 17.373 5.472 22.690 1.00 35.18 260 VAL C O 1
ATOM 10344 N N . TRP C 1 262 ? 17.432 4.465 24.667 1.00 36.92 261 TRP C N 1
ATOM 10345 C CA . TRP C 1 262 ? 16.010 4.267 24.732 1.00 42.40 261 TRP C CA 1
ATOM 10346 C C . TRP C 1 262 ? 15.311 5.628 24.620 1.00 43.10 261 TRP C C 1
ATOM 10347 O O . TRP C 1 262 ? 14.498 5.823 23.731 1.00 44.92 261 TRP C O 1
ATOM 10358 N N . ASN C 1 263 ? 15.689 6.586 25.476 1.00 39.98 262 ASN C N 1
ATOM 10359 C CA . ASN C 1 263 ? 15.050 7.900 25.506 1.00 35.05 262 ASN C CA 1
ATOM 10360 C C . ASN C 1 263 ? 15.294 8.638 24.170 1.00 34.06 262 ASN C C 1
ATOM 10361 O O . ASN C 1 263 ? 14.536 9.530 23.797 1.00 32.18 262 ASN C O 1
ATOM 10366 N N . SER C 1 264 ? 16.308 8.288 23.412 1.00 33.97 263 SER C N 1
ATOM 10367 C CA . SER C 1 264 ? 16.476 8.931 22.074 1.00 40.91 263 SER C CA 1
ATOM 10368 C C . SER C 1 264 ? 15.563 8.294 21.022 1.00 42.54 263 SER C C 1
ATOM 10369 O O . SER C 1 264 ? 15.486 8.828 19.916 1.00 47.28 263 SER C O 1
ATOM 10372 N N . SER C 1 265 ? 14.938 7.156 21.338 1.00 40.53 264 SER C N 1
ATOM 10373 C CA . SER C 1 265 ? 14.363 6.305 20.309 1.00 42.71 264 SER C CA 1
ATOM 10374 C C . SER C 1 265 ? 12.932 5.879 20.655 1.00 46.27 264 SER C C 1
ATOM 10375 O O . SER C 1 265 ? 12.340 5.131 19.908 1.00 49.41 264 SER C O 1
ATOM 10378 N N . ASN C 1 266 ? 12.379 6.396 21.740 1.00 42.94 265 ASN C N 1
ATOM 10379 C CA . ASN C 1 266 ? 11.036 6.107 22.165 1.00 44.94 265 ASN C CA 1
ATOM 10380 C C . ASN C 1 266 ? 10.402 7.364 22.772 1.00 52.07 265 ASN C C 1
ATOM 10381 O O . ASN C 1 266 ? 11.076 8.155 23.416 1.00 48.78 265 ASN C O 1
ATOM 10386 N N . PRO C 1 267 ? 9.085 7.517 22.638 1.00 56.82 266 PRO C N 1
ATOM 10387 C CA . PRO C 1 267 ? 8.473 8.677 23.304 1.00 51.30 266 PRO C CA 1
ATOM 10388 C C . PRO C 1 267 ? 8.565 8.505 24.825 1.00 46.00 266 PRO C C 1
ATOM 10389 O O . PRO C 1 267 ? 8.707 7.385 25.276 1.00 43.12 266 PRO C O 1
ATOM 10393 N N . GLY C 1 268 ? 8.482 9.583 25.609 1.00 50.09 267 GLY C N 1
ATOM 10394 C CA . GLY C 1 268 ? 8.520 9.423 27.079 1.00 48.01 267 GLY C CA 1
ATOM 10395 C C . GLY C 1 268 ? 9.951 9.373 27.604 1.00 48.36 267 GLY C C 1
ATOM 10396 O O . GLY C 1 268 ? 10.929 9.575 26.858 1.00 47.20 267 GLY C O 1
ATOM 10397 N N . LEU C 1 269 ? 10.095 9.094 28.889 1.00 45.56 268 LEU C N 1
ATOM 10398 C CA . LEU C 1 269 ? 11.383 9.233 29.530 1.00 43.62 268 LEU C CA 1
ATOM 10399 C C . LEU C 1 269 ? 11.546 8.099 30.524 1.00 40.27 268 LEU C C 1
ATOM 10400 O O . LEU C 1 269 ? 10.688 7.869 31.382 1.00 45.42 268 LEU C O 1
ATOM 10405 N N . VAL C 1 270 ? 12.629 7.376 30.362 1.00 33.06 269 VAL C N 1
ATOM 10406 C CA . VAL C 1 270 ? 12.976 6.368 31.292 1.00 34.95 269 VAL C CA 1
ATOM 10407 C C . VAL C 1 270 ? 14.156 6.842 32.158 1.00 40.64 269 VAL C C 1
ATOM 10408 O O . VAL C 1 270 ? 15.074 7.533 31.704 1.00 40.44 269 VAL C O 1
ATOM 10412 N N . THR C 1 271 ? 14.140 6.392 33.399 1.00 40.92 270 THR C N 1
ATOM 10413 C CA . THR C 1 271 ? 15.168 6.663 34.334 1.00 38.96 270 THR C CA 1
ATOM 10414 C C . THR C 1 271 ? 15.693 5.329 34.856 1.00 38.01 270 THR C C 1
ATOM 10415 O O . THR C 1 271 ? 14.961 4.601 35.498 1.00 42.79 270 THR C O 1
ATOM 10419 N N . PRO C 1 272 ? 16.949 5.021 34.587 1.00 33.98 271 PRO C N 1
ATOM 10420 C CA . PRO C 1 272 ? 17.485 3.813 35.150 1.00 36.48 271 PRO C CA 1
ATOM 10421 C C . PRO C 1 272 ? 17.820 4.075 36.628 1.00 36.15 271 PRO C C 1
ATOM 10422 O O . PRO C 1 272 ? 17.950 5.215 37.016 1.00 36.91 271 PRO C O 1
ATOM 10426 N N . VAL C 1 273 ? 17.947 3.023 37.402 1.00 32.06 272 VAL C N 1
ATOM 10427 C CA . VAL C 1 273 ? 18.282 3.087 38.801 1.00 34.24 272 VAL C CA 1
ATOM 10428 C C . VAL C 1 273 ? 19.686 3.689 38.966 1.00 38.30 272 VAL C C 1
ATOM 10429 O O . VAL C 1 273 ? 19.947 4.331 39.977 1.00 35.02 272 VAL C O 1
ATOM 10433 N N . GLU C 1 274 ? 20.582 3.482 37.982 1.00 36.07 273 GLU C N 1
ATOM 10434 C CA . GLU C 1 274 ? 21.933 4.021 38.058 1.00 38.83 273 GLU C CA 1
ATOM 10435 C C . GLU C 1 274 ? 21.887 5.555 38.129 1.00 40.94 273 GLU C C 1
ATOM 10436 O O . GLU C 1 274 ? 22.859 6.188 38.525 1.00 45.04 273 GLU C O 1
ATOM 10442 N N . SER C 1 275 ? 20.780 6.166 37.738 1.00 40.00 274 SER C N 1
ATOM 10443 C CA . SER C 1 275 ? 20.767 7.614 37.616 1.00 40.09 274 SER C CA 1
ATOM 10444 C C . SER C 1 275 ? 20.594 8.253 39.006 1.00 41.10 274 SER C C 1
ATOM 10445 O O . SER C 1 275 ? 21.421 9.032 39.434 1.00 33.68 274 SER C O 1
ATOM 10448 N N . PRO C 1 276 ? 19.533 7.909 39.733 1.00 41.73 275 PRO C N 1
ATOM 10449 C CA . PRO C 1 276 ? 19.474 8.429 41.103 1.00 37.92 275 PRO C CA 1
ATOM 10450 C C . PRO C 1 276 ? 20.665 7.974 41.954 1.00 36.35 275 PRO C C 1
ATOM 10451 O O . PRO C 1 276 ? 21.132 8.708 42.807 1.00 37.83 275 PRO C O 1
ATOM 10455 N N . HIS C 1 277 ? 21.125 6.754 41.732 1.00 37.74 276 HIS C N 1
ATOM 10456 C CA . HIS C 1 277 ? 22.350 6.275 42.382 1.00 34.37 276 HIS C CA 1
ATOM 10457 C C . HIS C 1 277 ? 23.528 7.224 42.109 1.00 37.09 276 HIS C C 1
ATOM 10458 O O . HIS C 1 277 ? 24.328 7.456 43.010 1.00 35.59 276 HIS C O 1
ATOM 10465 N N . ASN C 1 278 ? 23.647 7.746 40.876 1.00 34.02 277 ASN C N 1
ATOM 10466 C CA . ASN C 1 278 ? 24.749 8.623 40.527 1.00 32.33 277 ASN C CA 1
ATOM 10467 C C . ASN C 1 278 ? 24.632 9.916 41.352 1.00 35.62 277 ASN C C 1
ATOM 10468 O O . ASN C 1 278 ? 25.627 10.430 41.881 1.00 31.65 277 ASN C O 1
ATOM 10473 N N . ASP C 1 279 ? 23.407 10.435 41.441 1.00 34.35 278 ASP C N 1
ATOM 10474 C CA . ASP C 1 279 ? 23.134 11.667 42.155 1.00 34.14 278 ASP C CA 1
ATOM 10475 C C . ASP C 1 279 ? 23.570 11.538 43.618 1.00 31.77 278 ASP C C 1
ATOM 10476 O O . ASP C 1 279 ? 24.196 12.407 44.153 1.00 30.81 278 ASP C O 1
ATOM 10481 N N . ILE C 1 280 ? 23.253 10.442 44.269 1.00 31.41 279 ILE C N 1
ATOM 10482 C CA . ILE C 1 280 ? 23.664 10.307 45.683 1.00 36.14 279 ILE C CA 1
ATOM 10483 C C . ILE C 1 280 ? 25.190 10.380 45.795 1.00 36.41 279 ILE C C 1
ATOM 10484 O O . ILE C 1 280 ? 25.709 11.005 46.696 1.00 42.16 279 ILE C O 1
ATOM 10489 N N . HIS C 1 281 ? 25.891 9.685 44.906 1.00 35.99 280 HIS C N 1
ATOM 10490 C CA . HIS C 1 281 ? 27.337 9.700 44.877 1.00 33.26 280 HIS C CA 1
ATOM 10491 C C . HIS C 1 281 ? 27.795 11.152 44.871 1.00 31.31 280 HIS C C 1
ATOM 10492 O O . HIS C 1 281 ? 28.625 11.498 45.636 1.00 30.75 280 HIS C O 1
ATOM 10499 N N . LEU C 1 282 ? 27.262 11.969 43.965 1.00 29.62 281 LEU C N 1
ATOM 10500 C CA . LEU C 1 282 ? 27.769 13.304 43.806 1.00 30.32 281 LEU C CA 1
ATOM 10501 C C . LEU C 1 282 ? 27.382 14.176 45.019 1.00 33.08 281 LEU C C 1
ATOM 10502 O O . LEU C 1 282 ? 28.136 15.008 45.433 1.00 37.12 281 LEU C O 1
ATOM 10507 N N . ALA C 1 283 ? 26.212 13.983 45.585 1.00 32.83 282 ALA C N 1
ATOM 10508 C CA . ALA C 1 283 ? 25.796 14.706 46.770 1.00 33.71 282 ALA C CA 1
ATOM 10509 C C . ALA C 1 283 ? 26.762 14.488 47.944 1.00 36.44 282 ALA C C 1
ATOM 10510 O O . ALA C 1 283 ? 27.110 15.439 48.639 1.00 42.39 282 ALA C O 1
ATOM 10512 N N . VAL C 1 284 ? 27.135 13.251 48.186 1.00 34.20 283 VAL C N 1
ATOM 10513 C CA . VAL C 1 284 ? 27.930 12.861 49.337 1.00 34.85 283 VAL C CA 1
ATOM 10514 C C . VAL C 1 284 ? 29.410 13.095 49.024 1.00 34.76 283 VAL C C 1
ATOM 10515 O O . VAL C 1 284 ? 30.217 13.389 49.920 1.00 32.83 283 VAL C O 1
ATOM 10519 N N . GLY C 1 285 ? 29.763 12.967 47.750 1.00 30.97 284 GLY C N 1
ATOM 10520 C CA . GLY C 1 285 ? 31.163 12.988 47.345 1.00 30.49 284 GLY C CA 1
ATOM 10521 C C . GLY C 1 285 ? 31.611 14.344 46.819 1.00 30.52 284 GLY C C 1
ATOM 10522 O O . GLY C 1 285 ? 32.696 14.463 46.242 1.00 34.43 284 GLY C O 1
ATOM 10523 N N . GLY C 1 286 ? 30.803 15.387 46.971 1.00 33.26 285 GLY C N 1
ATOM 10524 C CA . GLY C 1 286 ? 31.371 16.727 46.832 1.00 30.22 285 GLY C CA 1
ATOM 10525 C C . GLY C 1 286 ? 30.567 17.705 46.013 1.00 31.21 285 GLY C C 1
ATOM 10526 O O . GLY C 1 286 ? 31.025 18.792 45.967 1.00 30.32 285 GLY C O 1
ATOM 10527 N N . PHE C 1 287 ? 29.395 17.408 45.410 1.00 31.92 286 PHE C N 1
ATOM 10528 C CA . PHE C 1 287 ? 28.715 18.433 44.572 1.00 32.61 286 PHE C CA 1
ATOM 10529 C C . PHE C 1 287 ? 27.525 19.113 45.283 1.00 36.56 286 PHE C C 1
ATOM 10530 O O . PHE C 1 287 ? 26.560 18.478 45.800 1.00 31.21 286 PHE C O 1
ATOM 10538 N N . ASP C 1 288 ? 27.539 20.440 45.228 1.00 33.33 287 ASP C N 1
ATOM 10539 C CA . ASP C 1 288 ? 26.466 21.213 45.803 1.00 34.22 287 ASP C CA 1
ATOM 10540 C C . ASP C 1 288 ? 25.333 21.306 44.767 1.00 33.47 287 ASP C C 1
ATOM 10541 O O . ASP C 1 288 ? 25.547 21.846 43.671 1.00 36.89 287 ASP C O 1
ATOM 10546 N N . TYR C 1 289 ? 24.137 20.828 45.092 1.00 33.06 288 TYR C N 1
ATOM 10547 C CA . TYR C 1 289 ? 23.009 20.857 44.157 1.00 39.56 288 TYR C CA 1
ATOM 10548 C C . TYR C 1 289 ? 22.864 22.254 43.529 1.00 38.99 288 TYR C C 1
ATOM 10549 O O . TYR C 1 289 ? 22.662 22.344 42.304 1.00 41.76 288 TYR C O 1
ATOM 10558 N N . GLY C 1 290 ? 23.029 23.311 44.324 1.00 34.81 289 GLY C N 1
ATOM 10559 C CA . GLY C 1 290 ? 22.862 24.674 43.855 1.00 34.26 289 GLY C CA 1
ATOM 10560 C C . GLY C 1 290 ? 24.174 25.313 43.417 1.00 37.16 289 GLY C C 1
ATOM 10561 O O . GLY C 1 290 ? 24.248 26.532 43.203 1.00 38.20 289 GLY C O 1
ATOM 10562 N N . GLY C 1 291 ? 25.182 24.481 43.179 1.00 39.17 290 GLY C N 1
ATOM 10563 C CA . GLY C 1 291 ? 26.503 24.900 42.725 1.00 34.09 290 GLY C CA 1
ATOM 10564 C C . GLY C 1 291 ? 26.463 25.838 41.538 1.00 33.87 290 GLY C C 1
ATOM 10565 O O . GLY C 1 291 ? 27.359 26.677 41.431 1.00 35.27 290 GLY C O 1
ATOM 10566 N N . ASP C 1 292 ? 25.468 25.746 40.647 1.00 34.97 291 ASP C N 1
ATOM 10567 C CA . ASP C 1 292 ? 25.543 26.560 39.403 1.00 37.87 291 ASP C CA 1
ATOM 10568 C C . ASP C 1 292 ? 25.188 28.014 39.646 1.00 37.35 291 ASP C C 1
ATOM 10569 O O . ASP C 1 292 ? 25.334 28.834 38.760 1.00 35.79 291 ASP C O 1
ATOM 10574 N N . GLU C 1 293 ? 24.737 28.338 40.847 1.00 39.18 292 GLU C N 1
ATOM 10575 C CA . GLU C 1 293 ? 24.598 29.735 41.237 1.00 43.70 292 GLU C CA 1
ATOM 10576 C C . GLU C 1 293 ? 25.952 30.324 41.682 1.00 42.47 292 GLU C C 1
ATOM 10577 O O . GLU C 1 293 ? 26.055 31.526 41.858 1.00 39.11 292 GLU C O 1
ATOM 10583 N N . ILE C 1 294 ? 26.968 29.496 41.900 1.00 43.48 293 ILE C N 1
ATOM 10584 C CA . ILE C 1 294 ? 28.227 29.952 42.525 1.00 47.00 293 ILE C CA 1
ATOM 10585 C C . ILE C 1 294 ? 29.341 29.972 41.472 1.00 48.83 293 ILE C C 1
ATOM 10586 O O . ILE C 1 294 ? 30.045 30.970 41.360 1.00 48.79 293 ILE C O 1
ATOM 10591 N N . GLY C 1 295 ? 29.547 28.852 40.765 1.00 43.68 294 GLY C N 1
ATOM 10592 C CA . GLY C 1 295 ? 30.572 28.770 39.703 1.00 43.64 294 GLY C CA 1
ATOM 10593 C C . GLY C 1 295 ? 30.501 27.438 38.970 1.00 41.81 294 GLY C C 1
ATOM 10594 O O . GLY C 1 295 ? 29.552 26.700 39.117 1.00 42.55 294 GLY C O 1
ATOM 10595 N N . GLN C 1 296 ? 31.499 27.126 38.176 1.00 41.07 295 GLN C N 1
ATOM 10596 C CA . GLN C 1 296 ? 31.522 25.841 37.479 1.00 40.75 295 GLN C CA 1
ATOM 10597 C C . GLN C 1 296 ? 32.257 24.765 38.281 1.00 40.00 295 GLN C C 1
ATOM 10598 O O . GLN C 1 296 ? 32.065 23.605 37.984 1.00 46.18 295 GLN C O 1
ATOM 10604 N N . ILE C 1 297 ? 33.121 25.109 39.237 1.00 38.10 296 ILE C N 1
ATOM 10605 C CA . ILE C 1 297 ? 34.023 24.090 39.801 1.00 38.20 296 ILE C CA 1
ATOM 10606 C C . ILE C 1 297 ? 33.489 23.607 41.152 1.00 39.30 296 ILE C C 1
ATOM 10607 O O . ILE C 1 297 ? 33.254 24.432 42.050 1.00 38.24 296 ILE C O 1
ATOM 10612 N N . ALA C 1 298 ? 33.440 22.285 41.314 1.00 32.93 297 ALA C N 1
ATOM 10613 C CA . ALA C 1 298 ? 33.220 21.649 42.611 1.00 29.48 297 ALA C CA 1
ATOM 10614 C C . ALA C 1 298 ? 34.542 21.076 43.141 1.00 29.79 297 ALA C C 1
ATOM 10615 O O . ALA C 1 298 ? 34.965 19.977 42.808 1.00 35.69 297 ALA C O 1
ATOM 10617 N N . GLY C 1 299 ? 35.140 21.830 44.034 1.00 29.03 298 GLY C N 1
ATOM 10618 C CA . GLY C 1 299 ? 36.451 21.605 44.605 1.00 30.12 298 GLY C CA 1
ATOM 10619 C C . GLY C 1 299 ? 36.494 20.579 45.721 1.00 31.00 298 GLY C C 1
ATOM 10620 O O . GLY C 1 299 ? 37.611 20.118 46.103 1.00 36.03 298 GLY C O 1
ATOM 10621 N N . ALA C 1 300 ? 35.337 20.194 46.236 1.00 30.40 299 ALA C N 1
ATOM 10622 C CA . ALA C 1 300 ? 35.291 19.204 47.313 1.00 34.48 299 ALA C CA 1
ATOM 10623 C C . ALA C 1 300 ? 35.407 17.805 46.695 1.00 34.96 299 ALA C C 1
ATOM 10624 O O . ALA C 1 300 ? 34.432 17.187 46.290 1.00 36.20 299 ALA C O 1
ATOM 10626 N N . ASN C 1 301 ? 36.642 17.331 46.593 1.00 37.56 300 ASN C N 1
ATOM 10627 C CA . ASN C 1 301 ? 36.911 16.079 45.886 1.00 36.01 300 ASN C CA 1
ATOM 10628 C C . ASN C 1 301 ? 36.774 14.904 46.877 1.00 35.39 300 ASN C C 1
ATOM 10629 O O . ASN C 1 301 ? 37.754 14.291 47.294 1.00 34.55 300 ASN C O 1
ATOM 10634 N N . GLY C 1 302 ? 35.553 14.560 47.236 1.00 32.78 301 GLY C N 1
ATOM 10635 C CA . GLY C 1 302 ? 35.341 13.469 48.224 1.00 34.24 301 GLY C CA 1
ATOM 10636 C C . GLY C 1 302 ? 35.443 12.109 47.561 1.00 32.88 301 GLY C C 1
ATOM 10637 O O . GLY C 1 302 ? 35.297 12.015 46.365 1.00 33.86 301 GLY C O 1
ATOM 10638 N N . ASP C 1 303 ? 35.679 11.069 48.335 1.00 32.20 302 ASP C N 1
ATOM 10639 C CA . ASP C 1 303 ? 35.914 9.724 47.787 1.00 34.10 302 ASP C CA 1
ATOM 10640 C C . ASP C 1 303 ? 34.718 9.164 47.037 1.00 33.68 302 ASP C C 1
ATOM 10641 O O . ASP C 1 303 ? 34.889 8.608 45.967 1.00 35.94 302 ASP C O 1
ATOM 10646 N N . MET C 1 304 ? 33.521 9.447 47.529 1.00 31.60 303 MET C N 1
ATOM 10647 C CA . MET C 1 304 ? 32.316 8.974 46.941 1.00 31.57 303 MET C CA 1
ATOM 10648 C C . MET C 1 304 ? 32.031 9.665 45.599 1.00 31.88 303 MET C C 1
ATOM 10649 O O . MET C 1 304 ? 31.198 9.178 44.869 1.00 34.46 303 MET C O 1
ATOM 10654 N N . GLY C 1 305 ? 32.678 10.779 45.282 1.00 30.47 304 GLY C N 1
ATOM 10655 C CA . GLY C 1 305 ? 32.278 11.600 44.133 1.00 30.39 304 GLY C CA 1
ATOM 10656 C C . GLY C 1 305 ? 32.760 11.058 42.793 1.00 28.68 304 GLY C C 1
ATOM 10657 O O . GLY C 1 305 ? 32.347 11.535 41.739 1.00 30.08 304 GLY C O 1
ATOM 10658 N N . GLU C 1 306 ? 33.730 10.172 42.841 1.00 30.63 305 GLU C N 1
ATOM 10659 C CA . GLU C 1 306 ? 34.253 9.483 41.670 1.00 31.02 305 GLU C CA 1
ATOM 10660 C C . GLU C 1 306 ? 34.395 7.993 41.991 1.00 31.27 305 GLU C C 1
ATOM 10661 O O . GLU C 1 306 ? 34.327 7.602 43.128 1.00 32.72 305 GLU C O 1
ATOM 10667 N N . ASN C 1 307 ? 34.542 7.166 40.964 1.00 33.76 306 ASN C N 1
ATOM 10668 C CA . ASN C 1 307 ? 34.508 5.727 41.146 1.00 32.75 306 ASN C CA 1
ATOM 10669 C C . ASN C 1 307 ? 35.845 5.223 41.690 1.00 32.52 306 ASN C C 1
ATOM 10670 O O . ASN C 1 307 ? 35.921 4.073 42.164 1.00 31.26 306 ASN C O 1
ATOM 10675 N N . ASN C 1 308 ? 36.869 6.094 41.668 1.00 32.24 307 ASN C N 1
ATOM 10676 C CA . ASN C 1 308 ? 38.241 5.683 41.951 1.00 31.04 307 ASN C CA 1
ATOM 10677 C C . ASN C 1 308 ? 38.331 5.075 43.351 1.00 33.77 307 ASN C C 1
ATOM 10678 O O . ASN C 1 308 ? 38.799 3.937 43.492 1.00 38.84 307 ASN C O 1
ATOM 10683 N N . THR C 1 309 ? 37.839 5.783 44.357 1.00 34.29 308 THR C N 1
ATOM 10684 C CA . THR C 1 309 ? 38.052 5.371 45.762 1.00 35.05 308 THR C CA 1
ATOM 10685 C C . THR C 1 309 ? 36.746 5.392 46.557 1.00 35.64 308 THR C C 1
ATOM 10686 O O . THR C 1 309 ? 36.778 5.139 47.735 1.00 33.54 308 THR C O 1
ATOM 10690 N N . ALA C 1 310 ? 35.611 5.636 45.906 1.00 36.66 309 ALA C N 1
ATOM 10691 C CA . ALA C 1 310 ? 34.316 5.580 46.565 1.00 37.11 309 ALA C CA 1
ATOM 10692 C C . ALA C 1 310 ? 34.192 4.316 47.410 1.00 35.77 309 ALA C C 1
ATOM 10693 O O . ALA C 1 310 ? 33.507 4.296 48.432 1.00 34.61 309 ALA C O 1
ATOM 10695 N N . GLY C 1 311 ? 34.810 3.250 46.944 1.00 34.57 310 GLY C N 1
ATOM 10696 C CA . GLY C 1 311 ? 34.623 1.957 47.573 1.00 36.75 310 GLY C CA 1
ATOM 10697 C C . GLY C 1 311 ? 35.167 1.912 48.988 1.00 39.59 310 GLY C C 1
ATOM 10698 O O . GLY C 1 311 ? 34.772 1.030 49.764 1.00 33.81 310 GLY C O 1
ATOM 10699 N N . MET C 1 312 ? 36.084 2.838 49.310 1.00 36.68 311 MET C N 1
ATOM 10700 C CA . MET C 1 312 ? 36.787 2.816 50.583 1.00 36.02 311 MET C CA 1
ATOM 10701 C C . MET C 1 312 ? 35.976 3.560 51.647 1.00 37.07 311 MET C C 1
ATOM 10702 O O . MET C 1 312 ? 36.312 3.492 52.816 1.00 40.80 311 MET C O 1
ATOM 10707 N N . ASP C 1 313 ? 34.928 4.271 51.255 1.00 36.63 312 ASP C N 1
ATOM 10708 C CA . ASP C 1 313 ? 34.068 4.907 52.212 1.00 37.15 312 ASP C CA 1
ATOM 10709 C C . ASP C 1 313 ? 32.951 3.936 52.553 1.00 39.25 312 ASP C C 1
ATOM 10710 O O . ASP C 1 313 ? 32.159 3.591 51.703 1.00 42.57 312 ASP C O 1
ATOM 10715 N N . PRO C 1 314 ? 32.828 3.562 53.825 1.00 41.19 313 PRO C N 1
ATOM 10716 C CA . PRO C 1 314 ? 31.758 2.725 54.332 1.00 41.33 313 PRO C CA 1
ATOM 10717 C C . PRO C 1 314 ? 30.339 3.117 53.916 1.00 39.68 313 PRO C C 1
ATOM 10718 O O . PRO C 1 314 ? 29.498 2.232 53.810 1.00 45.16 313 PRO C O 1
ATOM 10722 N N . ILE C 1 315 ? 30.058 4.387 53.708 1.00 38.99 314 ILE C N 1
ATOM 10723 C CA . ILE C 1 315 ? 28.703 4.761 53.310 1.00 37.81 314 ILE C CA 1
ATOM 10724 C C . ILE C 1 315 ? 28.399 4.178 51.914 1.00 40.93 314 ILE C C 1
ATOM 10725 O O . ILE C 1 315 ? 27.246 3.979 51.588 1.00 39.53 314 ILE C O 1
ATOM 10730 N N . PHE C 1 316 ? 29.418 3.898 51.095 1.00 37.97 315 PHE C N 1
ATOM 10731 C CA . PHE C 1 316 ? 29.194 3.223 49.819 1.00 41.66 315 PHE C CA 1
ATOM 10732 C C . PHE C 1 316 ? 28.255 2.025 50.017 1.00 41.13 315 PHE C C 1
ATOM 10733 O O . PHE C 1 316 ? 27.306 1.832 49.255 1.00 37.10 315 PHE C O 1
ATOM 10741 N N . PHE C 1 317 ? 28.504 1.230 51.049 1.00 41.69 316 PHE C N 1
ATOM 10742 C CA . PHE C 1 317 ? 27.808 -0.057 51.145 1.00 42.79 316 PHE C CA 1
ATOM 10743 C C . PHE C 1 317 ? 26.402 0.164 51.699 1.00 47.35 316 PHE C C 1
ATOM 10744 O O . PHE C 1 317 ? 25.495 -0.557 51.287 1.00 50.06 316 PHE C O 1
ATOM 10752 N N . PHE C 1 318 ? 26.200 1.197 52.532 1.00 43.71 317 PHE C N 1
ATOM 10753 C CA . PHE C 1 318 ? 24.846 1.546 52.971 1.00 41.81 317 PHE C CA 1
ATOM 10754 C C . PHE C 1 318 ? 24.025 2.110 51.799 1.00 39.37 317 PHE C C 1
ATOM 10755 O O . PHE C 1 318 ? 22.849 1.805 51.636 1.00 44.41 317 PHE C O 1
ATOM 10763 N N . HIS C 1 319 ? 24.619 2.961 51.009 1.00 36.89 318 HIS C N 1
ATOM 10764 C CA . HIS C 1 319 ? 23.940 3.500 49.826 1.00 38.82 318 HIS C CA 1
ATOM 10765 C C . HIS C 1 319 ? 23.582 2.367 48.866 1.00 38.61 318 HIS C C 1
ATOM 10766 O O . HIS C 1 319 ? 22.465 2.303 48.363 1.00 39.07 318 HIS C O 1
ATOM 10773 N N . HIS C 1 320 ? 24.534 1.482 48.628 1.00 39.02 319 HIS C N 1
ATOM 10774 C CA . HIS C 1 320 ? 24.329 0.448 47.601 1.00 45.28 319 HIS C CA 1
ATOM 10775 C C . HIS C 1 320 ? 23.346 -0.615 48.078 1.00 45.81 319 HIS C C 1
ATOM 10776 O O . HIS C 1 320 ? 22.650 -1.192 47.264 1.00 42.71 319 HIS C O 1
ATOM 10783 N N . CYS C 1 321 ? 23.318 -0.858 49.378 1.00 45.01 320 CYS C N 1
ATOM 10784 C CA . CYS C 1 321 ? 22.307 -1.706 49.935 1.00 46.89 320 CYS C CA 1
ATOM 10785 C C . CYS C 1 321 ? 20.912 -1.153 49.621 1.00 44.74 320 CYS C C 1
ATOM 10786 O O . CYS C 1 321 ? 19.979 -1.929 49.388 1.00 45.20 320 CYS C O 1
ATOM 10789 N N . ASN C 1 322 ? 20.770 0.168 49.587 1.00 39.80 321 ASN C N 1
ATOM 10790 C CA . ASN C 1 322 ? 19.509 0.778 49.155 1.00 42.28 321 ASN C CA 1
ATOM 10791 C C . ASN C 1 322 ? 19.317 0.645 47.634 1.00 44.85 321 ASN C C 1
ATOM 10792 O O . ASN C 1 322 ? 18.199 0.506 47.171 1.00 52.43 321 ASN C O 1
ATOM 10797 N N . VAL C 1 323 ? 20.377 0.736 46.851 1.00 42.99 322 VAL C N 1
ATOM 10798 C CA . VAL C 1 323 ? 20.260 0.589 45.386 1.00 43.99 322 VAL C CA 1
ATOM 10799 C C . VAL C 1 323 ? 19.786 -0.825 45.060 1.00 43.06 322 VAL C C 1
ATOM 10800 O O . VAL C 1 323 ? 18.919 -1.014 44.210 1.00 42.38 322 VAL C O 1
ATOM 10804 N N . ASP C 1 324 ? 20.371 -1.796 45.734 1.00 42.61 323 ASP C N 1
ATOM 10805 C CA . ASP C 1 324 ? 19.958 -3.181 45.631 1.00 42.38 323 ASP C CA 1
ATOM 10806 C C . ASP C 1 324 ? 18.494 -3.358 46.025 1.00 43.56 323 ASP C C 1
ATOM 10807 O O . ASP C 1 324 ? 17.757 -4.110 45.407 1.00 46.60 323 ASP C O 1
ATOM 10812 N N . ARG C 1 325 ? 18.069 -2.666 47.064 1.00 42.94 324 ARG C N 1
ATOM 10813 C CA . ARG C 1 325 ? 16.692 -2.756 47.513 1.00 44.51 324 ARG C CA 1
ATOM 10814 C C . ARG C 1 325 ? 15.768 -2.245 46.406 1.00 46.62 324 ARG C C 1
ATOM 10815 O O . ARG C 1 325 ? 14.698 -2.794 46.180 1.00 52.19 324 ARG C O 1
ATOM 10823 N N . MET C 1 326 ? 16.178 -1.169 45.749 1.00 44.66 325 MET C N 1
ATOM 10824 C CA . MET C 1 326 ? 15.382 -0.553 44.712 1.00 45.02 325 MET C CA 1
ATOM 10825 C C . MET C 1 326 ? 15.331 -1.472 43.482 1.00 47.89 325 MET C C 1
ATOM 10826 O O . MET C 1 326 ? 14.369 -1.474 42.720 1.00 48.46 325 MET C O 1
ATOM 10831 N N . PHE C 1 327 ? 16.405 -2.219 43.279 1.00 48.99 326 PHE C N 1
ATOM 10832 C CA . PHE C 1 327 ? 16.480 -3.211 42.228 1.00 49.32 326 PHE C CA 1
ATOM 10833 C C . PHE C 1 327 ? 15.432 -4.279 42.561 1.00 55.19 326 PHE C C 1
ATOM 10834 O O . PHE C 1 327 ? 14.599 -4.600 41.722 1.00 46.99 326 PHE C O 1
ATOM 10842 N N . TRP C 1 328 ? 15.437 -4.738 43.816 1.00 56.60 327 TRP C N 1
ATOM 10843 C CA . TRP C 1 328 ? 14.520 -5.768 44.256 1.00 56.52 327 TRP C CA 1
ATOM 10844 C C . TRP C 1 328 ? 13.082 -5.282 44.132 1.00 51.72 327 TRP C C 1
ATOM 10845 O O . TRP C 1 328 ? 12.266 -5.989 43.606 1.00 53.20 327 TRP C O 1
ATOM 10856 N N . VAL C 1 329 ? 12.812 -4.073 44.589 1.00 49.28 328 VAL C N 1
ATOM 10857 C CA . VAL C 1 329 ? 11.480 -3.525 44.533 1.00 49.91 328 VAL C CA 1
ATOM 10858 C C . VAL C 1 329 ? 10.992 -3.499 43.089 1.00 50.81 328 VAL C C 1
ATOM 10859 O O . VAL C 1 329 ? 9.825 -3.751 42.867 1.00 57.37 328 VAL C O 1
ATOM 10863 N N . TRP C 1 330 ? 11.852 -3.126 42.140 1.00 48.91 329 TRP C N 1
ATOM 10864 C CA . TRP C 1 330 ? 11.463 -3.108 40.713 1.00 48.78 329 TRP C CA 1
ATOM 10865 C C . TRP C 1 330 ? 11.251 -4.550 40.225 1.00 46.01 329 TRP C C 1
ATOM 10866 O O . TRP C 1 330 ? 10.335 -4.822 39.448 1.00 51.65 329 TRP C O 1
ATOM 10877 N N . GLN C 1 331 ? 12.104 -5.455 40.691 1.00 47.10 330 GLN C N 1
ATOM 10878 C CA . GLN C 1 331 ? 11.983 -6.891 40.413 1.00 49.90 330 GLN C CA 1
ATOM 10879 C C . GLN C 1 331 ? 10.606 -7.367 40.895 1.00 56.86 330 GLN C C 1
ATOM 10880 O O . GLN C 1 331 ? 9.906 -8.060 40.155 1.00 54.52 330 GLN C O 1
ATOM 10886 N N . LYS C 1 332 ? 10.220 -6.950 42.113 1.00 62.69 331 LYS C N 1
ATOM 10887 C CA . LYS C 1 332 ? 8.918 -7.300 42.707 1.00 61.36 331 LYS C CA 1
ATOM 10888 C C . LYS C 1 332 ? 7.794 -6.705 41.851 1.00 59.89 331 LYS C C 1
ATOM 10889 O O . LYS C 1 332 ? 6.983 -7.458 41.334 1.00 65.66 331 LYS C O 1
ATOM 10895 N N . GLN C 1 333 ? 7.745 -5.384 41.676 1.00 55.65 332 GLN C N 1
ATOM 10896 C CA . GLN C 1 333 ? 6.578 -4.752 41.054 1.00 50.80 332 GLN C CA 1
ATOM 10897 C C . GLN C 1 333 ? 6.470 -5.095 39.551 1.00 54.41 332 GLN C C 1
ATOM 10898 O O . GLN C 1 333 ? 5.436 -4.795 38.982 1.00 57.07 332 GLN C O 1
ATOM 10904 N N . THR C 1 334 ? 7.474 -5.663 38.863 1.00 52.48 333 THR C N 1
ATOM 10905 C CA . THR C 1 334 ? 7.350 -5.888 37.380 1.00 54.11 333 THR C CA 1
ATOM 10906 C C . THR C 1 334 ? 7.423 -7.383 37.021 1.00 53.55 333 THR C C 1
ATOM 10907 O O . THR C 1 334 ? 7.440 -7.734 35.854 1.00 58.60 333 THR C O 1
ATOM 10911 N N . GLY C 1 335 ? 7.505 -8.261 38.003 1.00 49.05 334 GLY C N 1
ATOM 10912 C CA . GLY C 1 335 ? 7.474 -9.688 37.744 1.00 48.72 334 GLY C CA 1
ATOM 10913 C C . GLY C 1 335 ? 8.818 -10.252 37.315 1.00 54.01 334 GLY C C 1
ATOM 10914 O O . GLY C 1 335 ? 8.852 -11.243 36.579 1.00 45.47 334 GLY C O 1
ATOM 10915 N N . HIS C 1 336 ? 9.931 -9.700 37.808 1.00 52.46 335 HIS C N 1
ATOM 10916 C CA . HIS C 1 336 ? 11.238 -10.196 37.378 1.00 55.42 335 HIS C CA 1
ATOM 10917 C C . HIS C 1 336 ? 12.016 -10.732 38.585 1.00 55.31 335 HIS C C 1
ATOM 10918 O O . HIS C 1 336 ? 13.257 -10.846 38.540 1.00 59.13 335 HIS C O 1
ATOM 10925 N N . THR C 1 337 ? 11.301 -11.101 39.651 1.00 56.59 336 THR C N 1
ATOM 10926 C CA . THR C 1 337 ? 11.971 -11.674 40.831 1.00 51.35 336 THR C CA 1
ATOM 10927 C C . THR C 1 337 ? 12.726 -12.941 40.425 1.00 54.08 336 THR C C 1
ATOM 10928 O O . THR C 1 337 ? 13.684 -13.337 41.099 1.00 55.61 336 THR C O 1
ATOM 10932 N N . ASP C 1 338 ? 12.291 -13.579 39.341 1.00 54.94 337 ASP C N 1
ATOM 10933 C CA . ASP C 1 338 ? 12.807 -14.888 38.977 1.00 58.02 337 ASP C CA 1
ATOM 10934 C C . ASP C 1 338 ? 13.503 -14.920 37.630 1.00 58.29 337 ASP C C 1
ATOM 10935 O O . ASP C 1 338 ? 14.362 -15.757 37.435 1.00 57.38 337 ASP C O 1
ATOM 10940 N N . ARG C 1 339 ? 13.162 -13.991 36.732 1.00 68.07 338 ARG C N 1
ATOM 10941 C CA . ARG C 1 339 ? 13.727 -13.930 35.357 1.00 73.57 338 ARG C CA 1
ATOM 10942 C C . ARG C 1 339 ? 14.206 -12.505 35.022 1.00 62.64 338 ARG C C 1
ATOM 10943 O O . ARG C 1 339 ? 13.527 -11.517 35.349 1.00 56.84 338 ARG C O 1
ATOM 10951 N N . LEU C 1 340 ? 15.360 -12.408 34.348 1.00 57.72 339 LEU C N 1
ATOM 10952 C CA . LEU C 1 340 ? 15.818 -11.149 33.704 1.00 60.09 339 LEU C CA 1
ATOM 10953 C C . LEU C 1 340 ? 16.109 -11.430 32.228 1.00 55.66 339 LEU C C 1
ATOM 10954 O O . LEU C 1 340 ? 16.409 -12.544 31.883 1.00 63.25 339 LEU C O 1
ATOM 10959 N N . ASP C 1 341 ? 16.037 -10.426 31.370 1.00 55.00 340 ASP C N 1
ATOM 10960 C CA . ASP C 1 341 ? 16.662 -10.542 30.053 1.00 57.19 340 ASP C CA 1
ATOM 10961 C C . ASP C 1 341 ? 17.224 -9.216 29.576 1.00 50.80 340 ASP C C 1
ATOM 10962 O O . ASP C 1 341 ? 16.880 -8.139 30.068 1.00 47.19 340 ASP C O 1
ATOM 10967 N N . ILE C 1 342 ? 18.057 -9.349 28.565 1.00 49.11 341 ILE C N 1
ATOM 10968 C CA . ILE C 1 342 ? 18.868 -8.320 28.021 1.00 46.85 341 ILE C CA 1
ATOM 10969 C C . ILE C 1 342 ? 18.535 -8.263 26.541 1.00 48.38 341 ILE C C 1
ATOM 10970 O O . ILE C 1 342 ? 18.545 -9.263 25.900 1.00 50.94 341 ILE C O 1
ATOM 10975 N N . ILE C 1 343 ? 18.295 -7.081 26.030 1.00 52.75 342 ILE C N 1
ATOM 10976 C CA . ILE C 1 343 ? 18.172 -6.860 24.619 1.00 44.58 342 ILE C CA 1
ATOM 10977 C C . ILE C 1 343 ? 19.561 -7.041 24.014 1.00 51.85 342 ILE C C 1
ATOM 10978 O O . ILE C 1 343 ? 20.508 -6.402 24.451 1.00 50.27 342 ILE C O 1
ATOM 10983 N N . ARG C 1 344 ? 19.679 -7.888 23.005 1.00 55.86 343 ARG C N 1
ATOM 10984 C CA . ARG C 1 344 ? 20.988 -8.339 22.548 1.00 60.23 343 ARG C CA 1
ATOM 10985 C C . ARG C 1 344 ? 21.632 -7.194 21.747 1.00 55.36 343 ARG C C 1
ATOM 10986 O O . ARG C 1 344 ? 20.963 -6.571 20.930 1.00 56.26 343 ARG C O 1
ATOM 10994 N N . ASN C 1 345 ? 22.906 -6.890 22.008 1.00 45.59 344 ASN C N 1
ATOM 10995 C CA . ASN C 1 345 ? 23.653 -5.861 21.265 1.00 45.18 344 ASN C CA 1
ATOM 10996 C C . ASN C 1 345 ? 23.088 -4.449 21.500 1.00 41.47 344 ASN C C 1
ATOM 10997 O O . ASN C 1 345 ? 23.453 -3.508 20.751 1.00 36.24 344 ASN C O 1
ATOM 11002 N N . TYR C 1 346 ? 22.187 -4.278 22.477 1.00 36.11 345 TYR C N 1
ATOM 11003 C CA . TYR C 1 346 ? 21.718 -2.939 22.825 1.00 37.91 345 TYR C CA 1
ATOM 11004 C C . TYR C 1 346 ? 22.885 -2.175 23.478 1.00 36.23 345 TYR C C 1
ATOM 11005 O O . TYR C 1 346 ? 23.694 -2.823 24.152 1.00 36.78 345 TYR C O 1
ATOM 11014 N N . PRO C 1 347 ? 23.023 -0.855 23.234 1.00 31.51 346 PRO C N 1
ATOM 11015 C CA . PRO C 1 347 ? 23.985 -0.022 23.967 1.00 34.95 346 PRO C CA 1
ATOM 11016 C C . PRO C 1 347 ? 23.839 -0.243 25.478 1.00 32.73 346 PRO C C 1
ATOM 11017 O O . PRO C 1 347 ? 22.724 -0.142 26.000 1.00 32.53 346 PRO C O 1
ATOM 11021 N N . GLY C 1 348 ? 24.938 -0.625 26.123 1.00 35.14 347 GLY C N 1
ATOM 11022 C CA . GLY C 1 348 ? 24.925 -1.029 27.532 1.00 37.46 347 GLY C CA 1
ATOM 11023 C C . GLY C 1 348 ? 25.266 -2.504 27.722 1.00 40.01 347 GLY C C 1
ATOM 11024 O O . GLY C 1 348 ? 25.462 -2.936 28.873 1.00 36.21 347 GLY C O 1
ATOM 11025 N N . THR C 1 349 ? 25.349 -3.266 26.616 1.00 36.52 348 THR C N 1
ATOM 11026 C CA . THR C 1 349 ? 25.606 -4.710 26.646 1.00 39.05 348 THR C CA 1
ATOM 11027 C C . THR C 1 349 ? 27.024 -5.029 26.183 1.00 38.94 348 THR C C 1
ATOM 11028 O O . THR C 1 349 ? 27.366 -6.216 26.052 1.00 40.42 348 THR C O 1
ATOM 11032 N N . ASN C 1 350 ? 27.827 -3.994 25.984 1.00 37.22 349 ASN C N 1
ATOM 11033 C CA . ASN C 1 350 ? 29.211 -4.153 25.561 1.00 44.41 349 ASN C CA 1
ATOM 11034 C C . ASN C 1 350 ? 30.185 -3.608 26.624 1.00 47.89 349 ASN C C 1
ATOM 11035 O O . ASN C 1 350 ? 29.962 -2.530 27.209 1.00 47.57 349 ASN C O 1
ATOM 11040 N N . ALA C 1 351 ? 31.256 -4.366 26.857 1.00 41.83 350 ALA C N 1
ATOM 11041 C CA . ALA C 1 351 ? 32.424 -3.940 27.661 1.00 42.94 350 ALA C CA 1
ATOM 11042 C C . ALA C 1 351 ? 33.041 -2.628 27.158 1.00 43.06 350 ALA C C 1
ATOM 11043 O O . ALA C 1 351 ? 33.686 -1.961 27.944 1.00 34.21 350 ALA C O 1
ATOM 11045 N N . SER C 1 352 ? 32.912 -2.307 25.876 1.00 36.06 351 SER C N 1
ATOM 11046 C CA . SER C 1 352 ? 33.473 -1.099 25.342 1.00 36.31 351 SER C CA 1
ATOM 11047 C C . SER C 1 352 ? 32.716 0.137 25.815 1.00 41.05 351 SER C C 1
ATOM 11048 O O . SER C 1 352 ? 33.256 1.243 25.719 1.00 46.50 351 SER C O 1
ATOM 11051 N N . ASP C 1 353 ? 31.457 -0.053 26.224 1.00 42.80 352 ASP C N 1
ATOM 11052 C CA . ASP C 1 353 ? 30.566 1.038 26.641 1.00 40.63 352 ASP C CA 1
ATOM 11053 C C . ASP C 1 353 ? 30.998 1.812 27.928 1.00 42.17 352 ASP C C 1
ATOM 11054 O O . ASP C 1 353 ? 31.415 1.216 28.925 1.00 45.12 352 ASP C O 1
ATOM 11059 N N . SER C 1 354 ? 30.746 3.117 27.948 1.00 42.48 353 SER C N 1
ATOM 11060 C CA . SER C 1 354 ? 30.869 3.952 29.148 1.00 39.33 353 SER C CA 1
ATOM 11061 C C . SER C 1 354 ? 32.311 3.916 29.677 1.00 37.01 353 SER C C 1
ATOM 11062 O O . SER C 1 354 ? 33.200 4.384 28.997 1.00 36.45 353 SER C O 1
ATOM 11065 N N . GLN C 1 355 ? 32.530 3.335 30.858 1.00 35.50 354 GLN C N 1
ATOM 11066 C CA . GLN C 1 355 ? 33.817 3.284 31.515 1.00 36.42 354 GLN C CA 1
ATOM 11067 C C . GLN C 1 355 ? 34.842 2.488 30.696 1.00 39.02 354 GLN C C 1
ATOM 11068 O O . GLN C 1 355 ? 36.039 2.655 30.887 1.00 39.08 354 GLN C O 1
ATOM 11074 N N . GLY C 1 356 ? 34.379 1.576 29.840 1.00 41.54 355 GLY C N 1
ATOM 11075 C CA . GLY C 1 356 ? 35.274 0.687 29.093 1.00 36.96 355 GLY C CA 1
ATOM 11076 C C . GLY C 1 356 ? 35.536 -0.636 29.813 1.00 35.57 355 GLY C C 1
ATOM 11077 O O . GLY C 1 356 ? 35.015 -0.923 30.894 1.00 39.27 355 GLY C O 1
ATOM 11078 N N . PRO C 1 357 ? 36.352 -1.484 29.209 1.00 35.96 356 PRO C N 1
ATOM 11079 C CA . PRO C 1 357 ? 36.433 -2.847 29.687 1.00 36.15 356 PRO C CA 1
ATOM 11080 C C . PRO C 1 357 ? 37.032 -2.978 31.094 1.00 34.78 356 PRO C C 1
ATOM 11081 O O . PRO C 1 357 ? 38.013 -2.313 31.431 1.00 40.48 356 PRO C O 1
ATOM 11085 N N . THR C 1 358 ? 36.470 -3.855 31.884 1.00 33.83 357 THR C N 1
ATOM 11086 C CA . THR C 1 358 ? 37.078 -4.196 33.146 1.00 38.47 357 THR C CA 1
ATOM 11087 C C . THR C 1 358 ? 38.177 -5.212 32.828 1.00 42.44 357 THR C C 1
ATOM 11088 O O . THR C 1 358 ? 38.351 -5.589 31.666 1.00 41.84 357 THR C O 1
ATOM 11092 N N . PRO C 1 359 ? 38.971 -5.585 33.826 1.00 43.94 358 PRO C N 1
ATOM 11093 C CA . PRO C 1 359 ? 40.140 -6.468 33.623 1.00 43.98 358 PRO C CA 1
ATOM 11094 C C . PRO C 1 359 ? 39.722 -7.875 33.174 1.00 41.69 358 PRO C C 1
ATOM 11095 O O . PRO C 1 359 ? 38.780 -8.455 33.702 1.00 40.42 358 PRO C O 1
ATOM 11099 N N . GLY C 1 360 ? 40.402 -8.385 32.173 1.00 45.16 359 GLY C N 1
ATOM 11100 C CA . GLY C 1 360 ? 40.004 -9.643 31.564 1.00 50.37 359 GLY C CA 1
ATOM 11101 C C . GLY C 1 360 ? 39.340 -9.426 30.217 1.00 49.68 359 GLY C C 1
ATOM 11102 O O . GLY C 1 360 ? 39.756 -9.985 29.212 1.00 58.12 359 GLY C O 1
ATOM 11103 N N . PHE C 1 361 ? 38.346 -8.555 30.219 1.00 44.77 360 PHE C N 1
ATOM 11104 C CA . PHE C 1 361 ? 37.509 -8.280 29.066 1.00 44.54 360 PHE C CA 1
ATOM 11105 C C . PHE C 1 361 ? 38.301 -7.598 27.946 1.00 44.76 360 PHE C C 1
ATOM 11106 O O . PHE C 1 361 ? 39.375 -7.047 28.162 1.00 53.20 360 PHE C O 1
ATOM 11114 N N . ALA C 1 362 ? 37.740 -7.676 26.746 1.00 43.19 361 ALA C N 1
ATOM 11115 C CA . ALA C 1 362 ? 38.350 -7.130 25.539 1.00 45.01 361 ALA C CA 1
ATOM 11116 C C . ALA C 1 362 ? 37.379 -6.119 24.964 1.00 43.26 361 ALA C C 1
ATOM 11117 O O . ALA C 1 362 ? 36.197 -6.276 25.161 1.00 46.41 361 ALA C O 1
ATOM 11119 N N . PRO C 1 363 ? 37.873 -5.152 24.223 1.00 45.96 362 PRO C N 1
ATOM 11120 C CA . PRO C 1 363 ? 37.073 -4.093 23.648 1.00 49.68 362 PRO C CA 1
ATOM 11121 C C . PRO C 1 363 ? 35.661 -4.480 23.186 1.00 52.60 362 PRO C C 1
ATOM 11122 O O . PRO C 1 363 ? 34.708 -3.889 23.675 1.00 72.27 362 PRO C O 1
ATOM 11126 N N . GLY C 1 364 ? 35.449 -5.394 22.280 1.00 46.42 363 GLY C N 1
ATOM 11127 C CA . GLY C 1 364 ? 34.040 -5.418 21.747 1.00 44.30 363 GLY C CA 1
ATOM 11128 C C . GLY C 1 364 ? 33.181 -6.492 22.400 1.00 46.07 363 GLY C C 1
ATOM 11129 O O . GLY C 1 364 ? 32.120 -6.856 21.902 1.00 47.73 363 GLY C O 1
ATOM 11130 N N . GLU C 1 365 ? 33.636 -6.997 23.531 1.00 44.87 364 GLU C N 1
ATOM 11131 C CA . GLU C 1 365 ? 33.098 -8.186 24.116 1.00 43.88 364 GLU C CA 1
ATOM 11132 C C . GLU C 1 365 ? 31.760 -7.895 24.789 1.00 48.28 364 GLU C C 1
ATOM 11133 O O . GLU C 1 365 ? 31.599 -6.872 25.433 1.00 50.80 364 GLU C O 1
ATOM 11139 N N . SER C 1 366 ? 30.870 -8.878 24.720 1.00 46.06 365 SER C N 1
ATOM 11140 C CA . SER C 1 366 ? 29.484 -8.726 25.046 1.00 42.99 365 SER C CA 1
ATOM 11141 C C . SER C 1 366 ? 29.280 -9.068 26.510 1.00 42.37 365 SER C C 1
ATOM 11142 O O . SER C 1 366 ? 29.967 -9.930 27.059 1.00 44.76 365 SER C O 1
ATOM 11145 N N . LEU C 1 367 ? 28.278 -8.418 27.095 1.00 44.59 366 LEU C N 1
ATOM 11146 C CA . LEU C 1 367 ? 27.925 -8.647 28.475 1.00 45.10 366 LEU C CA 1
ATOM 11147 C C . LEU C 1 367 ? 26.474 -9.143 28.524 1.00 44.60 366 LEU C C 1
ATOM 11148 O O . LEU C 1 367 ? 25.573 -8.540 27.909 1.00 44.16 366 LEU C O 1
ATOM 11153 N N . ASN C 1 368 ? 26.285 -10.236 29.264 1.00 43.52 367 ASN C N 1
ATOM 11154 C CA . ASN C 1 368 ? 24.998 -10.930 29.393 1.00 45.09 367 ASN C CA 1
ATOM 11155 C C . ASN C 1 368 ? 24.891 -11.464 30.823 1.00 43.65 367 ASN C C 1
ATOM 11156 O O . ASN C 1 368 ? 25.818 -11.284 31.631 1.00 42.24 367 ASN C O 1
ATOM 11161 N N . LEU C 1 369 ? 23.770 -12.123 31.103 1.00 45.76 368 LEU C N 1
ATOM 11162 C CA . LEU C 1 369 ? 23.519 -12.710 32.407 1.00 49.14 368 LEU C CA 1
ATOM 11163 C C . LEU C 1 369 ? 24.501 -13.847 32.715 1.00 46.82 368 LEU C C 1
ATOM 11164 O O . LEU C 1 369 ? 24.506 -14.384 33.837 1.00 45.39 368 LEU C O 1
ATOM 11169 N N . THR C 1 370 ? 25.378 -14.139 31.764 1.00 44.82 369 THR C N 1
ATOM 11170 C CA . THR C 1 370 ? 26.272 -15.269 31.858 1.00 47.87 369 THR C CA 1
ATOM 11171 C C . THR C 1 370 ? 27.623 -14.787 32.363 1.00 47.13 369 THR C C 1
ATOM 11172 O O . THR C 1 370 ? 28.299 -15.543 33.036 1.00 53.31 369 THR C O 1
ATOM 11176 N N . THR C 1 371 ? 28.001 -13.546 32.050 1.00 51.62 370 THR C N 1
ATOM 11177 C CA . THR C 1 371 ? 29.409 -13.147 32.203 1.00 52.54 370 THR C CA 1
ATOM 11178 C C . THR C 1 371 ? 29.746 -13.080 33.687 1.00 44.59 370 THR C C 1
ATOM 11179 O O . THR C 1 371 ? 28.887 -12.756 34.518 1.00 42.21 370 THR C O 1
ATOM 11183 N N . PRO C 1 372 ? 30.980 -13.446 34.015 1.00 43.44 371 PRO C N 1
ATOM 11184 C CA . PRO C 1 372 ? 31.423 -13.493 35.395 1.00 44.99 371 PRO C CA 1
ATOM 11185 C C . PRO C 1 372 ? 31.494 -12.087 36.013 1.00 48.71 371 PRO C C 1
ATOM 11186 O O . PRO C 1 372 ? 31.928 -11.139 35.344 1.00 46.49 371 PRO C O 1
ATOM 11190 N N . LEU C 1 373 ? 31.013 -11.979 37.248 1.00 46.70 372 LEU C N 1
ATOM 11191 C CA . LEU C 1 373 ? 31.095 -10.767 38.035 1.00 43.67 372 LEU C CA 1
ATOM 11192 C C . LEU C 1 373 ? 32.336 -10.874 38.925 1.00 44.71 372 LEU C C 1
ATOM 11193 O O . LEU C 1 373 ? 32.287 -11.163 40.157 1.00 41.18 372 LEU C O 1
ATOM 11198 N N . ASN C 1 374 ? 33.452 -10.646 38.257 1.00 42.22 373 ASN C N 1
ATOM 11199 C CA . ASN C 1 374 ? 34.739 -10.661 38.877 1.00 44.18 373 ASN C CA 1
ATOM 11200 C C . ASN C 1 374 ? 34.814 -9.578 39.960 1.00 47.92 373 ASN C C 1
ATOM 11201 O O . ASN C 1 374 ? 34.245 -8.511 39.789 1.00 51.87 373 ASN C O 1
ATOM 11206 N N . PRO C 1 375 ? 35.522 -9.838 41.057 1.00 50.03 374 PRO C N 1
ATOM 11207 C CA . PRO C 1 375 ? 36.226 -11.102 41.309 1.00 51.91 374 PRO C CA 1
ATOM 11208 C C . PRO C 1 375 ? 35.437 -12.042 42.239 1.00 50.28 374 PRO C C 1
ATOM 11209 O O . PRO C 1 375 ? 36.046 -12.870 42.940 1.00 58.04 374 PRO C O 1
ATOM 11213 N N . PHE C 1 376 ? 34.110 -11.942 42.241 1.00 43.96 375 PHE C N 1
ATOM 11214 C CA . PHE C 1 376 ? 33.314 -12.733 43.186 1.00 56.28 375 PHE C CA 1
ATOM 11215 C C . PHE C 1 376 ? 33.228 -14.219 42.761 1.00 60.97 375 PHE C C 1
ATOM 11216 O O . PHE C 1 376 ? 33.143 -14.555 41.553 1.00 52.26 375 PHE C O 1
ATOM 11224 N N . LYS C 1 377 ? 33.246 -15.101 43.776 1.00 67.67 376 LYS C N 1
ATOM 11225 C CA . LYS C 1 377 ? 33.377 -16.579 43.595 1.00 66.41 376 LYS C CA 1
ATOM 11226 C C . LYS C 1 377 ? 32.616 -17.349 44.681 1.00 69.16 376 LYS C C 1
ATOM 11227 O O . LYS C 1 377 ? 32.735 -17.030 45.855 1.00 67.46 376 LYS C O 1
ATOM 11233 N N . LYS C 1 378 ? 31.868 -18.384 44.271 1.00 74.97 377 LYS C N 1
ATOM 11234 C CA . LYS C 1 378 ? 31.104 -19.244 45.200 1.00 77.76 377 LYS C CA 1
ATOM 11235 C C . LYS C 1 378 ? 32.080 -20.150 45.960 1.00 75.76 377 LYS C C 1
ATOM 11236 O O . LYS C 1 378 ? 33.292 -20.132 45.693 1.00 55.95 377 LYS C O 1
ATOM 11242 N N . ALA C 1 379 ? 31.520 -20.946 46.878 1.00 78.20 378 ALA C N 1
ATOM 11243 C CA . ALA C 1 379 ? 32.228 -22.041 47.573 1.00 74.30 378 ALA C CA 1
ATOM 11244 C C . ALA C 1 379 ? 33.107 -22.854 46.608 1.00 71.44 378 ALA C C 1
ATOM 11245 O O . ALA C 1 379 ? 34.269 -23.124 46.906 1.00 68.13 378 ALA C O 1
ATOM 11247 N N . SER C 1 380 ? 32.557 -23.223 45.452 1.00 67.30 379 SER C N 1
ATOM 11248 C CA . SER C 1 380 ? 33.225 -24.116 44.490 1.00 70.97 379 SER C CA 1
ATOM 11249 C C . SER C 1 380 ? 34.318 -23.410 43.663 1.00 76.51 379 SER C C 1
ATOM 11250 O O . SER C 1 380 ? 34.738 -23.966 42.645 1.00 73.62 379 SER C O 1
ATOM 11253 N N . GLY C 1 381 ? 34.766 -22.202 44.035 1.00 72.48 380 GLY C N 1
ATOM 11254 C CA . GLY C 1 381 ? 35.870 -21.524 43.322 1.00 64.69 380 GLY C CA 1
ATOM 11255 C C . GLY C 1 381 ? 35.464 -21.010 41.949 1.00 63.57 380 GLY C C 1
ATOM 11256 O O . GLY C 1 381 ? 36.315 -20.514 41.200 1.00 58.45 380 GLY C O 1
ATOM 11257 N N . GLU C 1 382 ? 34.171 -21.105 41.627 1.00 67.01 381 GLU C N 1
ATOM 11258 C CA . GLU C 1 382 ? 33.622 -20.783 40.288 1.00 73.54 381 GLU C CA 1
ATOM 11259 C C . GLU C 1 382 ? 33.048 -19.355 40.324 1.00 66.51 381 GLU C C 1
ATOM 11260 O O . GLU C 1 382 ? 32.391 -18.978 41.287 1.00 58.67 381 GLU C O 1
ATOM 11266 N N . ALA C 1 383 ? 33.269 -18.570 39.277 1.00 63.16 382 ALA C N 1
ATOM 11267 C CA . ALA C 1 383 ? 32.881 -17.153 39.281 1.00 57.28 382 ALA C CA 1
ATOM 11268 C C . ALA C 1 383 ? 31.358 -16.997 39.337 1.00 57.11 382 ALA C C 1
ATOM 11269 O O . ALA C 1 383 ? 30.648 -17.665 38.583 1.00 66.44 382 ALA C O 1
ATOM 11271 N N . TYR C 1 384 ? 30.858 -16.102 40.198 1.00 50.61 383 TYR C N 1
ATOM 11272 C CA . TYR C 1 384 ? 29.437 -15.725 40.181 1.00 48.45 383 TYR C CA 1
ATOM 11273 C C . TYR C 1 384 ? 29.074 -15.068 38.835 1.00 48.12 383 TYR C C 1
ATOM 11274 O O . TYR C 1 384 ? 29.931 -14.517 38.095 1.00 41.49 383 TYR C O 1
ATOM 11283 N N . THR C 1 385 ? 27.784 -15.143 38.516 1.00 45.77 384 THR C N 1
ATOM 11284 C CA . THR C 1 385 ? 27.213 -14.541 37.314 1.00 46.03 384 THR C CA 1
ATOM 11285 C C . THR C 1 385 ? 25.898 -13.900 37.742 1.00 44.21 384 THR C C 1
ATOM 11286 O O . THR C 1 385 ? 25.481 -14.062 38.889 1.00 43.33 384 THR C O 1
ATOM 11290 N N . SER C 1 386 ? 25.218 -13.231 36.834 1.00 46.23 385 SER C N 1
ATOM 11291 C CA . SER C 1 386 ? 23.958 -12.589 37.207 1.00 48.16 385 SER C CA 1
ATOM 11292 C C . SER C 1 386 ? 22.867 -13.660 37.373 1.00 53.68 385 SER C C 1
ATOM 11293 O O . SER C 1 386 ? 21.925 -13.519 38.170 1.00 51.71 385 SER C O 1
ATOM 11296 N N . GLU C 1 387 ? 23.051 -14.755 36.645 1.00 58.97 386 GLU C N 1
ATOM 11297 C CA . GLU C 1 387 ? 22.234 -15.979 36.756 1.00 59.12 386 GLU C CA 1
ATOM 11298 C C . GLU C 1 387 ? 22.133 -16.404 38.231 1.00 54.10 386 GLU C C 1
ATOM 11299 O O . GLU C 1 387 ? 21.049 -16.799 38.713 1.00 50.10 386 GLU C O 1
ATOM 11305 N N . ASP C 1 388 ? 23.252 -16.269 38.948 1.00 52.60 387 ASP C N 1
ATOM 11306 C CA . ASP C 1 388 ? 23.345 -16.684 40.355 1.00 52.94 387 ASP C CA 1
ATOM 11307 C C . ASP C 1 388 ? 22.672 -15.773 41.346 1.00 51.34 387 ASP C C 1
ATOM 11308 O O . ASP C 1 388 ? 22.589 -16.154 42.495 1.00 54.57 387 ASP C O 1
ATOM 11313 N N . CYS C 1 389 ? 22.186 -14.589 40.949 1.00 54.02 388 CYS C N 1
ATOM 11314 C CA . CYS C 1 389 ? 21.745 -13.618 41.975 1.00 54.93 388 CYS C CA 1
ATOM 11315 C C . CYS C 1 389 ? 20.492 -12.867 41.547 1.00 52.48 388 CYS C C 1
ATOM 11316 O O . CYS C 1 389 ? 20.183 -11.807 42.125 1.00 53.33 388 CYS C O 1
ATOM 11319 N N . ILE C 1 390 ? 19.728 -13.456 40.625 1.00 54.08 389 ILE C N 1
ATOM 11320 C CA . ILE C 1 390 ? 18.455 -12.845 40.209 1.00 49.42 389 ILE C CA 1
ATOM 11321 C C . ILE C 1 390 ? 17.471 -12.846 41.376 1.00 44.45 389 ILE C C 1
ATOM 11322 O O . ILE C 1 390 ? 16.808 -11.833 41.623 1.00 46.48 389 ILE C O 1
ATOM 11327 N N . ASN C 1 391 ? 17.331 -13.974 42.064 1.00 50.47 390 ASN C N 1
ATOM 11328 C CA . ASN C 1 391 ? 16.346 -14.045 43.182 1.00 57.22 390 ASN C CA 1
ATOM 11329 C C . ASN C 1 391 ? 17.087 -14.030 44.525 1.00 51.67 390 ASN C C 1
ATOM 11330 O O . ASN C 1 391 ? 17.835 -14.951 44.835 1.00 57.86 390 ASN C O 1
ATOM 11335 N N . ILE C 1 392 ? 16.902 -12.977 45.312 1.00 54.06 391 ILE C N 1
ATOM 11336 C CA . ILE C 1 392 ? 17.722 -12.832 46.511 1.00 58.98 391 ILE C CA 1
ATOM 11337 C C . ILE C 1 392 ? 17.202 -13.814 47.557 1.00 60.17 391 ILE C C 1
ATOM 11338 O O . ILE C 1 392 ? 17.994 -14.389 48.305 1.00 65.70 391 ILE C O 1
ATOM 11343 N N . GLU C 1 393 ? 15.887 -13.997 47.572 1.00 60.85 392 GLU C N 1
ATOM 11344 C CA . GLU C 1 393 ? 15.256 -14.892 48.524 1.00 62.92 392 GLU C CA 1
ATOM 11345 C C . GLU C 1 393 ? 15.795 -16.316 48.281 1.00 62.26 392 GLU C C 1
ATOM 11346 O O . GLU C 1 393 ? 16.500 -16.858 49.142 1.00 57.82 392 GLU C O 1
ATOM 11352 N N . ARG C 1 394 ? 15.585 -16.873 47.083 1.00 63.88 393 ARG C N 1
ATOM 11353 C CA . ARG C 1 394 ? 15.878 -18.308 46.847 1.00 69.33 393 ARG C CA 1
ATOM 11354 C C . ARG C 1 394 ? 17.391 -18.529 46.666 1.00 66.36 393 ARG C C 1
ATOM 11355 O O . ARG C 1 394 ? 17.876 -19.570 47.076 1.00 62.27 393 ARG C O 1
ATOM 11363 N N . GLN C 1 395 ? 18.145 -17.610 46.054 1.00 63.56 394 GLN C N 1
ATOM 11364 C CA . GLN C 1 395 ? 19.552 -17.921 45.702 1.00 60.15 394 GLN C CA 1
ATOM 11365 C C . GLN C 1 395 ? 20.532 -17.399 46.764 1.00 59.33 394 GLN C C 1
ATOM 11366 O O . GLN C 1 395 ? 21.616 -17.958 46.914 1.00 55.08 394 GLN C O 1
ATOM 11372 N N . LEU C 1 396 ? 20.192 -16.340 47.492 1.00 62.85 395 LEU C N 1
ATOM 11373 C CA . LEU C 1 396 ? 21.182 -15.713 48.407 1.00 66.25 395 LEU C CA 1
ATOM 11374 C C . LEU C 1 396 ? 20.706 -15.763 49.867 1.00 62.44 395 LEU C C 1
ATOM 11375 O O . LEU C 1 396 ? 21.484 -15.499 50.777 1.00 70.95 395 LEU C O 1
ATOM 11380 N N . GLY C 1 397 ? 19.443 -16.092 50.088 1.00 63.48 396 GLY C N 1
ATOM 11381 C CA . GLY C 1 397 ? 18.930 -16.301 51.423 1.00 67.46 396 GLY C CA 1
ATOM 11382 C C . GLY C 1 397 ? 18.880 -15.025 52.243 1.00 67.80 396 GLY C C 1
ATOM 11383 O O . GLY C 1 397 ? 19.336 -15.002 53.382 1.00 73.88 396 GLY C O 1
ATOM 11384 N N . PHE C 1 398 ? 18.324 -13.970 51.658 1.00 64.94 397 PHE C N 1
ATOM 11385 C CA . PHE C 1 398 ? 18.056 -12.718 52.374 1.00 59.44 397 PHE C CA 1
ATOM 11386 C C . PHE C 1 398 ? 16.984 -11.966 51.590 1.00 56.34 397 PHE C C 1
ATOM 11387 O O . PHE C 1 398 ? 16.842 -12.184 50.376 1.00 49.50 397 PHE C O 1
ATOM 11395 N N . THR C 1 399 ? 16.275 -11.098 52.297 1.00 53.97 398 THR C N 1
ATOM 11396 C CA . THR C 1 399 ? 15.250 -10.231 51.722 1.00 52.78 398 THR C CA 1
ATOM 11397 C C . THR C 1 399 ? 15.384 -8.810 52.310 1.00 51.44 398 THR C C 1
ATOM 11398 O O . THR C 1 399 ? 16.096 -8.610 53.294 1.00 50.13 398 THR C O 1
ATOM 11402 N N . TYR C 1 400 ? 14.665 -7.841 51.716 1.00 49.83 399 TYR C N 1
ATOM 11403 C CA . TYR C 1 400 ? 14.618 -6.457 52.188 1.00 49.98 399 TYR C CA 1
ATOM 11404 C C . TYR C 1 400 ? 13.330 -6.256 52.984 1.00 53.01 399 TYR C C 1
ATOM 11405 O O . TYR C 1 400 ? 12.238 -6.468 52.478 1.00 56.23 399 TYR C O 1
ATOM 11414 N N . GLY C 1 401 ? 13.479 -5.824 54.228 1.00 56.69 400 GLY C N 1
ATOM 11415 C CA . GLY C 1 401 ? 12.351 -5.494 55.038 1.00 61.94 400 GLY C CA 1
ATOM 11416 C C . GLY C 1 401 ? 11.607 -4.309 54.463 1.00 66.01 400 GLY C C 1
ATOM 11417 O O . GLY C 1 401 ? 11.995 -3.755 53.447 1.00 69.61 400 GLY C O 1
ATOM 11418 N N . PRO C 1 402 ? 10.541 -3.888 55.129 1.00 69.60 401 PRO C N 1
ATOM 11419 C CA . PRO C 1 402 ? 9.865 -2.745 54.548 1.00 67.33 401 PRO C CA 1
ATOM 11420 C C . PRO C 1 402 ? 10.769 -1.493 54.570 1.00 65.43 401 PRO C C 1
ATOM 11421 O O . PRO C 1 402 ? 11.749 -1.420 55.341 1.00 64.47 401 PRO C O 1
ATOM 11425 N N . GLY C 1 403 ? 10.443 -0.551 53.684 1.00 64.20 402 GLY C N 1
ATOM 11426 C CA . GLY C 1 403 ? 11.161 0.704 53.482 1.00 58.58 402 GLY C CA 1
ATOM 11427 C C . GLY C 1 403 ? 10.425 1.574 52.478 1.00 56.71 402 GLY C C 1
ATOM 11428 O O . GLY C 1 403 ? 9.416 1.138 51.954 1.00 58.58 402 GLY C O 1
ATOM 11429 N N . SER C 1 404 ? 10.917 2.781 52.177 1.00 52.42 403 SER C N 1
ATOM 11430 C CA . SER C 1 404 ? 10.152 3.720 51.334 1.00 49.21 403 SER C CA 1
ATOM 11431 C C . SER C 1 404 ? 9.998 3.180 49.904 1.00 50.95 403 SER C C 1
ATOM 11432 O O . SER C 1 404 ? 10.802 2.348 49.416 1.00 48.71 403 SER C O 1
ATOM 11435 N N . LEU C 1 405 ? 8.945 3.672 49.258 1.00 47.95 404 LEU C N 1
ATOM 11436 C CA . LEU C 1 405 ? 8.685 3.472 47.838 1.00 56.88 404 LEU C CA 1
ATOM 11437 C C . LEU C 1 405 ? 8.362 2.008 47.493 1.00 57.90 404 LEU C C 1
ATOM 11438 O O . LEU C 1 405 ? 8.162 1.707 46.306 1.00 62.42 404 LEU C O 1
ATOM 11443 N N . ASP C 1 406 ? 8.280 1.071 48.429 1.00 60.59 405 ASP C N 1
ATOM 11444 C CA . ASP C 1 406 ? 8.071 -0.297 47.942 1.00 73.67 405 ASP C CA 1
ATOM 11445 C C . ASP C 1 406 ? 6.611 -0.566 47.473 1.00 73.02 405 ASP C C 1
ATOM 11446 O O . ASP C 1 406 ? 6.335 -1.648 46.964 1.00 79.42 405 ASP C O 1
ATOM 11451 N N . ASP C 1 407 ? 5.728 0.434 47.554 1.00 73.79 406 ASP C N 1
ATOM 11452 C CA . ASP C 1 407 ? 4.385 0.380 46.931 1.00 80.10 406 ASP C CA 1
ATOM 11453 C C . ASP C 1 407 ? 4.139 1.459 45.870 1.00 81.67 406 ASP C C 1
ATOM 11454 O O . ASP C 1 407 ? 4.561 2.604 46.055 1.00 78.05 406 ASP C O 1
ATOM 11459 N N . ALA C 1 408 ? 3.422 1.100 44.789 1.00 85.50 407 ALA C N 1
ATOM 11460 C CA . ALA C 1 408 ? 2.822 2.095 43.860 1.00 80.79 407 ALA C CA 1
ATOM 11461 C C . ALA C 1 408 ? 1.667 2.787 44.591 1.00 82.63 407 ALA C C 1
ATOM 11462 O O . ALA C 1 408 ? 1.030 2.182 45.438 1.00 78.18 407 ALA C O 1
ATOM 11464 N N . THR C 1 409 ? 1.420 4.052 44.289 1.00 91.34 408 THR C N 1
ATOM 11465 C CA . THR C 1 409 ? 0.662 4.915 45.209 1.00 103.85 408 THR C CA 1
ATOM 11466 C C . THR C 1 409 ? 0.177 6.145 44.427 1.00 120.24 408 THR C C 1
ATOM 11467 O O . THR C 1 409 ? 0.950 6.707 43.643 1.00 131.62 408 THR C O 1
ATOM 11471 N N . PRO C 1 410 ? -1.102 6.550 44.607 1.00 135.80 409 PRO C N 1
ATOM 11472 C CA . PRO C 1 410 ? -1.648 7.815 44.064 1.00 137.99 409 PRO C CA 1
ATOM 11473 C C . PRO C 1 410 ? -0.716 9.034 44.217 1.00 130.11 409 PRO C C 1
ATOM 11474 O O . PRO C 1 410 ? -0.539 9.798 43.255 1.00 120.54 409 PRO C O 1
ATOM 11478 N N . GLU C 1 411 ? -0.147 9.211 45.416 1.00 120.05 410 GLU C N 1
ATOM 11479 C CA . GLU C 1 411 ? 0.798 10.307 45.727 1.00 112.93 410 GLU C CA 1
ATOM 11480 C C . GLU C 1 411 ? 1.934 10.320 44.698 1.00 106.61 410 GLU C C 1
ATOM 11481 O O . GLU C 1 411 ? 2.204 11.341 44.040 1.00 100.06 410 GLU C O 1
ATOM 11487 N N . LEU C 1 412 ? 2.591 9.170 44.572 1.00 99.49 411 LEU C N 1
ATOM 11488 C CA . LEU C 1 412 ? 3.723 9.031 43.663 1.00 94.29 411 LEU C CA 1
ATOM 11489 C C . LEU C 1 412 ? 3.265 9.429 42.250 1.00 102.12 411 LEU C C 1
ATOM 11490 O O . LEU C 1 412 ? 3.902 10.266 41.602 1.00 102.45 411 LEU C O 1
ATOM 11495 N N . LYS C 1 413 ? 2.121 8.891 41.820 1.00 109.23 412 LYS C N 1
ATOM 11496 C CA . LYS C 1 413 ? 1.546 9.189 40.496 1.00 104.94 412 LYS C CA 1
ATOM 11497 C C . LYS C 1 413 ? 1.404 10.703 40.277 1.00 101.08 412 LYS C C 1
ATOM 11498 O O . LYS C 1 413 ? 1.875 11.194 39.253 1.00 91.77 412 LYS C O 1
ATOM 11504 N N . SER C 1 414 ? 0.760 11.441 41.193 1.00 98.21 413 SER C N 1
ATOM 11505 C CA . SER C 1 414 ? 0.466 12.879 40.934 1.00 101.74 413 SER C CA 1
ATOM 11506 C C . SER C 1 414 ? 1.643 13.787 41.359 1.00 102.71 413 SER C C 1
ATOM 11507 O O . SER C 1 414 ? 1.542 15.013 41.298 1.00 97.01 413 SER C O 1
ATOM 11510 N N . LEU C 1 415 ? 2.771 13.202 41.761 1.00 99.26 414 LEU C N 1
ATOM 11511 C CA . LEU C 1 415 ? 4.040 13.938 41.877 1.00 90.22 414 LEU C CA 1
ATOM 11512 C C . LEU C 1 415 ? 4.764 13.920 40.517 1.00 90.79 414 LEU C C 1
ATOM 11513 O O . LEU C 1 415 ? 5.303 14.941 40.062 1.00 84.31 414 LEU C O 1
ATOM 11518 N N . LEU C 1 416 ? 4.784 12.759 39.863 1.00 88.11 415 LEU C N 1
ATOM 11519 C CA . LEU C 1 416 ? 5.384 12.636 38.524 1.00 85.73 415 LEU C CA 1
ATOM 11520 C C . LEU C 1 416 ? 4.382 13.084 37.450 1.00 82.39 415 LEU C C 1
ATOM 11521 O O . LEU C 1 416 ? 4.750 13.197 36.276 1.00 65.11 415 LEU C O 1
ATOM 11526 N N . ALA C 1 417 ? 3.119 13.301 37.825 1.00 78.94 416 ALA C N 1
ATOM 11527 C CA . ALA C 1 417 ? 2.097 13.627 36.829 1.00 71.08 416 ALA C CA 1
ATOM 11528 C C . ALA C 1 417 ? 2.398 14.995 36.226 1.00 62.35 416 ALA C C 1
ATOM 11529 O O . ALA C 1 417 ? 2.909 15.896 36.902 1.00 58.98 416 ALA C O 1
ATOM 11531 N N . VAL C 1 418 ? 2.057 15.135 34.962 1.00 57.40 417 VAL C N 1
ATOM 11532 C CA . VAL C 1 418 ? 2.155 16.419 34.329 1.00 59.36 417 VAL C CA 1
ATOM 11533 C C . VAL C 1 418 ? 0.950 17.272 34.766 1.00 62.20 417 VAL C C 1
ATOM 11534 O O . VAL C 1 418 ? -0.200 16.909 34.544 1.00 65.19 417 VAL C O 1
ATOM 11538 N N . PRO C 1 419 ? 1.200 18.416 35.410 1.00 61.56 418 PRO C N 1
ATOM 11539 C CA . PRO C 1 419 ? 0.025 19.214 35.719 1.00 64.74 418 PRO C CA 1
ATOM 11540 C C . PRO C 1 419 ? -0.715 19.620 34.431 1.00 63.20 418 PRO C C 1
ATOM 11541 O O . PRO C 1 419 ? -0.125 19.669 33.320 1.00 48.97 418 PRO C O 1
ATOM 11545 N N . SER C 1 420 ? -2.003 19.903 34.627 1.00 59.36 419 SER C N 1
ATOM 11546 C CA . SER C 1 420 ? -2.956 20.252 33.579 1.00 52.89 419 SER C CA 1
ATOM 11547 C C . SER C 1 420 ? -2.440 21.454 32.764 1.00 52.74 419 SER C C 1
ATOM 11548 O O . SER C 1 420 ? -2.106 22.524 33.327 1.00 47.04 419 SER C O 1
ATOM 11551 N N . GLY C 1 421 ? -2.355 21.275 31.435 1.00 55.02 420 GLY C N 1
ATOM 11552 C CA . GLY C 1 421 ? -1.927 22.337 30.507 1.00 54.56 420 GLY C CA 1
ATOM 11553 C C . GLY C 1 421 ? -0.409 22.437 30.368 1.00 67.62 420 GLY C C 1
ATOM 11554 O O . GLY C 1 421 ? 0.089 23.244 29.532 1.00 64.41 420 GLY C O 1
ATOM 11555 N N . ASN C 1 422 ? 0.344 21.633 31.145 1.00 57.53 421 ASN C N 1
ATOM 11556 C CA . ASN C 1 422 ? 1.812 21.681 31.081 1.00 57.23 421 ASN C CA 1
ATOM 11557 C C . ASN C 1 422 ? 2.306 20.692 30.019 1.00 56.09 421 ASN C C 1
ATOM 11558 O O . ASN C 1 422 ? 1.596 19.768 29.654 1.00 49.58 421 ASN C O 1
ATOM 11563 N N . SER C 1 423 ? 3.516 20.927 29.509 1.00 55.39 422 SER C N 1
ATOM 11564 C CA . SER C 1 423 ? 3.997 20.212 28.340 1.00 49.68 422 SER C CA 1
ATOM 11565 C C . SER C 1 423 ? 4.326 18.760 28.677 1.00 46.60 422 SER C C 1
ATOM 11566 O O . SER C 1 423 ? 4.866 18.477 29.731 1.00 50.59 422 SER C O 1
ATOM 11569 N N . THR C 1 424 ? 3.957 17.855 27.766 1.00 50.20 423 THR C N 1
ATOM 11570 C CA . THR C 1 424 ? 4.285 16.412 27.862 1.00 49.43 423 THR C CA 1
ATOM 11571 C C . THR C 1 424 ? 5.510 16.105 26.987 1.00 45.07 423 THR C C 1
ATOM 11572 O O . THR C 1 424 ? 5.986 14.990 26.948 1.00 46.30 423 THR C O 1
ATOM 11576 N N . LYS C 1 425 ? 6.010 17.116 26.293 1.00 47.61 424 LYS C N 1
ATOM 11577 C CA . LYS C 1 425 ? 7.146 16.987 25.399 1.00 48.58 424 LYS C CA 1
ATOM 11578 C C . LYS C 1 425 ? 8.450 16.769 26.180 1.00 49.35 424 LYS C C 1
ATOM 11579 O O . LYS C 1 425 ? 8.510 16.791 27.409 1.00 44.70 424 LYS C O 1
ATOM 11585 N N . LYS C 1 426 ? 9.512 16.572 25.415 1.00 51.25 425 LYS C N 1
ATOM 11586 C CA . LYS C 1 426 ? 10.811 16.211 25.926 1.00 47.87 425 LYS C CA 1
ATOM 11587 C C . LYS C 1 426 ? 11.857 17.133 25.291 1.00 44.47 425 LYS C C 1
ATOM 11588 O O . LYS C 1 426 ? 11.722 17.484 24.103 1.00 37.39 425 LYS C O 1
ATOM 11594 N N . LEU C 1 427 ? 12.881 17.500 26.077 1.00 38.84 426 LEU C N 1
ATOM 11595 C CA . LEU C 1 427 ? 14.054 18.258 25.585 1.00 37.17 426 LEU C CA 1
ATOM 11596 C C . LEU C 1 427 ? 15.256 17.313 25.520 1.00 37.57 426 LEU C C 1
ATOM 11597 O O . LEU C 1 427 ? 15.538 16.497 26.480 1.00 32.66 426 LEU C O 1
ATOM 11602 N N . THR C 1 428 ? 15.948 17.433 24.392 1.00 34.52 427 THR C N 1
ATOM 11603 C CA . THR C 1 428 ? 17.144 16.643 24.133 1.00 39.07 427 THR C CA 1
ATOM 11604 C C . THR C 1 428 ? 18.313 17.615 23.973 1.00 41.05 427 THR C C 1
ATOM 11605 O O . THR C 1 428 ? 18.269 18.524 23.109 1.00 42.88 427 THR C O 1
ATOM 11609 N N . VAL C 1 429 ? 19.348 17.416 24.787 1.00 38.41 428 VAL C N 1
ATOM 11610 C CA . VAL C 1 429 ? 20.488 18.289 24.708 1.00 40.60 428 VAL C CA 1
ATOM 11611 C C . VAL C 1 429 ? 21.650 17.560 24.021 1.00 39.26 428 VAL C C 1
ATOM 11612 O O . VAL C 1 429 ? 22.069 16.472 24.427 1.00 42.47 428 VAL C O 1
ATOM 11616 N N . THR C 1 430 ? 22.234 18.258 23.067 1.00 41.44 429 THR C N 1
ATOM 11617 C CA . THR C 1 430 ? 23.173 17.704 22.136 1.00 45.50 429 THR C CA 1
ATOM 11618 C C . THR C 1 430 ? 24.211 18.784 21.817 1.00 52.64 429 THR C C 1
ATOM 11619 O O . THR C 1 430 ? 24.304 19.775 22.537 1.00 53.67 429 THR C O 1
ATOM 11623 N N . GLY C 1 431 ? 25.022 18.577 20.789 1.00 58.82 430 GLY C N 1
ATOM 11624 C CA . GLY C 1 431 ? 25.929 19.614 20.315 1.00 57.82 430 GLY C CA 1
ATOM 11625 C C . GLY C 1 431 ? 27.105 19.803 21.259 1.00 59.24 430 GLY C C 1
ATOM 11626 O O . GLY C 1 431 ? 27.760 20.856 21.238 1.00 60.12 430 GLY C O 1
ATOM 11627 N N . ILE C 1 432 ? 27.356 18.780 22.078 1.00 54.86 431 ILE C N 1
ATOM 11628 C CA . ILE C 1 432 ? 28.419 18.777 23.085 1.00 57.46 431 ILE C CA 1
ATOM 11629 C C . ILE C 1 432 ? 29.276 17.551 22.807 1.00 57.71 431 ILE C C 1
ATOM 11630 O O . ILE C 1 432 ? 29.248 16.589 23.560 1.00 54.03 431 ILE C O 1
ATOM 11635 N N . ASP C 1 433 ? 29.971 17.567 21.689 1.00 66.60 432 ASP C N 1
ATOM 11636 C CA . ASP C 1 433 ? 30.633 16.355 21.236 1.00 69.67 432 ASP C CA 1
ATOM 11637 C C . ASP C 1 433 ? 32.073 16.369 21.737 1.00 70.11 432 ASP C C 1
ATOM 11638 O O . ASP C 1 433 ? 32.620 17.438 22.060 1.00 66.83 432 ASP C O 1
ATOM 11643 N N . ARG C 1 434 ? 32.643 15.174 21.889 1.00 71.27 433 ARG C N 1
ATOM 11644 C CA . ARG C 1 434 ? 34.094 15.000 22.069 1.00 73.88 433 ARG C CA 1
ATOM 11645 C C . ARG C 1 434 ? 34.571 15.779 23.303 1.00 63.13 433 ARG C C 1
ATOM 11646 O O . ARG C 1 434 ? 35.682 16.300 23.301 1.00 60.82 433 ARG C O 1
ATOM 11654 N N . ALA C 1 435 ? 33.753 15.859 24.344 1.00 59.28 434 ALA C N 1
ATOM 11655 C CA . ALA C 1 435 ? 34.161 16.514 25.606 1.00 59.50 434 ALA C CA 1
ATOM 11656 C C . ALA C 1 435 ? 35.270 15.710 26.309 1.00 59.26 434 ALA C C 1
ATOM 11657 O O . ALA C 1 435 ? 35.221 14.466 26.356 1.00 52.18 434 ALA C O 1
ATOM 11659 N N . GLN C 1 436 ? 36.247 16.398 26.903 1.00 59.02 435 GLN C N 1
ATOM 11660 C CA . GLN C 1 436 ? 37.279 15.709 27.709 1.00 61.07 435 GLN C CA 1
ATOM 11661 C C . GLN C 1 436 ? 36.725 15.493 29.131 1.00 55.27 435 GLN C C 1
ATOM 11662 O O . GLN C 1 436 ? 36.096 16.374 29.684 1.00 54.95 435 GLN C O 1
ATOM 11668 N N . ILE C 1 437 ? 36.951 14.316 29.715 1.00 58.65 436 ILE C N 1
ATOM 11669 C CA . ILE C 1 437 ? 36.430 13.973 31.056 1.00 60.12 436 ILE C CA 1
ATOM 11670 C C . ILE C 1 437 ? 37.605 13.818 32.028 1.00 52.86 436 ILE C C 1
ATOM 11671 O O . ILE C 1 437 ? 38.503 12.984 31.859 1.00 52.40 436 ILE C O 1
ATOM 11676 N N . GLN C 1 438 ? 37.545 14.643 33.053 1.00 45.91 437 GLN C N 1
ATOM 11677 C CA . GLN C 1 438 ? 38.332 14.505 34.227 1.00 37.88 437 GLN C CA 1
ATOM 11678 C C . GLN C 1 438 ? 37.361 14.637 35.409 1.00 33.93 437 GLN C C 1
ATOM 11679 O O . GLN C 1 438 ? 36.904 15.723 35.726 1.00 39.55 437 GLN C O 1
ATOM 11685 N N . GLY C 1 439 ? 37.011 13.528 36.029 1.00 32.66 438 GLY C N 1
ATOM 11686 C CA . GLY C 1 439 ? 36.088 13.528 37.178 1.00 34.54 438 GLY C CA 1
ATOM 11687 C C . GLY C 1 439 ? 34.624 13.594 36.765 1.00 32.16 438 GLY C C 1
ATOM 11688 O O . GLY C 1 439 ? 34.290 13.840 35.612 1.00 31.59 438 GLY C O 1
ATOM 11689 N N . SER C 1 440 ? 33.749 13.403 37.746 1.00 34.49 439 SER C N 1
ATOM 11690 C CA . SER C 1 440 ? 32.285 13.526 37.590 1.00 32.30 439 SER C CA 1
ATOM 11691 C C . SER C 1 440 ? 31.852 14.967 37.250 1.00 32.88 439 SER C C 1
ATOM 11692 O O . SER C 1 440 ? 32.593 15.948 37.461 1.00 35.38 439 SER C O 1
ATOM 11695 N N . PHE C 1 441 ? 30.655 15.112 36.690 1.00 30.91 440 PHE C N 1
ATOM 11696 C CA . PHE C 1 441 ? 30.097 16.439 36.491 1.00 31.37 440 PHE C CA 1
ATOM 11697 C C . PHE C 1 441 ? 28.566 16.375 36.427 1.00 33.16 440 PHE C C 1
ATOM 11698 O O . PHE C 1 441 ? 27.997 15.314 36.376 1.00 32.39 440 PHE C O 1
ATOM 11706 N N . ILE C 1 442 ? 27.903 17.542 36.461 1.00 35.70 441 ILE C N 1
ATOM 11707 C CA . ILE C 1 442 ? 26.434 17.635 36.510 1.00 33.12 441 ILE C CA 1
ATOM 11708 C C . ILE C 1 442 ? 25.998 18.599 35.408 1.00 31.90 441 ILE C C 1
ATOM 11709 O O . ILE C 1 442 ? 26.628 19.601 35.173 1.00 31.90 441 ILE C O 1
ATOM 11714 N N . MET C 1 443 ? 24.862 18.323 34.811 1.00 31.91 442 MET C N 1
ATOM 11715 C CA . MET C 1 443 ? 24.280 19.234 33.862 1.00 36.36 442 MET C CA 1
ATOM 11716 C C . MET C 1 443 ? 22.947 19.681 34.460 1.00 34.79 442 MET C C 1
ATOM 11717 O O . MET C 1 443 ? 22.221 18.850 35.006 1.00 34.10 442 MET C O 1
ATOM 11722 N N . LYS C 1 444 ? 22.644 20.966 34.396 1.00 33.61 443 LYS C N 1
ATOM 11723 C CA . LYS C 1 444 ? 21.319 21.439 34.810 1.00 33.61 443 LYS C CA 1
ATOM 11724 C C . LYS C 1 444 ? 20.745 22.252 33.658 1.00 32.07 443 LYS C C 1
ATOM 11725 O O . LYS C 1 444 ? 21.432 23.124 33.090 1.00 31.38 443 LYS C O 1
ATOM 11731 N N . ALA C 1 445 ? 19.506 21.919 33.320 1.00 34.45 444 ALA C N 1
ATOM 11732 C CA . ALA C 1 445 ? 18.793 22.511 32.182 1.00 38.48 444 ALA C CA 1
ATOM 11733 C C . ALA C 1 445 ? 17.758 23.537 32.658 1.00 37.01 444 ALA C C 1
ATOM 11734 O O . ALA C 1 445 ? 17.019 23.300 33.636 1.00 35.32 444 ALA C O 1
ATOM 11736 N N . TYR C 1 446 ? 17.660 24.621 31.899 1.00 38.51 445 TYR C N 1
ATOM 11737 C CA . TYR C 1 446 ? 16.716 25.697 32.194 1.00 38.84 445 TYR C CA 1
ATOM 11738 C C . TYR C 1 446 ? 16.088 26.224 30.897 1.00 43.91 445 TYR C C 1
ATOM 11739 O O . TYR C 1 446 ? 16.645 26.063 29.780 1.00 34.85 445 TYR C O 1
ATOM 11748 N N . ALA C 1 447 ? 14.963 26.920 31.071 1.00 45.62 446 ALA C N 1
ATOM 11749 C CA . ALA C 1 447 ? 14.291 27.608 29.950 1.00 48.36 446 ALA C CA 1
ATOM 11750 C C . ALA C 1 447 ? 13.816 28.994 30.384 1.00 43.04 446 ALA C C 1
ATOM 11751 O O . ALA C 1 447 ? 13.196 29.142 31.438 1.00 41.55 446 ALA C O 1
ATOM 11753 N N . SER C 1 448 ? 14.125 29.992 29.574 1.00 45.55 447 SER C N 1
ATOM 11754 C CA . SER C 1 448 ? 13.497 31.287 29.688 1.00 48.36 447 SER C CA 1
ATOM 11755 C C . SER C 1 448 ? 12.435 31.450 28.595 1.00 51.80 447 SER C C 1
ATOM 11756 O O . SER C 1 448 ? 12.526 30.891 27.500 1.00 50.09 447 SER C O 1
ATOM 11759 N N . VAL C 1 449 ? 11.414 32.214 28.930 1.00 58.76 448 VAL C N 1
ATOM 11760 C CA . VAL C 1 449 ? 10.323 32.509 28.000 1.00 62.64 448 VAL C CA 1
ATOM 11761 C C . VAL C 1 449 ? 9.900 33.965 28.246 1.00 62.56 448 VAL C C 1
ATOM 11762 O O . VAL C 1 449 ? 9.397 34.331 29.317 1.00 49.12 448 VAL C O 1
ATOM 11766 N N . THR C 1 450 ? 10.202 34.792 27.258 1.00 61.78 449 THR C N 1
ATOM 11767 C CA . THR C 1 450 ? 9.795 36.163 27.236 1.00 66.44 449 THR C CA 1
ATOM 11768 C C . THR C 1 450 ? 8.457 36.252 26.500 1.00 76.52 449 THR C C 1
ATOM 11769 O O . THR C 1 450 ? 8.430 35.948 25.305 1.00 80.72 449 THR C O 1
ATOM 11773 N N . ASP C 1 451 ? 7.362 36.634 27.176 1.00 81.30 450 ASP C N 1
ATOM 11774 C CA . ASP C 1 451 ? 6.097 36.912 26.442 1.00 85.35 450 ASP C CA 1
ATOM 11775 C C . ASP C 1 451 ? 6.162 38.288 25.701 1.00 90.01 450 ASP C C 1
ATOM 11776 O O . ASP C 1 451 ? 7.173 39.020 25.811 1.00 75.67 450 ASP C O 1
ATOM 11781 N N . ALA C 1 452 ? 5.121 38.586 24.905 1.00 100.90 451 ALA C N 1
ATOM 11782 C CA . ALA C 1 452 ? 5.011 39.837 24.103 1.00 100.43 451 ALA C CA 1
ATOM 11783 C C . ALA C 1 452 ? 5.068 41.074 25.018 1.00 100.48 451 ALA C C 1
ATOM 11784 O O . ALA C 1 452 ? 5.766 42.050 24.711 1.00 91.13 451 ALA C O 1
ATOM 11786 N N . ASN C 1 453 ? 4.373 41.008 26.160 1.00 98.78 452 ASN C N 1
ATOM 11787 C CA . ASN C 1 453 ? 4.352 42.095 27.161 1.00 100.30 452 ASN C CA 1
ATOM 11788 C C . ASN C 1 453 ? 5.735 42.280 27.807 1.00 94.74 452 ASN C C 1
ATOM 11789 O O . ASN C 1 453 ? 5.822 42.821 28.909 1.00 95.84 452 ASN C O 1
ATOM 11794 N N . GLY C 1 454 ? 6.806 41.817 27.156 1.00 89.33 453 GLY C N 1
ATOM 11795 C CA . GLY C 1 454 ? 8.167 42.130 27.559 1.00 79.35 453 GLY C CA 1
ATOM 11796 C C . GLY C 1 454 ? 8.705 41.240 28.674 1.00 69.18 453 GLY C C 1
ATOM 11797 O O . GLY C 1 454 ? 9.915 41.135 28.778 1.00 62.24 453 GLY C O 1
ATOM 11798 N N . LYS C 1 455 ? 7.862 40.605 29.504 1.00 68.84 454 LYS C N 1
ATOM 11799 C CA . LYS C 1 455 ? 8.341 39.986 30.782 1.00 74.18 454 LYS C CA 1
ATOM 11800 C C . LYS C 1 455 ? 8.748 38.509 30.568 1.00 74.87 454 LYS C C 1
ATOM 11801 O O . LYS C 1 455 ? 8.329 37.837 29.611 1.00 66.39 454 LYS C O 1
ATOM 11807 N N . THR C 1 456 ? 9.572 38.006 31.497 1.00 67.78 455 THR C N 1
ATOM 11808 C CA . THR C 1 456 ? 10.298 36.747 31.338 1.00 61.62 455 THR C CA 1
ATOM 11809 C C . THR C 1 456 ? 10.078 35.821 32.540 1.00 62.39 455 THR C C 1
ATOM 11810 O O . THR C 1 456 ? 10.270 36.228 33.676 1.00 65.30 455 THR C O 1
ATOM 11814 N N . ARG C 1 457 ? 9.704 34.572 32.260 1.00 56.57 456 ARG C N 1
ATOM 11815 C CA . ARG C 1 457 ? 9.588 33.505 33.270 1.00 57.48 456 ARG C CA 1
ATOM 11816 C C . ARG C 1 457 ? 10.800 32.561 33.156 1.00 50.30 456 ARG C C 1
ATOM 11817 O O . ARG C 1 457 ? 11.392 32.376 32.097 1.00 53.37 456 ARG C O 1
ATOM 11825 N N . GLU C 1 458 ? 11.134 31.911 34.248 1.00 49.17 457 GLU C N 1
ATOM 11826 C CA . GLU C 1 458 ? 12.253 30.988 34.301 1.00 47.35 457 GLU C CA 1
ATOM 11827 C C . GLU C 1 458 ? 11.743 29.625 34.742 1.00 42.48 457 GLU C C 1
ATOM 11828 O O . GLU C 1 458 ? 10.939 29.528 35.656 1.00 45.85 457 GLU C O 1
ATOM 11834 N N . TYR C 1 459 ? 12.239 28.576 34.099 1.00 43.45 458 TYR C N 1
ATOM 11835 C CA . TYR C 1 459 ? 11.807 27.228 34.444 1.00 40.74 458 TYR C CA 1
ATOM 11836 C C . TYR C 1 459 ? 13.031 26.349 34.659 1.00 39.74 458 TYR C C 1
ATOM 11837 O O . TYR C 1 459 ? 13.936 26.359 33.846 1.00 41.75 458 TYR C O 1
ATOM 11846 N N . TYR C 1 460 ? 13.042 25.615 35.753 1.00 37.97 459 TYR C N 1
ATOM 11847 C CA . TYR C 1 460 ? 14.050 24.607 35.967 1.00 41.00 459 TYR C CA 1
ATOM 11848 C C . TYR C 1 460 ? 13.535 23.237 35.472 1.00 42.96 459 TYR C C 1
ATOM 11849 O O . TYR C 1 460 ? 12.444 22.762 35.861 1.00 41.08 459 TYR C O 1
ATOM 11858 N N . LEU C 1 461 ? 14.328 22.594 34.603 1.00 37.94 460 LEU C N 1
ATOM 11859 C CA . LEU C 1 461 ? 13.848 21.419 33.889 1.00 33.87 460 LEU C CA 1
ATOM 11860 C C . LEU C 1 461 ? 14.431 20.155 34.524 1.00 38.39 460 LEU C C 1
ATOM 11861 O O . LEU C 1 461 ? 13.876 19.062 34.299 1.00 39.14 460 LEU C O 1
ATOM 11866 N N . GLY C 1 462 ? 15.543 20.293 35.270 1.00 33.08 461 GLY C N 1
ATOM 11867 C CA . GLY C 1 462 ? 16.116 19.161 36.015 1.00 34.80 461 GLY C CA 1
ATOM 11868 C C . GLY C 1 462 ? 17.632 19.031 35.864 1.00 33.47 461 GLY C C 1
ATOM 11869 O O . GLY C 1 462 ? 18.335 19.931 35.342 1.00 30.17 461 GLY C O 1
ATOM 11870 N N . HIS C 1 463 ? 18.134 17.903 36.367 1.00 35.62 462 HIS C N 1
ATOM 11871 C CA . HIS C 1 463 ? 19.583 17.679 36.514 1.00 36.82 462 HIS C CA 1
ATOM 11872 C C . HIS C 1 463 ? 19.952 16.314 35.940 1.00 34.54 462 HIS C C 1
ATOM 11873 O O . HIS C 1 463 ? 19.120 15.434 35.925 1.00 35.92 462 HIS C O 1
ATOM 11880 N N . LYS C 1 464 ? 21.215 16.163 35.552 1.00 34.92 463 LYS C N 1
ATOM 11881 C CA . LYS C 1 464 ? 21.803 14.864 35.119 1.00 33.92 463 LYS C CA 1
ATOM 11882 C C . LYS C 1 464 ? 23.210 14.741 35.716 1.00 33.73 463 LYS C C 1
ATOM 11883 O O . LYS C 1 464 ? 24.051 15.621 35.476 1.00 29.99 463 LYS C O 1
ATOM 11889 N N . SER C 1 465 ? 23.433 13.687 36.510 1.00 29.55 464 SER C N 1
ATOM 11890 C CA . SER C 1 465 ? 24.702 13.432 37.120 1.00 30.17 464 SER C CA 1
ATOM 11891 C C . SER C 1 465 ? 25.509 12.418 36.302 1.00 30.66 464 SER C C 1
ATOM 11892 O O . SER C 1 465 ? 25.118 11.264 36.258 1.00 29.81 464 SER C O 1
ATOM 11895 N N . ILE C 1 466 ? 26.692 12.787 35.791 1.00 31.13 465 ILE C N 1
ATOM 11896 C CA . ILE C 1 466 ? 27.620 11.799 35.257 1.00 27.52 465 ILE C CA 1
ATOM 11897 C C . ILE C 1 466 ? 28.665 11.481 36.316 1.00 28.36 465 ILE C C 1
ATOM 11898 O O . ILE C 1 466 ? 29.614 12.244 36.545 1.00 30.36 465 ILE C O 1
ATOM 11903 N N . LEU C 1 467 ? 28.444 10.362 36.975 1.00 29.72 466 LEU C N 1
ATOM 11904 C CA . LEU C 1 467 ? 29.381 9.769 37.893 1.00 31.12 466 LEU C CA 1
ATOM 11905 C C . LEU C 1 467 ? 30.510 9.125 37.090 1.00 33.57 466 LEU C C 1
ATOM 11906 O O . LEU C 1 467 ? 30.248 8.195 36.364 1.00 37.57 466 LEU C O 1
ATOM 11911 N N . SER C 1 468 ? 31.742 9.614 37.228 1.00 34.08 467 SER C N 1
ATOM 11912 C CA . SER C 1 468 ? 32.849 9.188 36.388 1.00 29.98 467 SER C CA 1
ATOM 11913 C C . SER C 1 468 ? 34.084 8.974 37.260 1.00 28.67 467 SER C C 1
ATOM 11914 O O . SER C 1 468 ? 34.003 8.433 38.374 1.00 29.79 467 SER C O 1
ATOM 11917 N N . ARG C 1 469 ? 35.231 9.373 36.766 1.00 29.07 468 ARG C N 1
ATOM 11918 C CA . ARG C 1 469 ? 36.475 8.868 37.331 1.00 34.11 468 ARG C CA 1
ATOM 11919 C C . ARG C 1 469 ? 37.546 9.933 37.148 1.00 33.00 468 ARG C C 1
ATOM 11920 O O . ARG C 1 469 ? 37.455 10.705 36.214 1.00 31.73 468 ARG C O 1
ATOM 11928 N N . TRP C 1 470 ? 38.531 9.954 38.044 1.00 36.83 469 TRP C N 1
ATOM 11929 C CA . TRP C 1 470 ? 39.840 10.616 37.772 1.00 34.57 469 TRP C CA 1
ATOM 11930 C C . TRP C 1 470 ? 40.648 9.732 36.837 1.00 35.29 469 TRP C C 1
ATOM 11931 O O . TRP C 1 470 ? 40.714 8.521 37.036 1.00 38.83 469 TRP C O 1
ATOM 11942 N N . ASN C 1 471 ? 41.275 10.386 35.896 1.00 36.59 470 ASN C N 1
ATOM 11943 C CA . ASN C 1 471 ? 42.087 9.800 34.880 1.00 41.54 470 ASN C CA 1
ATOM 11944 C C . ASN C 1 471 ? 43.494 10.367 34.989 1.00 37.76 470 ASN C C 1
ATOM 11945 O O . ASN C 1 471 ? 43.676 11.587 35.225 1.00 38.01 470 ASN C O 1
ATOM 11950 N N . VAL C 1 472 ? 44.439 9.479 34.749 1.00 37.13 471 VAL C N 1
ATOM 11951 C CA . VAL C 1 472 ? 45.839 9.843 34.599 1.00 41.29 471 VAL C CA 1
ATOM 11952 C C . VAL C 1 472 ? 46.286 9.376 33.217 1.00 38.76 471 VAL C C 1
ATOM 11953 O O . VAL C 1 472 ? 46.201 8.207 32.932 1.00 41.06 471 VAL C O 1
ATOM 11957 N N . VAL C 1 473 ? 46.794 10.288 32.418 1.00 44.03 472 VAL C N 1
ATOM 11958 C CA . VAL C 1 473 ? 46.965 10.093 30.998 1.00 48.70 472 VAL C CA 1
ATOM 11959 C C . VAL C 1 473 ? 48.410 10.424 30.581 1.00 49.41 472 VAL C C 1
ATOM 11960 O O . VAL C 1 473 ? 49.154 10.976 31.354 1.00 51.63 472 VAL C O 1
ATOM 11964 N N . GLN C 1 474 ? 48.783 10.143 29.326 1.00 56.87 473 GLN C N 1
ATOM 11965 C CA . GLN C 1 474 ? 50.147 10.373 28.824 1.00 54.17 473 GLN C CA 1
ATOM 11966 C C . GLN C 1 474 ? 50.193 11.298 27.592 1.00 55.09 473 GLN C C 1
ATOM 11967 O O . GLN C 1 474 ? 51.204 11.315 26.922 1.00 59.53 473 GLN C O 1
ATOM 11973 N N . CYS C 1 475 ? 49.150 12.072 27.291 1.00 56.74 474 CYS C N 1
ATOM 11974 C CA . CYS C 1 475 ? 49.249 13.294 26.441 1.00 68.31 474 CYS C CA 1
ATOM 11975 C C . CYS C 1 475 ? 48.287 14.324 27.020 1.00 77.54 474 CYS C C 1
ATOM 11976 O O . CYS C 1 475 ? 47.305 13.920 27.655 1.00 85.51 474 CYS C O 1
ATOM 11979 N N . ALA C 1 476 ? 48.491 15.610 26.763 1.00 78.58 475 ALA C N 1
ATOM 11980 C CA . ALA C 1 476 ? 47.454 16.570 27.149 1.00 83.24 475 ALA C CA 1
ATOM 11981 C C . ALA C 1 476 ? 46.158 16.192 26.423 1.00 91.08 475 ALA C C 1
ATOM 11982 O O . ALA C 1 476 ? 45.082 16.134 27.023 1.00 99.78 475 ALA C O 1
ATOM 11984 N N . ASN C 1 477 ? 46.293 15.849 25.144 1.00 95.74 476 ASN C N 1
ATOM 11985 C CA . ASN C 1 477 ? 45.138 15.658 24.275 1.00 94.64 476 ASN C CA 1
ATOM 11986 C C . ASN C 1 477 ? 44.532 14.258 24.463 1.00 80.56 476 ASN C C 1
ATOM 11987 O O . ASN C 1 477 ? 43.627 13.925 23.737 1.00 85.66 476 ASN C O 1
ATOM 11992 N N . CYS C 1 478 ? 44.978 13.459 25.433 1.00 75.34 477 CYS C N 1
ATOM 11993 C CA . CYS C 1 478 ? 44.739 11.998 25.404 1.00 74.77 477 CYS C CA 1
ATOM 11994 C C . CYS C 1 478 ? 43.635 11.576 26.384 1.00 78.18 477 CYS C C 1
ATOM 11995 O O . CYS C 1 478 ? 43.451 10.362 26.602 1.00 72.94 477 CYS C O 1
ATOM 11998 N N . LEU C 1 479 ? 42.910 12.527 26.981 1.00 76.37 478 LEU C N 1
ATOM 11999 C CA . LEU C 1 479 ? 41.799 12.157 27.889 1.00 75.39 478 LEU C CA 1
ATOM 12000 C C . LEU C 1 479 ? 40.721 11.374 27.118 1.00 74.06 478 LEU C C 1
ATOM 12001 O O . LEU C 1 479 ? 40.612 11.448 25.896 1.00 70.75 478 LEU C O 1
ATOM 12006 N N . THR C 1 480 ? 39.963 10.573 27.860 1.00 76.95 479 THR C N 1
ATOM 12007 C CA . THR C 1 480 ? 38.738 9.969 27.361 1.00 81.31 479 THR C CA 1
ATOM 12008 C C . THR C 1 480 ? 37.834 11.080 26.794 1.00 77.44 479 THR C C 1
ATOM 12009 O O . THR C 1 480 ? 37.639 12.094 27.454 1.00 74.96 479 THR C O 1
ATOM 12013 N N . HIS C 1 481 ? 37.326 10.912 25.568 1.00 71.39 480 HIS C N 1
ATOM 12014 C CA . HIS C 1 481 ? 36.339 11.843 24.979 1.00 73.19 480 HIS C CA 1
ATOM 12015 C C . HIS C 1 481 ? 34.923 11.276 25.136 1.00 70.98 480 HIS C C 1
ATOM 12016 O O . HIS C 1 481 ? 34.686 10.109 24.873 1.00 74.57 480 HIS C O 1
ATOM 12023 N N . LEU C 1 482 ? 33.982 12.108 25.573 1.00 77.02 481 LEU C N 1
ATOM 12024 C CA . LEU C 1 482 ? 32.582 11.685 25.717 1.00 70.90 481 LEU C CA 1
ATOM 12025 C C . LEU C 1 482 ? 31.729 12.581 24.823 1.00 58.55 481 LEU C C 1
ATOM 12026 O O . LEU C 1 482 ? 32.017 13.777 24.696 1.00 52.82 481 LEU C O 1
ATOM 12031 N N . ASP C 1 483 ? 30.727 11.985 24.177 1.00 50.51 482 ASP C N 1
ATOM 12032 C CA . ASP C 1 483 ? 29.672 12.783 23.566 1.00 55.03 482 ASP C CA 1
ATOM 12033 C C . ASP C 1 483 ? 28.583 12.912 24.613 1.00 50.26 482 ASP C C 1
ATOM 12034 O O . ASP C 1 483 ? 28.189 11.928 25.210 1.00 42.28 482 ASP C O 1
ATOM 12039 N N . ILE C 1 484 ? 28.123 14.128 24.863 1.00 51.71 483 ILE C N 1
ATOM 12040 C CA . ILE C 1 484 ? 27.171 14.332 25.949 1.00 55.61 483 ILE C CA 1
ATOM 12041 C C . ILE C 1 484 ? 25.766 14.431 25.342 1.00 45.71 483 ILE C C 1
ATOM 12042 O O . ILE C 1 484 ? 25.479 15.333 24.586 1.00 40.20 483 ILE C O 1
ATOM 12047 N N . VAL C 1 485 ? 24.890 13.510 25.697 1.00 41.67 484 VAL C N 1
ATOM 12048 C CA . VAL C 1 485 ? 23.492 13.634 25.316 1.00 42.23 484 VAL C CA 1
ATOM 12049 C C . VAL C 1 485 ? 22.654 13.544 26.603 1.00 38.50 484 VAL C C 1
ATOM 12050 O O . VAL C 1 485 ? 22.906 12.703 27.457 1.00 35.57 484 VAL C O 1
ATOM 12054 N N . ALA C 1 486 ? 21.673 14.426 26.741 1.00 33.87 485 ALA C N 1
ATOM 12055 C CA . ALA C 1 486 ? 20.858 14.476 27.961 1.00 34.76 485 ALA C CA 1
ATOM 12056 C C . ALA C 1 486 ? 19.394 14.705 27.586 1.00 34.64 485 ALA C C 1
ATOM 12057 O O . ALA C 1 486 ? 19.067 15.417 26.628 1.00 34.47 485 ALA C O 1
ATOM 12059 N N . HIS C 1 487 ? 18.519 14.092 28.353 1.00 37.11 486 HIS C N 1
ATOM 12060 C CA . HIS C 1 487 ? 17.121 14.276 28.154 1.00 38.51 486 HIS C CA 1
ATOM 12061 C C . HIS C 1 487 ? 16.546 14.919 29.419 1.00 40.06 486 HIS C C 1
ATOM 12062 O O . HIS C 1 487 ? 16.782 14.436 30.566 1.00 37.07 486 HIS C O 1
ATOM 12069 N N . PHE C 1 488 ? 15.718 15.941 29.191 1.00 41.48 487 PHE C N 1
ATOM 12070 C CA . PHE C 1 488 ? 14.935 16.539 30.279 1.00 39.40 487 PHE C CA 1
ATOM 12071 C C . PHE C 1 488 ? 13.442 16.628 29.904 1.00 40.58 487 PHE C C 1
ATOM 12072 O O . PHE C 1 488 ? 13.070 16.933 28.763 1.00 38.88 487 PHE C O 1
ATOM 12080 N N . PRO C 1 489 ? 12.566 16.369 30.888 1.00 43.00 488 PRO C N 1
ATOM 12081 C CA . PRO C 1 489 ? 11.164 16.644 30.704 1.00 40.87 488 PRO C CA 1
ATOM 12082 C C . PRO C 1 489 ? 10.885 18.151 30.705 1.00 41.54 488 PRO C C 1
ATOM 12083 O O . PRO C 1 489 ? 11.596 18.915 31.376 1.00 43.69 488 PRO C O 1
ATOM 12087 N N . LEU C 1 490 ? 9.855 18.534 29.943 1.00 41.01 489 LEU C N 1
ATOM 12088 C CA . LEU C 1 490 ? 9.292 19.884 29.931 1.00 38.08 489 LEU C CA 1
ATOM 12089 C C . LEU C 1 490 ? 8.020 19.980 30.786 1.00 34.94 489 LEU C C 1
ATOM 12090 O O . LEU C 1 490 ? 7.314 20.943 30.721 1.00 36.36 489 LEU C O 1
ATOM 12095 N N . SER C 1 491 ? 7.768 19.022 31.647 1.00 39.37 490 SER C N 1
ATOM 12096 C CA . SER C 1 491 ? 6.547 18.994 32.433 1.00 42.27 490 SER C CA 1
ATOM 12097 C C . SER C 1 491 ? 6.438 20.218 33.356 1.00 47.09 490 SER C C 1
ATOM 12098 O O . SER C 1 491 ? 5.390 20.469 33.916 1.00 53.34 490 SER C O 1
ATOM 12101 N N . ALA C 1 492 ? 7.493 20.990 33.534 1.00 50.83 491 ALA C N 1
ATOM 12102 C CA . ALA C 1 492 ? 7.394 22.133 34.407 1.00 48.43 491 ALA C CA 1
ATOM 12103 C C . ALA C 1 492 ? 6.750 23.328 33.691 1.00 48.35 491 ALA C C 1
ATOM 12104 O O . ALA C 1 492 ? 6.307 24.251 34.355 1.00 49.31 491 ALA C O 1
ATOM 12106 N N . MET C 1 493 ? 6.729 23.372 32.367 1.00 47.96 492 MET C N 1
ATOM 12107 C CA . MET C 1 493 ? 6.304 24.624 31.745 1.00 51.01 492 MET C CA 1
ATOM 12108 C C . MET C 1 493 ? 4.949 24.467 31.029 1.00 54.58 492 MET C C 1
ATOM 12109 O O . MET C 1 493 ? 4.506 23.358 30.674 1.00 48.56 492 MET C O 1
ATOM 12114 N N . PRO C 1 494 ? 4.241 25.600 30.873 1.00 52.31 493 PRO C N 1
ATOM 12115 C CA . PRO C 1 494 ? 2.951 25.497 30.264 1.00 48.28 493 PRO C CA 1
ATOM 12116 C C . PRO C 1 494 ? 3.181 25.276 28.763 1.00 46.27 493 PRO C C 1
ATOM 12117 O O . PRO C 1 494 ? 4.063 25.926 28.157 1.00 43.94 493 PRO C O 1
ATOM 12121 N N . ALA C 1 495 ? 2.383 24.361 28.209 1.00 46.58 494 ALA C N 1
ATOM 12122 C CA . ALA C 1 495 ? 2.578 23.790 26.860 1.00 48.82 494 ALA C CA 1
ATOM 12123 C C . ALA C 1 495 ? 2.715 24.874 25.792 1.00 50.17 494 ALA C C 1
ATOM 12124 O O . ALA C 1 495 ? 3.497 24.689 24.847 1.00 57.14 494 ALA C O 1
ATOM 12126 N N . ASP C 1 496 ? 2.007 25.990 25.953 1.00 53.05 495 ASP C N 1
ATOM 12127 C CA . ASP C 1 496 ? 2.084 27.091 24.978 1.00 62.94 495 ASP C CA 1
ATOM 12128 C C . ASP C 1 496 ? 3.314 27.971 25.176 1.00 69.52 495 ASP C C 1
ATOM 12129 O O . ASP C 1 496 ? 3.657 28.752 24.287 1.00 77.40 495 ASP C O 1
ATOM 12134 N N . ASP C 1 497 ? 3.981 27.856 26.325 1.00 66.27 496 ASP C N 1
ATOM 12135 C CA . ASP C 1 497 ? 5.269 28.525 26.508 1.00 66.92 496 ASP C CA 1
ATOM 12136 C C . ASP C 1 497 ? 6.423 27.807 25.762 1.00 61.86 496 ASP C C 1
ATOM 12137 O O . ASP C 1 497 ? 7.448 28.436 25.496 1.00 62.06 496 ASP C O 1
ATOM 12142 N N . VAL C 1 498 ? 6.259 26.532 25.392 1.00 55.47 497 VAL C N 1
ATOM 12143 C CA . VAL C 1 498 ? 7.397 25.720 24.868 1.00 53.28 497 VAL C CA 1
ATOM 12144 C C . VAL C 1 498 ? 7.974 26.290 23.563 1.00 52.91 497 VAL C C 1
ATOM 12145 O O . VAL C 1 498 ? 9.169 26.489 23.479 1.00 58.03 497 VAL C O 1
ATOM 12149 N N . PRO C 1 499 ? 7.173 26.511 22.525 1.00 58.32 498 PRO C N 1
ATOM 12150 C CA . PRO C 1 499 ? 7.865 26.947 21.285 1.00 58.29 498 PRO C CA 1
ATOM 12151 C C . PRO C 1 499 ? 8.508 28.344 21.368 1.00 56.53 498 PRO C C 1
ATOM 12152 O O . PRO C 1 499 ? 9.205 28.740 20.443 1.00 54.91 498 PRO C O 1
ATOM 12156 N N . LYS C 1 500 ? 8.242 29.085 22.445 1.00 58.72 499 LYS C N 1
ATOM 12157 C CA . LYS C 1 500 ? 8.825 30.436 22.670 1.00 69.95 499 LYS C CA 1
ATOM 12158 C C . LYS C 1 500 ? 10.127 30.325 23.480 1.00 64.59 499 LYS C C 1
ATOM 12159 O O . LYS C 1 500 ? 10.812 31.317 23.706 1.00 59.12 499 LYS C O 1
ATOM 12165 N N . ALA C 1 501 ? 10.454 29.125 23.944 1.00 60.75 500 ALA C N 1
ATOM 12166 C CA . ALA C 1 501 ? 11.432 28.987 25.014 1.00 58.98 500 ALA C CA 1
ATOM 12167 C C . ALA C 1 501 ? 12.853 29.140 24.461 1.00 57.35 500 ALA C C 1
ATOM 12168 O O . ALA C 1 501 ? 13.138 28.814 23.305 1.00 50.03 500 ALA C O 1
ATOM 12170 N N . LYS C 1 502 ? 13.726 29.717 25.275 1.00 57.00 501 LYS C N 1
ATOM 12171 C CA . LYS C 1 502 ? 15.156 29.724 24.966 1.00 56.64 501 LYS C CA 1
ATOM 12172 C C . LYS C 1 502 ? 15.830 28.889 26.060 1.00 52.37 501 LYS C C 1
ATOM 12173 O O . LYS C 1 502 ? 15.702 29.227 27.250 1.00 46.36 501 LYS C O 1
ATOM 12179 N N . PHE C 1 503 ? 16.461 27.774 25.659 1.00 45.86 502 PHE C N 1
ATOM 12180 C CA . PHE C 1 503 ? 16.964 26.764 26.613 1.00 41.89 502 PHE C CA 1
ATOM 12181 C C . PHE C 1 503 ? 18.448 27.004 26.898 1.00 39.02 502 PHE C C 1
ATOM 12182 O O . PHE C 1 503 ? 19.159 27.583 26.082 1.00 43.77 502 PHE C O 1
ATOM 12190 N N . ARG C 1 504 ? 18.923 26.497 28.025 1.00 37.18 503 ARG C N 1
ATOM 12191 C CA . ARG C 1 504 ? 20.343 26.626 28.366 1.00 38.23 503 ARG C CA 1
ATOM 12192 C C . ARG C 1 504 ? 20.705 25.492 29.309 1.00 33.77 503 ARG C C 1
ATOM 12193 O O . ARG C 1 504 ? 19.845 24.934 29.936 1.00 38.26 503 ARG C O 1
ATOM 12201 N N . VAL C 1 505 ? 21.979 25.153 29.370 1.00 40.18 504 VAL C N 1
ATOM 12202 C CA . VAL C 1 505 ? 22.463 24.202 30.377 1.00 40.98 504 VAL C CA 1
ATOM 12203 C C . VAL C 1 505 ? 23.646 24.819 31.134 1.00 38.36 504 VAL C C 1
ATOM 12204 O O . VAL C 1 505 ? 24.395 25.577 30.586 1.00 36.78 504 VAL C O 1
ATOM 12208 N N . GLU C 1 506 ? 23.787 24.434 32.388 1.00 35.18 505 GLU C N 1
ATOM 12209 C CA . GLU C 1 506 ? 24.935 24.738 33.186 1.00 34.57 505 GLU C CA 1
ATOM 12210 C C . GLU C 1 506 ? 25.618 23.419 33.572 1.00 33.47 505 GLU C C 1
ATOM 12211 O O . GLU C 1 506 ? 24.997 22.322 33.724 1.00 32.33 505 GLU C O 1
ATOM 12217 N N . PHE C 1 507 ? 26.908 23.550 33.781 1.00 30.27 506 PHE C N 1
ATOM 12218 C CA . PHE C 1 507 ? 27.727 22.438 34.114 1.00 34.55 506 PHE C CA 1
ATOM 12219 C C . PHE C 1 507 ? 28.352 22.694 35.479 1.00 32.27 506 PHE C C 1
ATOM 12220 O O . PHE C 1 507 ? 28.834 23.767 35.705 1.00 33.79 506 PHE C O 1
ATOM 12228 N N . ILE C 1 508 ? 28.355 21.708 36.346 1.00 31.62 507 ILE C N 1
ATOM 12229 C CA . ILE C 1 508 ? 29.243 21.738 37.493 1.00 32.95 507 ILE C CA 1
ATOM 12230 C C . ILE C 1 508 ? 30.249 20.590 37.344 1.00 34.75 507 ILE C C 1
ATOM 12231 O O . ILE C 1 508 ? 29.842 19.434 37.231 1.00 34.85 507 ILE C O 1
ATOM 12236 N N . HIS C 1 509 ? 31.545 20.906 37.371 1.00 32.21 508 HIS C N 1
ATOM 12237 C CA . HIS C 1 509 ? 32.573 19.955 37.032 1.00 32.52 508 HIS C CA 1
ATOM 12238 C C . HIS C 1 509 ? 33.774 20.126 37.961 1.00 32.72 508 HIS C C 1
ATOM 12239 O O . HIS C 1 509 ? 33.782 20.994 38.798 1.00 36.99 508 HIS C O 1
ATOM 12246 N N . ARG C 1 510 ? 34.747 19.238 37.812 1.00 31.57 509 ARG C N 1
ATOM 12247 C CA . ARG C 1 510 ? 35.863 19.129 38.734 1.00 31.89 509 ARG C CA 1
ATOM 12248 C C . ARG C 1 510 ? 36.965 20.134 38.376 1.00 29.54 509 ARG C C 1
ATOM 12249 O O . ARG C 1 510 ? 37.946 20.244 39.080 1.00 34.05 509 ARG C O 1
ATOM 12257 N N . GLY C 1 511 ? 36.819 20.892 37.319 1.00 33.52 510 GLY C N 1
ATOM 12258 C CA . GLY C 1 511 ? 37.860 21.867 36.959 1.00 34.41 510 GLY C CA 1
ATOM 12259 C C . GLY C 1 511 ? 39.219 21.224 36.717 1.00 36.34 510 GLY C C 1
ATOM 12260 O O . GLY C 1 511 ? 40.263 21.853 36.932 1.00 38.57 510 GLY C O 1
ATOM 12261 N N . GLY C 1 512 ? 39.212 19.955 36.311 1.00 37.79 511 GLY C N 1
ATOM 12262 C CA . GLY C 1 512 ? 40.422 19.219 36.018 1.00 37.99 511 GLY C CA 1
ATOM 12263 C C . GLY C 1 512 ? 41.074 18.690 37.277 1.00 37.75 511 GLY C C 1
ATOM 12264 O O . GLY C 1 512 ? 42.110 18.069 37.198 1.00 37.17 511 GLY C O 1
ATOM 12265 N N . GLY C 1 513 ? 40.511 18.958 38.445 1.00 37.25 512 GLY C N 1
ATOM 12266 C CA . GLY C 1 513 ? 41.008 18.315 39.674 1.00 40.13 512 GLY C CA 1
ATOM 12267 C C . GLY C 1 513 ? 42.049 19.160 40.380 1.00 43.21 512 GLY C C 1
ATOM 12268 O O . GLY C 1 513 ? 42.219 19.066 41.614 1.00 49.78 512 GLY C O 1
ATOM 12269 N N . VAL C 1 514 ? 42.729 20.010 39.612 1.00 43.47 513 VAL C N 1
ATOM 12270 C CA . VAL C 1 514 ? 43.846 20.766 40.147 1.00 44.93 513 VAL C CA 1
ATOM 12271 C C . VAL C 1 514 ? 43.782 22.187 39.585 1.00 43.73 513 VAL C C 1
ATOM 12272 O O . VAL C 1 514 ? 43.396 22.382 38.445 1.00 42.13 513 VAL C O 1
ATOM 12276 N N . PRO C 1 515 ? 44.146 23.190 40.411 1.00 49.07 514 PRO C N 1
ATOM 12277 C CA . PRO C 1 515 ? 44.222 24.614 40.029 1.00 51.08 514 PRO C CA 1
ATOM 12278 C C . PRO C 1 515 ? 44.833 24.863 38.640 1.00 45.55 514 PRO C C 1
ATOM 12279 O O . PRO C 1 515 ? 44.396 25.762 37.912 1.00 41.96 514 PRO C O 1
ATOM 12283 N N . SER C 1 516 ? 45.878 24.099 38.320 1.00 46.96 515 SER C N 1
ATOM 12284 C CA . SER C 1 516 ? 46.620 24.279 37.066 1.00 49.23 515 SER C CA 1
ATOM 12285 C C . SER C 1 516 ? 45.787 23.829 35.852 1.00 46.76 515 SER C C 1
ATOM 12286 O O . SER C 1 516 ? 46.057 24.290 34.780 1.00 44.84 515 SER C O 1
ATOM 12289 N N . ALA C 1 517 ? 44.780 22.970 36.014 1.00 44.83 516 ALA C N 1
ATOM 12290 C CA . ALA C 1 517 ? 43.889 22.608 34.891 1.00 47.85 516 ALA C CA 1
ATOM 12291 C C . ALA C 1 517 ? 42.582 23.427 34.894 1.00 48.49 516 ALA C C 1
ATOM 12292 O O . ALA C 1 517 ? 41.744 23.220 33.989 1.00 49.32 516 ALA C O 1
ATOM 12294 N N . ALA C 1 518 ? 42.395 24.377 35.825 1.00 45.85 517 ALA C N 1
ATOM 12295 C CA . ALA C 1 518 ? 41.012 24.928 36.065 1.00 44.91 517 ALA C CA 1
ATOM 12296 C C . ALA C 1 518 ? 40.607 25.914 34.968 1.00 45.47 517 ALA C C 1
ATOM 12297 O O . ALA C 1 518 ? 39.453 25.978 34.600 1.00 43.58 517 ALA C O 1
ATOM 12299 N N . LYS C 1 519 ? 41.541 26.731 34.523 1.00 46.73 518 LYS C N 1
ATOM 12300 C CA . LYS C 1 519 ? 41.226 27.780 33.606 1.00 51.99 518 LYS C CA 1
ATOM 12301 C C . LYS C 1 519 ? 40.871 27.152 32.251 1.00 48.64 518 LYS C C 1
ATOM 12302 O O . LYS C 1 519 ? 39.918 27.584 31.602 1.00 43.54 518 LYS C O 1
ATOM 12308 N N . ALA C 1 520 ? 41.643 26.143 31.848 1.00 47.68 519 ALA C N 1
ATOM 12309 C CA . ALA C 1 520 ? 41.437 25.457 30.568 1.00 51.46 519 ALA C CA 1
ATOM 12310 C C . ALA C 1 520 ? 40.043 24.827 30.552 1.00 48.07 519 ALA C C 1
ATOM 12311 O O . ALA C 1 520 ? 39.342 24.922 29.573 1.00 49.97 519 ALA C O 1
ATOM 12313 N N . ALA C 1 521 ? 39.658 24.228 31.676 1.00 46.58 520 ALA C N 1
ATOM 12314 C CA . ALA C 1 521 ? 38.419 23.502 31.789 1.00 45.64 520 ALA C CA 1
ATOM 12315 C C . ALA C 1 521 ? 37.224 24.473 31.765 1.00 43.60 520 ALA C C 1
ATOM 12316 O O . ALA C 1 521 ? 36.187 24.198 31.118 1.00 41.63 520 ALA C O 1
ATOM 12318 N N . ILE C 1 522 ? 37.368 25.620 32.424 1.00 39.41 521 ILE C N 1
ATOM 12319 C CA . ILE C 1 522 ? 36.304 26.602 32.465 1.00 42.76 521 ILE C CA 1
ATOM 12320 C C . ILE C 1 522 ? 36.079 27.181 31.067 1.00 44.24 521 ILE C C 1
ATOM 12321 O O . ILE C 1 522 ? 34.948 27.374 30.680 1.00 46.53 521 ILE C O 1
ATOM 12326 N N . ASP C 1 523 ? 37.144 27.451 30.327 1.00 51.56 522 ASP C N 1
ATOM 12327 C CA . ASP C 1 523 ? 37.021 28.031 28.990 1.00 54.61 522 ASP C CA 1
ATOM 12328 C C . ASP C 1 523 ? 36.365 27.081 28.022 1.00 49.15 522 ASP C C 1
ATOM 12329 O O . ASP C 1 523 ? 35.537 27.492 27.233 1.00 51.54 522 ASP C O 1
ATOM 12334 N N . LYS C 1 524 ? 36.735 25.812 28.090 1.00 51.58 523 LYS C N 1
ATOM 12335 C CA . LYS C 1 524 ? 36.156 24.789 27.212 1.00 55.60 523 LYS C CA 1
ATOM 12336 C C . LYS C 1 524 ? 34.641 24.709 27.447 1.00 52.41 523 LYS C C 1
ATOM 12337 O O . LYS C 1 524 ? 33.857 24.689 26.477 1.00 50.91 523 LYS C O 1
ATOM 12343 N N . VAL C 1 525 ? 34.234 24.689 28.718 1.00 47.08 524 VAL C N 1
ATOM 12344 C CA . VAL C 1 525 ? 32.813 24.557 29.058 1.00 47.07 524 VAL C CA 1
ATOM 12345 C C . VAL C 1 525 ? 32.058 25.805 28.583 1.00 46.30 524 VAL C C 1
ATOM 12346 O O . VAL C 1 525 ? 31.054 25.680 27.879 1.00 50.28 524 VAL C O 1
ATOM 12350 N N . SER C 1 526 ? 32.575 26.984 28.909 1.00 47.89 525 SER C N 1
ATOM 12351 C CA . SER C 1 526 ? 31.943 28.283 28.555 1.00 49.43 525 SER C CA 1
ATOM 12352 C C . SER C 1 526 ? 31.798 28.443 27.033 1.00 49.44 525 SER C C 1
ATOM 12353 O O . SER C 1 526 ? 30.909 29.154 26.597 1.00 49.11 525 SER C O 1
ATOM 12356 N N . ALA C 1 527 ? 32.698 27.817 26.259 1.00 51.13 526 ALA C N 1
ATOM 12357 C CA . ALA C 1 527 ? 32.715 27.838 24.785 1.00 48.88 526 ALA C CA 1
ATOM 12358 C C . ALA C 1 527 ? 31.766 26.790 24.173 1.00 50.60 526 ALA C C 1
ATOM 12359 O O . ALA C 1 527 ? 31.562 26.795 22.955 1.00 49.74 526 ALA C O 1
ATOM 12361 N N . LEU C 1 528 ? 31.171 25.892 24.957 1.00 47.43 527 LEU C N 1
ATOM 12362 C CA . LEU C 1 528 ? 30.217 24.947 24.371 1.00 47.35 527 LEU C CA 1
ATOM 12363 C C . LEU C 1 528 ? 29.020 25.736 23.847 1.00 50.48 527 LEU C C 1
ATOM 12364 O O . LEU C 1 528 ? 28.598 26.715 24.490 1.00 52.19 527 LEU C O 1
ATOM 12369 N N . GLN C 1 529 ? 28.526 25.323 22.677 1.00 50.93 528 GLN C N 1
ATOM 12370 C CA . GLN C 1 529 ? 27.266 25.796 22.131 1.00 50.21 528 GLN C CA 1
ATOM 12371 C C . GLN C 1 529 ? 26.302 24.619 21.984 1.00 47.55 528 GLN C C 1
ATOM 12372 O O . GLN C 1 529 ? 26.139 24.089 20.899 1.00 52.63 528 GLN C O 1
ATOM 12378 N N . PRO C 1 530 ? 25.652 24.223 23.072 1.00 50.00 529 PRO C N 1
ATOM 12379 C CA . PRO C 1 530 ? 24.730 23.099 23.009 1.00 50.42 529 PRO C CA 1
ATOM 12380 C C . PRO C 1 530 ? 23.619 23.307 21.967 1.00 51.04 529 PRO C C 1
ATOM 12381 O O . PRO C 1 530 ? 23.320 24.440 21.568 1.00 44.05 529 PRO C O 1
ATOM 12385 N N . LYS C 1 531 ? 23.040 22.194 21.550 1.00 49.37 530 LYS C N 1
ATOM 12386 C CA . LYS C 1 531 ? 22.004 22.164 20.546 1.00 50.97 530 LYS C CA 1
ATOM 12387 C C . LYS C 1 531 ? 20.772 21.585 21.248 1.00 45.49 530 LYS C C 1
ATOM 12388 O O . LYS C 1 531 ? 20.883 20.656 22.071 1.00 46.54 530 LYS C O 1
ATOM 12394 N N . PHE C 1 532 ? 19.619 22.174 20.997 1.00 43.61 531 PHE C N 1
ATOM 12395 C CA . PHE C 1 532 ? 18.401 21.794 21.718 1.00 43.34 531 PHE C CA 1
ATOM 12396 C C . PHE C 1 532 ? 17.310 21.324 20.745 1.00 45.57 531 PHE C C 1
ATOM 12397 O O . PHE C 1 532 ? 17.142 21.860 19.659 1.00 45.66 531 PHE C O 1
ATOM 12405 N N . GLU C 1 533 ? 16.564 20.302 21.153 1.00 50.19 532 GLU C N 1
ATOM 12406 C CA . GLU C 1 533 ? 15.502 19.761 20.326 1.00 51.99 532 GLU C CA 1
ATOM 12407 C C . GLU C 1 533 ? 14.329 19.374 21.223 1.00 46.12 532 GLU C C 1
ATOM 12408 O O . GLU C 1 533 ? 14.541 18.801 22.268 1.00 48.56 532 GLU C O 1
ATOM 12414 N N . VAL C 1 534 ? 13.109 19.654 20.769 1.00 48.60 533 VAL C N 1
ATOM 12415 C CA . VAL C 1 534 ? 11.886 19.303 21.496 1.00 49.36 533 VAL C CA 1
ATOM 12416 C C . VAL C 1 534 ? 11.170 18.185 20.732 1.00 47.50 533 VAL C C 1
ATOM 12417 O O . VAL C 1 534 ? 11.082 18.257 19.542 1.00 46.32 533 VAL C O 1
ATOM 12421 N N . SER C 1 535 ? 10.640 17.186 21.403 1.00 48.52 534 SER C N 1
ATOM 12422 C CA . SER C 1 535 ? 10.122 16.012 20.726 1.00 56.04 534 SER C CA 1
ATOM 12423 C C . SER C 1 535 ? 8.674 16.246 20.288 1.00 61.30 534 SER C C 1
ATOM 12424 O O . SER C 1 535 ? 7.791 15.466 20.674 1.00 61.90 534 SER C O 1
ATOM 12427 N N . PRO D 1 8 ? 19.048 17.945 -15.479 1.00 76.96 7 PRO D N 1
ATOM 12428 C CA . PRO D 1 8 ? 19.327 16.801 -14.568 1.00 80.24 7 PRO D CA 1
ATOM 12429 C C . PRO D 1 8 ? 19.655 15.488 -15.310 1.00 70.73 7 PRO D C 1
ATOM 12430 O O . PRO D 1 8 ? 18.749 14.852 -15.851 1.00 65.74 7 PRO D O 1
ATOM 12434 N N . ARG D 1 9 ? 20.942 15.103 -15.329 1.00 67.70 8 ARG D N 1
ATOM 12435 C CA . ARG D 1 9 ? 21.433 13.893 -16.046 1.00 59.54 8 ARG D CA 1
ATOM 12436 C C . ARG D 1 9 ? 20.757 12.641 -15.501 1.00 51.92 8 ARG D C 1
ATOM 12437 O O . ARG D 1 9 ? 20.498 12.549 -14.307 1.00 51.79 8 ARG D O 1
ATOM 12445 N N . VAL D 1 10 ? 20.544 11.678 -16.392 1.00 58.44 9 VAL D N 1
ATOM 12446 C CA . VAL D 1 10 ? 19.939 10.395 -16.040 1.00 61.72 9 VAL D CA 1
ATOM 12447 C C . VAL D 1 10 ? 21.004 9.276 -16.081 1.00 60.68 9 VAL D C 1
ATOM 12448 O O . VAL D 1 10 ? 21.803 9.182 -17.006 1.00 51.23 9 VAL D O 1
ATOM 12452 N N . ARG D 1 11 ? 21.013 8.458 -15.029 1.00 56.36 10 ARG D N 1
ATOM 12453 C CA . ARG D 1 11 ? 21.734 7.192 -14.986 1.00 50.08 10 ARG D CA 1
ATOM 12454 C C . ARG D 1 11 ? 20.758 6.090 -15.387 1.00 46.90 10 ARG D C 1
ATOM 12455 O O . ARG D 1 11 ? 19.688 6.007 -14.793 1.00 47.23 10 ARG D O 1
ATOM 12463 N N . ARG D 1 12 ? 21.131 5.237 -16.343 1.00 51.16 11 ARG D N 1
ATOM 12464 C CA . ARG D 1 12 ? 20.210 4.207 -16.850 1.00 48.79 11 ARG D CA 1
ATOM 12465 C C . ARG D 1 12 ? 20.735 2.788 -16.550 1.00 46.59 11 ARG D C 1
ATOM 12466 O O . ARG D 1 12 ? 21.898 2.595 -16.248 1.00 47.68 11 ARG D O 1
ATOM 12474 N N . SER D 1 13 ? 19.822 1.813 -16.613 1.00 43.76 12 SER D N 1
ATOM 12475 C CA . SER D 1 13 ? 20.089 0.371 -16.715 1.00 42.05 12 SER D CA 1
ATOM 12476 C C . SER D 1 13 ? 21.140 0.102 -17.792 1.00 50.72 12 SER D C 1
ATOM 12477 O O . SER D 1 13 ? 21.046 0.621 -18.905 1.00 56.30 12 SER D O 1
ATOM 12480 N N . VAL D 1 14 ? 22.157 -0.685 -17.480 1.00 52.54 13 VAL D N 1
ATOM 12481 C CA . VAL D 1 14 ? 23.208 -0.887 -18.474 1.00 50.69 13 VAL D CA 1
ATOM 12482 C C . VAL D 1 14 ? 22.684 -1.881 -19.526 1.00 49.05 13 VAL D C 1
ATOM 12483 O O . VAL D 1 14 ? 23.137 -1.898 -20.692 1.00 43.34 13 VAL D O 1
ATOM 12487 N N . ARG D 1 15 ? 21.762 -2.735 -19.104 1.00 44.72 14 ARG D N 1
ATOM 12488 C CA . ARG D 1 15 ? 21.079 -3.617 -20.029 1.00 49.60 14 ARG D CA 1
ATOM 12489 C C . ARG D 1 15 ? 20.353 -2.758 -21.071 1.00 56.48 14 ARG D C 1
ATOM 12490 O O . ARG D 1 15 ? 20.369 -3.064 -22.258 1.00 58.59 14 ARG D O 1
ATOM 12498 N N . ASP D 1 16 ? 19.744 -1.665 -20.617 1.00 59.17 15 ASP D N 1
ATOM 12499 C CA . ASP D 1 16 ? 19.155 -0.722 -21.528 1.00 57.73 15 ASP D CA 1
ATOM 12500 C C . ASP D 1 16 ? 20.162 -0.214 -22.554 1.00 53.67 15 ASP D C 1
ATOM 12501 O O . ASP D 1 16 ? 19.859 -0.240 -23.745 1.00 51.77 15 ASP D O 1
ATOM 12506 N N . LEU D 1 17 ? 21.343 0.248 -22.119 1.00 49.11 16 LEU D N 1
ATOM 12507 C CA . LEU D 1 17 ? 22.345 0.786 -23.064 1.00 51.73 16 LEU D CA 1
ATOM 12508 C C . LEU D 1 17 ? 22.788 -0.312 -24.042 1.00 56.58 16 LEU D C 1
ATOM 12509 O O . LEU D 1 17 ? 23.144 -0.008 -25.190 1.00 62.10 16 LEU D O 1
ATOM 12514 N N . GLN D 1 18 ? 22.772 -1.573 -23.583 1.00 61.77 17 GLN D N 1
ATOM 12515 C CA . GLN D 1 18 ? 23.225 -2.697 -24.399 1.00 62.51 17 GLN D CA 1
ATOM 12516 C C . GLN D 1 18 ? 22.151 -3.009 -25.446 1.00 59.44 17 GLN D C 1
ATOM 12517 O O . GLN D 1 18 ? 22.499 -3.176 -26.609 1.00 58.83 17 GLN D O 1
ATOM 12523 N N . LYS D 1 19 ? 20.876 -3.088 -25.057 1.00 55.24 18 LYS D N 1
ATOM 12524 C CA . LYS D 1 19 ? 19.775 -3.243 -26.064 1.00 59.21 18 LYS D CA 1
ATOM 12525 C C . LYS D 1 19 ? 19.891 -2.148 -27.135 1.00 52.14 18 LYS D C 1
ATOM 12526 O O . LYS D 1 19 ? 19.922 -2.413 -28.324 1.00 57.59 18 LYS D O 1
ATOM 12532 N N . ARG D 1 20 ? 20.020 -0.915 -26.700 1.00 56.10 19 ARG D N 1
ATOM 12533 C CA . ARG D 1 20 ? 20.159 0.202 -27.632 1.00 56.91 19 ARG D CA 1
ATOM 12534 C C . ARG D 1 20 ? 21.355 -0.027 -28.566 1.00 57.69 19 ARG D C 1
ATOM 12535 O O . ARG D 1 20 ? 21.203 0.186 -29.774 1.00 56.03 19 ARG D O 1
ATOM 12543 N N . TYR D 1 21 ? 22.499 -0.486 -28.040 1.00 56.03 20 TYR D N 1
ATOM 12544 C CA . TYR D 1 21 ? 23.663 -0.863 -28.890 1.00 57.32 20 TYR D CA 1
ATOM 12545 C C . TYR D 1 21 ? 23.250 -1.919 -29.939 1.00 56.34 20 TYR D C 1
ATOM 12546 O O . TYR D 1 21 ? 23.548 -1.740 -31.111 1.00 56.51 20 TYR D O 1
ATOM 12555 N N . ASP D 1 22 ? 22.573 -2.997 -29.545 1.00 55.78 21 ASP D N 1
ATOM 12556 C CA . ASP D 1 22 ? 22.249 -4.089 -30.482 1.00 59.72 21 ASP D CA 1
ATOM 12557 C C . ASP D 1 22 ? 21.177 -3.667 -31.510 1.00 69.21 21 ASP D C 1
ATOM 12558 O O . ASP D 1 22 ? 20.981 -4.365 -32.514 1.00 69.28 21 ASP D O 1
ATOM 12563 N N . ASN D 1 23 ? 20.448 -2.577 -31.222 1.00 73.42 22 ASN D N 1
ATOM 12564 C CA . ASN D 1 23 ? 19.429 -2.038 -32.120 1.00 68.14 22 ASN D CA 1
ATOM 12565 C C . ASN D 1 23 ? 19.966 -0.826 -32.893 1.00 60.07 22 ASN D C 1
ATOM 12566 O O . ASN D 1 23 ? 19.162 -0.058 -33.349 1.00 70.17 22 ASN D O 1
ATOM 12571 N N . GLY D 1 24 ? 21.276 -0.631 -33.041 1.00 52.90 23 GLY D N 1
ATOM 12572 C CA . GLY D 1 24 ? 21.800 0.419 -33.943 1.00 58.12 23 GLY D CA 1
ATOM 12573 C C . GLY D 1 24 ? 22.339 1.670 -33.242 1.00 64.26 23 GLY D C 1
ATOM 12574 O O . GLY D 1 24 ? 23.094 2.469 -33.852 1.00 67.39 23 GLY D O 1
ATOM 12575 N N . GLU D 1 25 ? 21.967 1.890 -31.982 1.00 65.80 24 GLU D N 1
ATOM 12576 C CA . GLU D 1 25 ? 22.307 3.145 -31.281 1.00 67.97 24 GLU D CA 1
ATOM 12577 C C . GLU D 1 25 ? 23.398 2.852 -30.241 1.00 67.41 24 GLU D C 1
ATOM 12578 O O . GLU D 1 25 ? 23.127 2.342 -29.134 1.00 62.70 24 GLU D O 1
ATOM 12584 N N . LYS D 1 26 ? 24.618 3.222 -30.608 1.00 63.58 25 LYS D N 1
ATOM 12585 C CA . LYS D 1 26 ? 25.817 2.674 -29.987 1.00 64.43 25 LYS D CA 1
ATOM 12586 C C . LYS D 1 26 ? 26.571 3.740 -29.178 1.00 62.39 25 LYS D C 1
ATOM 12587 O O . LYS D 1 26 ? 27.355 3.380 -28.315 1.00 74.55 25 LYS D O 1
ATOM 12593 N N . LYS D 1 27 ? 26.329 5.026 -29.409 1.00 61.75 26 LYS D N 1
ATOM 12594 C CA . LYS D 1 27 ? 27.105 6.078 -28.748 1.00 66.95 26 LYS D CA 1
ATOM 12595 C C . LYS D 1 27 ? 27.012 5.963 -27.214 1.00 60.96 26 LYS D C 1
ATOM 12596 O O . LYS D 1 27 ? 28.001 6.234 -26.542 1.00 65.43 26 LYS D O 1
ATOM 12602 N N . PRO D 1 28 ? 25.840 5.606 -26.643 1.00 55.24 27 PRO D N 1
ATOM 12603 C CA . PRO D 1 28 ? 25.798 5.507 -25.168 1.00 56.03 27 PRO D CA 1
ATOM 12604 C C . PRO D 1 28 ? 26.795 4.459 -24.637 1.00 57.23 27 PRO D C 1
ATOM 12605 O O . PRO D 1 28 ? 27.689 4.801 -23.830 1.00 52.22 27 PRO D O 1
ATOM 12609 N N . LEU D 1 29 ? 26.675 3.207 -25.099 1.00 54.52 28 LEU D N 1
ATOM 12610 C CA . LEU D 1 29 ? 27.598 2.158 -24.634 1.00 54.06 28 LEU D CA 1
ATOM 12611 C C . LEU D 1 29 ? 29.045 2.548 -25.010 1.00 58.58 28 LEU D C 1
ATOM 12612 O O . LEU D 1 29 ? 29.939 2.423 -24.178 1.00 61.17 28 LEU D O 1
ATOM 12617 N N . GLU D 1 30 ? 29.265 3.130 -26.197 1.00 52.96 29 GLU D N 1
ATOM 12618 C CA . GLU D 1 30 ? 30.613 3.482 -26.665 1.00 51.85 29 GLU D CA 1
ATOM 12619 C C . GLU D 1 30 ? 31.196 4.627 -25.838 1.00 47.85 29 GLU D C 1
ATOM 12620 O O . GLU D 1 30 ? 32.413 4.694 -25.631 1.00 44.78 29 GLU D O 1
ATOM 12626 N N . ASP D 1 31 ? 30.345 5.550 -25.407 1.00 49.68 30 ASP D N 1
ATOM 12627 C CA . ASP D 1 31 ? 30.810 6.643 -24.550 1.00 50.92 30 ASP D CA 1
ATOM 12628 C C . ASP D 1 31 ? 31.221 6.051 -23.200 1.00 46.35 30 ASP D C 1
ATOM 12629 O O . ASP D 1 31 ? 32.265 6.401 -22.662 1.00 50.32 30 ASP D O 1
ATOM 12634 N N . LEU D 1 32 ? 30.404 5.151 -22.665 1.00 51.15 31 LEU D N 1
ATOM 12635 C CA . LEU D 1 32 ? 30.685 4.508 -21.366 1.00 51.27 31 LEU D CA 1
ATOM 12636 C C . LEU D 1 32 ? 32.039 3.800 -21.427 1.00 50.57 31 LEU D C 1
ATOM 12637 O O . LEU D 1 32 ? 32.926 4.000 -20.557 1.00 42.92 31 LEU D O 1
ATOM 12642 N N . VAL D 1 33 ? 32.214 3.004 -22.483 1.00 51.29 32 VAL D N 1
ATOM 12643 C CA . VAL D 1 33 ? 33.425 2.201 -22.595 1.00 46.44 32 VAL D CA 1
ATOM 12644 C C . VAL D 1 33 ? 34.631 3.120 -22.761 1.00 47.78 32 VAL D C 1
ATOM 12645 O O . VAL D 1 33 ? 35.675 2.887 -22.133 1.00 50.64 32 VAL D O 1
ATOM 12649 N N . ARG D 1 34 ? 34.489 4.151 -23.585 1.00 52.29 33 ARG D N 1
ATOM 12650 C CA . ARG D 1 34 ? 35.630 5.055 -23.882 1.00 56.22 33 ARG D CA 1
ATOM 12651 C C . ARG D 1 34 ? 36.116 5.699 -22.578 1.00 49.79 33 ARG D C 1
ATOM 12652 O O . ARG D 1 34 ? 37.302 5.886 -22.374 1.00 52.03 33 ARG D O 1
ATOM 12660 N N . ALA D 1 35 ? 35.183 6.041 -21.703 1.00 47.58 34 ALA D N 1
ATOM 12661 C CA . ALA D 1 35 ? 35.523 6.791 -20.485 1.00 48.95 34 ALA D CA 1
ATOM 12662 C C . ALA D 1 35 ? 36.263 5.882 -19.487 1.00 44.71 34 ALA D C 1
ATOM 12663 O O . ALA D 1 35 ? 37.206 6.295 -18.799 1.00 44.97 34 ALA D O 1
ATOM 12665 N N . TRP D 1 36 ? 35.797 4.643 -19.424 1.00 43.44 35 TRP D N 1
ATOM 12666 C CA . TRP D 1 36 ? 36.389 3.604 -18.606 1.00 43.63 35 TRP D CA 1
ATOM 12667 C C . TRP D 1 36 ? 37.792 3.281 -19.118 1.00 43.61 35 TRP D C 1
ATOM 12668 O O . TRP D 1 36 ? 38.718 3.243 -18.313 1.00 46.23 35 TRP D O 1
ATOM 12679 N N . VAL D 1 37 ? 37.968 3.147 -20.434 1.00 39.87 36 VAL D N 1
ATOM 12680 C CA . VAL D 1 37 ? 39.315 3.002 -20.999 1.00 38.71 36 VAL D CA 1
ATOM 12681 C C . VAL D 1 37 ? 40.186 4.185 -20.586 1.00 43.06 36 VAL D C 1
ATOM 12682 O O . VAL D 1 37 ? 41.367 4.018 -20.241 1.00 53.48 36 VAL D O 1
ATOM 12686 N N . GLY D 1 38 ? 39.623 5.385 -20.681 1.00 47.57 37 GLY D N 1
ATOM 12687 C CA . GLY D 1 38 ? 40.332 6.602 -20.284 1.00 48.25 37 GLY D CA 1
ATOM 12688 C C . GLY D 1 38 ? 40.809 6.554 -18.837 1.00 51.29 37 GLY D C 1
ATOM 12689 O O . GLY D 1 38 ? 41.997 6.812 -18.551 1.00 56.32 37 GLY D O 1
ATOM 12690 N N . ILE D 1 39 ? 39.919 6.244 -17.896 1.00 46.76 38 ILE D N 1
ATOM 12691 C CA . ILE D 1 39 ? 40.360 6.351 -16.476 1.00 48.87 38 ILE D CA 1
ATOM 12692 C C . ILE D 1 39 ? 41.317 5.199 -16.114 1.00 44.73 38 ILE D C 1
ATOM 12693 O O . ILE D 1 39 ? 42.155 5.391 -15.254 1.00 40.02 38 ILE D O 1
ATOM 12698 N N . GLN D 1 40 ? 41.246 4.054 -16.804 1.00 45.50 39 GLN D N 1
ATOM 12699 C CA . GLN D 1 40 ? 42.122 2.894 -16.506 1.00 46.77 39 GLN D CA 1
ATOM 12700 C C . GLN D 1 40 ? 43.526 3.165 -17.038 1.00 46.79 39 GLN D C 1
ATOM 12701 O O . GLN D 1 40 ? 44.506 2.631 -16.498 1.00 48.91 39 GLN D O 1
ATOM 12707 N N . ALA D 1 41 ? 43.592 4.013 -18.059 1.00 50.33 40 ALA D N 1
ATOM 12708 C CA . ALA D 1 41 ? 44.855 4.401 -18.679 1.00 50.04 40 ALA D CA 1
ATOM 12709 C C . ALA D 1 41 ? 45.527 5.541 -17.898 1.00 52.17 40 ALA D C 1
ATOM 12710 O O . ALA D 1 41 ? 46.738 5.715 -18.008 1.00 56.22 40 ALA D O 1
ATOM 12712 N N . LEU D 1 42 ? 44.801 6.323 -17.097 1.00 54.02 41 LEU D N 1
ATOM 12713 C CA . LEU D 1 42 ? 45.477 7.389 -16.314 1.00 50.51 41 LEU D CA 1
ATOM 12714 C C . LEU D 1 42 ? 46.466 6.742 -15.334 1.00 53.89 41 LEU D C 1
ATOM 12715 O O . LEU D 1 42 ? 46.199 5.651 -14.857 1.00 60.02 41 LEU D O 1
ATOM 12720 N N . PRO D 1 43 ? 47.568 7.442 -14.978 1.00 55.94 42 PRO D N 1
ATOM 12721 C CA . PRO D 1 43 ? 48.591 6.858 -14.090 1.00 54.77 42 PRO D CA 1
ATOM 12722 C C . PRO D 1 43 ? 48.109 6.689 -12.637 1.00 53.22 42 PRO D C 1
ATOM 12723 O O . PRO D 1 43 ? 47.232 7.415 -12.200 1.00 51.35 42 PRO D O 1
ATOM 12727 N N . PRO D 1 44 ? 48.686 5.727 -11.892 1.00 52.85 43 PRO D N 1
ATOM 12728 C CA . PRO D 1 44 ? 48.207 5.392 -10.534 1.00 56.62 43 PRO D CA 1
ATOM 12729 C C . PRO D 1 44 ? 48.230 6.575 -9.554 1.00 50.65 43 PRO D C 1
ATOM 12730 O O . PRO D 1 44 ? 47.418 6.627 -8.666 1.00 56.48 43 PRO D O 1
ATOM 12734 N N . SER D 1 45 ? 49.154 7.506 -9.721 1.00 54.13 44 SER D N 1
ATOM 12735 C CA . SER D 1 45 ? 49.266 8.685 -8.843 1.00 54.25 44 SER D CA 1
ATOM 12736 C C . SER D 1 45 ? 48.222 9.763 -9.181 1.00 57.90 44 SER D C 1
ATOM 12737 O O . SER D 1 45 ? 48.187 10.768 -8.504 1.00 63.02 44 SER D O 1
ATOM 12740 N N . ASP D 1 46 ? 47.416 9.609 -10.231 1.00 52.42 45 ASP D N 1
ATOM 12741 C CA . ASP D 1 46 ? 46.383 10.583 -10.544 1.00 49.54 45 ASP D CA 1
ATOM 12742 C C . ASP D 1 46 ? 45.102 10.160 -9.786 1.00 49.95 45 ASP D C 1
ATOM 12743 O O . ASP D 1 46 ? 44.584 9.057 -10.008 1.00 43.98 45 ASP D O 1
ATOM 12748 N N . PRO D 1 47 ? 44.562 11.042 -8.926 1.00 46.69 46 PRO D N 1
ATOM 12749 C CA . PRO D 1 47 ? 43.356 10.778 -8.120 1.00 48.80 46 PRO D CA 1
ATOM 12750 C C . PRO D 1 47 ? 42.064 10.507 -8.914 1.00 48.61 46 PRO D C 1
ATOM 12751 O O . PRO D 1 47 ? 41.068 10.118 -8.327 1.00 51.38 46 PRO D O 1
ATOM 12755 N N . LYS D 1 48 ? 42.086 10.667 -10.228 1.00 51.29 47 LYS D N 1
ATOM 12756 C CA . LYS D 1 48 ? 40.982 10.242 -11.105 1.00 50.71 47 LYS D CA 1
ATOM 12757 C C . LYS D 1 48 ? 41.290 8.912 -11.823 1.00 46.88 47 LYS D C 1
ATOM 12758 O O . LYS D 1 48 ? 40.435 8.377 -12.540 1.00 40.94 47 LYS D O 1
ATOM 12764 N N . SER D 1 49 ? 42.498 8.381 -11.676 1.00 44.20 48 SER D N 1
ATOM 12765 C CA . SER D 1 49 ? 42.807 7.064 -12.233 1.00 45.77 48 SER D CA 1
ATOM 12766 C C . SER D 1 49 ? 41.923 6.018 -11.568 1.00 45.44 48 SER D C 1
ATOM 12767 O O . SER D 1 49 ? 41.600 6.127 -10.377 1.00 45.95 48 SER D O 1
ATOM 12770 N N . PHE D 1 50 ? 41.581 4.991 -12.321 1.00 45.07 49 PHE D N 1
ATOM 12771 C CA . PHE D 1 50 ? 40.751 3.953 -11.744 1.00 45.02 49 PHE D CA 1
ATOM 12772 C C . PHE D 1 50 ? 41.489 3.251 -10.602 1.00 41.01 49 PHE D C 1
ATOM 12773 O O . PHE D 1 50 ? 40.869 2.841 -9.658 1.00 37.04 49 PHE D O 1
ATOM 12781 N N . PHE D 1 51 ? 42.801 3.101 -10.717 1.00 42.66 50 PHE D N 1
ATOM 12782 C CA . PHE D 1 51 ? 43.565 2.498 -9.634 1.00 41.24 50 PHE D CA 1
ATOM 12783 C C . PHE D 1 51 ? 43.401 3.305 -8.343 1.00 38.55 50 PHE D C 1
ATOM 12784 O O . PHE D 1 51 ? 43.217 2.705 -7.270 1.00 35.43 50 PHE D O 1
ATOM 12792 N N . ALA D 1 52 ? 43.545 4.635 -8.423 1.00 39.91 51 ALA D N 1
ATOM 12793 C CA . ALA D 1 52 ? 43.365 5.521 -7.214 1.00 41.03 51 ALA D CA 1
ATOM 12794 C C . ALA D 1 52 ? 41.937 5.395 -6.683 1.00 39.58 51 ALA D C 1
ATOM 12795 O O . ALA D 1 52 ? 41.733 5.174 -5.475 1.00 41.44 51 ALA D O 1
ATOM 12797 N N . LEU D 1 53 ? 40.977 5.469 -7.599 1.00 37.25 52 LEU D N 1
ATOM 12798 C CA . LEU D 1 53 ? 39.561 5.435 -7.236 1.00 44.67 52 LEU D CA 1
ATOM 12799 C C . LEU D 1 53 ? 39.190 4.096 -6.589 1.00 40.29 52 LEU D C 1
ATOM 12800 O O . LEU D 1 53 ? 38.520 4.081 -5.572 1.00 41.06 52 LEU D O 1
ATOM 12805 N N . GLY D 1 54 ? 39.630 2.981 -7.153 1.00 42.99 53 GLY D N 1
ATOM 12806 C CA . GLY D 1 54 ? 39.347 1.657 -6.566 1.00 40.10 53 GLY D CA 1
ATOM 12807 C C . GLY D 1 54 ? 40.090 1.472 -5.249 1.00 37.81 53 GLY D C 1
ATOM 12808 O O . GLY D 1 54 ? 39.599 0.823 -4.330 1.00 39.28 53 GLY D O 1
ATOM 12809 N N . GLY D 1 55 ? 41.267 2.081 -5.178 1.00 35.66 54 GLY D N 1
ATOM 12810 C CA . GLY D 1 55 ? 42.104 2.170 -3.975 1.00 34.89 54 GLY D CA 1
ATOM 12811 C C . GLY D 1 55 ? 41.424 2.779 -2.753 1.00 37.04 54 GLY D C 1
ATOM 12812 O O . GLY D 1 55 ? 41.781 2.391 -1.636 1.00 40.03 54 GLY D O 1
ATOM 12813 N N . TYR D 1 56 ? 40.442 3.679 -2.932 1.00 39.31 55 TYR D N 1
ATOM 12814 C CA . TYR D 1 56 ? 39.833 4.482 -1.814 1.00 38.32 55 TYR D CA 1
ATOM 12815 C C . TYR D 1 56 ? 38.979 3.574 -0.920 1.00 37.42 55 TYR D C 1
ATOM 12816 O O . TYR D 1 56 ? 38.810 3.816 0.282 1.00 36.98 55 TYR D O 1
ATOM 12825 N N . HIS D 1 57 ? 38.482 2.511 -1.504 1.00 32.55 56 HIS D N 1
ATOM 12826 C CA . HIS D 1 57 ? 37.493 1.689 -0.888 1.00 34.49 56 HIS D CA 1
ATOM 12827 C C . HIS D 1 57 ? 38.131 0.914 0.266 1.00 31.76 56 HIS D C 1
ATOM 12828 O O . HIS D 1 57 ? 37.638 0.906 1.397 1.00 31.91 56 HIS D O 1
ATOM 12835 N N . GLY D 1 58 ? 39.235 0.286 -0.058 1.00 30.86 57 GLY D N 1
ATOM 12836 C CA . GLY D 1 58 ? 39.905 -0.642 0.827 1.00 31.47 57 GLY D CA 1
ATOM 12837 C C . GLY D 1 58 ? 41.401 -0.485 0.695 1.00 34.15 57 GLY D C 1
ATOM 12838 O O . GLY D 1 58 ? 41.939 0.609 0.967 1.00 37.96 57 GLY D O 1
ATOM 12839 N N . GLU D 1 59 ? 42.064 -1.540 0.216 1.00 36.41 58 GLU D N 1
ATOM 12840 C CA . GLU D 1 59 ? 43.504 -1.459 -0.057 1.00 35.31 58 GLU D CA 1
ATOM 12841 C C . GLU D 1 59 ? 43.737 -0.567 -1.279 1.00 38.02 58 GLU D C 1
ATOM 12842 O O . GLU D 1 59 ? 42.945 -0.593 -2.270 1.00 38.84 58 GLU D O 1
ATOM 12848 N N . PRO D 1 60 ? 44.837 0.184 -1.237 1.00 37.94 59 PRO D N 1
ATOM 12849 C CA . PRO D 1 60 ? 45.891 0.108 -0.201 1.00 38.20 59 PRO D CA 1
ATOM 12850 C C . PRO D 1 60 ? 45.557 0.787 1.126 1.00 37.91 59 PRO D C 1
ATOM 12851 O O . PRO D 1 60 ? 44.919 1.838 1.150 1.00 35.07 59 PRO D O 1
ATOM 12855 N N . PHE D 1 61 ? 46.018 0.175 2.197 1.00 37.03 60 PHE D N 1
ATOM 12856 C CA . PHE D 1 61 ? 45.569 0.570 3.512 1.00 38.37 60 PHE D CA 1
ATOM 12857 C C . PHE D 1 61 ? 46.494 1.636 4.138 1.00 43.81 60 PHE D C 1
ATOM 12858 O O . PHE D 1 61 ? 47.639 1.783 3.760 1.00 44.20 60 PHE D O 1
ATOM 12866 N N . GLN D 1 62 ? 45.952 2.361 5.125 1.00 48.31 61 GLN D N 1
ATOM 12867 C CA . GLN D 1 62 ? 46.709 3.090 6.134 1.00 46.39 61 GLN D CA 1
ATOM 12868 C C . GLN D 1 62 ? 46.594 2.381 7.485 1.00 43.40 61 GLN D C 1
ATOM 12869 O O . GLN D 1 62 ? 45.501 2.127 7.954 1.00 45.76 61 GLN D O 1
ATOM 12875 N N . TYR D 1 63 ? 47.712 2.122 8.139 1.00 40.80 62 TYR D N 1
ATOM 12876 C CA . TYR D 1 63 ? 47.721 1.270 9.302 1.00 40.72 62 TYR D CA 1
ATOM 12877 C C . TYR D 1 63 ? 47.759 2.111 10.601 1.00 44.29 62 TYR D C 1
ATOM 12878 O O . TYR D 1 63 ? 47.973 3.316 10.584 1.00 45.57 62 TYR D O 1
ATOM 12887 N N . ARG D 1 64 ? 47.538 1.444 11.727 1.00 42.34 63 ARG D N 1
ATOM 12888 C CA . ARG D 1 64 ? 47.738 1.972 13.053 1.00 39.87 63 ARG D CA 1
ATOM 12889 C C . ARG D 1 64 ? 48.658 0.984 13.772 1.00 41.96 63 ARG D C 1
ATOM 12890 O O . ARG D 1 64 ? 48.215 0.070 14.490 1.00 49.56 63 ARG D O 1
ATOM 12898 N N . LYS D 1 65 ? 49.950 1.191 13.588 1.00 47.96 64 LYS D N 1
ATOM 12899 C CA . LYS D 1 65 ? 50.944 0.222 13.993 1.00 47.88 64 LYS D CA 1
ATOM 12900 C C . LYS D 1 65 ? 50.887 0.016 15.514 1.00 49.08 64 LYS D C 1
ATOM 12901 O O . LYS D 1 65 ? 51.159 -1.093 16.012 1.00 54.10 64 LYS D O 1
ATOM 12907 N N . PRO D 1 66 ? 50.513 1.062 16.267 1.00 43.36 65 PRO D N 1
ATOM 12908 C CA . PRO D 1 66 ? 50.486 0.848 17.710 1.00 43.27 65 PRO D CA 1
ATOM 12909 C C . PRO D 1 66 ? 49.325 -0.087 18.092 1.00 41.33 65 PRO D C 1
ATOM 12910 O O . PRO D 1 66 ? 49.485 -0.944 18.941 1.00 40.22 65 PRO D O 1
ATOM 12914 N N . VAL D 1 67 ? 48.191 0.047 17.398 1.00 44.76 66 VAL D N 1
ATOM 12915 C CA . VAL D 1 67 ? 47.051 -0.866 17.547 1.00 41.25 66 VAL D CA 1
ATOM 12916 C C . VAL D 1 67 ? 47.421 -2.286 17.092 1.00 41.09 66 VAL D C 1
ATOM 12917 O O . VAL D 1 67 ? 47.085 -3.255 17.790 1.00 34.64 66 VAL D O 1
ATOM 12921 N N . ASP D 1 68 ? 48.095 -2.422 15.938 1.00 40.96 67 ASP D N 1
ATOM 12922 C CA . ASP D 1 68 ? 48.422 -3.771 15.405 1.00 43.24 67 ASP D CA 1
ATOM 12923 C C . ASP D 1 68 ? 49.287 -4.542 16.405 1.00 43.05 67 ASP D C 1
ATOM 12924 O O . ASP D 1 68 ? 49.191 -5.761 16.494 1.00 43.29 67 ASP D O 1
ATOM 12929 N N . ALA D 1 69 ? 50.121 -3.836 17.178 1.00 43.02 68 ALA D N 1
ATOM 12930 C CA . ALA D 1 69 ? 50.972 -4.497 18.208 1.00 44.36 68 ALA D CA 1
ATOM 12931 C C . ALA D 1 69 ? 50.217 -4.799 19.516 1.00 45.85 68 ALA D C 1
ATOM 12932 O O . ALA D 1 69 ? 50.787 -5.458 20.394 1.00 43.20 68 ALA D O 1
ATOM 12934 N N . LEU D 1 70 ? 48.964 -4.364 19.686 1.00 44.81 69 LEU D N 1
ATOM 12935 C CA . LEU D 1 70 ? 48.304 -4.576 20.975 1.00 44.06 69 LEU D CA 1
ATOM 12936 C C . LEU D 1 70 ? 48.159 -6.068 21.235 1.00 46.57 69 LEU D C 1
ATOM 12937 O O . LEU D 1 70 ? 47.972 -6.834 20.321 1.00 52.67 69 LEU D O 1
ATOM 12942 N N . PRO D 1 71 ? 48.251 -6.464 22.498 1.00 50.91 70 PRO D N 1
ATOM 12943 C CA . PRO D 1 71 ? 47.907 -7.823 22.906 1.00 52.96 70 PRO D CA 1
ATOM 12944 C C . PRO D 1 71 ? 46.449 -8.212 22.599 1.00 54.42 70 PRO D C 1
ATOM 12945 O O . PRO D 1 71 ? 45.608 -7.343 22.318 1.00 57.45 70 PRO D O 1
ATOM 12949 N N . GLN D 1 72 ? 46.156 -9.501 22.754 1.00 53.80 71 GLN D N 1
ATOM 12950 C CA . GLN D 1 72 ? 44.897 -10.090 22.298 1.00 53.35 71 GLN D CA 1
ATOM 12951 C C . GLN D 1 72 ? 43.705 -9.517 23.094 1.00 52.77 71 GLN D C 1
ATOM 12952 O O . GLN D 1 72 ? 42.648 -9.264 22.511 1.00 43.88 71 GLN D O 1
ATOM 12958 N N . ASP D 1 73 ? 43.869 -9.304 24.404 1.00 50.21 72 ASP D N 1
ATOM 12959 C CA . ASP D 1 73 ? 42.860 -8.669 25.246 1.00 48.92 72 ASP D CA 1
ATOM 12960 C C . ASP D 1 73 ? 42.687 -7.158 25.003 1.00 41.38 72 ASP D C 1
ATOM 12961 O O . ASP D 1 73 ? 41.724 -6.605 25.502 1.00 43.13 72 ASP D O 1
ATOM 12966 N N . ASP D 1 74 ? 43.605 -6.482 24.306 1.00 37.73 73 ASP D N 1
ATOM 12967 C CA . ASP D 1 74 ? 43.523 -5.006 24.139 1.00 41.76 73 ASP D CA 1
ATOM 12968 C C . ASP D 1 74 ? 43.221 -4.526 22.711 1.00 43.43 73 ASP D C 1
ATOM 12969 O O . ASP D 1 74 ? 42.778 -3.384 22.511 1.00 45.36 73 ASP D O 1
ATOM 12974 N N . ILE D 1 75 ? 43.492 -5.378 21.728 1.00 44.30 74 ILE D N 1
ATOM 12975 C CA . ILE D 1 75 ? 43.367 -5.013 20.302 1.00 41.45 74 ILE D CA 1
ATOM 12976 C C . ILE D 1 75 ? 41.880 -4.869 19.927 1.00 35.48 74 ILE D C 1
ATOM 12977 O O . ILE D 1 75 ? 41.014 -5.422 20.541 1.00 35.93 74 ILE D O 1
ATOM 12982 N N . TYR D 1 76 ? 41.604 -4.084 18.911 1.00 33.90 75 TYR D N 1
ATOM 12983 C CA . TYR D 1 76 ? 40.275 -3.894 18.407 1.00 34.25 75 TYR D CA 1
ATOM 12984 C C . TYR D 1 76 ? 40.397 -3.776 16.893 1.00 33.99 75 TYR D C 1
ATOM 12985 O O . TYR D 1 76 ? 41.468 -3.501 16.384 1.00 31.56 75 TYR D O 1
ATOM 12994 N N . PRO D 1 77 ? 39.302 -4.012 16.187 1.00 36.06 76 PRO D N 1
ATOM 12995 C CA . PRO D 1 77 ? 39.346 -3.911 14.777 1.00 33.49 76 PRO D CA 1
ATOM 12996 C C . PRO D 1 77 ? 39.205 -2.463 14.311 1.00 35.51 76 PRO D C 1
ATOM 12997 O O . PRO D 1 77 ? 38.479 -1.679 14.925 1.00 40.64 76 PRO D O 1
ATOM 13001 N N . TYR D 1 78 ? 39.861 -2.183 13.200 1.00 32.59 77 TYR D N 1
ATOM 13002 C CA . TYR D 1 78 ? 39.737 -0.959 12.482 1.00 36.43 77 TYR D CA 1
ATOM 13003 C C . TYR D 1 78 ? 39.905 -1.254 10.993 1.00 34.79 77 TYR D C 1
ATOM 13004 O O . TYR D 1 78 ? 40.358 -2.321 10.651 1.00 36.88 77 TYR D O 1
ATOM 13013 N N . TRP D 1 79 ? 39.627 -0.255 10.158 1.00 37.12 78 TRP D N 1
ATOM 13014 C CA . TRP D 1 79 ? 39.616 -0.330 8.673 1.00 34.99 78 TRP D CA 1
ATOM 13015 C C . TRP D 1 79 ? 40.564 0.723 8.098 1.00 33.26 78 TRP D C 1
ATOM 13016 O O . TRP D 1 79 ? 40.409 1.913 8.382 1.00 34.16 78 TRP D O 1
ATOM 13027 N N . GLY D 1 80 ? 41.509 0.267 7.291 1.00 34.03 79 GLY D N 1
ATOM 13028 C CA . GLY D 1 80 ? 42.564 1.071 6.661 1.00 33.67 79 GLY D CA 1
ATOM 13029 C C . GLY D 1 80 ? 42.156 1.607 5.291 1.00 37.45 79 GLY D C 1
ATOM 13030 O O . GLY D 1 80 ? 42.960 2.303 4.604 1.00 42.08 79 GLY D O 1
ATOM 13031 N N . GLY D 1 81 ? 40.933 1.274 4.883 1.00 33.61 80 GLY D N 1
ATOM 13032 C CA . GLY D 1 81 ? 40.270 1.890 3.729 1.00 37.86 80 GLY D CA 1
ATOM 13033 C C . GLY D 1 81 ? 39.311 2.989 4.163 1.00 37.51 80 GLY D C 1
ATOM 13034 O O . GLY D 1 81 ? 39.081 3.170 5.356 1.00 33.39 80 GLY D O 1
ATOM 13035 N N . TYR D 1 82 ? 38.757 3.718 3.206 1.00 34.09 81 TYR D N 1
ATOM 13036 C CA . TYR D 1 82 ? 37.865 4.830 3.515 1.00 36.54 81 TYR D CA 1
ATOM 13037 C C . TYR D 1 82 ? 36.403 4.384 3.482 1.00 38.70 81 TYR D C 1
ATOM 13038 O O . TYR D 1 82 ? 35.561 5.166 3.878 1.00 42.37 81 TYR D O 1
ATOM 13047 N N . CYS D 1 83 ? 36.084 3.166 3.021 1.00 38.83 82 CYS D N 1
ATOM 13048 C CA . CYS D 1 83 ? 34.660 2.836 2.839 1.00 38.75 82 CYS D CA 1
ATOM 13049 C C . CYS D 1 83 ? 34.018 2.621 4.220 1.00 36.01 82 CYS D C 1
ATOM 13050 O O . CYS D 1 83 ? 34.668 2.141 5.170 1.00 35.70 82 CYS D O 1
ATOM 13053 N N . ASN D 1 84 ? 32.757 3.031 4.315 1.00 33.68 83 ASN D N 1
ATOM 13054 C CA . ASN D 1 84 ? 31.961 2.828 5.501 1.00 35.13 83 ASN D CA 1
ATOM 13055 C C . ASN D 1 84 ? 31.037 1.618 5.311 1.00 34.60 83 ASN D C 1
ATOM 13056 O O . ASN D 1 84 ? 30.284 1.538 4.354 1.00 31.88 83 ASN D O 1
ATOM 13061 N N . HIS D 1 85 ? 31.046 0.737 6.314 1.00 35.57 84 HIS D N 1
ATOM 13062 C CA . HIS D 1 85 ? 30.350 -0.543 6.245 1.00 34.10 84 HIS D CA 1
ATOM 13063 C C . HIS D 1 85 ? 29.825 -0.854 7.648 1.00 34.40 84 HIS D C 1
ATOM 13064 O O . HIS D 1 85 ? 30.522 -0.621 8.636 1.00 38.36 84 HIS D O 1
ATOM 13071 N N . GLY D 1 86 ? 28.602 -1.344 7.743 1.00 34.14 85 GLY D N 1
ATOM 13072 C CA . GLY D 1 86 ? 27.977 -1.629 9.057 1.00 34.59 85 GLY D CA 1
ATOM 13073 C C . GLY D 1 86 ? 27.817 -0.373 9.911 1.00 35.49 85 GLY D C 1
ATOM 13074 O O . GLY D 1 86 ? 27.865 -0.467 11.128 1.00 31.70 85 GLY D O 1
ATOM 13075 N N . ASN D 1 87 ? 27.620 0.786 9.266 1.00 36.12 86 ASN D N 1
ATOM 13076 C CA . ASN D 1 87 ? 27.309 2.025 9.940 1.00 35.71 86 ASN D CA 1
ATOM 13077 C C . ASN D 1 87 ? 26.420 2.900 9.028 1.00 42.87 86 ASN D C 1
ATOM 13078 O O . ASN D 1 87 ? 26.259 2.621 7.839 1.00 39.60 86 ASN D O 1
ATOM 13083 N N . VAL D 1 88 ? 25.827 3.955 9.613 1.00 39.80 87 VAL D N 1
ATOM 13084 C CA . VAL D 1 88 ? 24.811 4.798 8.962 1.00 35.54 87 VAL D CA 1
ATOM 13085 C C . VAL D 1 88 ? 25.438 5.614 7.818 1.00 34.84 87 VAL D C 1
ATOM 13086 O O . VAL D 1 88 ? 24.729 6.227 7.037 1.00 37.17 87 VAL D O 1
ATOM 13090 N N . LEU D 1 89 ? 26.746 5.620 7.660 1.00 36.43 88 LEU D N 1
ATOM 13091 C CA . LEU D 1 89 ? 27.337 6.284 6.475 1.00 38.38 88 LEU D CA 1
ATOM 13092 C C . LEU D 1 89 ? 27.509 5.329 5.293 1.00 39.09 88 LEU D C 1
ATOM 13093 O O . LEU D 1 89 ? 28.049 5.749 4.251 1.00 42.18 88 LEU D O 1
ATOM 13098 N N . PHE D 1 90 ? 27.033 4.087 5.418 1.00 42.66 89 PHE D N 1
ATOM 13099 C CA . PHE D 1 90 ? 27.212 3.114 4.337 1.00 40.78 89 PHE D CA 1
ATOM 13100 C C . PHE D 1 90 ? 26.571 3.654 3.047 1.00 39.72 89 PHE D C 1
ATOM 13101 O O . PHE D 1 90 ? 27.244 3.728 2.020 1.00 43.07 89 PHE D O 1
ATOM 13109 N N . PRO D 1 91 ? 25.294 4.077 3.095 1.00 39.79 90 PRO D N 1
ATOM 13110 C CA . PRO D 1 91 ? 24.574 4.487 1.845 1.00 40.46 90 PRO D CA 1
ATOM 13111 C C . PRO D 1 91 ? 25.140 5.768 1.213 1.00 38.23 90 PRO D C 1
ATOM 13112 O O . PRO D 1 91 ? 25.342 5.832 0.017 1.00 43.90 90 PRO D O 1
ATOM 13116 N N . THR D 1 92 ? 25.459 6.751 2.033 1.00 41.76 91 THR D N 1
ATOM 13117 C CA . THR D 1 92 ? 25.847 8.072 1.549 1.00 42.00 91 THR D CA 1
ATOM 13118 C C . THR D 1 92 ? 27.334 8.102 1.215 1.00 39.94 91 THR D C 1
ATOM 13119 O O . THR D 1 92 ? 27.743 8.920 0.415 1.00 34.49 91 THR D O 1
ATOM 13123 N N . TRP D 1 93 ? 28.152 7.307 1.906 1.00 40.59 92 TRP D N 1
ATOM 13124 C CA . TRP D 1 93 ? 29.556 7.241 1.505 1.00 41.55 92 TRP D CA 1
ATOM 13125 C C . TRP D 1 93 ? 29.636 6.584 0.116 1.00 41.65 92 TRP D C 1
ATOM 13126 O O . TRP D 1 93 ? 30.365 7.013 -0.747 1.00 40.85 92 TRP D O 1
ATOM 13137 N N . HIS D 1 94 ? 28.875 5.531 -0.110 1.00 42.73 93 HIS D N 1
ATOM 13138 C CA . HIS D 1 94 ? 28.976 4.856 -1.402 1.00 43.54 93 HIS D CA 1
ATOM 13139 C C . HIS D 1 94 ? 28.323 5.719 -2.490 1.00 47.34 93 HIS D C 1
ATOM 13140 O O . HIS D 1 94 ? 28.788 5.714 -3.649 1.00 44.97 93 HIS D O 1
ATOM 13147 N N . ARG D 1 95 ? 27.274 6.464 -2.115 1.00 49.28 94 ARG D N 1
ATOM 13148 C CA . ARG D 1 95 ? 26.649 7.432 -3.024 1.00 47.40 94 ARG D CA 1
ATOM 13149 C C . ARG D 1 95 ? 27.735 8.338 -3.602 1.00 45.07 94 ARG D C 1
ATOM 13150 O O . ARG D 1 95 ? 27.874 8.467 -4.830 1.00 38.38 94 ARG D O 1
ATOM 13158 N N . MET D 1 96 ? 28.509 8.919 -2.695 1.00 41.03 95 MET D N 1
ATOM 13159 C CA . MET D 1 96 ? 29.533 9.878 -3.066 1.00 41.97 95 MET D CA 1
ATOM 13160 C C . MET D 1 96 ? 30.617 9.205 -3.899 1.00 43.62 95 MET D C 1
ATOM 13161 O O . MET D 1 96 ? 31.120 9.810 -4.866 1.00 46.14 95 MET D O 1
ATOM 13166 N N . TYR D 1 97 ? 31.003 8.000 -3.471 1.00 41.36 96 TYR D N 1
ATOM 13167 C CA . TYR D 1 97 ? 32.043 7.197 -4.138 1.00 41.84 96 TYR D CA 1
ATOM 13168 C C . TYR D 1 97 ? 31.667 6.956 -5.613 1.00 38.45 96 TYR D C 1
ATOM 13169 O O . TYR D 1 97 ? 32.464 7.159 -6.501 1.00 39.43 96 TYR D O 1
ATOM 13178 N N . VAL D 1 98 ? 30.463 6.509 -5.889 1.00 40.25 97 VAL D N 1
ATOM 13179 C CA . VAL D 1 98 ? 30.076 6.320 -7.272 1.00 41.68 97 VAL D CA 1
ATOM 13180 C C . VAL D 1 98 ? 30.093 7.670 -8.003 1.00 47.90 97 VAL D C 1
ATOM 13181 O O . VAL D 1 98 ? 30.610 7.756 -9.132 1.00 47.24 97 VAL D O 1
ATOM 13185 N N . TYR D 1 99 ? 29.524 8.711 -7.368 1.00 47.97 98 TYR D N 1
ATOM 13186 C CA . TYR D 1 99 ? 29.492 10.037 -7.956 1.00 47.93 98 TYR D CA 1
ATOM 13187 C C . TYR D 1 99 ? 30.919 10.465 -8.323 1.00 46.23 98 TYR D C 1
ATOM 13188 O O . TYR D 1 99 ? 31.180 10.946 -9.435 1.00 51.89 98 TYR D O 1
ATOM 13197 N N . LYS D 1 100 ? 31.849 10.254 -7.406 1.00 42.67 99 LYS D N 1
ATOM 13198 C CA . LYS D 1 100 ? 33.223 10.676 -7.626 1.00 46.21 99 LYS D CA 1
ATOM 13199 C C . LYS D 1 100 ? 33.881 9.900 -8.785 1.00 48.25 99 LYS D C 1
ATOM 13200 O O . LYS D 1 100 ? 34.737 10.457 -9.513 1.00 43.77 99 LYS D O 1
ATOM 13206 N N . LEU D 1 101 ? 33.513 8.631 -8.986 1.00 47.56 100 LEU D N 1
ATOM 13207 C CA . LEU D 1 101 ? 34.066 7.895 -10.147 1.00 48.87 100 LEU D CA 1
ATOM 13208 C C . LEU D 1 101 ? 33.375 8.365 -11.433 1.00 45.81 100 LEU D C 1
ATOM 13209 O O . LEU D 1 101 ? 33.997 8.407 -12.474 1.00 47.27 100 LEU D O 1
ATOM 13214 N N . GLU D 1 102 ? 32.109 8.734 -11.365 1.00 49.86 101 GLU D N 1
ATOM 13215 C CA . GLU D 1 102 ? 31.439 9.313 -12.530 1.00 50.90 101 GLU D CA 1
ATOM 13216 C C . GLU D 1 102 ? 32.197 10.592 -12.955 1.00 51.40 101 GLU D C 1
ATOM 13217 O O . GLU D 1 102 ? 32.447 10.828 -14.148 1.00 45.33 101 GLU D O 1
ATOM 13223 N N . GLU D 1 103 ? 32.644 11.381 -11.982 1.00 53.33 102 GLU D N 1
ATOM 13224 C CA . GLU D 1 103 ? 33.375 12.640 -12.275 1.00 56.34 102 GLU D CA 1
ATOM 13225 C C . GLU D 1 103 ? 34.644 12.342 -13.084 1.00 59.56 102 GLU D C 1
ATOM 13226 O O . GLU D 1 103 ? 34.990 13.077 -14.006 1.00 51.70 102 GLU D O 1
ATOM 13232 N N . ALA D 1 104 ? 35.366 11.288 -12.709 1.00 60.16 103 ALA D N 1
ATOM 13233 C CA . ALA D 1 104 ? 36.552 10.884 -13.473 1.00 56.30 103 ALA D CA 1
ATOM 13234 C C . ALA D 1 104 ? 36.134 10.417 -14.877 1.00 47.68 103 ALA D C 1
ATOM 13235 O O . ALA D 1 104 ? 36.805 10.717 -15.857 1.00 47.50 103 ALA D O 1
ATOM 13237 N N . LEU D 1 105 ? 35.039 9.684 -14.991 1.00 45.53 104 LEU D N 1
ATOM 13238 C CA . LEU D 1 105 ? 34.588 9.285 -16.308 1.00 46.83 104 LEU D CA 1
ATOM 13239 C C . LEU D 1 105 ? 34.337 10.537 -17.151 1.00 50.32 104 LEU D C 1
ATOM 13240 O O . LEU D 1 105 ? 34.724 10.563 -18.309 1.00 54.37 104 LEU D O 1
ATOM 13245 N N . GLN D 1 106 ? 33.761 11.580 -16.545 1.00 55.91 105 GLN D N 1
ATOM 13246 C CA . GLN D 1 106 ? 33.437 12.836 -17.260 1.00 55.03 105 GLN D CA 1
ATOM 13247 C C . GLN D 1 106 ? 34.719 13.566 -17.679 1.00 56.03 105 GLN D C 1
ATOM 13248 O O . GLN D 1 106 ? 34.725 14.189 -18.722 1.00 63.17 105 GLN D O 1
ATOM 13254 N N . SER D 1 107 ? 35.799 13.433 -16.909 1.00 60.12 106 SER D N 1
ATOM 13255 C CA . SER D 1 107 ? 37.184 13.861 -17.279 1.00 57.97 106 SER D CA 1
ATOM 13256 C C . SER D 1 107 ? 37.568 13.444 -18.702 1.00 57.44 106 SER D C 1
ATOM 13257 O O . SER D 1 107 ? 38.437 14.083 -19.315 1.00 51.86 106 SER D O 1
ATOM 13260 N N . ILE D 1 108 ? 37.008 12.322 -19.162 1.00 53.00 107 ILE D N 1
ATOM 13261 C CA . ILE D 1 108 ? 37.427 11.694 -20.425 1.00 56.55 107 ILE D CA 1
ATOM 13262 C C . ILE D 1 108 ? 36.408 12.021 -21.519 1.00 54.19 107 ILE D C 1
ATOM 13263 O O . ILE D 1 108 ? 36.800 12.427 -22.623 1.00 49.64 107 ILE D O 1
ATOM 13268 N N . VAL D 1 109 ? 35.135 11.788 -21.171 1.00 47.49 108 VAL D N 1
ATOM 13269 C CA . VAL D 1 109 ? 33.980 11.939 -22.021 1.00 55.11 108 VAL D CA 1
ATOM 13270 C C . VAL D 1 109 ? 32.962 12.841 -21.301 1.00 63.25 108 VAL D C 1
ATOM 13271 O O . VAL D 1 109 ? 32.130 12.318 -20.565 1.00 69.98 108 VAL D O 1
ATOM 13275 N N . PRO D 1 110 ? 33.014 14.197 -21.485 1.00 68.65 109 PRO D N 1
ATOM 13276 C CA . PRO D 1 110 ? 32.076 15.133 -20.783 1.00 59.38 109 PRO D CA 1
ATOM 13277 C C . PRO D 1 110 ? 30.590 14.728 -20.799 1.00 59.04 109 PRO D C 1
ATOM 13278 O O . PRO D 1 110 ? 30.072 14.188 -21.812 1.00 57.24 109 PRO D O 1
ATOM 13282 N N . GLY D 1 111 ? 29.912 14.937 -19.670 1.00 50.05 110 GLY D N 1
ATOM 13283 C CA . GLY D 1 111 ? 28.452 14.661 -19.577 1.00 55.03 110 GLY D CA 1
ATOM 13284 C C . GLY D 1 111 ? 28.069 13.175 -19.499 1.00 61.81 110 GLY D C 1
ATOM 13285 O O . GLY D 1 111 ? 26.873 12.838 -19.457 1.00 59.19 110 GLY D O 1
ATOM 13286 N N . VAL D 1 112 ? 29.039 12.257 -19.436 1.00 63.58 111 VAL D N 1
ATOM 13287 C CA . VAL D 1 112 ? 28.730 10.813 -19.426 1.00 57.84 111 VAL D CA 1
ATOM 13288 C C . VAL D 1 112 ? 28.148 10.436 -18.057 1.00 51.80 111 VAL D C 1
ATOM 13289 O O . VAL D 1 112 ? 28.522 11.011 -17.029 1.00 47.41 111 VAL D O 1
ATOM 13293 N N . SER D 1 113 ? 27.224 9.488 -18.072 1.00 49.74 112 SER D N 1
ATOM 13294 C CA . SER D 1 113 ? 26.535 9.050 -16.857 1.00 58.24 112 SER D CA 1
ATOM 13295 C C . SER D 1 113 ? 26.815 7.564 -16.557 1.00 60.11 112 SER D C 1
ATOM 13296 O O . SER D 1 113 ? 26.801 6.698 -17.440 1.00 54.86 112 SER D O 1
ATOM 13299 N N . MET D 1 114 ? 27.045 7.279 -15.283 1.00 55.42 113 MET D N 1
ATOM 13300 C CA . MET D 1 114 ? 27.352 5.929 -14.818 1.00 51.51 113 MET D CA 1
ATOM 13301 C C . MET D 1 114 ? 26.064 5.096 -14.717 1.00 48.27 113 MET D C 1
ATOM 13302 O O . MET D 1 114 ? 25.215 5.344 -13.881 1.00 42.95 113 MET D O 1
ATOM 13307 N N . PRO D 1 115 ? 25.916 4.071 -15.557 1.00 43.47 114 PRO D N 1
ATOM 13308 C CA . PRO D 1 115 ? 24.708 3.299 -15.433 1.00 43.49 114 PRO D CA 1
ATOM 13309 C C . PRO D 1 115 ? 24.737 2.384 -14.199 1.00 46.83 114 PRO D C 1
ATOM 13310 O O . PRO D 1 115 ? 25.763 2.340 -13.477 1.00 40.61 114 PRO D O 1
ATOM 13314 N N . PHE D 1 116 ? 23.619 1.681 -13.991 1.00 40.44 115 PHE D N 1
ATOM 13315 C CA . PHE D 1 116 ? 23.458 0.745 -12.925 1.00 42.11 115 PHE D CA 1
ATOM 13316 C C . PHE D 1 116 ? 23.227 -0.633 -13.535 1.00 46.40 115 PHE D C 1
ATOM 13317 O O . PHE D 1 116 ? 22.539 -0.747 -14.526 1.00 46.71 115 PHE D O 1
ATOM 13325 N N . TRP D 1 117 ? 23.833 -1.662 -12.942 1.00 42.74 116 TRP D N 1
ATOM 13326 C CA . TRP D 1 117 ? 23.391 -2.992 -13.201 1.00 38.79 116 TRP D CA 1
ATOM 13327 C C . TRP D 1 117 ? 22.107 -3.216 -12.410 1.00 41.44 116 TRP D C 1
ATOM 13328 O O . TRP D 1 117 ? 22.123 -3.276 -11.169 1.00 44.79 116 TRP D O 1
ATOM 13339 N N . ASP D 1 118 ? 21.003 -3.343 -13.146 1.00 45.61 117 ASP D N 1
ATOM 13340 C CA . ASP D 1 118 ? 19.704 -3.556 -12.531 1.00 42.19 117 ASP D CA 1
ATOM 13341 C C . ASP D 1 118 ? 19.612 -5.022 -12.175 1.00 41.99 117 ASP D C 1
ATOM 13342 O O . ASP D 1 118 ? 19.202 -5.877 -12.975 1.00 44.35 117 ASP D O 1
ATOM 13347 N N . GLU D 1 119 ? 19.957 -5.285 -10.922 1.00 47.12 118 GLU D N 1
ATOM 13348 C CA . GLU D 1 119 ? 20.175 -6.639 -10.403 1.00 43.19 118 GLU D CA 1
ATOM 13349 C C . GLU D 1 119 ? 18.854 -7.372 -10.284 1.00 40.84 118 GLU D C 1
ATOM 13350 O O . GLU D 1 119 ? 18.862 -8.595 -10.166 1.00 39.81 118 GLU D O 1
ATOM 13356 N N . THR D 1 120 ? 17.755 -6.614 -10.264 1.00 41.47 119 THR D N 1
ATOM 13357 C CA . THR D 1 120 ? 16.445 -7.190 -9.997 1.00 45.35 119 THR D CA 1
ATOM 13358 C C . THR D 1 120 ? 15.533 -7.093 -11.243 1.00 42.01 119 THR D C 1
ATOM 13359 O O . THR D 1 120 ? 14.392 -7.480 -11.153 1.00 38.79 119 THR D O 1
ATOM 13363 N N . ASP D 1 121 ? 16.018 -6.655 -12.413 1.00 41.50 120 ASP D N 1
ATOM 13364 C CA . ASP D 1 121 ? 15.169 -6.695 -13.642 1.00 45.57 120 ASP D CA 1
ATOM 13365 C C . ASP D 1 121 ? 14.873 -8.142 -14.119 1.00 51.68 120 ASP D C 1
ATOM 13366 O O . ASP D 1 121 ? 15.307 -9.149 -13.515 1.00 50.93 120 ASP D O 1
ATOM 13371 N N . GLU D 1 122 ? 14.120 -8.265 -15.200 1.00 57.52 121 GLU D N 1
ATOM 13372 C CA . GLU D 1 122 ? 13.714 -9.596 -15.674 1.00 57.74 121 GLU D CA 1
ATOM 13373 C C . GLU D 1 122 ? 14.932 -10.299 -16.302 1.00 47.47 121 GLU D C 1
ATOM 13374 O O . GLU D 1 122 ? 15.152 -11.494 -16.121 1.00 42.61 121 GLU D O 1
ATOM 13380 N N . TYR D 1 123 ? 15.746 -9.553 -17.013 1.00 42.83 122 TYR D N 1
ATOM 13381 C CA . TYR D 1 123 ? 16.903 -10.155 -17.636 1.00 46.06 122 TYR D CA 1
ATOM 13382 C C . TYR D 1 123 ? 17.820 -10.842 -16.606 1.00 48.60 122 TYR D C 1
ATOM 13383 O O . TYR D 1 123 ? 18.300 -11.964 -16.838 1.00 51.39 122 TYR D O 1
ATOM 13392 N N . THR D 1 124 ? 18.097 -10.159 -15.496 1.00 40.02 123 THR D N 1
ATOM 13393 C CA . THR D 1 124 ? 19.011 -10.697 -14.521 1.00 41.08 123 THR D CA 1
ATOM 13394 C C . THR D 1 124 ? 18.356 -11.907 -13.843 1.00 38.18 123 THR D C 1
ATOM 13395 O O . THR D 1 124 ? 19.020 -12.883 -13.589 1.00 37.75 123 THR D O 1
ATOM 13399 N N . LEU D 1 125 ? 17.065 -11.885 -13.577 1.00 43.06 124 LEU D N 1
ATOM 13400 C CA . LEU D 1 125 ? 16.446 -13.067 -12.955 1.00 46.76 124 LEU D CA 1
ATOM 13401 C C . LEU D 1 125 ? 16.592 -14.296 -13.874 1.00 45.71 124 LEU D C 1
ATOM 13402 O O . LEU D 1 125 ? 16.673 -15.418 -13.392 1.00 43.76 124 LEU D O 1
ATOM 13407 N N . LYS D 1 126 ? 16.644 -14.095 -15.183 1.00 47.40 125 LYS D N 1
ATOM 13408 C CA . LYS D 1 126 ? 16.551 -15.225 -16.122 1.00 52.33 125 LYS D CA 1
ATOM 13409 C C . LYS D 1 126 ? 17.919 -15.562 -16.746 1.00 46.97 125 LYS D C 1
ATOM 13410 O O . LYS D 1 126 ? 18.133 -16.728 -17.098 1.00 41.63 125 LYS D O 1
ATOM 13416 N N . HIS D 1 127 ? 18.815 -14.579 -16.895 1.00 43.04 126 HIS D N 1
ATOM 13417 C CA . HIS D 1 127 ? 20.056 -14.768 -17.654 1.00 46.39 126 HIS D CA 1
ATOM 13418 C C . HIS D 1 127 ? 21.330 -14.359 -16.882 1.00 46.90 126 HIS D C 1
ATOM 13419 O O . HIS D 1 127 ? 22.420 -14.512 -17.442 1.00 40.91 126 HIS D O 1
ATOM 13426 N N . GLY D 1 128 ? 21.240 -13.812 -15.659 1.00 45.64 127 GLY D N 1
ATOM 13427 C CA . GLY D 1 128 ? 22.432 -13.388 -14.909 1.00 40.43 127 GLY D CA 1
ATOM 13428 C C . GLY D 1 128 ? 22.946 -12.019 -15.322 1.00 41.99 127 GLY D C 1
ATOM 13429 O O . GLY D 1 128 ? 22.184 -11.116 -15.617 1.00 49.96 127 GLY D O 1
ATOM 13430 N N . ILE D 1 129 ? 24.256 -11.828 -15.306 1.00 41.13 128 ILE D N 1
ATOM 13431 C CA . ILE D 1 129 ? 24.823 -10.494 -15.459 1.00 43.39 128 ILE D CA 1
ATOM 13432 C C . ILE D 1 129 ? 24.756 -10.112 -16.937 1.00 42.61 128 ILE D C 1
ATOM 13433 O O . ILE D 1 129 ? 25.087 -10.905 -17.779 1.00 46.27 128 ILE D O 1
ATOM 13438 N N . PRO D 1 130 ? 24.340 -8.879 -17.238 1.00 49.35 129 PRO D N 1
ATOM 13439 C CA . PRO D 1 130 ? 24.426 -8.375 -18.613 1.00 45.56 129 PRO D CA 1
ATOM 13440 C C . PRO D 1 130 ? 25.820 -8.586 -19.224 1.00 45.05 129 PRO D C 1
ATOM 13441 O O . PRO D 1 130 ? 26.854 -8.316 -18.593 1.00 44.95 129 PRO D O 1
ATOM 13445 N N . SER D 1 131 ? 25.836 -9.019 -20.470 1.00 42.79 130 SER D N 1
ATOM 13446 C CA . SER D 1 131 ? 27.024 -9.645 -21.022 1.00 42.20 130 SER D CA 1
ATOM 13447 C C . SER D 1 131 ? 28.099 -8.594 -21.188 1.00 39.39 130 SER D C 1
ATOM 13448 O O . SER D 1 131 ? 29.285 -8.927 -21.099 1.00 39.78 130 SER D O 1
ATOM 13451 N N . ILE D 1 132 ? 27.676 -7.340 -21.337 1.00 37.35 131 ILE D N 1
ATOM 13452 C CA . ILE D 1 132 ? 28.634 -6.213 -21.481 1.00 39.22 131 ILE D CA 1
ATOM 13453 C C . ILE D 1 132 ? 29.583 -6.100 -20.264 1.00 38.89 131 ILE D C 1
ATOM 13454 O O . ILE D 1 132 ? 30.592 -5.385 -20.323 1.00 36.13 131 ILE D O 1
ATOM 13459 N N . LEU D 1 133 ? 29.248 -6.704 -19.135 1.00 40.65 132 LEU D N 1
ATOM 13460 C CA . LEU D 1 133 ? 30.107 -6.620 -17.955 1.00 40.46 132 LEU D CA 1
ATOM 13461 C C . LEU D 1 133 ? 31.046 -7.827 -17.912 1.00 43.27 132 LEU D C 1
ATOM 13462 O O . LEU D 1 133 ? 31.999 -7.797 -17.121 1.00 43.07 132 LEU D O 1
ATOM 13467 N N . THR D 1 134 ? 30.780 -8.854 -18.754 1.00 44.10 133 THR D N 1
ATOM 13468 C CA . THR D 1 134 ? 31.550 -10.113 -18.761 1.00 43.33 133 THR D CA 1
ATOM 13469 C C . THR D 1 134 ? 32.246 -10.376 -20.109 1.00 46.76 133 THR D C 1
ATOM 13470 O O . THR D 1 134 ? 33.262 -11.029 -20.150 1.00 49.30 133 THR D O 1
ATOM 13474 N N . GLN D 1 135 ? 31.714 -9.882 -21.211 1.00 51.53 134 GLN D N 1
ATOM 13475 C CA . GLN D 1 135 ? 32.358 -9.999 -22.523 1.00 48.88 134 GLN D CA 1
ATOM 13476 C C . GLN D 1 135 ? 33.856 -9.768 -22.434 1.00 44.11 134 GLN D C 1
ATOM 13477 O O . GLN D 1 135 ? 34.273 -8.866 -21.743 1.00 41.53 134 GLN D O 1
ATOM 13483 N N . GLU D 1 136 ? 34.612 -10.469 -23.260 1.00 45.65 135 GLU D N 1
ATOM 13484 C CA . GLU D 1 136 ? 36.065 -10.318 -23.278 1.00 47.68 135 GLU D CA 1
ATOM 13485 C C . GLU D 1 136 ? 36.471 -9.051 -24.042 1.00 47.51 135 GLU D C 1
ATOM 13486 O O . GLU D 1 136 ? 37.492 -8.406 -23.676 1.00 42.43 135 GLU D O 1
ATOM 13492 N N . LYS D 1 137 ? 35.712 -8.712 -25.100 1.00 48.89 136 LYS D N 1
ATOM 13493 C CA . LYS D 1 137 ? 36.158 -7.744 -26.139 1.00 52.74 136 LYS D CA 1
ATOM 13494 C C . LYS D 1 137 ? 35.082 -6.689 -26.440 1.00 50.57 136 LYS D C 1
ATOM 13495 O O . LYS D 1 137 ? 33.892 -6.889 -26.196 1.00 46.80 136 LYS D O 1
ATOM 13501 N N . PHE D 1 138 ? 35.498 -5.575 -27.027 1.00 49.19 137 PHE D N 1
ATOM 13502 C CA . PHE D 1 138 ? 34.536 -4.556 -27.409 1.00 52.30 137 PHE D CA 1
ATOM 13503 C C . PHE D 1 138 ? 35.027 -3.801 -28.649 1.00 53.62 137 PHE D C 1
ATOM 13504 O O . PHE D 1 138 ? 36.233 -3.537 -28.783 1.00 48.62 137 PHE D O 1
ATOM 13512 N N . GLU D 1 139 ? 34.052 -3.449 -29.506 1.00 58.99 138 GLU D N 1
ATOM 13513 C CA . GLU D 1 139 ? 34.247 -2.644 -30.731 1.00 66.64 138 GLU D CA 1
ATOM 13514 C C . GLU D 1 139 ? 34.124 -1.140 -30.424 1.00 64.84 138 GLU D C 1
ATOM 13515 O O . GLU D 1 139 ? 33.000 -0.597 -30.230 1.00 63.83 138 GLU D O 1
ATOM 13521 N N . LEU D 1 140 ? 35.281 -0.468 -30.424 1.00 63.61 139 LEU D N 1
ATOM 13522 C CA . LEU D 1 140 ? 35.382 0.989 -30.207 1.00 70.01 139 LEU D CA 1
ATOM 13523 C C . LEU D 1 140 ? 36.192 1.640 -31.343 1.00 76.93 139 LEU D C 1
ATOM 13524 O O . LEU D 1 140 ? 37.384 1.340 -31.485 1.00 80.85 139 LEU D O 1
ATOM 13529 N N . ASP D 1 141 ? 35.569 2.551 -32.114 1.00 90.06 140 ASP D N 1
ATOM 13530 C CA . ASP D 1 141 ? 36.193 3.206 -33.304 1.00 88.87 140 ASP D CA 1
ATOM 13531 C C . ASP D 1 141 ? 36.557 2.146 -34.337 1.00 95.94 140 ASP D C 1
ATOM 13532 O O . ASP D 1 141 ? 37.720 2.099 -34.774 1.00 99.42 140 ASP D O 1
ATOM 13537 N N . GLY D 1 142 ? 35.600 1.274 -34.682 1.00 92.28 141 GLY D N 1
ATOM 13538 C CA . GLY D 1 142 ? 35.870 0.075 -35.509 1.00 91.54 141 GLY D CA 1
ATOM 13539 C C . GLY D 1 142 ? 37.224 -0.587 -35.222 1.00 97.24 141 GLY D C 1
ATOM 13540 O O . GLY D 1 142 ? 37.889 -1.034 -36.155 1.00 98.81 141 GLY D O 1
ATOM 13541 N N . LYS D 1 143 ? 37.658 -0.651 -33.953 1.00 99.36 142 LYS D N 1
ATOM 13542 C CA . LYS D 1 143 ? 38.803 -1.488 -33.517 1.00 92.40 142 LYS D CA 1
ATOM 13543 C C . LYS D 1 143 ? 38.327 -2.430 -32.407 1.00 84.68 142 LYS D C 1
ATOM 13544 O O . LYS D 1 143 ? 37.447 -2.077 -31.624 1.00 85.43 142 LYS D O 1
ATOM 13550 N N . GLN D 1 144 ? 38.936 -3.609 -32.341 1.00 78.37 143 GLN D N 1
ATOM 13551 C CA . GLN D 1 144 ? 38.715 -4.569 -31.259 1.00 73.05 143 GLN D CA 1
ATOM 13552 C C . GLN D 1 144 ? 39.606 -4.159 -30.074 1.00 70.42 143 GLN D C 1
ATOM 13553 O O . GLN D 1 144 ? 40.822 -4.130 -30.227 1.00 69.46 143 GLN D O 1
ATOM 13559 N N . ILE D 1 145 ? 39.018 -3.796 -28.924 1.00 59.72 144 ILE D N 1
ATOM 13560 C CA . ILE D 1 145 ? 39.804 -3.527 -27.706 1.00 56.35 144 ILE D CA 1
ATOM 13561 C C . ILE D 1 145 ? 39.415 -4.556 -26.649 1.00 49.62 144 ILE D C 1
ATOM 13562 O O . ILE D 1 145 ? 38.389 -5.202 -26.778 1.00 41.12 144 ILE D O 1
ATOM 13567 N N . ASP D 1 146 ? 40.236 -4.679 -25.602 1.00 54.53 145 ASP D N 1
ATOM 13568 C CA . ASP D 1 146 ? 39.835 -5.446 -24.411 1.00 53.29 145 ASP D CA 1
ATOM 13569 C C . ASP D 1 146 ? 38.707 -4.682 -23.690 1.00 49.48 145 ASP D C 1
ATOM 13570 O O . ASP D 1 146 ? 38.823 -3.484 -23.458 1.00 48.70 145 ASP D O 1
ATOM 13575 N N . ASN D 1 147 ? 37.614 -5.382 -23.390 1.00 42.96 146 ASN D N 1
ATOM 13576 C CA . ASN D 1 147 ? 36.513 -4.815 -22.648 1.00 44.01 146 ASN D CA 1
ATOM 13577 C C . ASN D 1 147 ? 37.005 -4.392 -21.260 1.00 47.39 146 ASN D C 1
ATOM 13578 O O . ASN D 1 147 ? 37.367 -5.241 -20.487 1.00 46.08 146 ASN D O 1
ATOM 13583 N N . PRO D 1 148 ? 36.956 -3.089 -20.938 1.00 45.59 147 PRO D N 1
ATOM 13584 C CA . PRO D 1 148 ? 37.506 -2.621 -19.675 1.00 39.36 147 PRO D CA 1
ATOM 13585 C C . PRO D 1 148 ? 36.640 -2.901 -18.434 1.00 38.84 147 PRO D C 1
ATOM 13586 O O . PRO D 1 148 ? 37.120 -2.698 -17.303 1.00 36.72 147 PRO D O 1
ATOM 13590 N N . LEU D 1 149 ? 35.425 -3.403 -18.635 1.00 35.50 148 LEU D N 1
ATOM 13591 C CA . LEU D 1 149 ? 34.471 -3.662 -17.564 1.00 38.06 148 LEU D CA 1
ATOM 13592 C C . LEU D 1 149 ? 34.601 -5.094 -17.024 1.00 39.23 148 LEU D C 1
ATOM 13593 O O . LEU D 1 149 ? 33.983 -5.433 -16.023 1.00 40.74 148 LEU D O 1
ATOM 13598 N N . ARG D 1 150 ? 35.322 -5.941 -17.741 1.00 44.76 149 ARG D N 1
ATOM 13599 C CA . ARG D 1 150 ? 35.398 -7.380 -17.484 1.00 46.50 149 ARG D CA 1
ATOM 13600 C C . ARG D 1 150 ? 36.235 -7.601 -16.216 1.00 41.79 149 ARG D C 1
ATOM 13601 O O . ARG D 1 150 ? 35.950 -8.483 -15.420 1.00 41.41 149 ARG D O 1
ATOM 13609 N N . SER D 1 151 ? 37.220 -6.728 -16.026 1.00 39.95 150 SER D N 1
ATOM 13610 C CA . SER D 1 151 ? 38.260 -6.884 -15.037 1.00 37.80 150 SER D CA 1
ATOM 13611 C C . SER D 1 151 ? 39.243 -5.709 -15.156 1.00 37.29 150 SER D C 1
ATOM 13612 O O . SER D 1 151 ? 39.178 -4.921 -16.079 1.00 37.51 150 SER D O 1
ATOM 13615 N N . PHE D 1 152 ? 40.159 -5.606 -14.200 1.00 38.75 151 PHE D N 1
ATOM 13616 C CA . PHE D 1 152 ? 41.163 -4.567 -14.213 1.00 35.66 151 PHE D CA 1
ATOM 13617 C C . PHE D 1 152 ? 42.533 -5.210 -13.981 1.00 32.98 151 PHE D C 1
ATOM 13618 O O . PHE D 1 152 ? 42.639 -6.117 -13.200 1.00 37.88 151 PHE D O 1
ATOM 13626 N N . VAL D 1 153 ? 43.561 -4.760 -14.695 1.00 36.03 152 VAL D N 1
ATOM 13627 C CA . VAL D 1 153 ? 44.945 -5.179 -14.477 1.00 35.87 152 VAL D CA 1
ATOM 13628 C C . VAL D 1 153 ? 45.600 -4.093 -13.628 1.00 42.27 152 VAL D C 1
ATOM 13629 O O . VAL D 1 153 ? 45.523 -2.912 -14.029 1.00 46.71 152 VAL D O 1
ATOM 13633 N N . LEU D 1 154 ? 46.223 -4.480 -12.498 1.00 40.19 153 LEU D N 1
ATOM 13634 C CA . LEU D 1 154 ? 46.879 -3.518 -11.598 1.00 40.54 153 LEU D CA 1
ATOM 13635 C C . LEU D 1 154 ? 48.119 -2.936 -12.290 1.00 39.71 153 LEU D C 1
ATOM 13636 O O . LEU D 1 154 ? 49.037 -3.670 -12.648 1.00 39.96 153 LEU D O 1
ATOM 13641 N N . PRO D 1 155 ? 48.159 -1.600 -12.443 1.00 42.82 154 PRO D N 1
ATOM 13642 C CA . PRO D 1 155 ? 49.324 -0.902 -13.030 1.00 41.10 154 PRO D CA 1
ATOM 13643 C C . PRO D 1 155 ? 50.563 -0.903 -12.124 1.00 41.07 154 PRO D C 1
ATOM 13644 O O . PRO D 1 155 ? 51.654 -0.819 -12.620 1.00 37.75 154 PRO D O 1
ATOM 13648 N N . VAL D 1 156 ? 50.356 -0.987 -10.816 1.00 40.11 155 VAL D N 1
ATOM 13649 C CA . VAL D 1 156 ? 51.403 -1.104 -9.843 1.00 41.46 155 VAL D CA 1
ATOM 13650 C C . VAL D 1 156 ? 50.939 -2.140 -8.816 1.00 39.60 155 VAL D C 1
ATOM 13651 O O . VAL D 1 156 ? 49.802 -2.491 -8.793 1.00 34.64 155 VAL D O 1
ATOM 13655 N N . ALA D 1 157 ? 51.848 -2.635 -8.009 1.00 37.43 156 ALA D N 1
ATOM 13656 C CA . ALA D 1 157 ? 51.510 -3.611 -7.012 1.00 40.05 156 ALA D CA 1
ATOM 13657 C C . ALA D 1 157 ? 50.689 -2.945 -5.913 1.00 38.66 156 ALA D C 1
ATOM 13658 O O . ALA D 1 157 ? 50.858 -1.784 -5.651 1.00 42.48 156 ALA D O 1
ATOM 13660 N N . LEU D 1 158 ? 49.750 -3.699 -5.370 1.00 37.85 157 LEU D N 1
ATOM 13661 C CA . LEU D 1 158 ? 49.255 -3.455 -4.063 1.00 36.55 157 LEU D CA 1
ATOM 13662 C C . LEU D 1 158 ? 50.269 -4.058 -3.090 1.00 33.66 157 LEU D C 1
ATOM 13663 O O . LEU D 1 158 ? 50.343 -5.270 -2.924 1.00 35.06 157 LEU D O 1
ATOM 13668 N N . SER D 1 159 ? 51.054 -3.204 -2.463 1.00 34.24 158 SER D N 1
ATOM 13669 C CA . SER D 1 159 ? 52.118 -3.659 -1.608 1.00 36.07 158 SER D CA 1
ATOM 13670 C C . SER D 1 159 ? 52.313 -2.704 -0.433 1.00 36.35 158 SER D C 1
ATOM 13671 O O . SER D 1 159 ? 52.360 -1.496 -0.608 1.00 35.91 158 SER D O 1
ATOM 13674 N N . ASP D 1 160 ? 52.539 -3.289 0.732 1.00 37.97 159 ASP D N 1
ATOM 13675 C CA . ASP D 1 160 ? 52.965 -2.538 1.885 1.00 43.35 159 ASP D CA 1
ATOM 13676 C C . ASP D 1 160 ? 54.452 -2.147 1.755 1.00 44.29 159 ASP D C 1
ATOM 13677 O O . ASP D 1 160 ? 54.954 -1.398 2.580 1.00 48.21 159 ASP D O 1
ATOM 13682 N N . ARG D 1 161 ? 55.175 -2.678 0.768 1.00 42.66 160 ARG D N 1
ATOM 13683 C CA . ARG D 1 161 ? 56.594 -2.365 0.599 1.00 45.85 160 ARG D CA 1
ATOM 13684 C C . ARG D 1 161 ? 57.354 -2.569 1.931 1.00 44.28 160 ARG D C 1
ATOM 13685 O O . ARG D 1 161 ? 58.214 -1.781 2.309 1.00 51.49 160 ARG D O 1
ATOM 13693 N N . LEU D 1 162 ? 57.011 -3.593 2.689 1.00 41.61 161 LEU D N 1
ATOM 13694 C CA . LEU D 1 162 ? 57.818 -3.981 3.816 1.00 43.79 161 LEU D CA 1
ATOM 13695 C C . LEU D 1 162 ? 58.850 -5.022 3.350 1.00 48.23 161 LEU D C 1
ATOM 13696 O O . LEU D 1 162 ? 58.482 -6.118 2.862 1.00 47.78 161 LEU D O 1
ATOM 13701 N N . PRO D 1 163 ? 60.153 -4.679 3.500 1.00 56.13 162 PRO D N 1
ATOM 13702 C CA . PRO D 1 163 ? 61.285 -5.604 3.237 1.00 48.09 162 PRO D CA 1
ATOM 13703 C C . PRO D 1 163 ? 61.102 -6.955 3.950 1.00 41.10 162 PRO D C 1
ATOM 13704 O O . PRO D 1 163 ? 60.892 -7.008 5.201 1.00 37.19 162 PRO D O 1
ATOM 13708 N N . GLY D 1 164 ? 61.175 -8.026 3.164 1.00 34.82 163 GLY D N 1
ATOM 13709 C CA . GLY D 1 164 ? 61.152 -9.400 3.699 1.00 36.11 163 GLY D CA 1
ATOM 13710 C C . GLY D 1 164 ? 59.752 -9.959 3.932 1.00 35.05 163 GLY D C 1
ATOM 13711 O O . GLY D 1 164 ? 59.620 -11.152 4.221 1.00 32.24 163 GLY D O 1
ATOM 13712 N N . ASP D 1 165 ? 58.709 -9.130 3.827 1.00 36.21 164 ASP D N 1
ATOM 13713 C CA . ASP D 1 165 ? 57.346 -9.546 4.189 1.00 36.87 164 ASP D CA 1
ATOM 13714 C C . ASP D 1 165 ? 56.427 -9.610 2.977 1.00 35.29 164 ASP D C 1
ATOM 13715 O O . ASP D 1 165 ? 56.562 -8.849 2.049 1.00 39.09 164 ASP D O 1
ATOM 13720 N N . GLY D 1 166 ? 55.476 -10.522 3.029 1.00 36.36 165 GLY D N 1
ATOM 13721 C CA . GLY D 1 166 ? 54.409 -10.632 2.043 1.00 37.50 165 GLY D CA 1
ATOM 13722 C C . GLY D 1 166 ? 53.157 -11.156 2.723 1.00 36.33 165 GLY D C 1
ATOM 13723 O O . GLY D 1 166 ? 53.211 -12.099 3.461 1.00 40.86 165 GLY D O 1
ATOM 13724 N N . ASN D 1 167 ? 52.034 -10.516 2.535 1.00 33.92 166 ASN D N 1
ATOM 13725 C CA . ASN D 1 167 ? 50.842 -10.966 3.243 1.00 34.71 166 ASN D CA 1
ATOM 13726 C C . ASN D 1 167 ? 49.693 -11.083 2.233 1.00 31.06 166 ASN D C 1
ATOM 13727 O O . ASN D 1 167 ? 49.829 -10.627 1.079 1.00 29.66 166 ASN D O 1
ATOM 13732 N N . ILE D 1 168 ? 48.533 -11.573 2.671 1.00 30.99 167 ILE D N 1
ATOM 13733 C CA . ILE D 1 168 ? 47.385 -11.781 1.727 1.00 32.16 167 ILE D CA 1
ATOM 13734 C C . ILE D 1 168 ? 46.762 -10.467 1.231 1.00 34.21 167 ILE D C 1
ATOM 13735 O O . ILE D 1 168 ? 45.970 -10.494 0.272 1.00 35.56 167 ILE D O 1
ATOM 13740 N N . TYR D 1 169 ? 47.109 -9.321 1.834 1.00 32.27 168 TYR D N 1
ATOM 13741 C CA . TYR D 1 169 ? 46.666 -8.041 1.296 1.00 31.80 168 TYR D CA 1
ATOM 13742 C C . TYR D 1 169 ? 47.336 -7.763 -0.053 1.00 31.94 168 TYR D C 1
ATOM 13743 O O . TYR D 1 169 ? 46.804 -6.983 -0.830 1.00 30.12 168 TYR D O 1
ATOM 13752 N N . GLU D 1 170 ? 48.515 -8.332 -0.287 1.00 30.49 169 GLU D N 1
ATOM 13753 C CA . GLU D 1 170 ? 49.371 -7.837 -1.352 1.00 34.16 169 GLU D CA 1
ATOM 13754 C C . GLU D 1 170 ? 49.094 -8.592 -2.653 1.00 33.56 169 GLU D C 1
ATOM 13755 O O . GLU D 1 170 ? 48.908 -9.787 -2.657 1.00 34.11 169 GLU D O 1
ATOM 13761 N N . LYS D 1 171 ? 49.019 -7.858 -3.748 1.00 35.78 170 LYS D N 1
ATOM 13762 C CA . LYS D 1 171 ? 48.812 -8.446 -5.066 1.00 34.45 170 LYS D CA 1
ATOM 13763 C C . LYS D 1 171 ? 49.810 -7.772 -6.003 1.00 35.82 170 LYS D C 1
ATOM 13764 O O . LYS D 1 171 ? 49.988 -6.535 -5.933 1.00 37.12 170 LYS D O 1
ATOM 13770 N N . PRO D 1 172 ? 50.508 -8.573 -6.834 1.00 34.90 171 PRO D N 1
ATOM 13771 C CA . PRO D 1 172 ? 51.557 -8.002 -7.670 1.00 36.47 171 PRO D CA 1
ATOM 13772 C C . PRO D 1 172 ? 51.071 -7.094 -8.822 1.00 36.34 171 PRO D C 1
ATOM 13773 O O . PRO D 1 172 ? 49.886 -7.065 -9.189 1.00 35.98 171 PRO D O 1
ATOM 13777 N N . LYS D 1 173 ? 52.002 -6.322 -9.371 1.00 40.82 172 LYS D N 1
ATOM 13778 C CA . LYS D 1 173 ? 51.766 -5.611 -10.604 1.00 40.51 172 LYS D CA 1
ATOM 13779 C C . LYS D 1 173 ? 51.388 -6.626 -11.680 1.00 39.94 172 LYS D C 1
ATOM 13780 O O . LYS D 1 173 ? 52.008 -7.677 -11.738 1.00 38.96 172 LYS D O 1
ATOM 13786 N N . GLY D 1 174 ? 50.395 -6.292 -12.501 1.00 37.66 173 GLY D N 1
ATOM 13787 C CA . GLY D 1 174 ? 49.891 -7.190 -13.558 1.00 36.82 173 GLY D CA 1
ATOM 13788 C C . GLY D 1 174 ? 48.789 -8.121 -13.050 1.00 35.39 173 GLY D C 1
ATOM 13789 O O . GLY D 1 174 ? 48.253 -8.910 -13.807 1.00 33.28 173 GLY D O 1
ATOM 13790 N N . TYR D 1 175 ? 48.481 -8.083 -11.753 1.00 34.68 174 TYR D N 1
ATOM 13791 C CA . TYR D 1 175 ? 47.380 -8.864 -11.213 1.00 33.69 174 TYR D CA 1
ATOM 13792 C C . TYR D 1 175 ? 46.093 -8.463 -11.930 1.00 32.15 174 TYR D C 1
ATOM 13793 O O . TYR D 1 175 ? 45.810 -7.268 -12.032 1.00 35.17 174 TYR D O 1
ATOM 13802 N N . VAL D 1 176 ? 45.312 -9.449 -12.367 1.00 34.92 175 VAL D N 1
ATOM 13803 C CA . VAL D 1 176 ? 43.993 -9.209 -12.971 1.00 34.71 175 VAL D CA 1
ATOM 13804 C C . VAL D 1 176 ? 42.926 -9.627 -11.949 1.00 34.85 175 VAL D C 1
ATOM 13805 O O . VAL D 1 176 ? 43.059 -10.676 -11.287 1.00 32.82 175 VAL D O 1
ATOM 13809 N N . THR D 1 177 ? 41.878 -8.800 -11.825 1.00 32.73 176 THR D N 1
ATOM 13810 C CA . THR D 1 177 ? 40.752 -9.077 -10.937 1.00 33.33 176 THR D CA 1
ATOM 13811 C C . THR D 1 177 ? 39.947 -10.252 -11.495 1.00 32.64 176 THR D C 1
ATOM 13812 O O . THR D 1 177 ? 39.897 -10.490 -12.708 1.00 34.04 176 THR D O 1
ATOM 13816 N N . VAL D 1 178 ? 39.323 -10.966 -10.580 1.00 33.30 177 VAL D N 1
ATOM 13817 C CA . VAL D 1 178 ? 38.596 -12.160 -10.893 1.00 34.75 177 VAL D CA 1
ATOM 13818 C C . VAL D 1 178 ? 37.320 -12.206 -10.047 1.00 34.79 177 VAL D C 1
ATOM 13819 O O . VAL D 1 178 ? 37.243 -11.729 -8.863 1.00 29.18 177 VAL D O 1
ATOM 13823 N N . ARG D 1 179 ? 36.366 -12.900 -10.658 1.00 35.40 178 ARG D N 1
ATOM 13824 C CA . ARG D 1 179 ? 35.063 -13.193 -10.069 1.00 33.78 178 ARG D CA 1
ATOM 13825 C C . ARG D 1 179 ? 34.951 -14.702 -9.887 1.00 32.19 178 ARG D C 1
ATOM 13826 O O . ARG D 1 179 ? 35.749 -15.489 -10.404 1.00 32.63 178 ARG D O 1
ATOM 13834 N N . TYR D 1 180 ? 33.980 -15.074 -9.085 1.00 35.26 179 TYR D N 1
ATOM 13835 C CA . TYR D 1 180 ? 33.468 -16.430 -9.052 1.00 31.87 179 TYR D CA 1
ATOM 13836 C C . TYR D 1 180 ? 33.429 -16.962 -10.495 1.00 34.85 179 TYR D C 1
ATOM 13837 O O . TYR D 1 180 ? 32.975 -16.238 -11.409 1.00 32.33 179 TYR D O 1
ATOM 13846 N N . PRO D 1 181 ? 33.894 -18.184 -10.720 1.00 32.96 180 PRO D N 1
ATOM 13847 C CA . PRO D 1 181 ? 34.380 -19.144 -9.707 1.00 30.60 180 PRO D CA 1
ATOM 13848 C C . PRO D 1 181 ? 35.896 -19.140 -9.400 1.00 29.45 180 PRO D C 1
ATOM 13849 O O . PRO D 1 181 ? 36.428 -20.129 -8.862 1.00 30.59 180 PRO D O 1
ATOM 13853 N N . LEU D 1 182 ? 36.604 -18.060 -9.723 1.00 29.41 181 LEU D N 1
ATOM 13854 C CA . LEU D 1 182 ? 38.061 -17.998 -9.614 1.00 28.59 181 LEU D CA 1
ATOM 13855 C C . LEU D 1 182 ? 38.481 -17.393 -8.270 1.00 28.87 181 LEU D C 1
ATOM 13856 O O . LEU D 1 182 ? 37.703 -16.774 -7.566 1.00 29.81 181 LEU D O 1
ATOM 13861 N N . SER D 1 183 ? 39.749 -17.571 -7.961 1.00 29.14 182 SER D N 1
ATOM 13862 C CA . SER D 1 183 ? 40.366 -17.075 -6.699 1.00 30.43 182 SER D CA 1
ATOM 13863 C C . SER D 1 183 ? 41.508 -16.135 -7.080 1.00 30.97 182 SER D C 1
ATOM 13864 O O . SER D 1 183 ? 42.162 -16.347 -8.110 1.00 29.32 182 SER D O 1
ATOM 13867 N N . GLY D 1 184 ? 41.676 -15.073 -6.313 1.00 32.09 183 GLY D N 1
ATOM 13868 C CA . GLY D 1 184 ? 42.746 -14.096 -6.564 1.00 34.59 183 GLY D CA 1
ATOM 13869 C C . GLY D 1 184 ? 43.593 -13.792 -5.328 1.00 32.31 183 GLY D C 1
ATOM 13870 O O . GLY D 1 184 ? 44.235 -12.748 -5.280 1.00 34.64 183 GLY D O 1
ATOM 13871 N N . LEU D 1 185 ? 43.624 -14.667 -4.323 1.00 31.88 184 LEU D N 1
ATOM 13872 C CA . LEU D 1 185 ? 44.430 -14.357 -3.116 1.00 29.26 184 LEU D CA 1
ATOM 13873 C C . LEU D 1 185 ? 45.836 -14.916 -3.336 1.00 30.82 184 LEU D C 1
ATOM 13874 O O . LEU D 1 185 ? 46.006 -16.130 -3.445 1.00 29.33 184 LEU D O 1
ATOM 13879 N N . VAL D 1 186 ? 46.819 -14.045 -3.479 1.00 31.34 185 VAL D N 1
ATOM 13880 C CA . VAL D 1 186 ? 48.083 -14.469 -4.022 1.00 29.75 185 VAL D CA 1
ATOM 13881 C C . VAL D 1 186 ? 49.280 -13.933 -3.221 1.00 30.76 185 VAL D C 1
ATOM 13882 O O . VAL D 1 186 ? 50.420 -14.031 -3.691 1.00 32.96 185 VAL D O 1
ATOM 13886 N N . GLY D 1 187 ? 49.081 -13.328 -2.073 1.00 31.98 186 GLY D N 1
ATOM 13887 C CA . GLY D 1 187 ? 50.172 -12.544 -1.453 1.00 29.75 186 GLY D CA 1
ATOM 13888 C C . GLY D 1 187 ? 51.124 -13.398 -0.624 1.00 31.19 186 GLY D C 1
ATOM 13889 O O . GLY D 1 187 ? 52.200 -12.919 -0.318 1.00 34.47 186 GLY D O 1
ATOM 13890 N N . THR D 1 188 ? 50.743 -14.630 -0.246 1.00 29.16 187 THR D N 1
ATOM 13891 C CA . THR D 1 188 ? 51.662 -15.587 0.314 1.00 29.58 187 THR D CA 1
ATOM 13892 C C . THR D 1 188 ? 51.845 -16.797 -0.605 1.00 31.95 187 THR D C 1
ATOM 13893 O O . THR D 1 188 ? 51.038 -17.064 -1.482 1.00 35.33 187 THR D O 1
ATOM 13897 N N . PRO D 1 189 ? 52.920 -17.557 -0.361 1.00 35.55 188 PRO D N 1
ATOM 13898 C CA . PRO D 1 189 ? 53.247 -18.670 -1.258 1.00 38.93 188 PRO D CA 1
ATOM 13899 C C . PRO D 1 189 ? 52.144 -19.737 -1.193 1.00 35.48 188 PRO D C 1
ATOM 13900 O O . PRO D 1 189 ? 51.785 -20.338 -2.199 1.00 37.11 188 PRO D O 1
ATOM 13904 N N . GLU D 1 190 ? 51.627 -19.912 0.000 1.00 33.66 189 GLU D N 1
ATOM 13905 C CA . GLU D 1 190 ? 50.540 -20.824 0.300 1.00 37.73 189 GLU D CA 1
ATOM 13906 C C . GLU D 1 190 ? 49.257 -20.369 -0.408 1.00 36.40 189 GLU D C 1
ATOM 13907 O O . GLU D 1 190 ? 48.567 -21.180 -1.029 1.00 37.21 189 GLU D O 1
ATOM 13913 N N . ALA D 1 191 ? 48.921 -19.081 -0.297 1.00 33.12 190 ALA D N 1
ATOM 13914 C CA . ALA D 1 191 ? 47.651 -18.624 -0.884 1.00 33.01 190 ALA D CA 1
ATOM 13915 C C . ALA D 1 191 ? 47.756 -18.723 -2.414 1.00 31.96 190 ALA D C 1
ATOM 13916 O O . ALA D 1 191 ? 46.827 -19.155 -3.096 1.00 30.27 190 ALA D O 1
ATOM 13918 N N . LEU D 1 192 ? 48.907 -18.339 -2.935 1.00 30.15 191 LEU D N 1
ATOM 13919 C CA . LEU D 1 192 ? 49.092 -18.361 -4.378 1.00 34.09 191 LEU D CA 1
ATOM 13920 C C . LEU D 1 192 ? 48.992 -19.809 -4.863 1.00 35.10 191 LEU D C 1
ATOM 13921 O O . LEU D 1 192 ? 48.334 -20.064 -5.840 1.00 30.19 191 LEU D O 1
ATOM 13926 N N . GLU D 1 193 ? 49.584 -20.748 -4.125 1.00 38.36 192 GLU D N 1
ATOM 13927 C CA . GLU D 1 193 ? 49.581 -22.129 -4.556 1.00 37.77 192 GLU D CA 1
ATOM 13928 C C . GLU D 1 193 ? 48.141 -22.642 -4.544 1.00 35.86 192 GLU D C 1
ATOM 13929 O O . GLU D 1 193 ? 47.714 -23.241 -5.525 1.00 34.16 192 GLU D O 1
ATOM 13935 N N . GLN D 1 194 ? 47.406 -22.403 -3.457 1.00 34.70 193 GLN D N 1
ATOM 13936 C CA . GLN D 1 194 ? 46.001 -22.841 -3.394 1.00 40.41 193 GLN D CA 1
ATOM 13937 C C . GLN D 1 194 ? 45.184 -22.151 -4.499 1.00 36.88 193 GLN D C 1
ATOM 13938 O O . GLN D 1 194 ? 44.284 -22.728 -5.051 1.00 39.94 193 GLN D O 1
ATOM 13944 N N . THR D 1 195 ? 45.467 -20.896 -4.760 1.00 37.02 194 THR D N 1
ATOM 13945 C CA . THR D 1 195 ? 44.779 -20.177 -5.809 1.00 37.44 194 THR D CA 1
ATOM 13946 C C . THR D 1 195 ? 45.066 -20.886 -7.143 1.00 34.73 194 THR D C 1
ATOM 13947 O O . THR D 1 195 ? 44.146 -21.061 -7.937 1.00 38.07 194 THR D O 1
ATOM 13951 N N . LYS D 1 196 ? 46.307 -21.322 -7.363 1.00 34.35 195 LYS D N 1
ATOM 13952 C CA . LYS D 1 196 ? 46.668 -21.924 -8.633 1.00 39.28 195 LYS D CA 1
ATOM 13953 C C . LYS D 1 196 ? 45.920 -23.254 -8.812 1.00 38.01 195 LYS D C 1
ATOM 13954 O O . LYS D 1 196 ? 45.380 -23.527 -9.885 1.00 35.22 195 LYS D O 1
ATOM 13960 N N . ILE D 1 197 ? 45.850 -24.031 -7.752 1.00 38.02 196 ILE D N 1
ATOM 13961 C CA . ILE D 1 197 ? 45.175 -25.314 -7.750 1.00 40.18 196 ILE D CA 1
ATOM 13962 C C . ILE D 1 197 ? 43.667 -25.102 -7.915 1.00 42.97 196 ILE D C 1
ATOM 13963 O O . ILE D 1 197 ? 43.058 -25.843 -8.647 1.00 41.29 196 ILE D O 1
ATOM 13968 N N . HIS D 1 198 ? 43.075 -24.134 -7.205 1.00 38.35 197 HIS D N 1
ATOM 13969 C CA . HIS D 1 198 ? 41.647 -23.879 -7.307 1.00 32.98 197 HIS D CA 1
ATOM 13970 C C . HIS D 1 198 ? 41.291 -23.423 -8.727 1.00 31.94 197 HIS D C 1
ATOM 13971 O O . HIS D 1 198 ? 40.318 -23.901 -9.313 1.00 32.92 197 HIS D O 1
ATOM 13978 N N . ASN D 1 199 ? 42.054 -22.498 -9.279 1.00 32.78 198 ASN D N 1
ATOM 13979 C CA . ASN D 1 199 ? 41.724 -21.944 -10.614 1.00 32.47 198 ASN D CA 1
ATOM 13980 C C . ASN D 1 199 ? 41.895 -23.006 -11.713 1.00 36.34 198 ASN D C 1
ATOM 13981 O O . ASN D 1 199 ? 41.259 -22.900 -12.749 1.00 37.48 198 ASN D O 1
ATOM 13986 N N . ALA D 1 200 ? 42.735 -24.018 -11.506 1.00 39.55 199 ALA D N 1
ATOM 13987 C CA . ALA D 1 200 ? 42.946 -25.092 -12.507 1.00 40.38 199 ALA D CA 1
ATOM 13988 C C . ALA D 1 200 ? 41.686 -25.958 -12.627 1.00 37.62 199 ALA D C 1
ATOM 13989 O O . ALA D 1 200 ? 41.517 -26.640 -13.607 1.00 35.86 199 ALA D O 1
ATOM 13991 N N . LYS D 1 201 ? 40.830 -25.927 -11.613 1.00 35.36 200 LYS D N 1
ATOM 13992 C CA . LYS D 1 201 ? 39.543 -26.586 -11.658 1.00 36.37 200 LYS D CA 1
ATOM 13993 C C . LYS D 1 201 ? 38.535 -25.788 -12.494 1.00 34.26 200 LYS D C 1
ATOM 13994 O O . LYS D 1 201 ? 37.493 -26.338 -12.810 1.00 34.89 200 LYS D O 1
ATOM 14000 N N . PHE D 1 202 ? 38.829 -24.537 -12.855 1.00 33.00 201 PHE D N 1
ATOM 14001 C CA . PHE D 1 202 ? 37.911 -23.692 -13.642 1.00 33.58 201 PHE D CA 1
ATOM 14002 C C . PHE D 1 202 ? 38.658 -23.037 -14.796 1.00 32.87 201 PHE D C 1
ATOM 14003 O O . PHE D 1 202 ? 38.880 -21.826 -14.823 1.00 31.42 201 PHE D O 1
ATOM 14011 N N . PRO D 1 203 ? 39.017 -23.858 -15.762 1.00 36.73 202 PRO D N 1
ATOM 14012 C CA . PRO D 1 203 ? 39.994 -23.372 -16.754 1.00 37.18 202 PRO D CA 1
ATOM 14013 C C . PRO D 1 203 ? 39.401 -22.649 -17.969 1.00 33.77 202 PRO D C 1
ATOM 14014 O O . PRO D 1 203 ? 40.108 -21.992 -18.703 1.00 33.29 202 PRO D O 1
ATOM 14018 N N . LEU D 1 204 ? 38.123 -22.812 -18.208 1.00 36.82 203 LEU D N 1
ATOM 14019 C CA . LEU D 1 204 ? 37.513 -22.272 -19.442 1.00 33.75 203 LEU D CA 1
ATOM 14020 C C . LEU D 1 204 ? 36.744 -20.981 -19.146 1.00 32.39 203 LEU D C 1
ATOM 14021 O O . LEU D 1 204 ? 35.724 -21.022 -18.435 1.00 35.71 203 LEU D O 1
ATOM 14026 N N . PRO D 1 205 ? 37.180 -19.854 -19.709 1.00 30.80 204 PRO D N 1
ATOM 14027 C CA . PRO D 1 205 ? 36.431 -18.624 -19.462 1.00 33.88 204 PRO D CA 1
ATOM 14028 C C . PRO D 1 205 ? 34.936 -18.643 -19.792 1.00 37.26 204 PRO D C 1
ATOM 14029 O O . PRO D 1 205 ? 34.175 -18.074 -19.003 1.00 36.17 204 PRO D O 1
ATOM 14033 N N . GLU D 1 206 ? 34.522 -19.287 -20.892 1.00 41.29 205 GLU D N 1
ATOM 14034 C CA . GLU D 1 206 ? 33.089 -19.367 -21.243 1.00 44.18 205 GLU D CA 1
ATOM 14035 C C . GLU D 1 206 ? 32.325 -20.168 -20.180 1.00 40.56 205 GLU D C 1
ATOM 14036 O O . GLU D 1 206 ? 31.230 -19.821 -19.839 1.00 39.44 205 GLU D O 1
ATOM 14042 N N . LYS D 1 207 ? 32.871 -21.281 -19.708 1.00 41.98 206 LYS D N 1
ATOM 14043 C CA . LYS D 1 207 ? 32.181 -22.072 -18.700 1.00 46.21 206 LYS D CA 1
ATOM 14044 C C . LYS D 1 207 ? 32.103 -21.241 -17.402 1.00 42.44 206 LYS D C 1
ATOM 14045 O O . LYS D 1 207 ? 31.076 -21.224 -16.713 1.00 40.43 206 LYS D O 1
ATOM 14051 N N . ASN D 1 208 ? 33.171 -20.513 -17.088 1.00 39.45 207 ASN D N 1
ATOM 14052 C CA . ASN D 1 208 ? 33.215 -19.708 -15.847 1.00 40.59 207 ASN D CA 1
ATOM 14053 C C . ASN D 1 208 ? 32.088 -18.669 -15.866 1.00 35.46 207 ASN D C 1
ATOM 14054 O O . ASN D 1 208 ? 31.382 -18.526 -14.858 1.00 37.34 207 ASN D O 1
ATOM 14059 N N . THR D 1 209 ? 31.917 -17.975 -17.000 1.00 34.54 208 THR D N 1
ATOM 14060 C CA . THR D 1 209 ? 30.864 -16.994 -17.148 1.00 34.78 208 THR D CA 1
ATOM 14061 C C . THR D 1 209 ? 29.504 -17.665 -16.928 1.00 34.68 208 THR D C 1
ATOM 14062 O O . THR D 1 209 ? 28.621 -17.096 -16.298 1.00 34.05 208 THR D O 1
ATOM 14066 N N . GLU D 1 210 ? 29.351 -18.890 -17.383 1.00 36.00 209 GLU D N 1
ATOM 14067 C CA . GLU D 1 210 ? 28.064 -19.564 -17.202 1.00 39.31 209 GLU D CA 1
ATOM 14068 C C . GLU D 1 210 ? 27.842 -19.872 -15.713 1.00 40.12 209 GLU D C 1
ATOM 14069 O O . GLU D 1 210 ? 26.708 -19.716 -15.175 1.00 34.25 209 GLU D O 1
ATOM 14075 N N . LEU D 1 211 ? 28.908 -20.339 -15.056 1.00 36.11 210 LEU D N 1
ATOM 14076 C CA . LEU D 1 211 ? 28.808 -20.716 -13.649 1.00 37.54 210 LEU D CA 1
ATOM 14077 C C . LEU D 1 211 ? 28.364 -19.518 -12.798 1.00 34.61 210 LEU D C 1
ATOM 14078 O O . LEU D 1 211 ? 27.516 -19.662 -11.923 1.00 32.42 210 LEU D O 1
ATOM 14083 N N . LEU D 1 212 ? 28.935 -18.355 -13.106 1.00 34.94 211 LEU D N 1
ATOM 14084 C CA . LEU D 1 212 ? 28.711 -17.120 -12.390 1.00 34.80 211 LEU D CA 1
ATOM 14085 C C . LEU D 1 212 ? 27.259 -16.652 -12.596 1.00 37.99 211 LEU D C 1
ATOM 14086 O O . LEU D 1 212 ? 26.561 -16.256 -11.633 1.00 35.72 211 LEU D O 1
ATOM 14091 N N . ASN D 1 213 ? 26.815 -16.655 -13.852 1.00 39.50 212 ASN D N 1
ATOM 14092 C CA . ASN D 1 213 ? 25.435 -16.259 -14.202 1.00 35.96 212 ASN D CA 1
ATOM 14093 C C . ASN D 1 213 ? 24.460 -17.197 -13.489 1.00 35.28 212 ASN D C 1
ATOM 14094 O O . ASN D 1 213 ? 23.477 -16.771 -12.924 1.00 40.80 212 ASN D O 1
ATOM 14099 N N . SER D 1 214 ? 24.785 -18.459 -13.430 1.00 32.60 213 SER D N 1
ATOM 14100 C CA . SER D 1 214 ? 23.889 -19.395 -12.776 1.00 34.92 213 SER D CA 1
ATOM 14101 C C . SER D 1 214 ? 23.856 -19.151 -11.245 1.00 37.34 213 SER D C 1
ATOM 14102 O O . SER D 1 214 ? 22.792 -19.188 -10.636 1.00 41.03 213 SER D O 1
ATOM 14105 N N . ASN D 1 215 ? 24.999 -18.879 -10.606 1.00 38.21 214 ASN D N 1
ATOM 14106 C CA . ASN D 1 215 ? 25.043 -18.530 -9.155 1.00 32.74 214 ASN D CA 1
ATOM 14107 C C . ASN D 1 215 ? 24.299 -17.209 -8.891 1.00 34.47 214 ASN D C 1
ATOM 14108 O O . ASN D 1 215 ? 23.597 -17.079 -7.891 1.00 32.81 214 ASN D O 1
ATOM 14113 N N . VAL D 1 216 ? 24.433 -16.227 -9.786 1.00 33.66 215 VAL D N 1
ATOM 14114 C CA . VAL D 1 216 ? 23.809 -14.947 -9.555 1.00 34.68 215 VAL D CA 1
ATOM 14115 C C . VAL D 1 216 ? 22.293 -15.131 -9.633 1.00 41.39 215 VAL D C 1
ATOM 14116 O O . VAL D 1 216 ? 21.569 -14.653 -8.745 1.00 41.90 215 VAL D O 1
ATOM 14120 N N . ARG D 1 217 ? 21.817 -15.864 -10.654 1.00 41.46 216 ARG D N 1
ATOM 14121 C CA . ARG D 1 217 ? 20.364 -16.226 -10.737 1.00 37.51 216 ARG D CA 1
ATOM 14122 C C . ARG D 1 217 ? 19.941 -16.998 -9.492 1.00 34.02 216 ARG D C 1
ATOM 14123 O O . ARG D 1 217 ? 18.895 -16.730 -8.969 1.00 36.95 216 ARG D O 1
ATOM 14131 N N . ALA D 1 218 ? 20.732 -17.960 -9.024 1.00 33.02 217 ALA D N 1
ATOM 14132 C CA . ALA D 1 218 ? 20.289 -18.754 -7.852 1.00 33.71 217 ALA D CA 1
ATOM 14133 C C . ALA D 1 218 ? 20.192 -17.870 -6.599 1.00 33.97 217 ALA D C 1
ATOM 14134 O O . ALA D 1 218 ? 19.354 -18.134 -5.718 1.00 34.84 217 ALA D O 1
ATOM 14136 N N . TRP D 1 219 ? 21.039 -16.838 -6.503 1.00 35.10 218 TRP D N 1
ATOM 14137 C CA . TRP D 1 219 ? 21.041 -15.981 -5.315 1.00 37.89 218 TRP D CA 1
ATOM 14138 C C . TRP D 1 219 ? 19.753 -15.156 -5.331 1.00 40.26 218 TRP D C 1
ATOM 14139 O O . TRP D 1 219 ? 19.094 -15.070 -4.301 1.00 35.85 218 TRP D O 1
ATOM 14150 N N . LEU D 1 220 ? 19.455 -14.578 -6.502 1.00 35.95 219 LEU D N 1
ATOM 14151 C CA . LEU D 1 220 ? 18.272 -13.759 -6.714 1.00 41.79 219 LEU D CA 1
ATOM 14152 C C . LEU D 1 220 ? 17.019 -14.597 -6.463 1.00 39.71 219 LEU D C 1
ATOM 14153 O O . LEU D 1 220 ? 16.182 -14.236 -5.647 1.00 48.37 219 LEU D O 1
ATOM 14158 N N . LYS D 1 221 ? 16.943 -15.758 -7.081 1.00 40.54 220 LYS D N 1
ATOM 14159 C CA . LYS D 1 221 ? 15.795 -16.647 -6.853 1.00 43.21 220 LYS D CA 1
ATOM 14160 C C . LYS D 1 221 ? 15.661 -17.069 -5.378 1.00 41.90 220 LYS D C 1
ATOM 14161 O O . LYS D 1 221 ? 14.569 -17.047 -4.835 1.00 43.11 220 LYS D O 1
ATOM 14167 N N . GLY D 1 222 ? 16.730 -17.555 -4.753 1.00 41.24 221 GLY D N 1
ATOM 14168 C CA . GLY D 1 222 ? 16.625 -18.158 -3.386 1.00 42.70 221 GLY D CA 1
ATOM 14169 C C . GLY D 1 222 ? 16.476 -19.673 -3.413 1.00 42.14 221 GLY D C 1
ATOM 14170 O O . GLY D 1 222 ? 16.170 -20.313 -2.398 1.00 39.94 221 GLY D O 1
ATOM 14171 N N . ASP D 1 223 ? 16.717 -20.249 -4.583 1.00 50.04 222 ASP D N 1
ATOM 14172 C CA . ASP D 1 223 ? 16.715 -21.684 -4.736 1.00 58.54 222 ASP D CA 1
ATOM 14173 C C . ASP D 1 223 ? 17.394 -21.956 -6.088 1.00 58.28 222 ASP D C 1
ATOM 14174 O O . ASP D 1 223 ? 17.788 -20.998 -6.757 1.00 54.54 222 ASP D O 1
ATOM 14179 N N . SER D 1 224 ? 17.567 -23.227 -6.476 1.00 56.70 223 SER D N 1
ATOM 14180 C CA . SER D 1 224 ? 18.132 -23.564 -7.804 1.00 60.00 223 SER D CA 1
ATOM 14181 C C . SER D 1 224 ? 17.299 -22.924 -8.921 1.00 57.38 223 SER D C 1
ATOM 14182 O O . SER D 1 224 ? 16.086 -23.087 -8.917 1.00 53.81 223 SER D O 1
ATOM 14185 N N . PRO D 1 225 ? 17.947 -22.217 -9.885 1.00 63.65 224 PRO D N 1
ATOM 14186 C CA . PRO D 1 225 ? 17.278 -21.524 -11.041 1.00 61.46 224 PRO D CA 1
ATOM 14187 C C . PRO D 1 225 ? 16.393 -22.446 -11.905 1.00 63.61 224 PRO D C 1
ATOM 14188 O O . PRO D 1 225 ? 16.809 -23.566 -12.222 1.00 57.13 224 PRO D O 1
ATOM 14192 N N . THR D 1 226 ? 15.187 -21.974 -12.254 1.00 69.61 225 THR D N 1
ATOM 14193 C CA . THR D 1 226 ? 14.184 -22.729 -13.061 1.00 71.26 225 THR D CA 1
ATOM 14194 C C . THR D 1 226 ? 14.197 -22.224 -14.518 1.00 73.01 225 THR D C 1
ATOM 14195 O O . THR D 1 226 ? 14.463 -21.049 -14.786 1.00 55.43 225 THR D O 1
ATOM 14199 N N . PRO D 1 227 ? 13.893 -23.106 -15.484 1.00 80.82 226 PRO D N 1
ATOM 14200 C CA . PRO D 1 227 ? 14.154 -22.710 -16.854 1.00 81.57 226 PRO D CA 1
ATOM 14201 C C . PRO D 1 227 ? 13.027 -21.868 -17.472 1.00 78.11 226 PRO D C 1
ATOM 14202 O O . PRO D 1 227 ? 13.256 -21.267 -18.510 1.00 89.95 226 PRO D O 1
ATOM 14206 N N . GLY D 1 228 ? 11.848 -21.792 -16.856 1.00 77.63 227 GLY D N 1
ATOM 14207 C CA . GLY D 1 228 ? 10.713 -21.101 -17.484 1.00 78.65 227 GLY D CA 1
ATOM 14208 C C . GLY D 1 228 ? 10.696 -19.609 -17.184 1.00 83.38 227 GLY D C 1
ATOM 14209 O O . GLY D 1 228 ? 11.477 -18.835 -17.745 1.00 78.41 227 GLY D O 1
ATOM 14210 N N . ASP D 1 229 ? 9.748 -19.201 -16.340 1.00 92.09 228 ASP D N 1
ATOM 14211 C CA . ASP D 1 229 ? 9.748 -17.876 -15.727 1.00 97.71 228 ASP D CA 1
ATOM 14212 C C . ASP D 1 229 ? 10.472 -17.962 -14.344 1.00 94.93 228 ASP D C 1
ATOM 14213 O O . ASP D 1 229 ? 10.486 -19.037 -13.697 1.00 86.97 228 ASP D O 1
ATOM 14218 N N . PRO D 1 230 ? 11.097 -16.838 -13.908 1.00 89.65 229 PRO D N 1
ATOM 14219 C CA . PRO D 1 230 ? 12.099 -16.762 -12.805 1.00 83.99 229 PRO D CA 1
ATOM 14220 C C . PRO D 1 230 ? 11.646 -17.304 -11.437 1.00 76.54 229 PRO D C 1
ATOM 14221 O O . PRO D 1 230 ? 12.399 -18.082 -10.842 1.00 60.69 229 PRO D O 1
ATOM 14225 N N . ASP D 1 231 ? 10.455 -16.894 -10.961 1.00 65.30 230 ASP D N 1
ATOM 14226 C CA . ASP D 1 231 ? 9.830 -17.456 -9.765 1.00 63.69 230 ASP D CA 1
ATOM 14227 C C . ASP D 1 231 ? 10.643 -17.141 -8.527 1.00 55.17 230 ASP D C 1
ATOM 14228 O O . ASP D 1 231 ? 11.008 -18.041 -7.781 1.00 50.92 230 ASP D O 1
ATOM 14233 N N . PRO D 1 232 ? 10.933 -15.865 -8.294 1.00 47.89 231 PRO D N 1
ATOM 14234 C CA . PRO D 1 232 ? 11.730 -15.552 -7.096 1.00 47.53 231 PRO D CA 1
ATOM 14235 C C . PRO D 1 232 ? 11.007 -16.006 -5.818 1.00 41.32 231 PRO D C 1
ATOM 14236 O O . PRO D 1 232 ? 9.863 -15.679 -5.655 1.00 48.05 231 PRO D O 1
ATOM 14240 N N . THR D 1 233 ? 11.641 -16.787 -4.954 1.00 39.78 232 THR D N 1
ATOM 14241 C CA . THR D 1 233 ? 11.032 -17.177 -3.668 1.00 40.26 232 THR D CA 1
ATOM 14242 C C . THR D 1 233 ? 11.106 -16.034 -2.657 1.00 38.02 232 THR D C 1
ATOM 14243 O O . THR D 1 233 ? 11.660 -14.962 -2.916 1.00 38.30 232 THR D O 1
ATOM 14247 N N . ARG D 1 234 ? 10.588 -16.295 -1.474 1.00 42.78 233 ARG D N 1
ATOM 14248 C CA . ARG D 1 234 ? 10.622 -15.286 -0.447 1.00 50.12 233 ARG D CA 1
ATOM 14249 C C . ARG D 1 234 ? 12.047 -15.170 0.138 1.00 50.87 233 ARG D C 1
ATOM 14250 O O . ARG D 1 234 ? 12.330 -14.205 0.826 1.00 45.06 233 ARG D O 1
ATOM 14258 N N . ASN D 1 235 ? 12.960 -16.106 -0.157 1.00 48.70 234 ASN D N 1
ATOM 14259 C CA . ASN D 1 235 ? 14.246 -16.164 0.527 1.00 46.27 234 ASN D CA 1
ATOM 14260 C C . ASN D 1 235 ? 15.386 -15.534 -0.286 1.00 42.32 234 ASN D C 1
ATOM 14261 O O . ASN D 1 235 ? 16.470 -15.332 0.266 1.00 38.85 234 ASN D O 1
ATOM 14266 N N . GLY D 1 236 ? 15.170 -15.192 -1.550 1.00 40.92 235 GLY D N 1
ATOM 14267 C CA . GLY D 1 236 ? 16.255 -14.765 -2.425 1.00 35.98 235 GLY D CA 1
ATOM 14268 C C . GLY D 1 236 ? 16.582 -13.288 -2.306 1.00 38.71 235 GLY D C 1
ATOM 14269 O O . GLY D 1 236 ? 15.935 -12.526 -1.592 1.00 40.86 235 GLY D O 1
ATOM 14270 N N . VAL D 1 237 ? 17.594 -12.886 -3.055 1.00 33.55 236 VAL D N 1
ATOM 14271 C CA . VAL D 1 237 ? 18.046 -11.549 -3.032 1.00 38.26 236 VAL D CA 1
ATOM 14272 C C . VAL D 1 237 ? 16.995 -10.620 -3.653 1.00 40.48 236 VAL D C 1
ATOM 14273 O O . VAL D 1 237 ? 17.075 -9.408 -3.463 1.00 39.71 236 VAL D O 1
ATOM 14277 N N . TYR D 1 238 ? 16.095 -11.148 -4.476 1.00 45.67 237 TYR D N 1
ATOM 14278 C CA . TYR D 1 238 ? 15.006 -10.343 -5.006 1.00 43.25 237 TYR D CA 1
ATOM 14279 C C . TYR D 1 238 ? 14.112 -9.895 -3.843 1.00 42.57 237 TYR D C 1
ATOM 14280 O O . TYR D 1 238 ? 13.860 -8.721 -3.657 1.00 39.17 237 TYR D O 1
ATOM 14289 N N . ALA D 1 239 ? 13.653 -10.874 -3.079 1.00 41.12 238 ALA D N 1
ATOM 14290 C CA . ALA D 1 239 ? 12.828 -10.661 -1.932 1.00 43.97 238 ALA D CA 1
ATOM 14291 C C . ALA D 1 239 ? 13.503 -9.696 -0.947 1.00 50.11 238 ALA D C 1
ATOM 14292 O O . ALA D 1 239 ? 12.804 -8.907 -0.278 1.00 49.84 238 ALA D O 1
ATOM 14294 N N . LYS D 1 240 ? 14.824 -9.755 -0.815 1.00 47.18 239 LYS D N 1
ATOM 14295 C CA . LYS D 1 240 ? 15.480 -8.979 0.260 1.00 48.43 239 LYS D CA 1
ATOM 142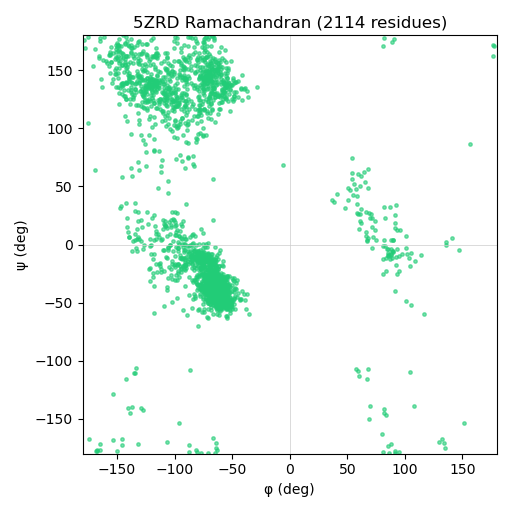96 C C . LYS D 1 240 ? 15.605 -7.518 -0.182 1.00 43.19 239 LYS D C 1
ATOM 14297 O O . LYS D 1 240 ? 15.499 -6.585 0.623 1.00 37.82 239 LYS D O 1
ATOM 14303 N N . TYR D 1 241 ? 15.820 -7.308 -1.464 1.00 38.43 240 TYR D N 1
ATOM 14304 C CA . TYR D 1 241 ? 15.793 -5.959 -1.973 1.00 40.06 240 TYR D CA 1
ATOM 14305 C C . TYR D 1 241 ? 14.387 -5.344 -1.812 1.00 45.57 240 TYR D C 1
ATOM 14306 O O . TYR D 1 241 ? 14.264 -4.126 -1.534 1.00 47.90 240 TYR D O 1
ATOM 14315 N N . VAL D 1 242 ? 13.335 -6.160 -1.950 1.00 43.75 241 VAL D N 1
ATOM 14316 C CA . VAL D 1 242 ? 11.973 -5.655 -1.816 1.00 45.94 241 VAL D CA 1
ATOM 14317 C C . VAL D 1 242 ? 11.745 -5.285 -0.355 1.00 42.66 241 VAL D C 1
ATOM 14318 O O . VAL D 1 242 ? 11.373 -4.176 -0.075 1.00 44.63 241 VAL D O 1
ATOM 14322 N N . ARG D 1 243 ? 12.042 -6.211 0.543 1.00 41.53 242 ARG D N 1
ATOM 14323 C CA . ARG D 1 243 ? 11.907 -5.983 1.949 1.00 41.91 242 ARG D CA 1
ATOM 14324 C C . ARG D 1 243 ? 12.659 -4.708 2.335 1.00 44.07 242 ARG D C 1
ATOM 14325 O O . ARG D 1 243 ? 12.147 -3.932 3.144 1.00 50.74 242 ARG D O 1
ATOM 14333 N N . CYS D 1 244 ? 13.814 -4.423 1.733 1.00 41.92 243 CYS D N 1
ATOM 14334 C CA . CYS D 1 244 ? 14.572 -3.278 2.204 1.00 41.39 243 CYS D CA 1
ATOM 14335 C C . CYS D 1 244 ? 13.833 -1.964 1.907 1.00 42.84 243 CYS D C 1
ATOM 14336 O O . CYS D 1 244 ? 14.080 -0.983 2.610 1.00 45.93 243 CYS D O 1
ATOM 14339 N N . LEU D 1 245 ? 12.956 -1.911 0.905 1.00 44.53 244 LEU D N 1
ATOM 14340 C CA . LEU D 1 245 ? 12.339 -0.624 0.528 1.00 47.53 244 LEU D CA 1
ATOM 14341 C C . LEU D 1 245 ? 11.250 -0.260 1.533 1.00 46.43 244 LEU D C 1
ATOM 14342 O O . LEU D 1 245 ? 10.747 0.831 1.472 1.00 56.33 244 LEU D O 1
ATOM 14347 N N . SER D 1 246 ? 10.909 -1.194 2.412 1.00 48.13 245 SER D N 1
ATOM 14348 C CA . SER D 1 246 ? 10.014 -0.968 3.551 1.00 47.58 245 SER D CA 1
ATOM 14349 C C . SER D 1 246 ? 10.757 -0.604 4.841 1.00 48.14 245 SER D C 1
ATOM 14350 O O . SER D 1 246 ? 10.136 -0.558 5.883 1.00 52.37 245 SER D O 1
ATOM 14353 N N . ALA D 1 247 ? 12.061 -0.425 4.856 1.00 50.17 246 ALA D N 1
ATOM 14354 C CA . ALA D 1 247 ? 12.645 -0.136 6.150 1.00 52.40 246 ALA D CA 1
ATOM 14355 C C . ALA D 1 247 ? 11.950 1.123 6.706 1.00 48.29 246 ALA D C 1
ATOM 14356 O O . ALA D 1 247 ? 11.805 2.087 5.960 1.00 44.88 246 ALA D O 1
ATOM 14358 N N . PRO D 1 248 ? 11.557 1.121 7.993 1.00 44.52 247 PRO D N 1
ATOM 14359 C CA . PRO D 1 248 ? 10.767 2.152 8.652 1.00 50.30 247 PRO D CA 1
ATOM 14360 C C . PRO D 1 248 ? 11.506 3.491 8.771 1.00 54.73 247 PRO D C 1
ATOM 14361 O O . PRO D 1 248 ? 10.860 4.504 8.612 1.00 60.08 247 PRO D O 1
ATOM 14365 N N . ASN D 1 249 ? 12.822 3.490 9.000 1.00 53.82 248 ASN D N 1
ATOM 14366 C CA . ASN D 1 249 ? 13.604 4.738 9.153 1.00 46.84 248 ASN D CA 1
ATOM 14367 C C . ASN D 1 249 ? 14.977 4.571 8.485 1.00 47.69 248 ASN D C 1
ATOM 14368 O O . ASN D 1 249 ? 15.404 3.460 8.259 1.00 49.82 248 ASN D O 1
ATOM 14373 N N . TYR D 1 250 ? 15.661 5.680 8.213 1.00 43.30 249 TYR D N 1
ATOM 14374 C CA . TYR D 1 250 ? 16.945 5.680 7.546 1.00 46.11 249 TYR D CA 1
ATOM 14375 C C . TYR D 1 250 ? 17.974 4.872 8.345 1.00 52.98 249 TYR D C 1
ATOM 14376 O O . TYR D 1 250 ? 18.799 4.163 7.769 1.00 51.70 249 TYR D O 1
ATOM 14385 N N . THR D 1 251 ? 17.932 4.981 9.665 1.00 50.87 250 THR D N 1
ATOM 14386 C CA . THR D 1 251 ? 18.960 4.371 10.496 1.00 46.13 250 THR D CA 1
ATOM 14387 C C . THR D 1 251 ? 19.022 2.868 10.209 1.00 45.23 250 THR D C 1
ATOM 14388 O O . THR D 1 251 ? 20.119 2.316 10.026 1.00 44.86 250 THR D O 1
ATOM 14392 N N . VAL D 1 252 ? 17.865 2.214 10.132 1.00 41.16 251 VAL D N 1
ATOM 14393 C CA . VAL D 1 252 ? 17.861 0.765 10.016 1.00 40.37 251 VAL D CA 1
ATOM 14394 C C . VAL D 1 252 ? 17.836 0.370 8.531 1.00 40.80 251 VAL D C 1
ATOM 14395 O O . VAL D 1 252 ? 18.171 -0.744 8.200 1.00 40.81 251 VAL D O 1
ATOM 14399 N N . PHE D 1 253 ? 17.463 1.281 7.648 1.00 38.23 252 PHE D N 1
ATOM 14400 C CA . PHE D 1 253 ? 17.617 1.052 6.239 1.00 41.28 252 PHE D CA 1
ATOM 14401 C C . PHE D 1 253 ? 19.108 0.909 5.899 1.00 39.45 252 PHE D C 1
ATOM 14402 O O . PHE D 1 253 ? 19.478 0.106 5.056 1.00 43.57 252 PHE D O 1
ATOM 14410 N N . SER D 1 254 ? 19.925 1.691 6.584 1.00 36.41 253 SER D N 1
ATOM 14411 C CA . SER D 1 254 ? 21.221 2.098 6.130 1.00 33.52 253 SER D CA 1
ATOM 14412 C C . SER D 1 254 ? 22.273 1.013 6.352 1.00 34.00 253 SER D C 1
ATOM 14413 O O . SER D 1 254 ? 23.294 1.065 5.694 1.00 34.67 253 SER D O 1
ATOM 14416 N N . ASN D 1 255 ? 22.106 0.115 7.322 1.00 34.51 254 ASN D N 1
ATOM 14417 C CA . ASN D 1 255 ? 23.246 -0.732 7.652 1.00 34.87 254 ASN D CA 1
ATOM 14418 C C . ASN D 1 255 ? 22.794 -1.961 8.445 1.00 33.62 254 ASN D C 1
ATOM 14419 O O . ASN D 1 255 ? 21.776 -1.954 9.132 1.00 32.73 254 ASN D O 1
ATOM 14424 N N . THR D 1 256 ? 23.634 -2.989 8.406 1.00 32.81 255 THR D N 1
ATOM 14425 C CA . THR D 1 256 ? 23.358 -4.250 9.089 1.00 30.53 255 THR D CA 1
ATOM 14426 C C . THR D 1 256 ? 23.526 -4.135 10.609 1.00 28.19 255 THR D C 1
ATOM 14427 O O . THR D 1 256 ? 22.979 -4.932 11.318 1.00 28.20 255 THR D O 1
ATOM 14431 N N . THR D 1 257 ? 24.293 -3.211 11.151 1.00 31.51 256 THR D N 1
ATOM 14432 C CA . THR D 1 257 ? 24.411 -3.165 12.659 1.00 31.96 256 THR D CA 1
ATOM 14433 C C . THR D 1 257 ? 23.109 -2.628 13.283 1.00 30.35 256 THR D C 1
ATOM 14434 O O . THR D 1 257 ? 22.602 -3.178 14.234 1.00 33.78 256 THR D O 1
ATOM 14438 N N . SER D 1 258 ? 22.602 -1.534 12.736 1.00 31.04 257 SER D N 1
ATOM 14439 C CA . SER D 1 258 ? 21.331 -0.910 13.158 1.00 32.13 257 SER D CA 1
ATOM 14440 C C . SER D 1 258 ? 20.151 -1.886 12.994 1.00 34.51 257 SER D C 1
ATOM 14441 O O . SER D 1 258 ? 19.341 -2.091 13.936 1.00 35.12 257 SER D O 1
ATOM 14444 N N . ALA D 1 259 ? 20.075 -2.552 11.854 1.00 35.04 258 ALA D N 1
ATOM 14445 C CA . ALA D 1 259 ? 18.910 -3.401 11.577 1.00 37.78 258 ALA D CA 1
ATOM 14446 C C . ALA D 1 259 ? 18.923 -4.608 12.505 1.00 39.87 258 ALA D C 1
ATOM 14447 O O . ALA D 1 259 ? 17.866 -5.108 12.897 1.00 44.90 258 ALA D O 1
ATOM 14449 N N . SER D 1 260 ? 20.115 -5.085 12.847 1.00 38.13 259 SER D N 1
ATOM 14450 C CA . SER D 1 260 ? 20.204 -6.287 13.636 1.00 33.03 259 SER D CA 1
ATOM 14451 C C . SER D 1 260 ? 19.628 -6.018 15.037 1.00 39.96 259 SER D C 1
ATOM 14452 O O . SER D 1 260 ? 18.886 -6.858 15.590 1.00 38.30 259 SER D O 1
ATOM 14455 N N . VAL D 1 261 ? 19.982 -4.861 15.630 1.00 40.75 260 VAL D N 1
ATOM 14456 C CA . VAL D 1 261 ? 19.493 -4.533 16.985 1.00 42.49 260 VAL D CA 1
ATOM 14457 C C . VAL D 1 261 ? 18.013 -4.154 16.910 1.00 37.95 260 VAL D C 1
ATOM 14458 O O . VAL D 1 261 ? 17.245 -4.510 17.796 1.00 34.94 260 VAL D O 1
ATOM 14462 N N . TRP D 1 262 ? 17.614 -3.422 15.871 1.00 37.00 261 TRP D N 1
ATOM 14463 C CA . TRP D 1 262 ? 16.187 -3.184 15.675 1.00 40.10 261 TRP D CA 1
ATOM 14464 C C . TRP D 1 262 ? 15.419 -4.524 15.693 1.00 45.19 261 TRP D C 1
ATOM 14465 O O . TRP D 1 262 ? 14.441 -4.697 16.457 1.00 43.63 261 TRP D O 1
ATOM 14476 N N . ASN D 1 263 ? 15.900 -5.511 14.931 1.00 42.85 262 ASN D N 1
ATOM 14477 C CA . ASN D 1 263 ? 15.227 -6.814 14.845 1.00 40.88 262 ASN D CA 1
ATOM 14478 C C . ASN D 1 263 ? 15.305 -7.564 16.191 1.00 43.16 262 ASN D C 1
ATOM 14479 O O . ASN D 1 263 ? 14.406 -8.374 16.483 1.00 40.31 262 ASN D O 1
ATOM 14484 N N . SER D 1 264 ? 16.327 -7.339 17.034 1.00 42.07 263 SER D N 1
ATOM 14485 C CA . SER D 1 264 ? 16.333 -7.973 18.390 1.00 40.12 263 SER D CA 1
ATOM 14486 C C . SER D 1 264 ? 15.384 -7.246 19.358 1.00 41.57 263 SER D C 1
ATOM 14487 O O . SER D 1 264 ? 15.124 -7.780 20.424 1.00 39.02 263 SER D O 1
ATOM 14490 N N . SER D 1 265 ? 14.895 -6.043 19.023 1.00 41.68 264 SER D N 1
ATOM 14491 C CA . SER D 1 265 ? 14.200 -5.188 20.011 1.00 43.07 264 SER D CA 1
ATOM 14492 C C . SER D 1 265 ? 12.761 -4.854 19.580 1.00 49.02 264 SER D C 1
ATOM 14493 O O . SER D 1 265 ? 12.068 -4.199 20.315 1.00 49.48 264 SER D O 1
ATOM 14496 N N . ASN D 1 266 ? 12.305 -5.310 18.411 1.00 55.24 265 ASN D N 1
ATOM 14497 C CA . ASN D 1 266 ? 11.006 -4.919 17.839 1.00 47.91 265 ASN D CA 1
ATOM 14498 C C . ASN D 1 266 ? 10.343 -6.108 17.129 1.00 50.91 265 ASN D C 1
ATOM 14499 O O . ASN D 1 266 ? 11.014 -6.988 16.611 1.00 47.83 265 ASN D O 1
ATOM 14504 N N . PRO D 1 267 ? 9.014 -6.103 17.023 1.00 58.87 266 PRO D N 1
ATOM 14505 C CA . PRO D 1 267 ? 8.354 -7.225 16.302 1.00 56.22 266 PRO D CA 1
ATOM 14506 C C . PRO D 1 267 ? 8.601 -7.207 14.789 1.00 52.70 266 PRO D C 1
ATOM 14507 O O . PRO D 1 267 ? 8.748 -6.136 14.206 1.00 49.51 266 PRO D O 1
ATOM 14511 N N . GLY D 1 268 ? 8.647 -8.388 14.165 1.00 50.08 267 GLY D N 1
ATOM 14512 C CA . GLY D 1 268 ? 8.849 -8.449 12.728 1.00 44.79 267 GLY D CA 1
ATOM 14513 C C . GLY D 1 268 ? 10.320 -8.290 12.361 1.00 45.32 267 GLY D C 1
ATOM 14514 O O . GLY D 1 268 ? 11.194 -8.411 13.210 1.00 43.22 267 GLY D O 1
ATOM 14515 N N . LEU D 1 269 ? 10.599 -7.981 11.095 1.00 43.04 268 LEU D N 1
ATOM 14516 C CA . LEU D 1 269 ? 11.938 -8.043 10.591 1.00 42.07 268 LEU D CA 1
ATOM 14517 C C . LEU D 1 269 ? 12.164 -6.900 9.627 1.00 41.23 268 LEU D C 1
ATOM 14518 O O . LEU D 1 269 ? 11.503 -6.849 8.607 1.00 41.60 268 LEU D O 1
ATOM 14523 N N . VAL D 1 270 ? 13.187 -6.095 9.863 1.00 43.73 269 VAL D N 1
ATOM 14524 C CA . VAL D 1 270 ? 13.591 -5.200 8.786 1.00 44.07 269 VAL D CA 1
ATOM 14525 C C . VAL D 1 270 ? 14.899 -5.691 8.138 1.00 44.80 269 VAL D C 1
ATOM 14526 O O . VAL D 1 270 ? 15.720 -6.437 8.722 1.00 38.50 269 VAL D O 1
ATOM 14530 N N . THR D 1 271 ? 15.037 -5.250 6.887 1.00 39.84 270 THR D N 1
ATOM 14531 C CA . THR D 1 271 ? 16.137 -5.573 6.007 1.00 36.94 270 THR D CA 1
ATOM 14532 C C . THR D 1 271 ? 16.769 -4.250 5.555 1.00 36.12 270 THR D C 1
ATOM 14533 O O . THR D 1 271 ? 16.094 -3.430 4.946 1.00 35.41 270 THR D O 1
ATOM 14537 N N . PRO D 1 272 ? 18.045 -4.009 5.898 1.00 32.48 271 PRO D N 1
ATOM 14538 C CA . PRO D 1 272 ? 18.737 -2.802 5.487 1.00 32.91 271 PRO D CA 1
ATOM 14539 C C . PRO D 1 272 ? 19.211 -2.994 4.049 1.00 32.00 271 PRO D C 1
ATOM 14540 O O . PRO D 1 272 ? 19.376 -4.118 3.661 1.00 36.65 271 PRO D O 1
ATOM 14544 N N . VAL D 1 273 ? 19.391 -1.934 3.280 1.00 34.18 272 VAL D N 1
ATOM 14545 C CA . VAL D 1 273 ? 19.847 -2.083 1.883 1.00 32.69 272 VAL D CA 1
ATOM 14546 C C . VAL D 1 273 ? 21.238 -2.726 1.883 1.00 38.03 272 VAL D C 1
ATOM 14547 O O . VAL D 1 273 ? 21.628 -3.369 0.901 1.00 37.84 272 VAL D O 1
ATOM 14551 N N . GLU D 1 274 ? 22.000 -2.567 2.968 1.00 36.84 273 GLU D N 1
ATOM 14552 C CA . GLU D 1 274 ? 23.352 -3.128 2.977 1.00 35.53 273 GLU D CA 1
ATOM 14553 C C . GLU D 1 274 ? 23.285 -4.663 2.855 1.00 35.07 273 GLU D C 1
ATOM 14554 O O . GLU D 1 274 ? 24.251 -5.241 2.350 1.00 34.83 273 GLU D O 1
ATOM 14560 N N . SER D 1 275 ? 22.164 -5.286 3.243 1.00 34.49 274 SER D N 1
ATOM 14561 C CA . SER D 1 275 ? 22.023 -6.762 3.362 1.00 36.49 274 SER D CA 1
ATOM 14562 C C . SER D 1 275 ? 21.978 -7.451 1.986 1.00 38.94 274 SER D C 1
ATOM 14563 O O . SER D 1 275 ? 22.862 -8.232 1.656 1.00 38.89 274 SER D O 1
ATOM 14566 N N . PRO D 1 276 ? 20.973 -7.148 1.146 1.00 42.64 275 PRO D N 1
ATOM 14567 C CA . PRO D 1 276 ? 21.070 -7.715 -0.237 1.00 34.94 275 PRO D CA 1
ATOM 14568 C C . PRO D 1 276 ? 22.345 -7.279 -0.980 1.00 35.45 275 PRO D C 1
ATOM 14569 O O . PRO D 1 276 ? 22.887 -8.029 -1.805 1.00 37.94 275 PRO D O 1
ATOM 14573 N N . HIS D 1 277 ? 22.840 -6.083 -0.685 1.00 32.42 276 HIS D N 1
ATOM 14574 C CA . HIS D 1 277 ? 24.096 -5.625 -1.209 1.00 31.06 276 HIS D CA 1
ATOM 14575 C C . HIS D 1 277 ? 25.258 -6.570 -0.841 1.00 35.01 276 HIS D C 1
ATOM 14576 O O . HIS D 1 277 ? 26.138 -6.863 -1.666 1.00 32.32 276 HIS D O 1
ATOM 14583 N N . ASN D 1 278 ? 25.308 -6.998 0.413 1.00 35.08 277 ASN D N 1
ATOM 14584 C CA . ASN D 1 278 ? 26.262 -8.020 0.828 1.00 36.46 277 ASN D CA 1
ATOM 14585 C C . ASN D 1 278 ? 26.065 -9.311 -0.017 1.00 38.82 277 ASN D C 1
ATOM 14586 O O . ASN D 1 278 ? 27.014 -9.991 -0.398 1.00 32.73 277 ASN D O 1
ATOM 14591 N N . ASP D 1 279 ? 24.825 -9.683 -0.270 1.00 36.91 278 ASP D N 1
ATOM 14592 C CA . ASP D 1 279 ? 24.503 -10.866 -1.010 1.00 35.31 278 ASP D CA 1
ATOM 14593 C C . ASP D 1 279 ? 25.175 -10.809 -2.390 1.00 35.58 278 ASP D C 1
ATOM 14594 O O . ASP D 1 279 ? 25.791 -11.790 -2.859 1.00 29.61 278 ASP D O 1
ATOM 14599 N N . ILE D 1 280 ? 25.081 -9.665 -3.048 1.00 34.45 279 ILE D N 1
ATOM 14600 C CA . ILE D 1 280 ? 25.580 -9.622 -4.397 1.00 34.72 279 ILE D CA 1
ATOM 14601 C C . ILE D 1 280 ? 27.103 -9.748 -4.334 1.00 33.75 279 ILE D C 1
ATOM 14602 O O . ILE D 1 280 ? 27.700 -10.355 -5.219 1.00 29.77 279 ILE D O 1
ATOM 14607 N N . HIS D 1 281 ? 27.733 -9.157 -3.319 1.00 33.86 280 HIS D N 1
ATOM 14608 C CA . HIS D 1 281 ? 29.198 -9.213 -3.232 1.00 32.90 280 HIS D CA 1
ATOM 14609 C C . HIS D 1 281 ? 29.635 -10.689 -3.211 1.00 31.95 280 HIS D C 1
ATOM 14610 O O . HIS D 1 281 ? 30.538 -11.082 -3.943 1.00 32.67 280 HIS D O 1
ATOM 14617 N N . LEU D 1 282 ? 29.004 -11.480 -2.361 1.00 27.23 281 LEU D N 1
ATOM 14618 C CA . LEU D 1 282 ? 29.423 -12.820 -2.151 1.00 29.49 281 LEU D CA 1
ATOM 14619 C C . LEU D 1 282 ? 29.095 -13.683 -3.392 1.00 31.62 281 LEU D C 1
ATOM 14620 O O . LEU D 1 282 ? 29.840 -14.617 -3.737 1.00 30.90 281 LEU D O 1
ATOM 14625 N N . ALA D 1 283 ? 27.990 -13.377 -4.049 1.00 33.24 282 ALA D N 1
ATOM 14626 C CA . ALA D 1 283 ? 27.581 -14.027 -5.283 1.00 32.97 282 ALA D CA 1
ATOM 14627 C C . ALA D 1 283 ? 28.634 -13.844 -6.380 1.00 31.19 282 ALA D C 1
ATOM 14628 O O . ALA D 1 283 ? 29.065 -14.823 -6.964 1.00 31.21 282 ALA D O 1
ATOM 14630 N N . VAL D 1 284 ? 29.013 -12.610 -6.666 1.00 28.10 283 VAL D N 1
ATOM 14631 C CA . VAL D 1 284 ? 30.002 -12.302 -7.689 1.00 28.83 283 VAL D CA 1
ATOM 14632 C C . VAL D 1 284 ? 31.416 -12.650 -7.179 1.00 31.92 283 VAL D C 1
ATOM 14633 O O . VAL D 1 284 ? 32.316 -12.917 -7.959 1.00 34.58 283 VAL D O 1
ATOM 14637 N N . GLY D 1 285 ? 31.627 -12.647 -5.865 1.00 34.02 284 GLY D N 1
ATOM 14638 C CA . GLY D 1 285 ? 32.950 -12.623 -5.306 1.00 33.51 284 GLY D CA 1
ATOM 14639 C C . GLY D 1 285 ? 33.401 -13.964 -4.767 1.00 34.39 284 GLY D C 1
ATOM 14640 O O . GLY D 1 285 ? 34.513 -14.054 -4.225 1.00 34.00 284 GLY D O 1
ATOM 14641 N N . GLY D 1 286 ? 32.563 -14.994 -4.859 1.00 35.16 285 GLY D N 1
ATOM 14642 C CA . GLY D 1 286 ? 33.077 -16.344 -4.679 1.00 35.35 285 GLY D CA 1
ATOM 14643 C C . GLY D 1 286 ? 32.181 -17.295 -3.910 1.00 32.46 285 GLY D C 1
ATOM 14644 O O . GLY D 1 286 ? 32.602 -18.399 -3.694 1.00 32.95 285 GLY D O 1
ATOM 14645 N N . PHE D 1 287 ? 30.963 -16.944 -3.525 1.00 31.18 286 PHE D N 1
ATOM 14646 C CA . PHE D 1 287 ? 30.189 -17.889 -2.719 1.00 30.63 286 PHE D CA 1
ATOM 14647 C C . PHE D 1 287 ? 29.063 -18.511 -3.569 1.00 32.45 286 PHE D C 1
ATOM 14648 O O . PHE D 1 287 ? 28.196 -17.787 -4.125 1.00 30.35 286 PHE D O 1
ATOM 14656 N N . ASP D 1 288 ? 29.023 -19.843 -3.604 1.00 32.95 287 ASP D N 1
ATOM 14657 C CA . ASP D 1 288 ? 27.928 -20.613 -4.209 1.00 35.97 287 ASP D CA 1
ATOM 14658 C C . ASP D 1 288 ? 26.679 -20.617 -3.326 1.00 35.87 287 ASP D C 1
ATOM 14659 O O . ASP D 1 288 ? 26.752 -21.101 -2.198 1.00 37.07 287 ASP D O 1
ATOM 14664 N N . TYR D 1 289 ? 25.516 -20.181 -3.825 1.00 35.99 288 TYR D N 1
ATOM 14665 C CA . TYR D 1 289 ? 24.311 -20.161 -2.961 1.00 35.94 288 TYR D CA 1
ATOM 14666 C C . TYR D 1 289 ? 24.063 -21.572 -2.419 1.00 38.08 288 TYR D C 1
ATOM 14667 O O . TYR D 1 289 ? 23.622 -21.747 -1.245 1.00 41.63 288 TYR D O 1
ATOM 14676 N N . GLY D 1 290 ? 24.318 -22.568 -3.277 1.00 33.10 289 GLY D N 1
ATOM 14677 C CA . GLY D 1 290 ? 24.045 -23.978 -2.922 1.00 31.79 289 GLY D CA 1
ATOM 14678 C C . GLY D 1 290 ? 25.195 -24.611 -2.151 1.00 33.72 289 GLY D C 1
ATOM 14679 O O . GLY D 1 290 ? 25.133 -25.807 -1.876 1.00 34.40 289 GLY D O 1
ATOM 14680 N N . GLY D 1 291 ? 26.203 -23.809 -1.745 1.00 30.17 290 GLY D N 1
ATOM 14681 C CA . GLY D 1 291 ? 27.477 -24.315 -1.277 1.00 29.79 290 GLY D CA 1
ATOM 14682 C C . GLY D 1 291 ? 27.360 -25.252 -0.086 1.00 29.85 290 GLY D C 1
ATOM 14683 O O . GLY D 1 291 ? 28.220 -26.125 0.100 1.00 28.47 290 GLY D O 1
ATOM 14684 N N . ASP D 1 292 ? 26.304 -25.123 0.707 1.00 32.02 291 ASP D N 1
ATOM 14685 C CA . ASP D 1 292 ? 26.198 -25.958 1.921 1.00 38.09 291 ASP D CA 1
ATOM 14686 C C . ASP D 1 292 ? 25.713 -27.376 1.595 1.00 39.21 291 ASP D C 1
ATOM 14687 O O . ASP D 1 292 ? 25.715 -28.226 2.484 1.00 35.72 291 ASP D O 1
ATOM 14692 N N . GLU D 1 293 ? 25.352 -27.645 0.335 1.00 38.30 292 GLU D N 1
ATOM 14693 C CA . GLU D 1 293 ? 25.151 -29.040 -0.106 1.00 43.40 292 GLU D CA 1
ATOM 14694 C C . GLU D 1 293 ? 26.487 -29.749 -0.417 1.00 43.40 292 GLU D C 1
ATOM 14695 O O . GLU D 1 293 ? 26.480 -30.977 -0.612 1.00 40.74 292 GLU D O 1
ATOM 14701 N N . ILE D 1 294 ? 27.613 -29.021 -0.431 1.00 40.79 293 ILE D N 1
ATOM 14702 C CA . ILE D 1 294 ? 28.913 -29.492 -0.947 1.00 43.13 293 ILE D CA 1
ATOM 14703 C C . ILE D 1 294 ? 29.928 -29.497 0.209 1.00 43.85 293 ILE D C 1
ATOM 14704 O O . ILE D 1 294 ? 30.499 -30.538 0.558 1.00 48.07 293 ILE D O 1
ATOM 14709 N N . GLY D 1 295 ? 30.151 -28.350 0.828 1.00 41.98 294 GLY D N 1
ATOM 14710 C CA . GLY D 1 295 ? 31.124 -28.275 1.919 1.00 38.42 294 GLY D CA 1
ATOM 14711 C C . GLY D 1 295 ? 30.957 -26.995 2.709 1.00 36.28 294 GLY D C 1
ATOM 14712 O O . GLY D 1 295 ? 30.040 -26.259 2.489 1.00 41.74 294 GLY D O 1
ATOM 14713 N N . GLN D 1 296 ? 31.881 -26.737 3.614 1.00 38.58 295 GLN D N 1
ATOM 14714 C CA . GLN D 1 296 ? 31.921 -25.518 4.419 1.00 37.03 295 GLN D CA 1
ATOM 14715 C C . GLN D 1 296 ? 32.760 -24.425 3.747 1.00 36.04 295 GLN D C 1
ATOM 14716 O O . GLN D 1 296 ? 32.586 -23.280 4.108 1.00 39.97 295 GLN D O 1
ATOM 14722 N N . ILE D 1 297 ? 33.685 -24.756 2.835 1.00 32.78 296 ILE D N 1
ATOM 14723 C CA . ILE D 1 297 ? 34.723 -23.787 2.395 1.00 35.82 296 ILE D CA 1
ATOM 14724 C C . ILE D 1 297 ? 34.385 -23.211 1.013 1.00 34.91 296 ILE D C 1
ATOM 14725 O O . ILE D 1 297 ? 34.266 -23.969 0.057 1.00 33.88 296 ILE D O 1
ATOM 14730 N N . ALA D 1 298 ? 34.330 -21.881 0.896 1.00 32.53 297 ALA D N 1
ATOM 14731 C CA . ALA D 1 298 ? 34.236 -21.231 -0.427 1.00 31.23 297 ALA D CA 1
ATOM 14732 C C . ALA D 1 298 ? 35.642 -20.772 -0.840 1.00 29.96 297 ALA D C 1
ATOM 14733 O O . ALA D 1 298 ? 36.150 -19.742 -0.355 1.00 30.63 297 ALA D O 1
ATOM 14735 N N . GLY D 1 299 ? 36.270 -21.549 -1.733 1.00 31.27 298 GLY D N 1
ATOM 14736 C CA . GLY D 1 299 ? 37.685 -21.378 -2.120 1.00 27.68 298 GLY D CA 1
ATOM 14737 C C . GLY D 1 299 ? 37.895 -20.321 -3.200 1.00 29.10 298 GLY D C 1
ATOM 14738 O O . GLY D 1 299 ? 39.050 -19.945 -3.448 1.00 30.89 298 GLY D O 1
ATOM 14739 N N . ALA D 1 300 ? 36.833 -19.835 -3.848 1.00 28.16 299 ALA D N 1
ATOM 14740 C CA . ALA D 1 300 ? 36.955 -18.808 -4.897 1.00 30.63 299 ALA D CA 1
ATOM 14741 C C . ALA D 1 300 ? 37.083 -17.431 -4.219 1.00 32.96 299 ALA D C 1
ATOM 14742 O O . ALA D 1 300 ? 36.093 -16.761 -3.915 1.00 29.69 299 ALA D O 1
ATOM 14744 N N . ASN D 1 301 ? 38.340 -17.064 -3.913 1.00 30.94 300 ASN D N 1
ATOM 14745 C CA . ASN D 1 301 ? 38.643 -15.843 -3.226 1.00 27.98 300 ASN D CA 1
ATOM 14746 C C . ASN D 1 301 ? 38.691 -14.667 -4.223 1.00 26.30 300 ASN D C 1
ATOM 14747 O O . ASN D 1 301 ? 39.756 -14.103 -4.467 1.00 25.54 300 ASN D O 1
ATOM 14752 N N . GLY D 1 302 ? 37.547 -14.291 -4.805 1.00 27.44 301 GLY D N 1
ATOM 14753 C CA . GLY D 1 302 ? 37.479 -13.190 -5.810 1.00 27.21 301 GLY D CA 1
ATOM 14754 C C . GLY D 1 302 ? 37.471 -11.821 -5.129 1.00 28.65 301 GLY D C 1
ATOM 14755 O O . GLY D 1 302 ? 37.119 -11.711 -3.962 1.00 29.53 301 GLY D O 1
ATOM 14756 N N . ASP D 1 303 ? 37.847 -10.782 -5.859 1.00 27.62 302 ASP D N 1
ATOM 14757 C CA . ASP D 1 303 ? 38.033 -9.471 -5.326 1.00 29.22 302 ASP D CA 1
ATOM 14758 C C . ASP D 1 303 ? 36.734 -8.945 -4.689 1.00 30.09 302 ASP D C 1
ATOM 14759 O O . ASP D 1 303 ? 36.746 -8.443 -3.571 1.00 29.12 302 ASP D O 1
ATOM 14764 N N . MET D 1 304 ? 35.602 -9.153 -5.355 1.00 31.10 303 MET D N 1
ATOM 14765 C CA . MET D 1 304 ? 34.348 -8.598 -4.906 1.00 30.84 303 MET D CA 1
ATOM 14766 C C . MET D 1 304 ? 33.878 -9.255 -3.602 1.00 31.74 303 MET D C 1
ATOM 14767 O O . MET D 1 304 ? 32.904 -8.758 -2.978 1.00 32.07 303 MET D O 1
ATOM 14772 N N . GLY D 1 305 ? 34.515 -10.346 -3.168 1.00 30.84 304 GLY D N 1
ATOM 14773 C CA . GLY D 1 305 ? 33.917 -11.177 -2.085 1.00 29.36 304 GLY D CA 1
ATOM 14774 C C . GLY D 1 305 ? 34.316 -10.704 -0.695 1.00 27.57 304 GLY D C 1
ATOM 14775 O O . GLY D 1 305 ? 33.863 -11.219 0.300 1.00 26.10 304 GLY D O 1
ATOM 14776 N N . GLU D 1 306 ? 35.198 -9.737 -0.665 1.00 27.73 305 GLU D N 1
ATOM 14777 C CA . GLU D 1 306 ? 35.666 -9.122 0.554 1.00 31.64 305 GLU D CA 1
ATOM 14778 C C . GLU D 1 306 ? 35.892 -7.648 0.226 1.00 30.37 305 GLU D C 1
ATOM 14779 O O . GLU D 1 306 ? 36.042 -7.287 -0.916 1.00 32.95 305 GLU D O 1
ATOM 14785 N N . ASN D 1 307 ? 35.944 -6.819 1.236 1.00 33.87 306 ASN D N 1
ATOM 14786 C CA . ASN D 1 307 ? 36.069 -5.365 1.031 1.00 34.07 306 ASN D CA 1
ATOM 14787 C C . ASN D 1 307 ? 37.502 -4.944 0.692 1.00 31.15 306 ASN D C 1
ATOM 14788 O O . ASN D 1 307 ? 37.720 -3.817 0.304 1.00 31.91 306 ASN D O 1
ATOM 14793 N N . ASN D 1 308 ? 38.469 -5.835 0.865 1.00 29.05 307 ASN D N 1
ATOM 14794 C CA . ASN D 1 308 ? 39.855 -5.518 0.666 1.00 29.65 307 ASN D CA 1
ATOM 14795 C C . ASN D 1 308 ? 40.079 -4.953 -0.742 1.00 29.19 307 ASN D C 1
ATOM 14796 O O . ASN D 1 308 ? 40.650 -3.883 -0.872 1.00 30.87 307 ASN D O 1
ATOM 14801 N N . THR D 1 309 ? 39.686 -5.678 -1.791 1.00 30.04 308 THR D N 1
ATOM 14802 C CA . THR D 1 309 ? 40.045 -5.291 -3.168 1.00 30.58 308 THR D CA 1
ATOM 14803 C C . THR D 1 309 ? 38.780 -5.243 -4.049 1.00 34.05 308 THR D C 1
ATOM 14804 O O . THR D 1 309 ? 38.857 -5.201 -5.258 1.00 31.88 308 THR D O 1
ATOM 14808 N N . ALA D 1 310 ? 37.608 -5.228 -3.442 1.00 33.98 309 ALA D N 1
ATOM 14809 C CA . ALA D 1 310 ? 36.402 -5.206 -4.210 1.00 31.39 309 ALA D CA 1
ATOM 14810 C C . ALA D 1 310 ? 36.365 -3.988 -5.126 1.00 30.60 309 ALA D C 1
ATOM 14811 O O . ALA D 1 310 ? 35.860 -4.086 -6.236 1.00 36.52 309 ALA D O 1
ATOM 14813 N N . GLY D 1 311 ? 36.854 -2.838 -4.665 1.00 32.59 310 GLY D N 1
ATOM 14814 C CA . GLY D 1 311 ? 36.779 -1.620 -5.459 1.00 33.59 310 GLY D CA 1
ATOM 14815 C C . GLY D 1 311 ? 37.651 -1.674 -6.703 1.00 35.20 310 GLY D C 1
ATOM 14816 O O . GLY D 1 311 ? 37.520 -0.823 -7.598 1.00 39.06 310 GLY D O 1
ATOM 14817 N N . MET D 1 312 ? 38.528 -2.668 -6.815 1.00 32.66 311 MET D N 1
ATOM 14818 C CA . MET D 1 312 ? 39.372 -2.745 -7.975 1.00 33.52 311 MET D CA 1
ATOM 14819 C C . MET D 1 312 ? 38.638 -3.402 -9.156 1.00 34.50 311 MET D C 1
ATOM 14820 O O . MET D 1 312 ? 39.162 -3.388 -10.272 1.00 30.72 311 MET D O 1
ATOM 14825 N N . ASP D 1 313 ? 37.462 -3.994 -8.917 1.00 35.56 312 ASP D N 1
ATOM 14826 C CA . ASP D 1 313 ? 36.715 -4.703 -9.964 1.00 33.92 312 ASP D CA 1
ATOM 14827 C C . ASP D 1 313 ? 35.627 -3.769 -10.492 1.00 37.27 312 ASP D C 1
ATOM 14828 O O . ASP D 1 313 ? 34.749 -3.354 -9.737 1.00 33.51 312 ASP D O 1
ATOM 14833 N N . PRO D 1 314 ? 35.673 -3.441 -11.784 1.00 36.26 313 PRO D N 1
ATOM 14834 C CA . PRO D 1 314 ? 34.739 -2.522 -12.402 1.00 38.37 313 PRO D CA 1
ATOM 14835 C C . PRO D 1 314 ? 33.269 -2.785 -12.049 1.00 36.45 313 PRO D C 1
ATOM 14836 O O . PRO D 1 314 ? 32.505 -1.832 -11.895 1.00 34.39 313 PRO D O 1
ATOM 14840 N N . ILE D 1 315 ? 32.872 -4.046 -11.956 1.00 34.49 314 ILE D N 1
ATOM 14841 C CA . ILE D 1 315 ? 31.482 -4.329 -11.691 1.00 34.94 314 ILE D CA 1
ATOM 14842 C C . ILE D 1 315 ? 31.061 -3.754 -10.323 1.00 34.21 314 ILE D C 1
ATOM 14843 O O . ILE D 1 315 ? 29.886 -3.644 -10.081 1.00 34.87 314 ILE D O 1
ATOM 14848 N N . PHE D 1 316 ? 31.999 -3.484 -9.409 1.00 34.78 315 PHE D N 1
ATOM 14849 C CA . PHE D 1 316 ? 31.701 -2.898 -8.061 1.00 34.00 315 PHE D CA 1
ATOM 14850 C C . PHE D 1 316 ? 30.846 -1.637 -8.219 1.00 35.30 315 PHE D C 1
ATOM 14851 O O . PHE D 1 316 ? 29.928 -1.428 -7.438 1.00 33.03 315 PHE D O 1
ATOM 14859 N N . PHE D 1 317 ? 31.177 -0.819 -9.240 1.00 36.83 316 PHE D N 1
ATOM 14860 C CA . PHE D 1 317 ? 30.510 0.487 -9.455 1.00 40.77 316 PHE D CA 1
ATOM 14861 C C . PHE D 1 317 ? 29.176 0.321 -10.179 1.00 41.00 316 PHE D C 1
ATOM 14862 O O . PHE D 1 317 ? 28.258 1.026 -9.847 1.00 43.93 316 PHE D O 1
ATOM 14870 N N . PHE D 1 318 ? 29.040 -0.655 -11.060 1.00 42.42 317 PHE D N 1
ATOM 14871 C CA . PHE D 1 318 ? 27.731 -0.920 -11.655 1.00 39.04 317 PHE D CA 1
ATOM 14872 C C . PHE D 1 318 ? 26.780 -1.451 -10.588 1.00 39.35 317 PHE D C 1
ATOM 14873 O O . PHE D 1 318 ? 25.597 -1.151 -10.610 1.00 41.10 317 PHE D O 1
ATOM 14881 N N . HIS D 1 319 ? 27.312 -2.208 -9.647 1.00 38.21 318 HIS D N 1
ATOM 14882 C CA . HIS D 1 319 ? 26.493 -2.772 -8.576 1.00 36.34 318 HIS D CA 1
ATOM 14883 C C . HIS D 1 319 ? 26.124 -1.679 -7.569 1.00 34.67 318 HIS D C 1
ATOM 14884 O O . HIS D 1 319 ? 24.992 -1.681 -7.043 1.00 36.16 318 HIS D O 1
ATOM 14891 N N . HIS D 1 320 ? 27.094 -0.837 -7.234 1.00 33.45 319 HIS D N 1
ATOM 14892 C CA . HIS D 1 320 ? 26.863 0.205 -6.245 1.00 37.53 319 HIS D CA 1
ATOM 14893 C C . HIS D 1 320 ? 26.001 1.319 -6.837 1.00 42.56 319 HIS D C 1
ATOM 14894 O O . HIS D 1 320 ? 25.248 1.934 -6.093 1.00 44.24 319 HIS D O 1
ATOM 14901 N N . CYS D 1 321 ? 26.065 1.501 -8.156 1.00 44.56 320 CYS D N 1
ATOM 14902 C CA . CYS D 1 321 ? 25.140 2.378 -8.808 1.00 44.02 320 CYS D CA 1
ATOM 14903 C C . CYS D 1 321 ? 23.701 1.886 -8.612 1.00 41.62 320 CYS D C 1
ATOM 14904 O O . CYS D 1 321 ? 22.820 2.686 -8.314 1.00 40.22 320 CYS D O 1
ATOM 14907 N N . ASN D 1 322 ? 23.472 0.584 -8.679 1.00 38.40 321 ASN D N 1
ATOM 14908 C CA . ASN D 1 322 ? 22.157 0.050 -8.368 1.00 37.75 321 ASN D CA 1
ATOM 14909 C C . ASN D 1 322 ? 21.845 0.147 -6.865 1.00 42.13 321 ASN D C 1
ATOM 14910 O O . ASN D 1 322 ? 20.669 0.166 -6.493 1.00 45.09 321 ASN D O 1
ATOM 14915 N N . VAL D 1 323 ? 22.844 0.157 -5.983 1.00 42.20 322 VAL D N 1
ATOM 14916 C CA . VAL D 1 323 ? 22.553 0.216 -4.532 1.00 40.47 322 VAL D CA 1
ATOM 14917 C C . VAL D 1 323 ? 22.074 1.636 -4.204 1.00 38.48 322 VAL D C 1
ATOM 14918 O O . VAL D 1 323 ? 21.168 1.807 -3.439 1.00 38.99 322 VAL D O 1
ATOM 14922 N N . ASP D 1 324 ? 22.711 2.621 -4.807 1.00 38.89 323 ASP D N 1
ATOM 14923 C CA . ASP D 1 324 ? 22.356 4.021 -4.695 1.00 43.12 323 ASP D CA 1
ATOM 14924 C C . ASP D 1 324 ? 20.934 4.232 -5.242 1.00 46.64 323 ASP D C 1
ATOM 14925 O O . ASP D 1 324 ? 20.146 4.961 -4.662 1.00 44.66 323 ASP D O 1
ATOM 14930 N N . ARG D 1 325 ? 20.613 3.535 -6.334 1.00 42.44 324 ARG D N 1
ATOM 14931 C CA . ARG D 1 325 ? 19.330 3.615 -6.932 1.00 41.90 324 ARG D CA 1
ATOM 14932 C C . ARG D 1 325 ? 18.282 3.219 -5.902 1.00 46.40 324 ARG D C 1
ATOM 14933 O O . ARG D 1 325 ? 17.280 3.907 -5.740 1.00 48.76 324 ARG D O 1
ATOM 14941 N N . MET D 1 326 ? 18.551 2.114 -5.216 1.00 45.63 325 MET D N 1
ATOM 14942 C CA . MET D 1 326 ? 17.608 1.560 -4.273 1.00 47.94 325 MET D CA 1
ATOM 14943 C C . MET D 1 326 ? 17.452 2.523 -3.088 1.00 45.10 325 MET D C 1
ATOM 14944 O O . MET D 1 326 ? 16.415 2.543 -2.461 1.00 44.70 325 MET D O 1
ATOM 14949 N N . PHE D 1 327 ? 18.506 3.256 -2.760 1.00 44.05 326 PHE D N 1
ATOM 14950 C CA . PHE D 1 327 ? 18.468 4.244 -1.684 1.00 43.51 326 PHE D CA 1
ATOM 14951 C C . PHE D 1 327 ? 17.643 5.451 -2.158 1.00 47.76 326 PHE D C 1
ATOM 14952 O O . PHE D 1 327 ? 16.843 5.973 -1.426 1.00 47.68 326 PHE D O 1
ATOM 14960 N N . TRP D 1 328 ? 17.841 5.880 -3.395 1.00 50.88 327 TRP D N 1
ATOM 14961 C CA . TRP D 1 328 ? 17.007 6.915 -3.954 1.00 52.91 327 TRP D CA 1
ATOM 14962 C C . TRP D 1 328 ? 15.544 6.459 -3.933 1.00 51.14 327 TRP D C 1
ATOM 14963 O O . TRP D 1 328 ? 14.677 7.207 -3.518 1.00 59.00 327 TRP D O 1
ATOM 14974 N N . VAL D 1 329 ? 15.273 5.225 -4.311 1.00 44.58 328 VAL D N 1
ATOM 14975 C CA . VAL D 1 329 ? 13.896 4.793 -4.386 1.00 45.37 328 VAL D CA 1
ATOM 14976 C C . VAL D 1 329 ? 13.286 4.759 -2.979 1.00 53.52 328 VAL D C 1
ATOM 14977 O O . VAL D 1 329 ? 12.120 5.105 -2.780 1.00 59.09 328 VAL D O 1
ATOM 14981 N N . TRP D 1 330 ? 14.045 4.271 -2.019 1.00 46.58 329 TRP D N 1
ATOM 14982 C CA . TRP D 1 330 ? 13.568 4.248 -0.675 1.00 47.11 329 TRP D CA 1
ATOM 14983 C C . TRP D 1 330 ? 13.253 5.682 -0.230 1.00 45.10 329 TRP D C 1
ATOM 14984 O O . TRP D 1 330 ? 12.226 5.908 0.368 1.00 44.88 329 TRP D O 1
ATOM 14995 N N . GLN D 1 331 ? 14.149 6.614 -0.525 1.00 43.76 330 GLN D N 1
ATOM 14996 C CA . GLN D 1 331 ? 13.934 8.015 -0.234 1.00 48.48 330 GLN D CA 1
ATOM 14997 C C . GLN D 1 331 ? 12.595 8.480 -0.842 1.00 53.79 330 GLN D C 1
ATOM 14998 O O . GLN D 1 331 ? 11.772 9.070 -0.151 1.00 50.42 330 GLN D O 1
ATOM 15004 N N . LYS D 1 332 ? 12.358 8.187 -2.118 1.00 55.10 331 LYS D N 1
ATOM 15005 C CA . LYS D 1 332 ? 11.143 8.652 -2.795 1.00 56.70 331 LYS D CA 1
ATOM 15006 C C . LYS D 1 332 ? 9.911 8.067 -2.104 1.00 54.70 331 LYS D C 1
ATOM 15007 O O . LYS D 1 332 ? 9.031 8.820 -1.696 1.00 67.96 331 LYS D O 1
ATOM 15013 N N . GLN D 1 333 ? 9.867 6.748 -1.959 1.00 51.76 332 GLN D N 1
ATOM 15014 C CA . GLN D 1 333 ? 8.687 6.033 -1.473 1.00 49.42 332 GLN D CA 1
ATOM 15015 C C . GLN D 1 333 ? 8.364 6.363 -0.008 1.00 50.88 332 GLN D C 1
ATOM 15016 O O . GLN D 1 333 ? 7.301 6.020 0.462 1.00 50.89 332 GLN D O 1
ATOM 15022 N N . THR D 1 334 ? 9.300 6.929 0.742 1.00 59.55 333 THR D N 1
ATOM 15023 C CA . THR D 1 334 ? 9.106 7.163 2.182 1.00 56.40 333 THR D CA 1
ATOM 15024 C C . THR D 1 334 ? 9.252 8.657 2.496 1.00 55.58 333 THR D C 1
ATOM 15025 O O . THR D 1 334 ? 9.238 9.042 3.660 1.00 46.37 333 THR D O 1
ATOM 15029 N N . GLY D 1 335 ? 9.429 9.480 1.458 1.00 57.30 334 GLY D N 1
ATOM 15030 C CA . GLY D 1 335 ? 9.535 10.916 1.616 1.00 54.83 334 GLY D CA 1
ATOM 15031 C C . GLY D 1 335 ? 10.737 11.307 2.451 1.00 55.58 334 GLY D C 1
ATOM 15032 O O . GLY D 1 335 ? 10.594 11.951 3.486 1.00 57.09 334 GLY D O 1
ATOM 15033 N N . HIS D 1 336 ? 11.930 10.927 2.002 1.00 56.06 335 HIS D N 1
ATOM 15034 C CA . HIS D 1 336 ? 13.155 11.384 2.644 1.00 47.85 335 HIS D CA 1
ATOM 15035 C C . HIS D 1 336 ? 14.117 11.887 1.576 1.00 47.82 335 HIS D C 1
ATOM 15036 O O . HIS D 1 336 ? 15.330 11.881 1.767 1.00 55.60 335 HIS D O 1
ATOM 15043 N N . THR D 1 337 ? 13.545 12.363 0.475 1.00 56.51 336 THR D N 1
ATOM 15044 C CA . THR D 1 337 ? 14.288 12.949 -0.678 1.00 57.09 336 THR D CA 1
ATOM 15045 C C . THR D 1 337 ? 15.166 14.134 -0.236 1.00 62.31 336 THR D C 1
ATOM 15046 O O . THR D 1 337 ? 16.200 14.410 -0.877 1.00 60.97 336 THR D O 1
ATOM 15050 N N . ASP D 1 338 ? 14.782 14.838 0.837 1.00 62.02 337 ASP D N 1
ATOM 15051 C CA . ASP D 1 338 ? 15.481 16.067 1.233 1.00 61.90 337 ASP D CA 1
ATOM 15052 C C . ASP D 1 338 ? 16.064 16.061 2.632 1.00 60.72 337 ASP D C 1
ATOM 15053 O O . ASP D 1 338 ? 16.957 16.859 2.922 1.00 58.23 337 ASP D O 1
ATOM 15058 N N . ARG D 1 339 ? 15.568 15.187 3.507 1.00 69.10 338 ARG D N 1
ATOM 15059 C CA . ARG D 1 339 ? 16.062 15.121 4.881 1.00 70.20 338 ARG D CA 1
ATOM 15060 C C . ARG D 1 339 ? 16.171 13.645 5.304 1.00 63.38 338 ARG D C 1
ATOM 15061 O O . ARG D 1 339 ? 15.323 12.813 4.967 1.00 56.11 338 ARG D O 1
ATOM 15069 N N . LEU D 1 340 ? 17.243 13.337 6.037 1.00 62.24 339 LEU D N 1
ATOM 15070 C CA . LEU D 1 340 ? 17.415 12.060 6.724 1.00 62.20 339 LEU D CA 1
ATOM 15071 C C . LEU D 1 340 ? 17.611 12.352 8.212 1.00 62.41 339 LEU D C 1
ATOM 15072 O O . LEU D 1 340 ? 18.027 13.459 8.569 1.00 59.78 339 LEU D O 1
ATOM 15077 N N . ASP D 1 341 ? 17.331 11.332 9.027 1.00 62.73 340 ASP D N 1
ATOM 15078 C CA . ASP D 1 341 ? 17.449 11.353 10.483 1.00 61.14 340 ASP D CA 1
ATOM 15079 C C . ASP D 1 341 ? 18.315 10.165 10.940 1.00 57.46 340 ASP D C 1
ATOM 15080 O O . ASP D 1 341 ? 18.261 9.103 10.343 1.00 57.94 340 ASP D O 1
ATOM 15085 N N . ILE D 1 342 ? 19.018 10.335 12.057 1.00 52.79 341 ILE D N 1
ATOM 15086 C CA . ILE D 1 342 ? 19.793 9.299 12.704 1.00 52.87 341 ILE D CA 1
ATOM 15087 C C . ILE D 1 342 ? 19.348 9.171 14.171 1.00 53.43 341 ILE D C 1
ATOM 15088 O O . ILE D 1 342 ? 19.501 10.104 14.944 1.00 52.04 341 ILE D O 1
ATOM 15093 N N . ILE D 1 343 ? 18.921 7.998 14.594 1.00 47.33 342 ILE D N 1
ATOM 15094 C CA . ILE D 1 343 ? 18.753 7.771 16.016 1.00 48.51 342 ILE D CA 1
ATOM 15095 C C . ILE D 1 343 ? 20.123 7.931 16.706 1.00 54.39 342 ILE D C 1
ATOM 15096 O O . ILE D 1 343 ? 21.102 7.253 16.365 1.00 55.44 342 ILE D O 1
ATOM 15101 N N . ARG D 1 344 ? 20.223 8.847 17.671 1.00 60.72 343 ARG D N 1
ATOM 15102 C CA . ARG D 1 344 ? 21.537 9.191 18.267 1.00 55.29 343 ARG D CA 1
ATOM 15103 C C . ARG D 1 344 ? 21.994 8.016 19.143 1.00 48.61 343 ARG D C 1
ATOM 15104 O O . ARG D 1 344 ? 21.194 7.439 19.889 1.00 46.44 343 ARG D O 1
ATOM 15112 N N . ASN D 1 345 ? 23.256 7.617 19.009 1.00 44.40 344 ASN D N 1
ATOM 15113 C CA . ASN D 1 345 ? 23.844 6.559 19.840 1.00 41.93 344 ASN D CA 1
ATOM 15114 C C . ASN D 1 345 ? 23.235 5.163 19.597 1.00 39.26 344 ASN D C 1
ATOM 15115 O O . ASN D 1 345 ? 23.572 4.208 20.324 1.00 40.02 344 ASN D O 1
ATOM 15120 N N . TYR D 1 346 ? 22.382 5.002 18.596 1.00 36.47 345 TYR D N 1
ATOM 15121 C CA . TYR D 1 346 ? 21.964 3.664 18.167 1.00 39.79 345 TYR D CA 1
ATOM 15122 C C . TYR D 1 346 ? 23.150 2.876 17.577 1.00 37.93 345 TYR D C 1
ATOM 15123 O O . TYR D 1 346 ? 24.022 3.432 16.906 1.00 38.41 345 TYR D O 1
ATOM 15132 N N . PRO D 1 347 ? 23.164 1.573 17.785 1.00 34.41 346 PRO D N 1
ATOM 15133 C CA . PRO D 1 347 ? 24.189 0.765 17.119 1.00 33.69 346 PRO D CA 1
ATOM 15134 C C . PRO D 1 347 ? 24.171 1.079 15.620 1.00 31.47 346 PRO D C 1
ATOM 15135 O O . PRO D 1 347 ? 23.091 1.264 15.058 1.00 30.16 346 PRO D O 1
ATOM 15139 N N . GLY D 1 348 ? 25.354 1.298 15.037 1.00 33.81 347 GLY D N 1
ATOM 15140 C CA . GLY D 1 348 ? 25.462 1.830 13.643 1.00 34.57 347 GLY D CA 1
ATOM 15141 C C . GLY D 1 348 ? 25.960 3.273 13.575 1.00 38.28 347 GLY D C 1
ATOM 15142 O O . GLY D 1 348 ? 26.323 3.736 12.504 1.00 43.67 347 GLY D O 1
ATOM 15143 N N . THR D 1 349 ? 25.984 4.008 14.684 1.00 36.04 348 THR D N 1
ATOM 15144 C CA . THR D 1 349 ? 26.369 5.419 14.655 1.00 39.97 348 THR D CA 1
ATOM 15145 C C . THR D 1 349 ? 27.750 5.638 15.289 1.00 41.32 348 THR D C 1
ATOM 15146 O O . THR D 1 349 ? 28.119 6.780 15.577 1.00 45.68 348 THR D O 1
ATOM 15150 N N . ASN D 1 350 ? 28.526 4.571 15.444 1.00 40.79 349 ASN D N 1
ATOM 15151 C CA . ASN D 1 350 ? 29.801 4.646 16.116 1.00 42.20 349 ASN D CA 1
ATOM 15152 C C . ASN D 1 350 ? 30.937 4.090 15.236 1.00 40.79 349 ASN D C 1
ATOM 15153 O O . ASN D 1 350 ? 30.872 3.006 14.668 1.00 43.22 349 ASN D O 1
ATOM 15158 N N . ALA D 1 351 ? 32.047 4.790 15.232 1.00 39.79 350 ALA D N 1
ATOM 15159 C CA . ALA D 1 351 ? 33.186 4.403 14.421 1.00 37.72 350 ALA D CA 1
ATOM 15160 C C . ALA D 1 351 ? 33.773 3.053 14.856 1.00 35.74 350 ALA D C 1
ATOM 15161 O O . ALA D 1 351 ? 34.452 2.427 14.047 1.00 34.59 350 ALA D O 1
ATOM 15163 N N . SER D 1 352 ? 33.530 2.637 16.094 1.00 33.84 351 SER D N 1
ATOM 15164 C CA . SER D 1 352 ? 33.958 1.343 16.654 1.00 38.22 351 SER D CA 1
ATOM 15165 C C . SER D 1 352 ? 33.069 0.192 16.170 1.00 39.86 351 SER D C 1
ATOM 15166 O O . SER D 1 352 ? 33.475 -0.935 16.310 1.00 42.35 351 SER D O 1
ATOM 15169 N N . ASP D 1 353 ? 31.844 0.481 15.721 1.00 42.41 352 ASP D N 1
ATOM 15170 C CA . ASP D 1 353 ? 30.924 -0.528 15.179 1.00 42.66 352 ASP D CA 1
ATOM 15171 C C . ASP D 1 353 ? 31.500 -1.254 13.958 1.00 40.91 352 ASP D C 1
ATOM 15172 O O . ASP D 1 353 ? 32.093 -0.617 13.102 1.00 40.24 352 ASP D O 1
ATOM 15177 N N . SER D 1 354 ? 31.277 -2.570 13.887 1.00 41.90 353 SER D N 1
ATOM 15178 C CA . SER D 1 354 ? 31.427 -3.398 12.670 1.00 39.82 353 SER D CA 1
ATOM 15179 C C . SER D 1 354 ? 32.897 -3.485 12.264 1.00 37.25 353 SER D C 1
ATOM 15180 O O . SER D 1 354 ? 33.657 -4.138 12.940 1.00 38.15 353 SER D O 1
ATOM 15183 N N . GLN D 1 355 ? 33.296 -2.801 11.198 1.00 33.80 354 GLN D N 1
ATOM 15184 C CA . GLN D 1 355 ? 34.654 -2.888 10.690 1.00 33.84 354 GLN D CA 1
ATOM 15185 C C . GLN D 1 355 ? 35.621 -2.094 11.589 1.00 38.32 354 GLN D C 1
ATOM 15186 O O . GLN D 1 355 ? 36.846 -2.180 11.421 1.00 37.93 354 GLN D O 1
ATOM 15192 N N . GLY D 1 356 ? 35.110 -1.269 12.503 1.00 38.59 355 GLY D N 1
ATOM 15193 C CA . GLY D 1 356 ? 35.982 -0.391 13.284 1.00 38.99 355 GLY D CA 1
ATOM 15194 C C . GLY D 1 356 ? 36.333 0.872 12.504 1.00 37.89 355 GLY D C 1
ATOM 15195 O O . GLY D 1 356 ? 35.907 1.037 11.366 1.00 35.97 355 GLY D O 1
ATOM 15196 N N . PRO D 1 357 ? 37.090 1.786 13.115 1.00 35.79 356 PRO D N 1
ATOM 15197 C CA . PRO D 1 357 ? 37.198 3.124 12.586 1.00 33.14 356 PRO D CA 1
ATOM 15198 C C . PRO D 1 357 ? 37.981 3.238 11.283 1.00 30.37 356 PRO D C 1
ATOM 15199 O O . PRO D 1 357 ? 38.963 2.545 11.096 1.00 37.54 356 PRO D O 1
ATOM 15203 N N . THR D 1 358 ? 37.577 4.162 10.446 1.00 31.65 357 THR D N 1
ATOM 15204 C CA . THR D 1 358 ? 38.367 4.510 9.271 1.00 35.70 357 THR D CA 1
ATOM 15205 C C . THR D 1 358 ? 39.466 5.519 9.665 1.00 42.79 357 THR D C 1
ATOM 15206 O O . THR D 1 358 ? 39.519 5.989 10.812 1.00 39.61 357 THR D O 1
ATOM 15210 N N . PRO D 1 359 ? 40.415 5.775 8.741 1.00 45.39 358 PRO D N 1
ATOM 15211 C CA . PRO D 1 359 ? 41.573 6.636 9.014 1.00 44.54 358 PRO D CA 1
ATOM 15212 C C . PRO D 1 359 ? 41.156 8.024 9.510 1.00 44.31 358 PRO D C 1
ATOM 15213 O O . PRO D 1 359 ? 40.348 8.706 8.855 1.00 41.31 358 PRO D O 1
ATOM 15217 N N . GLY D 1 360 ? 41.725 8.414 10.660 1.00 50.92 359 GLY D N 1
ATOM 15218 C CA . GLY D 1 360 ? 41.500 9.741 11.232 1.00 47.73 359 GLY D CA 1
ATOM 15219 C C . GLY D 1 360 ? 40.353 9.737 12.235 1.00 51.57 359 GLY D C 1
ATOM 15220 O O . GLY D 1 360 ? 40.094 10.755 12.863 1.00 55.74 359 GLY D O 1
ATOM 15221 N N . PHE D 1 361 ? 39.673 8.606 12.397 1.00 46.56 360 PHE D N 1
ATOM 15222 C CA . PHE D 1 361 ? 38.626 8.460 13.404 1.00 44.23 360 PHE D CA 1
ATOM 15223 C C . PHE D 1 361 ? 39.178 7.722 14.620 1.00 41.04 360 PHE D C 1
ATOM 15224 O O . PHE D 1 361 ? 40.135 6.961 14.530 1.00 41.01 360 PHE D O 1
ATOM 15232 N N . ALA D 1 362 ? 38.520 7.911 15.750 1.00 43.35 361 ALA D N 1
ATOM 15233 C CA . ALA D 1 362 ? 38.999 7.283 16.974 1.00 41.70 361 ALA D CA 1
ATOM 15234 C C . ALA D 1 362 ? 37.924 6.335 17.514 1.00 37.85 361 ALA D C 1
ATOM 15235 O O . ALA D 1 362 ? 36.761 6.529 17.267 1.00 34.64 361 ALA D O 1
ATOM 15237 N N . PRO D 1 363 ? 38.334 5.335 18.296 1.00 39.11 362 PRO D N 1
ATOM 15238 C CA . PRO D 1 363 ? 37.420 4.483 18.973 1.00 40.19 362 PRO D CA 1
ATOM 15239 C C . PRO D 1 363 ? 36.381 5.354 19.670 1.00 43.90 362 PRO D C 1
ATOM 15240 O O . PRO D 1 363 ? 36.722 6.405 20.190 1.00 45.52 362 PRO D O 1
ATOM 15244 N N . GLY D 1 364 ? 35.130 4.941 19.620 1.00 45.78 363 GLY D N 1
ATOM 15245 C CA . GLY D 1 364 ? 34.131 5.612 20.422 1.00 43.41 363 GLY D CA 1
ATOM 15246 C C . GLY D 1 364 ? 33.538 6.811 19.713 1.00 40.09 363 GLY D C 1
ATOM 15247 O O . GLY D 1 364 ? 32.507 7.290 20.142 1.00 41.24 363 GLY D O 1
ATOM 15248 N N . GLU D 1 365 ? 34.132 7.255 18.610 1.00 39.71 364 GLU D N 1
ATOM 15249 C CA . GLU D 1 365 ? 33.688 8.481 17.954 1.00 39.61 364 GLU D CA 1
ATOM 15250 C C . GLU D 1 365 ? 32.383 8.290 17.172 1.00 44.99 364 GLU D C 1
ATOM 15251 O O . GLU D 1 365 ? 32.259 7.397 16.367 1.00 51.45 364 GLU D O 1
ATOM 15257 N N . SER D 1 366 ? 31.439 9.202 17.413 1.00 48.75 365 SER D N 1
ATOM 15258 C CA . SER D 1 366 ? 30.123 9.314 16.761 1.00 46.05 365 SER D CA 1
ATOM 15259 C C . SER D 1 366 ? 30.253 9.582 15.274 1.00 43.83 365 SER D C 1
ATOM 15260 O O . SER D 1 366 ? 31.163 10.302 14.839 1.00 42.99 365 SER D O 1
ATOM 15263 N N . LEU D 1 367 ? 29.213 9.125 14.584 1.00 42.34 366 LEU D N 1
ATOM 15264 C CA . LEU D 1 367 ? 29.056 9.315 13.157 1.00 45.52 366 LEU D CA 1
ATOM 15265 C C . LEU D 1 367 ? 27.680 9.912 12.910 1.00 40.82 366 LEU D C 1
ATOM 15266 O O . LEU D 1 367 ? 26.737 9.334 13.354 1.00 49.59 366 LEU D O 1
ATOM 15271 N N . ASN D 1 368 ? 27.592 10.955 12.108 1.00 40.72 367 ASN D N 1
ATOM 15272 C CA . ASN D 1 368 ? 26.350 11.668 11.856 1.00 42.36 367 ASN D CA 1
ATOM 15273 C C . ASN D 1 368 ? 26.401 12.249 10.439 1.00 42.79 367 ASN D C 1
ATOM 15274 O O . ASN D 1 368 ? 27.425 12.117 9.743 1.00 45.59 367 ASN D O 1
ATOM 15279 N N . LEU D 1 369 ? 25.356 12.986 10.065 1.00 43.15 368 LEU D N 1
ATOM 15280 C CA . LEU D 1 369 ? 25.224 13.500 8.704 1.00 48.81 368 LEU D CA 1
ATOM 15281 C C . LEU D 1 369 ? 26.210 14.622 8.401 1.00 47.07 368 LEU D C 1
ATOM 15282 O O . LEU D 1 369 ? 26.335 15.036 7.227 1.00 44.92 368 LEU D O 1
ATOM 15287 N N . THR D 1 370 ? 26.915 15.100 9.417 1.00 49.69 369 THR D N 1
ATOM 15288 C CA . THR D 1 370 ? 27.896 16.129 9.169 1.00 52.70 369 THR D CA 1
ATOM 15289 C C . THR D 1 370 ? 29.277 15.482 9.026 1.00 51.15 369 THR D C 1
ATOM 15290 O O . THR D 1 370 ? 30.188 16.139 8.542 1.00 47.19 369 THR D O 1
ATOM 15294 N N . THR D 1 371 ? 29.434 14.225 9.465 1.00 50.25 370 THR D N 1
ATOM 15295 C CA . THR D 1 371 ? 30.744 13.517 9.379 1.00 46.68 370 THR D CA 1
ATOM 15296 C C . THR D 1 371 ? 31.271 13.524 7.940 1.00 40.17 370 THR D C 1
ATOM 15297 O O . THR D 1 371 ? 30.526 13.329 6.959 1.00 46.74 370 THR D O 1
ATOM 15301 N N . PRO D 1 372 ? 32.551 13.820 7.811 1.00 43.98 371 PRO D N 1
ATOM 15302 C CA . PRO D 1 372 ? 33.113 13.930 6.474 1.00 46.90 371 PRO D CA 1
ATOM 15303 C C . PRO D 1 372 ? 33.288 12.546 5.828 1.00 45.40 371 PRO D C 1
ATOM 15304 O O . PRO D 1 372 ? 33.689 11.593 6.500 1.00 42.86 371 PRO D O 1
ATOM 15308 N N . LEU D 1 373 ? 32.989 12.490 4.543 1.00 46.60 372 LEU D N 1
ATOM 15309 C CA . LEU D 1 373 ? 32.989 11.295 3.749 1.00 43.27 372 LEU D CA 1
ATOM 15310 C C . LEU D 1 373 ? 34.301 11.239 2.982 1.00 39.97 372 LEU D C 1
ATOM 15311 O O . LEU D 1 373 ? 34.357 11.467 1.770 1.00 46.79 372 LEU D O 1
ATOM 15316 N N . ASN D 1 374 ? 35.344 10.939 3.713 1.00 39.36 373 ASN D N 1
ATOM 15317 C CA . ASN D 1 374 ? 36.688 10.943 3.165 1.00 44.55 373 ASN D CA 1
ATOM 15318 C C . ASN D 1 374 ? 36.836 9.858 2.103 1.00 47.88 373 ASN D C 1
ATOM 15319 O O . ASN D 1 374 ? 36.245 8.805 2.236 1.00 49.17 373 ASN D O 1
ATOM 15324 N N . PRO D 1 375 ? 37.676 10.073 1.102 1.00 53.67 374 PRO D N 1
ATOM 15325 C CA . PRO D 1 375 ? 38.496 11.257 0.951 1.00 50.84 374 PRO D CA 1
ATOM 15326 C C . PRO D 1 375 ? 37.870 12.279 -0.010 1.00 49.31 374 PRO D C 1
ATOM 15327 O O . PRO D 1 375 ? 38.601 13.069 -0.607 1.00 51.87 374 PRO D O 1
ATOM 15331 N N . PHE D 1 376 ? 36.541 12.281 -0.130 1.00 46.62 375 PHE D N 1
ATOM 15332 C CA . PHE D 1 376 ? 35.889 13.051 -1.183 1.00 50.42 375 PHE D CA 1
ATOM 15333 C C . PHE D 1 376 ? 35.828 14.541 -0.786 1.00 59.84 375 PHE D C 1
ATOM 15334 O O . PHE D 1 376 ? 35.432 14.891 0.329 1.00 58.40 375 PHE D O 1
ATOM 15342 N N . LYS D 1 377 ? 36.225 15.417 -1.710 1.00 63.82 376 LYS D N 1
ATOM 15343 C CA . LYS D 1 377 ? 36.272 16.858 -1.452 1.00 65.68 376 LYS D CA 1
ATOM 15344 C C . LYS D 1 377 ? 35.597 17.611 -2.606 1.00 66.75 376 LYS D C 1
ATOM 15345 O O . LYS D 1 377 ? 35.647 17.181 -3.751 1.00 66.61 376 LYS D O 1
ATOM 15351 N N . LYS D 1 378 ? 34.959 18.735 -2.284 1.00 74.80 377 LYS D N 1
ATOM 15352 C CA . LYS D 1 378 ? 34.282 19.577 -3.279 1.00 77.34 377 LYS D CA 1
ATOM 15353 C C . LYS D 1 378 ? 35.319 20.347 -4.102 1.00 71.80 377 LYS D C 1
ATOM 15354 O O . LYS D 1 378 ? 36.486 20.362 -3.753 1.00 71.48 377 LYS D O 1
ATOM 15360 N N . ALA D 1 379 ? 34.870 21.034 -5.151 1.00 85.45 378 ALA D N 1
ATOM 15361 C CA . ALA D 1 379 ? 35.721 22.005 -5.884 1.00 87.70 378 ALA D CA 1
ATOM 15362 C C . ALA D 1 379 ? 36.422 22.966 -4.907 1.00 83.10 378 ALA D C 1
ATOM 15363 O O . ALA D 1 379 ? 37.582 23.287 -5.108 1.00 87.41 378 ALA D O 1
ATOM 15365 N N . SER D 1 380 ? 35.756 23.394 -3.834 1.00 82.56 379 SER D N 1
ATOM 15366 C CA . SER D 1 380 ? 36.364 24.337 -2.857 1.00 80.15 379 SER D CA 1
ATOM 15367 C C . SER D 1 380 ? 37.456 23.687 -1.983 1.00 80.28 379 SER D C 1
ATOM 15368 O O . SER D 1 380 ? 38.053 24.366 -1.151 1.00 75.06 379 SER D O 1
ATOM 15371 N N . GLY D 1 381 ? 37.738 22.393 -2.123 1.00 80.66 380 GLY D N 1
ATOM 15372 C CA . GLY D 1 381 ? 38.722 21.734 -1.246 1.00 73.23 380 GLY D CA 1
ATOM 15373 C C . GLY D 1 381 ? 38.138 21.325 0.100 1.00 69.80 380 GLY D C 1
ATOM 15374 O O . GLY D 1 381 ? 38.870 20.795 0.945 1.00 76.17 380 GLY D O 1
ATOM 15375 N N . GLU D 1 382 ? 36.831 21.519 0.300 1.00 68.33 381 GLU D N 1
ATOM 15376 C CA . GLU D 1 382 ? 36.153 21.198 1.586 1.00 75.76 381 GLU D CA 1
ATOM 15377 C C . GLU D 1 382 ? 35.546 19.779 1.553 1.00 69.59 381 GLU D C 1
ATOM 15378 O O . GLU D 1 382 ? 34.973 19.346 0.548 1.00 55.69 381 GLU D O 1
ATOM 15384 N N . ALA D 1 383 ? 35.624 19.066 2.678 1.00 62.43 382 ALA D N 1
ATOM 15385 C CA . ALA D 1 383 ? 35.233 17.648 2.721 1.00 54.62 382 ALA D CA 1
ATOM 15386 C C . ALA D 1 383 ? 33.728 17.501 2.503 1.00 48.24 382 ALA D C 1
ATOM 15387 O O . ALA D 1 383 ? 32.977 18.177 3.198 1.00 55.88 382 ALA D O 1
ATOM 15389 N N . TYR D 1 384 ? 33.294 16.600 1.594 1.00 44.45 383 TYR D N 1
ATOM 15390 C CA . TYR D 1 384 ? 31.856 16.254 1.447 1.00 41.16 383 TYR D CA 1
ATOM 15391 C C . TYR D 1 384 ? 31.326 15.597 2.736 1.00 44.84 383 TYR D C 1
ATOM 15392 O O . TYR D 1 384 ? 32.056 14.913 3.470 1.00 45.05 383 TYR D O 1
ATOM 15401 N N . THR D 1 385 ? 30.045 15.811 3.016 1.00 42.75 384 THR D N 1
ATOM 15402 C CA . THR D 1 385 ? 29.388 15.193 4.139 1.00 44.57 384 THR D CA 1
ATOM 15403 C C . THR D 1 385 ? 28.083 14.604 3.625 1.00 42.87 384 THR D C 1
ATOM 15404 O O . THR D 1 385 ? 27.738 14.826 2.478 1.00 48.80 384 THR D O 1
ATOM 15408 N N . SER D 1 386 ? 27.364 13.889 4.473 1.00 43.18 385 SER D N 1
ATOM 15409 C CA . SER D 1 386 ? 26.106 13.292 4.050 1.00 47.08 385 SER D CA 1
ATOM 15410 C C . SER D 1 386 ? 25.086 14.394 3.724 1.00 50.46 385 SER D C 1
ATOM 15411 O O . SER D 1 386 ? 24.195 14.179 2.908 1.00 55.31 385 SER D O 1
ATOM 15414 N N . GLU D 1 387 ? 25.218 15.560 4.366 1.00 56.00 386 GLU D N 1
ATOM 15415 C CA . GLU D 1 387 ? 24.340 16.721 4.102 1.00 60.18 386 GLU D CA 1
ATOM 15416 C C . GLU D 1 387 ? 24.471 17.165 2.647 1.00 56.55 386 GLU D C 1
ATOM 15417 O O . GLU D 1 387 ? 23.517 17.659 2.054 1.00 53.85 386 GLU D O 1
ATOM 15423 N N . ASP D 1 388 ? 25.651 16.998 2.074 1.00 56.19 387 ASP D N 1
ATOM 15424 C CA . ASP D 1 388 ? 25.839 17.412 0.694 1.00 53.04 387 ASP D CA 1
ATOM 15425 C C . ASP D 1 388 ? 25.223 16.495 -0.345 1.00 52.27 387 ASP D C 1
ATOM 15426 O O . ASP D 1 388 ? 25.294 16.841 -1.518 1.00 53.31 387 ASP D O 1
ATOM 15431 N N . CYS D 1 389 ? 24.612 15.358 0.014 1.00 48.32 388 CYS D N 1
ATOM 15432 C CA . CYS D 1 389 ? 24.291 14.382 -1.058 1.00 51.09 388 CYS D CA 1
ATOM 15433 C C . CYS D 1 389 ? 22.994 13.622 -0.777 1.00 50.51 388 CYS D C 1
ATOM 15434 O O . CYS D 1 389 ? 22.861 12.486 -1.189 1.00 61.56 388 CYS D O 1
ATOM 15437 N N . ILE D 1 390 ? 22.021 14.268 -0.135 1.00 56.64 389 ILE D N 1
ATOM 15438 C CA . ILE D 1 390 ? 20.736 13.633 0.207 1.00 49.08 389 ILE D CA 1
ATOM 15439 C C . ILE D 1 390 ? 19.786 13.659 -0.994 1.00 49.53 389 ILE D C 1
ATOM 15440 O O . ILE D 1 390 ? 19.056 12.672 -1.248 1.00 41.95 389 ILE D O 1
ATOM 15445 N N . ASN D 1 391 ? 19.722 14.816 -1.665 1.00 55.18 390 ASN D N 1
ATOM 15446 C CA . ASN D 1 391 ? 18.881 14.973 -2.862 1.00 60.34 390 ASN D CA 1
ATOM 15447 C C . ASN D 1 391 ? 19.799 15.022 -4.089 1.00 65.08 390 ASN D C 1
ATOM 15448 O O . ASN D 1 391 ? 20.547 15.981 -4.315 1.00 61.88 390 ASN D O 1
ATOM 15453 N N . ILE D 1 392 ? 19.709 13.970 -4.886 1.00 62.62 391 ILE D N 1
ATOM 15454 C CA . ILE D 1 392 ? 20.701 13.726 -5.918 1.00 59.11 391 ILE D CA 1
ATOM 15455 C C . ILE D 1 392 ? 20.478 14.723 -7.066 1.00 57.55 391 ILE D C 1
ATOM 15456 O O . ILE D 1 392 ? 21.453 15.244 -7.647 1.00 58.92 391 ILE D O 1
ATOM 15461 N N . GLU D 1 393 ? 19.203 15.023 -7.335 1.00 58.80 392 GLU D N 1
ATOM 15462 C CA . GLU D 1 393 ? 18.786 16.003 -8.374 1.00 58.86 392 GLU D CA 1
ATOM 15463 C C . GLU D 1 393 ? 19.247 17.408 -7.948 1.00 55.93 392 GLU D C 1
ATOM 15464 O O . GLU D 1 393 ? 20.067 18.039 -8.607 1.00 54.53 392 GLU D O 1
ATOM 15470 N N . ARG D 1 394 ? 18.768 17.845 -6.794 1.00 57.84 393 ARG D N 1
ATOM 15471 C CA . ARG D 1 394 ? 19.037 19.180 -6.246 1.00 64.11 393 ARG D CA 1
ATOM 15472 C C . ARG D 1 394 ? 20.563 19.389 -6.055 1.00 63.37 393 ARG D C 1
ATOM 15473 O O . ARG D 1 394 ? 21.143 20.343 -6.607 1.00 55.80 393 ARG D O 1
ATOM 15481 N N . GLN D 1 395 ? 21.273 18.526 -5.317 1.00 57.49 394 GLN D N 1
ATOM 15482 C CA . GLN D 1 395 ? 22.653 18.902 -4.914 1.00 57.37 394 GLN D CA 1
ATOM 15483 C C . GLN D 1 395 ? 23.725 18.277 -5.818 1.00 57.81 394 GLN D C 1
ATOM 15484 O O . GLN D 1 395 ? 24.809 18.847 -5.905 1.00 54.87 394 GLN D O 1
ATOM 15490 N N . LEU D 1 396 ? 23.463 17.133 -6.467 1.00 62.29 395 LEU D N 1
ATOM 15491 C CA . LEU D 1 396 ? 24.526 16.405 -7.213 1.00 61.32 395 LEU D CA 1
ATOM 15492 C C . LEU D 1 396 ? 24.277 16.455 -8.722 1.00 59.00 395 LEU D C 1
ATOM 15493 O O . LEU D 1 396 ? 25.189 16.245 -9.542 1.00 51.33 395 LEU D O 1
ATOM 15498 N N . GLY D 1 397 ? 23.024 16.660 -9.076 1.00 58.09 396 GLY D N 1
ATOM 15499 C CA . GLY D 1 397 ? 22.679 17.038 -10.428 1.00 55.89 396 GLY D CA 1
ATOM 15500 C C . GLY D 1 397 ? 22.377 15.835 -11.289 1.00 49.68 396 GLY D C 1
ATOM 15501 O O . GLY D 1 397 ? 22.667 15.869 -12.483 1.00 50.38 396 GLY D O 1
ATOM 15502 N N . PHE D 1 398 ? 21.794 14.784 -10.704 1.00 50.63 397 PHE D N 1
ATOM 15503 C CA . PHE D 1 398 ? 21.482 13.585 -11.507 1.00 50.47 397 PHE D CA 1
ATOM 15504 C C . PHE D 1 398 ? 20.276 12.870 -10.904 1.00 49.71 397 PHE D C 1
ATOM 15505 O O . PHE D 1 398 ? 19.942 13.054 -9.720 1.00 54.92 397 PHE D O 1
ATOM 15513 N N . THR D 1 399 ? 19.642 12.056 -11.738 1.00 47.09 398 THR D N 1
ATOM 15514 C CA . THR D 1 399 ? 18.531 11.232 -11.304 1.00 50.58 398 THR D CA 1
ATOM 15515 C C . THR D 1 399 ? 18.707 9.782 -11.796 1.00 48.16 398 THR D C 1
ATOM 15516 O O . THR D 1 399 ? 19.580 9.510 -12.608 1.00 53.20 398 THR D O 1
ATOM 15520 N N . TYR D 1 400 ? 17.843 8.874 -11.317 1.00 53.14 399 TYR D N 1
ATOM 15521 C CA . TYR D 1 400 ? 17.780 7.453 -11.754 1.00 55.71 399 TYR D CA 1
ATOM 15522 C C . TYR D 1 400 ? 16.610 7.276 -12.728 1.00 53.80 399 TYR D C 1
ATOM 15523 O O . TYR D 1 400 ? 15.453 7.577 -12.419 1.00 56.49 399 TYR D O 1
ATOM 15532 N N . GLY D 1 401 ? 16.938 6.772 -13.912 1.00 52.05 400 GLY D N 1
ATOM 15533 C CA . GLY D 1 401 ? 15.955 6.388 -14.875 1.00 45.25 400 GLY D CA 1
ATOM 15534 C C . GLY D 1 401 ? 15.102 5.260 -14.356 1.00 47.77 400 GLY D C 1
ATOM 15535 O O . GLY D 1 401 ? 15.228 4.818 -13.240 1.00 61.28 400 GLY D O 1
ATOM 15536 N N . PRO D 1 402 ? 14.217 4.782 -15.177 1.00 54.77 401 PRO D N 1
ATOM 15537 C CA . PRO D 1 402 ? 13.369 3.738 -14.675 1.00 56.96 401 PRO D CA 1
ATOM 15538 C C . PRO D 1 402 ? 14.082 2.381 -14.577 1.00 57.24 401 PRO D C 1
ATOM 15539 O O . PRO D 1 402 ? 14.904 2.045 -15.432 1.00 59.45 401 PRO D O 1
ATOM 15543 N N . GLY D 1 403 ? 13.717 1.601 -13.563 1.00 54.08 402 GLY D N 1
ATOM 15544 C CA . GLY D 1 403 ? 14.138 0.227 -13.476 1.00 51.54 402 GLY D CA 1
ATOM 15545 C C . GLY D 1 403 ? 13.369 -0.543 -12.418 1.00 54.60 402 GLY D C 1
ATOM 15546 O O . GLY D 1 403 ? 12.471 0.003 -11.799 1.00 65.46 402 GLY D O 1
ATOM 15547 N N . SER D 1 404 ? 13.730 -1.812 -12.208 1.00 48.87 403 SER D N 1
ATOM 15548 C CA . SER D 1 404 ? 12.941 -2.706 -11.378 1.00 48.37 403 SER D CA 1
ATOM 15549 C C . SER D 1 404 ? 12.708 -2.079 -10.011 1.00 47.98 403 SER D C 1
ATOM 15550 O O . SER D 1 404 ? 13.518 -1.286 -9.514 1.00 46.24 403 SER D O 1
ATOM 15553 N N . LEU D 1 405 ? 11.591 -2.494 -9.442 1.00 52.76 404 LEU D N 1
ATOM 15554 C CA . LEU D 1 405 ? 11.274 -2.309 -8.040 1.00 56.45 404 LEU D CA 1
ATOM 15555 C C . LEU D 1 405 ? 10.948 -0.848 -7.699 1.00 55.68 404 LEU D C 1
ATOM 15556 O O . LEU D 1 405 ? 10.569 -0.583 -6.550 1.00 62.51 404 LEU D O 1
ATOM 15561 N N . ASP D 1 406 ? 11.024 0.100 -8.633 1.00 55.28 405 ASP D N 1
ATOM 15562 C CA . ASP D 1 406 ? 10.844 1.478 -8.189 1.00 68.61 405 ASP D CA 1
ATOM 15563 C C . ASP D 1 406 ? 9.364 1.827 -7.759 1.00 69.45 405 ASP D C 1
ATOM 15564 O O . ASP D 1 406 ? 9.173 2.843 -7.100 1.00 60.06 405 ASP D O 1
ATOM 15569 N N . ASP D 1 407 ? 8.376 0.949 -8.036 1.00 71.61 406 ASP D N 1
ATOM 15570 C CA . ASP D 1 407 ? 7.007 1.036 -7.435 1.00 73.45 406 ASP D CA 1
ATOM 15571 C C . ASP D 1 407 ? 6.657 -0.146 -6.551 1.00 75.28 406 ASP D C 1
ATOM 15572 O O . ASP D 1 407 ? 6.901 -1.297 -6.934 1.00 69.75 406 ASP D O 1
ATOM 15577 N N . ALA D 1 408 ? 6.031 0.161 -5.403 1.00 80.95 407 ALA D N 1
ATOM 15578 C CA . ALA D 1 408 ? 5.423 -0.834 -4.499 1.00 79.92 407 ALA D CA 1
ATOM 15579 C C . ALA D 1 408 ? 4.104 -1.321 -5.116 1.00 81.48 407 ALA D C 1
ATOM 15580 O O . ALA D 1 408 ? 3.332 -0.525 -5.631 1.00 84.94 407 ALA D O 1
ATOM 15582 N N . THR D 1 409 ? 3.870 -2.632 -5.102 1.00 82.88 408 THR D N 1
ATOM 15583 C CA . THR D 1 409 ? 2.751 -3.219 -5.839 1.00 82.62 408 THR D CA 1
ATOM 15584 C C . THR D 1 409 ? 2.201 -4.412 -5.054 1.00 92.11 408 THR D C 1
ATOM 15585 O O . THR D 1 409 ? 2.917 -4.980 -4.234 1.00 93.18 408 THR D O 1
ATOM 15589 N N . PRO D 1 410 ? 0.909 -4.746 -5.263 1.00 112.39 409 PRO D N 1
ATOM 15590 C CA . PRO D 1 410 ? 0.226 -5.991 -4.867 1.00 118.57 409 PRO D CA 1
ATOM 15591 C C . PRO D 1 410 ? 1.037 -7.292 -5.031 1.00 114.23 409 PRO D C 1
ATOM 15592 O O . PRO D 1 410 ? 0.993 -8.162 -4.141 1.00 100.52 409 PRO D O 1
ATOM 15596 N N . GLU D 1 411 ? 1.757 -7.428 -6.150 1.00 112.78 410 GLU D N 1
ATOM 15597 C CA . GLU D 1 411 ? 2.575 -8.640 -6.417 1.00 112.30 410 GLU D CA 1
ATOM 15598 C C . GLU D 1 411 ? 3.760 -8.698 -5.439 1.00 107.76 410 GLU D C 1
ATOM 15599 O O . GLU D 1 411 ? 4.040 -9.761 -4.872 1.00 107.41 410 GLU D O 1
ATOM 15605 N N . LEU D 1 412 ? 4.425 -7.563 -5.219 1.00 94.90 411 LEU D N 1
ATOM 15606 C CA . LEU D 1 412 ? 5.562 -7.486 -4.298 1.00 86.01 411 LEU D CA 1
ATOM 15607 C C . LEU D 1 412 ? 5.079 -7.626 -2.844 1.00 88.55 411 LEU D C 1
ATOM 15608 O O . LEU D 1 412 ? 5.781 -8.180 -2.014 1.00 90.63 411 LEU D O 1
ATOM 15613 N N . LYS D 1 413 ? 3.887 -7.138 -2.524 1.00 91.32 412 LYS D N 1
ATOM 15614 C CA . LYS D 1 413 ? 3.337 -7.309 -1.173 1.00 97.70 412 LYS D CA 1
ATOM 15615 C C . LYS D 1 413 ? 2.993 -8.789 -0.924 1.00 92.78 412 LYS D C 1
ATOM 15616 O O . LYS D 1 413 ? 3.176 -9.288 0.193 1.00 82.19 412 LYS D O 1
ATOM 15622 N N . SER D 1 414 ? 2.501 -9.502 -1.937 1.00 89.14 413 SER D N 1
ATOM 15623 C CA . SER D 1 414 ? 2.108 -10.906 -1.735 1.00 92.25 413 SER D CA 1
ATOM 15624 C C . SER D 1 414 ? 3.339 -11.833 -1.746 1.00 90.33 413 SER D C 1
ATOM 15625 O O . SER D 1 414 ? 3.256 -12.955 -1.249 1.00 90.50 413 SER D O 1
ATOM 15628 N N . LEU D 1 415 ? 4.476 -11.379 -2.280 1.00 83.98 414 LEU D N 1
ATOM 15629 C CA . LEU D 1 415 ? 5.741 -12.151 -2.234 1.00 81.55 414 LEU D CA 1
ATOM 15630 C C . LEU D 1 415 ? 6.274 -12.278 -0.795 1.00 79.26 414 LEU D C 1
ATOM 15631 O O . LEU D 1 415 ? 6.721 -13.355 -0.402 1.00 76.99 414 LEU D O 1
ATOM 15636 N N . LEU D 1 416 ? 6.263 -11.179 -0.033 1.00 77.95 415 LEU D N 1
ATOM 15637 C CA . LEU D 1 416 ? 6.848 -11.131 1.320 1.00 79.83 415 LEU D CA 1
ATOM 15638 C C . LEU D 1 416 ? 5.861 -11.622 2.381 1.00 82.14 415 LEU D C 1
ATOM 15639 O O . LEU D 1 416 ? 6.249 -11.735 3.535 1.00 78.07 415 LEU D O 1
ATOM 15644 N N . ALA D 1 417 ? 4.613 -11.898 1.998 1.00 79.31 416 ALA D N 1
ATOM 15645 C CA . ALA D 1 417 ? 3.553 -12.090 2.964 1.00 72.53 416 ALA D CA 1
ATOM 15646 C C . ALA D 1 417 ? 3.427 -13.571 3.325 1.00 67.57 416 ALA D C 1
ATOM 15647 O O . ALA D 1 417 ? 3.581 -14.458 2.499 1.00 64.50 416 ALA D O 1
ATOM 15649 N N . VAL D 1 418 ? 3.074 -13.767 4.581 1.00 58.57 417 VAL D N 1
ATOM 15650 C CA . VAL D 1 418 ? 2.959 -15.040 5.203 1.00 63.23 417 VAL D CA 1
ATOM 15651 C C . VAL D 1 418 ? 1.731 -15.769 4.622 1.00 75.99 417 VAL D C 1
ATOM 15652 O O . VAL D 1 418 ? 0.605 -15.274 4.724 1.00 81.95 417 VAL D O 1
ATOM 15656 N N . PRO D 1 419 ? 1.940 -16.939 3.977 1.00 83.12 418 PRO D N 1
ATOM 15657 C CA . PRO D 1 419 ? 0.831 -17.786 3.534 1.00 78.08 418 PRO D CA 1
ATOM 15658 C C . PRO D 1 419 ? -0.133 -18.060 4.692 1.00 75.14 418 PRO D C 1
ATOM 15659 O O . PRO D 1 419 ? 0.323 -18.423 5.781 1.00 64.83 418 PRO D O 1
ATOM 15663 N N . SER D 1 420 ? -1.430 -17.898 4.435 1.00 72.29 419 SER D N 1
ATOM 15664 C CA . SER D 1 420 ? -2.452 -18.186 5.425 1.00 69.49 419 SER D CA 1
ATOM 15665 C C . SER D 1 420 ? -2.113 -19.484 6.168 1.00 63.93 419 SER D C 1
ATOM 15666 O O . SER D 1 420 ? -1.883 -20.528 5.546 1.00 58.99 419 SER D O 1
ATOM 15669 N N . GLY D 1 421 ? -2.041 -19.392 7.499 1.00 64.26 420 GLY D N 1
ATOM 15670 C CA . GLY D 1 421 ? -1.790 -20.561 8.366 1.00 64.00 420 GLY D CA 1
ATOM 15671 C C . GLY D 1 421 ? -0.308 -20.843 8.580 1.00 62.35 420 GLY D C 1
ATOM 15672 O O . GLY D 1 421 ? 0.049 -21.836 9.196 1.00 64.37 420 GLY D O 1
ATOM 15673 N N . ASN D 1 422 ? 0.570 -19.995 8.060 1.00 68.22 421 ASN D N 1
ATOM 15674 C CA . ASN D 1 422 ? 2.013 -20.119 8.328 1.00 73.34 421 ASN D CA 1
ATOM 15675 C C . ASN D 1 422 ? 2.402 -19.154 9.475 1.00 72.35 421 ASN D C 1
ATOM 15676 O O . ASN D 1 422 ? 1.684 -18.170 9.748 1.00 65.12 421 ASN D O 1
ATOM 15681 N N . SER D 1 423 ? 3.529 -19.444 10.148 1.00 66.22 422 SER D N 1
ATOM 15682 C CA . SER D 1 423 ? 4.021 -18.687 11.322 1.00 61.40 422 SER D CA 1
ATOM 15683 C C . SER D 1 423 ? 4.465 -17.279 10.909 1.00 60.39 422 SER D C 1
ATOM 15684 O O . SER D 1 423 ? 5.163 -17.144 9.920 1.00 60.37 422 SER D O 1
ATOM 15687 N N . THR D 1 424 ? 3.992 -16.250 11.644 1.00 62.87 423 THR D N 1
ATOM 15688 C CA . THR D 1 424 ? 4.465 -14.846 11.545 1.00 53.43 423 THR D CA 1
ATOM 15689 C C . THR D 1 424 ? 5.567 -14.569 12.584 1.00 53.45 423 THR D C 1
ATOM 15690 O O . THR D 1 424 ? 6.060 -13.442 12.676 1.00 47.66 423 THR D O 1
ATOM 15694 N N . LYS D 1 425 ? 5.923 -15.582 13.380 1.00 50.88 424 LYS D N 1
ATOM 15695 C CA . LYS D 1 425 ? 7.014 -15.509 14.345 1.00 52.30 424 LYS D CA 1
ATOM 15696 C C . LYS D 1 425 ? 8.374 -15.362 13.633 1.00 53.05 424 LYS D C 1
ATOM 15697 O O . LYS D 1 425 ? 8.452 -15.262 12.402 1.00 53.62 424 LYS D O 1
ATOM 15703 N N . LYS D 1 426 ? 9.447 -15.266 14.416 1.00 50.73 425 LYS D N 1
ATOM 15704 C CA . LYS D 1 426 ? 10.797 -15.118 13.850 1.00 49.77 425 LYS D CA 1
ATOM 15705 C C . LYS D 1 426 ? 11.785 -15.904 14.710 1.00 43.71 425 LYS D C 1
ATOM 15706 O O . LYS D 1 426 ? 11.531 -16.174 15.889 1.00 39.69 425 LYS D O 1
ATOM 15712 N N . LEU D 1 427 ? 12.892 -16.291 14.075 1.00 42.76 426 LEU D N 1
ATOM 15713 C CA . LEU D 1 427 ? 13.912 -17.112 14.718 1.00 44.42 426 LEU D CA 1
ATOM 15714 C C . LEU D 1 427 ? 15.173 -16.283 14.956 1.00 40.66 426 LEU D C 1
ATOM 15715 O O . LEU D 1 427 ? 15.688 -15.660 14.056 1.00 43.08 426 LEU D O 1
ATOM 15720 N N . THR D 1 428 ? 15.671 -16.338 16.178 1.00 42.24 427 THR D N 1
ATOM 15721 C CA . THR D 1 428 ? 16.890 -15.678 16.510 1.00 41.26 427 THR D CA 1
ATOM 15722 C C . THR D 1 428 ? 17.941 -16.752 16.757 1.00 38.71 427 THR D C 1
ATOM 15723 O O . THR D 1 428 ? 17.758 -17.624 17.587 1.00 37.53 427 THR D O 1
ATOM 15727 N N . VAL D 1 429 ? 19.044 -16.634 16.044 1.00 38.63 428 VAL D N 1
ATOM 15728 C CA . VAL D 1 429 ? 20.152 -17.550 16.176 1.00 38.77 428 VAL D CA 1
ATOM 15729 C C . VAL D 1 429 ? 21.293 -16.810 16.867 1.00 37.53 428 VAL D C 1
ATOM 15730 O O . VAL D 1 429 ? 21.795 -15.811 16.326 1.00 37.05 428 VAL D O 1
ATOM 15734 N N . THR D 1 430 ? 21.743 -17.324 18.000 1.00 41.42 429 THR D N 1
ATOM 15735 C CA . THR D 1 430 ? 22.930 -16.765 18.673 1.00 41.83 429 THR D CA 1
ATOM 15736 C C . THR D 1 430 ? 23.751 -17.909 19.232 1.00 45.47 429 THR D C 1
ATOM 15737 O O . THR D 1 430 ? 23.850 -18.926 18.608 1.00 53.22 429 THR D O 1
ATOM 15741 N N . GLY D 1 431 ? 24.304 -17.732 20.422 1.00 58.81 430 GLY D N 1
ATOM 15742 C CA . GLY D 1 431 ? 25.220 -18.701 20.984 1.00 59.66 430 GLY D CA 1
ATOM 15743 C C . GLY D 1 431 ? 26.454 -18.897 20.120 1.00 61.54 430 GLY D C 1
ATOM 15744 O O . GLY D 1 431 ? 27.199 -19.845 20.326 1.00 81.06 430 GLY D O 1
ATOM 15745 N N . ILE D 1 432 ? 26.689 -18.028 19.160 1.00 56.08 431 ILE D N 1
ATOM 15746 C CA . ILE D 1 432 ? 27.909 -18.098 18.412 1.00 61.85 431 ILE D CA 1
ATOM 15747 C C . ILE D 1 432 ? 28.715 -16.868 18.823 1.00 65.37 431 ILE D C 1
ATOM 15748 O O . ILE D 1 432 ? 28.809 -15.869 18.085 1.00 62.79 431 ILE D O 1
ATOM 15753 N N . ASP D 1 433 ? 29.234 -16.939 20.043 1.00 69.45 432 ASP D N 1
ATOM 15754 C CA . ASP D 1 433 ? 29.909 -15.793 20.652 1.00 77.80 432 ASP D CA 1
ATOM 15755 C C . ASP D 1 433 ? 31.393 -15.887 20.325 1.00 83.92 432 ASP D C 1
ATOM 15756 O O . ASP D 1 433 ? 31.929 -16.996 20.251 1.00 79.38 432 ASP D O 1
ATOM 15761 N N . ARG D 1 434 ? 32.020 -14.729 20.066 1.00 91.25 433 ARG D N 1
ATOM 15762 C CA . ARG D 1 434 ? 33.489 -14.581 19.900 1.00 91.28 433 ARG D CA 1
ATOM 15763 C C . ARG D 1 434 ? 34.019 -15.553 18.828 1.00 82.75 433 ARG D C 1
ATOM 15764 O O . ARG D 1 434 ? 34.933 -16.338 19.081 1.00 85.58 433 ARG D O 1
ATOM 15772 N N . ALA D 1 435 ? 33.486 -15.504 17.618 1.00 72.05 434 ALA D N 1
ATOM 15773 C CA . ALA D 1 435 ? 34.099 -16.259 16.525 1.00 69.35 434 ALA D CA 1
ATOM 15774 C C . ALA D 1 435 ? 35.219 -15.418 15.889 1.00 72.58 434 ALA D C 1
ATOM 15775 O O . ALA D 1 435 ? 35.128 -14.194 15.883 1.00 70.89 434 ALA D O 1
ATOM 15777 N N . GLN D 1 436 ? 36.256 -16.062 15.337 1.00 73.29 435 GLN D N 1
ATOM 15778 C CA . GLN D 1 436 ? 37.362 -15.355 14.655 1.00 73.31 435 GLN D CA 1
ATOM 15779 C C . GLN D 1 436 ? 37.004 -15.087 13.185 1.00 65.06 435 GLN D C 1
ATOM 15780 O O . GLN D 1 436 ? 36.443 -15.923 12.516 1.00 66.10 435 GLN D O 1
ATOM 15786 N N . ILE D 1 437 ? 37.335 -13.902 12.690 1.00 66.29 436 ILE D N 1
ATOM 15787 C CA . ILE D 1 437 ? 36.938 -13.477 11.340 1.00 68.68 436 ILE D CA 1
ATOM 15788 C C . ILE D 1 437 ? 38.158 -13.604 10.424 1.00 59.77 436 ILE D C 1
ATOM 15789 O O . ILE D 1 437 ? 39.184 -12.975 10.674 1.00 57.40 436 ILE D O 1
ATOM 15794 N N . GLN D 1 438 ? 38.015 -14.413 9.382 1.00 48.11 437 GLN D N 1
ATOM 15795 C CA . GLN D 1 438 ? 38.902 -14.384 8.250 1.00 41.81 437 GLN D CA 1
ATOM 15796 C C . GLN D 1 438 ? 38.054 -14.512 6.972 1.00 39.15 437 GLN D C 1
ATOM 15797 O O . GLN D 1 438 ? 37.678 -15.587 6.580 1.00 34.34 437 GLN D O 1
ATOM 15803 N N . GLY D 1 439 ? 37.719 -13.371 6.376 1.00 35.17 438 GLY D N 1
ATOM 15804 C CA . GLY D 1 439 ? 36.959 -13.345 5.175 1.00 35.25 438 GLY D CA 1
ATOM 15805 C C . GLY D 1 439 ? 35.471 -13.326 5.468 1.00 33.24 438 GLY D C 1
ATOM 15806 O O . GLY D 1 439 ? 35.028 -13.450 6.618 1.00 33.31 438 GLY D O 1
ATOM 15807 N N . SER D 1 440 ? 34.722 -13.173 4.390 1.00 30.90 439 SER D N 1
ATOM 15808 C CA . SER D 1 440 ? 33.277 -13.143 4.406 1.00 27.92 439 SER D CA 1
ATOM 15809 C C . SER D 1 440 ? 32.730 -14.543 4.685 1.00 28.37 439 SER D C 1
ATOM 15810 O O . SER D 1 440 ? 33.434 -15.531 4.496 1.00 31.25 439 SER D O 1
ATOM 15813 N N . PHE D 1 441 ? 31.510 -14.632 5.223 1.00 28.69 440 PHE D N 1
ATOM 15814 C CA . PHE D 1 441 ? 30.882 -15.904 5.344 1.00 27.73 440 PHE D CA 1
ATOM 15815 C C . PHE D 1 441 ? 29.367 -15.775 5.216 1.00 26.87 440 PHE D C 1
ATOM 15816 O O . PHE D 1 441 ? 28.845 -14.680 5.150 1.00 31.39 440 PHE D O 1
ATOM 15824 N N . ILE D 1 442 ? 28.674 -16.910 5.118 1.00 27.78 441 ILE D N 1
ATOM 15825 C CA . ILE D 1 442 ? 27.222 -16.958 4.929 1.00 27.13 441 ILE D CA 1
ATOM 15826 C C . ILE D 1 442 ? 26.656 -17.927 5.940 1.00 29.29 441 ILE D C 1
ATOM 15827 O O . ILE D 1 442 ? 27.330 -18.911 6.225 1.00 31.53 441 ILE D O 1
ATOM 15832 N N . MET D 1 443 ? 25.456 -17.618 6.461 1.00 31.63 442 MET D N 1
ATOM 15833 C CA . MET D 1 443 ? 24.694 -18.541 7.306 1.00 33.97 442 MET D CA 1
ATOM 15834 C C . MET D 1 443 ? 23.416 -18.929 6.571 1.00 32.55 442 MET D C 1
ATOM 15835 O O . MET D 1 443 ? 22.764 -18.054 5.990 1.00 33.53 442 MET D O 1
ATOM 15840 N N . LYS D 1 444 ? 23.041 -20.202 6.636 1.00 32.58 443 LYS D N 1
ATOM 15841 C CA . LYS D 1 444 ? 21.745 -20.645 6.089 1.00 31.44 443 LYS D CA 1
ATOM 15842 C C . LYS D 1 444 ? 21.016 -21.410 7.181 1.00 34.91 443 LYS D C 1
ATOM 15843 O O . LYS D 1 444 ? 21.625 -22.271 7.825 1.00 34.77 443 LYS D O 1
ATOM 15849 N N . ALA D 1 445 ? 19.762 -21.031 7.435 1.00 34.80 444 ALA D N 1
ATOM 15850 C CA . ALA D 1 445 ? 19.033 -21.670 8.523 1.00 37.14 444 ALA D CA 1
ATOM 15851 C C . ALA D 1 445 ? 17.933 -22.554 7.945 1.00 35.57 444 ALA D C 1
ATOM 15852 O O . ALA D 1 445 ? 17.310 -22.247 6.928 1.00 33.03 444 ALA D O 1
ATOM 15854 N N . TYR D 1 446 ? 17.748 -23.646 8.654 1.00 39.11 445 TYR D N 1
ATOM 15855 C CA . TYR D 1 446 ? 16.802 -24.677 8.315 1.00 40.46 445 TYR D CA 1
ATOM 15856 C C . TYR D 1 446 ? 16.043 -25.099 9.580 1.00 45.01 445 TYR D C 1
ATOM 15857 O O . TYR D 1 446 ? 16.515 -24.895 10.736 1.00 40.21 445 TYR D O 1
ATOM 15866 N N . ALA D 1 447 ? 14.886 -25.719 9.329 1.00 45.77 446 ALA D N 1
ATOM 15867 C CA . ALA D 1 447 ? 14.081 -26.373 10.348 1.00 45.88 446 ALA D CA 1
ATOM 15868 C C . ALA D 1 447 ? 13.631 -27.746 9.847 1.00 45.80 446 ALA D C 1
ATOM 15869 O O . ALA D 1 447 ? 13.122 -27.851 8.741 1.00 52.58 446 ALA D O 1
ATOM 15871 N N . SER D 1 448 ? 13.774 -28.757 10.688 1.00 46.53 447 SER D N 1
ATOM 15872 C CA . SER D 1 448 ? 13.106 -30.031 10.495 1.00 48.06 447 SER D CA 1
ATOM 15873 C C . SER D 1 448 ? 12.031 -30.237 11.576 1.00 52.52 447 SER D C 1
ATOM 15874 O O . SER D 1 448 ? 12.229 -29.894 12.757 1.00 52.36 447 SER D O 1
ATOM 15877 N N . VAL D 1 449 ? 10.893 -30.807 11.164 1.00 58.70 448 VAL D N 1
ATOM 15878 C CA . VAL D 1 449 ? 9.835 -31.230 12.104 1.00 63.73 448 VAL D CA 1
ATOM 15879 C C . VAL D 1 449 ? 9.462 -32.696 11.828 1.00 64.84 448 VAL D C 1
ATOM 15880 O O . VAL D 1 449 ? 9.277 -33.112 10.685 1.00 65.41 448 VAL D O 1
ATOM 15884 N N . THR D 1 450 ? 9.371 -33.446 12.922 1.00 66.43 449 THR D N 1
ATOM 15885 C CA . THR D 1 450 ? 9.120 -34.879 12.954 1.00 68.33 449 THR D CA 1
ATOM 15886 C C . THR D 1 450 ? 7.794 -35.120 13.696 1.00 76.27 449 THR D C 1
ATOM 15887 O O . THR D 1 450 ? 7.664 -34.693 14.843 1.00 69.32 449 THR D O 1
ATOM 15891 N N . ASP D 1 451 ? 6.803 -35.761 13.060 1.00 82.78 450 ASP D N 1
ATOM 15892 C CA . ASP D 1 451 ? 5.561 -36.166 13.769 1.00 82.46 450 ASP D CA 1
ATOM 15893 C C . ASP D 1 451 ? 5.797 -37.390 14.691 1.00 94.84 450 ASP D C 1
ATOM 15894 O O . ASP D 1 451 ? 6.853 -38.058 14.609 1.00 96.57 450 ASP D O 1
ATOM 15899 N N . ALA D 1 452 ? 4.812 -37.694 15.548 1.00 102.55 451 ALA D N 1
ATOM 15900 C CA . ALA D 1 452 ? 4.868 -38.899 16.407 1.00 104.26 451 ALA D CA 1
ATOM 15901 C C . ALA D 1 452 ? 4.849 -40.156 15.522 1.00 103.24 451 ALA D C 1
ATOM 15902 O O . ALA D 1 452 ? 5.527 -41.136 15.839 1.00 98.38 451 ALA D O 1
ATOM 15904 N N . ASN D 1 453 ? 4.121 -40.098 14.394 1.00 100.13 452 ASN D N 1
ATOM 15905 C CA . ASN D 1 453 ? 4.076 -41.193 13.393 1.00 95.57 452 ASN D CA 1
ATOM 15906 C C . ASN D 1 453 ? 5.429 -41.349 12.674 1.00 98.42 452 ASN D C 1
ATOM 15907 O O . ASN D 1 453 ? 5.655 -42.365 12.020 1.00 90.61 452 ASN D O 1
ATOM 15912 N N . GLY D 1 454 ? 6.323 -40.360 12.754 1.00 110.04 453 GLY D N 1
ATOM 15913 C CA . GLY D 1 454 ? 7.717 -40.531 12.299 1.00 101.46 453 GLY D CA 1
ATOM 15914 C C . GLY D 1 454 ? 8.014 -39.834 10.975 1.00 97.43 453 GLY D C 1
ATOM 15915 O O . GLY D 1 454 ? 9.183 -39.805 10.555 1.00 86.90 453 GLY D O 1
ATOM 15916 N N . LYS D 1 455 ? 6.993 -39.286 10.300 1.00 89.12 454 LYS D N 1
ATOM 15917 C CA . LYS D 1 455 ? 7.221 -38.474 9.081 1.00 99.03 454 LYS D CA 1
ATOM 15918 C C . LYS D 1 455 ? 7.985 -37.195 9.461 1.00 94.66 454 LYS D C 1
ATOM 15919 O O . LYS D 1 455 ? 7.821 -36.697 10.576 1.00 105.15 454 LYS D O 1
ATOM 15925 N N . THR D 1 456 ? 8.815 -36.669 8.555 1.00 76.83 455 THR D N 1
ATOM 15926 C CA . THR D 1 456 ? 9.574 -35.452 8.843 1.00 75.33 455 THR D CA 1
ATOM 15927 C C . THR D 1 456 ? 9.631 -34.556 7.601 1.00 68.29 455 THR D C 1
ATOM 15928 O O . THR D 1 456 ? 9.921 -35.042 6.509 1.00 63.09 455 THR D O 1
ATOM 15932 N N . ARG D 1 457 ? 9.358 -33.260 7.787 1.00 58.59 456 ARG D N 1
ATOM 15933 C CA . ARG D 1 457 ? 9.440 -32.269 6.708 1.00 56.69 456 ARG D CA 1
ATOM 15934 C C . ARG D 1 457 ? 10.658 -31.355 6.960 1.00 56.93 456 ARG D C 1
ATOM 15935 O O . ARG D 1 457 ? 11.146 -31.204 8.112 1.00 51.94 456 ARG D O 1
ATOM 15943 N N . GLU D 1 458 ? 11.145 -30.716 5.902 1.00 50.11 457 GLU D N 1
ATOM 15944 C CA . GLU D 1 458 ? 12.348 -29.898 6.003 1.00 47.09 457 GLU D CA 1
ATOM 15945 C C . GLU D 1 458 ? 12.021 -28.492 5.493 1.00 48.25 457 GLU D C 1
ATOM 15946 O O . GLU D 1 458 ? 11.408 -28.328 4.431 1.00 42.35 457 GLU D O 1
ATOM 15952 N N . TYR D 1 459 ? 12.452 -27.471 6.249 1.00 46.21 458 TYR D N 1
ATOM 15953 C CA . TYR D 1 459 ? 12.134 -26.109 5.870 1.00 43.79 458 TYR D CA 1
ATOM 15954 C C . TYR D 1 459 ? 13.412 -25.283 5.742 1.00 42.80 458 TYR D C 1
ATOM 15955 O O . TYR D 1 459 ? 14.303 -25.354 6.571 1.00 40.99 458 TYR D O 1
ATOM 15964 N N . TYR D 1 460 ? 13.463 -24.479 4.698 1.00 41.57 459 TYR D N 1
ATOM 15965 C CA . TYR D 1 460 ? 14.538 -23.560 4.524 1.00 39.40 459 TYR D CA 1
ATOM 15966 C C . TYR D 1 460 ? 14.042 -22.158 4.931 1.00 43.17 459 TYR D C 1
ATOM 15967 O O . TYR D 1 460 ? 13.069 -21.646 4.369 1.00 44.95 459 TYR D O 1
ATOM 15976 N N . LEU D 1 461 ? 14.761 -21.505 5.858 1.00 41.50 460 LEU D N 1
ATOM 15977 C CA . LEU D 1 461 ? 14.270 -20.286 6.499 1.00 37.17 460 LEU D CA 1
ATOM 15978 C C . LEU D 1 461 ? 14.985 -19.073 5.934 1.00 37.72 460 LEU D C 1
ATOM 15979 O O . LEU D 1 461 ? 14.461 -17.959 6.052 1.00 43.00 460 LEU D O 1
ATOM 15984 N N . GLY D 1 462 ? 16.145 -19.279 5.315 1.00 35.39 461 GLY D N 1
ATOM 15985 C CA . GLY D 1 462 ? 16.771 -18.214 4.523 1.00 32.79 461 GLY D CA 1
ATOM 15986 C C . GLY D 1 462 ? 18.244 -18.044 4.860 1.00 30.51 461 GLY D C 1
ATOM 15987 O O . GLY D 1 462 ? 18.840 -18.847 5.530 1.00 30.73 461 GLY D O 1
ATOM 15988 N N . HIS D 1 463 ? 18.819 -16.967 4.393 1.00 33.35 462 HIS D N 1
ATOM 15989 C CA . HIS D 1 463 ? 20.249 -16.797 4.433 1.00 35.84 462 HIS D CA 1
ATOM 15990 C C . HIS D 1 463 ? 20.657 -15.439 5.017 1.00 36.27 462 HIS D C 1
ATOM 15991 O O . HIS D 1 463 ? 19.964 -14.463 4.905 1.00 31.70 462 HIS D O 1
ATOM 15998 N N . LYS D 1 464 ? 21.893 -15.361 5.490 1.00 39.75 463 LYS D N 1
ATOM 15999 C CA . LYS D 1 464 ? 22.488 -14.095 5.913 1.00 32.47 463 LYS D CA 1
ATOM 16000 C C . LYS D 1 464 ? 23.915 -14.032 5.381 1.00 31.20 463 LYS D C 1
ATOM 16001 O O . LYS D 1 464 ? 24.677 -14.952 5.678 1.00 31.66 463 LYS D O 1
ATOM 16007 N N . SER D 1 465 ? 24.266 -12.950 4.677 1.00 27.00 464 SER D N 1
ATOM 16008 C CA . SER D 1 465 ? 25.591 -12.726 4.131 1.00 28.41 464 SER D CA 1
ATOM 16009 C C . SER D 1 465 ? 26.396 -11.770 5.013 1.00 30.74 464 SER D C 1
ATOM 16010 O O . SER D 1 465 ? 26.069 -10.622 5.086 1.00 31.41 464 SER D O 1
ATOM 16013 N N . ILE D 1 466 ? 27.481 -12.225 5.630 1.00 34.47 465 ILE D N 1
ATOM 16014 C CA . ILE D 1 466 ? 28.361 -11.280 6.326 1.00 30.95 465 ILE D CA 1
ATOM 16015 C C . ILE D 1 466 ? 29.516 -10.935 5.399 1.00 29.29 465 ILE D C 1
ATOM 16016 O O . ILE D 1 466 ? 30.446 -11.722 5.273 1.00 31.13 465 ILE D O 1
ATOM 16021 N N . LEU D 1 467 ? 29.446 -9.755 4.791 1.00 31.26 466 LEU D N 1
ATOM 16022 C CA . LEU D 1 467 ? 30.512 -9.222 3.957 1.00 29.97 466 LEU D CA 1
ATOM 16023 C C . LEU D 1 467 ? 31.593 -8.657 4.872 1.00 35.34 466 LEU D C 1
ATOM 16024 O O . LEU D 1 467 ? 31.331 -7.751 5.677 1.00 33.13 466 LEU D O 1
ATOM 16029 N N . SER D 1 468 ? 32.794 -9.201 4.759 1.00 33.24 467 SER D N 1
ATOM 16030 C CA . SER D 1 468 ? 33.814 -8.852 5.695 1.00 32.40 467 SER D CA 1
ATOM 16031 C C . SER D 1 468 ? 35.127 -8.670 4.932 1.00 32.12 467 SER D C 1
ATOM 16032 O O . SER D 1 468 ? 35.126 -8.123 3.815 1.00 33.75 467 SER D O 1
ATOM 16035 N N . ARG D 1 469 ? 36.233 -9.042 5.531 1.00 33.49 468 ARG D N 1
ATOM 16036 C CA . ARG D 1 469 ? 37.544 -8.685 4.953 1.00 37.17 468 ARG D CA 1
ATOM 16037 C C . ARG D 1 469 ? 38.561 -9.764 5.300 1.00 33.18 468 ARG D C 1
ATOM 16038 O O . ARG D 1 469 ? 38.329 -10.571 6.213 1.00 31.81 468 ARG D O 1
ATOM 16046 N N . TRP D 1 470 ? 39.662 -9.761 4.557 1.00 32.80 469 TRP D N 1
ATOM 16047 C CA . TRP D 1 470 ? 40.886 -10.434 4.994 1.00 30.53 469 TRP D CA 1
ATOM 16048 C C . TRP D 1 470 ? 41.600 -9.626 6.079 1.00 28.88 469 TRP D C 1
ATOM 16049 O O . TRP D 1 470 ? 41.640 -8.368 6.078 1.00 27.67 469 TRP D O 1
ATOM 16060 N N . ASN D 1 471 ? 42.270 -10.368 6.924 1.00 31.33 470 ASN D N 1
ATOM 16061 C CA . ASN D 1 471 ? 42.918 -9.775 8.068 1.00 38.24 470 ASN D CA 1
ATOM 16062 C C . ASN D 1 471 ? 44.309 -10.384 8.244 1.00 37.26 470 ASN D C 1
ATOM 16063 O O . ASN D 1 471 ? 44.480 -11.606 8.260 1.00 47.91 470 ASN D O 1
ATOM 16068 N N . VAL D 1 472 ? 45.293 -9.520 8.378 1.00 37.20 471 VAL D N 1
ATOM 16069 C CA . VAL D 1 472 ? 46.692 -9.937 8.609 1.00 39.82 471 VAL D CA 1
ATOM 16070 C C . VAL D 1 472 ? 47.075 -9.570 10.043 1.00 39.89 471 VAL D C 1
ATOM 16071 O O . VAL D 1 472 ? 47.178 -8.387 10.358 1.00 41.57 471 VAL D O 1
ATOM 16075 N N . VAL D 1 473 ? 47.322 -10.531 10.912 1.00 45.86 472 VAL D N 1
ATOM 16076 C CA . VAL D 1 473 ? 47.526 -10.123 12.315 1.00 50.41 472 VAL D CA 1
ATOM 16077 C C . VAL D 1 473 ? 48.942 -10.451 12.786 1.00 53.75 472 VAL D C 1
ATOM 16078 O O . VAL D 1 473 ? 49.604 -11.261 12.196 1.00 61.23 472 VAL D O 1
ATOM 16082 N N . GLN D 1 474 ? 49.328 -9.799 13.887 1.00 60.27 473 GLN D N 1
ATOM 16083 C CA . GLN D 1 474 ? 50.624 -9.934 14.565 1.00 56.96 473 GLN D CA 1
ATOM 16084 C C . GLN D 1 474 ? 50.567 -10.938 15.731 1.00 61.65 473 GLN D C 1
ATOM 16085 O O . GLN D 1 474 ? 51.490 -10.940 16.525 1.00 67.47 473 GLN D O 1
ATOM 16091 N N . CYS D 1 475 ? 49.522 -11.754 15.908 1.00 64.89 474 CYS D N 1
ATOM 16092 C CA . CYS D 1 475 ? 49.604 -12.817 16.931 1.00 66.39 474 CYS D CA 1
ATOM 16093 C C . CYS D 1 475 ? 48.626 -13.944 16.577 1.00 69.84 474 CYS D C 1
ATOM 16094 O O . CYS D 1 475 ? 47.801 -13.779 15.685 1.00 79.29 474 CYS D O 1
ATOM 16097 N N . ALA D 1 476 ? 48.780 -15.099 17.227 1.00 77.40 475 ALA D N 1
ATOM 16098 C CA . ALA D 1 476 ? 47.930 -16.286 17.011 1.00 82.12 475 ALA D CA 1
ATOM 16099 C C . ALA D 1 476 ? 46.444 -15.923 17.123 1.00 91.41 475 ALA D C 1
ATOM 16100 O O . ALA D 1 476 ? 45.689 -16.106 16.160 1.00 85.34 475 ALA D O 1
ATOM 16102 N N . ASN D 1 477 ? 46.044 -15.402 18.291 1.00 92.45 476 ASN D N 1
ATOM 16103 C CA . ASN D 1 477 ? 44.620 -15.204 18.632 1.00 97.76 476 ASN D CA 1
ATOM 16104 C C . ASN D 1 477 ? 44.226 -13.719 18.459 1.00 94.71 476 ASN D C 1
ATOM 16105 O O . ASN D 1 477 ? 43.283 -13.265 19.111 1.00 98.79 476 ASN D O 1
ATOM 16110 N N . CYS D 1 478 ? 44.881 -12.961 17.564 1.00 82.12 477 CYS D N 1
ATOM 16111 C CA . CYS D 1 478 ? 44.671 -11.483 17.452 1.00 77.09 477 CYS D CA 1
ATOM 16112 C C . CYS D 1 478 ? 43.704 -11.109 16.315 1.00 75.17 477 CYS D C 1
ATOM 16113 O O . CYS D 1 478 ? 43.557 -9.906 16.007 1.00 70.72 477 CYS D O 1
ATOM 16116 N N . LEU D 1 479 ? 43.051 -12.089 15.686 1.00 72.47 478 LEU D N 1
ATOM 16117 C CA . LEU D 1 479 ? 41.941 -11.772 14.744 1.00 76.72 478 LEU D CA 1
ATOM 16118 C C . LEU D 1 479 ? 40.791 -11.077 15.503 1.00 81.16 478 LEU D C 1
ATOM 16119 O O . LEU D 1 479 ? 40.587 -11.272 16.718 1.00 79.50 478 LEU D O 1
ATOM 16124 N N . THR D 1 480 ? 40.085 -10.218 14.766 1.00 77.21 479 THR D N 1
ATOM 16125 C CA . THR D 1 480 ? 38.764 -9.704 15.123 1.00 80.64 479 THR D CA 1
ATOM 16126 C C . THR D 1 480 ? 37.912 -10.823 15.752 1.00 80.17 479 THR D C 1
ATOM 16127 O O . THR D 1 480 ? 37.874 -11.933 15.224 1.00 87.09 479 THR D O 1
ATOM 16131 N N . HIS D 1 481 ? 37.235 -10.554 16.869 1.00 75.02 480 HIS D N 1
ATOM 16132 C CA . HIS D 1 481 ? 36.194 -11.471 17.380 1.00 71.33 480 HIS D CA 1
ATOM 16133 C C . HIS D 1 481 ? 34.810 -10.897 17.043 1.00 68.98 480 HIS D C 1
ATOM 16134 O O . HIS D 1 481 ? 34.621 -9.683 17.004 1.00 66.76 480 HIS D O 1
ATOM 16141 N N . LEU D 1 482 ? 33.846 -11.767 16.763 1.00 71.13 481 LEU D N 1
ATOM 16142 C CA . LEU D 1 482 ? 32.489 -11.307 16.483 1.00 71.95 481 LEU D CA 1
ATOM 16143 C C . LEU D 1 482 ? 31.490 -12.231 17.185 1.00 68.48 481 LEU D C 1
ATOM 16144 O O . LEU D 1 482 ? 31.623 -13.460 17.129 1.00 66.58 481 LEU D O 1
ATOM 16149 N N . ASP D 1 483 ? 30.520 -11.617 17.862 1.00 63.49 482 ASP D N 1
ATOM 16150 C CA . ASP D 1 483 ? 29.260 -12.292 18.213 1.00 66.99 482 ASP D CA 1
ATOM 16151 C C . ASP D 1 483 ? 28.435 -12.430 16.941 1.00 53.44 482 ASP D C 1
ATOM 16152 O O . ASP D 1 483 ? 28.223 -11.454 16.253 1.00 46.78 482 ASP D O 1
ATOM 16157 N N . ILE D 1 484 ? 28.018 -13.637 16.588 1.00 53.65 483 ILE D N 1
ATOM 16158 C CA . ILE D 1 484 ? 27.067 -13.752 15.484 1.00 54.26 483 ILE D CA 1
ATOM 16159 C C . ILE D 1 484 ? 25.659 -13.766 16.089 1.00 48.99 483 ILE D C 1
ATOM 16160 O O . ILE D 1 484 ? 25.380 -14.489 17.073 1.00 47.74 483 ILE D O 1
ATOM 16165 N N . VAL D 1 485 ? 24.825 -12.913 15.507 1.00 43.93 484 VAL D N 1
ATOM 16166 C CA . VAL D 1 485 ? 23.415 -12.856 15.763 1.00 46.63 484 VAL D CA 1
ATOM 16167 C C . VAL D 1 485 ? 22.699 -12.782 14.410 1.00 46.29 484 VAL D C 1
ATOM 16168 O O . VAL D 1 485 ? 23.099 -11.990 13.522 1.00 40.17 484 VAL D O 1
ATOM 16172 N N . ALA D 1 486 ? 21.679 -13.626 14.224 1.00 37.89 485 ALA D N 1
ATOM 16173 C CA . ALA D 1 486 ? 21.001 -13.656 12.929 1.00 38.17 485 ALA D CA 1
ATOM 16174 C C . ALA D 1 486 ? 19.521 -13.921 13.176 1.00 36.23 485 ALA D C 1
ATOM 16175 O O . ALA D 1 486 ? 19.157 -14.683 14.079 1.00 37.72 485 ALA D O 1
ATOM 16177 N N . HIS D 1 487 ? 18.695 -13.220 12.432 1.00 38.28 486 HIS D N 1
ATOM 16178 C CA . HIS D 1 487 ? 17.239 -13.368 12.566 1.00 41.14 486 HIS D CA 1
ATOM 16179 C C . HIS D 1 487 ? 16.684 -13.912 11.249 1.00 41.96 486 HIS D C 1
ATOM 16180 O O . HIS D 1 487 ? 17.067 -13.423 10.166 1.00 34.34 486 HIS D O 1
ATOM 16187 N N . PHE D 1 488 ? 15.759 -14.867 11.344 1.00 39.32 487 PHE D N 1
ATOM 16188 C CA . PHE D 1 488 ? 15.152 -15.471 10.141 1.00 40.36 487 PHE D CA 1
ATOM 16189 C C . PHE D 1 488 ? 13.641 -15.529 10.296 1.00 39.17 487 PHE D C 1
ATOM 16190 O O . PHE D 1 488 ? 13.135 -15.864 11.379 1.00 39.38 487 PHE D O 1
ATOM 16198 N N . PRO D 1 489 ? 12.920 -15.257 9.206 1.00 42.58 488 PRO D N 1
ATOM 16199 C CA . PRO D 1 489 ? 11.461 -15.434 9.231 1.00 41.02 488 PRO D CA 1
ATOM 16200 C C . PRO D 1 489 ? 11.103 -16.920 9.336 1.00 43.46 488 PRO D C 1
ATOM 16201 O O . PRO D 1 489 ? 11.891 -17.797 8.931 1.00 46.08 488 PRO D O 1
ATOM 16205 N N . LEU D 1 490 ? 9.936 -17.178 9.914 1.00 44.52 489 LEU D N 1
ATOM 16206 C CA . LEU D 1 490 ? 9.419 -18.515 10.032 1.00 43.64 489 LEU D CA 1
ATOM 16207 C C . LEU D 1 490 ? 8.235 -18.686 9.063 1.00 42.32 489 LEU D C 1
ATOM 16208 O O . LEU D 1 490 ? 7.426 -19.604 9.206 1.00 39.66 489 LEU D O 1
ATOM 16213 N N . SER D 1 491 ? 8.160 -17.834 8.048 1.00 44.00 490 SER D N 1
ATOM 16214 C CA . SER D 1 491 ? 6.995 -17.796 7.208 1.00 48.29 490 SER D CA 1
ATOM 16215 C C . SER D 1 491 ? 6.902 -19.077 6.366 1.00 54.84 490 SER D C 1
ATOM 16216 O O . SER D 1 491 ? 5.806 -19.438 5.949 1.00 61.67 490 SER D O 1
ATOM 16219 N N . ALA D 1 492 ? 7.987 -19.820 6.187 1.00 51.83 491 ALA D N 1
ATOM 16220 C CA . ALA D 1 492 ? 7.904 -20.996 5.337 1.00 52.61 491 ALA D CA 1
ATOM 16221 C C . ALA D 1 492 ? 7.221 -22.156 6.093 1.00 52.61 491 ALA D C 1
ATOM 16222 O O . ALA D 1 492 ? 6.812 -23.147 5.498 1.00 58.03 491 ALA D O 1
ATOM 16224 N N . MET D 1 493 ? 7.097 -22.063 7.402 1.00 52.03 492 MET D N 1
ATOM 16225 C CA . MET D 1 493 ? 6.600 -23.175 8.205 1.00 55.02 492 MET D CA 1
ATOM 16226 C C . MET D 1 493 ? 5.098 -23.009 8.468 1.00 62.74 492 MET D C 1
ATOM 16227 O O . MET D 1 493 ? 4.635 -21.889 8.614 1.00 64.56 492 MET D O 1
ATOM 16232 N N . PRO D 1 494 ? 4.333 -24.120 8.561 1.00 67.29 493 PRO D N 1
ATOM 16233 C CA . PRO D 1 494 ? 2.976 -23.960 9.097 1.00 65.59 493 PRO D CA 1
ATOM 16234 C C . PRO D 1 494 ? 3.050 -23.755 10.619 1.00 60.83 493 PRO D C 1
ATOM 16235 O O . PRO D 1 494 ? 3.873 -24.400 11.288 1.00 64.29 493 PRO D O 1
ATOM 16239 N N . ALA D 1 495 ? 2.181 -22.894 11.154 1.00 58.85 494 ALA D N 1
ATOM 16240 C CA . ALA D 1 495 ? 2.260 -22.449 12.569 1.00 61.22 494 ALA D CA 1
ATOM 16241 C C . ALA D 1 495 ? 2.276 -23.630 13.552 1.00 65.53 494 ALA D C 1
ATOM 16242 O O . ALA D 1 495 ? 2.977 -23.544 14.565 1.00 76.44 494 ALA D O 1
ATOM 16244 N N . ASP D 1 496 ? 1.553 -24.723 13.292 1.00 68.87 495 ASP D N 1
ATOM 16245 C CA . ASP D 1 496 ? 1.510 -25.817 14.288 1.00 76.57 495 ASP D CA 1
ATOM 16246 C C . ASP D 1 496 ? 2.771 -26.705 14.286 1.00 77.52 495 ASP D C 1
ATOM 16247 O O . ASP D 1 496 ? 3.023 -27.420 15.259 1.00 74.30 495 ASP D O 1
ATOM 16252 N N . ASP D 1 497 ? 3.590 -26.613 13.237 1.00 75.47 496 ASP D N 1
ATOM 16253 C CA . ASP D 1 497 ? 4.909 -27.285 13.231 1.00 74.38 496 ASP D CA 1
ATOM 16254 C C . ASP D 1 497 ? 6.033 -26.583 14.062 1.00 61.23 496 ASP D C 1
ATOM 16255 O O . ASP D 1 497 ? 7.033 -27.217 14.423 1.00 55.35 496 ASP D O 1
ATOM 16260 N N . VAL D 1 498 ? 5.862 -25.301 14.372 1.00 57.68 497 VAL D N 1
ATOM 16261 C CA . VAL D 1 498 ? 6.928 -24.497 14.974 1.00 60.33 497 VAL D CA 1
ATOM 16262 C C . VAL D 1 498 ? 7.273 -25.028 16.368 1.00 64.88 497 VAL D C 1
ATOM 16263 O O . VAL D 1 498 ? 8.450 -25.086 16.718 1.00 69.25 497 VAL D O 1
ATOM 16267 N N . PRO D 1 499 ? 6.269 -25.419 17.168 1.00 64.98 498 PRO D N 1
ATOM 16268 C CA . PRO D 1 499 ? 6.658 -25.927 18.490 1.00 63.88 498 PRO D CA 1
ATOM 16269 C C . PRO D 1 499 ? 7.324 -27.313 18.453 1.00 67.07 498 PRO D C 1
ATOM 16270 O O . PRO D 1 499 ? 7.904 -27.718 19.459 1.00 65.32 498 PRO D O 1
ATOM 16274 N N . LYS D 1 500 ? 7.236 -28.035 17.331 1.00 70.09 499 LYS D N 1
ATOM 16275 C CA . LYS D 1 500 ? 7.888 -29.355 17.204 1.00 80.65 499 LYS D CA 1
ATOM 16276 C C . LYS D 1 500 ? 9.335 -29.200 16.696 1.00 78.43 499 LYS D C 1
ATOM 16277 O O . LYS D 1 500 ? 10.114 -30.159 16.777 1.00 80.28 499 LYS D O 1
ATOM 16283 N N . ALA D 1 501 ? 9.682 -28.013 16.172 1.00 68.83 500 ALA D N 1
ATOM 16284 C CA . ALA D 1 501 ? 10.801 -27.839 15.232 1.00 65.55 500 ALA D CA 1
ATOM 16285 C C . ALA D 1 501 ? 12.162 -28.032 15.913 1.00 57.67 500 ALA D C 1
ATOM 16286 O O . ALA D 1 501 ? 12.338 -27.839 17.133 1.00 49.91 500 ALA D O 1
ATOM 16288 N N . LYS D 1 502 ? 13.094 -28.522 15.097 1.00 52.18 501 LYS D N 1
ATOM 16289 C CA . LYS D 1 502 ? 14.497 -28.635 15.469 1.00 54.14 501 LYS D CA 1
ATOM 16290 C C . LYS D 1 502 ? 15.269 -27.752 14.490 1.00 47.69 501 LYS D C 1
ATOM 16291 O O . LYS D 1 502 ? 15.134 -27.922 13.271 1.00 58.28 501 LYS D O 1
ATOM 16297 N N . PHE D 1 503 ? 16.015 -26.774 14.986 1.00 46.99 502 PHE D N 1
ATOM 16298 C CA . PHE D 1 503 ? 16.635 -25.790 14.067 1.00 44.77 502 PHE D CA 1
ATOM 16299 C C . PHE D 1 503 ? 18.122 -26.120 13.892 1.00 40.81 502 PHE D C 1
ATOM 16300 O O . PHE D 1 503 ? 18.762 -26.719 14.755 1.00 37.71 502 PHE D O 1
ATOM 16308 N N . ARG D 1 504 ? 18.663 -25.722 12.754 1.00 38.27 503 ARG D N 1
ATOM 16309 C CA . ARG D 1 504 ? 20.102 -25.880 12.497 1.00 39.10 503 ARG D CA 1
ATOM 16310 C C . ARG D 1 504 ? 20.569 -24.726 11.599 1.00 34.28 503 ARG D C 1
ATOM 16311 O O . ARG D 1 504 ? 19.787 -24.124 10.822 1.00 33.11 503 ARG D O 1
ATOM 16319 N N . VAL D 1 505 ? 21.863 -24.430 11.673 1.00 35.89 504 VAL D N 1
ATOM 16320 C CA . VAL D 1 505 ? 22.460 -23.482 10.723 1.00 34.96 504 VAL D CA 1
ATOM 16321 C C . VAL D 1 505 ? 23.657 -24.153 10.033 1.00 31.20 504 VAL D C 1
ATOM 16322 O O . VAL D 1 505 ? 24.310 -25.008 10.569 1.00 31.73 504 VAL D O 1
ATOM 16326 N N . GLU D 1 506 ? 23.911 -23.757 8.816 1.00 30.76 505 GLU D N 1
ATOM 16327 C CA . GLU D 1 506 ? 25.071 -24.211 8.068 1.00 31.99 505 GLU D CA 1
ATOM 16328 C C . GLU D 1 506 ? 25.869 -22.949 7.758 1.00 30.41 505 GLU D C 1
ATOM 16329 O O . GLU D 1 506 ? 25.237 -21.884 7.548 1.00 27.94 505 GLU D O 1
ATOM 16335 N N . PHE D 1 507 ? 27.199 -23.022 7.806 1.00 27.55 506 PHE D N 1
ATOM 16336 C CA . PHE D 1 507 ? 28.003 -21.897 7.404 1.00 31.71 506 PHE D CA 1
ATOM 16337 C C . PHE D 1 507 ? 28.799 -22.220 6.147 1.00 31.39 506 PHE D C 1
ATOM 16338 O O . PHE D 1 507 ? 29.306 -23.307 6.029 1.00 35.35 506 PHE D O 1
ATOM 16346 N N . ILE D 1 508 ? 28.916 -21.241 5.268 1.00 29.40 507 ILE D N 1
ATOM 16347 C CA . ILE D 1 508 ? 29.868 -21.275 4.221 1.00 30.80 507 ILE D CA 1
ATOM 16348 C C . ILE D 1 508 ? 30.903 -20.172 4.477 1.00 30.24 507 ILE D C 1
ATOM 16349 O O . ILE D 1 508 ? 30.542 -19.022 4.512 1.00 33.56 507 ILE D O 1
ATOM 16354 N N . HIS D 1 509 ? 32.184 -20.518 4.561 1.00 29.77 508 HIS D N 1
ATOM 16355 C CA . HIS D 1 509 ? 33.210 -19.575 4.958 1.00 31.01 508 HIS D CA 1
ATOM 16356 C C . HIS D 1 509 ? 34.494 -19.800 4.168 1.00 28.62 508 HIS D C 1
ATOM 16357 O O . HIS D 1 509 ? 34.558 -20.705 3.327 1.00 29.25 508 HIS D O 1
ATOM 16364 N N . ARG D 1 510 ? 35.495 -18.953 4.453 1.00 28.91 509 ARG D N 1
ATOM 16365 C CA . ARG D 1 510 ? 36.779 -18.958 3.721 1.00 31.98 509 ARG D CA 1
ATOM 16366 C C . ARG D 1 510 ? 37.778 -19.989 4.288 1.00 30.52 509 ARG D C 1
ATOM 16367 O O . ARG D 1 510 ? 38.777 -20.308 3.653 1.00 30.64 509 ARG D O 1
ATOM 16375 N N . GLY D 1 511 ? 37.541 -20.551 5.453 1.00 33.80 510 GLY D N 1
ATOM 16376 C CA . GLY D 1 511 ? 38.494 -21.587 5.975 1.00 42.84 510 GLY D CA 1
ATOM 16377 C C . GLY D 1 511 ? 39.894 -21.055 6.310 1.00 49.79 510 GLY D C 1
ATOM 16378 O O . GLY D 1 511 ? 40.882 -21.827 6.279 1.00 44.71 510 GLY D O 1
ATOM 16379 N N . GLY D 1 512 ? 39.984 -19.762 6.672 1.00 51.54 511 GLY D N 1
ATOM 16380 C CA . GLY D 1 512 ? 41.234 -19.115 7.065 1.00 55.37 511 GLY D CA 1
ATOM 16381 C C . GLY D 1 512 ? 42.001 -18.520 5.887 1.00 63.21 511 GLY D C 1
ATOM 16382 O O . GLY D 1 512 ? 43.064 -17.879 6.110 1.00 63.71 511 GLY D O 1
ATOM 16383 N N . GLY D 1 513 ? 41.522 -18.742 4.645 1.00 55.75 512 GLY D N 1
ATOM 16384 C CA . GLY D 1 513 ? 42.140 -18.117 3.452 1.00 57.13 512 GLY D CA 1
ATOM 16385 C C . GLY D 1 513 ? 43.160 -19.015 2.774 1.00 57.01 512 GLY D C 1
ATOM 16386 O O . GLY D 1 513 ? 43.454 -18.868 1.569 1.00 59.99 512 GLY D O 1
ATOM 16387 N N . VAL D 1 514 ? 43.697 -19.955 3.553 1.00 58.22 513 VAL D N 1
ATOM 16388 C CA . VAL D 1 514 ? 44.810 -20.811 3.131 1.00 61.04 513 VAL D CA 1
ATOM 16389 C C . VAL D 1 514 ? 44.639 -22.203 3.762 1.00 58.11 513 VAL D C 1
ATOM 16390 O O . VAL D 1 514 ? 43.976 -22.381 4.800 1.00 54.13 513 VAL D O 1
ATOM 16394 N N . PRO D 1 515 ? 45.214 -23.218 3.105 1.00 70.83 514 PRO D N 1
ATOM 16395 C CA . PRO D 1 515 ? 45.100 -24.636 3.518 1.00 66.63 514 PRO D CA 1
ATOM 16396 C C . PRO D 1 515 ? 45.606 -24.951 4.936 1.00 65.40 514 PRO D C 1
ATOM 16397 O O . PRO D 1 515 ? 45.061 -25.869 5.548 1.00 72.23 514 PRO D O 1
ATOM 16401 N N . SER D 1 516 ? 46.625 -24.229 5.435 1.00 64.86 515 SER D N 1
ATOM 16402 C CA . SER D 1 516 ? 47.187 -24.448 6.796 1.00 66.53 515 SER D CA 1
ATOM 16403 C C . SER D 1 516 ? 46.237 -23.912 7.883 1.00 69.42 515 SER D C 1
ATOM 16404 O O . SER D 1 516 ? 46.437 -24.196 9.067 1.00 69.78 515 SER D O 1
ATOM 16407 N N . ALA D 1 517 ? 45.221 -23.135 7.498 1.00 69.77 516 ALA D N 1
ATOM 16408 C CA . ALA D 1 517 ? 44.271 -22.563 8.456 1.00 73.79 516 ALA D CA 1
ATOM 16409 C C . ALA D 1 517 ? 42.921 -23.290 8.391 1.00 70.79 516 ALA D C 1
ATOM 16410 O O . ALA D 1 517 ? 42.036 -22.980 9.188 1.00 72.32 516 ALA D O 1
ATOM 16412 N N . ALA D 1 518 ? 42.778 -24.260 7.475 1.00 67.92 517 ALA D N 1
ATOM 16413 C CA . ALA D 1 518 ? 41.458 -24.805 7.062 1.00 62.66 517 ALA D CA 1
ATOM 16414 C C . ALA D 1 518 ? 40.905 -25.793 8.090 1.00 59.07 517 ALA D C 1
ATOM 16415 O O . ALA D 1 518 ? 39.715 -25.781 8.379 1.00 57.79 517 ALA D O 1
ATOM 16417 N N . LYS D 1 519 ? 41.733 -26.669 8.616 1.00 59.24 518 LYS D N 1
ATOM 16418 C CA . LYS D 1 519 ? 41.181 -27.709 9.438 1.00 63.10 518 LYS D CA 1
ATOM 16419 C C . LYS D 1 519 ? 40.704 -27.106 10.766 1.00 66.70 518 LYS D C 1
ATOM 16420 O O . LYS D 1 519 ? 39.735 -27.581 11.372 1.00 67.87 518 LYS D O 1
ATOM 16426 N N . ALA D 1 520 ? 41.389 -26.063 11.224 1.00 68.94 519 ALA D N 1
ATOM 16427 C CA . ALA D 1 520 ? 41.052 -25.444 12.501 1.00 63.64 519 ALA D CA 1
ATOM 16428 C C . ALA D 1 520 ? 39.710 -24.728 12.355 1.00 62.94 519 ALA D C 1
ATOM 16429 O O . ALA D 1 520 ? 38.852 -24.780 13.261 1.00 69.44 519 ALA D O 1
ATOM 16431 N N . ALA D 1 521 ? 39.565 -24.053 11.210 1.00 56.40 520 ALA D N 1
ATOM 16432 C CA . ALA D 1 521 ? 38.346 -23.327 10.906 1.00 57.53 520 ALA D CA 1
ATOM 16433 C C . ALA D 1 521 ? 37.169 -24.315 10.843 1.00 51.94 520 ALA D C 1
ATOM 16434 O O . ALA D 1 521 ? 36.127 -24.069 11.414 1.00 45.70 520 ALA D O 1
ATOM 16436 N N . ILE D 1 522 ? 37.371 -25.464 10.202 1.00 53.27 521 ILE D N 1
ATOM 16437 C CA . ILE D 1 522 ? 36.290 -26.439 10.000 1.00 55.43 521 ILE D CA 1
ATOM 16438 C C . ILE D 1 522 ? 35.873 -27.067 11.336 1.00 60.85 521 ILE D C 1
ATOM 16439 O O . ILE D 1 522 ? 34.693 -27.419 11.527 1.00 59.97 521 ILE D O 1
ATOM 16444 N N . ASP D 1 523 ? 36.850 -27.240 12.223 1.00 71.51 522 ASP D N 1
ATOM 16445 C CA . ASP D 1 523 ? 36.623 -27.910 13.510 1.00 75.33 522 ASP D CA 1
ATOM 16446 C C . ASP D 1 523 ? 35.801 -27.042 14.427 1.00 62.17 522 ASP D C 1
ATOM 16447 O O . ASP D 1 523 ? 34.848 -27.528 15.036 1.00 60.21 522 ASP D O 1
ATOM 16452 N N . LYS D 1 524 ? 36.191 -25.771 14.510 1.00 59.75 523 LYS D N 1
ATOM 16453 C CA . LYS D 1 524 ? 35.449 -24.750 15.268 1.00 63.83 523 LYS D CA 1
ATOM 16454 C C . LYS D 1 524 ? 33.992 -24.664 14.780 1.00 63.19 523 LYS D C 1
ATOM 16455 O O . LYS D 1 524 ? 33.062 -24.806 15.595 1.00 65.54 523 LYS D O 1
ATOM 16461 N N . VAL D 1 525 ? 33.775 -24.467 13.474 1.00 56.22 524 VAL D N 1
ATOM 16462 C CA . VAL D 1 525 ? 32.411 -24.295 12.946 1.00 53.12 524 VAL D CA 1
ATOM 16463 C C . VAL D 1 525 ? 31.557 -25.535 13.251 1.00 50.37 524 VAL D C 1
ATOM 16464 O O . VAL D 1 525 ? 30.387 -25.399 13.658 1.00 49.28 524 VAL D O 1
ATOM 16468 N N . SER D 1 526 ? 32.126 -26.722 13.070 1.00 54.83 525 SER D N 1
ATOM 16469 C CA . SER D 1 526 ? 31.415 -27.994 13.335 1.00 57.63 525 SER D CA 1
ATOM 16470 C C . SER D 1 526 ? 31.122 -28.163 14.832 1.00 55.62 525 SER D C 1
ATOM 16471 O O . SER D 1 526 ? 30.127 -28.783 15.189 1.00 56.93 525 SER D O 1
ATOM 16474 N N . ALA D 1 527 ? 31.975 -27.607 15.693 1.00 59.67 526 ALA D N 1
ATOM 16475 C CA . ALA D 1 527 ? 31.801 -27.678 17.161 1.00 62.70 526 ALA D CA 1
ATOM 16476 C C . ALA D 1 527 ? 30.677 -26.744 17.649 1.00 62.42 526 ALA D C 1
ATOM 16477 O O . ALA D 1 527 ? 30.050 -27.065 18.653 1.00 59.86 526 ALA D O 1
ATOM 16479 N N . LEU D 1 528 ? 30.422 -25.615 16.965 1.00 60.27 527 LEU D N 1
ATOM 16480 C CA . LEU D 1 528 ? 29.445 -24.592 17.423 1.00 56.03 527 LEU D CA 1
ATOM 16481 C C . LEU D 1 528 ? 28.126 -25.248 17.818 1.00 55.83 527 LEU D C 1
ATOM 16482 O O . LEU D 1 528 ? 27.580 -25.995 17.040 1.00 55.17 527 LEU D O 1
ATOM 16487 N N . GLN D 1 529 ? 27.603 -24.893 18.987 1.00 55.71 528 GLN D N 1
ATOM 16488 C CA . GLN D 1 529 ? 26.261 -25.285 19.402 1.00 56.31 528 GLN D CA 1
ATOM 16489 C C . GLN D 1 529 ? 25.385 -24.027 19.496 1.00 52.05 528 GLN D C 1
ATOM 16490 O O . GLN D 1 529 ? 25.158 -23.515 20.568 1.00 53.01 528 GLN D O 1
ATOM 16496 N N . PRO D 1 530 ? 24.876 -23.532 18.370 1.00 51.36 529 PRO D N 1
ATOM 16497 C CA . PRO D 1 530 ? 24.064 -22.309 18.440 1.00 49.09 529 PRO D CA 1
ATOM 16498 C C . PRO D 1 530 ? 22.804 -22.447 19.316 1.00 51.49 529 PRO D C 1
ATOM 16499 O O . PRO D 1 530 ? 22.272 -23.558 19.508 1.00 52.21 529 PRO D O 1
ATOM 16503 N N . LYS D 1 531 ? 22.345 -21.327 19.867 1.00 50.05 530 LYS D N 1
ATOM 16504 C CA . LYS D 1 531 ? 21.070 -21.295 20.598 1.00 51.19 530 LYS D CA 1
ATOM 16505 C C . LYS D 1 531 ? 20.001 -20.824 19.621 1.00 46.66 530 LYS D C 1
ATOM 16506 O O . LYS D 1 531 ? 20.249 -19.965 18.785 1.00 40.31 530 LYS D O 1
ATOM 16512 N N . PHE D 1 532 ? 18.821 -21.381 19.771 1.00 47.13 531 PHE D N 1
ATOM 16513 C CA . PHE D 1 532 ? 17.716 -21.048 18.927 1.00 46.58 531 PHE D CA 1
ATOM 16514 C C . PHE D 1 532 ? 16.592 -20.494 19.801 1.00 48.92 531 PHE D C 1
ATOM 16515 O O . PHE D 1 532 ? 16.265 -21.049 20.819 1.00 45.97 531 PHE D O 1
ATOM 16523 N N . GLU D 1 533 ? 16.013 -19.393 19.364 1.00 51.37 532 GLU D N 1
ATOM 16524 C CA . GLU D 1 533 ? 15.030 -18.697 20.126 1.00 52.20 532 GLU D CA 1
ATOM 16525 C C . GLU D 1 533 ? 13.895 -18.339 19.179 1.00 47.10 532 GLU D C 1
ATOM 16526 O O . GLU D 1 533 ? 14.126 -17.739 18.139 1.00 46.13 532 GLU D O 1
ATOM 16532 N N . VAL D 1 534 ? 12.690 -18.683 19.579 1.00 49.27 533 VAL D N 1
ATOM 16533 C CA . VAL D 1 534 ? 11.510 -18.376 18.818 1.00 55.58 533 VAL D CA 1
ATOM 16534 C C . VAL D 1 534 ? 10.741 -17.283 19.572 1.00 55.29 533 VAL D C 1
ATOM 16535 O O . VAL D 1 534 ? 10.482 -17.420 20.763 1.00 50.49 533 VAL D O 1
ATOM 16539 N N . SER D 1 535 ? 10.339 -16.240 18.856 1.00 54.32 534 SER D N 1
ATOM 16540 C CA . SER D 1 535 ? 9.671 -15.094 19.458 1.00 60.10 534 SER D CA 1
ATOM 16541 C C . SER D 1 535 ? 8.288 -15.494 19.999 1.00 60.55 534 SER D C 1
ATOM 16542 O O . SER D 1 535 ? 7.325 -14.729 19.871 1.00 63.72 534 SER D O 1
#

Sequence (2122 aa):
VNAPRVRRSVRDLQKRYDNGEKKPLEDLVRAWVGIQALPPSDPKSFFALGGYHGEPFQYRKPVDALPQDDIYPYWGGYCNHGNVLFPTWHRMYVYKLEEALQSIVPGVSMPFWDETDEYTLKHGIPSILTQEKFELDGKQIDNPLRSFVLPVALSDRLPGDGNIYEKPKGYVTVRYPLSGLVGTPEALEQTKIHNAKFPLPEKNTELLNSNVRAWLKGDSPTPGDPDPTRNGVYAKYVRCLSAPNYTVFSNTTSASVWNSSNPGLVTPVESPHNDIHLAVGGFDYGGDEIGQIAGANGDMGENNTAGMDPIFFFHHCNVDRMFWVWQKQTGHTDRLDIIRNYPGTNASDSQGPTPGFAPGESLNLTTPLNPFKKASGEAYTSEDCINIERQLGFTYGPGSLDDATPELKSLLAVPSGNSTKKLTVTGIDRAQIQGSFIMKAYASVTDANGKTREYYLGHKSILSRWNVVQCANCLTHLDIVAHFPLSAMPADDVPKAKFRVEFIHRGGGVPSAAKAAIDKVSALQPKFEVSDKLAPRVRRSVRDLQKRYDNGEKKPLEDLVRAWVGIQALPPSDPKSFFALGGYHGEPFQYRKPVDALPQDDIYPYWGGYCNHGNVLFPTWHRMYVYKLEEALQSIVPGVSMPFWDETDEYTLKHGIPSILTQEKFELDGKQIDNPLRSFVLPVALSDRLPGDGNIYEKPKGYVTVRYPLSGLVGTPEALEQTKIHNAKFPLPEKNTELLNSNVRAWLKGDSPTPGDPDPTRNGVYAKYVRCLSAPNYTVFSNTTSASVWNSSNPGLVTPVESPHNDIHLAVGGFDYGGDEIGQIAGANGDMGENNTAGMDPIFFFHHCNVDRMFWVWQKQTGHTDRLDIIRNYPGTNASDSQGPTPGFAPGESLNLTTPLNPFKKASGEAYTSEDCINIERQLGFTYGPGSLDDATPELKSLLAVPSGNSTKKLTVTGIDRAQIQGSFIMKAYASVTDANGKTREYYLGHKSILSRWNVVQCANCLTHLDIVAHFPLSAMPADDVPKAKFRVEFIHRGGGVPSAAKAAIDKVSALQPKFEVSDKAPRVRRSVRDLQKRYDNGEKKPLEDLVRAWVGIQALPPSDPKSFFALGGYHGEPFQYRKPVDALPQDDIYPYWGGYCNHGNVLFPTWHRMYVYKLEEALQSIVPGVSMPFWDETDEYTLKHGIPSILTQEKFELDGKQIDNPLRSFVLPVALSDRLPGDGNIYEKPKGYVTVRYPLSGLVGTPEALEQTKIHNAKFPLPEKNTELLNSNVRAWLKGDSPTPGDPDPTRNGVYAKYVRCLSAPNYTVFSNTTSASVWNSSNPGLVTPVESPHNDIHLAVGGFDYGGDEIGQIAGANGDMGENNTAGMDPIFFFHHCNVDRMFWVWQKQTGHTDRLDIIRNYPGTNASDSQGPTPGFAPGESLNLTTPLNPFKKASGEAYTSEDCINIERQLGFTYGPGSLDDATPELKSLLAVPSGNSTKKLTVTGIDRAQIQGSFIMKAYASVTDANGKTREYYLGHKSILSRWNVVQCANCLTHLDIVAHFPLSAMPADDVPKAKFRVEFIHRGGGVPSAAKAAIDKVSALQPKFEVSPRVRRSVRDLQKRYDNGEKKPLEDLVRAWVGIQALPPSDPKSFFALGGYHGEPFQYRKPVDALPQDDIYPYWGGYCNHGNVLFPTWHRMYVYKLEEALQSIVPGVSMPFWDETDEYTLKHGIPSILTQEKFELDGKQIDNPLRSFVLPVALSDRLPGDGNIYEKPKGYVTVRYPLSGLVGTPEALEQTKIHNAKFPLPEKNTELLNSNVRAWLKGDSPTPGDPDPTRNGVYAKYVRCLSAPNYTVFSNTTSASVWNSSNPGLVTPVESPHNDIHLAVGGFDYGGDEIGQIAGANGDMGENNTAGMDPIFFFHHCNVDRMFWVWQKQTGHTDRLDIIRNYPGTNASDSQGPTPGFAPGESLNLTTPLNPFKKASGEAYTSEDCINIERQLGFTYGPGSLDDATPELKSLLAVPSGNSTKKLTVTGIDRAQIQGSFIMKAYASVTDANGKTREYYLGHKSILSRWNVVQCANCLTHLDIVAHFPLSAMPADDVPKAKFRVEFIHRGGGVPSAAKAAIDKVSALQPKFEVS

Secondary structure (DSSP, 8-state):
-PPPEEE-BHHHHHHHHHTT--HHHHHHHHHHHHHHHS-TTSTTSHHHHHHHHSSSPP--HHHHTS-TTT-----SSS---SSTTHHHHHHHHHHHHHHHHHHHSTT----B--TTSHHHHHH-S-GGGT-SEEEETTEEEE-TTS--B-SS-B----TTEEETT-B-TT-B---TT-----SSHHHHHHHHHHHHT---HHHHHHHHHHHHHHHHHTSSPPSSS----TTSHHHHHHHHTT-SSHHHHH-HHHHHHHHHHSSS----THHHHHHHHHHHHT-----S-SEEE-----GGGSTTTGGGSTHHHHHHHHHHHHHHHHHHHHT-SS-----TT-TTSBTTSTT-PPTT--TT-B--TTSEEEEEE-TTSPEEEGGGGS-HHHHHSEEE---TT-S--HHHHHHTSPPTTB---EEEEE--S-----S-EEEEEEEEEE-TTS-EEEEEEEEEEE-------S-SS-S-----EEEEE-TTSBGGGGGG-EEEEEEEE-GGGSSSSSSSSSSSSSS---EEEE----/--EEE-BHHHHHHHHTTT--HHHHHHHHHHHHHHHS-TTSTTSHHHHHHHHSSSPP--HHHHT--TTT-----SSS---SSTTHHHHHHHHHHHHHHHHHHHSTT----B--TTSHHHHHH-S-GGGT-SEEEETTEEEE-TTS--B-SS-B----TTEEETT-B-TT-B---TT-----SSHHHHHHHHHHHHT---HHHHHHHHHHHHHHHHHTSS--SSS----TTSHHHHHHHHTT-SSHHHHH-HHHHHHHHHHSSS----THHHHHHHHHHHHT------SSEEE-----GGGSTTTGGGSTHHHHHHHHHHHHHHHHHHHTT-SS-----TT-TTSBTTSTT-PPTT--TT-B--TTS--TT-B-TTSPBP-GGGSSSHHHHHSEEE-S-TT-S--HHHHHHHS--TTB---EEEEEE-------S-EEEEEEEEEE-TTS-EEEEEEEEEEE-------SSSS-S----EEEEEE-TTSBGGGGGG-EEEEEEEE-TTSSSSSSTTTSHHHHT---EEEE---/--EEE-BHHHHHHHHHTT--HHHHHHHHHHHHHHHS-TTSTTSHHHHHHHHSSSPP--HHHHT--TTT-----SSS---SSTTHHHHHHHHHHHHHHHHHHHSTT----B--TTSHHHHHH-S-GGGT-SEEEETTEEEE-TTS--B-SS-B----TTEEETT-B-TT-B---TT-----SSHHHHHHHHHHHHT---HHHHHHHHHHHHHHHHHTSS--SSS----SSSHHHHHHHHTT-SSHHHHH-HHHHHHHHHHSSS----THHHHHHHHHHHHT--TTGGGT-SB-----GGGSTTTGGGSTHHHHHHHHHHHHHHHHHHHHT-SS-----TT-TTSBTTSTT-PPTT--TT-B--TTS--TT-B-TTSPBP-GGGGS-IIIIISEEE-S-TT-S--HHHHHHHSPPTTB---EEEEE---SEE--S-EEEEEEEEEE-TTS-EEEEEEEEEEE-------SSGGGSPEE---EEEE-TTSBGGGGGG-EEEEEEEE-TTSSHHHHHHHHHHHHT---EEEE-/-EEE-BHHHHHHHHHTT--HHHHHHHHHHHHHHHS-TTSTTSHHHHHHTTSSSP---HHHHTS-TTT-----SSS---SSTTHHHHHHHHHHHHHHHHHTTSTT----B--TTSHHHHHH-S-GGGT-SEEEETTEEEE-TTS--B-SS-B----TTEEETT-B-TT-B---TT-----SSHHHHHHHHHHHHTS--HHHHHHHHHHHHHHHHHTSSPPSSS----TTSHHHHHHHHTT-SSHHHHS-HHHHHHHHHHSSS----THHHHHHHHHHHHT--TTGGGT-SB-----GGGSTTTGGGSTHHHHHHHHHHHHHHHHHHHHT-SS-----TT-TTSBTTSTT-PPTT--TT-B--TTSEEEEEE-TTSPEEEGGGGS-IIIII-EEE---TTSS--HHHHHHSSPPTTB---EEEEEEEEEEEP-S-EEEEEEEEEE-TTS-EEEEEEEEEEE-------SSTT-S-EEEEEEEEE-TTSBGGGGGG-EEEEEEEB-TTSSGGGHHHHHHHHHH---EEEE-

Radius of gyration: 41.44 Å; Cα contacts (8 Å, |Δi|>4): 4755; chains: 4; bounding box: 113×106×113 Å

Nearest PDB structures (foldseek):
  5zrd-assembly1_D  TM=1.001E+00  e=0.000E+00  Burkholderia thailandensis E264
  5zre-assembly2_B  TM=9.930E-01  e=6.419E-92  Burkholderia thailandensis E264
  5zre-assembly1_A  TM=9.904E-01  e=3.919E-89  Burkholderia thailandensis E264
  5zre-assembly3_C  TM=9.933E-01  e=8.363E-89  Burkholderia thailandensis E264
  2wze-assembly1_A  TM=5.399E-01  e=4.546E-02  Acetivibrio thermocellus

Solvent-accessible surface area: 79260 Å² total; per-residue (Å²): 182,133,96,47,61,53,0,83,13,0,57,39,15,16,90,95,54,102,128,56,83,94,143,37,2,38,20,1,0,82,0,0,54,17,0,43,82,51,75,45,107,39,91,99,1,0,19,17,5,2,8,48,1,1,7,78,23,98,74,21,63,57,0,26,20,4,62,66,69,8,24,15,40,24,3,8,1,53,0,9,12,2,5,0,1,0,5,0,0,5,0,0,0,0,29,38,0,1,59,1,0,41,62,58,19,118,58,14,24,0,0,0,1,4,0,3,24,98,55,0,11,68,94,0,2,1,50,1,0,10,63,88,85,9,73,15,107,69,149,123,46,104,3,8,0,81,21,10,87,3,47,55,26,6,44,44,164,34,34,12,26,3,6,5,16,24,10,75,146,41,22,69,4,22,22,24,4,43,4,2,2,20,5,2,31,54,0,46,89,54,11,112,90,33,38,74,144,54,102,117,69,146,108,15,39,114,51,6,28,51,6,0,44,12,0,0,21,4,78,84,38,61,128,54,108,14,88,33,42,76,22,0,0,29,1,44,0,9,75,0,12,81,2,78,26,1,1,0,0,0,0,37,34,0,4,14,3,49,12,32,42,48,110,26,37,24,11,8,0,5,12,0,1,7,0,0,0,0,0,0,0,3,0,79,8,49,23,80,80,138,36,90,85,9,28,5,6,2,3,0,0,2,8,3,10,0,0,1,0,0,1,0,0,0,0,2,0,0,5,5,1,0,2,6,2,0,0,111,67,52,56,31,34,87,180,14,80,21,22,70,45,6,16,0,6,35,6,46,30,53,22,2,2,9,17,60,18,19,19,46,32,16,6,29,28,97,7,52,0,39,33,7,102,76,122,93,51,119,35,21,26,1,96,30,0,7,8,0,63,178,85,11,34,0,21,21,7,104,22,23,18,41,101,69,51,112,140,22,144,67,39,31,48,62,52,117,58,34,2,60,59,23,0,15,1,7,2,55,81,142,13,55,50,15,0,0,10,2,2,5,0,8,0,22,8,64,62,110,142,53,122,82,122,75,38,45,2,6,4,51,4,37,22,31,36,12,20,39,11,41,15,75,70,9,22,31,84,79,38,17,16,0,23,4,38,0,7,34,0,42,49,105,18,9,112,116,18,107,36,60,19,0,19,6,9,1,5,7,9,24,79,67,40,37,158,61,12,118,67,117,48,89,82,34,151,30,126,63,94,55,37,125,153,141,136,44,62,40,0,86,13,0,61,50,16,14,120,76,50,106,135,57,87,101,144,30,1,33,25,1,0,78,0,0,48,16,0,38,85,49,78,45,104,38,82,98,0,0,21,17,6,2,7,46,1,1,6,78,23,94,69,22,105,57,0,36,19,3,58,76,62,8,29,16,44,22,1,7,1,54,0,9,10,2,5,0,1,0,4,0,0,4,0,0,0,0,30,34,0,1,63,1,0,44,59,59,21,112,53,16,23,0,0,0,0,4,0,3,26,93,50,0,10,70,98,0,2,0,49,2,0,8,65,88,82,11,73,14,103,70,146,122,46,103,6,7,0,78,23,10,86,2,42,60,43,7,54,40,177,45,32,10,26,3,6,3,17,23,9,76,146,42,23,68,6,22,20,22,5,42,2,1,2,21,6,8,30,63,0,55,88,65,10,123,85,30,35,70,143,60,89,110,66,131,106,16,30,106,50,8,27,54,7,0,50,12,0,0,25,4,81,88,42,71,128,46,112,20,92,34,36,76,24,0,0,28,2,38,0,8,57,0,11,79,2,77,31,2,1,0,0,0,0,34,33,0,3,13,2,50,9,35,39,49,115,45,37,22,10,8,0,5,13,0,0,8,0,0,0,0,0,0,0,3,0,78,9,41,52,75,104,109,21,95,77,8,30,5,8,2,4,0,0,1,8,3,9,0,0,2,1,0,0,0,0,0,0,1,0,0,5,4,0,0,1,6,3,0,0,112,72,51,63,44,30,81,170,8,83,39,29,73,40,8,16,0,7,38,5,48,28,63,23,2,1,10,18,64,18,23,23,42,70,27,7,51,22,87,7,53,0,36,30,6,107,72,120,94,48,122,31,19,28,0,88,31,0,12,15,0,69,156,65,12,33,0,19,23,5,114,24,22,16,47,103,84,47,98,126,29,149,72,35,33,44,59,50,120,58,35,2,82,60,18,0,15,1,12,6,48,60,83,21,67,32,11,2,0,6,1,1,8,0,10,0,25,7,77,56,116,143,52,131,80,103,81,40,46,2,5,4,47,6,40,21,27,27,10,21,38,11,50,15,55,97,7,12,34,80,53,40,24,20,1,25,3,42,0,10,31,0,41,46,106,21,8,116,125,18,155,35,62,17,0,16,6,6,3,5,8,8,20,76,65,41,32,171,50,16,104,79,114,28,70,87,24,140,20,112,50,77,59,37,118,170,146,67,54,48,0,83,13,0,46,50,14,16,122,72,43,104,140,40,77,80,131,33,2,39,56,1,0,86,0,0,55,16,0,40,82,46,77,43,104,38,89,101,1,0,20,17,5,2,6,47,1,1,7,76,26,93,96,22,62,52,0,37,34,6,62,83,69,8,31,18,46,22,2,7,1,50,0,8,11,1,4,0,2,0,4,0,0,5,1,0,0,1,30,39,0,1,61,1,0,44,62,56,19,117,54,16,26,0,0,0,0,3,0,2,26,92,49,0,10,72,99,0,2,0,45,2,0,6,60,88,91,12,79,13,82,63,130,115,42,106,4,9,0,71,21,10,86,2,43,55,22,6,46,36,147,46,30,7,25,3,6,4,13,21,10,78,148,39,22,69,4,20,15,31,6,40,3,0,4,14,6,9,29,58,1,47,116,57,11,133,96,34,37,74,144,57,103,115,55,129,109,18,31,86,53,6,25,53,6,0,47,12,0,0,21,4,82,83,40,58,133,58,112,10,88,34,42,67,18,0,0,29,1,35,0,11,62,0,12,89,2,77,28,2,0,0,0,0,0,29,32,0,2,18,3,54,10,35,40,51,127,47,33,17,4,8,0,4,17,0,2,8,1,0,0,0,0,0,0,3,0,47,9,27,7,33,165,146,38,40,67,11,26,9,7,3,4,0,0,2,7,3,10,0,1,2,0,0,0,0,0,0,0,2,0,0,4,5,2,0,0,12,8,0,0,126,75,54,52,38,32,91,170,12,91,33,30,60,48,6,17,0,6,33,5,50,30,56,21,3,1,10,16,62,17,28,8,55,38,18,7,35,23,91,11,50,0,36,34,5,95,72,119,86,55,112,28,18,25,0,94,31,0,11,10,0,75,200,84,13,34,0,22,21,9,112,24,23,15,50,97,88,46,106,122,24,169,87,36,37,46,58,60,120,57,32,2,119,99,14,0,21,0,8,21,2,81,89,22,57,9,22,1,0,14,1,0,11,0,37,0,21,1,66,36,113,124,54,135,70,84,103,39,48,1,5,4,50,6,27,19,20,31,12,18,39,12,45,39,53,84,5,15,25,57,60,38,10,16,1,23,3,39,0,10,26,0,40,49,109,8,4,112,98,16,150,34,88,16,66,16,4,18,5,2,14,2,18,68,85,35,24,159,55,22,62,75,115,32,79,74,51,155,36,113,58,87,60,94,134,63,43,0,91,13,0,49,51,14,16,102,83,48,99,124,58,82,87,148,32,2,41,33,1,0,86,0,0,54,14,0,37,81,48,75,44,104,40,85,93,0,0,22,16,5,2,7,48,0,1,6,74,24,98,86,21,62,56,0,32,31,6,61,92,72,8,31,20,42,26,2,8,1,56,0,11,12,2,5,1,2,0,3,0,0,4,0,0,0,0,31,39,0,1,63,1,0,42,63,58,19,118,54,14,25,0,1,0,0,4,0,5,25,114,51,0,7,68,99,0,2,1,43,1,0,21,62,94,91,10,72,14,89,73,140,120,43,79,1,8,0,72,15,10,83,2,43,50,24,5,40,35,132,42,42,14,20,2,5,2,14,23,8,76,150,44,20,66,6,18,21,31,6,40,3,2,3,16,5,8,30,57,1,49,91,66,9,115,78,29,38,73,138,48,87,106,84,147,96,16,44,117,58,6,26,54,7,0,47,12,0,0,17,4,79,81,45,51,140,48,98,14,79,33,47,70,12,0,0,34,1,31,0,13,58,0,14,82,2,77,33,2,1,0,0,0,0,32,33,0,3,21,2,54,12,35,41,52,133,42,35,19,8,8,0,6,25,0,0,8,1,0,0,0,0,0,0,2,0,46,10,28,7,34,160,148,38,42,68,10,29,5,13,3,3,0,0,2,7,3,10,0,1,2,1,0,0,0,0,0,0,2,0,0,4,4,1,0,1,5,2,0,0,107,70,50,62,36,37,58,173,8,95,30,30,95,53,7,15,0,7,38,5,49,29,55,21,2,1,11,19,69,18,9,17,50,38,30,7,52,20,89,9,53,0,34,37,6,100,63,122,93,51,112,31,23,24,0,85,29,0,5,10,0,75,153,62,12,32,0,25,20,11,109,23,25,14,37,102,85,45,110,115,22,161,78,36,35,50,53,54,123,61,33,3,113,100,17,0,23,0,11,25,2,54,141,28,73,8,21,2,0,20,0,0,12,0,38,0,23,0,78,36,121,119,46,152,76,100,104,31,48,1,1,5,51,7,26,23,16,27,11,16,34,13,34,36,78,67,5,16,21,75,61,32,5,10,0,23,2,25,0,6,26,0,40,52,107,4,8,111,95,17,154,30,85,17,65,16,4,18,7,3,16,7,23,67,92,34,25,158,58,25,63,76,152,35,78,72,54,142,26,120,63,112,63,96

InterPro domains:
  IPR002227 Tyrosinase copper-binding domain [PF00264] (47-332)
  IPR002227 Tyrosinase copper-binding domain [PR00092] (84-101)
  IPR002227 Tyrosinase copper-binding domain [PR00092] (113-118)
  IPR002227 Tyrosinase copper-binding domain [PR00092] (275-286)
  IPR002227 Tyrosinase copper-binding domain [PR00092] (311-329)
  IPR002227 Tyrosinase copper-binding domain [PS00497] (84-101)
  IPR002227 Tyrosinase copper-binding domain [PS00498] (312-323)
  IPR008922 Di-copper centre-containing domain superfamily [G3DSA:1.10.1280.10] (2-412)
  IPR008922 Di-copper centre-containing domain superfamily [SSF48056] (3-401)
  IPR050316 Tyrosinase and Hemocyanin [PTHR11474] (28-449)

Foldseek 3Di:
DDAFAAAEAPLVQVVCCVVPNNPQVLLQQQLLVVLCPDDCVDCQRLNNLLCQQAPPFDDDVVLLPDDQVPHAFAGRHLADAQFLCNLLLLVVSLLSNVVSSCVRPPPRHHHAHQLQFQCLLQFNGDCLQAPQWDQHPNDIDGRSNNKHFAQAKRDPPDPPDWDQLTDGHRQIFAWPPAADRCGDPQLVVLRVVSCVVPPDSVVRSRQLSQQSNCQQQVHRADPDRRHRACFHLNVLLLQLLVAQASRLQRHDFLQLVCPVVDADHGHHLVWSLLSNLQSGQFDRSDDDDQAAARLRRGQSQASNRVSRNSVSSSHSVNSNQSVCLSCVVNVQLQHHFHDWPRQSQFQSHDNHHYPPDDGRDGHGQPDFSPPDADPVRHGDGNNQPSHCCVRVRHDYDDDPPSDDDPVSVVSNDQDPQFFQKKKKKWLQPDPQAAFKKKKWKKKWAQDDVRDIDIFTQHMTIGRHHGDDHDDPPHRHRGIDIDMTGRSSGRRVCVVRIDMHIYMYGNQNSGPVRVVCVVPVVVVGDMDMDMDDRD/DFAAAAAVLVQVVCCVVVNNVLVLLVQQLLVVLCPPDCVPCLRLNNLLCQLAPVFDDDVVLLPDDQVPHAFAGRHLAAAQFLCNLLLLVLSLLSNQVSSCVRPNSRDQHAHQCQDPCLLQFNGDCLQQPQWDAHPNDTHGRSNNWHFAQAWRDPPDPPDWDQLTDGGRQIFDWPPAARRCTDPQLVVLRVVSCVVPPDSVVRSRQLSQQSNCQQQVHRADHPDSHRACFHLSVLLLQLLVAQASRLQRHDFLQQVCPVPDADHGHHLVWSLLSVLQSTQFDRSDDDDQEAARLRRGQSQASSRVSRNSVSSSHSVNSNVSVVLSCVVNVFLQHHDHDPPRRSQFQSHDSHHYPPDDGRDGHDQQDFSPPDADPVRDGDGNNQPSHCCPRVRYDYDDGPPSDDDPVSVVSNDQPPQFASKKKKKWFLLQQQAAFKKKKWKKKWAADVHDDIDIFTQYMTIDHHHGDDHDPPDHDNRDIDIDMTGRSRGRRVRPVRIDMGMHMHGNCNSGVVRNVVSVVRSVPTDMDMDMDHD/DFAAAEAVLVQVVCCVVPNNVQVLLVQQLLVVLCPPDCVDCLRLNNLLCQQAPVFDDDVVLLPDPQVPHAFAGRHQADAQFLCNLLLLVLSLLSNQVSSCVRPPPHHHHAHQCQDPCLLAFNGDCLQQDQWDAHPHDIDGRSNNKHFAQAWRDPPDPPDWDQLIDGHRQIFAWPPAARRCGDPLLVVLRVVSCVVPPDSVVRSRVLSQQSNCQQAVHRQDPDRRHRACFHLNVLLLQLLVAPASRLQRHDFLQQVCPVPDADHHHHLVWSLLSNLQSTQFDRSPCLVPAQAGQRGGQSQASNRVSRNNVSSNPSSNSNQSVVLSCVVNVQLPHHFHDFPRRNQAQSHDNHHYPPDDNGDGHTQPDFSPPDADPVRHGDGSNQPSHCCPRVRHHYDDGPSSDDDPVSCVSNDQPDQFDQKKKKKFQQWFDFDATKKKKWKKKWAQDPVGDIDIDTFYMTIDHHHHDDHDDPSNGHTDGDMDMTGRSGGRRVRPVRIDMDMGMHGNCNSGPVSNVVNRVSRVPGDMDMDMD/DAAAAAVVVQVVCCVVPNNCQVLLQQQLLVVLCPDDCPDCLRLNNLLCQQAPPFDDDVVLQPDDQVPHAFAGRHLADAQFLCNLLLLVVSLLSNVVSSCVRVNPRHHHANQLQFQCLLAFNGDCLQQDQWDQHPNDIDGRSNNWHFAQAWRDPPDPPDWDQLIAGHRQIFAWPPAARRCRDPQLVVLRVVSCVVVPDSVVRVRVLSQQSSCQQQVHRADNDGRNRACFHLNVLLLQLLPDPASRLQRHDQLQQVVPVPDAAHGHHLVWSVLSVLQSGQFDRSCCLVPDQAGQRRGQSQASSRNSNRSVSSSHSSVSNQSVCLSCVVNVCLQHHDHDFPRRNQFQSHDNHHYPPDDGGDGHDQQDFSPPDADPVRHGDGNNQPSNCCVRVNYHYDDDPPSDDDPVSVVNNDFPPQFDQKKKKKFQQWFDFDATKKKKWKKKWAADPVGDIDIGTFYMTIGHHHHDDHDDDSNGHTDTDMDMTGRSRGRPVRVVRIDMDMRMHYNCNSGPVSNVVNRVSRVPRDMDMDID

CATH classification: 1.10.1280.10

Organism: Burkholderia thailandensis (strain ATCC 700388 / DSM 13276 / CCUG 48851 / CIP 106301 / E264) (NCBI:txid271848)

B-factor: mean 49.25, std 20.67, range [21.94, 185.5]